Protein 5A04 (pdb70)

InterPro domains:
  IPR000683 Gfo/Idh/MocA-like oxidoreductase, N-terminal [PF01408] (35-158)
  IPR004104 Gfo/Idh/MocA-like oxidoreductase, C-terminal [PF02894] (171-366)
  IPR008354 Glucose-fructose oxidoreductase, bacterial [PR01775] (32-45)
  IPR008354 Glucose-fructose oxidoreductase, bacterial [PR01775] (86-102)
  IPR008354 Glucose-fructose oxidoreductase, bacterial [PR01775] (148-162)
  IPR008354 Glucose-fructose oxidoreductase, bacterial [PR01775] (238-254)
  IPR008354 Glucose-fructose oxidoreductase, bacterial [PR01775] (280-295)
  IPR008354 Glucose-fructose oxidoreductase, bacterial [PR01775] (333-349)
  IPR036291 NAD(P)-binding domain superfamily [SSF51735] (26-185)
  IPR050463 Gfo/Idh/MocA family oxidoreductases and glycosidases [PTHR43818] (4-363)

Radius of gyration: 38.53 Å; Cα contacts (8 Å, |Δi|>4): 4876; chains: 6; bounding box: 106×93×112 Å

Secondary structure (DSSP, 8-state):
--EEEEEE--SHIIIIIIGGGGGG-SSEEEEEEE-S-HHHHHHHHHHHT--GGGEE-TTTGGGGGG-TT--EEEE-S-GGGHHHHHHHHHHTT-EEEEPSS--SSHHHHHHHHHHHHHHT--EEE--GGGGSHHHHHHHHHHHTTTT-S--EEEEEEE-----TTSGGG-HHHHSSSHIIIIIHHHHHHHHHHHTS--SEEEEEEE--TTSTT-SSS-SEEEEEEE-TTS-EEEEEEESSS-EEEEEEEETTEEEEESS-SSSS---EEEESSS-EEE-PPPPPSS-HHHHHHHHHHHHHHHT---TTBHHHHHHHHHHHHHHHHHHHHTBPEE-/--EEEEEES-SHIIIIIIGGGGGG-SSEEEEEEE-S-HHHHHHHHHHHT--GGGEE-TTTGGGGGG-TT--EEEE-S-GGGHHHHHHHHHHTT-EEEEPSS--SSHHHHHHHHHHHHHHT--EEE--GGGGSHHHHHHHHHHHTTTTSS--EEEEEEE-----TTSGGG-HHHHSSSHIIIIIHHHHHHHHHHHT---SEEEEEEE--TTSTT-SSS-SEEEEEEE-TTS-EEEEEEESSS-EEEEEEEETTEEEEESS-SSSS---EEEEESSS-EE-PPPP-SS-HHHHHHHHHHHHHHHT---TTBHH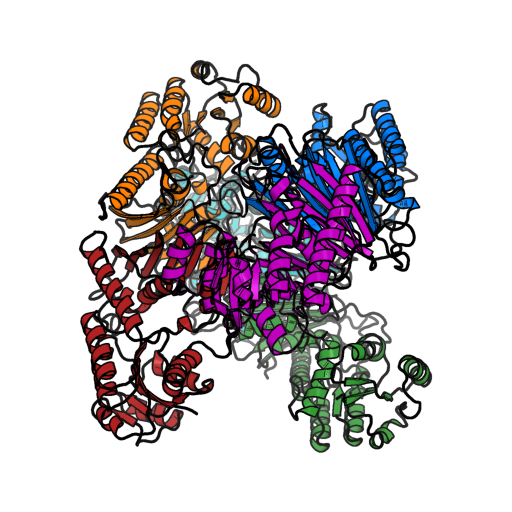HHHHHHHHHHHHHHHHHHTBPEE-/--EEEEEES-SHIIIIIIGGGGGG-SSEEEEEEE-S-HHHHHHHHHHHT--GGGEE-TTTGGGGGG-TT--EEEE-S-GGGHHHHHHHHHHTT-EEEEPSS--SSHHHHHHHHHHHHHHT--EEE--GGGGSHHHHHHHHHHHTTTTSS--EEEEEEE-----TTSGGG-HHHHSSSHIIIIIHHHHHHHHHHHT---SEEEEEEE--TTSTT-SSS-SEEEEEEE-TTS-EEEEEEESSS-EEEEEEEETTEEEEESS-SSSS---EEEESSSS-EEEPPPP-SS-HHHHHHHHHHHHHHHT---TTBHHHHHHHHHHHHHHHHHHHHTBPEE-/--EEEEEE--SHIIIIIIGGGGGG-SSEEEEEEE-S-HHHHHHHHHHTT--GGGEE-TTTGGGGGG-TT--EEEE-S-GGGHHHHHHHHHHTT-EEEEPSS--SSHHHHHHHHHHHHHHT--EEE--GGGGSHHHHHHHHHHHTTSS-S--EEEEEEE-----TTSGGG-HHHHSSSHIIIIIHHHHHHHHHHHTS--SEEEEEEE--TTSTT-SSS-SEEEEEEE-TTS-EEEEEEESSS-EEEEEEEETTEEEEESS-SSSS---EEEESSSS-EEEPPPP-SS-HHHHHHHHHHHHHHHT---TTBHHHHHHHHHHHHHHHHHHHHTBPEE-/--EEEEEE--SHIIIIIIGGGGGG-SSEEEEEEE-S-HHHHHHHHHHHT--GGGEE-TTTGGGGGG-TT--EEEE-S-GGGHHHHHHHHHHTT-EEEEPSS--SSHHHHHHHHHHHHHHT--EEE--GGGGSHHHHHHHHHHHTTTTSS--EEEEEEE-----TTSGGG-HHHHSSSHIIIIIHHHHHHHHHHHTS--SEEEEEEE--TTSGGGSSS-SEEEEEEE-TTS-EEEEEEESSS-EEEEEEEETTEEEEESS-SSSS---EEEEESSS-EEEPPPP-SS-HHHHHHHHHHHHHHHT---TTBHHHHHHHHHHHHHHHHHHHHTBPEE-/--EEEEEE--SHIIIIIIGGGGGG-SSEEEEEEE-S-HHHHHHHHHHHT--GGGEE-TTTGGGGGG-TT--EEEE-S-GGGHHHHHHHHHHTT-EEEEPSS--SSHHHHHHHHHHHHHHT--EEE--GGGGSHHHHHHHHHHHTTTTSS--EEEEEEE-----TTSGGG-HHHHSSSHIIIIIHHHHHHHHHHHT---SEEEEEEE--TTSTT-SSS-SEEEEEEE-TTS-EEEEEEESSS-EEEEEEEETTEEEEESS-SSSS---EEEEESSS-EE-PPPP-SS-HHHHHHHHHHHHHHHT---TTBHHHHHHHHHHHHHHHHHHHHTBPEE-

Nearest PDB structures (foldseek):
  5a02-assembly1_B  TM=1.002E+00  e=2.321E-78  Caulobacter vibrioides CB15
  6o15-assembly1_B  TM=8.318E-01  e=1.100E-29  Escherichia coli K-12
  5yaq-assembly1_D  TM=8.703E-01  e=5.534E-28  Paracoccus laeviglucosivorans
  6z3c-assembly1_BBB  TM=8.349E-01  e=1.166E-26  Mediterraneibacter gnavus
  6z3b-assembly1_B  TM=8.229E-01  e=1.095E-26  Mediterraneibacter gnavus

Foldseek 3Di:
DAAEEEEAECDCCNPVPQQVLLVQADHYDHAAYEEQDVVVCVVVCVVRVHDPVRYYYPVRVLVCLVPRSHAEYEYDFQQQCLQVVLLSCLVSLHAYEYEFLNHLFLVSLVNSVVSNVVSVHFFFYPPLLCQAQVLVQLLVCLVVCLQPQWAEKEWEWEEQDDDLPDQQLPCNRHSAHQCRPIQLVQVLSVCSSNVFAFFKKAKAFDADCVPSNHVPHTAWIWMKTATPVNHIYTYIGGNRHHFAKMKIHHPQWIKMWGNRRDQDDIWIWIDRNHHIGTDDGDDDSDGSSSVSSNQSSVCVVVVHHRPRGSVVSSSSNVVVVQSVVNNVVVHMDGD/DAAEEEEAECDCCNPVPQQVQLVQADHYDHAAYEEQDVVVCVVVCVVRVHDPVRYYYPVCVLVCLVPRSHAEYEYDFQQQCLQVVLLSCLVSLHAYEYEFLNHLFLVSLVNSVVSNVVSVHFFFYPQLLCQAQVLVQLLVCLVVCLFPQWAEKEWEWEEQDDDQPDCQLPCNRHSAHQCRPIQLNLVLSVCSSNVFAFFKKAKAFDADCVPSNHVPHTAWIWMKTATPVNHIYTYIGGNRDHFAKMKIHHNQWIKMWGNRRDQDDIWMWIDGPHPIDTDDGDDDSGGSSSVSSNQSSVCVVVVHHRPRGSVVSSSSSVVVVQSVVNNVVVHMGGD/DAAEEEEAECDCCNPVPQQVQLVLADHYDHAAYEEQDVVVLVVVCVVRVHDPVRYYYPVCVLVCLVPRSHAEYEYDFQQQCLQVVLLSCLVSLHAYEYEFLNHLFLVSLVNSVVSNVVSVHFFFYPQLLCQAQVLVQLLVCLVVCLFPQWAEKEWEWEEQDDDLPDCQLPCNRRSAHQCRPIQLVQVLSVCSNNVFAFFKKAKAFDADCVPSNHVPHTAKIWMKTATPVNHIYTYIGGNRDHFAKMKIHHPQWIKMWGNRRDQDDIWMWIQGPHHIDTDDGDDDSGRSSSSSSNQSSVCVVVVHHRPRGSVSSSSSNVVVVQSVVNNVVVDMGGD/DAAEEEEAECDCCNPVPQQVQLVLADHYDHAAYEEQDVVVQVVVCVVRVHDPVRYYYPVCVLVCLVPRSHAEYEYDFQQQCLQVVLLSCLVSLHAYEYEFLNHLFLVSLVNSVVSNVVSVHFFFYQPLLCQAQVLVQLLVCQVVCLQPQWAEKEWEWEEQDDDLPDQQLPCNRHSAHQCRPIQLNQVLSVCSNNVFAFFKKAKAFDADCVPSNHVDHTAWIWMKTATPVNHIYTYIGGNRHHFAKMKIHHPQWIKMWGNRRDQDDIWIWIDGPHDIDTDDGDDDSGHSSSSSSNQSSVCVVVVHHRPRGSVNSSSSNVVVVQSVVNNVVVDMGGD/DAAEEEEAECDDCNPVPQQVQLVLADHYDHAAYEEQDPVVLVVVCVVRVHDPVRYYYPVCVLVCLPPPSHAEYEYDFQQQCLQVVLLSCLVSLHAYEYEFLNHLFLVSLVNSVVSNVVSVHFFFYPPLLCQAQVLVQLLVCQVVCLFPQWAEKEWEWEEQDDDLPDQQLPCNRHSAHQCRPIQLVQVLSVCSNNVFAFFKKAKAFDADCVPSNHVPHTAWIWMKTATPVNHIYTYIGGNRHHFAKMKIHHPQWIKMWGNRRDQDDIWIWIDGPHDIDTDDGDDDSGRSSSCSSNQSSVCVVVVHHRPGGSVSSSSSSVVVVQSVVNNVVVDMGGD/DAAEEEEAEPDCCNPVPFQVALVLADHYDHAAYEEQDPVCQVVVCVVRVHDPVRYYYPVRVLVCLVPPSHAEYEYDFQQQCLQVVLLSCLVSLHAYEYEFLNHLFLVSLVSSVVSNVVSVHFFFYPPLLCQAFVLVQLLVCQVVCLFPQWAEKEWEWEEQDDDLPDQQLPCNRHSAHQCRPIQLNQVLSVCSNNVFAFFKKAKAFDADCVPSNHVPHTAWIWMKTATPVNHIYTYIGGNRDHFAKMKIHHPQWIKMWGNRRDQDDIWMWIDGPHDIDTDDGDDDSGRSSSCSSNQSSVCVVVVHHRPRGSVVSSSSNVVVVQSVVNNVVVHMDGD

Sequence (2010 aa):
RKLGYAILGLGYYATRIIMPRFAECEHSRLAALVSGTPEKLKTYGEQYGIPETHRYSYEETFDRIIDNPDVDIVYVITPNSLHRPFTERAARAGKHVMCEKPMANTVADCEAMIAACKKAGRKLMIGYRSRFQAHNIEAIKLVRDGALGPVRTVVTDHGFTIGDPKQWRLNRALAGGGSLMDIGIYSLNAARYLTGEEPVAVNAVESTDRSDPRFGEVEDIINFQLLFPSGATANCVSAYSVNCNRYRVSGPKGWVEIDPATSYQGQAMRAQLGGPPAPREPAPQPKNQFSAQLDHLSECILTGREPIVGGDDGLKDLRVIEAIYRAAREGRTVKLRKLGYAILGLGYYATRIIMPRFAECEHSRLAALVSGTPEKLKTYGEQYGIPETHRYSYETFDRIIDNPDVDIVYVITPNSLHRPFTERAARAGKHVMCEKPMANTVADCEAMIAACKKAGRKLMIGYRSRFQAHNIEAIKLVRDGALGPVRTVVTDHGFTIGDPKQWRLNRALAGGGSLMDIGIYSLNAARYLTGEEPVAVNAVESTDRSDPRFGEVEDIINFQLLFPSGATANCVSAYSVNCNRYRVSGPKGWVEIDPATSYQGQAMRAQLGGPPAPREPAPQPKNQFSAQLDHLSECILTGREPIVGGDDGLKDLRVIEAIYRAAREGRTVKLRKLGYAILGLGYYATRIIMPRFAECEHSRLAALVSGTPEKLKTYGEQYGIPETHRYSYETFDRIIDNPDVDIVYVITPNSLHRPFTERAARAGKHVMCEKPMANTVADCEAMIAACKKAGRKLMIGYRSRFQAHNIEAIKLVRDGALGPVRTVVTDHGFTIGDPKQWRLNRALAGGGSLMDIGIYSLNAARYLTGEEPVAVNAVESTDRSDPRFGEVEDIINFQLLFPSGATANCVSAYSVNCNRYRVSGPKGWVEIDPATSYQGQAMRAQLGGPPAPREPAPQPKNQFSAQLDHLSECILTGREPIVGGDDGLKDLRVIEAIYRAAREGRTVKLRKLGYAILGLGYYATRIIMPRFAECEHSRLAALVSGTPEKLKTYGEQYGIPETHRYSYETFDRIIDNPDVDIVYVITPNSLHRPFTERAARAGKHVMCEKPMANTVADCEAMIAACKKAGRKLMIGYRSRFQAHNIEAIKLVRRDGALGPVRTVVTDHGFTIGDPKQWRLNRALAGGGSLMDIGIYSLNAARYLTGEEPVAVNAVESTDRSDPRFGEVEDIINFQLLFPSGATANCVSAYSVNCNRYRVSGPKGWVEIDPATSYQGQAMRAQLGGPPAPREPAPQPKNQFSAQLDHLSECILTGREPIVGGDDGLKDLRVIEAIYRAAREGRTVKLRKLGYAILGLGYYATRIIMPRFAECEHSRLAALVSGTPEKLKTYGEQYGIPETHRYSYETFDRIIDNPDVDIVYVITPNSLHRPFTERAARAGKHVMCEKPMANTVADCEAMIAACKKAGRKLMIGYRSRFQAHNIEAIKLVRDGALGPVRTVVTDHGFTIGDPKQWRLNRALAGGGSLMDIGIYSLNAARYLTGEEPVAVNAVESTDRSDPRFGEVEDIINFQLLFPSGATANCVSAYSVNCNRYRVSGPKGWVEIDPATSYQGQAMRAQLGGPPAPREEPAPQPKNQFSAQLDHLSECILTGREPIVGGDDGLKDLRVIEAIYRAAREGRTVKLRKLGYAILGLGYYATRIIMPRFAECEHSRLAALVSGTPEKLKTYGEQYGIPETHRYSYETFDRIIDNPDVDIVYVITPNSLHRPFTERAARAGKHVMCEKPMANTVADCEAMIAACKKAGRKLMIGYRSRFQAHNIEAIKLVRDGALGPVRTVVTDHGFTIGDPKQWRLNRALAGGGSLMDIGIYSLNAARYLTGEEPVAVNAVESTDRSDPRFGEVEDIINFQLLFPSGATANCVSAYSVNCNRYRVSGPKGWVEIDPATSYQGQAMRAQLGGPPAPREPAPQPKNQFSAQLDHLSECILTGREPIVGGDDGLKDLRVIEAIYRAAREGRTVKL

B-factor: mean 24.21, std 8.13, range [11.48, 66.31]

Organism: Caulobacter vibrioides (strain ATCC 19089 / CIP 103742 / CB 15) (NCBI:txid190650)

Solvent-accessible surface area: 73569 Å² total; per-residue (Å²): 201,110,20,2,0,0,0,0,6,6,31,131,35,0,9,131,23,0,2,26,48,23,76,68,13,101,54,2,115,16,3,0,0,0,3,46,54,107,102,71,20,108,63,33,1,114,78,65,62,6,70,142,105,29,51,18,34,66,165,37,0,69,164,0,96,121,11,118,71,3,43,0,0,0,0,20,12,32,5,27,60,1,85,54,13,0,27,50,0,2,167,5,29,12,24,0,0,0,13,24,0,0,1,40,51,28,63,32,0,86,24,0,53,58,21,4,169,190,32,54,92,35,15,0,0,2,7,12,5,58,20,17,20,24,0,44,1,0,26,66,14,15,120,89,27,28,0,13,98,17,24,6,0,5,0,4,0,6,69,51,6,46,84,61,189,50,64,76,8,53,118,78,69,2,15,1,0,0,0,2,12,18,0,1,29,0,0,6,0,0,15,14,0,16,49,35,69,8,55,12,0,2,2,9,67,9,26,78,124,97,32,110,45,1,61,90,0,7,2,0,1,1,0,1,1,42,3,95,80,15,0,1,1,1,0,1,0,0,1,4,0,59,14,32,14,2,7,0,3,2,52,110,4,14,0,22,0,32,43,0,3,27,88,148,56,20,35,8,49,7,32,34,38,16,23,44,13,50,69,127,4,2,25,63,89,33,51,9,13,0,20,0,0,1,32,0,0,65,7,36,48,73,57,146,130,15,87,0,6,6,79,14,0,16,67,0,0,112,5,2,75,6,0,46,104,1,29,158,78,24,98,28,11,179,106,203,112,21,2,0,0,0,0,6,6,31,90,37,0,11,31,3,0,2,34,20,18,87,70,8,103,52,1,113,16,3,0,0,0,3,45,50,97,119,72,22,124,76,36,0,94,114,66,60,5,70,142,104,29,51,16,31,58,148,62,0,74,168,0,100,112,11,118,68,3,45,0,0,0,0,19,12,31,4,31,62,1,81,60,17,0,42,70,0,3,178,5,28,12,25,0,0,0,14,26,1,0,1,34,53,25,65,31,0,84,28,0,51,56,24,3,168,194,36,54,94,38,15,0,0,2,8,14,5,56,22,17,21,27,0,23,0,0,22,79,16,16,124,108,28,28,0,13,98,16,27,6,0,6,0,3,0,6,68,17,2,12,56,56,192,47,66,79,9,54,112,76,62,2,15,1,0,0,0,1,13,20,0,1,32,0,0,6,0,0,16,13,0,16,49,36,70,7,54,9,1,5,4,17,65,10,32,84,115,98,30,113,32,2,48,87,0,5,5,0,1,0,0,2,0,42,3,94,77,16,0,0,0,1,0,1,0,0,0,5,0,38,13,32,15,2,7,0,3,2,54,101,6,11,0,20,0,33,44,0,2,28,74,85,57,18,39,7,51,10,28,38,38,17,50,42,12,38,68,126,6,2,23,68,90,32,54,9,6,0,19,0,0,1,33,0,0,60,7,37,50,78,61,126,130,11,87,0,5,7,73,15,0,15,64,0,0,109,4,1,59,0,0,47,67,1,26,165,87,20,96,17,3,140,99,205,103,19,2,0,0,0,0,6,7,31,136,34,0,9,147,25,0,2,44,69,21,86,70,10,100,58,1,111,16,2,0,0,0,2,46,48,95,117,72,22,122,76,33,0,105,116,64,61,6,71,141,106,29,52,15,35,77,164,36,0,54,163,0,96,122,11,118,69,4,42,0,0,0,0,18,12,33,4,37,67,1,80,52,15,0,58,49,0,5,158,5,27,12,25,0,0,0,15,27,1,0,1,30,65,23,64,29,0,84,26,0,52,56,25,3,168,192,32,54,92,35,13,0,0,2,6,13,5,56,18,18,21,28,0,53,12,0,28,108,13,17,127,84,24,31,0,12,101,15,24,5,0,6,0,4,0,6,69,50,6,47,81,61,189,51,66,77,9,50,154,77,62,2,21,6,0,0,0,1,12,20,0,1,25,0,0,6,0,0,14,13,0,17,48,37,67,7,56,10,1,5,3,12,71,9,34,85,127,98,30,112,55,2,50,85,4,10,5,0,1,2,0,2,0,39,3,92,78,15,0,0,0,1,0,1,0,0,1,4,0,60,13,32,14,3,6,0,3,2,22,69,6,13,0,22,0,35,42,0,3,28,87,150,56,20,57,9,77,8,10,45,49,25,80,61,48,118,46,102,16,53,125,69,126,32,54,9,14,0,19,0,0,1,32,0,0,60,6,36,46,71,60,164,128,11,89,0,6,7,76,15,0,14,65,0,3,106,4,2,100,4,0,50,97,1,26,170,87,23,80,22,3,157,108,197,109,22,1,0,0,0,0,6,7,31,134,34,0,8,142,25,0,2,46,72,21,85,72,11,93,52,1,110,16,2,0,0,0,3,47,50,96,116,72,22,120,76,32,0,102,121,65,59,6,69,137,104,28,48,17,36,65,163,36,0,70,162,0,96,122,11,119,68,3,45,0,0,0,0,19,12,30,5,28,60,1,85,55,12,0,28,50,0,2,165,6,28,12,26,0,0,0,14,26,1,0,2,41,50,27,63,31,0,86,23,0,51,57,20,3,172,189,32,55,90,39,15,0,0,2,7,12,5,55,20,18,20,27,0,53,8,0,30,84,6,16,135,73,23,29,0,11,95,16,26,5,0,6,0,3,0,6,67,52,7,46,81,61,190,50,62,76,8,51,117,79,67,1,16,1,0,0,0,1,12,19,0,1,30,0,0,6,0,0,14,15,0,15,45,35,69,8,55,7,0,5,4,18,66,10,27,82,123,95,31,110,48,2,60,89,0,7,2,0,2,0,0,2,0,40,2,93,82,14,0,0,0,1,0,1,0,0,1,5,0,59,12,32,15,1,6,0,3,1,23,76,4,11,0,22,0,37,41,0,3,28,93,146,26,19,55,10,76,7,9,62,20,28,90,60,46,107,29,119,19,55,124,68,125,35,54,8,13,0,18,0,0,1,32,0,0,59,7,36,47,69,59,162,132,11,88,0,5,7,77,16,0,15,64,0,0,110,4,2,73,6,0,48,113,1,27,161,88,19,95,17,11,142,106,196,108,21,2,0,0,0,0,6,6,33,137,35,0,8,142,25,0,1,44,70,19,85,72,9,100,53,1,114,16,3,0,0,0,4,48,52,108,110,72,22,107,60,33,0,106,118,65,59,6,70,141,106,27,51,18,36,64,163,41,0,71,166,0,97,122,10,121,68,4,44,0,0,0,0,20,12,32,4,29,52,1,86,59,12,0,27,50,0,2,166,5,30,12,24,0,0,0,15,25,0,0,1,43,50,27,63,31,0,85,24,0,50,58,22,4,168,191,33,54,92,36,16,0,0,2,8,12,4,58,19,17,21,27,0,54,11,0,34,84,13,26,159,86,31,35,0,10,100,17,24,5,0,5,0,3,0,6,71,52,6,46,72,58,176,52,66,76,8,53,119,80,66,2,14,1,0,0,0,2,12,19,0,1,28,0,0,6,0,0,15,22,2,19,67,38,69,6,54,10,0,2,3,12,66,10,28,83,125,98,32,111,48,2,60,88,0,6,3,0,1,2,0,0,0,43,3,94,76,15,0,0,0,1,0,1,0,0,1,4,0,61,13,32,14,2,6,0,3,2,53,138,5,12,0,22,0,37,40,0,3,28,88,150,18,18,57,10,78,8,30,63,79,14,83,59,48,91,90,82,19,54,123,68,127,34,55,10,15,0,19,0,0,1,33,0,0,60,6,37,49,73,62,158,134,14,86,0,7,6,77,16,0,13,65,0,0,108,4,2,75,5,0,49,100,1,27,161,78,23,94,25,11,176,106,205,107,19,2,0,0,0,0,6,7,34,82,37,0,16,21,2,0,2,41,15,18,88,63,7,96,28,1,112,17,2,0,0,0,2,45,50,92,120,71,21,123,78,48,1,90,101,67,59,6,67,139,105,28,45,17,34,60,155,38,0,67,164,0,98,120,12,119,70,3,44,0,0,0,0,20,10,32,4,27,56,1,84,55,12,0,29,48,0,2,166,5,28,12,24,0,0,0,13,25,1,0,1,40,49,27,62,31,0,86,25,0,51,58,20,3,171,191,32,55,91,35,15,0,0,2,9,12,6,59,20,18,20,29,0,53,12,0,32,85,12,25,159,87,30,34,0,11,96,16,25,5,0,6,0,4,0,5,69,26,3,10,50,57,188,51,64,75,8,53,119,79,65,2,15,1,0,0,0,2,11,19,0,1,33,0,0,6,0,0,14,19,2,20,66,37,68,7,56,12,0,3,3,18,68,9,28,79,123,96,31,112,28,2,60,90,0,6,3,0,2,0,0,1,1,40,2,94,80,15,0,1,1,2,0,1,0,0,1,4,0,41,12,33,15,2,7,0,3,2,53,138,4,11,0,22,0,36,44,0,3,28,76,84,58,18,56,10,78,8,33,59,84,26,112,63,38,120,47,78,20,53,124,68,124,32,55,10,6,0,18,0,0,1,34,0,0,57,7,35,82,68,59,157,133,12,89,0,6,6,81,16,0,15,68,0,0,114,3,2,74,5,0,46,103,0,28,159,77,22,96,26,10,173,104

CATH classification: 3.40.50.720 (+1 more: 3.30.360.10)

Structure (mmCIF, N/CA/C/O backbone):
data_5A04
#
_entry.id   5A04
#
_cell.length_a   101.154
_cell.length_b   153.516
_cell.length_c   108.145
_cell.angle_alpha   90.00
_cell.angle_beta   109.35
_cell.angle_gamma   90.00
#
_symmetry.space_group_name_H-M   'P 1 21 1'
#
loop_
_entity.id
_entity.type
_entity.pdbx_description
1 polymer 'ALDOSE-ALDOSE OXIDOREDUCTASE'
2 non-polymer 'NADPH DIHYDRO-NICOTINAMIDE-ADENINE-DINUCLEOTIDE PHOSPHATE'
3 non-polymer beta-D-glucopyranose
4 non-polymer '1,4-DIETHYLENE DIOXIDE'
5 non-polymer 'SULFATE ION'
6 water water
#
loop_
_atom_site.group_PDB
_atom_site.id
_atom_site.type_symbol
_atom_site.label_atom_id
_atom_site.label_alt_id
_atom_site.label_comp_id
_atom_site.label_asym_id
_atom_site.label_entity_id
_atom_site.label_seq_id
_atom_site.pdbx_PDB_ins_code
_atom_site.Cartn_x
_atom_site.Cartn_y
_atom_site.Cartn_z
_atom_site.occupancy
_atom_site.B_iso_or_equiv
_atom_site.auth_seq_id
_atom_site.auth_comp_id
_atom_site.auth_asym_id
_atom_site.auth_atom_id
_atom_site.pdbx_PDB_model_num
ATOM 1 N N . ARG A 1 5 ? 55.512 17.935 62.708 1.00 40.73 5 ARG A N 1
ATOM 2 C CA . ARG A 1 5 ? 54.952 19.261 62.945 1.00 37.98 5 ARG A CA 1
ATOM 3 C C . ARG A 1 5 ? 53.892 19.600 61.906 1.00 32.57 5 ARG A C 1
ATOM 4 O O . ARG A 1 5 ? 54.158 19.546 60.699 1.00 32.61 5 ARG A O 1
ATOM 12 N N . LYS A 1 6 ? 52.696 19.951 62.373 1.00 30.53 6 LYS A N 1
ATOM 13 C CA . LYS A 1 6 ? 51.640 20.420 61.474 1.00 22.47 6 LYS A CA 1
ATOM 14 C C . LYS A 1 6 ? 51.234 21.846 61.814 1.00 25.47 6 LYS A C 1
ATOM 15 O O . LYS A 1 6 ? 50.952 22.161 62.967 1.00 27.25 6 LYS A O 1
ATOM 21 N N . LEU A 1 7 ? 51.196 22.710 60.807 1.00 19.73 7 LEU A N 1
ATOM 22 C CA . LEU A 1 7 ? 50.732 24.072 61.023 1.00 19.06 7 LEU A CA 1
ATOM 23 C C . LEU A 1 7 ? 49.220 24.113 60.892 1.00 20.13 7 LEU A C 1
ATOM 24 O O . LEU A 1 7 ? 48.650 23.363 60.106 1.00 19.78 7 LEU A O 1
ATOM 29 N N . GLY A 1 8 ? 48.573 24.991 61.654 1.00 18.21 8 GLY A N 1
ATOM 30 C CA . GLY A 1 8 ? 47.120 25.032 61.687 1.00 18.66 8 GLY A CA 1
ATOM 31 C C . GLY A 1 8 ? 46.511 26.023 60.704 1.00 17.19 8 GLY A C 1
ATOM 32 O O . GLY A 1 8 ? 46.875 27.191 60.685 1.00 18.38 8 GLY A O 1
ATOM 33 N N . TYR A 1 9 ? 45.579 25.542 59.886 1.00 16.95 9 TYR A N 1
ATOM 34 C CA . TYR A 1 9 ? 44.844 26.390 58.944 1.00 16.31 9 TYR A CA 1
ATOM 35 C C . TYR A 1 9 ? 43.497 26.857 59.490 1.00 17.38 9 TYR A C 1
ATOM 36 O O . TYR A 1 9 ? 42.726 26.054 60.025 1.00 17.86 9 TYR A O 1
ATOM 45 N N . ALA A 1 10 ? 43.206 28.148 59.335 1.00 15.14 10 ALA A N 1
ATOM 46 C CA . ALA A 1 10 ? 41.845 28.639 59.412 1.00 15.19 10 ALA A CA 1
ATOM 47 C C . ALA A 1 10 ? 41.319 28.774 57.985 1.00 15.76 10 ALA A C 1
ATOM 48 O O . ALA A 1 10 ? 41.932 29.448 57.167 1.00 17.43 10 ALA A O 1
ATOM 50 N N . ILE A 1 11 ? 40.213 28.106 57.676 1.00 13.72 11 ILE A N 1
ATOM 51 C CA . ILE A 1 11 ? 39.594 28.237 56.359 1.00 14.78 11 ILE A CA 1
ATOM 52 C C . ILE A 1 11 ? 38.538 29.338 56.426 1.00 16.14 11 ILE A C 1
ATOM 53 O O . ILE A 1 11 ? 37.632 29.304 57.269 1.00 16.88 11 ILE A O 1
ATOM 58 N N . LEU A 1 12 ? 38.676 30.339 55.557 1.00 14.58 12 LEU A N 1
ATOM 59 C CA . LEU A 1 12 ? 37.818 31.512 55.611 1.00 15.66 12 LEU A CA 1
ATOM 60 C C . LEU A 1 12 ? 36.996 31.603 54.328 1.00 16.01 12 LEU A C 1
ATOM 61 O O . LEU A 1 12 ? 37.552 31.740 53.239 1.00 16.72 12 LEU A O 1
ATOM 66 N N . GLY A 1 13 ? 35.674 31.530 54.475 1.00 13.77 13 GLY A N 1
ATOM 67 C CA . GLY A 1 13 ? 34.748 31.532 53.345 1.00 14.73 13 GLY A CA 1
ATOM 68 C C . GLY A 1 13 ? 34.348 30.110 52.995 1.00 18.64 13 GLY A C 1
ATOM 69 O O . GLY A 1 13 ? 34.988 29.470 52.162 1.00 18.44 13 GLY A O 1
ATOM 70 N N . LEU A 1 14 ? 33.298 29.606 53.639 1.00 18.16 14 LEU A N 1
ATOM 71 C CA . LEU A 1 14 ? 32.951 28.184 53.531 1.00 16.21 14 LEU A CA 1
ATOM 72 C C . LEU A 1 14 ? 31.987 27.931 52.359 1.00 19.81 14 LEU A C 1
ATOM 73 O O . LEU A 1 14 ? 30.831 27.492 52.528 1.00 19.12 14 LEU A O 1
ATOM 78 N N . GLY A 1 15 ? 32.483 28.208 51.158 1.00 17.98 15 GLY A N 1
ATOM 79 C CA . GLY A 1 15 ? 31.732 27.975 49.940 1.00 18.82 15 GLY A CA 1
ATOM 80 C C . GLY A 1 15 ? 32.124 26.673 49.275 1.00 16.69 15 GLY A C 1
ATOM 81 O O . GLY A 1 15 ? 32.661 25.782 49.926 1.00 18.73 15 GLY A O 1
ATOM 82 N N . TYR A 1 16 ? 31.834 26.554 47.979 1.00 16.31 16 TYR A N 1
ATOM 83 C CA . TYR A 1 16 ? 32.074 25.309 47.250 1.00 17.50 16 TYR A CA 1
ATOM 84 C C . TYR A 1 16 ? 33.522 24.847 47.308 1.00 16.79 16 TYR A C 1
ATOM 85 O O . TYR A 1 16 ? 33.805 23.717 47.685 1.00 18.44 16 TYR A O 1
ATOM 94 N N . TYR A 1 17 ? 34.455 25.709 46.926 1.00 16.40 17 TYR A N 1
ATOM 95 C CA . TYR A 1 17 ? 35.839 25.249 46.846 1.00 15.30 17 TYR A CA 1
ATOM 96 C C . TYR A 1 17 ? 36.372 24.885 48.226 1.00 16.29 17 TYR A C 1
ATOM 97 O O . TYR A 1 17 ? 37.034 23.850 48.405 1.00 15.78 17 TYR A O 1
ATOM 106 N N . ALA A 1 18 ? 36.058 25.724 49.208 1.00 14.11 18 ALA A N 1
ATOM 107 C CA . ALA A 1 18 ? 36.498 25.472 50.581 1.00 14.77 18 ALA A CA 1
ATOM 108 C C . ALA A 1 18 ? 35.981 24.131 51.093 1.00 16.97 18 ALA A C 1
ATOM 109 O O . ALA A 1 18 ? 36.758 23.325 51.591 1.00 17.30 18 ALA A O 1
ATOM 111 N N . THR A 1 19 ? 34.676 23.893 50.959 1.00 16.98 19 THR A N 1
ATOM 112 C CA . THR A 1 19 ? 34.060 22.747 51.642 1.00 16.95 19 THR A CA 1
ATOM 113 C C . THR A 1 19 ? 34.102 21.447 50.844 1.00 20.25 19 THR A C 1
ATOM 114 O O . THR A 1 19 ? 34.277 20.370 51.421 1.00 18.91 19 THR A O 1
ATOM 118 N N . ARG A 1 20 ? 33.934 21.533 49.530 1.00 16.86 20 ARG A N 1
ATOM 119 C CA . ARG A 1 20 ? 33.920 20.341 48.683 1.00 20.31 20 ARG A CA 1
ATOM 120 C C . ARG A 1 20 ? 35.311 19.896 48.269 1.00 20.88 20 ARG A C 1
ATOM 121 O O . ARG A 1 20 ? 35.564 18.700 48.128 1.00 18.95 20 ARG A O 1
ATOM 129 N N . ILE A 1 21 ? 36.219 20.851 48.070 1.00 15.70 21 ILE A N 1
ATOM 130 C CA . ILE A 1 21 ? 37.509 20.514 47.489 1.00 15.01 21 ILE A CA 1
ATOM 131 C C . ILE A 1 21 ? 38.659 20.587 48.501 1.00 17.33 21 ILE A C 1
ATOM 132 O O . ILE A 1 21 ? 39.387 19.615 48.692 1.00 18.59 21 ILE A O 1
ATOM 137 N N . ILE A 1 22 ? 38.841 21.731 49.154 1.00 16.20 22 ILE A N 1
ATOM 138 C CA . ILE A 1 22 ? 40.001 21.892 50.031 1.00 14.80 22 ILE A CA 1
ATOM 139 C C . ILE A 1 22 ? 39.888 21.133 51.370 1.00 16.59 22 ILE A C 1
ATOM 140 O O . ILE A 1 22 ? 40.788 20.372 51.743 1.00 16.15 22 ILE A O 1
ATOM 145 N N . MET A 1 23 ? 38.806 21.337 52.109 1.00 14.53 23 MET A N 1
ATOM 146 C CA . MET A 1 23 ? 38.783 20.825 53.479 1.00 15.16 23 MET A CA 1
ATOM 147 C C . MET A 1 23 ? 38.932 19.287 53.577 1.00 14.18 23 MET A C 1
ATOM 148 O O . MET A 1 23 ? 39.617 18.809 54.483 1.00 14.87 23 MET A O 1
ATOM 153 N N . PRO A 1 24 ? 38.336 18.518 52.646 1.00 16.40 24 PRO A N 1
ATOM 154 C CA . PRO A 1 24 ? 38.581 17.069 52.742 1.00 16.19 24 PRO A CA 1
ATOM 155 C C . PRO A 1 24 ? 40.035 16.673 52.512 1.00 17.67 24 PRO A C 1
ATOM 156 O O . PRO A 1 24 ? 40.440 15.592 52.932 1.00 17.54 24 PRO A O 1
ATOM 160 N N . ARG A 1 25 ? 40.813 17.527 51.845 1.00 15.84 25 ARG A N 1
ATOM 161 C CA . ARG A 1 25 ? 42.170 17.150 51.473 1.00 16.40 25 ARG A CA 1
ATOM 162 C C . ARG A 1 25 ? 43.222 17.403 52.551 1.00 14.73 25 ARG A C 1
ATOM 163 O O . ARG A 1 25 ? 44.407 17.129 52.340 1.00 17.50 25 ARG A O 1
ATOM 171 N N . PHE A 1 26 ? 42.815 17.884 53.725 1.00 15.92 26 PHE A N 1
ATOM 172 C CA . PHE A 1 26 ? 43.750 17.843 54.844 1.00 15.70 26 PHE A CA 1
ATOM 173 C C . PHE A 1 26 ? 44.086 16.390 55.212 1.00 16.49 26 PHE A C 1
ATOM 174 O O . PHE A 1 26 ? 45.106 16.120 55.849 1.00 17.35 26 PHE A O 1
ATOM 182 N N . ALA A 1 27 ? 43.239 15.460 54.784 1.00 19.79 27 ALA A N 1
ATOM 183 C CA . ALA A 1 27 ? 43.451 14.037 55.075 1.00 20.37 27 ALA A CA 1
ATOM 184 C C . ALA A 1 27 ? 44.831 13.539 54.641 1.00 21.79 27 ALA A C 1
ATOM 185 O O . ALA A 1 27 ? 45.459 12.741 55.346 1.00 22.15 27 ALA A O 1
ATOM 187 N N . GLU A 1 28 ? 45.301 14.006 53.488 1.00 17.96 28 GLU A N 1
ATOM 188 C CA . GLU A 1 28 ? 46.578 13.552 52.954 1.00 18.36 28 GLU A CA 1
ATOM 189 C C . GLU A 1 28 ? 47.762 14.476 53.259 1.00 19.00 28 GLU A C 1
ATOM 190 O O . GLU A 1 28 ? 48.869 14.218 52.807 1.00 20.42 28 GLU A O 1
ATOM 196 N N . CYS A 1 29 ? 47.540 15.544 54.022 1.00 18.42 29 CYS A N 1
ATOM 197 C CA . CYS A 1 29 ? 48.636 16.445 54.386 1.00 18.04 29 CYS A CA 1
ATOM 198 C C . CYS A 1 29 ? 49.561 15.851 55.428 1.00 21.42 29 CYS A C 1
ATOM 199 O O . CYS A 1 29 ? 49.126 15.106 56.306 1.00 22.92 29 CYS A O 1
ATOM 202 N N . GLU A 1 30 ? 50.832 16.227 55.347 1.00 19.19 30 GLU A N 1
ATOM 203 C CA . GLU A 1 30 ? 51.823 15.793 56.325 1.00 20.10 30 GLU A CA 1
ATOM 204 C C . GLU A 1 30 ? 52.271 16.905 57.253 1.00 22.35 30 GLU A C 1
ATOM 205 O O . GLU A 1 30 ? 52.849 16.634 58.304 1.00 21.84 30 GLU A O 1
ATOM 211 N N . HIS A 1 31 ? 52.024 18.155 56.862 1.00 21.15 31 HIS A N 1
ATOM 212 C CA . HIS A 1 31 ? 52.527 19.291 57.635 1.00 18.72 31 HIS A CA 1
ATOM 213 C C . HIS A 1 31 ? 51.474 20.353 57.875 1.00 17.51 31 HIS A C 1
ATOM 214 O O . HIS A 1 31 ? 51.801 21.475 58.270 1.00 19.94 31 HIS A O 1
ATOM 221 N N . SER A 1 32 ? 50.216 19.986 57.649 1.00 18.09 32 SER A N 1
ATOM 222 C CA . SER A 1 32 ? 49.095 20.910 57.776 1.00 17.57 32 SER A CA 1
ATOM 223 C C . SER A 1 32 ? 47.925 20.243 58.462 1.00 18.55 32 SER A C 1
ATOM 224 O O . SER A 1 32 ? 47.683 19.060 58.258 1.00 19.42 32 SER A O 1
ATOM 227 N N . ARG A 1 33 ? 47.189 21.006 59.259 1.00 18.21 33 ARG A N 1
ATOM 228 C CA . ARG A 1 33 ? 45.955 20.504 59.850 1.00 17.56 33 ARG A CA 1
ATOM 229 C C . ARG A 1 33 ? 44.897 21.591 59.854 1.00 18.47 33 ARG A C 1
ATOM 230 O O . ARG A 1 33 ? 45.205 22.784 59.892 1.00 17.45 33 ARG A O 1
ATOM 238 N N . LEU A 1 34 ? 43.644 21.170 59.801 1.00 17.92 34 LEU A N 1
ATOM 239 C CA . LEU A 1 34 ? 42.531 22.092 59.893 1.00 18.44 34 LEU A CA 1
ATOM 240 C C . LEU A 1 34 ? 42.331 22.492 61.360 1.00 19.02 34 LEU A C 1
ATOM 241 O O . LEU A 1 34 ? 42.089 21.635 62.209 1.00 20.79 34 LEU A O 1
ATOM 246 N N . ALA A 1 35 ? 42.437 23.785 61.657 1.00 16.89 35 ALA A N 1
ATOM 247 C CA . ALA A 1 35 ? 42.426 24.248 63.046 1.00 19.62 35 ALA A CA 1
ATOM 248 C C . ALA A 1 35 ? 41.247 25.160 63.374 1.00 21.44 35 ALA A C 1
ATOM 249 O O . ALA A 1 35 ? 40.819 25.241 64.529 1.00 21.99 35 ALA A O 1
ATOM 251 N N . ALA A 1 36 ? 40.722 25.857 62.372 1.00 17.52 36 ALA A N 1
ATOM 252 C CA . ALA A 1 36 ? 39.663 26.832 62.634 1.00 16.56 36 ALA A CA 1
ATOM 253 C C . ALA A 1 36 ? 38.815 27.097 61.396 1.00 18.59 36 ALA A C 1
ATOM 254 O O . ALA A 1 36 ? 39.232 26.819 60.267 1.00 17.48 36 ALA A O 1
ATOM 256 N N . LEU A 1 37 ? 37.617 27.635 61.627 1.00 14.83 37 LEU A N 1
ATOM 257 C CA . LEU A 1 37 ? 36.686 27.980 60.567 1.00 15.03 37 LEU A CA 1
ATOM 258 C C . LEU A 1 37 ? 36.251 29.435 60.708 1.00 17.52 37 LEU A C 1
ATOM 259 O O . LEU A 1 37 ? 35.992 29.910 61.822 1.00 19.17 37 LEU A O 1
ATOM 264 N N . VAL A 1 38 ? 36.179 30.135 59.580 1.00 17.27 38 VAL A N 1
ATOM 265 C CA . VAL A 1 38 ? 35.700 31.516 59.560 1.00 16.89 38 VAL A CA 1
ATOM 266 C C . VAL A 1 38 ? 34.617 31.646 58.503 1.00 17.63 38 VAL A C 1
ATOM 267 O O . VAL A 1 38 ? 34.852 31.341 57.336 1.00 17.91 38 VAL A O 1
ATOM 271 N N . SER A 1 39 ? 33.425 32.080 58.914 1.00 16.40 39 SER A N 1
ATOM 272 C CA . SER A 1 39 ? 32.259 32.069 58.038 1.00 17.62 39 SER A CA 1
ATOM 273 C C . SER A 1 39 ? 31.278 33.180 58.367 1.00 20.09 39 SER A C 1
ATOM 274 O O . SER A 1 39 ? 31.110 33.531 59.531 1.00 19.70 39 SER A O 1
ATOM 277 N N . GLY A 1 40 ? 30.608 33.695 57.339 1.00 18.13 40 GLY A N 1
ATOM 278 C CA . GLY A 1 40 ? 29.514 34.641 57.532 1.00 19.76 40 GLY A CA 1
ATOM 279 C C . GLY A 1 40 ? 28.163 33.954 57.697 1.00 23.29 40 GLY A C 1
ATOM 280 O O . GLY A 1 40 ? 27.121 34.604 57.788 1.00 24.41 40 GLY A O 1
ATOM 281 N N . THR A 1 41 ? 28.178 32.626 57.730 1.00 19.51 41 THR A N 1
ATOM 282 C CA . THR A 1 41 ? 26.948 31.843 57.869 1.00 23.00 41 THR A CA 1
ATOM 283 C C . THR A 1 41 ? 27.018 30.963 59.109 1.00 24.21 41 THR A C 1
ATOM 284 O O . THR A 1 41 ? 27.708 29.938 59.104 1.00 23.24 41 THR A O 1
ATOM 288 N N . PRO A 1 42 ? 26.319 31.361 60.188 1.00 25.38 42 PRO A N 1
ATOM 289 C CA . PRO A 1 42 ? 26.441 30.635 61.459 1.00 26.61 42 PRO A CA 1
ATOM 290 C C . PRO A 1 42 ? 26.154 29.139 61.325 1.00 23.90 42 PRO A C 1
ATOM 291 O O . PRO A 1 42 ? 26.830 28.335 61.975 1.00 26.24 42 PRO A O 1
ATOM 295 N N . GLU A 1 43 ? 25.201 28.771 60.476 1.00 24.81 43 GLU A N 1
ATOM 296 C CA . GLU A 1 43 ? 24.839 27.365 60.324 1.00 24.68 43 GLU A CA 1
ATOM 297 C C . GLU A 1 43 ? 25.997 26.555 59.747 1.00 26.71 43 GLU A C 1
ATOM 298 O O . GLU A 1 43 ? 26.155 25.382 60.070 1.00 25.36 43 GLU A O 1
ATOM 304 N N . LYS A 1 44 ? 26.819 27.182 58.909 1.00 24.43 44 LYS A N 1
ATOM 305 C CA . LYS A 1 44 ? 27.986 26.495 58.346 1.00 23.83 44 LYS A CA 1
ATOM 306 C C . LYS A 1 44 ? 29.047 26.218 59.411 1.00 24.02 44 LYS A C 1
ATOM 307 O O . LYS A 1 44 ? 29.714 25.185 59.388 1.00 20.89 44 LYS A O 1
ATOM 313 N N . LEU A 1 45 ? 29.215 27.149 60.342 1.00 20.63 45 LEU A N 1
ATOM 314 C CA . LEU A 1 45 ? 30.162 26.942 61.425 1.00 20.16 45 LEU A CA 1
ATOM 315 C C . LEU A 1 45 ? 29.738 25.736 62.266 1.00 23.92 45 LEU A C 1
ATOM 316 O O . LEU A 1 45 ? 30.572 24.946 62.709 1.00 21.05 45 LEU A O 1
ATOM 321 N N . LYS A 1 46 ? 28.437 25.593 62.469 1.00 25.20 46 LYS A N 1
ATOM 322 C CA . LYS A 1 46 ? 27.920 24.459 63.228 1.00 25.52 46 LYS A CA 1
ATOM 323 C C . LYS A 1 46 ? 28.137 23.171 62.446 1.00 23.18 46 LYS A C 1
ATOM 324 O O . LYS A 1 46 ? 28.731 22.212 62.948 1.00 27.19 46 LYS A O 1
ATOM 330 N N . THR A 1 47 ? 27.667 23.173 61.205 1.00 22.53 47 THR A N 1
ATOM 331 C CA . THR A 1 47 ? 27.719 21.998 60.342 1.00 24.95 47 THR A CA 1
ATOM 332 C C . THR A 1 47 ? 29.142 21.476 60.154 1.00 26.12 47 THR A C 1
ATOM 333 O O . THR A 1 47 ? 29.426 20.297 60.395 1.00 23.35 47 THR A O 1
ATOM 337 N N . TYR A 1 48 ? 30.048 22.352 59.728 1.00 22.28 48 TYR A N 1
ATOM 338 C CA . TYR A 1 48 ? 31.405 21.906 59.443 1.00 20.51 48 TYR A CA 1
ATOM 339 C C . TYR A 1 48 ? 32.249 21.808 60.696 1.00 19.76 48 TYR A C 1
ATOM 340 O O . TYR A 1 48 ? 33.203 21.031 60.748 1.00 20.31 48 TYR A O 1
ATOM 349 N N . GLY A 1 49 ? 31.911 22.605 61.705 1.00 19.64 49 GLY A N 1
ATOM 350 C CA . GLY A 1 49 ? 32.591 22.520 62.985 1.00 18.37 49 GLY A CA 1
ATOM 351 C C . GLY A 1 49 ? 32.364 21.147 63.590 1.00 21.07 49 GLY A C 1
ATOM 352 O O . GLY A 1 49 ? 33.281 20.521 64.124 1.00 23.14 49 GLY A O 1
ATOM 353 N N . GLU A 1 50 ? 31.129 20.678 63.496 1.00 23.39 50 GLU A N 1
ATOM 354 C CA . GLU A 1 50 ? 30.791 19.360 64.025 1.00 24.79 50 GLU A CA 1
ATOM 355 C C . GLU A 1 50 ? 31.418 18.244 63.194 1.00 24.58 50 GLU A C 1
ATOM 356 O O . GLU A 1 50 ? 31.992 17.307 63.744 1.00 25.81 50 GLU A O 1
ATOM 362 N N . GLN A 1 51 ? 31.326 18.344 61.873 1.00 22.73 51 GLN A N 1
ATOM 363 C CA . GLN A 1 51 ? 31.926 17.331 61.008 1.00 23.38 51 GLN A CA 1
ATOM 364 C C . GLN A 1 51 ? 33.435 17.187 61.223 1.00 26.04 51 GLN A C 1
ATOM 365 O O . GLN A 1 51 ? 33.958 16.067 61.286 1.00 23.17 51 GLN A O 1
ATOM 371 N N . TYR A 1 52 ? 34.143 18.309 61.350 1.00 19.92 52 TYR A N 1
ATOM 372 C CA . TYR A 1 52 ? 35.599 18.267 61.386 1.00 20.56 52 TYR A CA 1
ATOM 373 C C . TYR A 1 52 ? 36.198 18.357 62.787 1.00 19.97 52 TYR A C 1
ATOM 374 O O . TYR A 1 52 ? 37.417 18.371 62.941 1.00 24.16 52 TYR A O 1
ATOM 383 N N . GLY A 1 53 ? 35.351 18.388 63.810 1.00 21.71 53 GLY A N 1
ATOM 384 C CA . GLY A 1 53 ? 35.843 18.387 65.181 1.00 23.56 53 GLY A CA 1
ATOM 385 C C . GLY A 1 53 ? 36.527 19.689 65.559 1.00 25.80 53 GLY A C 1
ATOM 386 O O . GLY A 1 53 ? 37.537 19.696 66.270 1.00 22.75 53 GLY A O 1
ATOM 387 N N . ILE A 1 54 ? 35.981 20.791 65.057 1.00 23.03 54 ILE A N 1
ATOM 388 C CA . ILE A 1 54 ? 36.488 22.126 65.362 1.00 22.39 54 ILE A CA 1
ATOM 389 C C . ILE A 1 54 ? 35.680 22.722 66.502 1.00 20.22 54 ILE A C 1
ATOM 390 O O . ILE A 1 54 ? 34.488 22.989 66.331 1.00 22.77 54 ILE A O 1
ATOM 395 N N . PRO A 1 55 ? 36.312 22.918 67.673 1.00 21.87 55 PRO A N 1
ATOM 396 C CA . PRO A 1 55 ? 35.550 23.418 68.827 1.00 27.82 55 PRO A CA 1
ATOM 397 C C . PRO A 1 55 ? 35.023 24.834 68.592 1.00 27.18 55 PRO A C 1
ATOM 398 O O . PRO A 1 55 ? 35.573 25.557 67.755 1.00 22.81 55 PRO A O 1
ATOM 402 N N . GLU A 1 56 ? 33.972 25.210 69.317 1.00 26.80 56 GLU A N 1
ATOM 403 C CA . GLU A 1 56 ? 33.357 26.530 69.185 1.00 24.67 56 GLU A CA 1
ATOM 404 C C . GLU A 1 56 ? 34.338 27.683 69.407 1.00 24.77 56 GLU A C 1
ATOM 405 O O . GLU A 1 56 ? 34.175 28.761 68.835 1.00 25.17 56 GLU A O 1
ATOM 411 N N . THR A 1 57 ? 35.354 27.447 70.227 1.00 25.09 57 THR A N 1
ATOM 412 C CA . THR A 1 57 ? 36.406 28.431 70.465 1.00 24.92 57 THR A CA 1
ATOM 413 C C . THR A 1 57 ? 37.214 28.731 69.200 1.00 24.17 57 THR A C 1
ATOM 414 O O . THR A 1 57 ? 37.917 29.738 69.130 1.00 24.26 57 THR A O 1
ATOM 418 N N . HIS A 1 58 ? 37.129 27.833 68.220 1.00 22.68 58 HIS A N 1
ATOM 419 C CA . HIS A 1 58 ? 37.907 27.963 66.985 1.00 20.57 58 HIS A CA 1
ATOM 420 C C . HIS A 1 58 ? 37.005 28.240 65.788 1.00 19.98 58 HIS A C 1
ATOM 421 O O . HIS A 1 58 ? 37.393 28.014 64.634 1.00 20.62 58 HIS A O 1
ATOM 428 N N . ARG A 1 59 ? 35.800 28.721 66.068 1.00 19.60 59 ARG A N 1
ATOM 429 C CA . ARG A 1 59 ? 34.845 29.105 65.029 1.00 19.15 59 ARG A CA 1
ATOM 430 C C . ARG A 1 59 ? 34.638 30.614 65.091 1.00 24.00 59 ARG A C 1
ATOM 431 O O . ARG A 1 59 ? 34.339 31.153 66.155 1.00 24.39 59 ARG A O 1
ATOM 439 N N . TYR A 1 60 ? 34.790 31.287 63.953 1.00 18.76 60 TYR A N 1
ATOM 440 C CA . TYR A 1 60 ? 34.708 32.747 63.905 1.00 18.36 60 TYR A CA 1
ATOM 441 C C . TYR A 1 60 ? 33.703 33.208 62.859 1.00 19.25 60 TYR A C 1
ATOM 442 O O . TYR A 1 60 ? 33.572 32.591 61.809 1.00 19.95 60 TYR A O 1
ATOM 451 N N . SER A 1 61 ? 32.990 34.292 63.156 1.00 18.88 61 SER A N 1
ATOM 452 C CA . SER A 1 61 ? 32.234 35.002 62.133 1.00 18.24 61 SER A CA 1
ATOM 453 C C . SER A 1 61 ? 33.164 36.018 61.467 1.00 19.82 61 SER A C 1
ATOM 454 O O . SER A 1 61 ? 34.288 36.208 61.911 1.00 19.93 61 SER A O 1
ATOM 457 N N . TYR A 1 62 ? 32.705 36.683 60.414 1.00 19.80 62 TYR A N 1
ATOM 458 C CA . TYR A 1 62 ? 33.517 37.765 59.857 1.00 19.07 62 TYR A CA 1
ATOM 459 C C . TYR A 1 62 ? 33.599 38.933 60.849 1.00 22.15 62 TYR A C 1
ATOM 460 O O . TYR A 1 62 ? 34.552 39.711 60.820 1.00 24.78 62 TYR A O 1
ATOM 469 N N . GLU A 1 63 ? 32.615 39.048 61.738 1.00 22.77 63 GLU A N 1
ATOM 470 C CA A GLU A 1 63 ? 32.628 40.108 62.744 0.51 25.53 63 GLU A CA 1
ATOM 471 C CA B GLU A 1 63 ? 32.627 40.108 62.749 0.49 25.52 63 GLU A CA 1
ATOM 472 C C . GLU A 1 63 ? 33.651 39.841 63.846 1.00 22.68 63 GLU A C 1
ATOM 473 O O . GLU A 1 63 ? 34.223 40.775 64.408 1.00 26.03 63 GLU A O 1
ATOM 484 N N . THR A 1 64 ? 33.891 38.566 64.160 1.00 20.28 64 THR A N 1
ATOM 485 C CA . THR A 1 64 ? 34.818 38.248 65.245 1.00 20.92 64 THR A CA 1
ATOM 486 C C . THR A 1 64 ? 36.185 37.778 64.744 1.00 20.89 64 THR A C 1
ATOM 487 O O . THR A 1 64 ? 37.049 37.457 65.551 1.00 19.11 64 THR A O 1
ATOM 491 N N . PHE A 1 65 ? 36.376 37.750 63.424 1.00 20.46 65 PHE A N 1
ATOM 492 C CA . PHE A 1 65 ? 37.593 37.185 62.824 1.00 18.33 65 PHE A CA 1
ATOM 493 C C . PHE A 1 65 ? 38.892 37.781 63.377 1.00 17.68 65 PHE A C 1
ATOM 494 O O . PHE A 1 65 ? 39.861 37.068 63.567 1.00 18.86 65 PHE A O 1
ATOM 502 N N . ASP A 1 66 ? 38.921 39.076 63.681 1.00 19.47 66 ASP A N 1
ATOM 503 C CA . ASP A 1 66 ? 40.187 39.675 64.103 1.00 18.09 66 ASP A CA 1
ATOM 504 C C . ASP A 1 66 ? 40.677 39.122 65.448 1.00 17.82 66 ASP A C 1
ATOM 505 O O . ASP A 1 66 ? 41.868 39.200 65.765 1.00 19.11 66 ASP A O 1
ATOM 510 N N . ARG A 1 67 ? 39.772 38.519 66.211 1.00 19.80 67 ARG A N 1
ATOM 511 C CA . ARG A 1 67 ? 40.139 37.894 67.484 1.00 21.01 67 ARG A CA 1
ATOM 512 C C . ARG A 1 67 ? 41.048 36.682 67.306 1.00 23.24 67 ARG A C 1
ATOM 513 O O . ARG A 1 67 ? 41.621 36.184 68.273 1.00 20.52 67 ARG A O 1
ATOM 521 N N . ILE A 1 68 ? 41.175 36.209 66.069 1.00 20.16 68 ILE A N 1
ATOM 522 C CA . ILE A 1 68 ? 41.996 35.041 65.777 1.00 18.65 68 ILE A CA 1
ATOM 523 C C . ILE A 1 68 ? 43.478 35.303 66.081 1.00 19.87 68 ILE A C 1
ATOM 524 O O . ILE A 1 68 ? 44.270 34.369 66.191 1.00 19.98 68 ILE A O 1
ATOM 529 N N . ILE A 1 69 ? 43.849 36.571 66.236 1.00 19.11 69 ILE A N 1
ATOM 530 C CA . ILE A 1 69 ? 45.201 36.932 66.659 1.00 18.40 69 ILE A CA 1
ATOM 531 C C . ILE A 1 69 ? 45.588 36.238 67.976 1.00 19.73 69 ILE A C 1
ATOM 532 O O . ILE A 1 69 ? 46.762 35.962 68.227 1.00 22.03 69 ILE A O 1
ATOM 537 N N . ASP A 1 70 ? 44.586 35.928 68.790 1.00 20.37 70 ASP A N 1
ATOM 538 C CA . ASP A 1 70 ? 44.816 35.348 70.110 1.00 26.00 70 ASP A CA 1
ATOM 539 C C . ASP A 1 70 ? 44.702 33.833 70.102 1.00 26.43 70 ASP A C 1
ATOM 540 O O . ASP A 1 70 ? 44.692 33.203 71.159 1.00 28.19 70 ASP A O 1
ATOM 545 N N . ASN A 1 71 ? 44.620 33.249 68.912 1.00 21.62 71 ASN A N 1
ATOM 546 C CA . ASN A 1 71 ? 44.499 31.797 68.795 1.00 22.41 71 ASN A CA 1
ATOM 547 C C . ASN A 1 71 ? 45.807 31.209 68.271 1.00 24.71 71 ASN A C 1
ATOM 548 O O . ASN A 1 71 ? 46.118 31.305 67.077 1.00 23.17 71 ASN A O 1
ATOM 553 N N . PRO A 1 72 ? 46.591 30.600 69.166 1.00 25.38 72 PRO A N 1
ATOM 554 C CA . PRO A 1 72 ? 47.905 30.085 68.778 1.00 26.68 72 PRO A CA 1
ATOM 555 C C . PRO A 1 72 ? 47.831 28.803 67.945 1.00 24.05 72 PRO A C 1
ATOM 556 O O . PRO A 1 72 ? 48.850 28.398 67.393 1.00 25.73 72 PRO A O 1
ATOM 560 N N . ASP A 1 73 ? 46.657 28.183 67.855 1.00 21.98 73 ASP A N 1
ATOM 561 C CA . ASP A 1 73 ? 46.494 26.987 67.028 1.00 21.38 73 ASP A CA 1
ATOM 562 C C . ASP A 1 73 ? 46.382 27.345 65.553 1.00 20.28 73 ASP A C 1
ATOM 563 O O . ASP A 1 73 ? 46.439 26.460 64.697 1.00 19.17 73 ASP A O 1
ATOM 568 N N . VAL A 1 74 ? 46.200 28.632 65.260 1.00 18.68 74 VAL A N 1
ATOM 569 C CA . VAL A 1 74 ? 46.077 29.072 63.871 1.00 18.51 74 VAL A CA 1
ATOM 570 C C . VAL A 1 74 ? 47.367 29.738 63.413 1.00 19.84 74 VAL A C 1
ATOM 571 O O . VAL A 1 74 ? 47.777 30.769 63.958 1.00 19.90 74 VAL A O 1
ATOM 575 N N . ASP A 1 75 ? 48.017 29.124 62.428 1.00 18.23 75 ASP A N 1
ATOM 576 C CA . ASP A 1 75 ? 49.219 29.689 61.825 1.00 17.47 75 ASP A CA 1
ATOM 577 C C . ASP A 1 75 ? 48.929 30.387 60.499 1.00 18.08 75 ASP A C 1
ATOM 578 O O . ASP A 1 75 ? 49.582 31.366 60.147 1.00 19.52 75 ASP A O 1
ATOM 583 N N . ILE A 1 76 ? 47.951 29.860 59.772 1.00 16.51 76 ILE A N 1
ATOM 584 C CA . ILE A 1 76 ? 47.665 30.274 58.396 1.00 16.42 76 ILE A CA 1
ATOM 585 C C . ILE A 1 76 ? 46.182 30.520 58.228 1.00 16.41 76 ILE A C 1
ATOM 586 O O . ILE A 1 76 ? 45.370 29.748 58.728 1.00 18.14 76 ILE A O 1
ATOM 591 N N . VAL A 1 77 ? 45.824 31.591 57.525 1.00 13.87 77 VAL A N 1
ATOM 592 C CA . VAL A 1 77 ? 44.448 31.799 57.095 1.00 14.02 77 VAL A CA 1
ATOM 593 C C . VAL A 1 77 ? 44.371 31.582 55.581 1.00 16.76 77 VAL A C 1
ATOM 594 O O . VAL A 1 77 ? 45.162 32.161 54.823 1.00 15.78 77 VAL A O 1
ATOM 598 N N . TYR A 1 78 ? 43.428 30.752 55.152 1.00 15.96 78 TYR A N 1
ATOM 599 C CA . TYR A 1 78 ? 43.233 30.472 53.735 1.00 14.83 78 TYR A CA 1
ATOM 600 C C . TYR A 1 78 ? 41.956 31.190 53.319 1.00 15.18 78 TYR A C 1
ATOM 601 O O . TYR A 1 78 ? 40.859 30.821 53.729 1.00 15.87 78 TYR A O 1
ATOM 610 N N . VAL A 1 79 ? 42.122 32.251 52.535 1.00 14.68 79 VAL A N 1
ATOM 611 C CA . VAL A 1 79 ? 41.010 33.071 52.081 1.00 14.57 79 VAL A CA 1
ATOM 612 C C . VAL A 1 79 ? 40.399 32.529 50.788 1.00 14.87 79 VAL A C 1
ATOM 613 O O . VAL A 1 79 ? 41.060 32.506 49.744 1.00 14.72 79 VAL A O 1
ATOM 617 N N . ILE A 1 80 ? 39.138 32.094 50.872 1.00 13.95 80 ILE A N 1
ATOM 618 C CA . ILE A 1 80 ? 38.459 31.426 49.764 1.00 14.31 80 ILE A CA 1
ATOM 619 C C . ILE A 1 80 ? 37.092 32.091 49.547 1.00 16.40 80 ILE A C 1
ATOM 620 O O . ILE A 1 80 ? 36.034 31.447 49.513 1.00 18.01 80 ILE A O 1
ATOM 625 N N . THR A 1 81 ? 37.143 33.405 49.362 1.00 16.80 81 THR A N 1
ATOM 626 C CA . THR A 1 81 ? 35.956 34.240 49.184 1.00 17.05 81 THR A CA 1
ATOM 627 C C . THR A 1 81 ? 35.846 34.738 47.744 1.00 17.39 81 THR A C 1
ATOM 628 O O . THR A 1 81 ? 36.763 34.535 46.966 1.00 17.21 81 THR A O 1
ATOM 632 N N . PRO A 1 82 ? 34.732 35.422 47.391 1.00 14.00 82 PRO A N 1
ATOM 633 C CA . PRO A 1 82 ? 34.740 36.145 46.109 1.00 15.16 82 PRO A CA 1
ATOM 634 C C . PRO A 1 82 ? 35.960 37.055 45.978 1.00 16.45 82 PRO A C 1
ATOM 635 O O . PRO A 1 82 ? 36.531 37.498 46.986 1.00 16.34 82 PRO A O 1
ATOM 639 N N . ASN A 1 83 ? 36.349 37.318 44.736 1.00 15.60 83 ASN A N 1
ATOM 640 C CA . ASN A 1 83 ? 37.622 37.947 44.422 1.00 15.00 83 ASN A CA 1
ATOM 641 C C . ASN A 1 83 ? 37.801 39.306 45.078 1.00 15.58 83 ASN A C 1
ATOM 642 O O . ASN A 1 83 ? 38.870 39.612 45.578 1.00 15.47 83 ASN A O 1
ATOM 647 N N . SER A 1 84 ? 36.750 40.116 45.083 1.00 15.74 84 SER A N 1
ATOM 648 C CA . SER A 1 84 ? 36.867 41.459 45.660 1.00 16.44 84 SER A CA 1
ATOM 649 C C . SER A 1 84 ? 37.103 41.467 47.176 1.00 21.14 84 SER A C 1
ATOM 650 O O . SER A 1 84 ? 37.479 42.498 47.736 1.00 20.70 84 SER A O 1
ATOM 653 N N . LEU A 1 85 ? 36.871 40.338 47.841 1.00 14.97 85 LEU A N 1
ATOM 654 C CA . LEU A 1 85 ? 37.094 40.241 49.285 1.00 15.56 85 LEU A CA 1
ATOM 655 C C . LEU A 1 85 ? 38.484 39.703 49.652 1.00 15.32 85 LEU A C 1
ATOM 656 O O . LEU A 1 85 ? 38.858 39.683 50.835 1.00 16.53 85 LEU A O 1
ATOM 661 N N . HIS A 1 86 ? 39.257 39.269 48.652 1.00 15.26 86 HIS A N 1
ATOM 662 C CA . HIS A 1 86 ? 40.588 38.730 48.927 1.00 15.65 86 HIS A CA 1
ATOM 663 C C . HIS A 1 86 ? 41.466 39.745 49.648 1.00 14.92 86 HIS A C 1
ATOM 664 O O . HIS A 1 86 ? 42.137 39.416 50.626 1.00 15.67 86 HIS A O 1
ATOM 671 N N . ARG A 1 87 ? 41.458 40.987 49.177 1.00 14.63 87 ARG A N 1
ATOM 672 C CA . ARG A 1 87 ? 42.339 41.974 49.774 1.00 15.20 87 ARG A CA 1
ATOM 673 C C . ARG A 1 87 ? 41.993 42.269 51.247 1.00 14.61 87 ARG A C 1
ATOM 674 O O . ARG A 1 87 ? 42.873 42.170 52.091 1.00 13.90 87 ARG A O 1
ATOM 682 N N . PRO A 1 88 ? 40.727 42.611 51.567 1.00 16.24 88 PRO A N 1
ATOM 683 C CA . PRO A 1 88 ? 40.518 42.964 52.977 1.00 16.82 88 PRO A CA 1
ATOM 684 C C . PRO A 1 88 ? 40.714 41.791 53.941 1.00 14.72 88 PRO A C 1
ATOM 685 O O . PRO A 1 88 ? 41.243 41.998 55.023 1.00 16.87 88 PRO A O 1
ATOM 689 N N . PHE A 1 89 ? 40.346 40.574 53.561 1.00 14.44 89 PHE A N 1
ATOM 690 C CA . PHE A 1 89 ? 40.559 39.476 54.497 1.00 14.63 89 PHE A CA 1
ATOM 691 C C . PHE A 1 89 ? 42.033 39.095 54.610 1.00 16.13 89 PHE A C 1
ATOM 692 O O . PHE A 1 89 ? 42.485 38.685 55.674 1.00 16.97 89 PHE A O 1
ATOM 700 N N . THR A 1 90 ? 42.794 39.247 53.527 1.00 13.80 90 THR A N 1
ATOM 701 C CA . THR A 1 90 ? 44.231 39.010 53.586 1.00 13.87 90 THR A CA 1
ATOM 702 C C . THR A 1 90 ? 44.895 40.014 54.526 1.00 13.94 90 THR A C 1
ATOM 703 O O . THR A 1 90 ? 45.710 39.636 55.363 1.00 15.45 90 THR A O 1
ATOM 707 N N . GLU A 1 91 ? 44.529 41.287 54.399 1.00 14.97 91 GLU A N 1
ATOM 708 C CA . GLU A 1 91 ? 45.105 42.318 55.262 1.00 17.15 91 GLU A CA 1
ATOM 709 C C . GLU A 1 91 ? 44.765 42.083 56.734 1.00 17.32 91 GLU A C 1
ATOM 710 O O . GLU A 1 91 ? 45.629 42.203 57.604 1.00 16.40 91 GLU A O 1
ATOM 716 N N . ARG A 1 92 ? 43.512 41.739 57.003 1.00 14.36 92 ARG A N 1
ATOM 717 C CA . ARG A 1 92 ? 43.084 41.453 58.369 1.00 16.47 92 ARG A CA 1
ATOM 718 C C . ARG A 1 92 ? 43.798 40.224 58.935 1.00 16.60 92 ARG A C 1
ATOM 719 O O . ARG A 1 92 ? 44.206 40.218 60.096 1.00 17.86 92 ARG A O 1
ATOM 727 N N . ALA A 1 93 ? 43.965 39.197 58.111 1.00 16.46 93 ALA A N 1
ATOM 728 C CA . ALA A 1 93 ? 44.721 38.016 58.536 1.00 16.86 93 ALA A CA 1
ATOM 729 C C . ALA A 1 93 ? 46.163 38.386 58.891 1.00 16.78 93 ALA A C 1
ATOM 730 O O . ALA A 1 93 ? 46.691 37.963 59.921 1.00 17.75 93 ALA A O 1
ATOM 732 N N . ALA A 1 94 ? 46.798 39.184 58.035 1.00 16.94 94 ALA A N 1
ATOM 733 C CA . ALA A 1 94 ? 48.168 39.618 58.296 1.00 18.93 94 ALA A CA 1
ATOM 734 C C . ALA A 1 94 ? 48.269 40.453 59.585 1.00 16.88 94 ALA A C 1
ATOM 735 O O . ALA A 1 94 ? 49.202 40.271 60.372 1.00 18.73 94 ALA A O 1
ATOM 737 N N . ARG A 1 95 ? 47.326 41.367 59.802 1.00 17.58 95 ARG A N 1
ATOM 738 C CA . ARG A 1 95 ? 47.321 42.157 61.042 1.00 17.93 95 ARG A CA 1
ATOM 739 C C . ARG A 1 95 ? 47.039 41.292 62.276 1.00 21.69 95 ARG A C 1
ATOM 740 O O . ARG A 1 95 ? 47.409 41.658 63.400 1.00 21.96 95 ARG A O 1
ATOM 748 N N . ALA A 1 96 ? 46.382 40.153 62.070 1.00 16.95 96 ALA A N 1
ATOM 749 C CA . ALA A 1 96 ? 46.187 39.170 63.142 1.00 18.73 96 ALA A CA 1
ATOM 750 C C . ALA A 1 96 ? 47.405 38.254 63.330 1.00 19.68 96 ALA A C 1
ATOM 751 O O . ALA A 1 96 ? 47.348 37.284 64.094 1.00 20.11 96 ALA A O 1
ATOM 753 N N . GLY A 1 97 ? 48.490 38.556 62.622 1.00 19.49 97 GLY A N 1
ATOM 754 C CA . GLY A 1 97 ? 49.743 37.837 62.768 1.00 19.21 97 GLY A CA 1
ATOM 755 C C . GLY A 1 97 ? 49.772 36.473 62.098 1.00 20.10 97 GLY A C 1
ATOM 756 O O . GLY A 1 97 ? 50.567 35.599 62.480 1.00 19.43 97 GLY A O 1
ATOM 757 N N . LYS A 1 98 ? 48.913 36.287 61.098 1.00 16.51 98 LYS A N 1
ATOM 758 C CA . LYS A 1 98 ? 48.840 34.993 60.403 1.00 15.55 98 LYS A CA 1
ATOM 759 C C . LYS A 1 98 ? 49.464 35.034 59.006 1.00 18.75 98 LYS A C 1
ATOM 760 O O . LYS A 1 98 ? 49.390 36.050 58.302 1.00 17.84 98 LYS A O 1
ATOM 766 N N . HIS A 1 99 ? 50.082 33.919 58.616 1.00 17.18 99 HIS A N 1
ATOM 767 C CA . HIS A 1 99 ? 50.481 33.703 57.234 1.00 16.47 99 HIS A CA 1
ATOM 768 C C . HIS A 1 99 ? 49.217 33.536 56.415 1.00 14.71 99 HIS A C 1
ATOM 769 O O . HIS A 1 99 ? 48.173 33.214 56.961 1.00 15.55 99 HIS A O 1
ATOM 776 N N . VAL A 1 100 ? 49.295 33.753 55.104 1.00 16.10 100 VAL A N 1
ATOM 777 C CA . VAL A 1 100 ? 48.079 33.746 54.293 1.00 13.94 100 VAL A CA 1
ATOM 778 C C . VAL A 1 100 ? 48.236 32.912 53.028 1.00 14.49 100 VAL A C 1
ATOM 779 O O . VAL A 1 100 ? 49.203 33.070 52.300 1.00 15.61 100 VAL A O 1
ATOM 783 N N . MET A 1 101 ? 47.281 32.015 52.809 1.00 13.41 101 MET A N 1
ATOM 784 C CA . MET A 1 101 ? 47.038 31.404 51.512 1.00 14.13 101 MET A CA 1
ATOM 785 C C . MET A 1 101 ? 45.827 32.120 50.930 1.00 14.26 101 MET A C 1
ATOM 786 O O . MET A 1 101 ? 44.781 32.197 51.568 1.00 14.20 101 MET A O 1
ATOM 791 N N . CYS A 1 102 ? 45.969 32.669 49.732 1.00 13.68 102 CYS A N 1
ATOM 792 C CA . CYS A 1 102 ? 44.864 33.393 49.108 1.00 13.09 102 CYS A CA 1
ATOM 793 C C . CYS A 1 102 ? 44.517 32.760 47.762 1.00 15.59 102 CYS A C 1
ATOM 794 O O . CYS A 1 102 ? 45.403 32.485 46.959 1.00 15.29 102 CYS A O 1
ATOM 797 N N . GLU A 1 103 ? 43.236 32.529 47.509 1.00 15.48 103 GLU A N 1
ATOM 798 C CA . GLU A 1 103 ? 42.849 31.942 46.232 1.00 14.94 103 GLU A CA 1
ATOM 799 C C . GLU A 1 103 ? 43.113 32.891 45.065 1.00 16.80 103 GLU A C 1
ATOM 800 O O . GLU A 1 103 ? 43.236 34.093 45.249 1.00 16.68 103 GLU A O 1
ATOM 806 N N . LYS A 1 104 ? 43.215 32.327 43.865 1.00 15.28 104 LYS A N 1
ATOM 807 C CA . LYS A 1 104 ? 43.255 33.121 42.645 1.00 17.61 104 LYS A CA 1
ATOM 808 C C . LYS A 1 104 ? 41.853 33.572 42.266 1.00 17.58 104 LYS A C 1
ATOM 809 O O . LYS A 1 104 ? 40.870 33.001 42.732 1.00 18.84 104 LYS A O 1
ATOM 815 N N . PRO A 1 105 ? 41.744 34.632 41.450 1.00 15.93 105 PRO A N 1
ATOM 816 C CA . PRO A 1 105 ? 42.809 35.585 41.134 1.00 16.41 105 PRO A CA 1
ATOM 817 C C . PRO A 1 105 ? 43.155 36.335 42.422 1.00 14.83 105 PRO A C 1
ATOM 818 O O . PRO A 1 105 ? 42.285 36.460 43.279 1.00 15.34 105 PRO A O 1
ATOM 822 N N . MET A 1 106 ? 44.393 36.772 42.573 1.00 15.71 106 MET A N 1
ATOM 823 C CA . MET A 1 106 ? 44.833 37.371 43.833 1.00 16.58 106 MET A CA 1
ATOM 824 C C . MET A 1 106 ? 43.938 38.513 44.319 1.00 17.00 106 MET A C 1
ATOM 825 O O . MET A 1 106 ? 43.499 38.508 45.472 1.00 16.25 106 MET A O 1
ATOM 830 N N . ALA A 1 107 ? 43.647 39.471 43.438 1.00 16.21 107 ALA A N 1
ATOM 831 C CA . ALA A 1 107 ? 42.739 40.569 43.776 1.00 14.88 107 ALA A CA 1
ATOM 832 C C . ALA A 1 107 ? 42.217 41.191 42.484 1.00 20.60 107 ALA A C 1
ATOM 833 O O . ALA A 1 107 ? 42.562 40.726 41.398 1.00 18.88 107 ALA A O 1
ATOM 835 N N . ASN A 1 108 ? 41.410 42.243 42.583 1.00 19.69 108 ASN A N 1
ATOM 836 C CA . ASN A 1 108 ? 40.826 42.839 41.372 1.00 20.06 108 ASN A CA 1
ATOM 837 C C . ASN A 1 108 ? 41.822 43.612 40.516 1.00 20.99 108 ASN A C 1
ATOM 838 O O . ASN A 1 108 ? 41.617 43.771 39.309 1.00 21.89 108 ASN A O 1
ATOM 843 N N . THR A 1 109 ? 42.871 44.143 41.139 1.00 18.93 109 THR A N 1
ATOM 844 C CA . THR A 1 109 ? 43.775 45.068 40.456 1.00 17.49 109 THR A CA 1
ATOM 845 C C . THR A 1 109 ? 45.218 44.897 40.891 1.00 17.91 109 THR A C 1
ATOM 846 O O . THR A 1 109 ? 45.497 44.310 41.936 1.00 16.58 109 THR A O 1
ATOM 850 N N . VAL A 1 110 ? 46.124 45.469 40.108 1.00 17.55 110 VAL A N 1
ATOM 851 C CA . VAL A 1 110 ? 47.530 45.515 40.470 1.00 17.69 110 VAL A CA 1
ATOM 852 C C . VAL A 1 110 ? 47.715 46.194 41.827 1.00 18.14 110 VAL A C 1
ATOM 853 O O . VAL A 1 110 ? 48.401 45.666 42.703 1.00 16.47 110 VAL A O 1
ATOM 857 N N . ALA A 1 111 ? 47.086 47.357 41.998 1.00 16.79 111 ALA A N 1
ATOM 858 C CA . ALA A 1 111 ? 47.214 48.112 43.248 1.00 18.25 111 ALA A CA 1
ATOM 859 C C . ALA A 1 111 ? 46.786 47.295 44.463 1.00 16.94 111 ALA A C 1
ATOM 860 O O . ALA A 1 111 ? 47.412 47.357 45.517 1.00 16.44 111 ALA A O 1
ATOM 862 N N . ASP A 1 112 ? 45.710 46.538 44.320 1.00 15.40 112 ASP A N 1
ATOM 863 C CA . ASP A 1 112 ? 45.222 45.740 45.440 1.00 16.03 112 ASP A CA 1
ATOM 864 C C . ASP A 1 112 ? 46.211 44.628 45.785 1.00 14.42 112 ASP A C 1
ATOM 865 O O . ASP A 1 112 ? 46.442 44.334 46.960 1.00 14.59 112 ASP A O 1
ATOM 870 N N . CYS A 1 113 ? 46.775 43.995 44.760 1.00 17.13 113 CYS A N 1
ATOM 871 C CA . CYS A 1 113 ? 47.825 42.997 44.985 1.00 15.09 113 CYS A CA 1
ATOM 872 C C . CYS A 1 113 ? 48.999 43.618 45.724 1.00 15.74 113 CYS A C 1
ATOM 873 O O . CYS A 1 113 ? 49.530 43.036 46.663 1.00 14.97 113 CYS A O 1
ATOM 876 N N . GLU A 1 114 ? 49.416 44.804 45.291 1.00 15.05 114 GLU A N 1
ATOM 877 C CA . GLU A 1 114 ? 50.543 45.467 45.941 1.00 15.24 114 GLU A CA 1
ATOM 878 C C . GLU A 1 114 ? 50.253 45.734 47.413 1.00 14.31 114 GLU A C 1
ATOM 879 O O . GLU A 1 114 ? 51.131 45.578 48.261 1.00 16.70 114 GLU A O 1
ATOM 885 N N . ALA A 1 115 ? 49.016 46.118 47.714 1.00 14.89 115 ALA A N 1
ATOM 886 C CA . ALA A 1 115 ? 48.619 46.392 49.094 1.00 15.69 115 ALA A CA 1
ATOM 887 C C . ALA A 1 115 ? 48.690 45.131 49.939 1.00 17.62 115 ALA A C 1
ATOM 888 O O . ALA A 1 115 ? 49.127 45.160 51.089 1.00 16.29 115 ALA A O 1
ATOM 890 N N . MET A 1 116 ? 48.266 44.017 49.353 1.00 15.16 116 MET A N 1
ATOM 891 C CA . MET A 1 116 ? 48.278 42.744 50.057 1.00 14.46 116 MET A CA 1
ATOM 892 C C . MET A 1 116 ? 49.708 42.313 50.367 1.00 15.85 116 MET A C 1
ATOM 893 O O . MET A 1 116 ? 50.008 41.867 51.471 1.00 16.28 116 MET A O 1
ATOM 898 N N . ILE A 1 117 ? 50.587 42.474 49.386 1.00 14.73 117 ILE A N 1
ATOM 899 C CA . ILE A 1 117 ? 51.981 42.114 49.552 1.00 15.63 117 ILE A CA 1
ATOM 900 C C . ILE A 1 117 ? 52.613 42.973 50.649 1.00 17.13 117 ILE A C 1
ATOM 901 O O . ILE A 1 117 ? 53.339 42.459 51.505 1.00 18.59 117 ILE A O 1
ATOM 906 N N . ALA A 1 118 ? 52.306 44.266 50.634 1.00 17.49 118 ALA A N 1
ATOM 907 C CA . ALA A 1 118 ? 52.835 45.191 51.636 1.00 16.55 118 ALA A CA 1
ATOM 908 C C . ALA A 1 118 ? 52.353 44.838 53.043 1.00 18.61 118 ALA A C 1
ATOM 909 O O . ALA A 1 118 ? 53.107 44.967 54.010 1.00 19.29 118 ALA A O 1
ATOM 911 N N . ALA A 1 119 ? 51.097 44.406 53.159 1.00 16.87 119 ALA A N 1
ATOM 912 C CA . ALA A 1 119 ? 50.529 44.098 54.469 1.00 18.15 119 ALA A CA 1
ATOM 913 C C . ALA A 1 119 ? 51.215 42.864 55.053 1.00 18.42 119 ALA A C 1
ATOM 914 O O . ALA A 1 119 ? 51.559 42.827 56.246 1.00 18.61 119 ALA A O 1
ATOM 916 N N . CYS A 1 120 ? 51.425 41.855 54.215 1.00 16.65 120 CYS A N 1
ATOM 917 C CA . CYS A 1 120 ? 52.044 40.626 54.698 1.00 18.36 120 CYS A CA 1
ATOM 918 C C . CYS A 1 120 ? 53.510 40.858 55.043 1.00 19.00 120 CYS A C 1
ATOM 919 O O . CYS A 1 120 ? 54.017 40.321 56.038 1.00 18.81 120 CYS A O 1
ATOM 922 N N . LYS A 1 121 ? 54.174 41.691 54.243 1.00 19.18 121 LYS A N 1
ATOM 923 C CA . LYS A 1 121 ? 55.562 42.063 54.503 1.00 19.85 121 LYS A CA 1
ATOM 924 C C . LYS A 1 121 ? 55.690 42.815 55.824 1.00 19.00 121 LYS A C 1
ATOM 925 O O . LYS A 1 121 ? 56.585 42.531 56.625 1.00 21.36 121 LYS A O 1
ATOM 931 N N . LYS A 1 122 ? 54.798 43.770 56.052 1.00 19.52 122 LYS A N 1
ATOM 932 C CA . LYS A 1 122 ? 54.811 44.530 57.295 1.00 20.62 122 LYS A CA 1
ATOM 933 C C . LYS A 1 122 ? 54.630 43.613 58.515 1.00 21.83 122 LYS A C 1
ATOM 934 O O . LYS A 1 122 ? 55.255 43.813 59.558 1.00 20.57 122 LYS A O 1
ATOM 940 N N . ALA A 1 123 ? 53.789 42.590 58.360 1.00 18.70 123 ALA A N 1
ATOM 941 C CA . ALA A 1 123 ? 53.507 41.633 59.428 1.00 17.82 123 ALA A CA 1
ATOM 942 C C . ALA A 1 123 ? 54.605 40.594 59.601 1.00 21.91 123 ALA A C 1
ATOM 943 O O . ALA A 1 123 ? 54.602 39.846 60.587 1.00 21.35 123 ALA A O 1
ATOM 945 N N . GLY A 1 124 ? 55.530 40.530 58.645 1.00 18.37 124 GLY A N 1
ATOM 946 C CA . GLY A 1 124 ? 56.568 39.515 58.675 1.00 20.25 124 GLY A CA 1
ATOM 947 C C . GLY A 1 124 ? 55.957 38.130 58.512 1.00 20.92 124 GLY A C 1
ATOM 948 O O . GLY A 1 124 ? 56.363 37.173 59.180 1.00 21.88 124 GLY A O 1
ATOM 949 N N . ARG A 1 125 ? 54.962 38.031 57.639 1.00 18.73 125 ARG A N 1
ATOM 950 C CA . ARG A 1 125 ? 54.276 36.761 57.403 1.00 20.73 125 ARG A CA 1
ATOM 951 C C . ARG A 1 125 ? 54.302 36.414 55.919 1.00 20.71 125 ARG A C 1
ATOM 952 O O . ARG A 1 125 ? 54.423 37.290 55.062 1.00 20.50 125 ARG A O 1
ATOM 960 N N . LYS A 1 126 ? 54.194 35.129 55.613 1.00 17.36 126 LYS A N 1
ATOM 961 C CA . LYS A 1 126 ? 54.275 34.687 54.230 1.00 17.18 126 LYS A CA 1
ATOM 962 C C . LYS A 1 126 ? 52.922 34.754 53.536 1.00 16.03 126 LYS A C 1
ATOM 963 O O . LYS A 1 126 ? 51.867 34.666 54.178 1.00 19.47 126 LYS A O 1
ATOM 969 N N . LEU A 1 127 ? 52.972 34.919 52.220 1.00 17.28 127 LEU A N 1
ATOM 970 C CA . LEU A 1 127 ? 51.780 35.025 51.383 1.00 16.55 127 LEU A CA 1
ATOM 971 C C . LEU A 1 127 ? 51.937 34.108 50.183 1.00 17.70 127 LEU A C 1
ATOM 972 O O . LEU A 1 127 ? 52.938 34.181 49.467 1.00 19.97 127 LEU A O 1
ATOM 977 N N . MET A 1 128 ? 50.963 33.231 49.976 1.00 14.62 128 MET A N 1
ATOM 978 C CA . MET A 1 128 ? 50.997 32.308 48.856 1.00 15.11 128 MET A CA 1
ATOM 979 C C . MET A 1 128 ? 49.654 32.342 48.144 1.00 16.08 128 MET A C 1
ATOM 980 O O . MET A 1 128 ? 48.613 32.453 48.792 1.00 15.66 128 MET A O 1
ATOM 985 N N . ILE A 1 129 ? 49.681 32.278 46.814 1.00 15.72 129 ILE A N 1
ATOM 986 C CA . ILE A 1 129 ? 48.462 32.246 46.015 1.00 14.21 129 ILE A CA 1
ATOM 987 C C . ILE A 1 129 ? 48.165 30.801 45.591 1.00 14.90 129 ILE A C 1
ATOM 988 O O . ILE A 1 129 ? 49.080 30.027 45.306 1.00 17.32 129 ILE A O 1
ATOM 993 N N . GLY A 1 130 ? 46.888 30.458 45.530 1.00 16.00 130 GLY A N 1
ATOM 994 C CA . GLY A 1 130 ? 46.477 29.078 45.323 1.00 16.57 130 GLY A CA 1
ATOM 995 C C . GLY A 1 130 ? 46.575 28.582 43.892 1.00 16.00 130 GLY A C 1
ATOM 996 O O . GLY A 1 130 ? 45.576 28.149 43.313 1.00 17.47 130 GLY A O 1
ATOM 997 N N . TYR A 1 131 ? 47.775 28.620 43.322 1.00 14.48 131 TYR A N 1
ATOM 998 C CA . TYR A 1 131 ? 47.988 28.053 41.990 1.00 14.27 131 TYR A CA 1
ATOM 999 C C . TYR A 1 131 ? 48.331 26.563 42.095 1.00 14.48 131 TYR A C 1
ATOM 1000 O O . TYR A 1 131 ? 49.479 26.151 41.909 1.00 14.23 131 TYR A O 1
ATOM 1009 N N . ARG A 1 132 ? 47.307 25.768 42.378 1.00 13.92 132 ARG A N 1
ATOM 1010 C CA . ARG A 1 132 ? 47.477 24.339 42.662 1.00 15.80 132 ARG A CA 1
ATOM 1011 C C . ARG A 1 132 ? 48.119 23.566 41.513 1.00 15.30 132 ARG A C 1
ATOM 1012 O O . ARG A 1 132 ? 48.733 22.520 41.736 1.00 15.02 132 ARG A O 1
ATOM 1020 N N . SER A 1 133 ? 47.977 24.064 40.284 1.00 15.54 133 SER A N 1
ATOM 1021 C CA . SER A 1 133 ? 48.511 23.332 39.130 1.00 13.25 133 SER A CA 1
ATOM 1022 C C . SER A 1 133 ? 50.026 23.161 39.203 1.00 13.30 133 SER A C 1
ATOM 1023 O O . SER A 1 133 ? 50.570 22.249 38.596 1.00 15.82 133 SER A O 1
ATOM 1026 N N . ARG A 1 134 ? 50.708 24.031 39.945 1.00 13.27 134 ARG A N 1
ATOM 1027 C CA . ARG A 1 134 ? 52.157 23.923 40.090 1.00 13.73 134 ARG A CA 1
ATOM 1028 C C . ARG A 1 134 ? 52.550 22.716 40.940 1.00 16.22 134 ARG A C 1
ATOM 1029 O O . ARG A 1 134 ? 53.727 22.403 41.053 1.00 17.00 134 ARG A O 1
ATOM 1037 N N . PHE A 1 135 ? 51.558 22.050 41.530 1.00 16.82 135 PHE A N 1
ATOM 1038 C CA . PHE A 1 135 ? 51.783 20.878 42.374 1.00 14.25 135 PHE A CA 1
ATOM 1039 C C . PHE A 1 135 ? 51.169 19.621 41.779 1.00 16.43 135 PHE A C 1
ATOM 1040 O O . PHE A 1 135 ? 51.131 18.573 42.424 1.00 18.17 135 PHE A O 1
ATOM 1048 N N . GLN A 1 136 ? 50.696 19.739 40.544 1.00 16.12 136 GLN A N 1
ATOM 1049 C CA . GLN A 1 136 ? 49.941 18.672 39.887 1.00 16.23 136 GLN A CA 1
ATOM 1050 C C . GLN A 1 136 ? 50.890 17.900 38.970 1.00 16.67 136 GLN A C 1
ATOM 1051 O O . GLN A 1 136 ? 51.703 18.498 38.267 1.00 15.38 136 GLN A O 1
ATOM 1057 N N . ALA A 1 137 ? 50.809 16.566 39.011 1.00 16.17 137 ALA A N 1
ATOM 1058 C CA . ALA A 1 137 ? 51.852 15.704 38.438 1.00 18.27 137 ALA A CA 1
ATOM 1059 C C . ALA A 1 137 ? 52.129 15.952 36.956 1.00 15.77 137 ALA A C 1
ATOM 1060 O O . ALA A 1 137 ? 53.291 16.035 36.535 1.00 17.38 137 ALA A O 1
ATOM 1062 N N . HIS A 1 138 ? 51.069 16.069 36.168 1.00 15.36 138 HIS A N 1
ATOM 1063 C CA . HIS A 1 138 ? 51.243 16.253 34.723 1.00 16.29 138 HIS A CA 1
ATOM 1064 C C . HIS A 1 138 ? 51.822 17.624 34.407 1.00 15.43 138 HIS A C 1
ATOM 1065 O O . HIS A 1 138 ? 52.676 17.755 33.530 1.00 16.75 138 HIS A O 1
ATOM 1072 N N . ASN A 1 139 ? 51.360 18.648 35.113 1.00 16.18 139 ASN A N 1
ATOM 1073 C CA . ASN A 1 139 ? 51.906 19.994 34.911 1.00 16.28 139 ASN A CA 1
ATOM 1074 C C . ASN A 1 139 ? 53.390 20.050 35.252 1.00 17.46 139 ASN A C 1
ATOM 1075 O O . ASN A 1 139 ? 54.192 20.625 34.515 1.00 16.98 139 ASN A O 1
ATOM 1080 N N . ILE A 1 140 ? 53.763 19.439 36.369 1.00 16.19 140 ILE A N 1
ATOM 1081 C CA . ILE A 1 140 ? 55.162 19.381 36.763 1.00 16.88 140 ILE A CA 1
ATOM 1082 C C . ILE A 1 140 ? 56.001 18.685 35.684 1.00 18.17 140 ILE A C 1
ATOM 1083 O O . ILE A 1 140 ? 57.076 19.163 35.324 1.00 17.22 140 ILE A O 1
ATOM 1088 N N . GLU A 1 141 ? 55.476 17.591 35.137 1.00 16.29 141 GLU A N 1
ATOM 1089 C CA . GLU A 1 141 ? 56.151 16.864 34.057 1.00 18.46 141 GLU A CA 1
ATOM 1090 C C . GLU A 1 141 ? 56.347 17.730 32.798 1.00 19.29 141 GLU A C 1
ATOM 1091 O O . GLU A 1 141 ? 57.424 17.720 32.202 1.00 19.03 141 GLU A O 1
ATOM 1097 N N . ALA A 1 142 ? 55.316 18.479 32.412 1.00 17.42 142 ALA A N 1
ATOM 1098 C CA . ALA A 1 142 ? 55.412 19.378 31.251 1.00 18.40 142 ALA A CA 1
ATOM 1099 C C . ALA A 1 142 ? 56.477 20.451 31.463 1.00 20.56 142 ALA A C 1
ATOM 1100 O O . ALA A 1 142 ? 57.314 20.702 30.594 1.00 17.71 142 ALA A O 1
ATOM 1102 N N . ILE A 1 143 ? 56.425 21.104 32.616 1.00 16.16 143 ILE A N 1
ATOM 1103 C CA . ILE A 1 143 ? 57.412 22.122 32.941 1.00 18.28 143 ILE A CA 1
ATOM 1104 C C . ILE A 1 143 ? 58.822 21.538 32.859 1.00 20.45 143 ILE A C 1
ATOM 1105 O O . ILE A 1 143 ? 59.711 22.146 32.257 1.00 18.86 143 ILE A O 1
ATOM 1110 N N . LYS A 1 144 ? 59.019 20.349 33.430 1.00 19.47 144 LYS A N 1
ATOM 1111 C CA . LYS A 1 144 ? 60.346 19.723 33.423 1.00 19.62 144 LYS A CA 1
ATOM 1112 C C . LYS A 1 144 ? 60.827 19.389 32.010 1.00 20.74 144 LYS A C 1
ATOM 1113 O O . LYS A 1 144 ? 62.002 19.588 31.689 1.00 22.11 144 LYS A O 1
ATOM 1119 N N . LEU A 1 145 ? 59.925 18.881 31.175 1.00 18.91 145 LEU A N 1
ATOM 1120 C CA . LEU A 1 145 ? 60.261 18.599 29.780 1.00 21.16 145 LEU A CA 1
ATOM 1121 C C . LEU A 1 145 ? 60.776 19.852 29.083 1.00 20.18 145 LEU A C 1
ATOM 1122 O O . LEU A 1 145 ? 61.782 19.809 28.375 1.00 21.57 145 LEU A O 1
ATOM 1127 N N . VAL A 1 146 ? 60.093 20.972 29.299 1.00 17.94 146 VAL A N 1
ATOM 1128 C CA . VAL A 1 146 ? 60.503 22.224 28.682 1.00 19.18 146 VAL A CA 1
ATOM 1129 C C . VAL A 1 146 ? 61.883 22.623 29.167 1.00 21.53 146 VAL A C 1
ATOM 1130 O O . VAL A 1 146 ? 62.758 22.961 28.366 1.00 21.74 146 VAL A O 1
ATOM 1134 N N . ARG A 1 147 ? 62.076 22.571 30.478 1.00 20.28 147 ARG A N 1
ATOM 1135 C CA . ARG A 1 147 ? 63.324 23.036 31.087 1.00 23.92 147 ARG A CA 1
ATOM 1136 C C . ARG A 1 147 ? 64.507 22.163 30.717 1.00 22.88 147 ARG A C 1
ATOM 1137 O O . ARG A 1 147 ? 65.637 22.651 30.644 1.00 26.66 147 ARG A O 1
ATOM 1145 N N . ASP A 1 148 ? 64.244 20.877 30.510 1.00 21.26 148 ASP A N 1
ATOM 1146 C CA . ASP A 1 148 ? 65.266 19.918 30.104 1.00 25.29 148 ASP A CA 1
ATOM 1147 C C . ASP A 1 148 ? 65.671 20.091 28.643 1.00 28.74 148 ASP A C 1
ATOM 1148 O O . ASP A 1 148 ? 66.635 19.476 28.192 1.00 29.18 148 ASP A O 1
ATOM 1153 N N . GLY A 1 149 ? 64.930 20.909 27.904 1.00 24.07 149 GLY A N 1
ATOM 1154 C CA . GLY A 1 149 ? 65.222 21.126 26.498 1.00 25.44 149 GLY A CA 1
ATOM 1155 C C . GLY A 1 149 ? 64.666 20.078 25.546 1.00 23.26 149 GLY A C 1
ATOM 1156 O O . GLY A 1 149 ? 65.073 20.020 24.390 1.00 22.88 149 GLY A O 1
ATOM 1157 N N . ALA A 1 150 ? 63.735 19.255 26.019 1.00 20.20 150 ALA A N 1
ATOM 1158 C CA . ALA A 1 150 ? 63.169 18.188 25.196 1.00 22.63 150 ALA A CA 1
ATOM 1159 C C . ALA A 1 150 ? 62.425 18.715 23.966 1.00 20.72 150 ALA A C 1
ATOM 1160 O O . ALA A 1 150 ? 62.265 17.986 22.988 1.00 18.87 150 ALA A O 1
ATOM 1162 N N . LEU A 1 151 ? 61.955 19.963 24.028 1.00 17.89 151 LEU A N 1
ATOM 1163 C CA . LEU A 1 151 ? 61.199 20.544 22.920 1.00 17.12 151 LEU A CA 1
ATOM 1164 C C . LEU A 1 151 ? 62.065 21.467 22.088 1.00 18.57 151 LEU A C 1
ATOM 1165 O O . LEU A 1 151 ? 61.655 21.914 21.015 1.00 18.68 151 LEU A O 1
ATOM 1170 N N . GLY A 1 152 ? 63.252 21.759 22.599 1.00 19.00 152 GLY A N 1
ATOM 1171 C CA . GLY A 1 152 ? 64.036 22.871 22.102 1.00 18.87 152 GLY A CA 1
ATOM 1172 C C . GLY A 1 152 ? 63.431 24.147 22.665 1.00 19.21 152 GLY A C 1
ATOM 1173 O O . GLY A 1 152 ? 62.619 24.086 23.582 1.00 17.41 152 GLY A O 1
ATOM 1174 N N . PRO A 1 153 ? 63.831 25.307 22.128 1.00 16.41 153 PRO A N 1
ATOM 1175 C CA . PRO A 1 153 ? 63.272 26.579 22.613 1.00 19.01 153 PRO A CA 1
ATOM 1176 C C . PRO A 1 153 ? 61.757 26.594 22.464 1.00 18.31 153 PRO A C 1
ATOM 1177 O O . PRO A 1 153 ? 61.263 26.153 21.427 1.00 17.95 153 PRO A O 1
ATOM 1181 N N . VAL A 1 154 ? 61.028 27.079 23.466 1.00 16.56 154 VAL A N 1
ATOM 1182 C CA . VAL A 1 154 ? 59.581 27.178 23.308 1.00 15.95 154 VAL A CA 1
ATOM 1183 C C . VAL A 1 154 ? 59.236 28.161 22.190 1.00 18.14 154 VAL A C 1
ATOM 1184 O O . VAL A 1 154 ? 59.692 29.298 22.208 1.00 17.63 154 VAL A O 1
ATOM 1188 N N . ARG A 1 155 ? 58.428 27.722 21.231 1.00 14.80 155 ARG A N 1
ATOM 1189 C CA . ARG A 1 155 ? 57.984 28.608 20.161 1.00 15.76 155 ARG A CA 1
ATOM 1190 C C . ARG A 1 155 ? 56.512 28.988 20.337 1.00 15.64 155 ARG A C 1
ATOM 1191 O O . ARG A 1 155 ? 56.144 30.153 20.181 1.00 15.25 155 ARG A O 1
ATOM 1199 N N . THR A 1 156 ? 55.662 28.013 20.658 1.00 16.09 156 THR A N 1
ATOM 1200 C CA . THR A 1 156 ? 54.241 28.309 20.850 1.00 16.30 156 THR A CA 1
ATOM 1201 C C . THR A 1 156 ? 53.659 27.651 22.098 1.00 16.88 156 THR A C 1
ATOM 1202 O O . THR A 1 156 ? 54.036 26.538 22.472 1.00 15.31 156 THR A O 1
ATOM 1206 N N . VAL A 1 157 ? 52.750 28.367 22.744 1.00 14.43 157 VAL A N 1
ATOM 1207 C CA . VAL A 1 157 ? 51.889 27.807 23.771 1.00 14.27 157 VAL A CA 1
ATOM 1208 C C . VAL A 1 157 ? 50.470 28.091 23.331 1.00 16.02 157 VAL A C 1
ATOM 1209 O O . VAL A 1 157 ? 50.109 29.256 23.121 1.00 14.50 157 VAL A O 1
ATOM 1213 N N . VAL A 1 158 ? 49.666 27.049 23.161 1.00 12.86 158 VAL A N 1
ATOM 1214 C CA . VAL A 1 158 ? 48.268 27.250 22.808 1.00 13.26 158 VAL A CA 1
ATOM 1215 C C . VAL A 1 158 ? 47.430 26.672 23.937 1.00 14.94 158 VAL A C 1
ATOM 1216 O O . VAL A 1 158 ? 47.469 25.462 24.186 1.00 15.10 158 VAL A O 1
ATOM 1220 N N . THR A 1 159 ? 46.697 27.534 24.635 1.00 13.54 159 THR A N 1
ATOM 1221 C CA . THR A 1 159 ? 46.008 27.100 25.844 1.00 14.20 159 THR A CA 1
ATOM 1222 C C . THR A 1 159 ? 44.620 27.725 25.938 1.00 17.17 159 THR A C 1
ATOM 1223 O O . THR A 1 159 ? 44.432 28.932 25.710 1.00 16.19 159 THR A O 1
ATOM 1227 N N . ASP A 1 160 ? 43.641 26.873 26.237 1.00 14.41 160 ASP A N 1
ATOM 1228 C CA . ASP A 1 160 ? 42.235 27.250 26.272 1.00 13.23 160 ASP A CA 1
ATOM 1229 C C . ASP A 1 160 ? 41.647 26.890 27.628 1.00 17.03 160 ASP A C 1
ATOM 1230 O O . ASP A 1 160 ? 41.763 25.743 28.059 1.00 15.15 160 ASP A O 1
ATOM 1235 N N . HIS A 1 161 ? 41.026 27.857 28.293 1.00 12.58 161 HIS A N 1
ATOM 1236 C CA . HIS A 1 161 ? 40.317 27.590 29.539 1.00 13.69 161 HIS A CA 1
ATOM 1237 C C . HIS A 1 161 ? 38.965 28.278 29.540 1.00 14.19 161 HIS A C 1
ATOM 1238 O O . HIS A 1 161 ? 38.862 29.484 29.291 1.00 16.28 161 HIS A O 1
ATOM 1245 N N . GLY A 1 162 ? 37.924 27.515 29.853 1.00 14.11 162 GLY A N 1
ATOM 1246 C CA . GLY A 1 162 ? 36.590 28.069 29.897 1.00 15.12 162 GLY A CA 1
ATOM 1247 C C . GLY A 1 162 ? 35.612 27.046 30.422 1.00 15.31 162 GLY A C 1
ATOM 1248 O O . GLY A 1 162 ? 35.896 25.839 30.418 1.00 15.46 162 GLY A O 1
ATOM 1249 N N . PHE A 1 163 ? 34.476 27.515 30.908 1.00 14.61 163 PHE A N 1
ATOM 1250 C CA . PHE A 1 163 ? 33.369 26.612 31.200 1.00 14.89 163 PHE A CA 1
ATOM 1251 C C . PHE A 1 163 ? 32.071 27.354 30.942 1.00 18.98 163 PHE A C 1
ATOM 1252 O O . PHE A 1 163 ? 32.044 28.578 30.876 1.00 15.76 163 PHE A O 1
ATOM 1260 N N . THR A 1 164 ? 30.998 26.603 30.755 1.00 16.09 164 THR A N 1
ATOM 1261 C CA . THR A 1 164 ? 29.710 27.207 30.479 1.00 16.48 164 THR A CA 1
ATOM 1262 C C . THR A 1 164 ? 29.066 27.601 31.787 1.00 19.46 164 THR A C 1
ATOM 1263 O O . THR A 1 164 ? 28.441 26.778 32.448 1.00 18.14 164 THR A O 1
ATOM 1267 N N . ILE A 1 165 ? 29.234 28.861 32.177 1.00 17.33 165 ILE A N 1
ATOM 1268 C CA . ILE A 1 165 ? 28.753 29.304 33.477 1.00 16.92 165 ILE A CA 1
ATOM 1269 C C . ILE A 1 165 ? 27.217 29.367 33.477 1.00 16.92 165 ILE A C 1
ATOM 1270 O O . ILE A 1 165 ? 26.598 29.562 32.433 1.00 17.16 165 ILE A O 1
ATOM 1275 N N . GLY A 1 166 ? 26.607 29.169 34.644 1.00 21.02 166 GLY A N 1
ATOM 1276 C CA . GLY A 1 166 ? 25.159 29.028 34.713 1.00 24.03 166 GLY A CA 1
ATOM 1277 C C . GLY A 1 166 ? 24.380 30.201 35.286 1.00 22.26 166 GLY A C 1
ATOM 1278 O O . GLY A 1 166 ? 24.033 31.145 34.570 1.00 23.05 166 GLY A O 1
ATOM 1279 N N . ASP A 1 167 ? 24.103 30.132 36.587 1.00 22.83 167 ASP A N 1
ATOM 1280 C CA . ASP A 1 167 ? 23.215 31.082 37.266 1.00 22.66 167 ASP A CA 1
ATOM 1281 C C . ASP A 1 167 ? 23.676 32.535 37.130 1.00 23.10 167 ASP A C 1
ATOM 1282 O O . ASP A 1 167 ? 24.713 32.899 37.667 1.00 21.76 167 ASP A O 1
ATOM 1287 N N . PRO A 1 168 ? 22.878 33.383 36.456 1.00 21.66 168 PRO A N 1
ATOM 1288 C CA . PRO A 1 168 ? 23.257 34.783 36.249 1.00 22.06 168 PRO A CA 1
ATOM 1289 C C . PRO A 1 168 ? 23.414 35.586 37.549 1.00 21.98 168 PRO A C 1
ATOM 1290 O O . PRO A 1 168 ? 24.055 36.635 37.534 1.00 21.44 168 PRO A O 1
ATOM 1294 N N . LYS A 1 169 ? 22.856 35.091 38.652 1.00 23.48 169 LYS A N 1
ATOM 1295 C CA . LYS A 1 169 ? 22.862 35.826 39.918 1.00 23.50 169 LYS A CA 1
ATOM 1296 C C . LYS A 1 169 ? 24.110 35.605 40.769 1.00 23.08 169 LYS A C 1
ATOM 1297 O O . LYS A 1 169 ? 24.287 36.250 41.804 1.00 25.61 169 LYS A O 1
ATOM 1303 N N . GLN A 1 170 ? 24.975 34.692 40.345 1.00 20.47 170 GLN A N 1
ATOM 1304 C CA . GLN A 1 170 ? 26.116 34.315 41.172 1.00 18.48 170 GLN A CA 1
ATOM 1305 C C . GLN A 1 170 ? 27.195 35.400 41.179 1.00 17.44 170 GLN A C 1
ATOM 1306 O O . GLN A 1 170 ? 27.261 36.222 40.263 1.00 18.41 170 GLN A O 1
ATOM 1312 N N . TRP A 1 171 ? 28.047 35.386 42.199 1.00 17.15 171 TRP A N 1
ATOM 1313 C CA . TRP A 1 171 ? 29.002 36.492 42.374 1.00 17.01 171 TRP A CA 1
ATOM 1314 C C . TRP A 1 171 ? 29.996 36.596 41.219 1.00 15.85 171 TRP A C 1
ATOM 1315 O O . TRP A 1 171 ? 30.457 37.691 40.910 1.00 15.46 171 TRP A O 1
ATOM 1326 N N . ARG A 1 172 ? 30.310 35.485 40.547 1.00 15.07 172 ARG A N 1
ATOM 1327 C CA . ARG A 1 172 ? 31.245 35.561 39.415 1.00 14.26 172 ARG A CA 1
ATOM 1328 C C . ARG A 1 172 ? 30.758 36.467 38.283 1.00 14.53 172 ARG A C 1
ATOM 1329 O O . ARG A 1 172 ? 31.564 36.944 37.485 1.00 15.52 172 ARG A O 1
ATOM 1337 N N . LEU A 1 173 ? 29.449 36.704 38.208 1.00 15.22 173 LEU A N 1
ATOM 1338 C CA . LEU A 1 173 ? 28.880 37.499 37.117 1.00 15.53 173 LEU A CA 1
ATOM 1339 C C . LEU A 1 173 ? 28.504 38.898 37.595 1.00 16.99 173 LEU A C 1
ATOM 1340 O O . LEU A 1 173 ? 27.845 39.656 36.891 1.00 18.06 173 LEU A O 1
ATOM 1345 N N . ASN A 1 174 ? 28.939 39.213 38.806 1.00 15.10 174 ASN A N 1
ATOM 1346 C CA . ASN A 1 174 ? 28.718 40.515 39.422 1.00 16.94 174 ASN A CA 1
ATOM 1347 C C . ASN A 1 174 ? 30.046 41.273 39.499 1.00 17.39 174 ASN A C 1
ATOM 1348 O O . ASN A 1 174 ? 30.976 40.813 40.155 1.00 16.49 174 ASN A O 1
ATOM 1353 N N . ARG A 1 175 ? 30.160 42.403 38.805 1.00 17.18 175 ARG A N 1
ATOM 1354 C CA . ARG A 1 175 ? 31.464 43.050 38.691 1.00 16.99 175 ARG A CA 1
ATOM 1355 C C . ARG A 1 175 ? 31.996 43.481 40.053 1.00 19.24 175 ARG A C 1
ATOM 1356 O O . ARG A 1 175 ? 33.196 43.370 40.312 1.00 17.35 175 ARG A O 1
ATOM 1364 N N . ALA A 1 176 ? 31.114 43.962 40.926 1.00 17.33 176 ALA A N 1
ATOM 1365 C CA . ALA A 1 176 ? 31.585 44.433 42.236 1.00 16.90 176 ALA A CA 1
ATOM 1366 C C . ALA A 1 176 ? 32.266 43.333 43.069 1.00 19.34 176 ALA A C 1
ATOM 1367 O O . ALA A 1 176 ? 33.158 43.627 43.853 1.00 20.91 176 ALA A O 1
ATOM 1369 N N . LEU A 1 177 ? 31.849 42.078 42.904 1.00 15.40 177 LEU A N 1
ATOM 1370 C CA . LEU A 1 177 ? 32.387 40.988 43.712 1.00 15.00 177 LEU A CA 1
ATOM 1371 C C . LEU A 1 177 ? 33.457 40.192 42.966 1.00 17.00 177 LEU A C 1
ATOM 1372 O O . LEU A 1 177 ? 34.343 39.601 43.585 1.00 16.76 177 LEU A O 1
ATOM 1377 N N . ALA A 1 178 ? 33.370 40.169 41.640 1.00 15.85 178 ALA A N 1
ATOM 1378 C CA . ALA A 1 178 ? 34.269 39.341 40.832 1.00 15.93 178 ALA A CA 1
ATOM 1379 C C . ALA A 1 178 ? 35.466 40.100 40.276 1.00 15.07 178 ALA A C 1
ATOM 1380 O O . ALA A 1 178 ? 36.510 39.504 40.025 1.00 17.67 178 ALA A O 1
ATOM 1382 N N . GLY A 1 179 ? 35.309 41.401 40.044 1.00 15.42 179 GLY A N 1
ATOM 1383 C CA . GLY A 1 179 ? 36.384 42.209 39.487 1.00 16.08 179 GLY A CA 1
ATOM 1384 C C . GLY A 1 179 ? 36.534 42.111 37.974 1.00 20.87 179 GLY A C 1
ATOM 1385 O O . GLY A 1 179 ? 37.300 42.852 37.358 1.00 21.90 179 GLY A O 1
ATOM 1386 N N . GLY A 1 180 ? 35.793 41.194 37.366 1.00 15.81 180 GLY A N 1
ATOM 1387 C CA . GLY A 1 180 ? 35.889 40.957 35.935 1.00 15.44 180 GLY A CA 1
ATOM 1388 C C . GLY A 1 180 ? 35.243 39.616 35.636 1.00 15.80 180 GLY A C 1
ATOM 1389 O O . GLY A 1 180 ? 34.773 38.938 36.551 1.00 16.21 180 GLY A O 1
ATOM 1390 N N . GLY A 1 181 ? 35.227 39.245 34.360 1.00 15.20 181 GLY A N 1
ATOM 1391 C CA . GLY A 1 181 ? 34.532 38.053 33.903 1.00 13.89 181 GLY A CA 1
ATOM 1392 C C . GLY A 1 181 ? 35.423 36.830 33.786 1.00 14.54 181 GLY A C 1
ATOM 1393 O O . GLY A 1 181 ? 36.212 36.538 34.692 1.00 14.79 181 GLY A O 1
ATOM 1394 N N . SER A 1 182 ? 35.306 36.114 32.667 1.00 14.31 182 SER A N 1
ATOM 1395 C CA . SER A 1 182 ? 36.024 34.843 32.496 1.00 14.75 182 SER A CA 1
ATOM 1396 C C . SER A 1 182 ? 37.534 34.939 32.732 1.00 14.05 182 SER A C 1
ATOM 1397 O O . SER A 1 182 ? 38.135 34.013 33.263 1.00 14.51 182 SER A O 1
ATOM 1400 N N . LEU A 1 183 ? 38.153 36.056 32.359 1.00 14.49 183 LEU A N 1
ATOM 1401 C CA . LEU A 1 183 ? 39.596 36.174 32.519 1.00 13.53 183 LEU A CA 1
ATOM 1402 C C . LEU A 1 183 ? 40.000 36.110 33.984 1.00 15.17 183 LEU A C 1
ATOM 1403 O O . LEU A 1 183 ? 41.037 35.552 34.321 1.00 15.78 183 LEU A O 1
ATOM 1408 N N . MET A 1 184 ? 39.188 36.708 34.851 1.00 12.84 184 MET A N 1
ATOM 1409 C CA . MET A 1 184 ? 39.511 36.728 36.270 1.00 14.28 184 MET A CA 1
ATOM 1410 C C . MET A 1 184 ? 39.378 35.322 36.855 1.00 17.44 184 MET A C 1
ATOM 1411 O O . MET A 1 184 ? 40.175 34.925 37.706 1.00 18.99 184 MET A O 1
ATOM 1416 N N . ASP A 1 185 ? 38.436 34.540 36.338 1.00 14.54 185 ASP A N 1
ATOM 1417 C CA . ASP A 1 185 ? 38.096 33.270 36.972 1.00 16.04 185 ASP A CA 1
ATOM 1418 C C . ASP A 1 185 ? 38.792 32.050 36.401 1.00 18.02 185 ASP A C 1
ATOM 1419 O O . ASP A 1 185 ? 39.266 31.188 37.146 1.00 20.14 185 ASP A O 1
ATOM 1424 N N . ILE A 1 186 ? 38.793 31.945 35.081 1.00 18.15 186 ILE A N 1
ATOM 1425 C CA . ILE A 1 186 ? 39.206 30.708 34.444 1.00 14.40 186 ILE A CA 1
ATOM 1426 C C . ILE A 1 186 ? 40.286 30.991 33.396 1.00 16.70 186 ILE A C 1
ATOM 1427 O O . ILE A 1 186 ? 41.232 30.210 33.224 1.00 16.41 186 ILE A O 1
ATOM 1432 N N . GLY A 1 187 ? 40.180 32.128 32.720 1.00 16.08 187 GLY A N 1
ATOM 1433 C CA . GLY A 1 187 ? 41.196 32.515 31.753 1.00 14.83 187 GLY A CA 1
ATOM 1434 C C . GLY A 1 187 ? 42.560 32.715 32.387 1.00 14.28 187 GLY A C 1
ATOM 1435 O O . GLY A 1 187 ? 43.597 32.529 31.743 1.00 14.91 187 GLY A O 1
ATOM 1436 N N . ILE A 1 188 ? 42.564 33.075 33.666 1.00 14.29 188 ILE A N 1
ATOM 1437 C CA . ILE A 1 188 ? 43.813 33.214 34.399 1.00 13.97 188 ILE A CA 1
ATOM 1438 C C . ILE A 1 188 ? 44.641 31.912 34.364 1.00 12.96 188 ILE A C 1
ATOM 1439 O O . ILE A 1 188 ? 45.874 31.959 34.428 1.00 13.91 188 ILE A O 1
ATOM 1444 N N . TYR A 1 189 ? 43.992 30.751 34.230 1.00 12.79 189 TYR A N 1
ATOM 1445 C CA . TYR A 1 189 ? 44.781 29.514 34.095 1.00 14.67 189 TYR A CA 1
ATOM 1446 C C . TYR A 1 189 ? 45.572 29.470 32.787 1.00 14.41 189 TYR A C 1
ATOM 1447 O O . TYR A 1 189 ? 46.680 28.921 32.743 1.00 14.82 189 TYR A O 1
ATOM 1456 N N . SER A 1 190 ? 45.008 30.019 31.716 1.00 14.04 190 SER A N 1
ATOM 1457 C CA . SER A 1 190 ? 45.729 30.084 30.441 1.00 12.39 190 SER A CA 1
ATOM 1458 C C . SER A 1 190 ? 46.957 30.982 30.568 1.00 14.62 190 SER A C 1
ATOM 1459 O O . SER A 1 190 ? 48.039 30.657 30.085 1.00 14.00 190 SER A O 1
ATOM 1462 N N . LEU A 1 191 ? 46.760 32.140 31.194 1.00 13.63 191 LEU A N 1
ATOM 1463 C CA . LEU A 1 191 ? 47.842 33.089 31.411 1.00 12.82 191 LEU A CA 1
ATOM 1464 C C . LEU A 1 191 ? 48.928 32.513 32.313 1.00 13.33 191 LEU A C 1
ATOM 1465 O O . LEU A 1 191 ? 50.122 32.583 31.997 1.00 13.53 191 LEU A O 1
ATOM 1470 N N . ASN A 1 192 ? 48.510 31.937 33.435 1.00 13.92 192 ASN A N 1
ATOM 1471 C CA . ASN A 1 192 ? 49.453 31.423 34.418 1.00 13.38 192 ASN A CA 1
ATOM 1472 C C . ASN A 1 192 ? 50.267 30.289 33.784 1.00 15.89 192 ASN A C 1
ATOM 1473 O O . ASN A 1 192 ? 51.483 30.216 33.966 1.00 15.63 192 ASN A O 1
ATOM 1478 N N . ALA A 1 193 ? 49.607 29.429 33.011 1.00 15.17 193 ALA A N 1
ATOM 1479 C CA . ALA A 1 193 ? 50.321 28.345 32.318 1.00 13.90 193 ALA A CA 1
ATOM 1480 C C . ALA A 1 193 ? 51.300 28.866 31.264 1.00 15.82 193 ALA A C 1
ATOM 1481 O O . ALA A 1 193 ? 52.416 28.359 31.143 1.00 15.24 193 ALA A O 1
ATOM 1483 N N . ALA A 1 194 ? 50.895 29.865 30.490 1.00 12.84 194 ALA A N 1
ATOM 1484 C CA . ALA A 1 194 ? 51.815 30.404 29.485 1.00 13.94 194 ALA A CA 1
ATOM 1485 C C . ALA A 1 194 ? 53.089 30.893 30.171 1.00 15.79 194 ALA A C 1
ATOM 1486 O O . ALA A 1 194 ? 54.197 30.677 29.674 1.00 15.06 194 ALA A O 1
ATOM 1488 N N . ARG A 1 195 ? 52.917 31.512 31.337 1.00 13.05 195 ARG A N 1
ATOM 1489 C CA . ARG A 1 195 ? 54.047 32.000 32.117 1.00 13.31 195 ARG A CA 1
ATOM 1490 C C . ARG A 1 195 ? 54.896 30.865 32.695 1.00 16.45 195 ARG A C 1
ATOM 1491 O O . ARG A 1 195 ? 56.122 30.922 32.591 1.00 16.79 195 ARG A O 1
ATOM 1499 N N . TYR A 1 196 ? 54.284 29.837 33.294 1.00 16.02 196 TYR A N 1
ATOM 1500 C CA . TYR A 1 196 ? 55.143 28.817 33.905 1.00 16.18 196 TYR A CA 1
ATOM 1501 C C . TYR A 1 196 ? 55.691 27.816 32.894 1.00 17.59 196 TYR A C 1
ATOM 1502 O O . TYR A 1 196 ? 56.724 27.198 33.147 1.00 18.49 196 TYR A O 1
ATOM 1511 N N . LEU A 1 197 ? 55.062 27.691 31.735 1.00 15.85 197 LEU A N 1
ATOM 1512 C CA . LEU A 1 197 ? 55.621 26.814 30.700 1.00 15.51 197 LEU A CA 1
ATOM 1513 C C . LEU A 1 197 ? 56.818 27.489 30.017 1.00 19.12 197 LEU A C 1
ATOM 1514 O O . LEU A 1 197 ? 57.842 26.846 29.760 1.00 18.57 197 LEU A O 1
ATOM 1519 N N . THR A 1 198 ? 56.711 28.786 29.729 1.00 17.68 198 THR A N 1
ATOM 1520 C CA . THR A 1 198 ? 57.844 29.492 29.125 1.00 17.70 198 THR A CA 1
ATOM 1521 C C . THR A 1 198 ? 58.895 29.811 30.173 1.00 18.54 198 THR A C 1
ATOM 1522 O O . THR A 1 198 ? 60.087 29.918 29.860 1.00 20.05 198 THR A O 1
ATOM 1526 N N . GLY A 1 199 ? 58.444 29.988 31.414 1.00 16.81 199 GLY A N 1
ATOM 1527 C CA . GLY A 1 199 ? 59.294 30.510 32.472 1.00 18.83 199 GLY A CA 1
ATOM 1528 C C . GLY A 1 199 ? 59.640 31.969 32.230 1.00 20.35 199 GLY A C 1
ATOM 1529 O O . GLY A 1 199 ? 60.630 32.482 32.756 1.00 22.09 199 GLY A O 1
ATOM 1530 N N . GLU A 1 200 ? 58.813 32.641 31.437 1.00 17.31 200 GLU A N 1
ATOM 1531 C CA . GLU A 1 200 ? 59.054 34.038 31.076 1.00 18.36 200 GLU A CA 1
ATOM 1532 C C . GLU A 1 200 ? 57.885 34.947 31.414 1.00 16.78 200 GLU A C 1
ATOM 1533 O O . GLU A 1 200 ? 56.802 34.474 31.744 1.00 17.19 200 GLU A O 1
ATOM 1539 N N . GLU A 1 201 ? 58.107 36.259 31.308 1.00 16.34 201 GLU A N 1
ATOM 1540 C CA . GLU A 1 201 ? 57.032 37.240 31.447 1.00 17.36 201 GLU A CA 1
ATOM 1541 C C . GLU A 1 201 ? 56.812 37.943 30.116 1.00 16.18 201 GLU A C 1
ATOM 1542 O O . GLU A 1 201 ? 57.776 38.288 29.437 1.00 17.77 201 GLU A O 1
ATOM 1548 N N . PRO A 1 202 ? 55.543 38.173 29.744 1.00 17.07 202 PRO A N 1
ATOM 1549 C CA . PRO A 1 202 ? 55.275 38.696 28.397 1.00 16.39 202 PRO A CA 1
ATOM 1550 C C . PRO A 1 202 ? 55.714 40.145 28.224 1.00 17.87 202 PRO A C 1
ATOM 1551 O O . PRO A 1 202 ? 55.748 40.903 29.199 1.00 18.72 202 PRO A O 1
ATOM 1555 N N . VAL A 1 203 ? 56.067 40.509 26.997 1.00 16.16 203 VAL A N 1
ATOM 1556 C CA . VAL A 1 203 ? 56.443 41.895 26.716 1.00 17.85 203 VAL A CA 1
ATOM 1557 C C . VAL A 1 203 ? 55.438 42.569 25.795 1.00 19.27 203 VAL A C 1
ATOM 1558 O O . VAL A 1 203 ? 55.519 43.775 25.560 1.00 19.85 203 VAL A O 1
ATOM 1562 N N . ALA A 1 204 ? 54.489 41.803 25.266 1.00 15.79 204 ALA A N 1
ATOM 1563 C CA . ALA A 1 204 ? 53.461 42.396 24.419 1.00 18.12 204 ALA A CA 1
ATOM 1564 C C . ALA A 1 204 ? 52.209 41.547 24.468 1.00 16.66 204 ALA A C 1
ATOM 1565 O O . ALA A 1 204 ? 52.292 40.322 24.602 1.00 16.35 204 ALA A O 1
ATOM 1567 N N . VAL A 1 205 ? 51.062 42.208 24.365 1.00 14.81 205 VAL A N 1
ATOM 1568 C CA . VAL A 1 205 ? 49.766 41.574 24.550 1.00 14.34 205 VAL A CA 1
ATOM 1569 C C . VAL A 1 205 ? 48.762 42.083 23.520 1.00 16.03 205 VAL A C 1
ATOM 1570 O O . VAL A 1 205 ? 48.624 43.298 23.348 1.00 15.09 205 VAL A O 1
ATOM 1574 N N . ASN A 1 206 ? 48.079 41.160 22.843 1.00 14.97 206 ASN A N 1
ATOM 1575 C CA . ASN A 1 206 ? 46.876 41.454 22.045 1.00 14.16 206 ASN A CA 1
ATOM 1576 C C . ASN A 1 206 ? 45.679 40.803 22.695 1.00 15.23 206 ASN A C 1
ATOM 1577 O O . ASN A 1 206 ? 45.829 39.785 23.369 1.00 15.06 206 ASN A O 1
ATOM 1582 N N . ALA A 1 207 ? 44.488 41.328 22.439 1.00 13.07 207 ALA A N 1
ATOM 1583 C CA . ALA A 1 207 ? 43.277 40.659 22.902 1.00 13.39 207 ALA A CA 1
ATOM 1584 C C . ALA A 1 207 ? 42.060 41.047 22.079 1.00 13.59 207 ALA A C 1
ATOM 1585 O O . ALA A 1 207 ? 41.981 42.151 21.541 1.00 15.97 207 ALA A O 1
ATOM 1587 N N . VAL A 1 208 ? 41.114 40.115 22.003 1.00 13.94 208 VAL A N 1
ATOM 1588 C CA . VAL A 1 208 ? 39.805 40.346 21.403 1.00 15.93 208 VAL A CA 1
ATOM 1589 C C . VAL A 1 208 ? 38.740 39.892 22.400 1.00 16.77 208 VAL A C 1
ATOM 1590 O O . VAL A 1 208 ? 38.840 38.791 22.957 1.00 17.55 208 VAL A O 1
ATOM 1594 N N . GLU A 1 209 ? 37.739 40.735 22.644 1.00 15.75 209 GLU A N 1
ATOM 1595 C CA . GLU A 1 209 ? 36.625 40.366 23.508 1.00 14.82 209 GLU A CA 1
ATOM 1596 C C . GLU A 1 209 ? 35.374 40.093 22.693 1.00 18.60 209 GLU A C 1
ATOM 1597 O O . GLU A 1 209 ? 35.125 40.746 21.679 1.00 18.94 209 GLU A O 1
ATOM 1603 N N . SER A 1 210 ? 34.594 39.107 23.122 1.00 15.80 210 SER A N 1
ATOM 1604 C CA . SER A 1 210 ? 33.309 38.855 22.488 1.00 16.56 210 SER A CA 1
ATOM 1605 C C . SER A 1 210 ? 32.286 38.469 23.538 1.00 17.19 210 SER A C 1
ATOM 1606 O O . SER A 1 210 ? 32.354 37.386 24.128 1.00 15.43 210 SER A O 1
ATOM 1609 N N . THR A 1 211 ? 31.336 39.366 23.768 1.00 16.45 211 THR A N 1
ATOM 1610 C CA . THR A 1 211 ? 30.322 39.140 24.781 1.00 16.86 211 THR A CA 1
ATOM 1611 C C . THR A 1 211 ? 28.961 39.565 24.254 1.00 18.52 211 THR A C 1
ATOM 1612 O O . THR A 1 211 ? 28.797 40.697 23.780 1.00 19.47 211 THR A O 1
ATOM 1616 N N . ASP A 1 212 ? 27.989 38.666 24.343 1.00 18.48 212 ASP A N 1
ATOM 1617 C CA . ASP A 1 212 ? 26.617 38.992 23.960 1.00 20.00 212 ASP A CA 1
ATOM 1618 C C . ASP A 1 212 ? 25.901 39.614 25.159 1.00 17.38 212 ASP A C 1
ATOM 1619 O O . ASP A 1 212 ? 25.548 38.930 26.122 1.00 17.86 212 ASP A O 1
ATOM 1624 N N . ARG A 1 213 ? 25.707 40.925 25.101 1.00 19.29 213 ARG A N 1
ATOM 1625 C CA . ARG A 1 213 ? 25.160 41.660 26.230 1.00 20.62 213 ARG A CA 1
ATOM 1626 C C . ARG A 1 213 ? 23.656 41.450 26.382 1.00 23.48 213 ARG A C 1
ATOM 1627 O O . ARG A 1 213 ? 23.061 41.925 27.348 1.00 24.29 213 ARG A O 1
ATOM 1635 N N . SER A 1 214 ? 23.047 40.729 25.443 1.00 22.18 214 SER A N 1
ATOM 1636 C CA . SER A 1 214 ? 21.637 40.358 25.578 1.00 23.85 214 SER A CA 1
ATOM 1637 C C . SER A 1 214 ? 21.493 39.076 26.388 1.00 26.06 214 SER A C 1
ATOM 1638 O O . SER A 1 214 ? 20.390 38.704 26.795 1.00 25.44 214 SER A O 1
ATOM 1641 N N . ASP A 1 215 ? 22.614 38.404 26.631 1.00 21.58 215 ASP A N 1
ATOM 1642 C CA . ASP A 1 215 ? 22.629 37.227 27.489 1.00 20.42 215 ASP A CA 1
ATOM 1643 C C . ASP A 1 215 ? 22.474 37.678 28.939 1.00 21.89 215 ASP A C 1
ATOM 1644 O O . ASP A 1 215 ? 23.201 38.560 29.400 1.00 21.04 215 ASP A O 1
ATOM 1649 N N . PRO A 1 216 ? 21.507 37.098 29.665 1.00 23.36 216 PRO A N 1
ATOM 1650 C CA . PRO A 1 216 ? 21.270 37.503 31.054 1.00 22.96 216 PRO A CA 1
ATOM 1651 C C . PRO A 1 216 ? 22.481 37.287 31.967 1.00 20.89 216 PRO A C 1
ATOM 1652 O O . PRO A 1 216 ? 22.541 37.861 33.048 1.00 23.60 216 PRO A O 1
ATOM 1656 N N . ARG A 1 217 ? 23.432 36.465 31.537 1.00 19.28 217 ARG A N 1
ATOM 1657 C CA . ARG A 1 217 ? 24.626 36.220 32.344 1.00 17.71 217 ARG A CA 1
ATOM 1658 C C . ARG A 1 217 ? 25.630 37.372 32.270 1.00 17.08 217 ARG A C 1
ATOM 1659 O O . ARG A 1 217 ? 26.461 37.536 33.164 1.00 17.13 217 ARG A O 1
ATOM 1667 N N . PHE A 1 218 ? 25.575 38.144 31.188 1.00 16.87 218 PHE A N 1
ATOM 1668 C CA . PHE A 1 218 ? 26.721 38.981 30.837 1.00 16.13 218 PHE A CA 1
ATOM 1669 C C . PHE A 1 218 ? 26.387 40.474 30.739 1.00 17.26 218 PHE A C 1
ATOM 1670 O O . PHE A 1 218 ? 26.853 41.161 29.837 1.00 19.71 218 PHE A O 1
ATOM 1678 N N . GLY A 1 219 ? 25.591 40.969 31.680 1.00 16.56 219 GLY A N 1
ATOM 1679 C CA . GLY A 1 219 ? 25.294 42.387 31.737 1.00 18.61 219 GLY A CA 1
ATOM 1680 C C . GLY A 1 219 ? 26.462 43.183 32.295 1.00 20.10 219 GLY A C 1
ATOM 1681 O O . GLY A 1 219 ? 26.591 44.381 32.023 1.00 21.28 219 GLY A O 1
ATOM 1682 N N . GLU A 1 220 ? 27.320 42.533 33.081 1.00 17.13 220 GLU A N 1
ATOM 1683 C CA . GLU A 1 220 ? 28.355 43.276 33.804 1.00 14.82 220 GLU A CA 1
ATOM 1684 C C . GLU A 1 220 ? 29.792 42.874 33.483 1.00 20.15 220 GLU A C 1
ATOM 1685 O O . GLU A 1 220 ? 30.685 43.717 33.512 1.00 20.19 220 GLU A O 1
ATOM 1691 N N . VAL A 1 221 ? 30.022 41.596 33.195 1.00 17.49 221 VAL A N 1
ATOM 1692 C CA . VAL A 1 221 ? 31.387 41.129 32.972 1.00 15.72 221 VAL A CA 1
ATOM 1693 C C . VAL A 1 221 ? 31.507 40.413 31.629 1.00 18.68 221 VAL A C 1
ATOM 1694 O O . VAL A 1 221 ? 30.490 40.121 30.993 1.00 16.09 221 VAL A O 1
ATOM 1698 N N . GLU A 1 222 ? 32.737 40.121 31.202 1.00 15.32 222 GLU A N 1
ATOM 1699 C CA . GLU A 1 222 ? 32.946 39.595 29.852 1.00 15.98 222 GLU A CA 1
ATOM 1700 C C . GLU A 1 222 ? 32.803 38.081 29.787 1.00 16.01 222 GLU A C 1
ATOM 1701 O O . GLU A 1 222 ? 33.070 37.363 30.757 1.00 15.49 222 GLU A O 1
ATOM 1707 N N . ASP A 1 223 ? 32.386 37.615 28.614 1.00 14.60 223 ASP A N 1
ATOM 1708 C CA . ASP A 1 223 ? 32.264 36.191 28.335 1.00 15.82 223 ASP A CA 1
ATOM 1709 C C . ASP A 1 223 ? 33.580 35.687 27.753 1.00 15.52 223 ASP A C 1
ATOM 1710 O O . ASP A 1 223 ? 34.360 35.050 28.458 1.00 16.11 223 ASP A O 1
ATOM 1715 N N . ILE A 1 224 ? 33.821 35.966 26.476 1.00 13.95 224 ILE A N 1
ATOM 1716 C CA . ILE A 1 224 ? 35.072 35.559 25.835 1.00 15.11 224 ILE A CA 1
ATOM 1717 C C . ILE A 1 224 ? 36.071 36.709 25.793 1.00 15.43 224 ILE A C 1
ATOM 1718 O O . ILE A 1 224 ? 35.733 37.821 25.390 1.00 16.38 224 ILE A O 1
ATOM 1723 N N . ILE A 1 225 ? 37.295 36.451 26.230 1.00 14.08 225 ILE A N 1
ATOM 1724 C CA . ILE A 1 225 ? 38.380 37.382 25.926 1.00 15.58 225 ILE A CA 1
ATOM 1725 C C . ILE A 1 225 ? 39.642 36.562 25.655 1.00 16.49 225 ILE A C 1
ATOM 1726 O O . ILE A 1 225 ? 40.261 35.981 26.550 1.00 16.54 225 ILE A O 1
ATOM 1731 N N . ASN A 1 226 ? 39.978 36.473 24.372 1.00 14.53 226 ASN A N 1
ATOM 1732 C CA . ASN A 1 226 ? 41.119 35.686 23.928 1.00 13.86 226 ASN A CA 1
ATOM 1733 C C . ASN A 1 226 ? 42.304 36.604 23.789 1.00 14.36 226 ASN A C 1
ATOM 1734 O O . ASN A 1 226 ? 42.143 37.774 23.424 1.00 15.30 226 ASN A O 1
ATOM 1739 N N . PHE A 1 227 ? 43.493 36.104 24.081 1.00 13.48 227 PHE A N 1
ATOM 1740 C CA . PHE A 1 227 ? 44.647 36.987 24.065 1.00 13.39 227 PHE A CA 1
ATOM 1741 C C . PHE A 1 227 ? 45.885 36.307 23.523 1.00 15.44 227 PHE A C 1
ATOM 1742 O O . PHE A 1 227 ? 45.993 35.071 23.494 1.00 14.71 227 PHE A O 1
ATOM 1750 N N . GLN A 1 228 ? 46.794 37.139 23.021 1.00 13.21 228 GLN A N 1
ATOM 1751 C CA . GLN A 1 228 ? 48.075 36.684 22.506 1.00 13.17 228 GLN A CA 1
ATOM 1752 C C . GLN A 1 228 ? 49.164 37.281 23.370 1.00 15.58 228 GLN A C 1
ATOM 1753 O O . GLN A 1 228 ? 49.058 38.443 23.758 1.00 15.55 228 GLN A O 1
ATOM 1759 N N . LEU A 1 229 ? 50.200 36.496 23.650 1.00 13.54 229 LEU A N 1
ATOM 1760 C CA . LEU A 1 229 ? 51.364 36.974 24.389 1.00 13.89 229 LEU A CA 1
ATOM 1761 C C . LEU A 1 229 ? 52.628 36.762 23.580 1.00 15.14 229 LEU A C 1
ATOM 1762 O O . LEU A 1 229 ? 52.802 35.718 22.946 1.00 14.57 229 LEU A O 1
ATOM 1767 N N . LEU A 1 230 ? 53.521 37.747 23.623 1.00 13.83 230 LEU A N 1
ATOM 1768 C CA . LEU A 1 230 ? 54.871 37.576 23.089 1.00 15.99 230 LEU A CA 1
ATOM 1769 C C . LEU A 1 230 ? 55.861 37.673 24.241 1.00 15.95 230 LEU A C 1
ATOM 1770 O O . LEU A 1 230 ? 55.695 38.522 25.118 1.00 17.73 230 LEU A O 1
ATOM 1775 N N . PHE A 1 231 ? 56.872 36.805 24.243 1.00 15.77 231 PHE A N 1
ATOM 1776 C CA . PHE A 1 231 ? 57.868 36.768 25.315 1.00 17.21 231 PHE A CA 1
ATOM 1777 C C . PHE A 1 231 ? 59.254 37.187 24.788 1.00 16.01 231 PHE A C 1
ATOM 1778 O O . PHE A 1 231 ? 59.494 37.121 23.582 1.00 18.76 231 PHE A O 1
ATOM 1786 N N . PRO A 1 232 ? 60.173 37.596 25.685 1.00 18.59 232 PRO A N 1
ATOM 1787 C CA . PRO A 1 232 ? 61.487 38.080 25.217 1.00 19.01 232 PRO A CA 1
ATOM 1788 C C . PRO A 1 232 ? 62.261 37.084 24.356 1.00 21.05 232 PRO A C 1
ATOM 1789 O O . PRO A 1 232 ? 62.968 37.494 23.435 1.00 20.25 232 PRO A O 1
ATOM 1793 N N . SER A 1 233 ? 62.120 35.792 24.636 1.00 19.15 233 SER A N 1
ATOM 1794 C CA . SER A 1 233 ? 62.839 34.771 23.886 1.00 17.60 233 SER A CA 1
ATOM 1795 C C . SER A 1 233 ? 62.320 34.616 22.464 1.00 17.72 233 SER A C 1
ATOM 1796 O O . SER A 1 233 ? 62.944 33.945 21.631 1.00 21.47 233 SER A O 1
ATOM 1799 N N . GLY A 1 234 ? 61.155 35.199 22.204 1.00 18.11 234 GLY A N 1
ATOM 1800 C CA . GLY A 1 234 ? 60.476 35.011 20.938 1.00 18.07 234 GLY A CA 1
ATOM 1801 C C . GLY A 1 234 ? 59.340 34.005 21.033 1.00 18.89 234 GLY A C 1
ATOM 1802 O O . GLY A 1 234 ? 58.571 33.853 20.089 1.00 17.04 234 GLY A O 1
ATOM 1803 N N . ALA A 1 235 ? 59.230 33.313 22.168 1.00 16.04 235 ALA A N 1
ATOM 1804 C CA . ALA A 1 235 ? 58.081 32.432 22.405 1.00 16.62 235 ALA A CA 1
ATOM 1805 C C . ALA A 1 235 ? 56.762 33.209 22.289 1.00 15.63 235 ALA A C 1
ATOM 1806 O O . ALA A 1 235 ? 56.684 34.384 22.647 1.00 15.72 235 ALA A O 1
ATOM 1808 N N . THR A 1 236 ? 55.728 32.532 21.800 1.00 15.11 236 THR A N 1
ATOM 1809 C CA . THR A 1 236 ? 54.407 33.132 21.631 1.00 14.11 236 THR A CA 1
ATOM 1810 C C . THR A 1 236 ? 53.349 32.300 22.347 1.00 16.73 236 THR A C 1
ATOM 1811 O O . THR A 1 236 ? 53.528 31.097 22.545 1.00 15.71 236 THR A O 1
ATOM 1815 N N . ALA A 1 237 ? 52.242 32.926 22.733 1.00 15.12 237 ALA A N 1
ATOM 1816 C CA . ALA A 1 237 ? 51.109 32.158 23.246 1.00 15.66 237 ALA A CA 1
ATOM 1817 C C . ALA A 1 237 ? 49.799 32.684 22.675 1.00 16.06 237 ALA A C 1
ATOM 1818 O O . ALA A 1 237 ? 49.602 33.896 22.538 1.00 13.95 237 ALA A O 1
ATOM 1820 N N . ASN A 1 238 ? 48.929 31.749 22.303 1.00 12.57 238 ASN A N 1
ATOM 1821 C CA . ASN A 1 238 ? 47.538 32.023 21.928 1.00 14.07 238 ASN A CA 1
ATOM 1822 C C . ASN A 1 238 ? 46.660 31.451 23.018 1.00 15.79 238 ASN A C 1
ATOM 1823 O O . ASN A 1 238 ? 46.711 30.235 23.253 1.00 15.70 238 ASN A O 1
ATOM 1828 N N . CYS A 1 239 ? 45.841 32.294 23.640 1.00 12.90 239 CYS A N 1
ATOM 1829 C CA . CYS A 1 239 ? 45.074 31.905 24.819 1.00 12.31 239 CYS A CA 1
ATOM 1830 C C . CYS A 1 239 ? 43.586 32.169 24.667 1.00 14.84 239 CYS A C 1
ATOM 1831 O O . CYS A 1 239 ? 43.175 33.250 24.222 1.00 14.39 239 CYS A O 1
ATOM 1834 N N . VAL A 1 240 ? 42.772 31.196 25.069 1.00 13.29 240 VAL A N 1
ATOM 1835 C CA . VAL A 1 240 ? 41.329 31.396 25.158 1.00 13.54 240 VAL A CA 1
ATOM 1836 C C . VAL A 1 240 ? 40.882 31.512 26.616 1.00 15.11 240 VAL A C 1
ATOM 1837 O O . VAL A 1 240 ? 41.339 30.748 27.465 1.00 15.79 240 VAL A O 1
ATOM 1841 N N . SER A 1 241 ? 39.995 32.473 26.883 1.00 12.30 241 SER A N 1
ATOM 1842 C CA . SER A 1 241 ? 39.283 32.602 28.159 1.00 13.64 241 SER A CA 1
ATOM 1843 C C . SER A 1 241 ? 37.799 32.728 27.846 1.00 15.08 241 SER A C 1
ATOM 1844 O O . SER A 1 241 ? 37.417 33.621 27.082 1.00 16.02 241 SER A O 1
ATOM 1847 N N . ALA A 1 242 ? 36.954 31.856 28.409 1.00 13.89 242 ALA A N 1
ATOM 1848 C CA . ALA A 1 242 ? 35.549 31.861 28.004 1.00 15.56 242 ALA A CA 1
ATOM 1849 C C . ALA A 1 242 ? 34.595 31.427 29.119 1.00 16.27 242 ALA A C 1
ATOM 1850 O O . ALA A 1 242 ? 34.939 30.610 29.970 1.00 15.36 242 ALA A O 1
ATOM 1852 N N . TYR A 1 243 ? 33.388 31.977 29.080 1.00 14.86 243 TYR A N 1
ATOM 1853 C CA . TYR A 1 243 ? 32.317 31.585 29.984 1.00 14.36 243 TYR A CA 1
ATOM 1854 C C . TYR A 1 243 ? 31.165 30.917 29.216 1.00 16.16 243 TYR A C 1
ATOM 1855 O O . TYR A 1 243 ? 30.101 30.669 29.785 1.00 17.08 243 TYR A O 1
ATOM 1864 N N . SER A 1 244 ? 31.355 30.666 27.924 1.00 16.70 244 SER A N 1
ATOM 1865 C CA . SER A 1 244 ? 30.283 30.092 27.100 1.00 18.08 244 SER A CA 1
ATOM 1866 C C . SER A 1 244 ? 30.699 28.816 26.359 1.00 19.24 244 SER A C 1
ATOM 1867 O O . SER A 1 244 ? 29.922 28.280 25.571 1.00 19.41 244 SER A O 1
ATOM 1870 N N . VAL A 1 245 ? 31.911 28.329 26.604 1.00 16.92 245 VAL A N 1
ATOM 1871 C CA . VAL A 1 245 ? 32.324 27.010 26.102 1.00 17.27 245 VAL A CA 1
ATOM 1872 C C . VAL A 1 245 ? 33.113 26.279 27.171 1.00 17.47 245 VAL A C 1
ATOM 1873 O O . VAL A 1 245 ? 33.629 26.897 28.096 1.00 17.25 245 VAL A O 1
ATOM 1877 N N . ASN A 1 246 ? 33.222 24.961 27.037 1.00 16.35 246 ASN A N 1
ATOM 1878 C CA . ASN A 1 246 ? 34.066 24.186 27.941 1.00 16.16 246 ASN A CA 1
ATOM 1879 C C . ASN A 1 246 ? 35.393 23.797 27.296 1.00 18.00 246 ASN A C 1
ATOM 1880 O O . ASN A 1 246 ? 35.428 23.176 26.233 1.00 19.46 246 ASN A O 1
ATOM 1885 N N . CYS A 1 247 ? 36.487 24.167 27.949 1.00 16.94 247 CYS A N 1
ATOM 1886 C CA . CYS A 1 247 ? 37.807 23.792 27.491 1.00 15.88 247 CYS A CA 1
ATOM 1887 C C . CYS A 1 247 ? 38.780 23.880 28.639 1.00 16.23 247 CYS A C 1
ATOM 1888 O O . CYS A 1 247 ? 38.625 24.701 29.539 1.00 16.37 247 CYS A O 1
ATOM 1891 N N . ASN A 1 248 ? 39.799 23.045 28.590 1.00 13.57 248 ASN A N 1
ATOM 1892 C CA . ASN A 1 248 ? 40.793 23.048 29.644 1.00 15.30 248 ASN A CA 1
ATOM 1893 C C . ASN A 1 248 ? 41.996 22.306 29.149 1.00 16.71 248 ASN A C 1
ATOM 1894 O O . ASN A 1 248 ? 42.064 21.084 29.257 1.00 15.29 248 ASN A O 1
ATOM 1899 N N . ARG A 1 249 ? 42.959 23.032 28.601 1.00 13.45 249 ARG A N 1
ATOM 1900 C CA . ARG A 1 249 ? 44.050 22.344 27.930 1.00 13.61 249 ARG A CA 1
ATOM 1901 C C . ARG A 1 249 ? 45.200 23.266 27.628 1.00 15.14 249 ARG A C 1
ATOM 1902 O O . ARG A 1 249 ? 45.039 24.486 27.570 1.00 15.81 249 ARG A O 1
ATOM 1910 N N . TYR A 1 250 ? 46.370 22.677 27.431 1.00 14.20 250 TYR A N 1
ATOM 1911 C CA . TYR A 1 250 ? 47.425 23.406 26.750 1.00 14.50 250 TYR A CA 1
ATOM 1912 C C . TYR A 1 250 ? 48.335 22.489 25.971 1.00 14.82 250 TYR A C 1
ATOM 1913 O O . TYR A 1 250 ? 48.455 21.301 26.288 1.00 16.23 250 TYR A O 1
ATOM 1922 N N . ARG A 1 251 ? 48.935 23.045 24.913 1.00 13.58 251 ARG A N 1
ATOM 1923 C CA . ARG A 1 251 ? 50.025 22.391 24.203 1.00 12.05 251 ARG A CA 1
ATOM 1924 C C . ARG A 1 251 ? 51.183 23.373 24.108 1.00 15.70 251 ARG A C 1
ATOM 1925 O O . ARG A 1 251 ? 50.984 24.528 23.714 1.00 16.49 251 ARG A O 1
ATOM 1933 N N . VAL A 1 252 ? 52.376 22.933 24.493 1.00 15.04 252 VAL A N 1
ATOM 1934 C CA . VAL A 1 252 ? 53.575 23.741 24.320 1.00 14.92 252 VAL A CA 1
ATOM 1935 C C . VAL A 1 252 ? 54.446 23.041 23.271 1.00 15.72 252 VAL A C 1
ATOM 1936 O O . VAL A 1 252 ? 54.628 21.821 23.317 1.00 16.56 252 VAL A O 1
ATOM 1940 N N . SER A 1 253 ? 54.927 23.812 22.294 1.00 15.86 253 SER A N 1
ATOM 1941 C CA . SER A 1 253 ? 55.666 23.252 21.158 1.00 15.65 253 SER A CA 1
ATOM 1942 C C . SER A 1 253 ? 56.968 23.997 20.889 1.00 18.21 253 SER A C 1
ATOM 1943 O O . SER A 1 253 ? 57.041 25.224 21.027 1.00 16.24 253 SER A O 1
ATOM 1946 N N . GLY A 1 254 ? 57.979 23.241 20.469 1.00 17.13 254 GLY A N 1
ATOM 1947 C CA . GLY A 1 254 ? 59.245 23.793 20.015 1.00 15.91 254 GLY A CA 1
ATOM 1948 C C . GLY A 1 254 ? 59.695 22.995 18.794 1.00 15.89 254 GLY A C 1
ATOM 1949 O O . GLY A 1 254 ? 58.974 22.113 18.327 1.00 16.90 254 GLY A O 1
ATOM 1950 N N . PRO A 1 255 ? 60.891 23.296 18.272 1.00 17.51 255 PRO A N 1
ATOM 1951 C CA . PRO A 1 255 ? 61.369 22.670 17.030 1.00 20.15 255 PRO A CA 1
ATOM 1952 C C . PRO A 1 255 ? 61.562 21.163 17.158 1.00 21.87 255 PRO A C 1
ATOM 1953 O O . PRO A 1 255 ? 61.496 20.461 16.151 1.00 20.50 255 PRO A O 1
ATOM 1957 N N . LYS A 1 256 ? 61.798 20.673 18.371 1.00 18.70 256 LYS A N 1
ATOM 1958 C CA . LYS A 1 256 ? 62.032 19.237 18.560 1.00 18.69 256 LYS A CA 1
ATOM 1959 C C . LYS A 1 256 ? 60.771 18.430 18.870 1.00 21.93 256 LYS A C 1
ATOM 1960 O O . LYS A 1 256 ? 60.799 17.196 18.866 1.00 19.92 256 LYS A O 1
ATOM 1966 N N . GLY A 1 257 ? 59.667 19.111 19.160 1.00 17.91 257 GLY A N 1
ATOM 1967 C CA . GLY A 1 257 ? 58.431 18.415 19.457 1.00 18.95 257 GLY A CA 1
ATOM 1968 C C . GLY A 1 257 ? 57.508 19.188 20.378 1.00 18.11 257 GLY A C 1
ATOM 1969 O O . GLY A 1 257 ? 57.676 20.391 20.574 1.00 17.81 257 GLY A O 1
ATOM 1970 N N . TRP A 1 258 ? 56.522 18.501 20.940 1.00 17.21 258 TRP A N 1
ATOM 1971 C CA . TRP A 1 258 ? 55.525 19.199 21.736 1.00 17.64 258 TRP A CA 1
ATOM 1972 C C . TRP A 1 258 ? 54.939 18.299 22.819 1.00 19.34 258 TRP A C 1
ATOM 1973 O O . TRP A 1 258 ? 55.063 17.068 22.768 1.00 16.67 258 TRP A O 1
ATOM 1984 N N . VAL A 1 259 ? 54.335 18.921 23.824 1.00 17.53 259 VAL A N 1
ATOM 1985 C CA . VAL A 1 259 ? 53.634 18.166 24.853 1.00 16.53 259 VAL A CA 1
ATOM 1986 C C . VAL A 1 259 ? 52.336 18.892 25.186 1.00 16.42 259 VAL A C 1
ATOM 1987 O O . VAL A 1 259 ? 52.281 20.126 25.209 1.00 17.45 259 VAL A O 1
ATOM 1991 N N . GLU A 1 260 ? 51.279 18.125 25.407 1.00 14.88 260 GLU A N 1
ATOM 1992 C CA . GLU A 1 260 ? 49.997 18.728 25.741 1.00 14.80 260 GLU A CA 1
ATOM 1993 C C . GLU A 1 260 ? 49.336 17.978 26.881 1.00 17.27 260 GLU A C 1
ATOM 1994 O O . GLU A 1 260 ? 49.624 16.798 27.107 1.00 16.84 260 GLU A O 1
ATOM 2000 N N . ILE A 1 261 ? 48.456 18.673 27.592 1.00 15.40 261 ILE A N 1
ATOM 2001 C CA . ILE A 1 261 ? 47.632 18.070 28.636 1.00 14.16 261 ILE A CA 1
ATOM 2002 C C . ILE A 1 261 ? 46.203 18.505 28.391 1.00 17.68 261 ILE A C 1
ATOM 2003 O O . ILE A 1 261 ? 45.939 19.694 28.165 1.00 16.22 261 ILE A O 1
ATOM 2008 N N . ASP A 1 262 ? 45.282 17.546 28.416 1.00 15.45 262 ASP A N 1
ATOM 2009 C CA . ASP A 1 262 ? 43.863 17.825 28.199 1.00 16.07 262 ASP A CA 1
ATOM 2010 C C . ASP A 1 262 ? 43.029 16.716 28.848 1.00 18.24 262 ASP A C 1
ATOM 2011 O O . ASP A 1 262 ? 43.010 15.594 28.348 1.00 16.43 262 ASP A O 1
ATOM 2016 N N . PRO A 1 263 ? 42.351 17.017 29.968 1.00 16.23 263 PRO A N 1
ATOM 2017 C CA . PRO A 1 263 ? 42.304 18.311 30.667 1.00 14.05 263 PRO A CA 1
ATOM 2018 C C . PRO A 1 263 ? 43.630 18.637 31.358 1.00 15.57 263 PRO A C 1
ATOM 2019 O O . PRO A 1 263 ? 44.343 17.731 31.767 1.00 16.27 263 PRO A O 1
ATOM 2023 N N . ALA A 1 264 ? 43.952 19.916 31.486 1.00 13.38 264 ALA A N 1
ATOM 2024 C CA . ALA A 1 264 ? 45.251 20.321 32.018 1.00 13.74 264 ALA A CA 1
ATOM 2025 C C . ALA A 1 264 ? 45.213 20.735 33.496 1.00 14.04 264 ALA A C 1
ATOM 2026 O O . ALA A 1 264 ? 46.105 20.383 34.269 1.00 16.38 264 ALA A O 1
ATOM 2028 N N . THR A 1 265 ? 44.194 21.494 33.892 1.00 15.33 265 THR A N 1
ATOM 2029 C CA . THR A 1 265 ? 44.219 22.132 35.221 1.00 15.11 265 THR A CA 1
ATOM 2030 C C . THR A 1 265 ? 42.939 21.826 35.995 1.00 17.33 265 THR A C 1
ATOM 2031 O O . THR A 1 265 ? 42.509 22.573 36.877 1.00 17.21 265 THR A O 1
ATOM 2035 N N . SER A 1 266 ? 42.334 20.703 35.648 1.00 15.91 266 SER A N 1
ATOM 2036 C CA . SER A 1 266 ? 41.135 20.229 36.327 1.00 17.98 266 SER A CA 1
ATOM 2037 C C . SER A 1 266 ? 41.478 19.651 37.702 1.00 17.09 266 SER A C 1
ATOM 2038 O O . SER A 1 266 ? 42.648 19.486 38.033 1.00 16.23 266 SER A O 1
ATOM 2041 N N . TYR A 1 267 ? 40.462 19.352 38.505 1.00 19.35 267 TYR A N 1
ATOM 2042 C CA . TYR A 1 267 ? 40.696 18.790 39.842 1.00 20.05 267 TYR A CA 1
ATOM 2043 C C . TYR A 1 267 ? 41.311 17.390 39.747 1.00 18.82 267 TYR A C 1
ATOM 2044 O O . TYR A 1 267 ? 42.128 16.989 40.579 1.00 21.05 267 TYR A O 1
ATOM 2053 N N . GLN A 1 268 ? 40.893 16.643 38.728 1.00 20.11 268 GLN A N 1
ATOM 2054 C CA . GLN A 1 268 ? 41.461 15.339 38.433 1.00 19.56 268 GLN A CA 1
ATOM 2055 C C . GLN A 1 268 ? 41.281 15.029 36.949 1.00 18.09 268 GLN A C 1
ATOM 2056 O O . GLN A 1 268 ? 40.661 15.799 36.212 1.00 20.26 268 GLN A O 1
ATOM 2062 N N . GLY A 1 269 ? 41.819 13.901 36.516 1.00 20.49 269 GLY A N 1
ATOM 2063 C CA . GLY A 1 269 ? 41.547 13.415 35.170 1.00 23.21 269 GLY A CA 1
ATOM 2064 C C . GLY A 1 269 ? 42.523 13.855 34.094 1.00 20.02 269 GLY A C 1
ATOM 2065 O O . GLY A 1 269 ? 42.318 13.548 32.912 1.00 19.99 269 GLY A O 1
ATOM 2066 N N . GLN A 1 270 ? 43.586 14.551 34.497 1.00 17.74 270 GLN A N 1
ATOM 2067 C CA . GLN A 1 270 ? 44.654 14.959 33.570 1.00 16.43 270 GLN A CA 1
ATOM 2068 C C . GLN A 1 270 ? 45.128 13.819 32.664 1.00 20.78 270 GLN A C 1
ATOM 2069 O O . GLN A 1 270 ? 45.320 12.686 33.116 1.00 19.12 270 GLN A O 1
ATOM 2075 N N . ALA A 1 271 ? 45.306 14.128 31.383 1.00 16.36 271 ALA A N 1
ATOM 2076 C CA . ALA A 1 271 ? 45.879 13.185 30.423 1.00 19.71 271 ALA A CA 1
ATOM 2077 C C . ALA A 1 271 ? 46.898 13.924 29.572 1.00 18.20 271 ALA A C 1
ATOM 2078 O O . ALA A 1 271 ? 46.580 14.959 28.999 1.00 18.78 271 ALA A O 1
ATOM 2080 N N . MET A 1 272 ? 48.112 13.390 29.490 1.00 18.89 272 MET A N 1
ATOM 2081 C CA . MET A 1 272 ? 49.186 14.030 28.727 1.00 19.29 272 MET A CA 1
ATOM 2082 C C . MET A 1 272 ? 49.563 13.220 27.485 1.00 21.69 272 MET A C 1
ATOM 2083 O O . MET A 1 272 ? 49.619 11.993 27.523 1.00 19.58 272 MET A O 1
ATOM 2088 N N . ARG A 1 273 ? 49.792 13.915 26.375 1.00 16.60 273 ARG A N 1
ATOM 2089 C CA . ARG A 1 273 ? 50.276 13.284 25.149 1.00 17.58 273 ARG A CA 1
ATOM 2090 C C . ARG A 1 273 ? 51.503 14.063 24.691 1.00 21.59 273 ARG A C 1
ATOM 2091 O O . ARG A 1 273 ? 51.548 15.287 24.837 1.00 20.49 273 ARG A O 1
ATOM 2099 N N . ALA A 1 274 ? 52.514 13.384 24.164 1.00 18.42 274 ALA A N 1
ATOM 2100 C CA . ALA A 1 274 ? 53.699 14.113 23.717 1.00 20.13 274 ALA A CA 1
ATOM 2101 C C . ALA A 1 274 ? 54.222 13.562 22.405 1.00 21.11 274 ALA A C 1
ATOM 2102 O O . ALA A 1 274 ? 54.033 12.388 22.083 1.00 21.33 274 ALA A O 1
ATOM 2104 N N . GLN A 1 275 ? 54.889 14.425 21.656 1.00 18.57 275 GLN A N 1
ATOM 2105 C CA . GLN A 1 275 ? 55.496 14.044 20.390 1.00 23.21 275 GLN A CA 1
ATOM 2106 C C . GLN A 1 275 ? 56.944 14.523 20.460 1.00 25.91 275 GLN A C 1
ATOM 2107 O O . GLN A 1 275 ? 57.200 15.726 20.377 1.00 22.95 275 GLN A O 1
ATOM 2113 N N . LEU A 1 276 ? 57.889 13.599 20.656 1.00 21.97 276 LEU A N 1
ATOM 2114 C CA . LEU A 1 276 ? 59.261 13.988 20.998 1.00 24.45 276 LEU A CA 1
ATOM 2115 C C . LEU A 1 276 ? 60.351 13.275 20.195 1.00 30.33 276 LEU A C 1
ATOM 2116 O O . LEU A 1 276 ? 61.327 12.782 20.767 1.00 34.39 276 LEU A O 1
ATOM 2121 N N . GLY A 1 277 ? 60.196 13.228 18.880 1.00 26.28 277 GLY A N 1
ATOM 2122 C CA . GLY A 1 277 ? 61.205 12.622 18.031 1.00 31.33 277 GLY A CA 1
ATOM 2123 C C . GLY A 1 277 ? 60.698 11.313 17.475 1.00 32.17 277 GLY A C 1
ATOM 2124 O O . GLY A 1 277 ? 61.295 10.723 16.572 1.00 38.47 277 GLY A O 1
ATOM 2125 N N . GLY A 1 278 ? 59.584 10.855 18.029 1.00 32.94 278 GLY A N 1
ATOM 2126 C CA . GLY A 1 278 ? 58.916 9.661 17.555 1.00 30.80 278 GLY A CA 1
ATOM 2127 C C . GLY A 1 278 ? 57.484 10.047 17.265 1.00 27.86 278 GLY A C 1
ATOM 2128 O O . GLY A 1 278 ? 57.220 11.210 16.969 1.00 32.31 278 GLY A O 1
ATOM 2129 N N . PRO A 1 279 ? 56.547 9.087 17.376 1.00 29.78 279 PRO A N 1
ATOM 2130 C CA . PRO A 1 279 ? 55.123 9.373 17.166 1.00 27.22 279 PRO A CA 1
ATOM 2131 C C . PRO A 1 279 ? 54.522 10.071 18.383 1.00 23.45 279 PRO A C 1
ATOM 2132 O O . PRO A 1 279 ? 55.175 10.101 19.432 1.00 27.33 279 PRO A O 1
ATOM 2136 N N . PRO A 1 280 ? 53.326 10.658 18.239 1.00 24.89 280 PRO A N 1
ATOM 2137 C CA . PRO A 1 280 ? 52.625 11.206 19.409 1.00 22.89 280 PRO A CA 1
ATOM 2138 C C . PRO A 1 280 ? 52.148 10.045 20.259 1.00 23.86 280 PRO A C 1
ATOM 2139 O O . PRO A 1 280 ? 51.567 9.106 19.720 1.00 26.16 280 PRO A O 1
ATOM 2143 N N . ALA A 1 281 ? 52.390 10.100 21.558 1.00 21.52 281 ALA A N 1
ATOM 2144 C CA . ALA A 1 281 ? 52.052 8.980 22.417 1.00 22.77 281 ALA A CA 1
ATOM 2145 C C . ALA A 1 281 ? 51.602 9.495 23.770 1.00 21.29 281 ALA A C 1
ATOM 2146 O O . ALA A 1 281 ? 52.049 10.559 24.195 1.00 20.83 281 ALA A O 1
ATOM 2148 N N . PRO A 1 282 ? 50.716 8.744 24.447 1.00 21.82 282 PRO A N 1
ATOM 2149 C CA . PRO A 1 282 ? 50.397 9.054 25.845 1.00 20.98 282 PRO A CA 1
ATOM 2150 C C . PRO A 1 282 ? 51.663 9.031 26.670 1.00 25.05 282 PRO A C 1
ATOM 2151 O O . PRO A 1 282 ? 52.554 8.223 26.403 1.00 24.55 282 PRO A O 1
ATOM 2155 N N . ARG A 1 283 ? 51.754 9.907 27.660 1.00 21.53 283 ARG A N 1
ATOM 2156 C CA . ARG A 1 283 ? 52.906 9.921 28.543 1.00 20.20 283 ARG A CA 1
ATOM 2157 C C . ARG A 1 283 ? 52.432 9.977 29.991 1.00 25.27 283 ARG A C 1
ATOM 2158 O O . ARG A 1 283 ? 51.624 10.834 30.350 1.00 21.27 283 ARG A O 1
ATOM 2166 N N . GLU A 1 284 ? 52.921 9.055 30.814 1.00 23.81 284 GLU A N 1
ATOM 2167 C CA . GLU A 1 284 ? 52.619 9.073 32.242 1.00 24.21 284 GLU A CA 1
ATOM 2168 C C . GLU A 1 284 ? 53.634 9.901 33.009 1.00 20.65 284 GLU A C 1
ATOM 2169 O O . GLU A 1 284 ? 54.828 9.672 32.902 1.00 24.09 284 GLU A O 1
ATOM 2175 N N . PRO A 1 285 ? 53.161 10.872 33.801 1.00 20.57 285 PRO A N 1
ATOM 2176 C CA . PRO A 1 285 ? 54.114 11.707 34.535 1.00 22.97 285 PRO A CA 1
ATOM 2177 C C . PRO A 1 285 ? 54.751 10.950 35.695 1.00 21.00 285 PRO A C 1
ATOM 2178 O O . PRO A 1 285 ? 54.166 9.986 36.181 1.00 21.60 285 PRO A O 1
ATOM 2182 N N . ALA A 1 286 ? 55.921 11.390 36.136 1.00 21.78 286 ALA A N 1
ATOM 2183 C CA . ALA A 1 286 ? 56.504 10.852 37.356 1.00 24.97 286 ALA A CA 1
ATOM 2184 C C . ALA A 1 286 ? 55.506 11.036 38.496 1.00 26.95 286 ALA A C 1
ATOM 2185 O O . ALA A 1 286 ? 54.906 12.106 38.629 1.00 24.31 286 ALA A O 1
ATOM 2187 N N . PRO A 1 287 ? 55.308 9.988 39.301 1.00 25.57 287 PRO A N 1
ATOM 2188 C CA . PRO A 1 287 ? 54.388 10.037 40.449 1.00 26.19 287 PRO A CA 1
ATOM 2189 C C . PRO A 1 287 ? 54.727 11.144 41.435 1.00 25.36 287 PRO A C 1
ATOM 2190 O O . PRO A 1 287 ? 55.903 11.374 41.701 1.00 22.98 287 PRO A O 1
ATOM 2194 N N . GLN A 1 288 ? 53.710 11.822 41.970 1.00 26.02 288 GLN A N 1
ATOM 2195 C CA . GLN A 1 288 ? 53.923 12.804 43.037 1.00 24.34 288 GLN A CA 1
ATOM 2196 C C . GLN A 1 288 ? 53.547 12.182 44.379 1.00 26.38 288 GLN A C 1
ATOM 2197 O O . GLN A 1 288 ? 52.740 11.253 44.421 1.00 25.43 288 GLN A O 1
ATOM 2203 N N . PRO A 1 289 ? 54.128 12.694 45.481 1.00 28.23 289 PRO A N 1
ATOM 2204 C CA . PRO A 1 289 ? 53.854 12.102 46.799 1.00 31.32 289 PRO A CA 1
ATOM 2205 C C . PRO A 1 289 ? 52.399 12.239 47.244 1.00 31.09 289 PRO A C 1
ATOM 2206 O O . PRO A 1 289 ? 51.912 11.407 48.009 1.00 29.71 289 PRO A O 1
ATOM 2210 N N . LYS A 1 290 ? 51.707 13.270 46.776 1.00 23.80 290 LYS A N 1
ATOM 2211 C CA . LYS A 1 290 ? 50.319 13.452 47.170 1.00 21.07 290 LYS A CA 1
ATOM 2212 C C . LYS A 1 290 ? 49.625 14.353 46.167 1.00 19.22 290 LYS A C 1
ATOM 2213 O O . LYS A 1 290 ? 50.277 14.957 45.307 1.00 17.80 290 LYS A O 1
ATOM 2219 N N . ASN A 1 291 ? 48.304 14.415 46.278 1.00 16.55 291 ASN A N 1
ATOM 2220 C CA . ASN A 1 291 ? 47.475 15.141 45.323 1.00 16.63 291 ASN A CA 1
ATOM 2221 C C . ASN A 1 291 ? 47.777 16.638 45.349 1.00 17.33 291 ASN A C 1
ATOM 2222 O O . ASN A 1 291 ? 48.335 17.153 46.325 1.00 16.56 291 ASN A O 1
ATOM 2227 N N . GLN A 1 292 ? 47.389 17.333 44.283 1.00 14.98 292 GLN A N 1
ATOM 2228 C CA . GLN A 1 292 ? 47.740 18.751 44.139 1.00 14.64 292 GLN A CA 1
ATOM 2229 C C . GLN A 1 292 ? 47.219 19.640 45.281 1.00 15.39 292 GLN A C 1
ATOM 2230 O O . GLN A 1 292 ? 47.841 20.655 45.603 1.00 14.84 292 GLN A O 1
ATOM 2236 N N . PHE A 1 293 ? 46.084 19.284 45.878 1.00 14.57 293 PHE A N 1
ATOM 2237 C CA . PHE A 1 293 ? 45.483 20.130 46.911 1.00 14.81 293 PHE A CA 1
ATOM 2238 C C . PHE A 1 293 ? 46.263 20.012 48.214 1.00 14.72 293 PHE A C 1
ATOM 2239 O O . PHE A 1 293 ? 46.679 21.013 48.796 1.00 15.17 293 PHE A O 1
ATOM 2247 N N . SER A 1 294 ? 46.464 18.779 48.669 1.00 13.98 294 SER A N 1
ATOM 2248 C CA . SER A 1 294 ? 47.260 18.541 49.868 1.00 14.47 294 SER A CA 1
ATOM 2249 C C . SER A 1 294 ? 48.686 19.038 49.692 1.00 15.02 294 SER A C 1
ATOM 2250 O O . SER A 1 294 ? 49.294 19.557 50.632 1.00 16.51 294 SER A O 1
ATOM 2253 N N . ALA A 1 295 ? 49.229 18.855 48.493 1.00 13.41 295 ALA A N 1
ATOM 2254 C CA . ALA A 1 295 ? 50.567 19.366 48.193 1.00 13.96 295 ALA A CA 1
ATOM 2255 C C . ALA A 1 295 ? 50.632 20.897 48.286 1.00 14.35 295 ALA A C 1
ATOM 2256 O O . ALA A 1 295 ? 51.622 21.463 48.756 1.00 16.03 295 ALA A O 1
ATOM 2258 N N . GLN A 1 296 ? 49.590 21.561 47.812 1.00 14.55 296 GLN A N 1
ATOM 2259 C CA . GLN A 1 296 ? 49.553 23.026 47.862 1.00 13.06 296 GLN A CA 1
ATOM 2260 C C . GLN A 1 296 ? 49.535 23.486 49.322 1.00 14.79 296 GLN A C 1
ATOM 2261 O O . GLN A 1 296 ? 50.302 24.368 49.719 1.00 15.03 296 GLN A O 1
ATOM 2267 N N . LEU A 1 297 ? 48.686 22.846 50.125 1.00 13.83 297 LEU A N 1
ATOM 2268 C CA . LEU A 1 297 ? 48.564 23.182 51.545 1.00 15.61 297 LEU A CA 1
ATOM 2269 C C . LEU A 1 297 ? 49.890 22.960 52.262 1.00 17.47 297 LEU A C 1
ATOM 2270 O O . LEU A 1 297 ? 50.351 23.825 53.017 1.00 15.88 297 LEU A O 1
ATOM 2275 N N . ASP A 1 298 ? 50.510 21.807 52.022 1.00 16.00 298 ASP A N 1
ATOM 2276 C CA . ASP A 1 298 ? 51.766 21.492 52.686 1.00 15.93 298 ASP A CA 1
ATOM 2277 C C . ASP A 1 298 ? 52.908 22.390 52.228 1.00 20.46 298 ASP A C 1
ATOM 2278 O O . ASP A 1 298 ? 53.831 22.638 52.996 1.00 18.76 298 ASP A O 1
ATOM 2283 N N . HIS A 1 299 ? 52.851 22.888 50.994 1.00 18.44 299 HIS A N 1
ATOM 2284 C CA . HIS A 1 299 ? 53.934 23.743 50.515 1.00 17.43 299 HIS A CA 1
ATOM 2285 C C . HIS A 1 299 ? 54.077 24.987 51.388 1.00 16.43 299 HIS A C 1
ATOM 2286 O O . HIS A 1 299 ? 55.184 25.341 51.780 1.00 17.58 299 HIS A O 1
ATOM 2293 N N . LEU A 1 300 ? 52.962 25.648 51.689 1.00 16.58 300 LEU A N 1
ATOM 2294 C CA . LEU A 1 300 ? 53.034 26.867 52.489 1.00 16.74 300 LEU A CA 1
ATOM 2295 C C . LEU A 1 300 ? 53.556 26.531 53.881 1.00 17.47 300 LEU A C 1
ATOM 2296 O O . LEU A 1 300 ? 54.449 27.199 54.398 1.00 18.33 300 LEU A O 1
ATOM 2301 N N . SER A 1 301 ? 53.012 25.471 54.467 1.00 16.91 301 SER A N 1
ATOM 2302 C CA . SER A 1 301 ? 53.449 25.024 55.789 1.00 18.99 301 SER A CA 1
ATOM 2303 C C . SER A 1 301 ? 54.949 24.737 55.826 1.00 18.63 301 SER A C 1
ATOM 2304 O O . SER A 1 301 ? 55.659 25.168 56.748 1.00 20.89 301 SER A O 1
ATOM 2307 N N . GLU A 1 302 ? 55.433 24.019 54.820 1.00 19.41 302 GLU A N 1
ATOM 2308 C CA . GLU A 1 302 ? 56.856 23.687 54.757 1.00 21.05 302 GLU A CA 1
ATOM 2309 C C . GLU A 1 302 ? 57.706 24.943 54.567 1.00 23.66 302 GLU A C 1
ATOM 2310 O O . GLU A 1 302 ? 58.783 25.047 55.151 1.00 23.39 302 GLU A O 1
ATOM 2316 N N . CYS A 1 303 ? 57.225 25.899 53.770 1.00 20.25 303 CYS A N 1
ATOM 2317 C CA . CYS A 1 303 ? 57.942 27.168 53.622 1.00 21.34 303 CYS A CA 1
ATOM 2318 C C . CYS A 1 303 ? 58.083 27.881 54.964 1.00 24.14 303 CYS A C 1
ATOM 2319 O O . CYS A 1 303 ? 5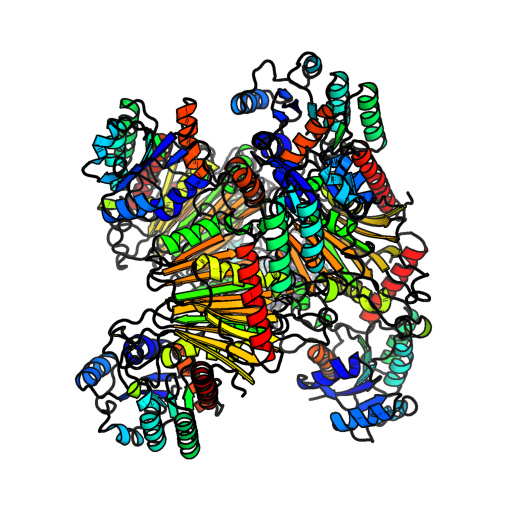9.155 28.411 55.285 1.00 24.78 303 CYS A O 1
ATOM 2322 N N . ILE A 1 304 ? 57.005 27.902 55.740 1.00 19.76 304 ILE A N 1
ATOM 2323 C CA . ILE A 1 304 ? 57.038 28.525 57.062 1.00 20.40 304 ILE A CA 1
ATOM 2324 C C . ILE A 1 304 ? 58.003 27.776 57.989 1.00 24.25 304 ILE A C 1
ATOM 2325 O O . ILE A 1 304 ? 58.824 28.398 58.667 1.00 25.56 304 ILE A O 1
ATOM 2330 N N . LEU A 1 305 ? 57.925 26.449 57.994 1.00 22.93 305 LEU A N 1
ATOM 2331 C CA . LEU A 1 305 ? 58.773 25.638 58.864 1.00 26.12 305 LEU A CA 1
ATOM 2332 C C . LEU A 1 305 ? 60.258 25.766 58.530 1.00 28.93 305 LEU A C 1
ATOM 2333 O O . LEU A 1 305 ? 61.100 25.598 59.410 1.00 30.27 305 LEU A O 1
ATOM 2338 N N . THR A 1 306 ? 60.582 26.056 57.271 1.00 25.26 306 THR A N 1
ATOM 2339 C CA . THR A 1 306 ? 61.983 26.083 56.834 1.00 30.57 306 THR A CA 1
ATOM 2340 C C . THR A 1 306 ? 62.490 27.490 56.535 1.00 29.36 306 THR A C 1
ATOM 2341 O O . THR A 1 306 ? 63.663 27.669 56.215 1.00 33.77 306 THR A O 1
ATOM 2345 N N . GLY A 1 307 ? 61.610 28.482 56.626 1.00 25.63 307 GLY A N 1
ATOM 2346 C CA . GLY A 1 307 ? 61.982 29.853 56.310 1.00 29.73 307 GLY A CA 1
ATOM 2347 C C . GLY A 1 307 ? 62.323 30.072 54.840 1.00 36.29 307 GLY A C 1
ATOM 2348 O O . GLY A 1 307 ? 63.304 30.746 54.510 1.00 37.09 307 GLY A O 1
ATOM 2349 N N . ARG A 1 308 ? 61.517 29.501 53.950 1.00 27.06 308 ARG A N 1
ATOM 2350 C CA . ARG A 1 308 ? 61.727 29.669 52.509 1.00 27.97 308 ARG A CA 1
ATOM 2351 C C . ARG A 1 308 ? 60.537 30.388 51.875 1.00 27.28 308 ARG A C 1
ATOM 2352 O O . ARG A 1 308 ? 59.487 30.522 52.499 1.00 26.61 308 ARG A O 1
ATOM 2360 N N . GLU A 1 309 ? 60.701 30.857 50.642 1.00 27.59 309 GLU A N 1
ATOM 2361 C CA . GLU A 1 309 ? 59.627 31.582 49.964 1.00 27.42 309 GLU A CA 1
ATOM 2362 C C . GLU A 1 309 ? 58.802 30.645 49.093 1.00 24.78 309 GLU A C 1
ATOM 2363 O O . GLU A 1 309 ? 59.355 29.812 48.377 1.00 24.45 309 GLU A O 1
ATOM 2369 N N . PRO A 1 310 ? 57.467 30.782 49.149 1.00 22.81 310 PRO A N 1
ATOM 2370 C CA . PRO A 1 310 ? 56.613 29.931 48.309 1.00 21.50 310 PRO A CA 1
ATOM 2371 C C . PRO A 1 310 ? 56.949 30.067 46.830 1.00 20.79 310 PRO A C 1
ATOM 2372 O O . PRO A 1 310 ? 57.314 31.156 46.382 1.00 21.78 310 PRO A O 1
ATOM 2376 N N . ILE A 1 311 ? 56.812 28.987 46.071 1.00 18.81 311 ILE A N 1
ATOM 2377 C CA . ILE A 1 311 ? 57.114 29.061 44.657 1.00 20.03 311 ILE A CA 1
ATOM 2378 C C . ILE A 1 311 ? 56.046 29.859 43.908 1.00 21.55 311 ILE A C 1
ATOM 2379 O O . ILE A 1 311 ? 56.295 30.338 42.811 1.00 21.99 311 ILE A O 1
ATOM 2384 N N . VAL A 1 312 ? 54.864 29.995 44.505 1.00 17.55 312 VAL A N 1
ATOM 2385 C CA . VAL A 1 312 ? 53.825 30.855 43.950 1.00 18.14 312 VAL A CA 1
ATOM 2386 C C . VAL A 1 312 ? 53.414 31.880 45.013 1.00 19.87 312 VAL A C 1
ATOM 2387 O O . VAL A 1 312 ? 52.355 31.784 45.641 1.00 18.08 312 VAL A O 1
ATOM 2391 N N . GLY A 1 313 ? 54.279 32.865 45.216 1.00 18.28 313 GLY A N 1
ATOM 2392 C CA . GLY A 1 313 ? 54.043 33.878 46.231 1.00 18.11 313 GLY A CA 1
ATOM 2393 C C . GLY A 1 313 ? 53.155 35.001 45.730 1.00 18.04 313 GLY A C 1
ATOM 2394 O O . GLY A 1 313 ? 52.667 34.965 44.600 1.00 17.94 313 GLY A O 1
ATOM 2395 N N . GLY A 1 314 ? 52.929 36.004 46.572 1.00 17.57 314 GLY A N 1
ATOM 2396 C CA . GLY A 1 314 ? 52.143 37.158 46.156 1.00 18.76 314 GLY A CA 1
ATOM 2397 C C . GLY A 1 314 ? 52.654 37.783 44.867 1.00 18.80 314 GLY A C 1
ATOM 2398 O O . GLY A 1 314 ? 51.874 38.317 44.074 1.00 19.86 314 GLY A O 1
ATOM 2399 N N . ASP A 1 315 ? 53.961 37.719 44.639 1.00 19.32 315 ASP A N 1
ATOM 2400 C CA . ASP A 1 315 ? 54.528 38.282 43.411 1.00 21.64 315 ASP A CA 1
ATOM 2401 C C . ASP A 1 315 ? 54.032 37.562 42.151 1.00 21.72 315 ASP A C 1
ATOM 2402 O O . ASP A 1 315 ? 53.861 38.192 41.105 1.00 20.74 315 ASP A O 1
ATOM 2407 N N . ASP A 1 316 ? 53.798 36.252 42.240 1.00 19.64 316 ASP A N 1
ATOM 2408 C CA . ASP A 1 316 ? 53.256 35.512 41.094 1.00 18.93 316 ASP A CA 1
ATOM 2409 C C . ASP A 1 316 ? 51.837 35.995 40.793 1.00 17.60 316 ASP A C 1
ATOM 2410 O O . ASP A 1 316 ? 51.463 36.189 39.628 1.00 19.12 316 ASP A O 1
ATOM 2415 N N . GLY A 1 317 ? 51.045 36.196 41.847 1.00 15.46 317 GLY A N 1
ATOM 2416 C CA . GLY A 1 317 ? 49.679 36.660 41.686 1.00 15.06 317 GLY A CA 1
ATOM 2417 C C . GLY A 1 317 ? 49.672 38.055 41.087 1.00 18.03 317 GLY A C 1
ATOM 2418 O O . GLY A 1 317 ? 48.846 38.380 40.227 1.00 16.10 317 GLY A O 1
ATOM 2419 N N . LEU A 1 318 ? 50.612 38.878 41.545 1.00 15.50 318 LEU A N 1
ATOM 2420 C CA . LEU A 1 318 ? 50.737 40.251 41.054 1.00 16.09 318 LEU A CA 1
ATOM 2421 C C . LEU A 1 318 ? 51.121 40.273 39.575 1.00 16.86 318 LEU A C 1
ATOM 2422 O O . LEU A 1 318 ? 50.592 41.066 38.793 1.00 18.07 318 LEU A O 1
ATOM 2427 N N . LYS A 1 319 ? 52.041 39.400 39.192 1.00 14.05 319 LYS A N 1
ATOM 2428 C CA . LYS A 1 319 ? 52.475 39.332 37.801 1.00 17.65 319 LYS A CA 1
ATOM 2429 C C . LYS A 1 319 ? 51.307 38.953 36.893 1.00 17.57 319 LYS A C 1
ATOM 2430 O O . LYS A 1 319 ? 51.162 39.500 35.790 1.00 16.22 319 LYS A O 1
ATOM 2436 N N . ASP A 1 320 ? 50.442 38.059 37.361 1.00 15.52 320 ASP A N 1
ATOM 2437 C CA . ASP A 1 320 ? 49.248 37.746 36.579 1.00 13.46 320 ASP A CA 1
ATOM 2438 C C . ASP A 1 320 ? 48.338 38.967 36.447 1.00 15.78 320 ASP A C 1
ATOM 2439 O O . ASP A 1 320 ? 47.862 39.264 35.346 1.00 15.07 320 ASP A O 1
ATOM 2444 N N . LEU A 1 321 ? 48.101 39.686 37.548 1.00 14.08 321 LEU A N 1
ATOM 2445 C CA . LEU A 1 321 ? 47.187 40.832 37.487 1.00 14.21 321 LEU A CA 1
ATOM 2446 C C . LEU A 1 321 ? 47.740 41.907 36.563 1.00 12.69 321 LEU A C 1
ATOM 2447 O O . LEU A 1 321 ? 46.967 42.599 35.908 1.00 15.86 321 LEU A O 1
ATOM 2452 N N . ARG A 1 322 ? 49.063 42.054 36.535 1.00 14.26 322 ARG A N 1
ATOM 2453 C CA . ARG A 1 322 ? 49.697 43.016 35.625 1.00 17.08 322 ARG A CA 1
ATOM 2454 C C . ARG A 1 322 ? 49.341 42.705 34.169 1.00 16.94 322 ARG A C 1
ATOM 2455 O O . ARG A 1 322 ? 49.004 43.607 33.391 1.00 17.03 322 ARG A O 1
ATOM 2463 N N . VAL A 1 323 ? 49.417 41.429 33.802 1.00 15.52 323 VAL A N 1
ATOM 2464 C CA . VAL A 1 323 ? 49.106 41.035 32.435 1.00 14.63 323 VAL A CA 1
ATOM 2465 C C . VAL A 1 323 ? 47.606 41.118 32.189 1.00 14.83 323 VAL A C 1
ATOM 2466 O O . VAL A 1 323 ? 47.174 41.529 31.114 1.00 13.82 323 VAL A O 1
ATOM 2470 N N . ILE A 1 324 ? 46.808 40.747 33.190 1.00 13.08 324 ILE A N 1
ATOM 2471 C CA . ILE A 1 324 ? 45.355 40.828 33.063 1.00 14.28 324 ILE A CA 1
ATOM 2472 C C . ILE A 1 324 ? 44.908 42.264 32.767 1.00 15.01 324 ILE A C 1
ATOM 2473 O O . ILE A 1 324 ? 44.076 42.490 31.879 1.00 14.03 324 ILE A O 1
ATOM 2478 N N . GLU A 1 325 ? 45.481 43.231 33.482 1.00 13.51 325 GLU A N 1
ATOM 2479 C CA . GLU A 1 325 ? 45.182 44.638 33.184 1.00 15.00 325 GLU A CA 1
ATOM 2480 C C . GLU A 1 325 ? 45.536 44.967 31.735 1.00 14.25 325 GLU A C 1
ATOM 2481 O O . GLU A 1 325 ? 44.767 45.655 31.046 1.00 15.11 325 GLU A O 1
ATOM 2487 N N . ALA A 1 326 ? 46.669 44.455 31.257 1.00 13.91 326 ALA A N 1
ATOM 2488 C CA . ALA A 1 326 ? 47.088 44.729 29.875 1.00 14.49 326 ALA A CA 1
ATOM 2489 C C . ALA A 1 326 ? 46.178 44.051 28.852 1.00 14.42 326 ALA A C 1
ATOM 2490 O O . ALA A 1 326 ? 45.930 44.609 27.779 1.00 14.66 326 ALA A O 1
ATOM 2492 N N . ILE A 1 327 ? 45.712 42.840 29.162 1.00 12.59 327 ILE A N 1
ATOM 2493 C CA . ILE A 1 327 ? 44.770 42.131 28.286 1.00 13.07 327 ILE A CA 1
ATOM 2494 C C . ILE A 1 327 ? 43.468 42.932 28.155 1.00 15.02 327 ILE A C 1
ATOM 2495 O O . ILE A 1 327 ? 42.968 43.146 27.050 1.00 15.15 327 ILE A O 1
ATOM 2500 N N . TYR A 1 328 ? 42.924 43.388 29.277 1.00 13.67 328 TYR A N 1
ATOM 2501 C CA . TYR A 1 328 ? 41.698 44.161 29.225 1.00 13.34 328 TYR A CA 1
ATOM 2502 C C . TYR A 1 328 ? 41.923 45.453 28.421 1.00 13.89 328 TYR A C 1
ATOM 2503 O O . TYR A 1 328 ? 41.070 45.856 27.625 1.00 14.73 328 TYR A O 1
ATOM 2512 N N . ARG A 1 329 ? 43.085 46.069 28.599 1.00 14.23 329 ARG A N 1
ATOM 2513 C CA . ARG A 1 329 ? 43.380 47.315 27.892 1.00 15.27 329 ARG A CA 1
ATOM 2514 C C . ARG A 1 329 ? 43.550 47.067 26.395 1.00 14.75 329 ARG A C 1
ATOM 2515 O O . ARG A 1 329 ? 43.064 47.848 25.573 1.00 14.47 329 ARG A O 1
ATOM 2523 N N . ALA A 1 330 ? 44.210 45.964 26.045 1.00 13.10 330 ALA A N 1
ATOM 2524 C CA . ALA A 1 330 ? 44.440 45.641 24.638 1.00 14.35 330 ALA A CA 1
ATOM 2525 C C . ALA A 1 330 ? 43.134 45.422 23.900 1.00 13.80 330 ALA A C 1
ATOM 2526 O O . ALA A 1 330 ? 43.004 45.829 22.748 1.00 14.90 330 ALA A O 1
ATOM 2528 N N . ALA A 1 331 ? 42.171 44.782 24.560 1.00 14.89 331 ALA A N 1
ATOM 2529 C CA . ALA A 1 331 ? 40.859 44.551 23.946 1.00 15.38 331 ALA A CA 1
ATOM 2530 C C . ALA A 1 331 ? 40.054 45.846 23.863 1.00 16.87 331 ALA A C 1
ATOM 2531 O O . ALA A 1 331 ? 39.346 46.093 22.885 1.00 17.94 331 ALA A O 1
ATOM 2533 N N . ARG A 1 332 ? 40.159 46.659 24.904 1.00 15.30 332 ARG A N 1
ATOM 2534 C CA . ARG A 1 332 ? 39.423 47.917 24.955 1.00 16.13 332 ARG A CA 1
ATOM 2535 C C . ARG A 1 332 ? 39.933 48.898 23.899 1.00 17.67 332 ARG A C 1
ATOM 2536 O O . ARG A 1 332 ? 39.142 49.602 23.233 1.00 18.56 332 ARG A O 1
ATOM 2544 N N . GLU A 1 333 ? 41.253 48.946 23.742 1.00 14.39 333 GLU A N 1
ATOM 2545 C CA . GLU A 1 333 ? 41.884 49.921 22.844 1.00 15.46 333 GLU A CA 1
ATOM 2546 C C . GLU A 1 333 ? 42.152 49.399 21.431 1.00 19.65 333 GLU A C 1
ATOM 2547 O O . GLU A 1 333 ? 42.488 50.173 20.530 1.00 18.50 333 GLU A O 1
ATOM 2553 N N . GLY A 1 334 ? 42.004 48.095 21.233 1.00 17.04 334 GLY A N 1
ATOM 2554 C CA . GLY A 1 334 ? 42.292 47.483 19.944 1.00 14.25 334 GLY A CA 1
ATOM 2555 C C . GLY A 1 334 ? 43.713 47.716 19.458 1.00 17.23 334 GLY A C 1
ATOM 2556 O O . GLY A 1 334 ? 43.945 48.075 18.292 1.00 17.42 334 GLY A O 1
ATOM 2557 N N . ARG A 1 335 ? 44.675 47.520 20.348 1.00 16.49 335 ARG A N 1
ATOM 2558 C CA . ARG A 1 335 ? 46.074 47.686 19.983 1.00 19.22 335 ARG A CA 1
ATOM 2559 C C . ARG A 1 335 ? 46.950 46.780 20.828 1.00 18.90 335 ARG A C 1
ATOM 2560 O O . ARG A 1 335 ? 46.519 46.267 21.862 1.00 21.76 335 ARG A O 1
ATOM 2568 N N . THR A 1 336 ? 48.172 46.556 20.366 1.00 17.24 336 THR A N 1
ATOM 2569 C CA . THR A 1 336 ? 49.121 45.741 21.111 1.00 14.96 336 THR A CA 1
ATOM 2570 C C . THR A 1 336 ? 49.597 46.561 22.304 1.00 19.83 336 THR A C 1
ATOM 2571 O O . THR A 1 336 ? 50.032 47.706 22.144 1.00 20.91 336 THR A O 1
ATOM 2575 N N . VAL A 1 337 ? 49.485 45.996 23.501 1.00 15.02 337 VAL A N 1
ATOM 2576 C CA . VAL A 1 337 ? 49.962 46.670 24.697 1.00 16.37 337 VAL A CA 1
ATOM 2577 C C . VAL A 1 337 ? 51.331 46.141 25.079 1.00 18.92 337 VAL A C 1
ATOM 2578 O O . VAL A 1 337 ? 51.534 44.925 25.192 1.00 17.16 337 VAL A O 1
ATOM 2582 N N . LYS A 1 338 ? 52.279 47.060 25.264 1.00 16.91 338 LYS A N 1
ATOM 2583 C CA . LYS A 1 338 ? 53.643 46.677 25.618 1.00 19.60 338 LYS A CA 1
ATOM 2584 C C . LYS A 1 338 ? 53.832 46.625 27.128 1.00 23.72 338 LYS A C 1
ATOM 2585 O O . LYS A 1 338 ? 53.316 47.471 27.855 1.00 23.36 338 LYS A O 1
ATOM 2591 N N . LEU A 1 339 ? 54.578 45.623 27.585 1.00 22.78 339 LEU A N 1
ATOM 2592 C CA . LEU A 1 339 ? 54.873 45.437 29.002 1.00 25.28 339 LEU A CA 1
ATOM 2593 C C . LEU A 1 339 ? 56.371 45.343 29.240 1.00 29.70 339 LEU A C 1
ATOM 2594 O O . LEU A 1 339 ? 57.136 45.053 28.320 1.00 30.50 339 LEU A O 1
ATOM 2600 N N . ARG B 1 5 ? 66.849 0.818 62.423 1.00 45.86 5 ARG B N 1
ATOM 2601 C CA . ARG B 1 5 ? 68.148 0.939 61.770 1.00 47.65 5 ARG B CA 1
ATOM 2602 C C . ARG B 1 5 ? 67.977 1.217 60.280 1.00 42.65 5 ARG B C 1
ATOM 2603 O O . ARG B 1 5 ? 67.245 0.503 59.589 1.00 44.97 5 ARG B O 1
ATOM 2611 N N . LYS B 1 6 ? 68.640 2.259 59.788 1.00 37.73 6 LYS B N 1
ATOM 2612 C CA . LYS B 1 6 ? 68.570 2.592 58.369 1.00 32.91 6 LYS B CA 1
ATOM 2613 C C . LYS B 1 6 ? 69.954 2.618 57.738 1.00 33.70 6 LYS B C 1
ATOM 2614 O O . LYS B 1 6 ? 70.869 3.270 58.242 1.00 34.80 6 LYS B O 1
ATOM 2620 N N . LEU B 1 7 ? 70.103 1.900 56.632 1.00 28.70 7 LEU B N 1
ATOM 2621 C CA . LEU B 1 7 ? 71.359 1.903 55.898 1.00 26.08 7 LEU B CA 1
ATOM 2622 C C . LEU B 1 7 ? 71.388 3.064 54.908 1.00 28.04 7 LEU B C 1
ATOM 2623 O O . LEU B 1 7 ? 70.353 3.468 54.360 1.00 24.63 7 LEU B O 1
ATOM 2628 N N . GLY B 1 8 ? 72.579 3.613 54.691 1.00 25.55 8 GLY B N 1
ATOM 2629 C CA . GLY B 1 8 ? 72.732 4.787 53.855 1.00 22.25 8 GLY B CA 1
ATOM 2630 C C . GLY B 1 8 ? 72.989 4.477 52.392 1.00 22.05 8 GLY B C 1
ATOM 2631 O O . GLY B 1 8 ? 73.880 3.690 52.062 1.00 22.91 8 GLY B O 1
ATOM 2632 N N . TYR B 1 9 ? 72.211 5.111 51.516 1.00 21.82 9 TYR B N 1
ATOM 2633 C CA . TYR B 1 9 ? 72.391 4.977 50.071 1.00 21.87 9 TYR B CA 1
ATOM 2634 C C . TYR B 1 9 ? 73.155 6.139 49.463 1.00 20.75 9 TYR B C 1
ATOM 2635 O O . TYR B 1 9 ? 72.851 7.292 49.740 1.00 21.39 9 TYR B O 1
ATOM 2644 N N . ALA B 1 10 ? 74.117 5.840 48.599 1.00 21.54 10 ALA B N 1
ATOM 2645 C CA . ALA B 1 10 ? 74.649 6.850 47.702 1.00 19.16 10 ALA B CA 1
ATOM 2646 C C . ALA B 1 10 ? 74.064 6.616 46.312 1.00 21.97 10 ALA B C 1
ATOM 2647 O O . ALA B 1 10 ? 74.186 5.522 45.763 1.00 20.17 10 ALA B O 1
ATOM 2649 N N . ILE B 1 11 ? 73.423 7.633 45.751 1.00 19.29 11 ILE B N 1
ATOM 2650 C CA . ILE B 1 11 ? 72.850 7.496 44.418 1.00 18.04 11 ILE B CA 1
ATOM 2651 C C . ILE B 1 11 ? 73.857 7.994 43.403 1.00 20.44 11 ILE B C 1
ATOM 2652 O O . ILE B 1 11 ? 74.364 9.107 43.521 1.00 20.70 11 ILE B O 1
ATOM 2657 N N . LEU B 1 12 ? 74.164 7.147 42.425 1.00 19.05 12 LEU B N 1
ATOM 2658 C CA . LEU B 1 12 ? 75.200 7.446 41.451 1.00 18.59 12 LEU B CA 1
ATOM 2659 C C . LEU B 1 12 ? 74.587 7.542 40.054 1.00 19.83 12 LEU B C 1
ATOM 2660 O O . LEU B 1 12 ? 74.062 6.559 39.528 1.00 20.68 12 LEU B O 1
ATOM 2665 N N . GLY B 1 13 ? 74.658 8.733 39.461 1.00 19.76 13 GLY B N 1
ATOM 2666 C CA . GLY B 1 13 ? 74.068 8.987 38.159 1.00 20.69 13 GLY B CA 1
ATOM 2667 C C . GLY B 1 13 ? 72.729 9.666 38.364 1.00 20.81 13 GLY B C 1
ATOM 2668 O O . GLY B 1 13 ? 71.703 9.011 38.484 1.00 21.01 13 GLY B O 1
ATOM 2669 N N . LEU B 1 14 ? 72.739 10.992 38.427 1.00 20.65 14 LEU B N 1
ATOM 2670 C CA . LEU B 1 14 ? 71.535 11.710 38.812 1.00 21.85 14 LEU B CA 1
ATOM 2671 C C . LEU B 1 14 ? 70.697 12.073 37.584 1.00 21.98 14 LEU B C 1
ATOM 2672 O O . LEU B 1 14 ? 70.499 13.243 37.271 1.00 22.36 14 LEU B O 1
ATOM 2677 N N . GLY B 1 15 ? 70.199 11.049 36.896 1.00 19.96 15 GLY B N 1
ATOM 2678 C CA . GLY B 1 15 ? 69.348 11.246 35.729 1.00 20.31 15 GLY B CA 1
ATOM 2679 C C . GLY B 1 15 ? 67.867 11.100 36.035 1.00 20.69 15 GLY B C 1
ATOM 2680 O O . GLY B 1 15 ? 67.441 11.299 37.174 1.00 20.77 15 GLY B O 1
ATOM 2681 N N . TYR B 1 16 ? 67.082 10.737 35.019 1.00 20.73 16 TYR B N 1
ATOM 2682 C CA . TYR B 1 16 ? 65.626 10.675 35.174 1.00 21.33 16 TYR B CA 1
ATOM 2683 C C . TYR B 1 16 ? 65.195 9.686 36.243 1.00 23.33 16 TYR B C 1
ATOM 2684 O O . TYR B 1 16 ? 64.439 10.034 37.147 1.00 20.62 16 TYR B O 1
ATOM 2693 N N . TYR B 1 17 ? 65.639 8.437 36.136 1.00 19.45 17 TYR B N 1
ATOM 2694 C CA . TYR B 1 17 ? 65.166 7.429 37.068 1.00 18.87 17 TYR B CA 1
ATOM 2695 C C . TYR B 1 17 ? 65.627 7.754 38.490 1.00 19.03 17 TYR B C 1
ATOM 2696 O O . TYR B 1 17 ? 64.852 7.650 39.442 1.00 19.67 17 TYR B O 1
ATOM 2705 N N . ALA B 1 18 ? 66.881 8.175 38.630 1.00 19.10 18 ALA B N 1
ATOM 2706 C CA . ALA B 1 18 ? 67.410 8.481 39.959 1.00 19.83 18 ALA B CA 1
ATOM 2707 C C . ALA B 1 18 ? 66.635 9.614 40.628 1.00 19.82 18 ALA B C 1
ATOM 2708 O O . ALA B 1 18 ? 66.188 9.471 41.763 1.00 22.16 18 ALA B O 1
ATOM 2710 N N . THR B 1 19 ? 66.468 10.724 39.919 1.00 20.34 19 THR B N 1
ATOM 2711 C CA . THR B 1 19 ? 65.941 11.940 40.547 1.00 22.30 19 THR B CA 1
ATOM 2712 C C . THR B 1 19 ? 64.417 12.051 40.524 1.00 22.29 19 THR B C 1
ATOM 2713 O O . THR B 1 19 ? 63.825 12.599 41.461 1.00 22.53 19 THR B O 1
ATOM 2717 N N . ARG B 1 20 ? 63.775 11.523 39.485 1.00 20.73 20 ARG B N 1
ATOM 2718 C CA . ARG B 1 20 ? 62.316 11.642 39.405 1.00 21.84 20 ARG B CA 1
ATOM 2719 C C . ARG B 1 20 ? 61.590 10.476 40.047 1.00 23.64 20 ARG B C 1
ATOM 2720 O O . ARG B 1 20 ? 60.467 10.636 40.522 1.00 21.51 20 ARG B O 1
ATOM 2728 N N . ILE B 1 21 ? 62.208 9.293 40.055 1.00 19.75 21 ILE B N 1
ATOM 2729 C CA . ILE B 1 21 ? 61.505 8.100 40.509 1.00 20.91 21 ILE B CA 1
ATOM 2730 C C . ILE B 1 21 ? 62.046 7.510 41.817 1.00 20.80 21 ILE B C 1
ATOM 2731 O O . ILE B 1 21 ? 61.280 7.214 42.724 1.00 21.47 21 ILE B O 1
ATOM 2736 N N . ILE B 1 22 ? 63.362 7.326 41.919 1.00 20.17 22 ILE B N 1
ATOM 2737 C CA . ILE B 1 22 ? 63.927 6.660 43.087 1.00 18.30 22 ILE B CA 1
ATOM 2738 C C . ILE B 1 22 ? 64.101 7.577 44.305 1.00 20.07 22 ILE B C 1
ATOM 2739 O O . ILE B 1 22 ? 63.601 7.275 45.379 1.00 18.68 22 ILE B O 1
ATOM 2744 N N . MET B 1 23 ? 64.800 8.692 44.126 1.00 21.73 23 MET B N 1
ATOM 2745 C CA . MET B 1 23 ? 65.149 9.553 45.260 1.00 21.65 23 MET B CA 1
ATOM 2746 C C . MET B 1 23 ? 63.934 10.011 46.094 1.00 21.98 23 MET B C 1
ATOM 2747 O O . MET B 1 23 ? 64.002 9.997 47.326 1.00 21.46 23 MET B O 1
ATOM 2752 N N . PRO B 1 24 ? 62.807 10.372 45.440 1.00 19.78 24 PRO B N 1
ATOM 2753 C CA . PRO B 1 24 ? 61.643 10.730 46.265 1.00 23.21 24 PRO B CA 1
ATOM 2754 C C . PRO B 1 24 ? 61.065 9.590 47.113 1.00 24.49 24 PRO B C 1
ATOM 2755 O O . PRO B 1 24 ? 60.280 9.862 48.026 1.00 24.95 24 PRO B O 1
ATOM 2759 N N . ARG B 1 25 ? 61.423 8.338 46.829 1.00 21.73 25 ARG B N 1
ATOM 2760 C CA . ARG B 1 25 ? 60.809 7.224 47.545 1.00 22.40 25 ARG B CA 1
ATOM 2761 C C . ARG B 1 25 ? 61.556 6.796 48.820 1.00 22.07 25 ARG B C 1
ATOM 2762 O O . ARG B 1 25 ? 61.117 5.900 49.522 1.00 23.49 25 ARG B O 1
ATOM 2770 N N . PHE B 1 26 ? 62.676 7.437 49.142 1.00 24.02 26 PHE B N 1
ATOM 2771 C CA . PHE B 1 26 ? 63.307 7.130 50.423 1.00 25.60 26 PHE B CA 1
ATOM 2772 C C . PHE B 1 26 ? 62.388 7.569 51.566 1.00 24.04 26 PHE B C 1
ATOM 2773 O O . PHE B 1 26 ? 62.466 7.039 52.674 1.00 27.85 26 PHE B O 1
ATOM 2781 N N . ALA B 1 27 ? 61.497 8.510 51.264 1.00 25.54 27 ALA B N 1
ATOM 2782 C CA . ALA B 1 27 ? 60.508 9.007 52.227 1.00 30.22 27 ALA B CA 1
ATOM 2783 C C . ALA B 1 27 ? 59.670 7.880 52.834 1.00 30.90 27 ALA B C 1
ATOM 2784 O O . ALA B 1 27 ? 59.285 7.943 54.002 1.00 29.91 27 ALA B O 1
ATOM 2786 N N . GLU B 1 28 ? 59.397 6.838 52.053 1.00 28.04 28 GLU B N 1
ATOM 2787 C CA . GLU B 1 28 ? 58.559 5.746 52.538 1.00 26.18 28 GLU B CA 1
ATOM 2788 C C . GLU B 1 28 ? 59.356 4.517 52.979 1.00 28.02 28 GLU B C 1
ATOM 2789 O O . GLU B 1 28 ? 58.777 3.497 53.347 1.00 30.48 28 GLU B O 1
ATOM 2795 N N . CYS B 1 29 ? 60.683 4.609 52.950 1.00 26.83 29 CYS B N 1
ATOM 2796 C CA . CYS B 1 29 ? 61.520 3.504 53.410 1.00 25.70 29 CYS B CA 1
ATOM 2797 C C . CYS B 1 29 ? 61.551 3.392 54.933 1.00 27.73 29 CYS B C 1
ATOM 2798 O O . CYS B 1 29 ? 61.425 4.393 55.641 1.00 32.12 29 CYS B O 1
ATOM 2801 N N . GLU B 1 30 ? 61.747 2.174 55.420 1.00 25.60 30 GLU B N 1
ATOM 2802 C CA . GLU B 1 30 ? 61.858 1.914 56.849 1.00 30.22 30 GLU B CA 1
ATOM 2803 C C . GLU B 1 30 ? 63.272 1.534 57.271 1.00 31.33 30 GLU B C 1
ATOM 2804 O O . GLU B 1 30 ? 63.600 1.581 58.455 1.00 30.65 30 GLU B O 1
ATOM 2810 N N . HIS B 1 31 ? 64.102 1.136 56.313 1.00 30.24 31 HIS B N 1
ATOM 2811 C CA . HIS B 1 31 ? 65.443 0.651 56.633 1.00 29.78 31 HIS B CA 1
ATOM 2812 C C . HIS B 1 31 ? 66.499 1.228 55.696 1.00 25.30 31 HIS B C 1
ATOM 2813 O O . HIS B 1 31 ? 67.606 0.707 55.598 1.00 27.51 31 HIS B O 1
ATOM 2820 N N . SER B 1 32 ? 66.145 2.311 55.022 1.00 23.67 32 SER B N 1
ATOM 2821 C CA . SER B 1 32 ? 67.029 2.941 54.050 1.00 26.61 32 SER B CA 1
ATOM 2822 C C . SER B 1 32 ? 66.892 4.449 54.120 1.00 27.11 32 SER B C 1
ATOM 2823 O O . SER B 1 32 ? 65.795 4.963 54.331 1.00 28.41 32 SER B O 1
ATOM 2826 N N . ARG B 1 33 ? 67.998 5.160 53.927 1.00 25.12 33 ARG B N 1
ATOM 2827 C CA . ARG B 1 33 ? 67.959 6.610 53.827 1.00 24.18 33 ARG B CA 1
ATOM 2828 C C . ARG B 1 33 ? 68.910 7.087 52.750 1.00 23.47 33 ARG B C 1
ATOM 2829 O O . ARG B 1 33 ? 69.888 6.408 52.437 1.00 22.70 33 ARG B O 1
ATOM 2837 N N . LEU B 1 34 ? 68.618 8.250 52.186 1.00 21.71 34 LEU B N 1
ATOM 2838 C CA . LEU B 1 34 ? 69.510 8.873 51.220 1.00 22.58 34 LEU B CA 1
ATOM 2839 C C . LEU B 1 34 ? 70.678 9.526 51.963 1.00 27.44 34 LEU B C 1
ATOM 2840 O O . LEU B 1 34 ? 70.470 10.453 52.743 1.00 28.04 34 LEU B O 1
ATOM 2845 N N . ALA B 1 35 ? 71.896 9.039 51.730 1.00 24.00 35 ALA B N 1
ATOM 2846 C CA . ALA B 1 35 ? 73.056 9.514 52.488 1.00 23.82 35 ALA B CA 1
ATOM 2847 C C . ALA B 1 35 ? 74.046 10.324 51.657 1.00 28.08 35 ALA B C 1
ATOM 2848 O O . ALA B 1 35 ? 74.729 11.206 52.193 1.00 25.92 35 ALA B O 1
ATOM 2850 N N . ALA B 1 36 ? 74.137 10.035 50.359 1.00 23.09 36 ALA B N 1
ATOM 2851 C CA . ALA B 1 36 ? 75.128 10.696 49.512 1.00 22.89 36 ALA B CA 1
ATOM 2852 C C . ALA B 1 36 ? 74.723 10.753 48.039 1.00 22.83 36 ALA B C 1
ATOM 2853 O O . ALA B 1 36 ? 73.841 10.016 47.590 1.00 21.92 36 ALA B O 1
ATOM 2855 N N . LEU B 1 37 ? 75.388 11.631 47.298 1.00 20.98 37 LEU B N 1
ATOM 2856 C CA . LEU B 1 37 ? 75.141 11.810 45.873 1.00 19.96 37 LEU B CA 1
ATOM 2857 C C . LEU B 1 37 ? 76.444 11.724 45.095 1.00 24.37 37 LEU B C 1
ATOM 2858 O O . LEU B 1 37 ? 77.454 12.299 45.503 1.00 23.28 37 LEU B O 1
ATOM 2863 N N . VAL B 1 38 ? 76.415 11.023 43.968 1.00 20.87 38 VAL B N 1
ATOM 2864 C CA . VAL B 1 38 ? 77.580 10.937 43.099 1.00 21.03 38 VAL B CA 1
ATOM 2865 C C . VAL B 1 38 ? 77.142 11.334 41.701 1.00 19.72 38 VAL B C 1
ATOM 2866 O O . VAL B 1 38 ? 76.263 10.700 41.124 1.00 21.92 38 VAL B O 1
ATOM 2870 N N . SER B 1 39 ? 77.753 12.381 41.154 1.00 20.85 39 SER B N 1
ATOM 2871 C CA . SER B 1 39 ? 77.311 12.928 39.881 1.00 19.95 39 SER B CA 1
ATOM 2872 C C . SER B 1 39 ? 78.449 13.538 39.083 1.00 23.87 39 SER B C 1
ATOM 2873 O O . SER B 1 39 ? 79.388 14.097 39.652 1.00 23.71 39 SER B O 1
ATOM 2876 N N . GLY B 1 40 ? 78.348 13.445 37.763 1.00 22.22 40 GLY B N 1
ATOM 2877 C CA . GLY B 1 40 ? 79.310 14.066 36.874 1.00 23.03 40 GLY B CA 1
ATOM 2878 C C . GLY B 1 40 ? 78.914 15.480 36.493 1.00 28.35 40 GLY B C 1
ATOM 2879 O O . GLY B 1 40 ? 79.573 16.119 35.676 1.00 27.12 40 GLY B O 1
ATOM 2880 N N . THR B 1 41 ? 77.829 15.967 37.089 1.00 25.33 41 THR B N 1
ATOM 2881 C CA . THR B 1 41 ? 77.320 17.304 36.790 1.00 26.05 41 THR B CA 1
ATOM 2882 C C . THR B 1 41 ? 77.287 18.147 38.066 1.00 25.66 41 THR B C 1
ATOM 2883 O O . THR B 1 41 ? 76.434 17.939 38.931 1.00 25.40 41 THR B O 1
ATOM 2887 N N . PRO B 1 42 ? 78.235 19.093 38.205 1.00 28.52 42 PRO B N 1
ATOM 2888 C CA . PRO B 1 42 ? 78.353 19.845 39.461 1.00 29.16 42 PRO B CA 1
ATOM 2889 C C . PRO B 1 42 ? 77.050 20.522 39.883 1.00 29.45 42 PRO B C 1
ATOM 2890 O O . PRO B 1 42 ? 76.706 20.480 41.069 1.00 28.73 42 PRO B O 1
ATOM 2894 N N . GLU B 1 43 ? 76.332 21.101 38.924 1.00 28.09 43 GLU B N 1
ATOM 2895 C CA . GLU B 1 43 ? 75.057 21.758 39.197 1.00 31.27 43 GLU B CA 1
ATOM 2896 C C . GLU B 1 43 ? 74.057 20.815 39.876 1.00 28.93 43 GLU B C 1
ATOM 2897 O O . GLU B 1 43 ? 73.296 21.231 40.760 1.00 28.35 43 GLU B O 1
ATOM 2903 N N . LYS B 1 44 ? 74.057 19.544 39.468 1.00 27.59 44 LYS B N 1
ATOM 2904 C CA . LYS B 1 44 ? 73.152 18.567 40.064 1.00 25.70 44 LYS B CA 1
ATOM 2905 C C . LYS B 1 44 ? 73.492 18.287 41.520 1.00 24.82 44 LYS B C 1
ATOM 2906 O O . LYS B 1 44 ? 72.602 18.079 42.340 1.00 25.24 44 LYS B O 1
ATOM 2912 N N . LEU B 1 45 ? 74.783 18.248 41.846 1.00 25.63 45 LEU B N 1
ATOM 2913 C CA . LEU B 1 45 ? 75.179 18.025 43.234 1.00 26.07 45 LEU B CA 1
ATOM 2914 C C . LEU B 1 45 ? 74.674 19.159 44.119 1.00 25.23 45 LEU B C 1
ATOM 2915 O O . LEU B 1 45 ? 74.212 18.933 45.239 1.00 25.37 45 LEU B O 1
ATOM 2920 N N . LYS B 1 46 ? 74.758 20.376 43.597 1.00 30.68 46 LYS B N 1
ATOM 2921 C CA . LYS B 1 46 ? 74.280 21.547 44.314 1.00 29.75 46 LYS B CA 1
ATOM 2922 C C . LYS B 1 46 ? 72.762 21.490 44.477 1.00 29.29 46 LYS B C 1
ATOM 2923 O O . LYS B 1 46 ? 72.244 21.527 45.592 1.00 34.05 46 LYS B O 1
ATOM 2929 N N . THR B 1 47 ? 72.058 21.361 43.357 1.00 29.32 47 THR B N 1
ATOM 2930 C CA . THR B 1 47 ? 70.599 21.335 43.359 1.00 30.58 47 THR B CA 1
ATOM 2931 C C . THR B 1 47 ? 70.007 20.248 44.251 1.00 30.12 47 THR B C 1
ATOM 2932 O O . THR B 1 47 ? 69.199 20.538 45.131 1.00 27.93 47 THR B O 1
ATOM 2936 N N . TYR B 1 48 ? 70.400 18.994 44.038 1.00 27.64 48 TYR B N 1
ATOM 2937 C CA . TYR B 1 48 ? 69.781 17.910 44.790 1.00 24.90 48 TYR B CA 1
ATOM 2938 C C . TYR B 1 48 ? 70.374 17.790 46.191 1.00 25.49 48 TYR B C 1
ATOM 2939 O O . TYR B 1 48 ? 69.709 17.319 47.115 1.00 28.74 48 TYR B O 1
ATOM 2948 N N . GLY B 1 49 ? 71.618 18.230 46.361 1.00 25.82 49 GLY B N 1
ATOM 2949 C CA . GLY B 1 49 ? 72.213 18.253 47.686 1.00 27.14 49 GLY B CA 1
ATOM 2950 C C . GLY B 1 49 ? 71.437 19.183 48.605 1.00 28.49 49 GLY B C 1
ATOM 2951 O O . GLY B 1 49 ? 71.093 18.823 49.728 1.00 31.09 49 GLY B O 1
ATOM 2952 N N . GLU B 1 50 ? 71.151 20.380 48.115 1.00 30.33 50 GLU B N 1
ATOM 2953 C CA . GLU B 1 50 ? 70.401 21.350 48.899 1.00 30.94 50 GLU B CA 1
ATOM 2954 C C . GLU B 1 50 ? 68.963 20.876 49.082 1.00 31.60 50 GLU B C 1
ATOM 2955 O O . GLU B 1 50 ? 68.416 20.944 50.183 1.00 31.92 50 GLU B O 1
ATOM 2961 N N . GLN B 1 51 ? 68.366 20.351 48.018 1.00 30.21 51 GLN B N 1
ATOM 2962 C CA . GLN B 1 51 ? 66.995 19.865 48.106 1.00 31.42 51 GLN B CA 1
ATOM 2963 C C . GLN B 1 51 ? 66.827 18.751 49.136 1.00 32.44 51 GLN B C 1
ATOM 2964 O O . GLN B 1 51 ? 65.858 18.742 49.896 1.00 32.23 51 GLN B O 1
ATOM 2970 N N . TYR B 1 52 ? 67.765 17.808 49.170 1.00 28.17 52 TYR B N 1
ATOM 2971 C CA . TYR B 1 52 ? 67.620 16.655 50.045 1.00 27.49 52 TYR B CA 1
ATOM 2972 C C . TYR B 1 52 ? 68.442 16.780 51.333 1.00 29.31 52 TYR B C 1
ATOM 2973 O O . TYR B 1 52 ? 68.456 15.867 52.162 1.00 29.38 52 TYR B O 1
ATOM 2982 N N . GLY B 1 53 ? 69.115 17.913 51.504 1.00 29.81 53 GLY B N 1
ATOM 2983 C CA . GLY B 1 53 ? 69.873 18.152 52.720 1.00 31.31 53 GLY B CA 1
ATOM 2984 C C . GLY B 1 53 ? 71.080 17.240 52.837 1.00 30.44 53 GLY B C 1
ATOM 2985 O O . GLY B 1 53 ? 71.388 16.722 53.912 1.00 31.56 53 GLY B O 1
ATOM 2986 N N . ILE B 1 54 ? 71.749 17.029 51.709 1.00 29.18 54 ILE B N 1
ATOM 2987 C CA . ILE B 1 54 ? 72.982 16.252 51.659 1.00 29.25 54 ILE B CA 1
ATOM 2988 C C . ILE B 1 54 ? 74.161 17.207 51.764 1.00 25.59 54 ILE B C 1
ATOM 2989 O O . ILE B 1 54 ? 74.390 18.001 50.859 1.00 28.73 54 ILE B O 1
ATOM 2994 N N . PRO B 1 55 ? 74.913 17.137 52.873 1.00 29.86 55 PRO B N 1
ATOM 2995 C CA . PRO B 1 55 ? 76.061 18.039 53.060 1.00 31.56 55 PRO B CA 1
ATOM 2996 C C . PRO B 1 55 ? 77.129 17.872 51.979 1.00 31.75 55 PRO B C 1
ATOM 2997 O O . PRO B 1 55 ? 77.206 16.822 51.332 1.00 29.87 55 PRO B O 1
ATOM 3001 N N . GLU B 1 56 ? 77.948 18.903 51.788 1.00 30.54 56 GLU B N 1
ATOM 3002 C CA . GLU B 1 56 ? 78.973 18.877 50.748 1.00 30.30 56 GLU B CA 1
ATOM 3003 C C . GLU B 1 56 ? 79.976 17.745 50.949 1.00 28.83 56 GLU B C 1
ATOM 3004 O O . GLU B 1 56 ? 80.578 17.268 49.988 1.00 29.88 56 GLU B O 1
ATOM 3010 N N . THR B 1 57 ? 80.139 17.304 52.192 1.00 28.03 57 THR B N 1
ATOM 3011 C CA . THR B 1 57 ? 81.038 16.193 52.502 1.00 27.58 57 THR B CA 1
ATOM 3012 C C . THR B 1 57 ? 80.526 14.881 51.927 1.00 26.37 57 THR B C 1
ATOM 3013 O O . THR B 1 57 ? 81.268 13.905 51.831 1.00 28.78 57 THR B O 1
ATOM 3017 N N . HIS B 1 58 ? 79.248 14.863 51.562 1.00 28.02 58 HIS B N 1
ATOM 3018 C CA . HIS B 1 58 ? 78.611 13.645 51.075 1.00 24.51 58 HIS B CA 1
ATOM 3019 C C . HIS B 1 58 ? 78.240 13.769 49.601 1.00 24.04 58 HIS B C 1
ATOM 3020 O O . HIS B 1 58 ? 77.404 13.013 49.094 1.00 26.49 58 HIS B O 1
ATOM 3027 N N . ARG B 1 59 ? 78.849 14.733 48.920 1.00 23.67 59 ARG B N 1
ATOM 3028 C CA . ARG B 1 59 ? 78.656 14.917 47.485 1.00 24.46 59 ARG B CA 1
ATOM 3029 C C . ARG B 1 59 ? 79.951 14.572 46.773 1.00 27.74 59 ARG B C 1
ATOM 3030 O O . ARG B 1 59 ? 81.015 15.067 47.148 1.00 28.62 59 ARG B O 1
ATOM 3038 N N . TYR B 1 60 ? 79.857 13.724 45.753 1.00 23.73 60 TYR B N 1
ATOM 3039 C CA . TYR B 1 60 ? 81.033 13.241 45.038 1.00 24.22 60 TYR B CA 1
ATOM 3040 C C . TYR B 1 60 ? 80.872 13.420 43.543 1.00 24.17 60 TYR B C 1
ATOM 3041 O O . TYR B 1 60 ? 79.769 13.259 43.012 1.00 22.21 60 TYR B O 1
ATOM 3050 N N . SER B 1 61 ? 81.969 13.754 42.864 1.00 22.66 61 SER B N 1
ATOM 3051 C CA . SER B 1 61 ? 82.021 13.673 41.408 1.00 21.85 61 SER B CA 1
ATOM 3052 C C . SER B 1 61 ? 82.476 12.266 41.041 1.00 21.19 61 SER B C 1
ATOM 3053 O O . SER B 1 61 ? 82.804 11.473 41.925 1.00 21.34 61 SER B O 1
ATOM 3056 N N . TYR B 1 62 ? 82.536 11.960 39.752 1.00 21.25 62 TYR B N 1
ATOM 3057 C CA . TYR B 1 62 ? 83.078 10.664 39.352 1.00 21.49 62 TYR B CA 1
ATOM 3058 C C . TYR B 1 62 ? 84.583 10.616 39.606 1.00 23.27 62 TYR B C 1
ATOM 3059 O O . TYR B 1 62 ? 85.168 9.533 39.664 1.00 23.86 62 TYR B O 1
ATOM 3068 N N . GLU B 1 63 ? 85.204 11.783 39.774 1.00 20.98 63 GLU B N 1
ATOM 3069 C CA . GLU B 1 63 ? 86.648 11.834 40.008 1.00 22.08 63 GLU B CA 1
ATOM 3070 C C . GLU B 1 63 ? 87.004 11.739 41.485 1.00 24.72 63 GLU B C 1
ATOM 3071 O O . GLU B 1 63 ? 88.151 11.445 41.818 1.00 23.21 63 GLU B O 1
ATOM 3077 N N . THR B 1 64 ? 86.040 12.003 42.367 1.00 21.62 64 THR B N 1
ATOM 3078 C CA . THR B 1 64 ? 86.282 11.854 43.801 1.00 22.69 64 THR B CA 1
ATOM 3079 C C . THR B 1 64 ? 85.532 10.670 44.412 1.00 22.53 64 THR B C 1
ATOM 3080 O O . THR B 1 64 ? 85.657 10.410 45.606 1.00 25.86 64 THR B O 1
ATOM 3084 N N . PHE B 1 65 ? 84.768 9.952 43.591 1.00 22.43 65 PHE B N 1
ATOM 3085 C CA . PHE B 1 65 ? 83.937 8.842 44.058 1.00 18.55 65 PHE B CA 1
ATOM 3086 C C . PHE B 1 65 ? 84.686 7.805 44.919 1.00 23.31 65 PHE B C 1
ATOM 3087 O O . PHE B 1 65 ? 84.136 7.279 45.881 1.00 20.38 65 PHE B O 1
ATOM 3095 N N . ASP B 1 66 ? 85.943 7.524 44.591 1.00 22.34 66 ASP B N 1
ATOM 3096 C CA . ASP B 1 66 ? 86.656 6.454 45.299 1.00 24.71 66 ASP B CA 1
ATOM 3097 C C . ASP B 1 66 ? 86.885 6.803 46.772 1.00 25.41 66 ASP B C 1
ATOM 3098 O O . ASP B 1 66 ? 87.100 5.919 47.604 1.00 25.85 66 ASP B O 1
ATOM 3103 N N . ARG B 1 67 ? 86.808 8.091 47.091 1.00 24.66 67 ARG B N 1
ATOM 3104 C CA . ARG B 1 67 ? 86.935 8.567 48.467 1.00 24.51 67 ARG B CA 1
ATOM 3105 C C . ARG B 1 67 ? 85.777 8.136 49.356 1.00 27.37 67 ARG B C 1
ATOM 3106 O O . ARG B 1 67 ? 85.841 8.274 50.574 1.00 28.64 67 ARG B O 1
ATOM 3114 N N . ILE B 1 68 ? 84.707 7.634 48.745 1.00 22.30 68 ILE B N 1
ATOM 3115 C CA . ILE B 1 68 ? 83.508 7.268 49.493 1.00 23.54 68 ILE B CA 1
ATOM 3116 C C . ILE B 1 68 ? 83.773 6.107 50.465 1.00 21.97 68 ILE B C 1
ATOM 3117 O O . ILE B 1 68 ? 82.998 5.873 51.392 1.00 22.78 68 ILE B O 1
ATOM 3122 N N . ILE B 1 69 ? 84.883 5.397 50.273 1.00 22.19 69 ILE B N 1
ATOM 3123 C CA . ILE B 1 69 ? 85.291 4.345 51.205 1.00 23.00 69 ILE B CA 1
ATOM 3124 C C . ILE B 1 69 ? 85.408 4.886 52.641 1.00 25.07 69 ILE B C 1
ATOM 3125 O O . ILE B 1 69 ? 85.213 4.145 53.609 1.00 25.70 69 ILE B O 1
ATOM 3130 N N . ASP B 1 70 ? 85.689 6.186 52.768 1.00 28.84 70 ASP B N 1
ATOM 3131 C CA . ASP B 1 70 ? 85.899 6.823 54.076 1.00 28.13 70 ASP B CA 1
ATOM 3132 C C . ASP B 1 70 ? 84.621 7.310 54.734 1.00 33.53 70 ASP B C 1
ATOM 3133 O O . ASP B 1 70 ? 84.648 7.836 55.847 1.00 30.25 70 ASP B O 1
ATOM 3138 N N . ASN B 1 71 ? 83.504 7.160 54.033 1.00 27.83 71 ASN B N 1
ATOM 3139 C CA . ASN B 1 71 ? 82.234 7.677 54.506 1.00 26.39 71 ASN B CA 1
ATOM 3140 C C . ASN B 1 71 ? 81.402 6.568 55.138 1.00 28.68 71 ASN B C 1
ATOM 3141 O O . ASN B 1 71 ? 80.837 5.739 54.426 1.00 25.44 71 ASN B O 1
ATOM 3146 N N . PRO B 1 72 ? 81.322 6.537 56.479 1.00 26.92 72 PRO B N 1
ATOM 3147 C CA . PRO B 1 72 ? 80.592 5.436 57.116 1.00 27.85 72 PRO B CA 1
ATOM 3148 C C . PRO B 1 72 ? 79.072 5.608 57.064 1.00 27.08 72 PRO B C 1
ATOM 3149 O O . PRO B 1 72 ? 78.349 4.692 57.453 1.00 28.50 72 PRO B O 1
ATOM 3153 N N . ASP B 1 73 ? 78.596 6.752 56.592 1.00 26.11 73 ASP B N 1
ATOM 3154 C CA . ASP B 1 73 ? 77.157 6.931 56.416 1.00 25.81 73 ASP B CA 1
ATOM 3155 C C . ASP B 1 73 ? 76.656 6.233 55.150 1.00 27.88 73 ASP B C 1
ATOM 3156 O O . ASP B 1 73 ? 75.449 6.103 54.952 1.00 28.21 73 ASP B O 1
ATOM 3161 N N . VAL B 1 74 ? 77.586 5.806 54.297 1.00 24.79 74 VAL B N 1
ATOM 3162 C CA . VAL B 1 74 ? 77.240 5.133 53.042 1.00 22.83 74 VAL B CA 1
ATOM 3163 C C . VAL B 1 74 ? 77.468 3.630 53.144 1.00 23.40 74 VAL B C 1
ATOM 3164 O O . VAL B 1 74 ? 78.599 3.177 53.324 1.00 24.05 74 VAL B O 1
ATOM 3168 N N . ASP B 1 75 ? 76.391 2.856 53.040 1.00 20.85 75 ASP B N 1
ATOM 3169 C CA . ASP B 1 75 ? 76.481 1.402 53.061 1.00 20.98 75 ASP B CA 1
ATOM 3170 C C . ASP B 1 75 ? 76.317 0.811 51.660 1.00 21.69 75 ASP B C 1
ATOM 3171 O O . ASP B 1 75 ? 76.877 -0.242 51.345 1.00 21.59 75 ASP B O 1
ATOM 3176 N N . ILE B 1 76 ? 75.539 1.506 50.834 1.00 20.98 76 ILE B N 1
ATOM 3177 C CA . ILE B 1 76 ? 75.118 1.000 49.532 1.00 19.65 76 ILE B CA 1
ATOM 3178 C C . ILE B 1 76 ? 75.304 2.071 48.459 1.00 19.84 76 ILE B C 1
ATOM 3179 O O . ILE B 1 76 ? 74.982 3.241 48.680 1.00 21.00 76 ILE B O 1
ATOM 3184 N N . VAL B 1 77 ? 75.840 1.680 47.307 1.00 18.95 77 VAL B N 1
ATOM 3185 C CA . VAL B 1 77 ? 75.840 2.550 46.141 1.00 19.97 77 VAL B CA 1
ATOM 3186 C C . VAL B 1 77 ? 74.821 2.011 45.147 1.00 18.74 77 VAL B C 1
ATOM 3187 O O . VAL B 1 77 ? 74.828 0.825 44.835 1.00 19.18 77 VAL B O 1
ATOM 3191 N N . TYR B 1 78 ? 73.932 2.886 44.688 1.00 19.18 78 TYR B N 1
ATOM 3192 C CA . TYR B 1 78 ? 72.909 2.535 43.702 1.00 19.74 78 TYR B CA 1
ATOM 3193 C C . TYR B 1 78 ? 73.345 3.164 42.387 1.00 17.94 78 TYR B C 1
ATOM 3194 O O . TYR B 1 78 ? 73.349 4.389 42.239 1.00 17.96 78 TYR B O 1
ATOM 3203 N N . VAL B 1 79 ? 73.734 2.311 41.440 1.00 19.56 79 VAL B N 1
ATOM 3204 C CA . VAL B 1 79 ? 74.228 2.738 40.137 1.00 17.16 79 VAL B CA 1
ATOM 3205 C C . VAL B 1 79 ? 73.082 2.883 39.126 1.00 16.84 79 VAL B C 1
ATOM 3206 O O . VAL B 1 79 ? 72.444 1.892 38.769 1.00 18.25 79 VAL B O 1
ATOM 3210 N N . ILE B 1 80 ? 72.822 4.115 38.689 1.00 18.21 80 ILE B N 1
ATOM 3211 C CA . ILE B 1 80 ? 71.678 4.406 37.818 1.00 17.59 80 ILE B CA 1
ATOM 3212 C C . ILE B 1 80 ? 72.150 5.198 36.588 1.00 19.46 80 ILE B C 1
ATOM 3213 O O . ILE B 1 80 ? 71.622 6.263 36.250 1.00 19.62 80 ILE B O 1
ATOM 3218 N N . THR B 1 81 ? 73.149 4.637 35.913 1.00 19.06 81 THR B N 1
ATOM 3219 C CA . THR B 1 81 ? 73.779 5.215 34.730 1.00 16.88 81 THR B CA 1
ATOM 3220 C C . THR B 1 81 ? 73.387 4.486 33.435 1.00 15.64 81 THR B C 1
ATOM 3221 O O . THR B 1 81 ? 72.685 3.475 33.476 1.00 19.49 81 THR B O 1
ATOM 3225 N N . PRO B 1 82 ? 73.864 4.980 32.280 1.00 19.22 82 PRO B N 1
ATOM 3226 C CA . PRO B 1 82 ? 73.721 4.145 31.082 1.00 19.76 82 PRO B CA 1
ATOM 3227 C C . PRO B 1 82 ? 74.321 2.754 31.283 1.00 20.19 82 PRO B C 1
ATOM 3228 O O . PRO B 1 82 ? 75.230 2.562 32.104 1.00 19.30 82 PRO B O 1
ATOM 3232 N N . ASN B 1 83 ? 73.803 1.798 30.525 1.00 18.23 83 ASN B N 1
ATOM 3233 C CA . ASN B 1 83 ? 74.070 0.380 30.737 1.00 16.09 83 ASN B CA 1
ATOM 3234 C C . ASN B 1 83 ? 75.553 -0.011 30.741 1.00 19.47 83 ASN B C 1
ATOM 3235 O O . ASN B 1 83 ? 75.983 -0.823 31.564 1.00 20.82 83 ASN B O 1
ATOM 3240 N N . SER B 1 84 ? 76.323 0.558 29.821 1.00 21.03 84 SER B N 1
ATOM 3241 C CA . SER B 1 84 ? 77.725 0.172 29.665 1.00 19.87 84 SER B CA 1
ATOM 3242 C C . SER B 1 84 ? 78.580 0.648 30.837 1.00 22.39 84 SER B C 1
ATOM 3243 O O . SER B 1 84 ? 79.721 0.212 30.994 1.00 22.00 84 SER B O 1
ATOM 3246 N N . LEU B 1 85 ? 78.040 1.545 31.657 1.00 19.63 85 LEU B N 1
ATOM 3247 C CA . LEU B 1 85 ? 78.791 2.039 32.807 1.00 19.50 85 LEU B CA 1
ATOM 3248 C C . LEU B 1 85 ? 78.418 1.330 34.101 1.00 19.72 85 LEU B C 1
ATOM 3249 O O . LEU B 1 85 ? 79.034 1.586 35.141 1.00 20.49 85 LEU B O 1
ATOM 3254 N N . HIS B 1 86 ? 77.417 0.445 34.057 1.00 19.04 86 HIS B N 1
ATOM 3255 C CA . HIS B 1 86 ? 77.032 -0.308 35.252 1.00 17.87 86 HIS B CA 1
ATOM 3256 C C . HIS B 1 86 ? 78.219 -1.096 35.796 1.00 19.36 86 HIS B C 1
ATOM 3257 O O . HIS B 1 86 ? 78.488 -1.086 36.993 1.00 21.48 86 HIS B O 1
ATOM 3264 N N . ARG B 1 87 ? 78.924 -1.784 34.909 1.00 20.46 87 ARG B N 1
ATOM 3265 C CA . ARG B 1 87 ? 80.013 -2.640 35.364 1.00 19.18 87 ARG B CA 1
ATOM 3266 C C . ARG B 1 87 ? 81.160 -1.838 36.027 1.00 18.63 87 ARG B C 1
ATOM 3267 O O . ARG B 1 87 ? 81.498 -2.118 37.180 1.00 19.47 87 ARG B O 1
ATOM 3275 N N . PRO B 1 88 ? 81.747 -0.844 35.328 1.00 18.96 88 PRO B N 1
ATOM 3276 C CA . PRO B 1 88 ? 82.877 -0.171 35.987 1.00 20.27 88 PRO B CA 1
ATOM 3277 C C . PRO B 1 88 ? 82.496 0.567 37.271 1.00 22.85 88 PRO B C 1
ATOM 3278 O O . PRO B 1 88 ? 83.288 0.557 38.211 1.00 20.24 88 PRO B O 1
ATOM 3282 N N . PHE B 1 89 ? 81.305 1.168 37.340 1.00 18.60 89 PHE B N 1
ATOM 3283 C CA . PHE B 1 89 ? 80.910 1.834 38.583 1.00 18.42 89 PHE B CA 1
ATOM 3284 C C . PHE B 1 89 ? 80.626 0.830 39.705 1.00 19.78 89 PHE B C 1
ATOM 3285 O O . PHE B 1 89 ? 80.935 1.094 40.873 1.00 20.04 89 PHE B O 1
ATOM 3293 N N . THR B 1 90 ? 80.052 -0.323 39.358 1.00 18.71 90 THR B N 1
ATOM 3294 C CA . THR B 1 90 ? 79.812 -1.374 40.338 1.00 18.50 90 THR B CA 1
ATOM 3295 C C . THR B 1 90 ? 81.141 -1.856 40.905 1.00 18.21 90 THR B C 1
ATOM 3296 O O . THR B 1 90 ? 81.279 -2.017 42.110 1.00 19.63 90 THR B O 1
ATOM 3300 N N . GLU B 1 91 ? 82.123 -2.049 40.029 1.00 18.91 91 GLU B N 1
ATOM 3301 C CA . GLU B 1 91 ? 83.442 -2.480 40.495 1.00 19.76 91 GLU B CA 1
ATOM 3302 C C . GLU B 1 91 ? 84.059 -1.471 41.458 1.00 19.43 91 GLU B C 1
ATOM 3303 O O . GLU B 1 91 ? 84.658 -1.864 42.464 1.00 19.98 91 GLU B O 1
ATOM 3309 N N . ARG B 1 92 ? 83.907 -0.180 41.172 1.00 19.65 92 ARG B N 1
ATOM 3310 C CA . ARG B 1 92 ? 84.506 0.837 42.037 1.00 20.30 92 ARG B CA 1
ATOM 3311 C C . ARG B 1 92 ? 83.731 0.970 43.344 1.00 20.62 92 ARG B C 1
ATOM 3312 O O . ARG B 1 92 ? 84.317 1.246 44.390 1.00 21.24 92 ARG B O 1
ATOM 3320 N N . ALA B 1 93 ? 82.416 0.757 43.299 1.00 20.38 93 ALA B N 1
ATOM 3321 C CA . ALA B 1 93 ? 81.628 0.755 44.525 1.00 20.98 93 ALA B CA 1
ATOM 3322 C C . ALA B 1 93 ? 82.084 -0.379 45.445 1.00 19.97 93 ALA B C 1
ATOM 3323 O O . ALA B 1 93 ? 82.282 -0.177 46.641 1.00 21.59 93 ALA B O 1
ATOM 3325 N N . ALA B 1 94 ? 82.257 -1.565 44.875 1.00 17.84 94 ALA B N 1
ATOM 3326 C CA . ALA B 1 94 ? 82.740 -2.721 45.626 1.00 22.33 94 ALA B CA 1
ATOM 3327 C C . ALA B 1 94 ? 84.157 -2.471 46.172 1.00 22.39 94 ALA B C 1
ATOM 3328 O O . ALA B 1 94 ? 84.464 -2.821 47.318 1.00 22.84 94 ALA B O 1
ATOM 3330 N N . ARG B 1 95 ? 85.009 -1.866 45.346 1.00 22.52 95 ARG B N 1
ATOM 3331 C CA . ARG B 1 95 ? 86.368 -1.501 45.755 1.00 22.34 95 ARG B CA 1
ATOM 3332 C C . ARG B 1 95 ? 86.341 -0.554 46.960 1.00 23.71 95 ARG B C 1
ATOM 3333 O O . ARG B 1 95 ? 87.243 -0.578 47.807 1.00 24.68 95 ARG B O 1
ATOM 3341 N N . ALA B 1 96 ? 85.302 0.278 47.034 1.00 19.81 96 ALA B N 1
ATOM 3342 C CA . ALA B 1 96 ? 85.117 1.195 48.154 1.00 21.93 96 ALA B CA 1
ATOM 3343 C C . ALA B 1 96 ? 84.420 0.532 49.348 1.00 22.87 96 ALA B C 1
ATOM 3344 O O . ALA B 1 96 ? 84.020 1.210 50.294 1.00 23.92 96 ALA B O 1
ATOM 3346 N N . GLY B 1 97 ? 84.278 -0.789 49.304 1.00 21.10 97 GLY B N 1
ATOM 3347 C CA . GLY B 1 97 ? 83.679 -1.522 50.411 1.00 21.68 97 GLY B CA 1
ATOM 3348 C C . GLY B 1 97 ? 82.176 -1.331 50.574 1.00 23.89 97 GLY B C 1
ATOM 3349 O O . GLY B 1 97 ? 81.627 -1.564 51.653 1.00 23.32 97 GLY B O 1
ATOM 3350 N N . LYS B 1 98 ? 81.508 -0.943 49.492 1.00 21.23 98 LYS B N 1
ATOM 3351 C CA . LYS B 1 98 ? 80.063 -0.730 49.534 1.00 21.56 98 LYS B CA 1
ATOM 3352 C C . LYS B 1 98 ? 79.305 -1.879 48.872 1.00 20.28 98 LYS B C 1
ATOM 3353 O O . LYS B 1 98 ? 79.759 -2.455 47.880 1.00 20.92 98 LYS B O 1
ATOM 3359 N N . HIS B 1 99 ? 78.155 -2.218 49.446 1.00 19.28 99 HIS B N 1
ATOM 3360 C CA . HIS B 1 99 ? 77.181 -3.071 48.783 1.00 20.80 99 HIS B CA 1
ATOM 3361 C C . HIS B 1 99 ? 76.645 -2.330 47.564 1.00 18.75 99 HIS B C 1
ATOM 3362 O O . HIS B 1 99 ? 76.734 -1.112 47.505 1.00 19.34 99 HIS B O 1
ATOM 3369 N N . VAL B 1 100 ? 76.084 -3.057 46.600 1.00 20.76 100 VAL B N 1
ATOM 3370 C CA . VAL B 1 100 ? 75.659 -2.423 45.356 1.00 19.21 100 VAL B CA 1
ATOM 3371 C C . VAL B 1 100 ? 74.236 -2.778 44.936 1.00 19.26 100 VAL B C 1
ATOM 3372 O O . VAL B 1 100 ? 73.863 -3.953 44.897 1.00 17.81 100 VAL B O 1
ATOM 3376 N N . MET B 1 101 ? 73.451 -1.741 44.646 1.00 19.61 101 MET B N 1
ATOM 3377 C CA . MET B 1 101 ? 72.211 -1.890 43.887 1.00 18.26 101 MET B CA 1
ATOM 3378 C C . MET B 1 101 ? 72.498 -1.417 42.473 1.00 18.49 101 MET B C 1
ATOM 3379 O O . MET B 1 101 ? 73.009 -0.323 42.291 1.00 18.53 101 MET B O 1
ATOM 3384 N N . CYS B 1 102 ? 72.204 -2.248 41.474 1.00 18.62 102 CYS B N 1
ATOM 3385 C CA . CYS B 1 102 ? 72.496 -1.878 40.102 1.00 17.76 102 CYS B CA 1
ATOM 3386 C C . CYS B 1 102 ? 71.228 -1.939 39.275 1.00 18.53 102 CYS B C 1
ATOM 3387 O O . CYS B 1 102 ? 70.491 -2.916 39.350 1.00 18.85 102 CYS B O 1
ATOM 3390 N N . GLU B 1 103 ? 70.964 -0.901 38.489 1.00 19.37 103 GLU B N 1
ATOM 3391 C CA . GLU B 1 103 ? 69.796 -0.950 37.619 1.00 19.40 103 GLU B CA 1
ATOM 3392 C C . GLU B 1 103 ? 69.917 -2.011 36.527 1.00 21.48 103 GLU B C 1
ATOM 3393 O O . GLU B 1 103 ? 71.015 -2.464 36.191 1.00 19.79 103 GLU B O 1
ATOM 3399 N N . LYS B 1 104 ? 68.767 -2.417 35.992 1.00 18.98 104 LYS B N 1
ATOM 3400 C CA . LYS B 1 104 ? 68.740 -3.278 34.815 1.00 21.42 104 LYS B CA 1
ATOM 3401 C C . LYS B 1 104 ? 68.961 -2.446 33.538 1.00 19.63 104 LYS B C 1
ATOM 3402 O O . LYS B 1 104 ? 68.836 -1.216 33.564 1.00 20.60 104 LYS B O 1
ATOM 3408 N N . PRO B 1 105 ? 69.359 -3.093 32.429 1.00 16.96 105 PRO B N 1
ATOM 3409 C CA . PRO B 1 105 ? 69.906 -4.452 32.409 1.00 17.48 105 PRO B CA 1
ATOM 3410 C C . PRO B 1 105 ? 71.220 -4.423 33.174 1.00 17.33 105 PRO B C 1
ATOM 3411 O O . PRO B 1 105 ? 71.841 -3.368 33.233 1.00 19.13 105 PRO B O 1
ATOM 3415 N N . MET B 1 106 ? 71.607 -5.539 33.769 1.00 18.61 106 MET B N 1
ATOM 3416 C CA . MET B 1 106 ? 72.758 -5.551 34.670 1.00 20.01 106 MET B CA 1
ATOM 3417 C C . MET B 1 106 ? 74.031 -5.011 34.002 1.00 20.93 106 MET B C 1
ATOM 3418 O O . MET B 1 106 ? 74.715 -4.135 34.546 1.00 18.54 106 MET B O 1
ATOM 3423 N N . ALA B 1 107 ? 74.330 -5.530 32.816 1.00 18.03 107 ALA B N 1
ATOM 3424 C CA . ALA B 1 107 ? 75.468 -5.064 32.035 1.00 20.59 107 ALA B CA 1
ATOM 3425 C C . ALA B 1 107 ? 75.257 -5.475 30.588 1.00 23.64 107 ALA B C 1
ATOM 3426 O O . ALA B 1 107 ? 74.242 -6.109 30.266 1.00 22.50 107 ALA B O 1
ATOM 3428 N N . ASN B 1 108 ? 76.210 -5.130 29.727 1.00 21.11 108 ASN B N 1
ATOM 3429 C CA . ASN B 1 108 ? 76.052 -5.311 28.282 1.00 23.85 108 ASN B CA 1
ATOM 3430 C C . ASN B 1 108 ? 76.186 -6.764 27.821 1.00 24.09 108 ASN B C 1
ATOM 3431 O O . ASN B 1 108 ? 75.620 -7.153 26.798 1.00 25.00 108 ASN B O 1
ATOM 3436 N N . THR B 1 109 ? 76.964 -7.553 28.559 1.00 21.73 109 THR B N 1
ATOM 3437 C CA . THR B 1 109 ? 77.252 -8.935 28.185 1.00 23.46 109 THR B CA 1
ATOM 3438 C C . THR B 1 109 ? 77.237 -9.858 29.392 1.00 21.14 109 THR B C 1
ATOM 3439 O O . THR B 1 109 ? 77.345 -9.410 30.534 1.00 22.14 109 THR B O 1
ATOM 3443 N N . VAL B 1 110 ? 77.109 -11.156 29.128 1.00 20.84 110 VAL B N 1
ATOM 3444 C CA . VAL B 1 110 ? 77.217 -12.168 30.164 1.00 21.54 110 VAL B CA 1
ATOM 3445 C C . VAL B 1 110 ? 78.548 -12.037 30.909 1.00 21.74 110 VAL B C 1
ATOM 3446 O O . VAL B 1 110 ? 78.577 -12.031 32.139 1.00 21.52 110 VAL B O 1
ATOM 3450 N N . ALA B 1 111 ? 79.638 -11.902 30.158 1.00 25.09 111 ALA B N 1
ATOM 3451 C CA . ALA B 1 111 ? 80.973 -11.814 30.752 1.00 24.30 111 ALA B CA 1
ATOM 3452 C C . ALA B 1 111 ? 81.088 -10.627 31.709 1.00 22.24 111 ALA B C 1
ATOM 3453 O O . ALA B 1 111 ? 81.704 -10.738 32.777 1.00 24.22 111 ALA B O 1
ATOM 3455 N N . ASP B 1 112 ? 80.479 -9.505 31.334 1.00 22.34 112 ASP B N 1
ATOM 3456 C CA . ASP B 1 112 ? 80.469 -8.315 32.187 1.00 22.45 112 ASP B CA 1
ATOM 3457 C C . ASP B 1 112 ? 79.720 -8.586 33.481 1.00 21.04 112 ASP B C 1
ATOM 3458 O O . ASP B 1 112 ? 80.164 -8.187 34.562 1.00 21.51 112 ASP B O 1
ATOM 3463 N N . CYS B 1 113 ? 78.573 -9.255 33.375 1.00 21.24 113 CYS B N 1
ATOM 3464 C CA . CYS B 1 113 ? 77.811 -9.627 34.566 1.00 21.38 113 CYS B CA 1
ATOM 3465 C C . CYS B 1 113 ? 78.644 -10.506 35.492 1.00 22.32 113 CYS B C 1
ATOM 3466 O O . CYS B 1 113 ? 78.648 -10.319 36.706 1.00 20.68 113 CYS B O 1
ATOM 3469 N N . GLU B 1 114 ? 79.328 -11.482 34.904 1.00 20.35 114 GLU B N 1
ATOM 3470 C CA . GLU B 1 114 ? 80.150 -12.390 35.689 1.00 23.69 114 GLU B CA 1
ATOM 3471 C C . GLU B 1 114 ? 81.258 -11.626 36.413 1.00 21.64 114 GLU B C 1
ATOM 3472 O O . GLU B 1 114 ? 81.559 -11.916 37.568 1.00 24.18 114 GLU B O 1
ATOM 3478 N N . ALA B 1 115 ? 81.843 -10.639 35.747 1.00 24.93 115 ALA B N 1
ATOM 3479 C CA . ALA B 1 115 ? 82.910 -9.835 36.355 1.00 20.49 115 ALA B CA 1
ATOM 3480 C C . ALA B 1 115 ? 82.400 -9.003 37.530 1.00 25.89 115 ALA B C 1
ATOM 3481 O O . ALA B 1 115 ? 83.103 -8.837 38.530 1.00 23.92 115 ALA B O 1
ATOM 3483 N N . MET B 1 116 ? 81.177 -8.490 37.420 1.00 20.11 116 MET B N 1
ATOM 3484 C CA . MET B 1 116 ? 80.561 -7.737 38.516 1.00 19.92 116 MET B CA 1
ATOM 3485 C C . MET B 1 116 ? 80.279 -8.621 39.727 1.00 22.55 116 MET B C 1
ATOM 3486 O O . MET B 1 116 ? 80.527 -8.233 40.876 1.00 21.76 116 MET B O 1
ATOM 3491 N N . ILE B 1 117 ? 79.753 -9.813 39.469 1.00 22.31 117 ILE B N 1
ATOM 3492 C CA . ILE B 1 117 ? 79.468 -10.760 40.529 1.00 20.18 117 ILE B CA 1
ATOM 3493 C C . ILE B 1 117 ? 80.764 -11.115 41.263 1.00 23.24 117 ILE B C 1
ATOM 3494 O O . ILE B 1 117 ? 80.806 -11.131 42.493 1.00 24.03 117 ILE B O 1
ATOM 3499 N N . ALA B 1 118 ? 81.815 -11.365 40.491 1.00 24.74 118 ALA B N 1
ATOM 3500 C CA . ALA B 1 118 ? 83.111 -11.742 41.051 1.00 27.56 118 ALA B CA 1
ATOM 3501 C C . ALA B 1 118 ? 83.725 -10.600 41.859 1.00 26.33 118 ALA B C 1
ATOM 3502 O O . ALA B 1 118 ? 84.307 -10.829 42.920 1.00 27.40 118 ALA B O 1
ATOM 3504 N N . ALA B 1 119 ? 83.604 -9.378 41.350 1.00 25.79 119 ALA B N 1
ATOM 3505 C CA . ALA B 1 119 ? 84.140 -8.210 42.042 1.00 24.31 119 ALA B CA 1
ATOM 3506 C C . ALA B 1 119 ? 83.458 -8.015 43.392 1.00 25.88 119 ALA B C 1
ATOM 3507 O O . ALA B 1 119 ? 84.110 -7.725 44.394 1.00 25.79 119 ALA B O 1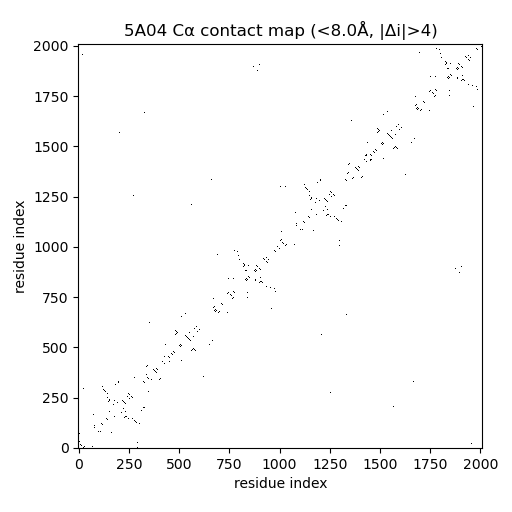
ATOM 3509 N N . CYS B 1 120 ? 82.139 -8.175 43.424 1.00 24.54 120 CYS B N 1
ATOM 3510 C CA . CYS B 1 120 ? 81.413 -8.017 44.670 1.00 22.96 120 CYS B CA 1
ATOM 3511 C C . CYS B 1 120 ? 81.715 -9.175 45.625 1.00 22.95 120 CYS B C 1
ATOM 3512 O O . CYS B 1 120 ? 81.823 -8.976 46.839 1.00 24.76 120 CYS B O 1
ATOM 3515 N N . LYS B 1 121 ? 81.863 -10.378 45.075 1.00 24.79 121 LYS B N 1
ATOM 3516 C CA . LYS B 1 121 ? 82.214 -11.553 45.879 1.00 30.01 121 LYS B CA 1
ATOM 3517 C C . LYS B 1 121 ? 83.577 -11.359 46.537 1.00 26.20 121 LYS B C 1
ATOM 3518 O O . LYS B 1 121 ? 83.740 -11.625 47.726 1.00 28.88 121 LYS B O 1
ATOM 3524 N N . LYS B 1 122 ? 84.542 -10.881 45.755 1.00 29.67 122 LYS B N 1
ATOM 3525 C CA . LYS B 1 122 ? 85.896 -10.617 46.247 1.00 28.65 122 LYS B CA 1
ATOM 3526 C C . LYS B 1 122 ? 85.870 -9.587 47.379 1.00 32.71 122 LYS B C 1
ATOM 3527 O O . LYS B 1 122 ? 86.614 -9.700 48.360 1.00 29.79 122 LYS B O 1
ATOM 3533 N N . ALA B 1 123 ? 84.989 -8.598 47.246 1.00 28.88 123 ALA B N 1
ATOM 3534 C CA . ALA B 1 123 ? 84.862 -7.530 48.231 1.00 25.41 123 ALA B CA 1
ATOM 3535 C C . ALA B 1 123 ? 84.025 -7.928 49.444 1.00 25.96 123 ALA B C 1
ATOM 3536 O O . ALA B 1 123 ? 83.949 -7.184 50.420 1.00 28.96 123 ALA B O 1
ATOM 3538 N N . GLY B 1 124 ? 83.390 -9.092 49.383 1.00 23.77 124 GLY B N 1
ATOM 3539 C CA . GLY B 1 124 ? 82.514 -9.525 50.454 1.00 25.53 124 GLY B CA 1
ATOM 3540 C C . GLY B 1 124 ? 81.302 -8.625 50.627 1.00 30.32 124 GLY B C 1
ATOM 3541 O O . GLY B 1 124 ? 80.843 -8.379 51.744 1.00 26.70 124 GLY B O 1
ATOM 3542 N N . ARG B 1 125 ? 80.785 -8.119 49.514 1.00 24.43 125 ARG B N 1
ATOM 3543 C CA . ARG B 1 125 ? 79.646 -7.210 49.567 1.00 23.61 125 ARG B CA 1
ATOM 3544 C C . ARG B 1 125 ? 78.511 -7.772 48.721 1.00 25.83 125 ARG B C 1
ATOM 3545 O O . ARG B 1 125 ? 78.742 -8.556 47.804 1.00 26.73 125 ARG B O 1
ATOM 3553 N N . LYS B 1 126 ? 77.285 -7.383 49.039 1.00 23.93 126 LYS B N 1
ATOM 3554 C CA . LYS B 1 126 ? 76.124 -7.902 48.325 1.00 25.26 126 LYS B CA 1
ATOM 3555 C C . LYS B 1 126 ? 75.838 -7.104 47.058 1.00 24.73 126 LYS B C 1
ATOM 3556 O O . LYS B 1 126 ? 76.181 -5.929 46.955 1.00 22.42 126 LYS B O 1
ATOM 3562 N N . LEU B 1 127 ? 75.212 -7.771 46.093 1.00 22.72 127 LEU B N 1
ATOM 3563 C CA . LEU B 1 127 ? 74.868 -7.164 44.815 1.00 22.54 127 LEU B CA 1
ATOM 3564 C C . LEU B 1 127 ? 73.415 -7.484 44.499 1.00 22.49 127 LEU B C 1
ATOM 3565 O O . LEU B 1 127 ? 73.005 -8.645 44.538 1.00 22.24 127 LEU B O 1
ATOM 3570 N N . MET B 1 128 ? 72.634 -6.449 44.220 1.00 19.74 128 MET B N 1
ATOM 3571 C CA . MET B 1 128 ? 71.223 -6.621 43.880 1.00 20.28 128 MET B CA 1
ATOM 3572 C C . MET B 1 128 ? 70.913 -5.870 42.589 1.00 18.96 128 MET B C 1
ATOM 3573 O O . MET B 1 128 ? 71.472 -4.804 42.344 1.00 19.82 128 MET B O 1
ATOM 3578 N N . ILE B 1 129 ? 70.044 -6.442 41.756 1.00 18.91 129 ILE B N 1
ATOM 3579 C CA . ILE B 1 129 ? 69.629 -5.795 40.511 1.00 17.56 129 ILE B CA 1
ATOM 3580 C C . ILE B 1 129 ? 68.225 -5.219 40.681 1.00 19.29 129 ILE B C 1
ATOM 3581 O O . ILE B 1 129 ? 67.391 -5.816 41.357 1.00 19.51 129 ILE B O 1
ATOM 3586 N N . GLY B 1 130 ? 67.982 -4.062 40.070 1.00 19.19 130 GLY B N 1
ATOM 3587 C CA . GLY B 1 130 ? 66.762 -3.303 40.306 1.00 19.82 130 GLY B CA 1
ATOM 3588 C C . GLY B 1 130 ? 65.511 -3.831 39.620 1.00 20.76 130 GLY B C 1
ATOM 3589 O O . GLY B 1 130 ? 64.861 -3.102 38.870 1.00 20.44 130 GLY B O 1
ATOM 3590 N N . TYR B 1 131 ? 65.170 -5.090 39.879 1.00 18.95 131 TYR B N 1
ATOM 3591 C CA . TYR B 1 131 ? 63.944 -5.672 39.323 1.00 19.19 131 TYR B CA 1
ATOM 3592 C C . TYR B 1 131 ? 62.764 -5.381 40.257 1.00 18.96 131 TYR B C 1
ATOM 3593 O O . TYR B 1 131 ? 62.268 -6.269 40.946 1.00 18.43 131 TYR B O 1
ATOM 3602 N N . ARG B 1 132 ? 62.320 -4.128 40.246 1.00 20.27 132 ARG B N 1
ATOM 3603 C CA . ARG B 1 132 ? 61.302 -3.647 41.183 1.00 20.85 132 ARG B CA 1
ATOM 3604 C C . ARG B 1 132 ? 59.972 -4.382 41.081 1.00 22.16 132 ARG B C 1
ATOM 3605 O O . ARG B 1 132 ? 59.205 -4.403 42.048 1.00 20.03 132 ARG B O 1
ATOM 3613 N N . SER B 1 133 ? 59.695 -4.989 39.923 1.00 17.74 133 SER B N 1
ATOM 3614 C CA . SER B 1 133 ? 58.401 -5.647 39.743 1.00 18.83 133 SER B CA 1
ATOM 3615 C C . SER B 1 133 ? 58.241 -6.815 40.700 1.00 19.86 133 SER B C 1
ATOM 3616 O O . SER B 1 133 ? 57.125 -7.216 41.008 1.00 19.59 133 SER B O 1
ATOM 3619 N N . ARG B 1 134 ? 59.352 -7.348 41.199 1.00 17.14 134 ARG B N 1
ATOM 3620 C CA . ARG B 1 134 ? 59.286 -8.422 42.179 1.00 19.12 134 ARG B CA 1
ATOM 3621 C C . ARG B 1 134 ? 58.779 -7.916 43.535 1.00 20.42 134 ARG B C 1
ATOM 3622 O O . ARG B 1 134 ? 58.528 -8.708 44.441 1.00 22.62 134 ARG B O 1
ATOM 3630 N N . PHE B 1 135 ? 58.628 -6.602 43.662 1.00 20.15 135 PHE B N 1
ATOM 3631 C CA . PHE B 1 135 ? 58.145 -5.996 44.907 1.00 22.49 135 PHE B CA 1
ATOM 3632 C C . PHE B 1 135 ? 56.838 -5.259 44.683 1.00 23.74 135 PHE B C 1
ATOM 3633 O O . PHE B 1 135 ? 56.397 -4.480 45.528 1.00 22.62 135 PHE B O 1
ATOM 3641 N N . GLN B 1 136 ? 56.221 -5.510 43.531 1.00 20.14 136 GLN B N 1
ATOM 3642 C CA . GLN B 1 136 ? 55.003 -4.805 43.148 1.00 18.14 136 GLN B CA 1
ATOM 3643 C C . GLN B 1 136 ? 53.798 -5.708 43.421 1.00 17.70 136 GLN B C 1
ATOM 3644 O O . GLN B 1 136 ? 53.834 -6.891 43.120 1.00 19.99 136 GLN B O 1
ATOM 3650 N N . ALA B 1 137 ? 52.736 -5.146 44.004 1.00 19.16 137 ALA B N 1
ATOM 3651 C CA . ALA B 1 137 ? 51.642 -5.952 44.565 1.00 21.35 137 ALA B CA 1
ATOM 3652 C C . ALA B 1 137 ? 50.978 -6.930 43.583 1.00 17.98 137 ALA B C 1
ATOM 3653 O O . ALA B 1 137 ? 50.711 -8.084 43.925 1.00 20.44 137 ALA B O 1
ATOM 3655 N N . HIS B 1 138 ? 50.688 -6.450 42.382 1.00 19.83 138 HIS B N 1
ATOM 3656 C CA . HIS B 1 138 ? 49.982 -7.267 41.392 1.00 18.17 138 HIS B CA 1
ATOM 3657 C C . HIS B 1 138 ? 50.880 -8.386 40.878 1.00 18.59 138 HIS B C 1
ATOM 3658 O O . HIS B 1 138 ? 50.443 -9.525 40.700 1.00 18.50 138 HIS B O 1
ATOM 3665 N N . ASN B 1 139 ? 52.143 -8.051 40.639 1.00 20.23 139 ASN B N 1
ATOM 3666 C CA . ASN B 1 139 ? 53.121 -9.058 40.235 1.00 18.77 139 ASN B CA 1
ATOM 3667 C C . ASN B 1 139 ? 53.293 -10.140 41.288 1.00 20.65 139 ASN B C 1
ATOM 3668 O O . ASN B 1 139 ? 53.373 -11.323 40.970 1.00 18.56 139 ASN B O 1
ATOM 3673 N N . ILE B 1 140 ? 53.355 -9.737 42.554 1.00 20.09 140 ILE B N 1
ATOM 3674 C CA . ILE B 1 140 ? 53.487 -10.706 43.623 1.00 20.91 140 ILE B CA 1
ATOM 3675 C C . ILE B 1 140 ? 52.260 -11.611 43.652 1.00 21.41 140 ILE B C 1
ATOM 3676 O O . ILE B 1 140 ? 52.381 -12.828 43.773 1.00 22.31 140 ILE B O 1
ATOM 3681 N N . GLU B 1 141 ? 51.081 -11.019 43.467 1.00 20.14 141 GLU B N 1
ATOM 3682 C CA . GLU B 1 141 ? 49.838 -11.792 43.446 1.00 20.61 141 GLU B CA 1
ATOM 3683 C C . GLU B 1 141 ? 49.822 -12.829 42.317 1.00 20.36 141 GLU B C 1
ATOM 3684 O O . GLU B 1 141 ? 49.448 -13.981 42.532 1.00 20.29 141 GLU B O 1
ATOM 3690 N N . ALA B 1 142 ? 50.222 -12.414 41.116 1.00 19.91 142 ALA B N 1
ATOM 3691 C CA . ALA B 1 142 ? 50.280 -13.335 39.977 1.00 18.81 142 ALA B CA 1
ATOM 3692 C C . ALA B 1 142 ? 51.274 -14.466 40.230 1.00 21.22 142 ALA B C 1
ATOM 3693 O O . ALA B 1 142 ? 50.968 -15.631 39.999 1.00 21.23 142 ALA B O 1
ATOM 3695 N N . ILE B 1 143 ? 52.466 -14.128 40.718 1.00 20.84 143 ILE B N 1
ATOM 3696 C CA . ILE B 1 143 ? 53.443 -15.163 41.046 1.00 19.54 143 ILE B CA 1
ATOM 3697 C C . ILE B 1 143 ? 52.893 -16.187 42.047 1.00 20.75 143 ILE B C 1
ATOM 3698 O O . ILE B 1 143 ? 53.028 -17.393 41.859 1.00 21.54 143 ILE B O 1
ATOM 3703 N N . LYS B 1 144 ? 52.248 -15.704 43.103 1.00 22.77 144 LYS B N 1
ATOM 3704 C CA . LYS B 1 144 ? 51.751 -16.609 44.136 1.00 22.44 144 LYS B CA 1
ATOM 3705 C C . LYS B 1 144 ? 50.532 -17.406 43.663 1.00 22.76 144 LYS B C 1
ATOM 3706 O O . LYS B 1 144 ? 50.370 -18.554 44.046 1.00 27.60 144 LYS B O 1
ATOM 3712 N N . LEU B 1 145 ? 49.699 -16.827 42.801 1.00 23.33 145 LEU B N 1
ATOM 3713 C CA . LEU B 1 145 ? 48.635 -17.618 42.175 1.00 24.11 145 LEU B CA 1
ATOM 3714 C C . LEU B 1 145 ? 49.204 -18.817 41.413 1.00 24.61 145 LEU B C 1
ATOM 3715 O O . LEU B 1 145 ? 48.686 -19.928 41.498 1.00 24.61 145 LEU B O 1
ATOM 3720 N N . VAL B 1 146 ? 50.282 -18.590 40.672 1.00 22.60 146 VAL B N 1
ATOM 3721 C CA . VAL B 1 146 ? 50.909 -19.669 39.925 1.00 20.79 146 VAL B CA 1
ATOM 3722 C C . VAL B 1 146 ? 51.475 -20.742 40.863 1.00 23.85 146 VAL B C 1
ATOM 3723 O O . VAL B 1 146 ? 51.219 -21.938 40.691 1.00 22.40 146 VAL B O 1
ATOM 3727 N N . ARG B 1 147 ? 52.241 -20.302 41.857 1.00 26.13 147 ARG B N 1
ATOM 3728 C CA . ARG B 1 147 ? 52.876 -21.215 42.803 1.00 26.36 147 ARG B CA 1
ATOM 3729 C C . ARG B 1 147 ? 51.858 -22.021 43.596 1.00 26.89 147 ARG B C 1
ATOM 3730 O O . ARG B 1 147 ? 52.104 -23.178 43.943 1.00 29.35 147 ARG B O 1
ATOM 3738 N N . ASP B 1 148 ? 50.711 -21.415 43.874 1.00 26.91 148 ASP B N 1
ATOM 3739 C CA . ASP B 1 148 ? 49.677 -22.081 44.663 1.00 26.53 148 ASP B CA 1
ATOM 3740 C C . ASP B 1 148 ? 48.831 -23.030 43.827 1.00 31.85 148 ASP B C 1
ATOM 3741 O O . ASP B 1 148 ? 47.948 -23.705 44.358 1.00 32.68 148 ASP B O 1
ATOM 3746 N N . GLY B 1 149 ? 49.102 -23.083 42.524 1.00 29.05 149 GLY B N 1
ATOM 3747 C CA . GLY B 1 149 ? 48.446 -24.044 41.653 1.00 26.57 149 GLY B CA 1
ATOM 3748 C C . GLY B 1 149 ? 47.106 -23.604 41.100 1.00 23.55 149 GLY B C 1
ATOM 3749 O O . GLY B 1 149 ? 46.357 -24.418 40.555 1.00 26.23 149 GLY B O 1
ATOM 3750 N N . ALA B 1 150 ? 46.817 -22.314 41.207 1.00 24.13 150 ALA B N 1
ATOM 3751 C CA . ALA B 1 150 ? 45.533 -21.783 40.771 1.00 26.44 150 ALA B CA 1
ATOM 3752 C C . ALA B 1 150 ? 45.303 -22.013 39.273 1.00 23.85 150 ALA B C 1
ATOM 3753 O O . ALA B 1 150 ? 44.161 -22.143 38.836 1.00 23.78 150 ALA B O 1
ATOM 3755 N N . LEU B 1 151 ? 46.383 -22.065 38.494 1.00 22.79 151 LEU B N 1
ATOM 3756 C CA . LEU B 1 151 ? 46.256 -22.197 37.038 1.00 21.11 151 LEU B CA 1
ATOM 3757 C C . LEU B 1 151 ? 46.496 -23.616 36.564 1.00 22.39 151 LEU B C 1
ATOM 3758 O O . LEU B 1 151 ? 46.260 -23.940 35.393 1.00 20.72 151 LEU B O 1
ATOM 3763 N N . GLY B 1 152 ? 46.963 -24.467 37.467 1.00 20.30 152 GLY B N 1
ATOM 3764 C CA . GLY B 1 152 ? 47.509 -25.745 37.060 1.00 22.92 152 GLY B CA 1
ATOM 3765 C C . GLY B 1 152 ? 48.920 -25.454 36.579 1.00 21.44 152 GLY B C 1
ATOM 3766 O O . GLY B 1 152 ? 49.434 -24.359 36.811 1.00 22.83 152 GLY B O 1
ATOM 3767 N N . PRO B 1 153 ? 49.556 -26.423 35.912 1.00 21.18 153 PRO B N 1
ATOM 3768 C CA . PRO B 1 153 ? 50.895 -26.198 35.359 1.00 22.00 153 PRO B CA 1
ATOM 3769 C C . PRO B 1 153 ? 50.885 -25.050 34.352 1.00 19.20 153 PRO B C 1
ATOM 3770 O O . PRO B 1 153 ? 49.956 -24.955 33.551 1.00 20.91 153 PRO B O 1
ATOM 3774 N N . VAL B 1 154 ? 51.887 -24.180 34.401 1.00 17.56 154 VAL B N 1
ATOM 3775 C CA . VAL B 1 154 ? 51.962 -23.082 33.442 1.00 18.76 154 VAL B CA 1
ATOM 3776 C C . VAL B 1 154 ? 52.144 -23.642 32.036 1.00 18.95 154 VAL B C 1
ATOM 3777 O O . VAL B 1 154 ? 53.028 -24.460 31.797 1.00 19.05 154 VAL B O 1
ATOM 3781 N N . ARG B 1 155 ? 51.295 -23.221 31.108 1.00 17.61 155 ARG B N 1
ATOM 3782 C CA . ARG B 1 155 ? 51.421 -23.679 29.726 1.00 17.79 155 ARG B CA 1
ATOM 3783 C C . ARG B 1 155 ? 51.906 -22.546 28.830 1.00 18.86 155 ARG B C 1
ATOM 3784 O O . ARG B 1 155 ? 52.776 -22.741 27.974 1.00 17.64 155 ARG B O 1
ATOM 3792 N N . THR B 1 156 ? 51.340 -21.353 29.008 1.00 15.60 156 THR B N 1
ATOM 3793 C CA . THR B 1 156 ? 51.758 -20.226 28.174 1.00 15.76 156 THR B CA 1
ATOM 3794 C C . THR B 1 156 ? 51.954 -18.956 28.999 1.00 16.83 156 THR B C 1
ATOM 3795 O O . THR B 1 156 ? 51.222 -18.697 29.968 1.00 17.07 156 THR B O 1
ATOM 3799 N N . VAL B 1 157 ? 52.975 -18.189 28.626 1.00 15.51 157 VAL B N 1
ATOM 3800 C CA . VAL B 1 157 ? 53.138 -16.818 29.075 1.00 14.95 157 VAL B CA 1
ATOM 3801 C C . VAL B 1 157 ? 53.199 -15.955 27.836 1.00 16.20 157 VAL B C 1
ATOM 3802 O O . VAL B 1 157 ? 54.040 -16.174 26.959 1.00 15.82 157 VAL B O 1
ATOM 3806 N N . VAL B 1 158 ? 52.296 -14.991 27.729 1.00 14.48 158 VAL B N 1
ATOM 3807 C CA . VAL B 1 158 ? 52.335 -14.062 26.601 1.00 14.93 158 VAL B CA 1
ATOM 3808 C C . VAL B 1 158 ? 52.553 -12.666 27.159 1.00 16.99 158 VAL B C 1
ATOM 3809 O O . VAL B 1 158 ? 51.723 -12.169 27.919 1.00 17.03 158 VAL B O 1
ATOM 3813 N N . THR B 1 159 ? 53.677 -12.043 26.818 1.00 15.11 159 THR B N 1
ATOM 3814 C CA . THR B 1 159 ? 54.046 -10.785 27.453 1.00 14.96 159 THR B CA 1
ATOM 3815 C C . THR B 1 159 ? 54.667 -9.825 26.449 1.00 17.95 159 THR B C 1
ATOM 3816 O O . THR B 1 159 ? 55.530 -10.206 25.650 1.00 16.55 159 THR B O 1
ATOM 3820 N N . ASP B 1 160 ? 54.195 -8.581 26.466 1.00 14.99 160 ASP B N 1
ATOM 3821 C CA . ASP B 1 160 ? 54.651 -7.571 25.522 1.00 15.55 160 ASP B CA 1
ATOM 3822 C C . ASP B 1 160 ? 55.147 -6.345 26.276 1.00 16.55 160 ASP B C 1
ATOM 3823 O O . ASP B 1 160 ? 54.426 -5.788 27.117 1.00 16.79 160 ASP B O 1
ATOM 3828 N N . HIS B 1 161 ? 56.360 -5.916 25.963 1.00 16.16 161 HIS B N 1
ATOM 3829 C CA . HIS B 1 161 ? 56.867 -4.669 26.508 1.00 16.25 161 HIS B CA 1
ATOM 3830 C C . HIS B 1 161 ? 57.481 -3.808 25.423 1.00 18.95 161 HIS B C 1
ATOM 3831 O O . HIS B 1 161 ? 58.318 -4.253 24.637 1.00 18.67 161 HIS B O 1
ATOM 3838 N N . GLY B 1 162 ? 57.076 -2.551 25.394 1.00 17.68 162 GLY B N 1
ATOM 3839 C CA . GLY B 1 162 ? 57.605 -1.661 24.390 1.00 17.38 162 GLY B CA 1
ATOM 3840 C C . GLY B 1 162 ? 57.184 -0.236 24.643 1.00 17.92 162 GLY B C 1
ATOM 3841 O O . GLY B 1 162 ? 56.185 0.014 25.314 1.00 18.26 162 GLY B O 1
ATOM 3842 N N . PHE B 1 163 ? 57.961 0.702 24.127 1.00 15.99 163 PHE B N 1
ATOM 3843 C CA . PHE B 1 163 ? 57.475 2.075 24.077 1.00 20.47 163 PHE B CA 1
ATOM 3844 C C . PHE B 1 163 ? 58.015 2.753 22.828 1.00 21.66 163 PHE B C 1
ATOM 3845 O O . PHE B 1 163 ? 59.029 2.339 22.260 1.00 18.75 163 PHE B O 1
ATOM 3853 N N . THR B 1 164 ? 57.300 3.769 22.366 1.00 18.49 164 THR B N 1
ATOM 3854 C CA . THR B 1 164 ? 57.699 4.469 21.159 1.00 18.11 164 THR B CA 1
ATOM 3855 C C . THR B 1 164 ? 58.772 5.501 21.480 1.00 22.88 164 THR B C 1
ATOM 3856 O O . THR B 1 164 ? 58.476 6.637 21.862 1.00 24.49 164 THR B O 1
ATOM 3860 N N . ILE B 1 165 ? 60.024 5.088 21.325 1.00 20.10 165 ILE B N 1
ATOM 3861 C CA . ILE B 1 165 ? 61.156 5.909 21.716 1.00 20.55 165 ILE B CA 1
ATOM 3862 C C . ILE B 1 165 ? 61.276 7.103 20.775 1.00 25.26 165 ILE B C 1
ATOM 3863 O O . ILE B 1 165 ? 60.894 7.024 19.608 1.00 24.58 165 ILE B O 1
ATOM 3868 N N . GLY B 1 166 ? 61.804 8.211 21.286 1.00 25.22 166 GLY B N 1
ATOM 3869 C CA . GLY B 1 166 ? 61.837 9.444 20.517 1.00 28.24 166 GLY B CA 1
ATOM 3870 C C . GLY B 1 166 ? 63.205 9.950 20.087 1.00 28.88 166 GLY B C 1
ATOM 3871 O O . GLY B 1 166 ? 63.706 9.579 19.030 1.00 33.87 166 GLY B O 1
ATOM 3872 N N . ASP B 1 167 ? 63.789 10.809 20.916 1.00 27.59 167 ASP B N 1
ATOM 3873 C CA . ASP B 1 167 ? 65.040 11.513 20.623 1.00 28.23 167 ASP B CA 1
ATOM 3874 C C . ASP B 1 167 ? 66.176 10.595 20.156 1.00 26.83 167 ASP B C 1
ATOM 3875 O O . ASP B 1 167 ? 66.686 9.798 20.933 1.00 24.18 167 ASP B O 1
ATOM 3880 N N . PRO B 1 168 ? 66.581 10.720 18.883 1.00 26.60 168 PRO B N 1
ATOM 3881 C CA . PRO B 1 168 ? 67.580 9.832 18.276 1.00 25.67 168 PRO B CA 1
ATOM 3882 C C . PRO B 1 168 ? 68.975 9.964 18.891 1.00 27.11 168 PRO B C 1
ATOM 3883 O O . PRO B 1 168 ? 69.777 9.047 18.756 1.00 27.63 168 PRO B O 1
ATOM 3887 N N . LYS B 1 169 ? 69.254 11.082 19.555 1.00 27.81 169 LYS B N 1
ATOM 3888 C CA . LYS B 1 169 ? 70.583 11.322 20.115 1.00 30.69 169 LYS B CA 1
ATOM 3889 C C . LYS B 1 169 ? 70.775 10.749 21.521 1.00 28.34 169 LYS B C 1
ATOM 3890 O O . LYS B 1 169 ? 71.877 10.827 22.086 1.00 29.59 169 LYS B O 1
ATOM 3896 N N . GLN B 1 170 ? 69.723 10.171 22.095 1.00 27.37 170 GLN B N 1
ATOM 3897 C CA . GLN B 1 170 ? 69.803 9.695 23.481 1.00 23.52 170 GLN B CA 1
ATOM 3898 C C . GLN B 1 170 ? 70.648 8.414 23.600 1.00 20.70 170 GLN B C 1
ATOM 3899 O O . GLN B 1 170 ? 70.851 7.703 22.622 1.00 24.56 170 GLN B O 1
ATOM 3905 N N . TRP B 1 171 ? 71.158 8.145 24.799 1.00 22.31 171 TRP B N 1
ATOM 3906 C CA . TRP B 1 171 ? 72.136 7.066 24.955 1.00 20.42 171 TRP B CA 1
ATOM 3907 C C . TRP B 1 171 ? 71.518 5.687 24.712 1.00 21.64 171 TRP B C 1
ATOM 3908 O O . TRP B 1 171 ? 72.229 4.760 24.327 1.00 20.36 171 TRP B O 1
ATOM 3919 N N . ARG B 1 172 ? 70.205 5.546 24.901 1.00 20.60 172 ARG B N 1
ATOM 3920 C CA . ARG B 1 172 ? 69.569 4.246 24.642 1.00 18.22 172 ARG B CA 1
ATOM 3921 C C . ARG B 1 172 ? 69.669 3.831 23.177 1.00 20.25 172 ARG B C 1
ATOM 3922 O O . ARG B 1 172 ? 69.554 2.648 22.862 1.00 21.32 172 ARG B O 1
ATOM 3930 N N . LEU B 1 173 ? 69.883 4.792 22.280 1.00 21.12 173 LEU B N 1
ATOM 3931 C CA . LEU B 1 173 ? 69.979 4.466 20.863 1.00 21.41 173 LEU B CA 1
ATOM 3932 C C . LEU B 1 173 ? 71.435 4.486 20.413 1.00 20.51 173 LEU B C 1
ATOM 3933 O O . LEU B 1 173 ? 71.730 4.423 19.227 1.00 23.84 173 LEU B O 1
ATOM 3938 N N . ASN B 1 174 ? 72.336 4.568 21.388 1.00 21.75 174 ASN B N 1
ATOM 3939 C CA . ASN B 1 174 ? 73.775 4.483 21.148 1.00 23.78 174 ASN B CA 1
ATOM 3940 C C . ASN B 1 174 ? 74.293 3.111 21.575 1.00 22.64 174 ASN B C 1
ATOM 3941 O O . ASN B 1 174 ? 74.241 2.774 22.757 1.00 22.73 174 ASN B O 1
ATOM 3946 N N . ARG B 1 175 ? 74.788 2.325 20.622 1.00 23.51 175 ARG B N 1
ATOM 3947 C CA . ARG B 1 175 ? 75.146 0.931 20.909 1.00 24.18 175 ARG B CA 1
ATOM 3948 C C . ARG B 1 175 ? 76.216 0.809 21.988 1.00 26.61 175 ARG B C 1
ATOM 3949 O O . ARG B 1 175 ? 76.134 -0.068 22.857 1.00 26.15 175 ARG B O 1
ATOM 3957 N N . ALA B 1 176 ? 77.206 1.695 21.940 1.00 23.51 176 ALA B N 1
ATOM 3958 C CA . ALA B 1 176 ? 78.309 1.653 22.902 1.00 28.28 176 ALA B CA 1
ATOM 3959 C C . ALA B 1 176 ? 77.808 1.805 24.338 1.00 28.35 176 ALA B C 1
ATOM 3960 O O . ALA B 1 176 ? 78.241 1.076 25.227 1.00 28.36 176 ALA B O 1
ATOM 3962 N N . LEU B 1 177 ? 76.886 2.741 24.559 1.00 22.70 177 LEU B N 1
ATOM 3963 C CA . LEU B 1 177 ? 76.394 3.014 25.903 1.00 20.53 177 LEU B CA 1
ATOM 3964 C C . LEU B 1 177 ? 75.228 2.113 26.326 1.00 21.16 177 LEU B C 1
ATOM 3965 O O . LEU B 1 177 ? 75.064 1.835 27.509 1.00 22.20 177 LEU B O 1
ATOM 3970 N N . ALA B 1 178 ? 74.412 1.670 25.372 1.00 21.21 178 ALA B N 1
ATOM 3971 C CA . ALA B 1 178 ? 73.216 0.898 25.718 1.00 20.84 178 ALA B CA 1
ATOM 3972 C C . ALA B 1 178 ? 73.438 -0.613 25.684 1.00 23.17 178 ALA B C 1
ATOM 3973 O O . ALA B 1 178 ? 72.734 -1.367 26.368 1.00 19.43 178 ALA B O 1
ATOM 3975 N N . GLY B 1 179 ? 74.380 -1.050 24.849 1.00 20.80 179 GLY B N 1
ATOM 3976 C CA . GLY B 1 179 ? 74.664 -2.470 24.681 1.00 22.71 179 GLY B CA 1
ATOM 3977 C C . GLY B 1 179 ? 73.704 -3.184 23.745 1.00 25.05 179 GLY B C 1
ATOM 3978 O O . GLY B 1 179 ? 73.915 -4.343 23.387 1.00 28.41 179 GLY B O 1
ATOM 3979 N N . GLY B 1 180 ? 72.639 -2.493 23.352 1.00 20.52 180 GLY B N 1
ATOM 3980 C CA . GLY B 1 180 ? 71.659 -3.038 22.428 1.00 20.23 180 GLY B CA 1
ATOM 3981 C C . GLY B 1 180 ? 70.406 -2.183 22.452 1.00 18.18 180 GLY B C 1
ATOM 3982 O O . GLY B 1 180 ? 70.369 -1.175 23.155 1.00 20.34 180 GLY B O 1
ATOM 3983 N N . GLY B 1 181 ? 69.380 -2.600 21.717 1.00 17.41 181 GLY B N 1
ATOM 3984 C CA . GLY B 1 181 ? 68.167 -1.801 21.551 1.00 19.41 181 GLY B CA 1
ATOM 3985 C C . GLY B 1 181 ? 67.043 -2.150 22.507 1.00 19.16 181 GLY B C 1
ATOM 3986 O O . GLY B 1 181 ? 67.270 -2.272 23.706 1.00 17.87 181 GLY B O 1
ATOM 3987 N N . SER B 1 182 ? 65.832 -2.317 21.982 1.00 17.23 182 SER B N 1
ATOM 3988 C CA . SER B 1 182 ? 64.667 -2.497 22.847 1.00 15.92 182 SER B CA 1
ATOM 3989 C C . SER B 1 182 ? 64.834 -3.646 23.846 1.00 17.34 182 SER B C 1
ATOM 3990 O O . SER B 1 182 ? 64.382 -3.551 24.983 1.00 17.39 182 SER B O 1
ATOM 3993 N N . LEU B 1 183 ? 65.499 -4.719 23.429 1.00 16.30 183 LEU B N 1
ATOM 3994 C CA . LEU B 1 183 ? 65.633 -5.883 24.297 1.00 13.92 183 LEU B CA 1
ATOM 3995 C C . LEU B 1 183 ? 66.390 -5.533 25.579 1.00 18.84 183 LEU B C 1
ATOM 3996 O O . LEU B 1 183 ? 66.034 -5.993 26.661 1.00 16.86 183 LEU B O 1
ATOM 4001 N N . MET B 1 184 ? 67.423 -4.709 25.461 1.00 18.68 184 MET B N 1
ATOM 4002 C CA . MET B 1 184 ? 68.235 -4.392 26.627 1.00 18.67 184 MET B CA 1
ATOM 4003 C C . MET B 1 184 ? 67.446 -3.513 27.591 1.00 19.80 184 MET B C 1
ATOM 4004 O O . MET B 1 184 ? 67.545 -3.661 28.811 1.00 22.96 184 MET B O 1
ATOM 4009 N N . ASP B 1 185 ? 66.628 -2.635 27.030 1.00 18.68 185 ASP B N 1
ATOM 4010 C CA . ASP B 1 185 ? 65.953 -1.619 27.830 1.00 20.61 185 ASP B CA 1
ATOM 4011 C C . ASP B 1 185 ? 64.575 -2.010 28.365 1.00 22.15 185 ASP B C 1
ATOM 4012 O O . ASP B 1 185 ? 64.272 -1.770 29.543 1.00 21.10 185 ASP B O 1
ATOM 4017 N N . ILE B 1 186 ? 63.729 -2.569 27.505 1.00 19.12 186 ILE B N 1
ATOM 4018 C CA . ILE B 1 186 ? 62.333 -2.774 27.886 1.00 20.22 186 ILE B CA 1
ATOM 4019 C C . ILE B 1 186 ? 61.885 -4.218 27.638 1.00 17.62 186 ILE B C 1
ATOM 4020 O O . ILE B 1 186 ? 61.093 -4.769 28.412 1.00 18.79 186 ILE B O 1
ATOM 4025 N N . GLY B 1 187 ? 62.421 -4.854 26.599 1.00 17.61 187 GLY B N 1
ATOM 4026 C CA . GLY B 1 187 ? 62.131 -6.256 26.355 1.00 15.96 187 GLY B CA 1
ATOM 4027 C C . GLY B 1 187 ? 62.564 -7.137 27.507 1.00 15.65 187 GLY B C 1
ATOM 4028 O O . GLY B 1 187 ? 61.996 -8.201 27.753 1.00 17.20 187 GLY B O 1
ATOM 4029 N N . ILE B 1 188 ? 63.572 -6.679 28.240 1.00 17.51 188 ILE B N 1
ATOM 4030 C CA . ILE B 1 188 ? 64.055 -7.446 29.383 1.00 16.68 188 ILE B CA 1
ATOM 4031 C C . ILE B 1 188 ? 62.946 -7.673 30.424 1.00 16.10 188 ILE B C 1
ATOM 4032 O O . ILE B 1 188 ? 62.971 -8.673 31.149 1.00 15.75 188 ILE B O 1
ATOM 4037 N N . TYR B 1 189 ? 61.957 -6.780 30.487 1.00 17.80 189 TYR B N 1
ATOM 4038 C CA . TYR B 1 189 ? 60.812 -7.013 31.372 1.00 16.91 189 TYR B CA 1
ATOM 4039 C C . TYR B 1 189 ? 59.966 -8.212 30.962 1.00 16.12 189 TYR B C 1
ATOM 4040 O O . TYR B 1 189 ? 59.412 -8.913 31.820 1.00 16.48 189 TYR B O 1
ATOM 4049 N N . SER B 1 190 ? 59.818 -8.422 29.656 1.00 16.83 190 SER B N 1
ATOM 4050 C CA . SER B 1 190 ? 59.107 -9.599 29.159 1.00 16.26 190 SER B CA 1
ATOM 4051 C C . SER B 1 190 ? 59.846 -10.857 29.558 1.00 14.90 190 SER B C 1
ATOM 4052 O O . SER B 1 190 ? 59.248 -11.823 30.028 1.00 16.88 190 SER B O 1
ATOM 4055 N N . LEU B 1 191 ? 61.164 -10.825 29.358 1.00 16.08 191 LEU B N 1
ATOM 4056 C CA . LEU B 1 191 ? 62.027 -11.953 29.703 1.00 16.75 191 LEU B CA 1
ATOM 4057 C C . LEU B 1 191 ? 62.004 -12.236 31.201 1.00 15.69 191 LEU B C 1
ATOM 4058 O O . LEU B 1 191 ? 61.813 -13.370 31.628 1.00 15.42 191 LEU B O 1
ATOM 4063 N N . ASN B 1 192 ? 62.212 -11.192 31.997 1.00 16.00 192 ASN B N 1
ATOM 4064 C CA . ASN B 1 192 ? 62.280 -11.354 33.445 1.00 16.39 192 ASN B CA 1
ATOM 4065 C C . ASN B 1 192 ? 60.953 -11.909 33.976 1.00 17.61 192 ASN B C 1
ATOM 4066 O O . ASN B 1 192 ? 60.938 -12.795 34.832 1.00 15.18 192 ASN B O 1
ATOM 4071 N N . ALA B 1 193 ? 59.842 -11.405 33.442 1.00 17.98 193 ALA B N 1
ATOM 4072 C CA . ALA B 1 193 ? 58.522 -11.881 33.853 1.00 17.09 193 ALA B CA 1
ATOM 4073 C C . ALA B 1 193 ? 58.291 -13.344 33.456 1.00 16.31 193 ALA B C 1
ATOM 4074 O O . ALA B 1 193 ? 57.759 -14.125 34.238 1.00 16.61 193 ALA B O 1
ATOM 4076 N N . ALA B 1 194 ? 58.698 -13.729 32.248 1.00 16.50 194 ALA B N 1
ATOM 4077 C CA . ALA B 1 194 ? 58.522 -15.121 31.850 1.00 15.26 194 ALA B CA 1
ATOM 4078 C C . ALA B 1 194 ? 59.265 -16.022 32.828 1.00 18.68 194 ALA B C 1
ATOM 4079 O O . ALA B 1 194 ? 58.777 -17.078 33.208 1.00 17.82 194 ALA B O 1
ATOM 4081 N N . ARG B 1 195 ? 60.439 -15.579 33.256 1.00 18.17 195 ARG B N 1
ATOM 4082 C CA . ARG B 1 195 ? 61.226 -16.367 34.200 1.00 16.75 195 ARG B CA 1
ATOM 4083 C C . ARG B 1 195 ? 60.587 -16.388 35.595 1.00 18.92 195 ARG B C 1
ATOM 4084 O O . ARG B 1 195 ? 60.513 -17.451 36.211 1.00 18.62 195 ARG B O 1
ATOM 4092 N N . TYR B 1 196 ? 60.103 -15.255 36.110 1.00 18.33 196 TYR B N 1
ATOM 4093 C CA . TYR B 1 196 ? 59.557 -15.332 37.470 1.00 19.67 196 TYR B CA 1
ATOM 4094 C C . TYR B 1 196 ? 58.126 -15.868 37.538 1.00 19.90 196 TYR B C 1
ATOM 4095 O O . TYR B 1 196 ? 57.709 -16.343 38.592 1.00 20.87 196 TYR B O 1
ATOM 4104 N N . LEU B 1 197 ? 57.385 -15.837 36.434 1.00 17.77 197 LEU B N 1
ATOM 4105 C CA . LEU B 1 197 ? 56.056 -16.437 36.435 1.00 16.95 197 LEU B CA 1
ATOM 4106 C C . LEU B 1 197 ? 56.150 -17.952 36.336 1.00 19.17 197 LEU B C 1
ATOM 4107 O O . LEU B 1 197 ? 55.405 -18.664 37.010 1.00 22.71 197 LEU B O 1
ATOM 4112 N N . THR B 1 198 ? 57.087 -18.454 35.532 1.00 18.40 198 THR B N 1
ATOM 4113 C CA . THR B 1 198 ? 57.275 -19.908 35.451 1.00 19.62 198 THR B CA 1
ATOM 4114 C C . THR B 1 198 ? 58.084 -20.430 36.627 1.00 20.37 198 THR B C 1
ATOM 4115 O O . THR B 1 198 ? 57.914 -21.575 37.051 1.00 21.56 198 THR B O 1
ATOM 4119 N N . GLY B 1 199 ? 58.981 -19.595 37.141 1.00 21.90 199 GLY B N 1
ATOM 4120 C CA . GLY B 1 199 ? 59.940 -20.046 38.136 1.00 21.85 199 GLY B CA 1
ATOM 4121 C C . GLY B 1 199 ? 61.021 -20.906 37.501 1.00 23.41 199 GLY B C 1
ATOM 4122 O O . GLY B 1 199 ? 61.749 -21.614 38.201 1.00 23.71 199 GLY B O 1
ATOM 4123 N N . GLU B 1 200 ? 61.131 -20.830 36.176 1.00 19.59 200 GLU B N 1
ATOM 4124 C CA . GLU B 1 200 ? 62.044 -21.682 35.418 1.00 21.29 200 GLU B CA 1
ATOM 4125 C C . GLU B 1 200 ? 63.017 -20.888 34.558 1.00 20.22 200 GLU B C 1
ATOM 4126 O O . GLU B 1 200 ? 62.850 -19.685 34.352 1.00 20.68 200 GLU B O 1
ATOM 4132 N N . GLU B 1 201 ? 64.038 -21.579 34.050 1.00 19.49 201 GLU B N 1
ATOM 4133 C CA . GLU B 1 201 ? 64.977 -20.997 33.098 1.00 20.22 201 GLU B CA 1
ATOM 4134 C C . GLU B 1 201 ? 64.798 -21.677 31.746 1.00 19.15 201 GLU B C 1
ATOM 4135 O O . GLU B 1 201 ? 64.632 -22.890 31.688 1.00 20.96 201 GLU B O 1
ATOM 4141 N N . PRO B 1 202 ? 64.832 -20.895 30.658 1.00 20.60 202 PRO B N 1
ATOM 4142 C CA . PRO B 1 202 ? 64.501 -21.457 29.347 1.00 17.91 202 PRO B CA 1
ATOM 4143 C C . PRO B 1 202 ? 65.593 -22.393 28.823 1.00 21.01 202 PRO B C 1
ATOM 4144 O O . PRO B 1 202 ? 66.773 -22.230 29.159 1.00 23.12 202 PRO B O 1
ATOM 4148 N N . VAL B 1 203 ? 65.186 -23.378 28.032 1.00 18.85 203 VAL B N 1
ATOM 4149 C CA . VAL B 1 203 ? 66.138 -24.325 27.446 1.00 20.24 203 VAL B CA 1
ATOM 4150 C C . VAL B 1 203 ? 66.223 -24.175 25.933 1.00 23.64 203 VAL B C 1
ATOM 4151 O O . VAL B 1 203 ? 67.108 -24.747 25.291 1.00 21.99 203 VAL B O 1
ATOM 4155 N N . ALA B 1 204 ? 65.306 -23.405 25.356 1.00 20.09 204 ALA B N 1
ATOM 4156 C CA . ALA B 1 204 ? 65.356 -23.126 23.925 1.00 19.99 204 ALA B CA 1
ATOM 4157 C C . ALA B 1 204 ? 64.774 -21.749 23.634 1.00 20.70 204 ALA B C 1
ATOM 4158 O O . ALA B 1 204 ? 63.852 -21.299 24.311 1.00 17.57 204 ALA B O 1
ATOM 4160 N N . VAL B 1 205 ? 65.316 -21.103 22.607 1.00 17.15 205 VAL B N 1
ATOM 4161 C CA . VAL B 1 205 ? 64.970 -19.726 22.268 1.00 17.50 205 VAL B CA 1
ATOM 4162 C C . VAL B 1 205 ? 64.839 -19.552 20.758 1.00 18.66 205 VAL B C 1
ATOM 4163 O O . VAL B 1 205 ? 65.725 -19.970 20.010 1.00 18.09 205 VAL B O 1
ATOM 4167 N N . ASN B 1 206 ? 63.730 -18.950 20.320 1.00 16.09 206 ASN B N 1
ATOM 4168 C CA . ASN B 1 206 ? 63.560 -18.450 18.952 1.00 14.64 206 ASN B CA 1
ATOM 4169 C C . ASN B 1 206 ? 63.478 -16.926 18.975 1.00 15.63 206 ASN B C 1
ATOM 4170 O O . ASN B 1 206 ? 63.043 -16.347 19.968 1.00 16.56 206 ASN B O 1
ATOM 4175 N N . ALA B 1 207 ? 63.850 -16.270 17.883 1.00 15.61 207 ALA B N 1
ATOM 4176 C CA . ALA B 1 207 ? 63.653 -14.828 17.816 1.00 14.49 207 ALA B CA 1
ATOM 4177 C C . ALA B 1 207 ? 63.583 -14.311 16.391 1.00 19.54 207 ALA B C 1
ATOM 4178 O O . ALA B 1 207 ? 64.118 -14.919 15.455 1.00 19.00 207 ALA B O 1
ATOM 4180 N N . VAL B 1 208 ? 62.895 -13.190 16.231 1.00 18.19 208 VAL B N 1
ATOM 4181 C CA . VAL B 1 208 ? 62.87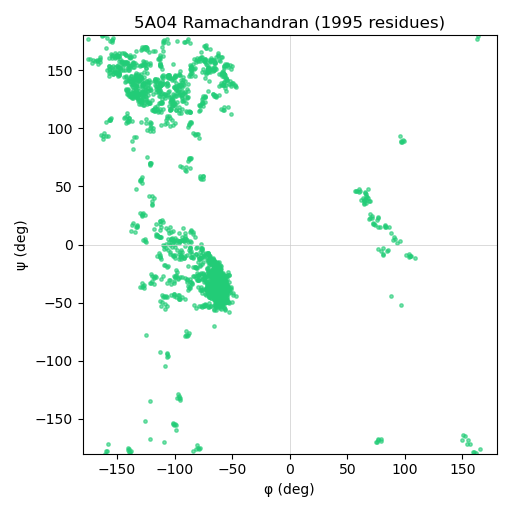0 -12.496 14.952 1.00 20.92 208 VAL B CA 1
ATOM 4182 C C . VAL B 1 208 ? 63.050 -11.005 15.205 1.00 20.30 208 VAL B C 1
ATOM 4183 O O . VAL B 1 208 ? 62.420 -10.431 16.104 1.00 18.69 208 VAL B O 1
ATOM 4187 N N . GLU B 1 209 ? 63.940 -10.384 14.433 1.00 18.23 209 GLU B N 1
ATOM 4188 C CA . GLU B 1 209 ? 64.178 -8.960 14.564 1.00 21.09 209 GLU B CA 1
ATOM 4189 C C . GLU B 1 209 ? 63.551 -8.215 13.399 1.00 21.24 209 GLU B C 1
ATOM 4190 O O . GLU B 1 209 ? 63.516 -8.720 12.270 1.00 21.64 209 GLU B O 1
ATOM 4196 N N . SER B 1 210 ? 63.039 -7.023 13.679 1.00 21.02 210 SER B N 1
ATOM 4197 C CA . SER B 1 210 ? 62.499 -6.163 12.637 1.00 20.32 210 SER B CA 1
ATOM 4198 C C . SER B 1 210 ? 62.887 -4.721 12.924 1.00 22.17 210 SER B C 1
ATOM 4199 O O . SER B 1 210 ? 62.335 -4.086 13.821 1.00 20.66 210 SER B O 1
ATOM 4202 N N . THR B 1 211 ? 63.849 -4.219 12.156 1.00 20.67 211 THR B N 1
ATOM 4203 C CA . THR B 1 211 ? 64.376 -2.875 12.354 1.00 22.08 211 THR B CA 1
ATOM 4204 C C . THR B 1 211 ? 64.633 -2.199 11.015 1.00 22.14 211 THR B C 1
ATOM 4205 O O . THR B 1 211 ? 65.271 -2.781 10.141 1.00 24.22 211 THR B O 1
ATOM 4209 N N . ASP B 1 212 ? 64.122 -0.984 10.864 1.00 24.43 212 ASP B N 1
ATOM 4210 C CA . ASP B 1 212 ? 64.435 -0.140 9.714 1.00 28.12 212 ASP B CA 1
ATOM 4211 C C . ASP B 1 212 ? 65.682 0.668 10.043 1.00 25.46 212 ASP B C 1
ATOM 4212 O O . ASP B 1 212 ? 65.603 1.669 10.752 1.00 26.71 212 ASP B O 1
ATOM 4217 N N . ARG B 1 213 ? 66.831 0.237 9.532 1.00 27.28 213 ARG B N 1
ATOM 4218 C CA . ARG B 1 213 ? 68.089 0.900 9.869 1.00 33.71 213 ARG B CA 1
ATOM 4219 C C . ARG B 1 213 ? 68.214 2.282 9.220 1.00 35.25 213 ARG B C 1
ATOM 4220 O O . ARG B 1 213 ? 69.098 3.060 9.585 1.00 36.90 213 ARG B O 1
ATOM 4228 N N . SER B 1 214 ? 67.325 2.596 8.279 1.00 32.15 214 SER B N 1
ATOM 4229 C CA . SER B 1 214 ? 67.306 3.931 7.678 1.00 34.84 214 SER B CA 1
ATOM 4230 C C . SER B 1 214 ? 66.607 4.940 8.590 1.00 37.49 214 SER B C 1
ATOM 4231 O O . SER B 1 214 ? 66.719 6.152 8.394 1.00 33.41 214 SER B O 1
ATOM 4234 N N . ASP B 1 215 ? 65.879 4.437 9.583 1.00 31.17 215 ASP B N 1
ATOM 4235 C CA . ASP B 1 215 ? 65.283 5.293 10.602 1.00 29.89 215 ASP B CA 1
ATOM 4236 C C . ASP B 1 215 ? 66.417 5.922 11.416 1.00 30.41 215 ASP B C 1
ATOM 4237 O O . ASP B 1 215 ? 67.329 5.211 11.858 1.00 29.21 215 ASP B O 1
ATOM 4242 N N . PRO B 1 216 ? 66.384 7.256 11.593 1.00 31.21 216 PRO B N 1
ATOM 4243 C CA . PRO B 1 216 ? 67.412 7.977 12.354 1.00 33.23 216 PRO B CA 1
ATOM 4244 C C . PRO B 1 216 ? 67.617 7.424 13.764 1.00 30.86 216 PRO B C 1
ATOM 4245 O O . PRO B 1 216 ? 68.707 7.561 14.316 1.00 31.23 216 PRO B O 1
ATOM 4249 N N . ARG B 1 217 ? 66.587 6.797 14.326 1.00 27.97 217 ARG B N 1
ATOM 4250 C CA . ARG B 1 217 ? 66.672 6.240 15.675 1.00 28.05 217 ARG B CA 1
ATOM 4251 C C . ARG B 1 217 ? 67.411 4.905 15.741 1.00 26.04 217 ARG B C 1
ATOM 4252 O O . ARG B 1 217 ? 67.979 4.554 16.778 1.00 25.58 217 ARG B O 1
ATOM 4260 N N . PHE B 1 218 ? 67.405 4.159 14.642 1.00 23.27 218 PHE B N 1
ATOM 4261 C CA . PHE B 1 218 ? 67.792 2.754 14.697 1.00 22.37 218 PHE B CA 1
ATOM 4262 C C . PHE B 1 218 ? 68.992 2.405 13.819 1.00 24.08 218 PHE B C 1
ATOM 4263 O O . PHE B 1 218 ? 69.083 1.307 13.276 1.00 26.73 218 PHE B O 1
ATOM 4271 N N . GLY B 1 219 ? 69.927 3.337 13.699 1.00 27.05 219 GLY B N 1
ATOM 4272 C CA . GLY B 1 219 ? 71.149 3.050 12.975 1.00 27.19 219 GLY B CA 1
ATOM 4273 C C . GLY B 1 219 ? 72.061 2.064 13.681 1.00 28.46 219 GLY B C 1
ATOM 4274 O O . GLY B 1 219 ? 72.851 1.384 13.029 1.00 28.14 219 GLY B O 1
ATOM 4275 N N . GLU B 1 220 ? 71.968 1.978 15.008 1.00 25.33 220 GLU B N 1
ATOM 4276 C CA . GLU B 1 220 ? 72.930 1.180 15.771 1.00 23.85 220 GLU B CA 1
ATOM 4277 C C . GLU B 1 220 ? 72.317 0.046 16.598 1.00 25.25 220 GLU B C 1
ATOM 4278 O O . GLU B 1 220 ? 72.998 -0.930 16.907 1.00 24.33 220 GLU B O 1
ATOM 4284 N N . VAL B 1 221 ? 71.048 0.181 16.975 1.00 24.98 221 VAL B N 1
ATOM 4285 C CA . VAL B 1 221 ? 70.417 -0.807 17.853 1.00 22.00 221 VAL B CA 1
ATOM 4286 C C . VAL B 1 221 ? 69.048 -1.192 17.313 1.00 22.31 221 VAL B C 1
ATOM 4287 O O . VAL B 1 221 ? 68.508 -0.509 16.444 1.00 21.35 221 VAL B O 1
ATOM 4291 N N . GLU B 1 222 ? 68.474 -2.272 17.835 1.00 20.96 222 GLU B N 1
ATOM 4292 C CA . GLU B 1 222 ? 67.259 -2.821 17.236 1.00 21.03 222 GLU B CA 1
ATOM 4293 C C . GLU B 1 222 ? 65.979 -2.152 17.740 1.00 20.35 222 GLU B C 1
ATOM 4294 O O . GLU B 1 222 ? 65.915 -1.628 18.853 1.00 18.49 222 GLU B O 1
ATOM 4300 N N . ASP B 1 223 ? 64.966 -2.183 16.881 1.00 18.93 223 ASP B N 1
ATOM 4301 C CA . ASP B 1 223 ? 63.636 -1.669 17.178 1.00 21.22 223 ASP B CA 1
ATOM 4302 C C . ASP B 1 223 ? 62.819 -2.808 17.788 1.00 19.25 223 ASP B C 1
ATOM 4303 O O . ASP B 1 223 ? 62.591 -2.840 19.001 1.00 17.15 223 ASP B O 1
ATOM 4308 N N . ILE B 1 224 ? 62.395 -3.748 16.949 1.00 17.05 224 ILE B N 1
ATOM 4309 C CA . ILE B 1 224 ? 61.648 -4.908 17.437 1.00 17.58 224 ILE B CA 1
ATOM 4310 C C . ILE B 1 224 ? 62.523 -6.152 17.456 1.00 17.94 224 ILE B C 1
ATOM 4311 O O . ILE B 1 224 ? 63.218 -6.446 16.489 1.00 16.98 224 ILE B O 1
ATOM 4316 N N . ILE B 1 225 ? 62.509 -6.877 18.567 1.00 15.39 225 ILE B N 1
ATOM 4317 C CA . ILE B 1 225 ? 63.007 -8.245 18.525 1.00 15.68 225 ILE B CA 1
ATOM 4318 C C . ILE B 1 225 ? 62.099 -9.091 19.422 1.00 16.74 225 ILE B C 1
ATOM 4319 O O . ILE B 1 225 ? 62.102 -8.973 20.646 1.00 18.32 225 ILE B O 1
ATOM 4324 N N . ASN B 1 226 ? 61.259 -9.896 18.783 1.00 15.87 226 ASN B N 1
ATOM 4325 C CA . ASN B 1 226 ? 60.319 -10.745 19.511 1.00 16.69 226 ASN B CA 1
ATOM 4326 C C . ASN B 1 226 ? 60.910 -12.124 19.684 1.00 17.77 226 ASN B C 1
ATOM 4327 O O . ASN B 1 226 ? 61.684 -12.572 18.839 1.00 16.86 226 ASN B O 1
ATOM 4332 N N . PHE B 1 227 ? 60.566 -12.804 20.771 1.00 15.65 227 PHE B N 1
ATOM 4333 C CA . PHE B 1 227 ? 61.205 -14.091 21.027 1.00 15.64 227 PHE B CA 1
ATOM 4334 C C . PHE B 1 227 ? 60.259 -15.096 21.660 1.00 18.59 227 PHE B C 1
ATOM 4335 O O . PHE B 1 227 ? 59.256 -14.730 22.282 1.00 16.83 227 PHE B O 1
ATOM 4343 N N . GLN B 1 228 ? 60.589 -16.366 21.456 1.00 14.38 228 GLN B N 1
ATOM 4344 C CA . GLN B 1 228 ? 59.885 -17.483 22.051 1.00 13.42 228 GLN B CA 1
ATOM 4345 C C . GLN B 1 228 ? 60.813 -18.206 22.998 1.00 17.23 228 GLN B C 1
ATOM 4346 O O . GLN B 1 228 ? 62.002 -18.343 22.714 1.00 17.47 228 GLN B O 1
ATOM 4352 N N . LEU B 1 229 ? 60.265 -18.670 24.112 1.00 14.76 229 LEU B N 1
ATOM 4353 C CA . LEU B 1 229 ? 61.018 -19.465 25.076 1.00 16.68 229 LEU B CA 1
ATOM 4354 C C . LEU B 1 229 ? 60.308 -20.789 25.342 1.00 18.12 229 LEU B C 1
ATOM 4355 O O . LEU B 1 229 ? 59.073 -20.852 25.418 1.00 17.16 229 LEU B O 1
ATOM 4360 N N . LEU B 1 230 ? 61.097 -21.850 25.469 1.00 18.16 230 LEU B N 1
ATOM 4361 C CA . LEU B 1 230 ? 60.601 -23.141 25.931 1.00 17.49 230 LEU B CA 1
ATOM 4362 C C . LEU B 1 230 ? 61.277 -23.452 27.270 1.00 18.23 230 LEU B C 1
ATOM 4363 O O . LEU B 1 230 ? 62.474 -23.241 27.418 1.00 19.46 230 LEU B O 1
ATOM 4368 N N . PHE B 1 231 ? 60.504 -23.914 28.247 1.00 17.99 231 PHE B N 1
ATOM 4369 C CA . PHE B 1 231 ? 61.042 -24.235 29.575 1.00 17.63 231 PHE B CA 1
ATOM 4370 C C . PHE B 1 231 ? 61.028 -25.746 29.809 1.00 19.42 231 PHE B C 1
ATOM 4371 O O . PHE B 1 231 ? 60.316 -26.463 29.117 1.00 19.83 231 PHE B O 1
ATOM 4379 N N . PRO B 1 232 ? 61.811 -26.235 30.795 1.00 19.65 232 PRO B N 1
ATOM 4380 C CA . PRO B 1 232 ? 61.888 -27.685 31.049 1.00 19.76 232 PRO B CA 1
ATOM 4381 C C . PRO B 1 232 ? 60.546 -28.368 31.325 1.00 20.49 232 PRO B C 1
ATOM 4382 O O . PRO B 1 232 ? 60.362 -29.519 30.928 1.00 21.82 232 PRO B O 1
ATOM 4386 N N . SER B 1 233 ? 59.619 -27.671 31.978 1.00 19.99 233 SER B N 1
ATOM 4387 C CA . SER B 1 233 ? 58.315 -28.239 32.309 1.00 20.85 233 SER B CA 1
ATOM 4388 C C . SER B 1 233 ? 57.406 -28.414 31.098 1.00 21.04 233 SER B C 1
ATOM 4389 O O . SER B 1 233 ? 56.364 -29.067 31.191 1.00 22.24 233 SER B O 1
ATOM 4392 N N . GLY B 1 234 ? 57.777 -27.798 29.981 1.00 19.95 234 GLY B N 1
ATOM 4393 C CA . GLY B 1 234 ? 56.907 -27.741 28.822 1.00 18.54 234 GLY B CA 1
ATOM 4394 C C . GLY B 1 234 ? 56.246 -26.376 28.669 1.00 19.75 234 GLY B C 1
ATOM 4395 O O . GLY B 1 234 ? 55.636 -26.098 27.642 1.00 19.18 234 GLY B O 1
ATOM 4396 N N . ALA B 1 235 ? 56.364 -25.525 29.689 1.00 17.59 235 ALA B N 1
ATOM 4397 C CA . ALA B 1 235 ? 55.854 -24.159 29.595 1.00 18.07 235 ALA B CA 1
ATOM 4398 C C . ALA B 1 235 ? 56.491 -23.423 28.422 1.00 17.72 235 ALA B C 1
ATOM 4399 O O . ALA B 1 235 ? 57.649 -23.663 28.073 1.00 16.17 235 ALA B O 1
ATOM 4401 N N . THR B 1 236 ? 55.717 -22.527 27.815 1.00 17.13 236 THR B N 1
ATOM 4402 C CA . THR B 1 236 ? 56.171 -21.746 26.673 1.00 16.59 236 THR B CA 1
ATOM 4403 C C . THR B 1 236 ? 55.924 -20.266 26.929 1.00 17.43 236 THR B C 1
ATOM 4404 O O . THR B 1 236 ? 55.034 -19.915 27.694 1.00 17.35 236 THR B O 1
ATOM 4408 N N . ALA B 1 237 ? 56.705 -19.405 26.284 1.00 16.29 237 ALA B N 1
ATOM 4409 C CA . ALA B 1 237 ? 56.453 -17.965 26.345 1.00 15.05 237 ALA B CA 1
ATOM 4410 C C . ALA B 1 237 ? 56.587 -17.367 24.961 1.00 17.57 237 ALA B C 1
ATOM 4411 O O . ALA B 1 237 ? 57.482 -17.757 24.206 1.00 16.51 237 ALA B O 1
ATOM 4413 N N . ASN B 1 238 ? 55.670 -16.455 24.623 1.00 14.71 238 ASN B N 1
ATOM 4414 C CA . ASN B 1 238 ? 55.762 -15.595 23.438 1.00 15.19 238 ASN B CA 1
ATOM 4415 C C . ASN B 1 238 ? 55.966 -14.191 23.943 1.00 16.18 238 ASN B C 1
ATOM 4416 O O . ASN B 1 238 ? 55.107 -13.690 24.678 1.00 16.04 238 ASN B O 1
ATOM 4421 N N . CYS B 1 239 ? 57.055 -13.545 23.538 1.00 15.18 239 CYS B N 1
ATOM 4422 C CA . CYS B 1 239 ? 57.423 -12.236 24.088 1.00 14.75 239 CYS B CA 1
ATOM 4423 C C . CYS B 1 239 ? 57.652 -11.180 23.026 1.00 15.82 239 CYS B C 1
ATOM 4424 O O . CYS B 1 239 ? 58.338 -11.437 22.034 1.00 15.37 239 CYS B O 1
ATOM 4427 N N . VAL B 1 240 ? 57.134 -9.976 23.264 1.00 15.07 240 VAL B N 1
ATOM 4428 C CA . VAL B 1 240 ? 57.435 -8.844 22.396 1.00 15.48 240 VAL B CA 1
ATOM 4429 C C . VAL B 1 240 ? 58.391 -7.881 23.100 1.00 14.04 240 VAL B C 1
ATOM 4430 O O . VAL B 1 240 ? 58.285 -7.659 24.306 1.00 14.75 240 VAL B O 1
ATOM 4434 N N . SER B 1 241 ? 59.356 -7.372 22.336 1.00 13.97 241 SER B N 1
ATOM 4435 C CA . SER B 1 241 ? 60.237 -6.281 22.735 1.00 15.76 241 SER B CA 1
ATOM 4436 C C . SER B 1 241 ? 60.244 -5.255 21.602 1.00 19.83 241 SER B C 1
ATOM 4437 O O . SER B 1 241 ? 60.612 -5.596 20.475 1.00 17.24 241 SER B O 1
ATOM 4440 N N . ALA B 1 242 ? 59.849 -4.011 21.875 1.00 16.99 242 ALA B N 1
ATOM 4441 C CA . ALA B 1 242 ? 59.739 -3.037 20.789 1.00 16.53 242 ALA B CA 1
ATOM 4442 C C . ALA B 1 242 ? 60.064 -1.599 21.182 1.00 16.88 242 ALA B C 1
ATOM 4443 O O . ALA B 1 242 ? 59.853 -1.182 22.316 1.00 17.60 242 ALA B O 1
ATOM 4445 N N . TYR B 1 243 ? 60.564 -0.849 20.207 1.00 16.55 243 TYR B N 1
ATOM 4446 C CA . TYR B 1 243 ? 60.778 0.581 20.361 1.00 18.33 243 TYR B CA 1
ATOM 4447 C C . TYR B 1 243 ? 59.815 1.364 19.459 1.00 17.83 243 TYR B C 1
ATOM 4448 O O . TYR B 1 243 ? 59.997 2.564 19.230 1.00 20.42 243 TYR B O 1
ATOM 4457 N N . SER B 1 244 ? 58.788 0.693 18.951 1.00 19.49 244 SER B N 1
ATOM 4458 C CA . SER B 1 244 ? 57.882 1.332 17.997 1.00 20.79 244 SER B CA 1
ATOM 4459 C C . SER B 1 244 ? 56.411 1.006 18.254 1.00 20.49 244 SER B C 1
ATOM 4460 O O . SER B 1 244 ? 55.558 1.265 17.408 1.00 22.83 244 SER B O 1
ATOM 4463 N N . VAL B 1 245 ? 56.119 0.411 19.406 1.00 19.21 245 VAL B N 1
ATOM 4464 C CA . VAL B 1 245 ? 54.733 0.277 19.869 1.00 18.98 245 VAL B CA 1
ATOM 4465 C C . VAL B 1 245 ? 54.737 0.510 21.363 1.00 19.82 245 VAL B C 1
ATOM 4466 O O . VAL B 1 245 ? 55.765 0.341 22.019 1.00 21.75 245 VAL B O 1
ATOM 4470 N N . ASN B 1 246 ? 53.596 0.908 21.909 1.00 17.94 246 ASN B N 1
ATOM 4471 C CA . ASN B 1 246 ? 53.481 1.023 23.352 1.00 18.43 246 ASN B CA 1
ATOM 4472 C C . ASN B 1 246 ? 52.711 -0.163 23.921 1.00 21.65 246 ASN B C 1
ATOM 4473 O O . ASN B 1 246 ? 51.542 -0.371 23.592 1.00 23.44 246 ASN B O 1
ATOM 4478 N N . CYS B 1 247 ? 53.386 -0.963 24.742 1.00 18.57 247 CYS B N 1
ATOM 4479 C CA . CYS B 1 247 ? 52.746 -2.089 25.411 1.00 17.13 247 CYS B CA 1
ATOM 4480 C C . CYS B 1 247 ? 53.444 -2.404 26.722 1.00 17.05 247 CYS B C 1
ATOM 4481 O O . CYS B 1 247 ? 54.648 -2.181 26.869 1.00 17.92 247 CYS B O 1
ATOM 4484 N N . ASN B 1 248 ? 52.677 -2.927 27.670 1.00 19.14 248 ASN B N 1
ATOM 4485 C CA . ASN B 1 248 ? 53.234 -3.338 28.947 1.00 17.69 248 ASN B CA 1
ATOM 4486 C C . ASN B 1 248 ? 52.253 -4.276 29.606 1.00 19.45 248 ASN B C 1
ATOM 4487 O O . ASN B 1 248 ? 51.301 -3.839 30.235 1.00 17.46 248 ASN B O 1
ATOM 4492 N N . ARG B 1 249 ? 52.458 -5.579 29.438 1.00 15.24 249 ARG B N 1
ATOM 4493 C CA . ARG B 1 249 ? 51.470 -6.525 29.898 1.00 15.85 249 ARG B CA 1
ATOM 4494 C C . ARG B 1 249 ? 52.003 -7.934 29.906 1.00 16.15 249 ARG B C 1
ATOM 4495 O O . ARG B 1 249 ? 52.951 -8.252 29.189 1.00 15.24 249 ARG B O 1
ATOM 4503 N N . TYR B 1 250 ? 51.365 -8.771 30.707 1.00 14.68 250 TYR B N 1
ATOM 4504 C CA . TYR B 1 250 ? 51.503 -10.204 30.528 1.00 15.13 250 TYR B CA 1
ATOM 4505 C C . TYR B 1 250 ? 50.257 -10.974 30.925 1.00 17.38 250 TYR B C 1
ATOM 4506 O O . TYR B 1 250 ? 49.465 -10.515 31.742 1.00 16.87 250 TYR B O 1
ATOM 4515 N N . ARG B 1 251 ? 50.081 -12.135 30.304 1.00 14.75 251 ARG B N 1
ATOM 4516 C CA . ARG B 1 251 ? 49.099 -13.108 30.733 1.00 15.06 251 ARG B CA 1
ATOM 4517 C C . ARG B 1 251 ? 49.781 -14.442 30.908 1.00 17.83 251 ARG B C 1
ATOM 4518 O O . ARG B 1 251 ? 50.516 -14.884 30.020 1.00 17.15 251 ARG B O 1
ATOM 4526 N N . VAL B 1 252 ? 49.554 -15.089 32.046 1.00 16.47 252 VAL B N 1
ATOM 4527 C CA . VAL B 1 252 ? 50.059 -16.447 32.230 1.00 16.09 252 VAL B CA 1
ATOM 4528 C C . VAL B 1 252 ? 48.859 -17.378 32.322 1.00 16.84 252 VAL B C 1
ATOM 4529 O O . VAL B 1 252 ? 47.878 -17.065 32.999 1.00 17.03 252 VAL B O 1
ATOM 4533 N N . SER B 1 253 ? 48.915 -18.502 31.607 1.00 15.49 253 SER B N 1
ATOM 4534 C CA . SER B 1 253 ? 47.765 -19.394 31.479 1.00 15.61 253 SER B CA 1
ATOM 4535 C C . SER B 1 253 ? 48.147 -20.836 31.737 1.00 19.81 253 SER B C 1
ATOM 4536 O O . SER B 1 253 ? 49.233 -21.276 31.348 1.00 19.23 253 SER B O 1
ATOM 4539 N N . GLY B 1 254 ? 47.232 -21.567 32.368 1.00 18.69 254 GLY B N 1
ATOM 4540 C CA . GLY B 1 254 ? 47.351 -22.998 32.560 1.00 18.89 254 GLY B CA 1
ATOM 4541 C C . GLY B 1 254 ? 45.995 -23.637 32.313 1.00 16.75 254 GLY B C 1
ATOM 4542 O O . GLY B 1 254 ? 45.033 -22.938 31.982 1.00 18.16 254 GLY B O 1
ATOM 4543 N N . PRO B 1 255 ? 45.903 -24.963 32.477 1.00 18.06 255 PRO B N 1
ATOM 4544 C CA . PRO B 1 255 ? 44.650 -25.660 32.160 1.00 19.13 255 PRO B CA 1
ATOM 4545 C C . PRO B 1 255 ? 43.477 -25.244 33.048 1.00 22.93 255 PRO B C 1
ATOM 4546 O O . PRO B 1 255 ? 42.336 -25.420 32.635 1.00 21.31 255 PRO B O 1
ATOM 4550 N N . LYS B 1 256 ? 43.741 -24.672 34.220 1.00 21.01 256 LYS B N 1
ATOM 4551 C CA . LYS B 1 256 ? 42.640 -24.285 35.113 1.00 20.27 256 LYS B CA 1
ATOM 4552 C C . LYS B 1 256 ? 42.233 -22.817 34.981 1.00 22.07 256 LYS B C 1
ATOM 4553 O O . LYS B 1 256 ? 41.240 -22.396 35.567 1.00 24.78 256 LYS B O 1
ATOM 4559 N N . GLY B 1 257 ? 42.999 -22.037 34.223 1.00 19.58 257 GLY B N 1
ATOM 4560 C CA . GLY B 1 257 ? 42.652 -20.652 33.967 1.00 20.65 257 GLY B CA 1
ATOM 4561 C C . GLY B 1 257 ? 43.851 -19.754 33.737 1.00 19.25 257 GLY B C 1
ATOM 4562 O O . GLY B 1 257 ? 44.967 -20.229 33.491 1.00 19.28 257 GLY B O 1
ATOM 4563 N N . TRP B 1 258 ? 43.632 -18.451 33.831 1.00 17.81 258 TRP B N 1
ATOM 4564 C CA . TRP B 1 258 ? 44.710 -17.516 33.580 1.00 19.87 258 TRP B CA 1
ATOM 4565 C C . TRP B 1 258 ? 44.609 -16.245 34.403 1.00 19.90 258 TRP B C 1
ATOM 4566 O O . TRP B 1 258 ? 43.558 -15.930 34.970 1.00 19.96 258 TRP B O 1
ATOM 4577 N N . VAL B 1 259 ? 45.728 -15.539 34.492 1.00 17.78 259 VAL B N 1
ATOM 4578 C CA . VAL B 1 259 ? 45.749 -14.227 35.122 1.00 18.73 259 VAL B CA 1
ATOM 4579 C C . VAL B 1 259 ? 46.579 -13.285 34.264 1.00 18.83 259 VAL B C 1
ATOM 4580 O O . VAL B 1 259 ? 47.595 -13.689 33.693 1.00 17.56 259 VAL B O 1
ATOM 4584 N N . GLU B 1 260 ? 46.147 -12.033 34.149 1.00 16.50 260 GLU B N 1
ATOM 4585 C CA . GLU B 1 260 ? 46.903 -11.073 33.372 1.00 17.02 260 GLU B CA 1
ATOM 4586 C C . GLU B 1 260 ? 46.994 -9.743 34.091 1.00 19.05 260 GLU B C 1
ATOM 4587 O O . GLU B 1 260 ? 46.138 -9.411 34.910 1.00 20.18 260 GLU B O 1
ATOM 4593 N N . ILE B 1 261 ? 48.055 -9.000 33.802 1.00 16.26 261 ILE B N 1
ATOM 4594 C CA . ILE B 1 261 ? 48.203 -7.637 34.319 1.00 16.54 261 ILE B CA 1
ATOM 4595 C C . ILE B 1 261 ? 48.501 -6.703 33.153 1.00 20.75 261 ILE B C 1
ATOM 4596 O O . ILE B 1 261 ? 49.358 -6.998 32.312 1.00 16.53 261 ILE B O 1
ATOM 4601 N N . ASP B 1 262 ? 47.784 -5.584 33.089 1.00 17.70 262 ASP B N 1
ATOM 4602 C CA . ASP B 1 262 ? 47.939 -4.633 31.989 1.00 17.79 262 ASP B CA 1
ATOM 4603 C C . ASP B 1 262 ? 47.458 -3.276 32.469 1.00 19.54 262 ASP B C 1
ATOM 4604 O O . ASP B 1 262 ? 46.260 -3.090 32.627 1.00 18.34 262 ASP B O 1
ATOM 4609 N N . PRO B 1 263 ? 48.376 -2.333 32.709 1.00 18.42 263 PRO B N 1
ATOM 4610 C CA . PRO B 1 263 ? 49.835 -2.413 32.577 1.00 18.45 263 PRO B CA 1
ATOM 4611 C C . PRO B 1 263 ? 50.436 -3.288 33.663 1.00 20.73 263 PRO B C 1
ATOM 4612 O O . PRO B 1 263 ? 49.880 -3.353 34.761 1.00 19.63 263 PRO B O 1
ATOM 4616 N N . ALA B 1 264 ? 51.542 -3.963 33.360 1.00 16.48 264 ALA B N 1
ATOM 4617 C CA . ALA B 1 264 ? 52.083 -4.980 34.262 1.00 17.04 264 ALA B CA 1
ATOM 4618 C C . ALA B 1 264 ? 53.253 -4.485 35.106 1.00 20.13 264 ALA B C 1
ATOM 4619 O O . ALA B 1 264 ? 53.328 -4.775 36.295 1.00 20.42 264 ALA B O 1
ATOM 4621 N N . THR B 1 265 ? 54.181 -3.766 34.494 1.00 22.21 265 THR B N 1
ATOM 4622 C CA . THR B 1 265 ? 55.425 -3.456 35.196 1.00 22.99 265 THR B CA 1
ATOM 4623 C C . THR B 1 265 ? 55.690 -1.954 35.201 1.00 22.19 265 THR B C 1
ATOM 4624 O O . THR B 1 265 ? 56.836 -1.507 35.291 1.00 25.88 265 THR B O 1
ATOM 4628 N N . SER B 1 266 ? 54.619 -1.175 35.081 1.00 20.09 266 SER B N 1
ATOM 4629 C CA . SER B 1 266 ? 54.692 0.281 35.114 1.00 22.62 266 SER B CA 1
ATOM 4630 C C . SER B 1 266 ? 54.981 0.796 36.528 1.00 21.61 266 SER B C 1
ATOM 4631 O O . SER B 1 266 ? 54.923 0.031 37.486 1.00 21.46 266 SER B O 1
ATOM 4634 N N . TYR B 1 267 ? 55.288 2.086 36.648 1.00 24.31 267 TYR B N 1
ATOM 4635 C CA . TYR B 1 267 ? 55.538 2.709 37.959 1.00 25.86 267 TYR B CA 1
ATOM 4636 C C . TYR B 1 267 ? 54.297 2.656 38.843 1.00 26.59 267 TYR B C 1
ATOM 4637 O O . TYR B 1 267 ? 54.390 2.492 40.057 1.00 25.37 267 TYR B O 1
ATOM 4646 N N . GLN B 1 268 ? 53.139 2.811 38.217 1.00 24.25 268 GLN B N 1
ATOM 4647 C CA . GLN B 1 268 ? 51.859 2.724 38.904 1.00 25.08 268 GLN B CA 1
ATOM 4648 C C . GLN B 1 268 ? 50.780 2.320 37.904 1.00 27.11 268 GLN B C 1
ATOM 4649 O O . GLN B 1 268 ? 51.054 2.180 36.705 1.00 23.47 268 GLN B O 1
ATOM 4655 N N . GLY B 1 269 ? 49.559 2.125 38.394 1.00 26.13 269 GLY B N 1
ATOM 4656 C CA . GLY B 1 269 ? 48.424 1.934 37.509 1.00 24.88 269 GLY B CA 1
ATOM 4657 C C . GLY B 1 269 ? 48.125 0.506 37.105 1.00 24.16 269 GLY B C 1
ATOM 4658 O O . GLY B 1 269 ? 47.223 0.282 36.288 1.00 23.38 269 GLY B O 1
ATOM 4659 N N . GLN B 1 270 ? 48.873 -0.450 37.656 1.00 21.03 270 GLN B N 1
ATOM 4660 C CA . GLN B 1 270 ? 48.626 -1.876 37.423 1.00 21.19 270 GLN B CA 1
ATOM 4661 C C . GLN B 1 270 ? 47.155 -2.259 37.593 1.00 24.36 270 GLN B C 1
ATOM 4662 O O . GLN B 1 270 ? 46.486 -1.815 38.538 1.00 23.32 270 GLN B O 1
ATOM 4668 N N . ALA B 1 271 ? 46.663 -3.082 36.673 1.00 21.68 271 ALA B N 1
ATOM 4669 C CA . ALA B 1 271 ? 45.315 -3.622 36.756 1.00 22.18 271 ALA B CA 1
ATOM 4670 C C . ALA B 1 271 ? 45.349 -5.096 36.394 1.00 21.29 271 ALA B C 1
ATOM 4671 O O . ALA B 1 271 ? 45.866 -5.455 35.339 1.00 22.94 271 ALA B O 1
ATOM 4673 N N . MET B 1 272 ? 44.813 -5.938 37.266 1.00 20.40 272 MET B N 1
ATOM 4674 C CA . MET B 1 272 ? 44.851 -7.378 37.068 1.00 20.53 272 MET B CA 1
ATOM 4675 C C . MET B 1 272 ? 43.465 -7.934 36.764 1.00 26.11 272 MET B C 1
ATOM 4676 O O . MET B 1 272 ? 42.453 -7.468 37.300 1.00 23.15 272 MET B O 1
ATOM 4681 N N . ARG B 1 273 ? 43.428 -8.929 35.887 1.00 20.20 273 ARG B N 1
ATOM 4682 C CA . ARG B 1 273 ? 42.206 -9.625 35.556 1.00 20.53 273 ARG B CA 1
ATOM 4683 C C . ARG B 1 273 ? 42.493 -11.107 35.644 1.00 24.57 273 ARG B C 1
ATOM 4684 O O . ARG B 1 273 ? 43.591 -11.551 35.288 1.00 23.31 273 ARG B O 1
ATOM 4692 N N . ALA B 1 274 ? 41.538 -11.879 36.142 1.00 22.33 274 ALA B N 1
ATOM 4693 C CA . ALA B 1 274 ? 41.751 -13.314 36.238 1.00 22.82 274 ALA B CA 1
ATOM 4694 C C . ALA B 1 274 ? 40.549 -14.092 35.729 1.00 24.70 274 ALA B C 1
ATOM 4695 O O . ALA B 1 274 ? 39.402 -13.671 35.873 1.00 24.70 274 ALA B O 1
ATOM 4697 N N . GLN B 1 275 ? 40.836 -15.231 35.119 1.00 20.63 275 GLN B N 1
ATOM 4698 C CA . GLN B 1 275 ? 39.812 -16.106 34.597 1.00 22.68 275 GLN B CA 1
ATOM 4699 C C . GLN B 1 275 ? 40.061 -17.436 35.263 1.00 25.11 275 GLN B C 1
ATOM 4700 O O . GLN B 1 275 ? 40.950 -18.201 34.885 1.00 22.51 275 GLN B O 1
ATOM 4706 N N . LEU B 1 276 ? 39.295 -17.680 36.315 1.00 25.22 276 LEU B N 1
ATOM 4707 C CA . LEU B 1 276 ? 39.473 -18.861 37.131 1.00 27.17 276 LEU B CA 1
ATOM 4708 C C . LEU B 1 276 ? 38.102 -19.436 37.404 1.00 34.80 276 LEU B C 1
ATOM 4709 O O . LEU B 1 276 ? 37.420 -19.000 38.331 1.00 34.83 276 LEU B O 1
ATOM 4714 N N . GLY B 1 277 ? 37.677 -20.370 36.562 1.00 29.65 277 GLY B N 1
ATOM 4715 C CA . GLY B 1 277 ? 36.414 -21.054 36.767 1.00 30.52 277 GLY B CA 1
ATOM 4716 C C . GLY B 1 277 ? 35.175 -20.278 36.368 1.00 33.74 277 GLY B C 1
ATOM 4717 O O . GLY B 1 277 ? 34.063 -20.648 36.739 1.00 38.88 277 GLY B O 1
ATOM 4718 N N . GLY B 1 278 ? 35.361 -19.206 35.607 1.00 35.93 278 GLY B N 1
ATOM 4719 C CA . GLY B 1 278 ? 34.252 -18.393 35.149 1.00 33.25 278 GLY B CA 1
ATOM 4720 C C . GLY B 1 278 ? 34.788 -17.325 34.221 1.00 33.60 278 GLY B C 1
ATOM 4721 O O . GLY B 1 278 ? 36.001 -17.247 34.022 1.00 31.27 278 GLY B O 1
ATOM 4722 N N . PRO B 1 279 ? 33.897 -16.504 33.640 1.00 34.00 279 PRO B N 1
ATOM 4723 C CA . PRO B 1 279 ? 34.337 -15.375 32.813 1.00 29.02 279 PRO B CA 1
ATOM 4724 C C . PRO B 1 279 ? 35.369 -14.534 33.543 1.00 26.74 279 PRO B C 1
ATOM 4725 O O . PRO B 1 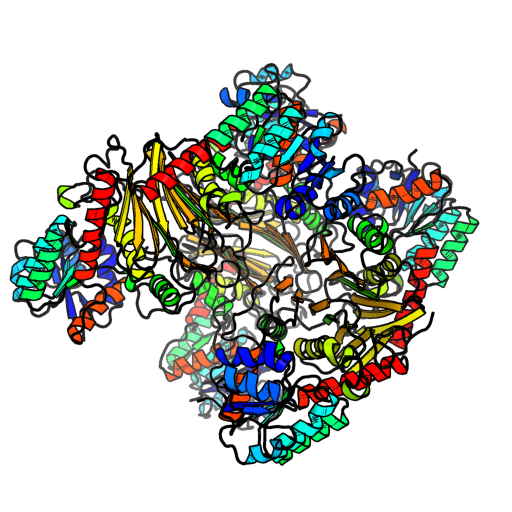279 ? 35.349 -14.489 34.773 1.00 30.52 279 PRO B O 1
ATOM 4729 N N . PRO B 1 280 ? 36.266 -13.876 32.794 1.00 26.98 280 PRO B N 1
ATOM 4730 C CA . PRO B 1 280 ? 37.269 -12.983 33.374 1.00 25.04 280 PRO B CA 1
ATOM 4731 C C . PRO B 1 280 ? 36.643 -11.945 34.299 1.00 33.10 280 PRO B C 1
ATOM 4732 O O . PRO B 1 280 ? 35.564 -11.429 33.989 1.00 29.30 280 PRO B O 1
ATOM 4736 N N . ALA B 1 281 ? 37.316 -11.653 35.409 1.00 26.50 281 ALA B N 1
ATOM 4737 C CA . ALA B 1 281 ? 36.894 -10.590 36.322 1.00 25.55 281 ALA B CA 1
ATOM 4738 C C . ALA B 1 281 ? 38.110 -9.868 36.887 1.00 26.61 281 ALA B C 1
ATOM 4739 O O . ALA B 1 281 ? 39.179 -10.472 37.031 1.00 22.44 281 ALA B O 1
ATOM 4741 N N . PRO B 1 282 ? 37.958 -8.575 37.205 1.00 25.68 282 PRO B N 1
ATOM 4742 C CA . PRO B 1 282 ? 39.047 -7.848 37.864 1.00 25.71 282 PRO B CA 1
ATOM 4743 C C . PRO B 1 282 ? 39.391 -8.519 39.177 1.00 24.84 282 PRO B C 1
ATOM 4744 O O . PRO B 1 282 ? 38.514 -9.099 39.823 1.00 26.43 282 PRO B O 1
ATOM 4748 N N . ARG B 1 283 ? 40.661 -8.466 39.558 1.00 23.65 283 ARG B N 1
ATOM 4749 C CA . ARG B 1 283 ? 41.086 -9.038 40.826 1.00 24.40 283 ARG B CA 1
ATOM 4750 C C . ARG B 1 283 ? 42.024 -8.071 41.521 1.00 28.94 283 ARG B C 1
ATOM 4751 O O . ARG B 1 283 ? 42.983 -7.608 40.913 1.00 26.36 283 ARG B O 1
ATOM 4759 N N . GLU B 1 284 ? 41.743 -7.758 42.784 1.00 25.11 284 GLU B N 1
ATOM 4760 C CA . GLU B 1 284 ? 42.618 -6.869 43.543 1.00 22.99 284 GLU B CA 1
ATOM 4761 C C . GLU B 1 284 ? 43.682 -7.687 44.245 1.00 23.92 284 GLU B C 1
ATOM 4762 O O . GLU B 1 284 ? 43.375 -8.705 44.853 1.00 25.07 284 GLU B O 1
ATOM 4768 N N . PRO B 1 285 ? 44.944 -7.244 44.171 1.00 20.57 285 PRO B N 1
ATOM 4769 C CA . PRO B 1 285 ? 45.959 -8.051 44.853 1.00 21.91 285 PRO B CA 1
ATOM 4770 C C . PRO B 1 285 ? 45.951 -7.814 46.360 1.00 23.26 285 PRO B C 1
ATOM 4771 O O . PRO B 1 285 ? 45.419 -6.794 46.809 1.00 24.98 285 PRO B O 1
ATOM 4775 N N . ALA B 1 286 ? 46.526 -8.741 47.118 1.00 23.91 286 ALA B N 1
ATOM 4776 C CA . ALA B 1 286 ? 46.668 -8.544 48.557 1.00 23.25 286 ALA B CA 1
ATOM 4777 C C . ALA B 1 286 ? 47.403 -7.233 48.813 1.00 27.94 286 ALA B C 1
ATOM 4778 O O . ALA B 1 286 ? 48.300 -6.857 48.049 1.00 27.87 286 ALA B O 1
ATOM 4780 N N . PRO B 1 287 ? 47.004 -6.515 49.870 1.00 25.64 287 PRO B N 1
ATOM 4781 C CA . PRO B 1 287 ? 47.650 -5.241 50.213 1.00 26.70 287 PRO B CA 1
ATOM 4782 C C . PRO B 1 287 ? 49.153 -5.396 50.433 1.00 28.48 287 PRO B C 1
ATOM 4783 O O . PRO B 1 287 ? 49.595 -6.425 50.938 1.00 24.95 287 PRO B O 1
ATOM 4787 N N . GLN B 1 288 ? 49.925 -4.390 50.028 1.00 30.01 288 GLN B N 1
ATOM 4788 C CA . GLN B 1 288 ? 51.348 -4.340 50.350 1.00 31.73 288 GLN B CA 1
ATOM 4789 C C . GLN B 1 288 ? 51.606 -3.050 51.122 1.00 31.39 288 GLN B C 1
ATOM 4790 O O . GLN B 1 288 ? 51.051 -2.002 50.783 1.00 32.06 288 GLN B O 1
ATOM 4796 N N . PRO B 1 289 ? 52.460 -3.121 52.154 1.00 42.25 289 PRO B N 1
ATOM 4797 C CA . PRO B 1 289 ? 52.752 -1.956 53.001 1.00 42.24 289 PRO B CA 1
ATOM 4798 C C . PRO B 1 289 ? 53.323 -0.780 52.215 1.00 42.16 289 PRO B C 1
ATOM 4799 O O . PRO B 1 289 ? 52.817 0.340 52.308 1.00 47.75 289 PRO B O 1
ATOM 4803 N N . LYS B 1 290 ? 54.364 -1.027 51.434 1.00 34.02 290 LYS B N 1
ATOM 4804 C CA . LYS B 1 290 ? 55.022 0.069 50.757 1.00 30.62 290 LYS B CA 1
ATOM 4805 C C . LYS B 1 290 ? 55.093 -0.161 49.256 1.00 27.49 290 LYS B C 1
ATOM 4806 O O . LYS B 1 290 ? 55.009 -1.296 48.782 1.00 29.49 290 LYS B O 1
ATOM 4812 N N . ASN B 1 291 ? 55.221 0.940 48.529 1.00 26.96 291 ASN B N 1
ATOM 4813 C CA . ASN B 1 291 ? 55.341 0.928 47.077 1.00 26.17 291 ASN B CA 1
ATOM 4814 C C . ASN B 1 291 ? 56.551 0.106 46.635 1.00 26.99 291 ASN B C 1
ATOM 4815 O O . ASN B 1 291 ? 57.462 -0.152 47.429 1.00 21.10 291 ASN B O 1
ATOM 4820 N N . GLN B 1 292 ? 56.556 -0.303 45.370 1.00 21.41 292 GLN B N 1
ATOM 4821 C CA . GLN B 1 292 ? 57.588 -1.208 44.861 1.00 22.26 292 GLN B CA 1
ATOM 4822 C C . GLN B 1 292 ? 59.004 -0.625 44.954 1.00 19.73 292 GLN B C 1
ATOM 4823 O O . GLN B 1 292 ? 59.967 -1.372 45.091 1.00 22.76 292 GLN B O 1
ATOM 4829 N N . PHE B 1 293 ? 59.132 0.691 44.850 1.00 19.92 293 PHE B N 1
ATOM 4830 C CA . PHE B 1 293 ? 60.456 1.314 44.859 1.00 19.89 293 PHE B CA 1
ATOM 4831 C C . PHE B 1 293 ? 61.049 1.285 46.265 1.00 23.03 293 PHE B C 1
ATOM 4832 O O . PHE B 1 293 ? 62.174 0.836 46.472 1.00 20.39 293 PHE B O 1
ATOM 4840 N N . SER B 1 294 ? 60.281 1.775 47.229 1.00 23.50 294 SER B N 1
ATOM 4841 C CA . SER B 1 294 ? 60.713 1.752 48.618 1.00 23.61 294 SER B CA 1
ATOM 4842 C C . SER B 1 294 ? 60.961 0.323 49.096 1.00 23.73 294 SER B C 1
ATOM 4843 O O . SER B 1 294 ? 61.915 0.063 49.834 1.00 23.79 294 SER B O 1
ATOM 4846 N N . ALA B 1 295 ? 60.111 -0.612 48.668 1.00 22.51 295 ALA B N 1
ATOM 4847 C CA . ALA B 1 295 ? 60.293 -2.017 49.017 1.00 20.63 295 ALA B CA 1
ATOM 4848 C C . ALA B 1 295 ? 61.585 -2.578 48.430 1.00 22.81 295 ALA B C 1
ATOM 4849 O O . ALA B 1 295 ? 62.276 -3.372 49.071 1.00 22.54 295 ALA B O 1
ATOM 4851 N N . GLN B 1 296 ? 61.893 -2.186 47.197 1.00 22.74 296 GLN B N 1
ATOM 4852 C CA . GLN B 1 296 ? 63.134 -2.631 46.559 1.00 21.99 296 GLN B CA 1
ATOM 4853 C C . GLN B 1 296 ? 64.348 -2.152 47.350 1.00 20.85 296 GLN B C 1
ATOM 4854 O O . GLN B 1 296 ? 65.245 -2.937 47.666 1.00 21.86 296 GLN B O 1
ATOM 4860 N N . LEU B 1 297 ? 64.360 -0.860 47.664 1.00 21.95 297 LEU B N 1
ATOM 4861 C CA . LEU B 1 297 ? 65.441 -0.253 48.435 1.00 20.06 297 LEU B CA 1
ATOM 4862 C C . LEU B 1 297 ? 65.597 -0.929 49.796 1.00 25.51 297 LEU B C 1
ATOM 4863 O O . LEU B 1 297 ? 66.713 -1.273 50.212 1.00 23.55 297 LEU B O 1
ATOM 4868 N N . ASP B 1 298 ? 64.477 -1.128 50.487 1.00 23.17 298 ASP B N 1
ATOM 4869 C CA . ASP B 1 298 ? 64.524 -1.741 51.811 1.00 24.91 298 ASP B CA 1
ATOM 4870 C C . ASP B 1 298 ? 64.939 -3.199 51.748 1.00 26.86 298 ASP B C 1
ATOM 4871 O O . ASP B 1 298 ? 65.519 -3.717 52.697 1.00 25.97 298 ASP B O 1
ATOM 4876 N N . HIS B 1 299 ? 64.638 -3.876 50.642 1.00 23.84 299 HIS B N 1
ATOM 4877 C CA . HIS B 1 299 ? 64.996 -5.286 50.544 1.00 24.21 299 HIS B CA 1
ATOM 4878 C C . HIS B 1 299 ? 66.505 -5.495 50.643 1.00 22.03 299 HIS B C 1
ATOM 4879 O O . HIS B 1 299 ? 66.969 -6.393 51.347 1.00 25.21 299 HIS B O 1
ATOM 4886 N N . LEU B 1 300 ? 67.273 -4.678 49.930 1.00 20.97 300 LEU B N 1
ATOM 4887 C CA . LEU B 1 300 ? 68.725 -4.795 50.006 1.00 22.33 300 LEU B CA 1
ATOM 4888 C C . LEU B 1 300 ? 69.201 -4.471 51.419 1.00 22.88 300 LEU B C 1
ATOM 4889 O O . LEU B 1 300 ? 70.040 -5.181 51.977 1.00 25.09 300 LEU B O 1
ATOM 4894 N N . SER B 1 301 ? 68.668 -3.399 51.994 1.00 23.93 301 SER B N 1
ATOM 4895 C CA . SER B 1 301 ? 69.084 -2.999 53.336 1.00 25.11 301 SER B CA 1
ATOM 4896 C C . SER B 1 301 ? 68.781 -4.099 54.355 1.00 26.63 301 SER B C 1
ATOM 4897 O O . SER B 1 301 ? 69.626 -4.437 55.184 1.00 27.73 301 SER B O 1
ATOM 4900 N N . GLU B 1 302 ? 67.587 -4.678 54.271 1.00 26.98 302 GLU B N 1
ATOM 4901 C CA . GLU B 1 302 ? 67.206 -5.773 55.162 1.00 26.48 302 GLU B CA 1
ATOM 4902 C C . GLU B 1 302 ? 68.079 -7.009 54.974 1.00 29.56 302 GLU B C 1
ATOM 4903 O O . GLU B 1 302 ? 68.436 -7.671 55.950 1.00 33.06 302 GLU B O 1
ATOM 4909 N N . CYS B 1 303 ? 68.429 -7.318 53.727 1.00 24.99 303 CYS B N 1
ATOM 4910 C CA . CYS B 1 303 ? 69.328 -8.434 53.447 1.00 30.14 303 CYS B CA 1
ATOM 4911 C C . CYS B 1 303 ? 70.683 -8.241 54.120 1.00 29.98 303 CYS B C 1
ATOM 4912 O O . CYS B 1 303 ? 71.238 -9.178 54.687 1.00 32.32 303 CYS B O 1
ATOM 4915 N N . ILE B 1 304 ? 71.215 -7.025 54.046 1.00 27.32 304 ILE B N 1
ATOM 4916 C CA . ILE B 1 304 ? 72.485 -6.719 54.692 1.00 26.66 304 ILE B CA 1
ATOM 4917 C C . ILE B 1 304 ? 72.353 -6.842 56.218 1.00 30.48 304 ILE B C 1
ATOM 4918 O O . ILE B 1 304 ? 73.210 -7.429 56.878 1.00 31.31 304 ILE B O 1
ATOM 4923 N N . LEU B 1 305 ? 71.265 -6.316 56.765 1.00 30.27 305 LEU B N 1
ATOM 4924 C CA . LEU B 1 305 ? 71.056 -6.341 58.213 1.00 33.28 305 LEU B CA 1
ATOM 4925 C C . LEU B 1 305 ? 70.889 -7.754 58.759 1.00 37.13 305 LEU B C 1
ATOM 4926 O O . LEU B 1 305 ? 71.282 -8.031 59.891 1.00 34.91 305 LEU B O 1
ATOM 4931 N N . THR B 1 306 ? 70.311 -8.648 57.962 1.00 32.55 306 THR B N 1
ATOM 4932 C CA . THR B 1 306 ? 70.003 -9.995 58.447 1.00 36.59 306 THR B CA 1
ATOM 4933 C C . THR B 1 306 ? 70.933 -11.053 57.865 1.00 34.37 306 THR B C 1
ATOM 4934 O O . THR B 1 306 ? 70.802 -12.239 58.168 1.00 38.15 306 THR B O 1
ATOM 4938 N N . GLY B 1 307 ? 71.872 -10.622 57.032 1.00 34.33 307 GLY B N 1
ATOM 4939 C CA . GLY B 1 307 ? 72.820 -11.529 56.410 1.00 34.58 307 GLY B CA 1
ATOM 4940 C C . GLY B 1 307 ? 72.164 -12.546 55.490 1.00 43.07 307 GLY B C 1
ATOM 4941 O O . GLY B 1 307 ? 72.548 -13.717 55.473 1.00 44.99 307 GLY B O 1
ATOM 4942 N N . ARG B 1 308 ? 71.168 -12.104 54.729 1.00 38.46 308 ARG B N 1
ATOM 4943 C CA . ARG B 1 308 ? 70.503 -12.971 53.762 1.00 38.82 308 ARG B CA 1
ATOM 4944 C C . ARG B 1 308 ? 70.835 -12.538 52.337 1.00 38.51 308 ARG B C 1
ATOM 4945 O O . ARG B 1 308 ? 71.420 -11.478 52.129 1.00 34.31 308 ARG B O 1
ATOM 4953 N N . GLU B 1 309 ? 70.464 -13.361 51.361 1.00 35.03 309 GLU B N 1
ATOM 4954 C CA . GLU B 1 309 ? 70.717 -13.046 49.958 1.00 36.42 309 GLU B CA 1
ATOM 4955 C C . GLU B 1 309 ? 69.493 -12.409 49.308 1.00 31.52 309 GLU B C 1
ATOM 4956 O O . GLU B 1 309 ? 68.372 -12.856 49.529 1.00 32.08 309 GLU B O 1
ATOM 4962 N N . PRO B 1 310 ? 69.706 -11.354 48.508 1.00 29.28 310 PRO B N 1
ATOM 4963 C CA . PRO B 1 310 ? 68.560 -10.728 47.834 1.00 27.78 310 PRO B CA 1
ATOM 4964 C C . PRO B 1 310 ? 67.852 -11.699 46.887 1.00 26.36 310 PRO B C 1
ATOM 4965 O O . PRO B 1 310 ? 68.489 -12.563 46.291 1.00 25.81 310 PRO B O 1
ATOM 4969 N N . ILE B 1 311 ? 66.537 -11.559 46.764 1.00 25.11 311 ILE B N 1
ATOM 4970 C CA . ILE B 1 311 ? 65.776 -12.430 45.874 1.00 26.24 311 ILE B CA 1
ATOM 4971 C C . ILE B 1 311 ? 66.093 -12.132 44.404 1.00 26.28 311 ILE B C 1
ATOM 4972 O O . ILE B 1 311 ? 65.906 -12.993 43.541 1.00 26.80 311 ILE B O 1
ATOM 4977 N N . VAL B 1 312 ? 66.564 -10.917 44.124 1.00 21.97 312 VAL B N 1
ATOM 4978 C CA . VAL B 1 312 ? 67.021 -10.572 42.785 1.00 21.39 312 VAL B CA 1
ATOM 4979 C C . VAL B 1 312 ? 68.491 -10.133 42.824 1.00 22.49 312 VAL B C 1
ATOM 4980 O O . VAL B 1 312 ? 68.823 -8.967 42.613 1.00 21.67 312 VAL B O 1
ATOM 4984 N N . GLY B 1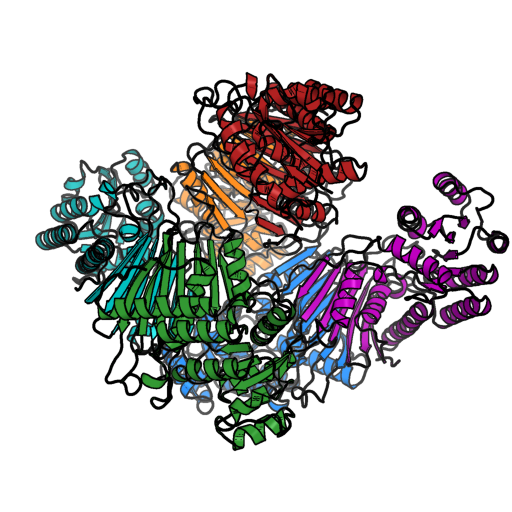 313 ? 69.369 -11.096 43.082 1.00 25.11 313 GLY B N 1
ATOM 4985 C CA . GLY B 1 313 ? 70.792 -10.831 43.147 1.00 25.31 313 GLY B CA 1
ATOM 4986 C C . GLY B 1 313 ? 71.435 -10.749 41.777 1.00 23.88 313 GLY B C 1
ATOM 4987 O O . GLY B 1 313 ? 70.761 -10.829 40.743 1.00 22.22 313 GLY B O 1
ATOM 4988 N N . GLY B 1 314 ? 72.757 -10.609 41.768 1.00 23.54 314 GLY B N 1
ATOM 4989 C CA . GLY B 1 314 ? 73.502 -10.515 40.531 1.00 21.31 314 GLY B CA 1
ATOM 4990 C C . GLY B 1 314 ? 73.241 -11.699 39.624 1.00 21.45 314 GLY B C 1
ATOM 4991 O O . GLY B 1 314 ? 73.250 -11.567 38.405 1.00 21.33 314 GLY B O 1
ATOM 4992 N N . ASP B 1 315 ? 72.984 -12.857 40.216 1.00 21.16 315 ASP B N 1
ATOM 4993 C CA . ASP B 1 315 ? 72.766 -14.058 39.421 1.00 24.35 315 ASP B CA 1
ATOM 4994 C C . ASP B 1 315 ? 71.471 -13.963 38.610 1.00 24.15 315 ASP B C 1
ATOM 4995 O O . ASP B 1 315 ? 71.374 -14.536 37.520 1.00 21.58 315 ASP B O 1
ATOM 5000 N N . ASP B 1 316 ? 70.483 -13.240 39.132 1.00 22.50 316 ASP B N 1
ATOM 5001 C CA . ASP B 1 316 ? 69.242 -13.019 38.381 1.00 24.82 316 ASP B CA 1
ATOM 5002 C C . ASP B 1 316 ? 69.509 -12.172 37.136 1.00 22.64 316 ASP B C 1
ATOM 5003 O O . ASP B 1 316 ? 69.009 -12.475 36.048 1.00 21.18 316 ASP B O 1
ATOM 5008 N N . GLY B 1 317 ? 70.290 -11.108 37.293 1.00 19.24 317 GLY B N 1
ATOM 5009 C CA . GLY B 1 317 ? 70.642 -10.268 36.162 1.00 20.59 317 GLY B CA 1
ATOM 5010 C C . GLY B 1 317 ? 71.486 -11.022 35.146 1.00 18.54 317 GLY B C 1
ATOM 5011 O O . GLY B 1 317 ? 71.362 -10.821 33.938 1.00 17.24 317 GLY B O 1
ATOM 5012 N N . LEU B 1 318 ? 72.360 -11.884 35.653 1.00 18.10 318 LEU B N 1
ATOM 5013 C CA . LEU B 1 318 ? 73.187 -12.734 34.809 1.00 20.30 318 LEU B CA 1
ATOM 5014 C C . LEU B 1 318 ? 72.321 -13.699 34.005 1.00 19.71 318 LEU B C 1
ATOM 5015 O O . LEU B 1 318 ? 72.544 -13.910 32.815 1.00 20.80 318 LEU B O 1
ATOM 5020 N N . LYS B 1 319 ? 71.322 -14.274 34.657 1.00 18.99 319 LYS B N 1
ATOM 5021 C CA . LYS B 1 319 ? 70.449 -15.221 33.979 1.00 18.63 319 LYS B CA 1
ATOM 5022 C C . LYS B 1 319 ? 69.684 -14.547 32.850 1.00 21.05 319 LYS B C 1
ATOM 5023 O O . LYS B 1 319 ? 69.492 -15.147 31.797 1.00 18.68 319 LYS B O 1
ATOM 5029 N N . ASP B 1 320 ? 69.276 -13.293 33.048 1.00 17.76 320 ASP B N 1
ATOM 5030 C CA . ASP B 1 320 ? 68.654 -12.555 31.952 1.00 16.96 320 ASP B CA 1
ATOM 5031 C C . ASP B 1 320 ? 69.649 -12.324 30.808 1.00 17.91 320 ASP B C 1
ATOM 5032 O O . ASP B 1 320 ? 69.304 -12.500 29.648 1.00 16.09 320 ASP B O 1
ATOM 5037 N N . LEU B 1 321 ? 70.882 -11.932 31.118 1.00 15.94 321 LEU B N 1
ATOM 5038 C CA . LEU B 1 321 ? 71.825 -11.634 30.039 1.00 17.38 321 LEU B CA 1
ATOM 5039 C C . LEU B 1 321 ? 72.161 -12.899 29.245 1.00 17.28 321 LEU B C 1
ATOM 5040 O O . LEU B 1 321 ? 72.399 -12.825 28.047 1.00 19.11 321 LEU B O 1
ATOM 5045 N N . ARG B 1 322 ? 72.160 -14.050 29.911 1.00 19.18 322 ARG B N 1
ATOM 5046 C CA . ARG B 1 322 ? 72.372 -15.330 29.223 1.00 19.74 322 ARG B CA 1
ATOM 5047 C C . ARG B 1 322 ? 71.314 -15.558 28.142 1.00 20.71 322 ARG B C 1
ATOM 5048 O O . ARG B 1 322 ? 71.623 -15.943 27.017 1.00 18.52 322 ARG B O 1
ATOM 5056 N N . VAL B 1 323 ? 70.060 -15.301 28.491 1.00 17.67 323 VAL B N 1
ATOM 5057 C CA . VAL B 1 323 ? 68.974 -15.514 27.536 1.00 17.17 323 VAL B CA 1
ATOM 5058 C C . VAL B 1 323 ? 68.988 -14.430 26.464 1.00 15.81 323 VAL B C 1
ATOM 5059 O O . VAL B 1 323 ? 68.744 -14.709 25.302 1.00 17.14 323 VAL B O 1
ATOM 5063 N N . ILE B 1 324 ? 69.285 -13.193 26.858 1.00 15.94 324 ILE B N 1
ATOM 5064 C CA . ILE B 1 324 ? 69.391 -12.096 25.896 1.00 16.84 324 ILE B CA 1
ATOM 5065 C C . ILE B 1 324 ? 70.441 -12.406 24.811 1.00 19.84 324 ILE B C 1
ATOM 5066 O O . ILE B 1 324 ? 70.201 -12.190 23.621 1.00 17.47 324 ILE B O 1
ATOM 5071 N N . GLU B 1 325 ? 71.590 -12.945 25.206 1.00 19.02 325 GLU B N 1
ATOM 5072 C CA . GLU B 1 325 ? 72.597 -13.311 24.209 1.00 19.86 325 GLU B CA 1
ATOM 5073 C C . GLU B 1 325 ? 72.058 -14.374 23.246 1.00 18.66 325 GLU B C 1
ATOM 5074 O O . GLU B 1 325 ? 72.308 -14.311 22.035 1.00 21.21 325 GLU B O 1
ATOM 5080 N N . ALA B 1 326 ? 71.305 -15.327 23.787 1.00 18.90 326 ALA B N 1
ATOM 5081 C CA . ALA B 1 326 ? 70.694 -16.379 22.985 1.00 18.64 326 ALA B CA 1
ATOM 5082 C C . ALA B 1 326 ? 69.612 -15.828 22.054 1.00 18.33 326 ALA B C 1
ATOM 5083 O O . ALA B 1 326 ? 69.446 -16.306 20.927 1.00 18.14 326 ALA B O 1
ATOM 5085 N N . ILE B 1 327 ? 68.869 -14.832 22.528 1.00 17.57 327 ILE B N 1
ATOM 5086 C CA . ILE B 1 327 ? 67.827 -14.196 21.717 1.00 17.27 327 ILE B CA 1
ATOM 5087 C C . ILE B 1 327 ? 68.435 -13.465 20.516 1.00 17.67 327 ILE B C 1
ATOM 5088 O O . ILE B 1 327 ? 67.982 -13.634 19.385 1.00 17.60 327 ILE B O 1
ATOM 5093 N N . TYR B 1 328 ? 69.465 -12.659 20.756 1.00 17.00 328 TYR B N 1
ATOM 5094 C CA . TYR B 1 328 ? 70.157 -11.992 19.662 1.00 19.14 328 TYR B CA 1
ATOM 5095 C C . TYR B 1 328 ? 70.754 -13.023 18.691 1.00 18.39 328 TYR B C 1
ATOM 5096 O O . TYR B 1 328 ? 70.725 -12.828 17.476 1.00 19.11 328 TYR B O 1
ATOM 5105 N N . ARG B 1 329 ? 71.283 -14.111 19.238 1.00 18.55 329 ARG B N 1
ATOM 5106 C CA . ARG B 1 329 ? 71.872 -15.171 18.403 1.00 21.76 329 ARG B CA 1
ATOM 5107 C C . ARG B 1 329 ? 70.803 -15.870 17.552 1.00 21.59 329 ARG B C 1
ATOM 5108 O O . ARG B 1 329 ? 71.004 -16.114 16.366 1.00 21.51 329 ARG B O 1
ATOM 5116 N N . ALA B 1 330 ? 69.667 -16.189 18.164 1.00 17.65 330 ALA B N 1
ATOM 5117 C CA . ALA B 1 330 ? 68.579 -16.846 17.448 1.00 17.34 330 ALA B CA 1
ATOM 5118 C C . ALA B 1 330 ? 68.055 -15.981 16.301 1.00 17.72 330 ALA B C 1
ATOM 5119 O O . ALA B 1 330 ? 67.703 -16.491 15.241 1.00 19.49 330 ALA B O 1
ATOM 5121 N N . ALA B 1 331 ? 67.980 -14.672 16.513 1.00 16.94 331 ALA B N 1
ATOM 5122 C CA . ALA B 1 331 ? 67.480 -13.786 15.473 1.00 19.45 331 ALA B CA 1
ATOM 5123 C C . ALA B 1 331 ? 68.510 -13.650 14.344 1.00 23.07 331 ALA B C 1
ATOM 5124 O O . ALA B 1 331 ? 68.155 -13.614 13.165 1.00 25.43 331 ALA B O 1
ATOM 5126 N N . ARG B 1 332 ? 69.782 -13.592 14.721 1.00 20.83 332 ARG B N 1
ATOM 5127 C CA . ARG B 1 332 ? 70.888 -13.446 13.773 1.00 21.70 332 ARG B CA 1
ATOM 5128 C C . ARG B 1 332 ? 71.033 -14.685 12.883 1.00 22.97 332 ARG B C 1
ATOM 5129 O O . ARG B 1 332 ? 71.196 -14.578 11.663 1.00 23.27 332 ARG B O 1
ATOM 5137 N N . GLU B 1 333 ? 70.953 -15.856 13.498 1.00 20.48 333 GLU B N 1
ATOM 5138 C CA . GLU B 1 333 ? 71.207 -17.111 12.798 1.00 22.97 333 GLU B CA 1
ATOM 5139 C C . GLU B 1 333 ? 69.952 -17.800 12.267 1.00 24.35 333 GLU B C 1
ATOM 5140 O O . GLU B 1 333 ? 70.050 -18.796 11.548 1.00 25.04 333 GLU B O 1
ATOM 5146 N N . GLY B 1 334 ? 68.776 -17.279 12.605 1.00 21.92 334 GLY B N 1
ATOM 5147 C CA . GLY B 1 334 ? 67.540 -17.897 12.153 1.00 21.64 334 GLY B CA 1
ATOM 5148 C C . GLY B 1 334 ? 67.421 -19.347 12.570 1.00 21.16 334 GLY B C 1
ATOM 5149 O O . GLY B 1 334 ? 67.079 -20.225 11.773 1.00 19.75 334 GLY B O 1
ATOM 5150 N N . ARG B 1 335 ? 67.719 -19.619 13.832 1.00 20.83 335 ARG B N 1
ATOM 5151 C CA . ARG B 1 335 ? 67.606 -20.978 14.332 1.00 20.75 335 ARG B CA 1
ATOM 5152 C C . ARG B 1 335 ? 67.221 -20.960 15.795 1.00 22.07 335 ARG B C 1
ATOM 5153 O O . ARG B 1 335 ? 67.349 -19.932 16.467 1.00 22.88 335 ARG B O 1
ATOM 5161 N N . THR B 1 336 ? 66.733 -22.095 16.272 1.00 18.97 336 THR B N 1
ATOM 5162 C CA . THR B 1 336 ? 66.430 -22.264 17.684 1.00 19.51 336 THR B CA 1
ATOM 5163 C C . THR B 1 336 ? 67.731 -22.473 18.443 1.00 24.24 336 THR B C 1
ATOM 5164 O O . THR B 1 336 ? 68.493 -23.390 18.129 1.00 24.30 336 THR B O 1
ATOM 5168 N N . VAL B 1 337 ? 67.994 -21.603 19.413 1.00 18.64 337 VAL B N 1
ATOM 5169 C CA . VAL B 1 337 ? 69.208 -21.684 20.213 1.00 19.61 337 VAL B CA 1
ATOM 5170 C C . VAL B 1 337 ? 68.938 -22.441 21.505 1.00 24.80 337 VAL B C 1
ATOM 5171 O O . VAL B 1 337 ? 67.983 -22.136 22.216 1.00 21.73 337 VAL B O 1
ATOM 5175 N N . LYS B 1 338 ? 69.773 -23.435 21.807 1.00 22.48 338 LYS B N 1
ATOM 5176 C CA . LYS B 1 338 ? 69.573 -24.256 22.992 1.00 23.35 338 LYS B CA 1
ATOM 5177 C C . LYS B 1 338 ? 70.385 -23.719 24.160 1.00 26.23 338 LYS B C 1
ATOM 5178 O O . LYS B 1 338 ? 71.515 -23.259 23.980 1.00 28.63 338 LYS B O 1
ATOM 5184 N N . LEU B 1 339 ? 69.795 -23.783 25.350 1.00 25.64 339 LEU B N 1
ATOM 5185 C CA . LEU B 1 339 ? 70.418 -23.321 26.588 1.00 29.58 339 LEU B CA 1
ATOM 5186 C C . LEU B 1 339 ? 70.357 -24.407 27.653 1.00 32.41 339 LEU B C 1
ATOM 5187 O O . LEU B 1 339 ? 69.560 -25.348 27.560 1.00 30.92 339 LEU B O 1
ATOM 5193 N N . ARG C 1 5 ? 3.302 14.778 9.501 1.00 47.17 5 ARG C N 1
ATOM 5194 C CA . ARG C 1 5 ? 2.070 14.059 9.818 1.00 49.23 5 ARG C CA 1
ATOM 5195 C C . ARG C 1 5 ? 1.972 13.795 11.322 1.00 45.46 5 ARG C C 1
ATOM 5196 O O . ARG C 1 5 ? 2.612 12.878 11.844 1.00 45.96 5 ARG C O 1
ATOM 5204 N N . LYS C 1 6 ? 1.172 14.609 12.011 1.00 39.23 6 LYS C N 1
ATOM 5205 C CA . LYS C 1 6 ? 1.076 14.558 13.470 1.00 37.77 6 LYS C CA 1
ATOM 5206 C C . LYS C 1 6 ? -0.308 14.149 13.970 1.00 37.55 6 LYS C C 1
ATOM 5207 O O . LYS C 1 6 ? -1.325 14.686 13.529 1.00 37.56 6 LYS C O 1
ATOM 5213 N N . LEU C 1 7 ? -0.344 13.195 14.895 1.00 33.02 7 LEU C N 1
ATOM 5214 C CA . LEU C 1 7 ? -1.595 12.834 15.550 1.00 31.06 7 LEU C CA 1
ATOM 5215 C C . LEU C 1 7 ? -1.850 13.768 16.728 1.00 29.39 7 LEU C C 1
ATOM 5216 O O . LEU C 1 7 ? -0.913 14.244 17.377 1.00 31.96 7 LEU C O 1
ATOM 5221 N N . GLY C 1 8 ? -3.125 14.038 16.995 1.00 30.79 8 GLY C N 1
ATOM 5222 C CA . GLY C 1 8 ? -3.509 14.996 18.015 1.00 28.29 8 GLY C CA 1
ATOM 5223 C C . GLY C 1 8 ? -3.801 14.366 19.363 1.00 26.19 8 GLY C C 1
ATOM 5224 O O . GLY C 1 8 ? -4.539 13.389 19.455 1.00 28.75 8 GLY C O 1
ATOM 5225 N N . TYR C 1 9 ? -3.209 14.936 20.408 1.00 26.03 9 TYR C N 1
ATOM 5226 C CA . TYR C 1 9 ? -3.421 14.488 21.777 1.00 25.97 9 TYR C CA 1
ATOM 5227 C C . TYR C 1 9 ? -4.409 15.368 22.517 1.00 23.67 9 TYR C C 1
ATOM 5228 O O . TYR C 1 9 ? -4.322 16.592 22.460 1.00 26.71 9 TYR C O 1
ATOM 5237 N N . ALA C 1 10 ? -5.326 14.738 23.235 1.00 23.31 10 ALA C N 1
ATOM 5238 C CA . ALA C 1 10 ? -6.100 15.419 24.259 1.00 23.83 10 ALA C CA 1
ATOM 5239 C C . ALA C 1 10 ? -5.508 15.067 25.619 1.00 23.81 10 ALA C C 1
ATOM 5240 O O . ALA C 1 10 ? -5.448 13.890 25.981 1.00 24.83 10 ALA C O 1
ATOM 5242 N N . ILE C 1 11 ? -5.051 16.067 26.360 1.00 24.42 11 ILE C N 1
ATOM 5243 C CA . ILE C 1 11 ? -4.512 15.818 27.692 1.00 22.84 11 ILE C CA 1
ATOM 5244 C C . ILE C 1 11 ? -5.632 15.915 28.725 1.00 24.60 11 ILE C C 1
ATOM 5245 O O . ILE C 1 11 ? -6.299 16.951 28.852 1.00 25.58 11 ILE C O 1
ATOM 5250 N N . LEU C 1 12 ? -5.835 14.828 29.464 1.00 23.24 12 LEU C N 1
ATOM 5251 C CA . LEU C 1 12 ? -6.938 14.743 30.418 1.00 21.81 12 LEU C CA 1
ATOM 5252 C C . LEU C 1 12 ? -6.445 14.702 31.864 1.00 25.14 12 LEU C C 1
ATOM 5253 O O . LEU C 1 12 ? -5.772 13.752 32.277 1.00 23.22 12 LEU C O 1
ATOM 5258 N N . GLY C 1 13 ? -6.812 15.721 32.638 1.00 23.26 13 GLY C N 1
ATOM 5259 C CA . GLY C 1 13 ? -6.379 15.836 34.019 1.00 25.44 13 GLY C CA 1
ATOM 5260 C C . GLY C 1 13 ? -5.165 16.737 34.102 1.00 24.31 13 GLY C C 1
ATOM 5261 O O . GLY C 1 13 ? -4.017 16.280 34.031 1.00 23.43 13 GLY C O 1
ATOM 5262 N N . LEU C 1 14 ? -5.415 18.035 34.246 1.00 21.18 14 LEU C N 1
ATOM 5263 C CA . LEU C 1 14 ? -4.347 19.012 34.145 1.00 24.03 14 LEU C CA 1
ATOM 5264 C C . LEU C 1 14 ? -3.640 19.217 35.481 1.00 24.70 14 LEU C C 1
ATOM 5265 O O . LEU C 1 14 ? -3.698 20.293 36.071 1.00 23.63 14 LEU C O 1
ATOM 5270 N N . GLY C 1 15 ? -2.966 18.169 35.957 1.00 22.21 15 GLY C N 1
ATOM 5271 C CA . GLY C 1 15 ? -2.249 18.256 37.215 1.00 23.45 15 GLY C CA 1
ATOM 5272 C C . GLY C 1 15 ? -0.761 18.501 37.025 1.00 22.92 15 GLY C C 1
ATOM 5273 O O . GLY C 1 15 ? -0.333 19.030 35.991 1.00 24.53 15 GLY C O 1
ATOM 5274 N N . TYR C 1 16 ? 0.032 18.108 38.018 1.00 21.08 16 TYR C N 1
ATOM 5275 C CA . TYR C 1 16 ? 1.465 18.382 37.979 1.00 24.11 16 TYR C CA 1
ATOM 5276 C C . TYR C 1 16 ? 2.134 17.726 36.778 1.00 22.84 16 TYR C C 1
ATOM 5277 O O . TYR C 1 16 ? 2.840 18.392 36.022 1.00 21.92 16 TYR C O 1
ATOM 5286 N N . TYR C 1 17 ? 1.928 16.421 36.593 1.00 21.51 17 TYR C N 1
ATOM 5287 C CA . TYR C 1 17 ? 2.648 15.728 35.529 1.00 20.25 17 TYR C CA 1
ATOM 5288 C C . TYR C 1 17 ? 2.210 16.244 34.158 1.00 24.18 17 TYR C C 1
ATOM 5289 O O . TYR C 1 17 ? 3.036 16.494 33.279 1.00 22.23 17 TYR C O 1
ATOM 5298 N N . ALA C 1 18 ? 0.907 16.420 33.980 1.00 20.78 18 ALA C N 1
ATOM 5299 C CA . ALA C 1 18 ? 0.387 16.922 32.713 1.00 21.16 18 ALA C CA 1
ATOM 5300 C C . ALA C 1 18 ? 0.975 18.294 32.347 1.00 21.65 18 ALA C C 1
ATOM 5301 O O . ALA C 1 18 ? 1.487 18.486 31.239 1.00 22.75 18 ALA C O 1
ATOM 5303 N N . THR C 1 19 ? 0.917 19.233 33.281 1.00 23.40 19 THR C N 1
ATOM 5304 C CA . THR C 1 19 ? 1.224 20.626 32.956 1.00 25.08 19 THR C CA 1
ATOM 5305 C C . THR C 1 19 ? 2.708 20.991 33.082 1.00 25.22 19 THR C C 1
ATOM 5306 O O . THR C 1 19 ? 3.227 21.775 32.282 1.00 26.56 19 THR C O 1
ATOM 5310 N N . ARG C 1 20 ? 3.399 20.417 34.061 1.00 25.08 20 ARG C N 1
ATOM 5311 C CA . ARG C 1 20 ? 4.808 20.741 34.273 1.00 25.25 20 ARG C CA 1
ATOM 5312 C C . ARG C 1 20 ? 5.745 19.903 33.417 1.00 25.99 20 ARG C C 1
ATOM 5313 O O . ARG C 1 20 ? 6.806 20.370 33.010 1.00 25.06 20 ARG C O 1
ATOM 5321 N N . ILE C 1 21 ? 5.366 18.659 33.145 1.00 23.51 21 ILE C N 1
ATOM 5322 C CA . ILE C 1 21 ? 6.304 17.745 32.500 1.00 21.39 21 ILE C CA 1
ATOM 5323 C C . ILE C 1 21 ? 5.909 17.383 31.076 1.00 20.90 21 ILE C C 1
ATOM 5324 O O . ILE C 1 21 ? 6.711 17.512 30.156 1.00 23.74 21 ILE C O 1
ATOM 5329 N N . ILE C 1 22 ? 4.678 16.921 30.886 1.00 20.87 22 ILE C N 1
ATOM 5330 C CA . ILE C 1 22 ? 4.278 16.397 29.591 1.00 19.10 22 ILE C CA 1
ATOM 5331 C C . ILE C 1 22 ? 4.008 17.476 28.528 1.00 24.09 22 ILE C C 1
ATOM 5332 O O . ILE C 1 22 ? 4.560 17.429 27.427 1.00 23.11 22 ILE C O 1
ATOM 5337 N N . MET C 1 23 ? 3.145 18.430 28.843 1.00 23.74 23 MET C N 1
ATOM 5338 C CA . MET C 1 23 ? 2.723 19.385 27.820 1.00 23.75 23 MET C CA 1
ATOM 5339 C C . MET C 1 23 ? 3.888 20.200 27.211 1.00 22.60 23 MET C C 1
ATOM 5340 O O . MET C 1 23 ? 3.890 20.426 26.006 1.00 25.14 23 MET C O 1
ATOM 5345 N N . PRO C 1 24 ? 4.895 20.606 28.016 1.00 23.02 24 PRO C N 1
ATOM 5346 C CA . PRO C 1 24 ? 6.033 21.272 27.351 1.00 22.71 24 PRO C CA 1
ATOM 5347 C C . PRO C 1 24 ? 6.816 20.412 26.361 1.00 28.18 24 PRO C C 1
ATOM 5348 O O . PRO C 1 24 ? 7.596 20.962 25.574 1.00 27.02 24 PRO C O 1
ATOM 5352 N N . ARG C 1 25 ? 6.633 19.092 26.389 1.00 25.78 25 ARG C N 1
ATOM 5353 C CA . ARG C 1 25 ? 7.480 18.227 25.578 1.00 24.07 25 ARG C CA 1
ATOM 5354 C C . ARG C 1 25 ? 6.874 17.866 24.226 1.00 25.20 25 ARG C C 1
ATOM 5355 O O . ARG C 1 25 ? 7.463 17.106 23.456 1.00 27.29 25 ARG C O 1
ATOM 5363 N N . PHE C 1 26 ? 5.705 18.416 23.911 1.00 26.42 26 PHE C N 1
ATOM 5364 C CA . PHE C 1 26 ? 5.208 18.288 22.547 1.00 26.01 26 PHE C CA 1
ATOM 5365 C C . PHE C 1 26 ? 6.116 19.059 21.589 1.00 26.50 26 PHE C C 1
ATOM 5366 O O . PHE C 1 26 ? 6.148 18.767 20.396 1.00 27.44 26 PHE C O 1
ATOM 5374 N N . ALA C 1 27 ? 6.869 20.016 22.128 1.00 29.59 27 ALA C N 1
ATOM 5375 C CA . ALA C 1 27 ? 7.790 20.836 21.331 1.00 29.12 27 ALA C CA 1
ATOM 5376 C C . ALA C 1 27 ? 8.770 20.001 20.516 1.00 32.50 27 ALA C C 1
ATOM 5377 O O . ALA C 1 27 ? 9.080 20.334 19.366 1.00 31.03 27 ALA C O 1
ATOM 5379 N N . GLU C 1 28 ? 9.263 18.911 21.099 1.00 28.99 28 GLU C N 1
ATOM 5380 C CA . GLU C 1 28 ? 10.252 18.093 20.406 1.00 28.67 28 GLU C CA 1
ATOM 5381 C C . GLU C 1 28 ? 9.650 16.898 19.668 1.00 29.89 28 GLU C C 1
ATOM 5382 O O . GLU C 1 28 ? 10.380 16.111 19.063 1.00 33.14 28 GLU C O 1
ATOM 5388 N N . CYS C 1 29 ? 8.327 16.759 19.707 1.00 25.52 29 CYS C N 1
ATOM 5389 C CA . CYS C 1 29 ? 7.662 15.669 18.994 1.00 28.86 29 CYS C CA 1
ATOM 5390 C C . CYS C 1 29 ? 7.685 15.828 17.475 1.00 32.42 29 CYS C C 1
ATOM 5391 O O . CYS C 1 29 ? 7.518 16.934 16.959 1.00 34.56 29 CYS C O 1
ATOM 5394 N N . GLU C 1 30 ? 7.879 14.716 16.772 1.00 30.95 30 GLU C N 1
ATOM 5395 C CA . GLU C 1 30 ? 7.850 14.715 15.313 1.00 33.34 30 GLU C CA 1
ATOM 5396 C C . GLU C 1 30 ? 6.516 14.240 14.753 1.00 36.30 30 GLU C C 1
ATOM 5397 O O . GLU C 1 30 ? 6.180 14.540 13.607 1.00 37.36 30 GLU C O 1
ATOM 5403 N N . HIS C 1 31 ? 5.756 13.495 15.552 1.00 32.10 31 HIS C N 1
ATOM 5404 C CA . HIS C 1 31 ? 4.530 12.877 15.050 1.00 32.44 31 HIS C CA 1
ATOM 5405 C C . HIS C 1 31 ? 3.334 13.090 15.969 1.00 27.28 31 HIS C C 1
ATOM 5406 O O . HIS C 1 31 ? 2.323 12.402 15.844 1.00 30.74 31 HIS C O 1
ATOM 5413 N N . SER C 1 32 ? 3.456 14.044 16.882 1.00 27.46 32 SER C N 1
ATOM 5414 C CA . SER C 1 32 ? 2.433 14.292 17.888 1.00 28.24 32 SER C CA 1
ATOM 5415 C C . SER C 1 32 ? 2.245 15.785 18.116 1.00 31.74 32 SER C C 1
ATOM 5416 O O . SER C 1 32 ? 3.213 16.547 18.122 1.00 31.47 32 SER C O 1
ATOM 5419 N N . ARG C 1 33 ? 1.001 16.204 18.311 1.00 28.48 33 ARG C N 1
ATOM 5420 C CA . ARG C 1 33 ? 0.730 17.590 18.674 1.00 29.46 33 ARG C CA 1
ATOM 5421 C C . ARG C 1 33 ? -0.345 17.676 19.749 1.00 28.12 33 ARG C C 1
ATOM 5422 O O . ARG C 1 33 ? -1.204 16.797 19.856 1.00 27.98 33 ARG C O 1
ATOM 5430 N N . LEU C 1 34 ? -0.272 18.730 20.554 1.00 25.98 34 LEU C N 1
ATOM 5431 C CA . LEU C 1 34 ? -1.290 19.015 21.552 1.00 27.52 34 LEU C CA 1
ATOM 5432 C C . LEU C 1 34 ? -2.520 19.570 20.838 1.00 32.24 34 LEU C C 1
ATOM 5433 O O . LEU C 1 34 ? -2.444 20.609 20.175 1.00 33.32 34 LEU C O 1
ATOM 5438 N N . ALA C 1 35 ? -3.645 18.873 20.956 1.00 29.93 35 ALA C N 1
ATOM 5439 C CA . ALA C 1 35 ? -4.822 19.226 20.164 1.00 31.37 35 ALA C CA 1
ATOM 5440 C C . ALA C 1 35 ? -6.002 19.631 21.032 1.00 32.06 35 ALA C C 1
ATOM 5441 O O . ALA C 1 35 ? -6.841 20.428 20.612 1.00 34.65 35 ALA C O 1
ATOM 5443 N N . ALA C 1 36 ? -6.062 19.106 22.249 1.00 28.33 36 ALA C N 1
ATOM 5444 C CA . ALA C 1 36 ? -7.206 19.375 23.108 1.00 27.20 36 ALA C CA 1
ATOM 5445 C C . ALA C 1 36 ? -6.864 19.256 24.585 1.00 29.18 36 ALA C C 1
ATOM 5446 O O . ALA C 1 36 ? -5.856 18.638 24.950 1.00 26.88 36 ALA C O 1
ATOM 5448 N N . LEU C 1 37 ? -7.697 19.866 25.425 1.00 27.55 37 LEU C N 1
ATOM 5449 C CA . LEU C 1 37 ? -7.525 19.821 26.876 1.00 27.13 37 LEU C CA 1
ATOM 5450 C C . LEU C 1 37 ? -8.811 19.351 27.544 1.00 31.77 37 LEU C C 1
ATOM 5451 O O . LEU C 1 37 ? -9.907 19.761 27.155 1.00 28.89 37 LEU C O 1
ATOM 5456 N N . VAL C 1 38 ? -8.676 18.485 28.546 1.00 24.35 38 VAL C N 1
ATOM 5457 C CA . VAL C 1 38 ? -9.823 17.992 29.306 1.00 25.29 38 VAL C CA 1
ATOM 5458 C C . VAL C 1 38 ? -9.533 18.178 30.787 1.00 27.54 38 VAL C C 1
ATOM 5459 O O . VAL C 1 38 ? -8.541 17.652 31.307 1.00 24.82 38 VAL C O 1
ATOM 5463 N N . SER C 1 39 ? -10.384 18.942 31.465 1.00 24.37 39 SER C N 1
ATOM 5464 C CA . SER C 1 39 ? -10.122 19.335 32.845 1.00 25.10 39 SER C CA 1
ATOM 5465 C C . SER C 1 39 ? -11.401 19.581 33.640 1.00 29.43 39 SER C C 1
ATOM 5466 O O . SER C 1 39 ? -12.409 20.038 33.092 1.00 29.10 39 SER C O 1
ATOM 5469 N N . GLY C 1 40 ? -11.341 19.300 34.937 1.00 27.01 40 GLY C N 1
ATOM 5470 C CA . GLY C 1 40 ? -12.440 19.577 35.842 1.00 28.05 40 GLY C CA 1
ATOM 5471 C C . GLY C 1 40 ? -12.353 20.974 36.419 1.00 29.86 40 GLY C C 1
ATOM 5472 O O . GLY C 1 40 ? -13.185 21.379 37.224 1.00 32.50 40 GLY C O 1
ATOM 5473 N N . THR C 1 41 ? -11.339 21.719 35.993 1.00 28.18 41 THR C N 1
ATOM 5474 C CA . THR C 1 41 ? -11.074 23.044 36.538 1.00 31.48 41 THR C CA 1
ATOM 5475 C C . THR C 1 41 ? -11.131 24.091 35.428 1.00 29.75 41 THR C C 1
ATOM 5476 O O . THR C 1 41 ? -10.180 24.235 34.663 1.00 30.81 41 THR C O 1
ATOM 5480 N N . PRO C 1 42 ? -12.255 24.825 35.331 1.00 33.94 42 PRO C N 1
ATOM 5481 C CA . PRO C 1 42 ? -12.439 25.814 34.260 1.00 32.14 42 PRO C CA 1
ATOM 5482 C C . PRO C 1 42 ? -11.247 26.761 34.120 1.00 30.35 42 PRO C C 1
ATOM 5483 O O . PRO C 1 42 ? -10.819 27.045 33.002 1.00 35.12 42 PRO C O 1
ATOM 5487 N N . GLU C 1 43 ? -10.707 27.217 35.248 1.00 34.18 43 GLU C N 1
ATOM 5488 C CA . GLU C 1 43 ? -9.544 28.101 35.255 1.00 34.09 43 GLU C CA 1
ATOM 5489 C C . GLU C 1 43 ? -8.359 27.519 34.483 1.00 35.91 43 GLU C C 1
ATOM 5490 O O . GLU C 1 43 ? -7.653 28.241 33.776 1.00 30.99 43 GLU C O 1
ATOM 5496 N N . LYS C 1 44 ? -8.141 26.211 34.615 1.00 32.96 44 LYS C N 1
ATOM 5497 C CA . LYS C 1 44 ? -7.027 25.570 33.926 1.00 30.74 44 LYS C CA 1
ATOM 5498 C C . LYS C 1 44 ? -7.260 25.526 32.421 1.00 26.84 44 LYS C C 1
ATOM 5499 O O . LYS C 1 44 ? -6.323 25.679 31.635 1.00 31.16 44 LYS C O 1
ATOM 5505 N N . LEU C 1 45 ? -8.505 25.305 32.012 1.00 27.47 45 LEU C N 1
ATOM 5506 C CA . LEU C 1 45 ? -8.820 25.304 30.590 1.00 30.66 45 LEU C CA 1
ATOM 5507 C C . LEU C 1 45 ? -8.492 26.666 29.969 1.00 29.44 45 LEU C C 1
ATOM 5508 O O . LEU C 1 45 ? -7.952 26.743 28.864 1.00 31.28 45 LEU C O 1
ATOM 5513 N N . LYS C 1 46 ? -8.801 27.731 30.699 1.00 33.52 46 LYS C N 1
ATOM 5514 C CA . LYS C 1 46 ? -8.493 29.079 30.238 1.00 35.30 46 LYS C CA 1
ATOM 5515 C C . LYS C 1 46 ? -6.987 29.298 30.163 1.00 32.76 46 LYS C C 1
ATOM 5516 O O . LYS C 1 46 ? -6.456 29.634 29.108 1.00 37.66 46 LYS C O 1
ATOM 5522 N N . THR C 1 47 ? -6.304 29.088 31.283 1.00 33.13 47 THR C N 1
ATOM 5523 C CA . THR C 1 47 ? -4.865 29.321 31.361 1.00 33.97 47 THR C CA 1
ATOM 5524 C C . THR C 1 47 ? -4.064 28.534 30.322 1.00 34.26 47 THR C C 1
ATOM 5525 O O . THR C 1 47 ? -3.320 29.121 29.535 1.00 32.38 47 THR C O 1
ATOM 5529 N N . TYR C 1 48 ? -4.211 27.209 30.309 1.00 31.50 48 TYR C N 1
ATOM 5530 C CA . TYR C 1 48 ? -3.417 26.391 29.399 1.00 29.81 48 TYR C CA 1
ATOM 5531 C C . TYR C 1 48 ? -3.960 26.431 27.975 1.00 30.19 48 TYR C C 1
ATOM 5532 O O . TYR C 1 48 ? -3.214 26.245 27.013 1.00 32.01 48 TYR C O 1
ATOM 5541 N N . GLY C 1 49 ? -5.253 26.699 27.829 1.00 32.94 49 GLY C N 1
ATOM 5542 C CA . GLY C 1 49 ? -5.823 26.916 26.512 1.00 31.95 49 GLY C CA 1
ATOM 5543 C C . GLY C 1 49 ? -5.192 28.127 25.843 1.00 32.45 49 GLY C C 1
ATOM 5544 O O . GLY C 1 49 ? -4.779 28.069 24.685 1.00 33.56 49 GLY C O 1
ATOM 5545 N N . GLU C 1 50 ? -5.100 29.222 26.590 1.00 35.40 50 GLU C N 1
ATOM 5546 C CA . GLU C 1 50 ? -4.471 30.444 26.092 1.00 37.19 50 GLU C CA 1
ATOM 5547 C C . GLU C 1 50 ? -2.964 30.264 25.916 1.00 36.79 50 GLU C C 1
ATOM 5548 O O . GLU C 1 50 ? -2.403 30.657 24.896 1.00 35.43 50 GLU C O 1
ATOM 5554 N N . GLN C 1 51 ? -2.311 29.661 26.905 1.00 35.69 51 GLN C N 1
ATOM 5555 C CA . GLN C 1 51 ? -0.872 29.429 26.822 1.00 32.21 51 GLN C CA 1
ATOM 5556 C C . GLN C 1 51 ? -0.484 28.583 25.611 1.00 34.30 51 GLN C C 1
ATOM 5557 O O . GLN C 1 51 ? 0.509 28.872 24.941 1.00 32.68 51 GLN C O 1
ATOM 5563 N N . TYR C 1 52 ? -1.263 27.543 25.320 1.00 34.39 52 TYR C N 1
ATOM 5564 C CA . TYR C 1 52 ? -0.912 26.623 24.240 1.00 32.52 52 TYR C CA 1
ATOM 5565 C C . TYR C 1 52 ? -1.717 26.836 22.969 1.00 32.54 52 TYR C C 1
ATOM 5566 O O . TYR C 1 52 ? -1.582 26.072 22.015 1.00 30.62 52 TYR C O 1
ATOM 5575 N N . GLY C 1 53 ? -2.554 27.869 22.954 1.00 32.92 53 GLY C N 1
ATOM 5576 C CA . GLY C 1 53 ? -3.288 28.212 21.751 1.00 34.42 53 GLY C CA 1
ATOM 5577 C C . GLY C 1 53 ? -4.300 27.156 21.367 1.00 32.53 53 GLY C C 1
ATOM 5578 O O . GLY C 1 53 ? -4.454 26.816 20.196 1.00 34.21 53 GLY C O 1
ATOM 5579 N N . ILE C 1 54 ? -4.994 26.633 22.371 1.00 34.05 54 ILE C N 1
ATOM 5580 C CA . ILE C 1 54 ? -6.033 25.642 22.144 1.00 33.09 54 ILE C CA 1
ATOM 5581 C C . ILE C 1 54 ? -7.388 26.339 22.087 1.00 29.35 54 ILE C C 1
ATOM 5582 O O . ILE C 1 54 ? -7.812 26.951 23.070 1.00 34.19 54 ILE C O 1
ATOM 5587 N N . PRO C 1 55 ? -8.068 26.247 20.934 1.00 32.85 55 PRO C N 1
ATOM 5588 C CA . PRO C 1 55 ? -9.380 26.876 20.732 1.00 38.21 55 PRO C CA 1
ATOM 5589 C C . PRO C 1 55 ? -10.398 26.408 21.764 1.00 39.56 55 PRO C C 1
ATOM 5590 O O . PRO C 1 55 ? -10.270 25.299 22.283 1.00 35.71 55 PRO C O 1
ATOM 5594 N N . GLU C 1 56 ? -11.402 27.230 22.049 1.00 36.97 56 GLU C N 1
ATOM 5595 C CA . GLU C 1 56 ? -12.395 26.874 23.056 1.00 38.41 56 GLU C CA 1
ATOM 5596 C C . GLU C 1 56 ? -13.222 25.675 22.608 1.00 35.38 56 GLU C C 1
ATOM 5597 O O . GLU C 1 56 ? -13.794 24.968 23.437 1.00 37.47 56 GLU C O 1
ATOM 5603 N N . THR C 1 57 ? -13.261 25.433 21.300 1.00 32.99 57 THR C N 1
ATOM 5604 C CA . THR C 1 57 ? -13.943 24.265 20.755 1.00 34.66 57 THR C CA 1
ATOM 5605 C C . THR C 1 57 ? -13.216 22.974 21.128 1.00 36.37 57 THR C C 1
ATOM 5606 O O . THR C 1 57 ? -13.777 21.884 21.031 1.00 35.52 57 THR C O 1
ATOM 5610 N N . HIS C 1 58 ? -11.961 23.110 21.543 1.00 34.06 58 HIS C N 1
ATOM 5611 C CA . HIS C 1 58 ? -11.129 21.954 21.859 1.00 31.35 58 HIS C CA 1
ATOM 5612 C C . HIS C 1 58 ? -10.808 21.896 23.346 1.00 32.95 58 HIS C C 1
ATOM 5613 O O . HIS C 1 58 ? -9.838 21.253 23.759 1.00 31.01 58 HIS C O 1
ATOM 5620 N N . ARG C 1 59 ? -11.615 22.582 24.147 1.00 28.94 59 ARG C N 1
ATOM 5621 C CA . ARG C 1 59 ? -11.486 22.534 25.595 1.00 30.20 59 ARG C CA 1
ATOM 5622 C C . ARG C 1 59 ? -12.705 21.829 26.168 1.00 33.82 59 ARG C C 1
ATOM 5623 O O . ARG C 1 59 ? -13.838 22.195 25.856 1.00 34.67 59 ARG C O 1
ATOM 5631 N N . TYR C 1 60 ? -12.472 20.813 26.994 1.00 28.95 60 TYR C N 1
ATOM 5632 C CA . TYR C 1 60 ? -13.554 19.985 27.525 1.00 26.85 60 TYR C CA 1
ATOM 5633 C C . TYR C 1 60 ? -13.510 19.904 29.041 1.00 28.86 60 TYR C C 1
ATOM 5634 O O . TYR C 1 60 ? -12.441 19.962 29.646 1.00 26.41 60 TYR C O 1
ATOM 5643 N N . SER C 1 61 ? -14.683 19.774 29.652 1.00 28.20 61 SER C N 1
ATOM 5644 C CA . SER C 1 61 ? -14.766 19.424 31.059 1.00 28.95 61 SER C CA 1
ATOM 5645 C C . SER C 1 61 ? -15.017 17.925 31.138 1.00 26.08 61 SER C C 1
ATOM 5646 O O . SER C 1 61 ? -15.198 17.272 30.111 1.00 24.91 61 SER C O 1
ATOM 5649 N N . TYR C 1 62 ? -15.037 17.373 32.345 1.00 27.50 62 TYR C N 1
ATOM 5650 C CA . TYR C 1 62 ? -15.377 15.960 32.488 1.00 28.51 62 TYR C CA 1
ATOM 5651 C C . TYR C 1 62 ? -16.850 15.759 32.139 1.00 31.03 62 TYR C C 1
ATOM 5652 O O . TYR C 1 62 ? -17.276 14.666 31.779 1.00 29.23 62 TYR C O 1
ATOM 5661 N N . GLU C 1 63 ? -17.618 16.839 32.234 1.00 30.45 63 GLU C N 1
ATOM 5662 C CA . GLU C 1 63 ? -19.029 16.821 31.868 1.00 34.47 63 GLU C CA 1
ATOM 5663 C C . GLU C 1 63 ? -19.231 16.710 30.350 1.00 30.17 63 GLU C C 1
ATOM 5664 O O . GLU C 1 63 ? -20.088 15.960 29.885 1.00 31.77 63 GLU C O 1
ATOM 5670 N N . THR C 1 64 ? -18.430 17.441 29.578 1.00 28.58 64 THR C N 1
ATOM 5671 C CA . THR C 1 64 ? -18.586 17.459 28.128 1.00 28.87 64 THR C CA 1
ATOM 5672 C C . THR C 1 64 ? -17.608 16.558 27.378 1.00 28.44 64 THR C C 1
ATOM 5673 O O . THR C 1 64 ? -17.652 16.496 26.153 1.00 27.31 64 THR C O 1
ATOM 5677 N N . PHE C 1 65 ? -16.736 15.855 28.101 1.00 31.38 65 PHE C N 1
ATOM 5678 C CA . PHE C 1 65 ? -15.681 15.052 27.467 1.00 28.72 65 PHE C CA 1
ATOM 5679 C C . PHE C 1 65 ? -16.172 14.083 26.385 1.00 25.62 65 PHE C C 1
ATOM 5680 O O . PHE C 1 65 ? -15.499 13.880 25.381 1.00 27.24 65 PHE C O 1
ATOM 5688 N N . ASP C 1 66 ? -17.338 13.478 26.584 1.00 28.58 66 ASP C N 1
ATOM 5689 C CA . ASP C 1 66 ? -17.834 12.490 25.631 1.00 27.85 66 ASP C CA 1
ATOM 5690 C C . ASP C 1 66 ? -18.078 13.085 24.245 1.00 28.73 66 ASP C C 1
ATOM 5691 O O . ASP C 1 66 ? -18.094 12.365 23.249 1.00 31.04 66 ASP C O 1
ATOM 5696 N N . ARG C 1 67 ? -18.241 14.404 24.181 1.00 31.20 67 ARG C N 1
ATOM 5697 C CA . ARG C 1 67 ? -18.440 15.088 22.901 1.00 33.11 67 ARG C CA 1
ATOM 5698 C C . ARG C 1 67 ? -17.203 15.004 22.012 1.00 31.97 67 ARG C C 1
ATOM 5699 O O . ARG C 1 67 ? -17.265 15.289 20.815 1.00 31.27 67 ARG C O 1
ATOM 5707 N N . ILE C 1 68 ? -16.076 14.602 22.598 1.00 31.49 68 ILE C N 1
ATOM 5708 C CA . ILE C 1 68 ? -14.807 14.572 21.880 1.00 26.92 68 ILE C CA 1
ATOM 5709 C C . ILE C 1 68 ? -14.832 13.565 20.731 1.00 25.47 68 ILE C C 1
ATOM 5710 O O . ILE C 1 68 ? -13.985 13.605 19.842 1.00 28.25 68 ILE C O 1
ATOM 5715 N N . ILE C 1 69 ? -15.821 12.677 20.743 1.00 28.09 69 ILE C N 1
ATOM 5716 C CA . ILE C 1 69 ? -16.024 11.716 19.666 1.00 28.23 69 ILE C CA 1
ATOM 5717 C C . ILE C 1 69 ? -16.202 12.419 18.312 1.00 31.12 69 ILE C C 1
ATOM 5718 O O . ILE C 1 69 ? -15.831 11.879 17.269 1.00 33.84 69 ILE C O 1
ATOM 5723 N N . ASP C 1 70 ? -16.745 13.632 18.339 1.00 32.64 70 ASP C N 1
ATOM 5724 C CA . ASP C 1 70 ? -17.012 14.385 17.111 1.00 35.93 70 ASP C CA 1
ATOM 5725 C C . ASP C 1 70 ? -15.852 15.299 16.715 1.00 38.80 70 ASP C C 1
ATOM 5726 O O . ASP C 1 70 ? -15.947 16.042 15.735 1.00 37.54 70 ASP C O 1
ATOM 5731 N N . ASN C 1 71 ? -14.758 15.241 17.472 1.00 35.11 71 ASN C N 1
ATOM 5732 C CA . ASN C 1 71 ? -13.585 16.071 17.205 1.00 30.99 71 ASN C CA 1
ATOM 5733 C C . ASN C 1 71 ? -12.493 15.265 16.500 1.00 38.41 71 ASN C C 1
ATOM 5734 O O . ASN C 1 71 ? -11.782 14.480 17.139 1.00 32.20 71 ASN C O 1
ATOM 5739 N N . PRO C 1 72 ? -12.350 15.458 15.177 1.00 38.13 72 PRO C N 1
ATOM 5740 C CA . PRO C 1 72 ? -11.408 14.668 14.377 1.00 34.55 72 PRO C CA 1
ATOM 5741 C C . PRO C 1 72 ? -9.954 15.115 14.543 1.00 32.44 72 PRO C C 1
ATOM 5742 O O . PRO C 1 72 ? -9.057 14.435 14.046 1.00 36.98 72 PRO C O 1
ATOM 5746 N N . ASP C 1 73 ? -9.732 16.240 15.215 1.00 32.31 73 ASP C N 1
ATOM 5747 C CA . ASP C 1 73 ? -8.378 16.695 15.522 1.00 32.76 73 ASP C CA 1
ATOM 5748 C C . ASP C 1 73 ? -7.765 15.869 16.651 1.00 33.20 73 ASP C C 1
ATOM 5749 O O . ASP C 1 73 ? -6.556 15.927 16.882 1.00 32.51 73 ASP C O 1
ATOM 5754 N N . VAL C 1 74 ? -8.612 15.129 17.365 1.00 32.08 74 VAL C N 1
ATOM 5755 C CA . VAL C 1 74 ? -8.165 14.319 18.499 1.00 31.96 74 VAL C CA 1
ATOM 5756 C C . VAL C 1 74 ? -8.090 12.851 18.114 1.00 29.51 74 VAL C C 1
ATOM 5757 O O . VAL C 1 74 ? -9.101 12.229 17.779 1.00 30.67 74 VAL C O 1
ATOM 5761 N N . ASP C 1 75 ? -6.880 12.304 18.160 1.00 26.87 75 ASP C N 1
ATOM 5762 C CA . ASP C 1 75 ? -6.651 10.896 17.865 1.00 26.28 75 ASP C CA 1
ATOM 5763 C C . ASP C 1 75 ? -6.445 10.091 19.147 1.00 26.29 75 ASP C C 1
ATOM 5764 O O . ASP C 1 75 ? -6.848 8.930 19.230 1.00 24.75 75 ASP C O 1
ATOM 5769 N N . ILE C 1 76 ? -5.827 10.734 20.134 1.00 26.62 76 ILE C N 1
ATOM 5770 C CA . ILE C 1 76 ? -5.370 10.070 21.359 1.00 25.22 76 ILE C CA 1
ATOM 5771 C C . ILE C 1 76 ? -5.788 10.847 22.596 1.00 23.44 76 ILE C C 1
ATOM 5772 O O . ILE C 1 76 ? -5.681 12.078 22.631 1.00 25.83 76 ILE C O 1
ATOM 5777 N N . VAL C 1 77 ? -6.274 10.141 23.616 1.00 23.90 77 VAL C N 1
ATOM 5778 C CA . VAL C 1 77 ? -6.517 10.770 24.909 1.00 21.90 77 VAL C CA 1
ATOM 5779 C C . VAL C 1 77 ? -5.474 10.251 25.896 1.00 21.01 77 VAL C C 1
ATOM 5780 O O . VAL C 1 77 ? -5.294 9.041 26.022 1.00 22.47 77 VAL C O 1
ATOM 5784 N N . TYR C 1 78 ? -4.786 11.175 26.558 1.00 21.71 78 TYR C N 1
ATOM 5785 C CA . TYR C 1 78 ? -3.748 10.846 27.533 1.00 20.57 78 TYR C CA 1
ATOM 5786 C C . TYR C 1 78 ? -4.319 11.091 28.926 1.00 19.44 78 TYR C C 1
ATOM 5787 O O . TYR C 1 78 ? -4.560 12.229 29.322 1.00 21.79 78 TYR C O 1
ATOM 5796 N N . VAL C 1 79 ? -4.547 10.008 29.664 1.00 20.73 79 VAL C N 1
ATOM 5797 C CA . VAL C 1 79 ? -5.193 10.081 30.969 1.00 19.24 79 VAL C CA 1
ATOM 5798 C C . VAL C 1 79 ? -4.149 10.265 32.068 1.00 21.48 79 VAL C C 1
ATOM 5799 O O . VAL C 1 79 ? -3.318 9.386 32.265 1.00 21.23 79 VAL C O 1
ATOM 5803 N N . ILE C 1 80 ? -4.167 11.414 32.755 1.00 17.81 80 ILE C N 1
ATOM 5804 C CA . ILE C 1 80 ? -3.156 11.731 33.771 1.00 19.52 80 ILE C CA 1
ATOM 5805 C C . ILE C 1 80 ? -3.827 12.178 35.072 1.00 22.72 80 ILE C C 1
ATOM 5806 O O . ILE C 1 80 ? -3.562 13.259 35.600 1.00 22.56 80 ILE C O 1
ATOM 5811 N N . THR C 1 81 ? -4.700 11.310 35.573 1.00 20.35 81 THR C N 1
ATOM 5812 C CA . THR C 1 81 ? -5.509 11.530 36.762 1.00 17.38 81 THR C CA 1
ATOM 5813 C C . THR C 1 81 ? -5.035 10.651 37.921 1.00 19.22 81 THR C C 1
ATOM 5814 O O . THR C 1 81 ? -4.146 9.820 37.733 1.00 20.75 81 THR C O 1
ATOM 5818 N N . PRO C 1 82 ? -5.638 10.809 39.113 1.00 21.36 82 PRO C N 1
ATOM 5819 C CA . PRO C 1 82 ? -5.392 9.798 40.142 1.00 17.84 82 PRO C CA 1
ATOM 5820 C C . PRO C 1 82 ? -5.721 8.393 39.644 1.00 20.33 82 PRO C C 1
ATOM 5821 O O . PRO C 1 82 ? -6.515 8.207 38.724 1.00 19.00 82 PRO C O 1
ATOM 5825 N N . ASN C 1 83 ? -5.089 7.404 40.259 1.00 17.03 83 ASN C N 1
ATOM 5826 C CA . ASN C 1 83 ? -5.091 6.047 39.735 1.00 17.76 83 ASN C CA 1
ATOM 5827 C C . ASN C 1 83 ? -6.467 5.409 39.601 1.00 19.08 83 ASN C C 1
ATOM 5828 O O . ASN C 1 83 ? -6.723 4.729 38.618 1.00 18.88 83 ASN C O 1
ATOM 5833 N N . SER C 1 84 ? -7.353 5.641 40.568 1.00 17.68 84 SER C N 1
ATOM 5834 C CA . SER C 1 84 ? -8.675 5.007 40.515 1.00 17.62 84 SER C CA 1
ATOM 5835 C C . SER C 1 84 ? -9.519 5.503 39.344 1.00 17.93 84 SER C C 1
ATOM 5836 O O . SER C 1 84 ? -10.544 4.896 39.023 1.00 19.84 84 SER C O 1
ATOM 5839 N N . LEU C 1 85 ? -9.116 6.605 38.718 1.00 19.64 85 LEU C N 1
ATOM 5840 C CA . LEU C 1 85 ? -9.899 7.155 37.614 1.00 20.37 85 LEU C CA 1
ATOM 5841 C C . LEU C 1 85 ? -9.322 6.775 36.250 1.00 20.60 85 LEU C C 1
ATOM 5842 O O . LEU C 1 85 ? -9.893 7.098 35.205 1.00 21.44 85 LEU C O 1
ATOM 5847 N N . HIS C 1 86 ? -8.199 6.059 36.248 1.00 17.57 86 HIS C N 1
ATOM 5848 C CA . HIS C 1 86 ? -7.619 5.614 34.989 1.00 18.27 86 HIS C CA 1
ATOM 5849 C C . HIS C 1 86 ? -8.595 4.752 34.188 1.00 20.99 86 HIS C C 1
ATOM 5850 O O . HIS C 1 86 ? -8.771 4.955 32.986 1.00 19.34 86 HIS C O 1
ATOM 5857 N N . ARG C 1 87 ? -9.228 3.790 34.850 1.00 19.03 87 ARG C N 1
ATOM 5858 C CA . ARG C 1 87 ? -10.142 2.912 34.134 1.00 20.08 87 ARG C CA 1
ATOM 5859 C C . ARG C 1 87 ? -11.377 3.669 33.600 1.00 20.01 87 ARG C C 1
ATOM 5860 O O . ARG C 1 87 ? -11.663 3.564 32.416 1.00 19.63 87 ARG C O 1
ATOM 5868 N N . PRO C 1 88 ? -12.100 4.426 34.451 1.00 21.96 88 PRO C N 1
ATOM 5869 C CA . PRO C 1 88 ? -13.293 5.058 33.857 1.00 23.03 88 PRO C CA 1
ATOM 5870 C C . PRO C 1 88 ? -13.001 6.040 32.720 1.00 24.24 88 PRO C C 1
ATOM 5871 O O . PRO C 1 88 ? -13.757 6.061 31.749 1.00 24.20 88 PRO C O 1
ATOM 5875 N N . PHE C 1 89 ? -11.932 6.825 32.805 1.00 21.26 89 PHE C N 1
ATOM 5876 C CA . PHE C 1 89 ? -11.621 7.710 31.687 1.00 20.94 89 PHE C CA 1
ATOM 5877 C C . PHE C 1 89 ? -11.114 6.966 30.458 1.00 23.07 89 PHE C C 1
ATOM 5878 O O . PHE C 1 89 ? -11.378 7.371 29.326 1.00 22.53 89 PHE C O 1
ATOM 5886 N N . THR C 1 90 ? -10.388 5.872 30.661 1.00 21.18 90 THR C N 1
ATOM 5887 C CA . THR C 1 90 ? -9.955 5.059 29.534 1.00 22.20 90 THR C CA 1
ATOM 5888 C C . THR C 1 90 ? -11.158 4.450 28.806 1.00 22.00 90 THR C C 1
ATOM 5889 O O . THR C 1 90 ? -11.220 4.473 27.577 1.00 24.80 90 THR C O 1
ATOM 5893 N N . GLU C 1 91 ? -12.108 3.915 29.568 1.00 22.00 91 GLU C N 1
ATOM 5894 C CA . GLU C 1 91 ? -13.330 3.359 28.987 1.00 21.17 91 GLU C CA 1
ATOM 5895 C C . GLU C 1 91 ? -14.072 4.428 28.174 1.00 23.82 91 GLU C C 1
ATOM 5896 O O . GLU C 1 91 ? -14.532 4.163 27.069 1.00 22.99 91 GLU C O 1
ATOM 5902 N N . ARG C 1 92 ? -14.168 5.630 28.728 1.00 21.94 92 ARG C N 1
ATOM 5903 C CA . ARG C 1 92 ? -14.864 6.727 28.042 1.00 24.60 92 ARG C CA 1
ATOM 5904 C C . ARG C 1 92 ? -14.140 7.169 26.784 1.00 27.39 92 ARG C C 1
ATOM 5905 O O . ARG C 1 92 ? -14.773 7.486 25.776 1.00 26.28 92 ARG C O 1
ATOM 5913 N N . ALA C 1 93 ? -12.813 7.197 26.835 1.00 23.76 93 ALA C N 1
ATOM 5914 C CA . ALA C 1 93 ? -12.044 7.594 25.667 1.00 24.02 93 ALA C CA 1
ATOM 5915 C C . ALA C 1 93 ? -12.230 6.572 24.563 1.00 27.97 93 ALA C C 1
ATOM 5916 O O . ALA C 1 93 ? -12.394 6.924 23.399 1.00 25.80 93 ALA C O 1
ATOM 5918 N N . ALA C 1 94 ? -12.226 5.298 24.936 1.00 23.64 94 ALA C N 1
ATOM 5919 C CA . ALA C 1 94 ? -12.440 4.238 23.971 1.00 23.73 94 ALA C CA 1
ATOM 5920 C C . ALA C 1 94 ? -13.836 4.348 23.362 1.00 27.06 94 ALA C C 1
ATOM 5921 O O . ALA C 1 94 ? -14.017 4.123 22.166 1.00 27.33 94 ALA C O 1
ATOM 5923 N N . ARG C 1 95 ? -14.818 4.689 24.192 1.00 24.16 95 ARG C N 1
ATOM 5924 C CA . ARG C 1 95 ? -16.191 4.818 23.720 1.00 26.60 95 ARG C CA 1
ATOM 5925 C C . ARG C 1 95 ? -16.269 5.968 22.716 1.00 28.96 95 ARG C C 1
ATOM 5926 O O . ARG C 1 95 ? -17.064 5.930 21.776 1.00 28.17 95 ARG C O 1
ATOM 5934 N N . ALA C 1 96 ? -15.427 6.979 22.912 1.00 27.23 96 ALA C N 1
ATOM 5935 C CA . ALA C 1 96 ? -15.388 8.127 22.009 1.00 28.53 96 ALA C CA 1
ATOM 5936 C C . ALA C 1 96 ? -14.477 7.871 20.809 1.00 29.62 96 ALA C C 1
ATOM 5937 O O . ALA C 1 96 ? -14.147 8.793 20.063 1.00 29.19 96 ALA C O 1
ATOM 5939 N N . GLY C 1 97 ? -14.074 6.617 20.628 1.00 26.07 97 GLY C N 1
ATOM 5940 C CA . GLY C 1 97 ? -13.288 6.215 19.477 1.00 26.10 97 GLY C CA 1
ATOM 5941 C C . GLY C 1 97 ? -11.865 6.742 19.451 1.00 26.91 97 GLY C C 1
ATOM 5942 O O . GLY C 1 97 ? -11.274 6.890 18.382 1.00 27.40 97 GLY C O 1
ATOM 5943 N N . LYS C 1 98 ? -11.304 7.022 20.624 1.00 25.78 98 LYS C N 1
ATOM 5944 C CA . LYS C 1 98 ? -9.933 7.528 20.705 1.00 24.51 98 LYS C CA 1
ATOM 5945 C C . LYS C 1 98 ? -8.969 6.441 21.174 1.00 26.87 98 LYS C C 1
ATOM 5946 O O . LYS C 1 98 ? -9.343 5.578 21.965 1.00 25.83 98 LYS C O 1
ATOM 5952 N N . HIS C 1 99 ? -7.741 6.474 20.663 1.00 26.49 99 HIS C N 1
ATOM 5953 C CA . HIS C 1 99 ? -6.659 5.694 21.249 1.00 25.42 99 HIS C CA 1
ATOM 5954 C C . HIS C 1 99 ? -6.299 6.290 22.604 1.00 23.79 99 HIS C C 1
ATOM 5955 O O . HIS C 1 99 ? -6.538 7.472 22.865 1.00 22.62 99 HIS C O 1
ATOM 5962 N N . VAL C 1 100 ? -5.696 5.477 23.462 1.00 23.29 100 VAL C N 1
ATOM 5963 C CA . VAL C 1 100 ? -5.439 5.903 24.827 1.00 21.27 100 VAL C CA 1
ATOM 5964 C C . VAL C 1 100 ? -3.988 5.718 25.261 1.00 21.17 100 VAL C C 1
ATOM 5965 O O . VAL C 1 100 ? -3.417 4.639 25.105 1.00 22.29 100 VAL C O 1
ATOM 5969 N N . MET C 1 101 ? -3.404 6.797 25.770 1.00 21.86 101 MET C N 1
ATOM 5970 C CA . MET C 1 101 ? -2.194 6.736 26.582 1.00 20.97 101 MET C CA 1
ATOM 5971 C C . MET C 1 101 ? -2.648 6.900 28.022 1.00 17.96 101 MET C C 1
ATOM 5972 O O . MET C 1 101 ? -3.352 7.850 28.341 1.00 20.96 101 MET C O 1
ATOM 5977 N N . CYS C 1 102 ? -2.268 5.966 28.893 1.00 19.40 102 CYS C N 1
ATOM 5978 C CA . CYS C 1 102 ? -2.686 6.018 30.285 1.00 17.89 102 CYS C CA 1
ATOM 5979 C C . CYS C 1 102 ? -1.460 6.014 31.181 1.00 19.45 102 CYS C C 1
ATOM 5980 O O . CYS C 1 102 ? -0.540 5.237 30.958 1.00 19.56 102 CYS C O 1
ATOM 5983 N N . GLU C 1 103 ? -1.427 6.883 32.179 1.00 20.05 103 GLU C N 1
ATOM 5984 C CA . GLU C 1 103 ? -0.274 6.902 33.069 1.00 21.05 103 GLU C CA 1
ATOM 5985 C C . GLU C 1 103 ? -0.188 5.649 33.942 1.00 19.63 103 GLU C C 1
ATOM 5986 O O . GLU C 1 103 ? -1.171 4.933 34.127 1.00 19.05 103 GLU C O 1
ATOM 5992 N N . LYS C 1 104 ? 1.002 5.387 34.472 1.00 18.26 104 LYS C N 1
ATOM 5993 C CA . LYS C 1 104 ? 1.165 4.323 35.453 1.00 19.80 104 LYS C CA 1
ATOM 5994 C C . LYS C 1 104 ? 0.755 4.832 36.839 1.00 18.00 104 LYS C C 1
ATOM 5995 O O . LYS C 1 104 ? 0.678 6.042 37.049 1.00 18.71 104 LYS C O 1
ATOM 6001 N N . PRO C 1 105 ? 0.421 3.918 37.772 1.00 15.59 105 PRO C N 1
ATOM 6002 C CA . PRO C 1 105 ? 0.143 2.505 37.526 1.00 17.39 105 PRO C CA 1
ATOM 6003 C C . PRO C 1 105 ? -1.119 2.429 36.691 1.00 17.53 105 PRO C C 1
ATOM 6004 O O . PRO C 1 105 ? -1.939 3.346 36.795 1.00 18.67 105 PRO C O 1
ATOM 6008 N N . MET C 1 106 ? -1.240 1.409 35.858 1.00 17.73 106 MET C N 1
ATOM 6009 C CA . MET C 1 106 ? -2.339 1.322 34.906 1.00 19.47 106 MET C CA 1
ATOM 6010 C C . MET C 1 106 ? -3.707 1.541 35.557 1.00 20.22 106 MET C C 1
ATOM 6011 O O . MET C 1 106 ? -4.511 2.360 35.096 1.00 19.64 106 MET C O 1
ATOM 6016 N N . ALA C 1 107 ? -3.949 0.830 36.650 1.00 19.69 107 ALA C N 1
ATOM 6017 C CA . ALA C 1 107 ? -5.184 0.975 37.411 1.00 17.83 107 ALA C CA 1
ATOM 6018 C C . ALA C 1 107 ? -4.982 0.371 38.797 1.00 18.47 107 ALA C C 1
ATOM 6019 O O . ALA C 1 107 ? -3.896 -0.139 39.095 1.00 18.32 107 ALA C O 1
ATOM 6021 N N . ASN C 1 108 ? -6.005 0.409 39.649 1.00 16.71 108 ASN C N 1
ATOM 6022 C CA . ASN C 1 108 ? -5.815 -0.014 41.037 1.00 18.92 108 ASN C CA 1
ATOM 6023 C C . ASN C 1 108 ? -5.680 -1.523 41.214 1.00 20.08 108 ASN C C 1
ATOM 6024 O O . ASN C 1 108 ? -5.038 -1.994 42.159 1.00 19.56 108 ASN C O 1
ATOM 6029 N N . THR C 1 109 ? -6.322 -2.283 40.333 1.00 17.89 109 THR C N 1
ATOM 6030 C CA . THR C 1 109 ? -6.353 -3.737 40.461 1.00 18.51 109 THR C CA 1
ATOM 6031 C C . THR C 1 109 ? -6.187 -4.434 39.120 1.00 18.03 109 THR C C 1
ATOM 6032 O O . THR C 1 109 ? -6.385 -3.831 38.064 1.00 18.98 109 THR C O 1
ATOM 6036 N N . VAL C 1 110 ? -5.850 -5.723 39.178 1.00 18.47 110 VAL C N 1
ATOM 6037 C CA . VAL C 1 110 ? -5.770 -6.570 37.994 1.00 16.39 110 VAL C CA 1
ATOM 6038 C C . VAL C 1 110 ? -7.081 -6.532 37.188 1.00 19.89 110 VAL C C 1
ATOM 6039 O O . VAL C 1 110 ? -7.061 -6.388 35.969 1.00 18.85 110 VAL C O 1
ATOM 6043 N N . ALA C 1 111 ? -8.206 -6.647 37.884 1.00 20.42 111 ALA C N 1
ATOM 6044 C CA . ALA C 1 111 ? -9.508 -6.676 37.223 1.00 21.50 111 ALA C CA 1
ATOM 6045 C C . ALA C 1 111 ? -9.720 -5.396 36.422 1.00 19.23 111 ALA C C 1
ATOM 6046 O O . ALA C 1 111 ? -10.254 -5.421 35.304 1.00 20.02 111 ALA C O 1
ATOM 6048 N N . ASP C 1 112 ? -9.291 -4.273 36.985 1.00 18.88 112 ASP C N 1
ATOM 6049 C CA . ASP C 1 112 ? -9.451 -3.001 36.289 1.00 19.06 112 ASP C CA 1
ATOM 6050 C C . ASP C 1 112 ? -8.617 -2.964 35.008 1.00 19.45 112 ASP C C 1
ATOM 6051 O O . ASP C 1 112 ? -9.079 -2.480 33.968 1.00 20.90 112 ASP C O 1
ATOM 6056 N N . CYS C 1 113 ? -7.383 -3.473 35.078 1.00 16.96 113 CYS C N 1
ATOM 6057 C CA . CYS C 1 113 ? -6.523 -3.489 33.897 1.00 17.43 113 CYS C CA 1
ATOM 6058 C C . CYS C 1 113 ? -7.134 -4.327 32.784 1.00 18.61 113 CYS C C 1
ATOM 6059 O O . CYS C 1 113 ? -7.101 -3.950 31.609 1.00 19.24 113 CYS C O 1
ATOM 6062 N N . GLU C 1 114 ? -7.668 -5.482 33.165 1.00 18.40 114 GLU C N 1
ATOM 6063 C CA . GLU C 1 114 ? -8.284 -6.376 32.200 1.00 18.88 114 GLU C CA 1
ATOM 6064 C C . GLU C 1 114 ? -9.459 -5.686 31.507 1.00 21.99 114 GLU C C 1
ATOM 6065 O O . GLU C 1 114 ? -9.637 -5.820 30.304 1.00 21.07 114 GLU C O 1
ATOM 6071 N N . ALA C 1 115 ? -10.245 -4.938 32.270 1.00 21.62 115 ALA C N 1
ATOM 6072 C CA . ALA C 1 115 ? -11.407 -4.250 31.695 1.00 22.46 115 ALA C CA 1
ATOM 6073 C C . ALA C 1 115 ? -10.976 -3.151 30.722 1.00 24.32 115 ALA C C 1
ATOM 6074 O O . ALA C 1 115 ? -11.598 -2.956 29.666 1.00 22.78 115 ALA C O 1
ATOM 6076 N N . MET C 1 116 ? -9.903 -2.439 31.062 1.00 19.44 116 MET C N 1
ATOM 6077 C CA . MET C 1 116 ? -9.369 -1.409 30.176 1.00 18.74 116 MET C CA 1
ATOM 6078 C C . MET C 1 116 ? -8.880 -1.994 28.853 1.00 23.21 116 MET C C 1
ATOM 6079 O O . MET C 1 116 ? -9.165 -1.462 27.777 1.00 22.64 116 MET C O 1
ATOM 6084 N N . ILE C 1 117 ? -8.139 -3.098 28.935 1.00 19.86 117 ILE C N 1
ATOM 6085 C CA . ILE C 1 117 ? -7.669 -3.795 27.747 1.00 18.53 117 ILE C CA 1
ATOM 6086 C C . ILE C 1 117 ? -8.849 -4.245 26.881 1.00 22.69 117 ILE C C 1
ATOM 6087 O O . ILE C 1 117 ? -8.830 -4.081 25.662 1.00 22.70 117 ILE C O 1
ATOM 6092 N N . ALA C 1 118 ? -9.879 -4.793 27.520 1.00 21.89 118 ALA C N 1
ATOM 6093 C CA . ALA C 1 118 ? -11.041 -5.298 26.792 1.00 24.97 118 ALA C CA 1
ATOM 6094 C C . ALA C 1 118 ? -11.796 -4.157 26.114 1.00 26.68 118 ALA C C 1
ATOM 6095 O O . ALA C 1 118 ? -12.256 -4.290 24.979 1.00 26.68 118 ALA C O 1
ATOM 6097 N N . ALA C 1 119 ? -11.899 -3.031 26.810 1.00 25.80 119 ALA C N 1
ATOM 6098 C CA . ALA C 1 119 ? -12.636 -1.886 26.291 1.00 27.49 119 ALA C CA 1
ATOM 6099 C C . ALA C 1 119 ? -11.952 -1.314 25.055 1.00 29.86 119 ALA C C 1
ATOM 6100 O O . ALA C 1 119 ? -12.607 -1.005 24.054 1.00 28.23 119 ALA C O 1
ATOM 6102 N N . CYS C 1 120 ? -10.632 -1.179 25.106 1.00 24.20 120 CYS C N 1
ATOM 6103 C CA . CYS C 1 120 ? -9.924 -0.639 23.958 1.00 25.57 120 CYS C CA 1
ATOM 6104 C C . CYS C 1 120 ? -9.937 -1.650 22.812 1.00 29.42 120 CYS C C 1
ATOM 6105 O O . CYS C 1 120 ? -10.075 -1.269 21.654 1.00 28.45 120 CYS C O 1
ATOM 6108 N N . LYS C 1 121 ? -9.830 -2.936 23.136 1.00 24.76 121 LYS C N 1
ATOM 6109 C CA . LYS C 1 121 ? -9.892 -3.975 22.111 1.00 30.71 121 LYS C CA 1
ATOM 6110 C C . LYS C 1 121 ? -11.228 -3.938 21.371 1.00 30.02 121 LYS C C 1
ATOM 6111 O O . LYS C 1 121 ? -11.263 -4.019 20.146 1.00 31.32 121 LYS C O 1
ATOM 6117 N N . LYS C 1 122 ? -12.314 -3.796 22.124 1.00 28.75 122 LYS C N 1
ATOM 6118 C CA . LYS C 1 122 ? -13.660 -3.706 21.556 1.00 29.92 122 LYS C CA 1
ATOM 6119 C C . LYS C 1 122 ? -13.804 -2.479 20.656 1.00 31.21 122 LYS C C 1
ATOM 6120 O O . LYS C 1 122 ? -14.466 -2.526 19.623 1.00 31.72 122 LYS C O 1
ATOM 6126 N N . ALA C 1 123 ? -13.169 -1.384 21.058 1.00 30.01 123 ALA C N 1
ATOM 6127 C CA . ALA C 1 123 ? -13.218 -0.132 20.312 1.00 29.24 123 ALA C CA 1
ATOM 6128 C C . ALA C 1 123 ? -12.312 -0.160 19.089 1.00 31.42 123 ALA C C 1
ATOM 6129 O O . ALA C 1 123 ? -12.383 0.728 18.240 1.00 33.87 123 ALA C O 1
ATOM 6131 N N . GLY C 1 124 ? -11.455 -1.172 18.995 1.00 25.05 124 GLY C N 1
ATOM 6132 C CA . GLY C 1 124 ? -10.477 -1.223 17.927 1.00 27.72 124 GLY C CA 1
ATOM 6133 C C . GLY C 1 124 ? -9.480 -0.079 18.014 1.00 31.33 124 GLY C C 1
ATOM 6134 O O . GLY C 1 124 ? -9.022 0.443 16.998 1.00 30.77 124 GLY C O 1
ATOM 6135 N N . ARG C 1 125 ? -9.143 0.312 19.238 1.00 29.11 125 ARG C N 1
ATOM 6136 C CA . ARG C 1 125 ? -8.184 1.382 19.460 1.00 26.34 125 ARG C CA 1
ATOM 6137 C C . ARG C 1 125 ? -7.000 0.880 20.288 1.00 28.17 125 ARG C C 1
ATOM 6138 O O . ARG C 1 125 ? -7.128 -0.077 21.053 1.00 29.65 125 ARG C O 1
ATOM 6146 N N . LYS C 1 126 ? -5.851 1.524 20.133 1.00 27.43 126 LYS C N 1
ATOM 6147 C CA . LYS C 1 126 ? -4.646 1.092 20.835 1.00 26.47 126 LYS C CA 1
ATOM 6148 C C . LYS C 1 126 ? -4.581 1.666 22.241 1.00 26.80 126 LYS C C 1
ATOM 6149 O O . LYS C 1 126 ? -5.170 2.705 22.538 1.00 25.22 126 LYS C O 1
ATOM 6155 N N . LEU C 1 127 ? -3.858 0.966 23.109 1.00 21.75 127 LEU C N 1
ATOM 6156 C CA . LEU C 1 127 ? -3.730 1.356 24.502 1.00 22.20 127 LEU C CA 1
ATOM 6157 C C . LEU C 1 127 ? -2.259 1.248 24.868 1.00 24.11 127 LEU C C 1
ATOM 6158 O O . LEU C 1 127 ? -1.630 0.226 24.599 1.00 24.30 127 LEU C O 1
ATOM 6163 N N . MET C 1 128 ? -1.717 2.311 25.449 1.00 21.36 128 MET C N 1
ATOM 6164 C CA . MET C 1 128 ? -0.314 2.342 25.855 1.00 21.42 128 MET C CA 1
ATOM 6165 C C . MET C 1 128 ? -0.200 2.918 27.260 1.00 23.01 128 MET C C 1
ATOM 6166 O O . MET C 1 128 ? -0.914 3.857 27.606 1.00 20.89 128 MET C O 1
ATOM 6171 N N . ILE C 1 129 ? 0.698 2.351 28.067 1.00 18.21 129 ILE C N 1
ATOM 6172 C CA . ILE C 1 129 ? 0.939 2.819 29.424 1.00 19.38 129 ILE C CA 1
ATOM 6173 C C . ILE C 1 129 ? 2.202 3.682 29.452 1.00 19.85 129 ILE C C 1
ATOM 6174 O O . ILE C 1 129 ? 3.162 3.405 28.725 1.00 19.70 129 ILE C O 1
ATOM 6179 N N . GLY C 1 130 ? 2.195 4.725 30.277 1.00 19.74 130 GLY C N 1
ATOM 6180 C CA . GLY C 1 130 ? 3.263 5.715 30.269 1.00 20.81 130 GLY C CA 1
ATOM 6181 C C . GLY C 1 130 ? 4.549 5.306 30.974 1.00 19.04 130 GLY C C 1
ATOM 6182 O O . GLY C 1 130 ? 5.000 5.994 31.895 1.00 20.06 130 GLY C O 1
ATOM 6183 N N . TYR C 1 131 ? 5.138 4.189 30.548 1.00 18.31 131 TYR C N 1
ATOM 6184 C CA . TYR C 1 131 ? 6.440 3.784 31.071 1.00 17.72 131 TYR C CA 1
ATOM 6185 C C . TYR C 1 131 ? 7.552 4.469 30.270 1.00 19.24 131 TYR C C 1
ATOM 6186 O O . TYR C 1 131 ? 8.228 3.842 29.452 1.00 19.32 131 TYR C O 1
ATOM 6195 N N . ARG C 1 132 ? 7.726 5.760 30.519 1.00 19.14 132 ARG C N 1
ATOM 6196 C CA . ARG C 1 132 ? 8.678 6.581 29.772 1.00 19.68 132 ARG C CA 1
ATOM 6197 C C . ARG C 1 132 ? 10.119 6.067 29.823 1.00 21.08 132 ARG C C 1
ATOM 6198 O O . ARG C 1 132 ? 10.897 6.332 28.911 1.00 18.86 132 ARG C O 1
ATOM 6206 N N . SER C 1 133 ? 10.482 5.340 30.885 1.00 18.33 133 SER C N 1
ATOM 6207 C CA . SER C 1 133 ? 11.859 4.848 31.017 1.00 18.09 133 SER C CA 1
ATOM 6208 C C . SER C 1 133 ? 12.274 3.952 29.848 1.00 17.89 133 SER C C 1
ATOM 6209 O O . SER C 1 133 ? 13.463 3.824 29.552 1.00 16.77 133 SER C O 1
ATOM 6212 N N . ARG C 1 134 ? 11.307 3.329 29.176 1.00 17.85 134 ARG C N 1
ATOM 6213 C CA . ARG C 1 134 ? 11.626 2.466 28.039 1.00 19.56 134 ARG C CA 1
ATOM 6214 C C . ARG C 1 134 ? 12.098 3.267 26.819 1.00 20.83 134 ARG C C 1
ATOM 6215 O O . ARG C 1 134 ? 12.538 2.680 25.828 1.00 20.79 134 ARG C O 1
ATOM 6223 N N . PHE C 1 135 ? 11.995 4.591 26.903 1.00 19.91 135 PHE C N 1
ATOM 6224 C CA . PHE C 1 135 ? 12.435 5.503 25.838 1.00 20.80 135 PHE C CA 1
ATOM 6225 C C . PHE C 1 135 ? 13.583 6.403 26.283 1.00 23.07 135 PHE C C 1
ATOM 6226 O O . PHE C 1 135 ? 13.960 7.350 25.583 1.00 22.88 135 PHE C O 1
ATOM 6234 N N . GLN C 1 136 ? 14.128 6.103 27.460 1.00 18.97 136 GLN C N 1
ATOM 6235 C CA . GLN C 1 136 ? 15.188 6.892 28.077 1.00 18.68 136 GLN C CA 1
ATOM 6236 C C . GLN C 1 136 ? 16.553 6.264 27.741 1.00 18.93 136 GLN C C 1
ATOM 6237 O O . GLN C 1 136 ? 16.705 5.036 27.775 1.00 20.21 136 GLN C O 1
ATOM 6243 N N . ALA C 1 137 ? 17.532 7.108 27.407 1.00 18.26 137 ALA C N 1
ATOM 6244 C CA . ALA C 1 137 ? 18.784 6.644 26.789 1.00 20.31 137 ALA C CA 1
ATOM 6245 C C . ALA C 1 137 ? 19.545 5.603 27.606 1.00 18.33 137 ALA C C 1
ATOM 6246 O O . ALA C 1 137 ? 20.016 4.597 27.064 1.00 20.32 137 ALA C O 1
ATOM 6248 N N . HIS C 1 138 ? 19.695 5.881 28.894 1.00 19.13 138 HIS C N 1
ATOM 6249 C CA . HIS C 1 138 ? 20.491 5.023 29.767 1.00 18.80 138 HIS C CA 1
ATOM 6250 C C . HIS C 1 138 ? 19.775 3.702 29.999 1.00 17.99 138 HIS C C 1
ATOM 6251 O O . HIS C 1 138 ? 20.405 2.647 30.045 1.00 17.57 138 HIS C O 1
ATOM 6258 N N . ASN C 1 139 ? 18.457 3.762 30.153 1.00 16.81 139 ASN C N 1
ATOM 6259 C CA . ASN C 1 139 ? 17.677 2.533 30.295 1.00 17.15 139 ASN C CA 1
ATOM 6260 C C . ASN C 1 139 ? 17.756 1.660 29.048 1.00 19.21 139 ASN C C 1
ATOM 6261 O O . ASN C 1 139 ? 17.934 0.455 29.133 1.00 18.35 139 ASN C O 1
ATOM 6266 N N . ILE C 1 140 ? 17.638 2.281 27.877 1.00 19.17 140 ILE C N 1
ATOM 6267 C CA . ILE C 1 140 ? 17.734 1.555 26.623 1.00 18.50 140 ILE C CA 1
ATOM 6268 C C . ILE C 1 140 ? 19.110 0.888 26.502 1.00 18.65 140 ILE C C 1
ATOM 6269 O O . ILE C 1 140 ? 19.235 -0.257 26.040 1.00 19.83 140 ILE C O 1
ATOM 6274 N N . GLU C 1 141 ? 20.136 1.598 26.949 1.00 18.74 141 GLU C N 1
ATOM 6275 C CA . GLU C 1 141 ? 21.493 1.078 26.885 1.00 19.49 141 GLU C CA 1
ATOM 6276 C C . GLU C 1 141 ? 21.657 -0.123 27.828 1.00 20.06 141 GLU C C 1
ATOM 6277 O O . GLU C 1 141 ? 22.296 -1.111 27.467 1.00 17.65 141 GLU C O 1
ATOM 6283 N N . ALA C 1 142 ? 21.081 -0.047 29.029 1.00 17.98 142 ALA C N 1
ATOM 6284 C CA . ALA C 1 142 ? 21.159 -1.187 29.963 1.00 16.85 142 ALA C CA 1
ATOM 6285 C C . ALA C 1 142 ? 20.488 -2.436 29.391 1.00 18.45 142 ALA C C 1
ATOM 6286 O O . ALA C 1 142 ? 21.028 -3.538 29.491 1.00 18.20 142 ALA C O 1
ATOM 6288 N N . ILE C 1 143 ? 19.305 -2.267 28.801 1.00 17.70 143 ILE C N 1
ATOM 6289 C CA . ILE C 1 143 ? 18.607 -3.378 28.156 1.00 18.26 143 ILE C CA 1
ATOM 6290 C C . ILE C 1 143 ? 19.452 -3.959 27.017 1.00 18.66 143 ILE C C 1
ATOM 6291 O O . ILE C 1 143 ? 19.561 -5.186 26.858 1.00 19.82 143 ILE C O 1
ATOM 6296 N N . LYS C 1 144 ? 20.072 -3.073 26.241 1.00 20.03 144 LYS C N 1
ATOM 6297 C CA . LYS C 1 144 ? 20.922 -3.509 25.134 1.00 20.79 144 LYS C CA 1
ATOM 6298 C C . LYS C 1 144 ? 22.125 -4.322 25.624 1.00 19.94 144 LYS C C 1
ATOM 6299 O O . LYS C 1 144 ? 22.436 -5.374 25.054 1.00 20.93 144 LYS C O 1
ATOM 6305 N N . LEU C 1 145 ? 22.797 -3.841 26.668 1.00 20.11 145 LEU C N 1
ATOM 6306 C CA . LEU C 1 145 ? 23.932 -4.566 27.232 1.00 19.44 145 LEU C CA 1
ATOM 6307 C C . LEU C 1 145 ? 23.510 -5.969 27.687 1.00 18.61 145 LEU C C 1
ATOM 6308 O O . LEU C 1 145 ? 24.201 -6.953 27.423 1.00 17.84 145 LEU C O 1
ATOM 6313 N N . VAL C 1 146 ? 22.359 -6.075 28.342 1.00 16.46 146 VAL C N 1
ATOM 6314 C CA . VAL C 1 146 ? 21.872 -7.387 28.735 1.00 17.39 146 VAL C CA 1
ATOM 6315 C C . VAL C 1 146 ? 21.587 -8.269 27.522 1.00 19.32 146 VAL C C 1
ATOM 6316 O O . VAL C 1 146 ? 22.048 -9.410 27.452 1.00 19.17 146 VAL C O 1
ATOM 6320 N N . ARG C 1 147 ? 20.821 -7.740 26.574 1.00 21.23 147 ARG C N 1
ATOM 6321 C CA . ARG C 1 147 ? 20.415 -8.536 25.414 1.00 22.86 147 ARG C CA 1
ATOM 6322 C C . ARG C 1 147 ? 21.602 -8.977 24.565 1.00 23.21 147 ARG C C 1
ATOM 6323 O O . ARG C 1 147 ? 21.599 -10.088 24.026 1.00 22.14 147 ARG C O 1
ATOM 6331 N N . ASP C 1 148 ? 22.611 -8.119 24.453 1.00 22.22 148 ASP C N 1
ATOM 6332 C CA . ASP C 1 148 ? 23.803 -8.435 23.661 1.00 22.55 148 ASP C CA 1
ATOM 6333 C C . ASP C 1 148 ? 24.729 -9.412 24.383 1.00 26.37 148 ASP C C 1
ATOM 6334 O O . ASP C 1 148 ? 25.761 -9.816 23.841 1.00 26.81 148 ASP C O 1
ATOM 6339 N N . GLY C 1 149 ? 24.380 -9.771 25.613 1.00 22.36 149 GLY C N 1
ATOM 6340 C CA . GLY C 1 149 ? 25.173 -10.736 26.353 1.00 20.39 149 GLY C CA 1
ATOM 6341 C C . GLY C 1 149 ? 26.384 -10.155 27.061 1.00 21.51 149 GLY C C 1
ATOM 6342 O O . GLY C 1 149 ? 27.278 -10.902 27.474 1.00 21.50 149 GLY C O 1
ATOM 6343 N N . ALA C 1 150 ? 26.428 -8.837 27.228 1.00 19.37 150 ALA C N 1
ATOM 6344 C CA . ALA C 1 150 ? 27.597 -8.210 27.847 1.00 20.93 150 ALA C CA 1
ATOM 6345 C C . ALA C 1 150 ? 27.783 -8.645 29.307 1.00 20.05 150 ALA C C 1
ATOM 6346 O O . ALA C 1 150 ? 28.902 -8.630 29.825 1.00 19.42 150 ALA C O 1
ATOM 6348 N N . LEU C 1 151 ? 26.690 -9.024 29.968 1.00 18.45 151 LEU C N 1
ATOM 6349 C CA . LEU C 1 151 ? 26.761 -9.415 31.378 1.00 17.79 151 LEU C CA 1
ATOM 6350 C C . LEU C 1 151 ? 26.775 -10.914 31.575 1.00 18.12 151 LEU C C 1
ATOM 6351 O O . LEU C 1 151 ? 26.977 -11.375 32.696 1.00 17.43 151 LEU C O 1
ATOM 6356 N N . GLY C 1 152 ? 26.543 -11.668 30.502 1.00 19.00 152 GLY C N 1
ATOM 6357 C CA . GLY C 1 152 ? 26.202 -13.074 30.633 1.00 19.46 152 GLY C CA 1
ATOM 6358 C C . GLY C 1 152 ? 24.758 -13.151 31.106 1.00 18.60 152 GLY C C 1
ATOM 6359 O O . GLY C 1 152 ? 24.064 -12.132 31.131 1.00 18.66 152 GLY C O 1
ATOM 6360 N N . PRO C 1 153 ? 24.291 -14.347 31.485 1.00 19.12 153 PRO C N 1
ATOM 6361 C CA . PRO C 1 153 ? 22.910 -14.497 31.971 1.00 18.53 153 PRO C CA 1
ATOM 6362 C C . PRO C 1 153 ? 22.649 -13.578 33.160 1.00 16.83 153 PRO C C 1
ATOM 6363 O O . PRO C 1 153 ? 23.531 -13.462 34.005 1.00 16.26 153 PRO C O 1
ATOM 6367 N N . VAL C 1 154 ? 21.500 -12.907 33.211 1.00 17.47 154 VAL C N 1
ATOM 6368 C CA . VAL C 1 154 ? 21.214 -12.052 34.368 1.00 15.78 154 VAL C CA 1
ATOM 6369 C C . VAL C 1 154 ? 21.080 -12.910 35.628 1.00 16.43 154 VAL C C 1
ATOM 6370 O O . VAL C 1 154 ? 20.331 -13.883 35.639 1.00 17.62 154 VAL C O 1
ATOM 6374 N N . ARG C 1 155 ? 21.816 -12.554 36.681 1.00 16.63 155 ARG C N 1
ATOM 6375 C CA . ARG C 1 155 ? 21.731 -13.287 37.945 1.00 14.09 155 ARG C CA 1
ATOM 6376 C C . ARG C 1 155 ? 21.011 -12.458 39.004 1.00 14.35 155 ARG C C 1
ATOM 6377 O O . ARG C 1 155 ? 20.150 -12.973 39.701 1.00 14.58 155 ARG C O 1
ATOM 6385 N N . THR C 1 156 ? 21.359 -11.174 39.122 1.00 14.12 156 THR C N 1
ATOM 6386 C CA . THR C 1 156 ? 20.696 -10.306 40.108 1.00 14.00 156 THR C CA 1
ATOM 6387 C C . THR C 1 156 ? 20.302 -8.950 39.521 1.00 14.90 156 THR C C 1
ATOM 6388 O O . THR C 1 156 ? 20.996 -8.399 38.668 1.00 14.93 156 THR C O 1
ATOM 6392 N N . VAL C 1 157 ? 19.174 -8.429 39.996 1.00 12.40 157 VAL C N 1
ATOM 6393 C CA . VAL C 1 157 ? 18.770 -7.051 39.753 1.00 14.54 157 VAL C CA 1
ATOM 6394 C C . VAL C 1 157 ? 18.495 -6.476 41.126 1.00 14.81 157 VAL C C 1
ATOM 6395 O O . VAL C 1 157 ? 17.676 -7.016 41.874 1.00 15.65 157 VAL C O 1
ATOM 6399 N N . VAL C 1 158 ? 19.218 -5.431 41.488 1.00 12.82 158 VAL C N 1
ATOM 6400 C CA . VAL C 1 158 ? 18.978 -4.779 42.765 1.00 12.54 158 VAL C CA 1
ATOM 6401 C C . VAL C 1 158 ? 18.535 -3.359 42.470 1.00 15.09 158 VAL C C 1
ATOM 6402 O O . VAL C 1 158 ? 19.290 -2.571 41.894 1.00 14.45 158 VAL C O 1
ATOM 6406 N N . THR C 1 159 ? 17.291 -3.044 42.827 1.00 14.13 159 THR C N 1
ATOM 6407 C CA . THR C 1 159 ? 16.711 -1.769 42.417 1.00 14.13 159 THR C CA 1
ATOM 6408 C C . THR C 1 159 ? 15.875 -1.145 43.524 1.00 14.77 159 THR C C 1
ATOM 6409 O O . THR C 1 159 ? 15.064 -1.825 44.174 1.00 14.45 159 THR C O 1
ATOM 6413 N N . ASP C 1 160 ? 16.075 0.151 43.746 1.00 12.18 160 ASP C N 1
ATOM 6414 C CA . ASP C 1 160 ? 15.431 0.840 44.858 1.00 12.71 160 ASP C CA 1
ATOM 6415 C C . ASP C 1 160 ? 14.738 2.079 44.316 1.00 15.18 160 ASP C C 1
ATOM 6416 O O . ASP C 1 160 ? 15.367 2.858 43.603 1.00 15.93 160 ASP C O 1
ATOM 6421 N N . HIS C 1 161 ? 13.465 2.268 44.647 1.00 13.90 161 HIS C N 1
ATOM 6422 C CA . HIS C 1 161 ? 12.767 3.488 44.264 1.00 14.22 161 HIS C CA 1
ATOM 6423 C C . HIS C 1 161 ? 11.946 4.009 45.424 1.00 15.39 161 HIS C C 1
ATOM 6424 O O . HIS C 1 161 ? 11.162 3.275 46.038 1.00 14.72 161 HIS C O 1
ATOM 6431 N N . GLY C 1 162 ? 12.100 5.294 45.704 1.00 16.69 162 GLY C N 1
ATOM 6432 C CA . GLY C 1 162 ? 11.335 5.886 46.772 1.00 16.16 162 GLY C CA 1
ATOM 6433 C C . GLY C 1 162 ? 11.567 7.372 46.847 1.00 16.86 162 GLY C C 1
ATOM 6434 O O . GLY C 1 162 ? 12.568 7.885 46.340 1.00 15.42 162 GLY C O 1
ATOM 6435 N N . PHE C 1 163 ? 10.635 8.069 47.483 1.00 16.61 163 PHE C N 1
ATOM 6436 C CA . PHE C 1 163 ? 10.875 9.465 47.829 1.00 18.01 163 PHE C CA 1
ATOM 6437 C C . PHE C 1 163 ? 10.173 9.769 49.138 1.00 18.74 163 PHE C C 1
ATOM 6438 O O . PHE C 1 163 ? 9.249 9.062 49.539 1.00 16.79 163 PHE C O 1
ATOM 6446 N N . THR C 1 164 ? 10.651 10.793 49.833 1.00 16.39 164 THR C N 1
ATOM 6447 C CA . THR C 1 164 ? 10.071 11.183 51.115 1.00 17.69 164 THR C CA 1
ATOM 6448 C C . THR C 1 164 ? 8.821 12.017 50.865 1.00 21.53 164 THR C C 1
ATOM 6449 O O . THR C 1 164 ? 8.892 13.225 50.629 1.00 21.31 164 THR C O 1
ATOM 6453 N N . ILE C 1 165 ? 7.673 11.355 50.884 1.00 18.93 165 ILE C N 1
ATOM 6454 C CA . ILE C 1 165 ? 6.424 12.010 50.525 1.00 20.13 165 ILE C CA 1
ATOM 6455 C C . ILE C 1 165 ? 6.016 12.982 51.639 1.00 22.58 165 ILE C C 1
ATOM 6456 O O . ILE C 1 165 ? 6.326 12.755 52.805 1.00 21.34 165 ILE C O 1
ATOM 6461 N N . GLY C 1 166 ? 5.346 14.074 51.273 1.00 22.92 166 GLY C N 1
ATOM 6462 C CA . GLY C 1 166 ? 5.058 15.138 52.223 1.00 29.08 166 GLY C CA 1
ATOM 6463 C C . GLY C 1 166 ? 3.621 15.249 52.704 1.00 26.17 166 GLY C C 1
ATOM 6464 O O . GLY C 1 166 ? 3.231 14.594 53.672 1.00 26.45 166 GLY C O 1
ATOM 6465 N N . ASP C 1 167 ? 2.839 16.090 52.033 1.00 25.88 167 ASP C N 1
ATOM 6466 C CA . ASP C 1 167 ? 1.494 16.449 52.497 1.00 26.34 167 ASP C CA 1
ATOM 6467 C C . ASP C 1 167 ? 0.596 15.225 52.680 1.00 25.22 167 ASP C C 1
ATOM 6468 O O . ASP C 1 167 ? 0.328 14.507 51.724 1.00 25.45 167 ASP C O 1
ATOM 6473 N N . PRO C 1 168 ? 0.127 14.991 53.916 1.00 25.15 168 PRO C N 1
ATOM 6474 C CA . PRO C 1 168 ? -0.707 13.821 54.218 1.00 25.61 168 PRO C CA 1
ATOM 6475 C C . PRO C 1 168 ? -2.059 13.817 53.508 1.00 28.73 168 PRO C C 1
ATOM 6476 O O . PRO C 1 168 ? -2.678 12.757 53.386 1.00 28.28 168 PRO C O 1
ATOM 6480 N N . LYS C 1 169 ? -2.511 14.980 53.043 1.00 27.04 169 LYS C N 1
ATOM 6481 C CA . LYS C 1 169 ? -3.851 15.089 52.468 1.00 29.35 169 LYS C CA 1
ATOM 6482 C C . LYS C 1 169 ? -3.937 14.773 50.971 1.00 28.32 169 LYS C C 1
ATOM 6483 O O . LYS C 1 169 ? -5.026 14.737 50.402 1.00 28.68 169 LYS C O 1
ATOM 6489 N N . GLN C 1 170 ? -2.802 14.526 50.332 1.00 22.84 170 GLN C N 1
ATOM 6490 C CA . GLN C 1 170 ? -2.784 14.337 48.886 1.00 21.75 170 GLN C CA 1
ATOM 6491 C C . GLN C 1 170 ? -3.338 12.975 48.476 1.00 19.28 170 GLN C C 1
ATOM 6492 O O . GLN C 1 170 ? -3.353 12.044 49.283 1.00 21.25 170 GLN C O 1
ATOM 6498 N N . TRP C 1 171 ? -3.788 12.857 47.229 1.00 19.28 171 TRP C N 1
ATOM 6499 C CA . TRP C 1 171 ? -4.501 11.647 46.822 1.00 20.62 171 TRP C CA 1
ATOM 6500 C C . TRP C 1 171 ? -3.603 10.407 46.861 1.00 20.25 171 TRP C C 1
ATOM 6501 O O . TRP C 1 171 ? -4.094 9.297 47.036 1.00 18.68 171 TRP C O 1
ATOM 6512 N N . ARG C 1 172 ? -2.294 10.589 46.728 1.00 19.48 172 ARG C N 1
ATOM 6513 C CA . ARG C 1 172 ? -1.397 9.426 46.748 1.00 18.33 172 ARG C CA 1
ATOM 6514 C C . ARG C 1 172 ? -1.449 8.675 48.079 1.00 19.99 172 ARG C C 1
ATOM 6515 O O . ARG C 1 172 ? -1.118 7.483 48.145 1.00 19.00 172 ARG C O 1
ATOM 6523 N N . LEU C 1 173 ? -1.852 9.373 49.139 1.00 17.75 173 LEU C N 1
ATOM 6524 C CA . LEU C 1 173 ? -1.919 8.768 50.457 1.00 17.45 173 LEU C CA 1
ATOM 6525 C C . LEU C 1 173 ? -3.362 8.382 50.817 1.00 19.79 173 LEU C C 1
ATOM 6526 O O . LEU C 1 173 ? -3.657 8.022 51.953 1.00 20.76 173 LEU C O 1
ATOM 6531 N N . ASN C 1 174 ? -4.240 8.429 49.817 1.00 18.67 174 ASN C N 1
ATOM 6532 C CA . ASN C 1 174 ? -5.626 7.988 49.972 1.00 20.52 174 ASN C CA 1
ATOM 6533 C C . ASN C 1 174 ? -5.788 6.636 49.290 1.00 20.26 174 ASN C C 1
ATOM 6534 O O . ASN C 1 174 ? -5.559 6.528 48.092 1.00 18.18 174 ASN C O 1
ATOM 6539 N N . ARG C 1 175 ? -6.163 5.606 50.047 1.00 19.53 175 ARG C N 1
ATOM 6540 C CA . ARG C 1 175 ? -6.161 4.249 49.502 1.00 19.36 175 ARG C CA 1
ATOM 6541 C C . ARG C 1 175 ? -7.158 4.105 48.363 1.00 21.18 175 ARG C C 1
ATOM 6542 O O . ARG C 1 175 ? -6.898 3.397 47.389 1.00 19.90 175 ARG C O 1
ATOM 6550 N N . ALA C 1 176 ? -8.297 4.782 48.481 1.00 21.12 176 ALA C N 1
ATOM 6551 C CA . ALA C 1 176 ? -9.335 4.674 47.458 1.00 22.51 176 ALA C CA 1
ATOM 6552 C C . ALA C 1 176 ? -8.873 5.224 46.111 1.00 21.00 176 ALA C C 1
ATOM 6553 O O . ALA C 1 176 ? -9.095 4.600 45.076 1.00 20.89 176 ALA C O 1
ATOM 6555 N N . LEU C 1 177 ? -8.242 6.398 46.122 1.00 20.19 177 LEU C N 1
ATOM 6556 C CA . LEU C 1 177 ? -7.805 7.039 44.884 1.00 19.02 177 LEU C CA 1
ATOM 6557 C C . LEU C 1 177 ? -6.504 6.459 44.337 1.00 17.74 177 LEU C C 1
ATOM 6558 O O . LEU C 1 177 ? -6.329 6.364 43.125 1.00 18.10 177 LEU C O 1
ATOM 6563 N N . ALA C 1 178 ? -5.588 6.098 45.234 1.00 18.11 178 ALA C N 1
ATOM 6564 C CA . ALA C 1 178 ? -4.248 5.656 44.821 1.00 17.36 178 ALA C CA 1
ATOM 6565 C C . ALA C 1 178 ? -4.160 4.154 44.559 1.00 17.40 178 ALA C C 1
ATOM 6566 O O . ALA C 1 178 ? -3.342 3.707 43.751 1.00 18.00 178 ALA C O 1
ATOM 6568 N N . GLY C 1 179 ? -4.985 3.386 45.269 1.00 17.34 179 GLY C N 1
ATOM 6569 C CA . GLY C 1 179 ? -4.986 1.933 45.157 1.00 18.13 179 GLY C CA 1
ATOM 6570 C C . GLY C 1 179 ? -3.950 1.264 46.042 1.00 21.18 179 GLY C C 1
ATOM 6571 O O . GLY C 1 179 ? -3.883 0.036 46.118 1.00 21.18 179 GLY C O 1
ATOM 6572 N N . GLY C 1 180 ? -3.131 2.072 46.707 1.00 17.68 180 GLY C N 1
ATOM 6573 C CA . GLY C 1 180 ? -2.058 1.555 47.545 1.00 17.32 180 GLY C CA 1
ATOM 6574 C C . GLY C 1 180 ? -1.029 2.653 47.736 1.00 19.07 180 GLY C C 1
ATOM 6575 O O . GLY C 1 180 ? -1.212 3.752 47.226 1.00 18.20 180 GLY C O 1
ATOM 6576 N N . GLY C 1 181 ? 0.052 2.354 48.457 1.00 16.78 181 GLY C N 1
ATOM 6577 C CA . GLY C 1 181 ? 1.036 3.362 48.809 1.00 15.97 181 GLY C CA 1
ATOM 6578 C C . GLY C 1 181 ? 2.232 3.384 47.882 1.00 16.81 181 GLY C C 1
ATOM 6579 O O . GLY C 1 181 ? 2.077 3.448 46.660 1.00 17.06 181 GLY C O 1
ATOM 6580 N N . SER C 1 182 ? 3.429 3.330 48.461 1.00 14.52 182 SER C N 1
ATOM 6581 C CA . SER C 1 182 ? 4.630 3.539 47.663 1.00 16.03 182 SER C CA 1
ATOM 6582 C C . SER C 1 182 ? 4.724 2.586 46.465 1.00 14.96 182 SER C C 1
ATOM 6583 O O . SER C 1 182 ? 5.202 2.981 45.402 1.00 16.96 182 SER C O 1
ATOM 6586 N N . LEU C 1 183 ? 4.249 1.350 46.624 1.00 15.45 183 LEU C N 1
ATOM 6587 C CA . LEU C 1 183 ? 4.368 0.362 45.555 1.00 13.70 183 LEU C CA 1
ATOM 6588 C C . LEU C 1 183 ? 3.606 0.808 44.308 1.00 16.74 183 LEU C C 1
ATOM 6589 O O . LEU C 1 183 ? 4.089 0.648 43.194 1.00 16.68 183 LEU C O 1
ATOM 6594 N N . MET C 1 184 ? 2.420 1.387 44.498 1.00 17.11 184 MET C N 1
ATOM 6595 C CA . MET C 1 184 ? 1.608 1.794 43.355 1.00 17.96 184 MET C CA 1
ATOM 6596 C C . MET C 1 184 ? 2.232 2.973 42.612 1.00 18.28 184 MET C C 1
ATOM 6597 O O . MET C 1 184 ? 2.163 3.052 41.382 1.00 20.00 184 MET C O 1
ATOM 6602 N N . ASP C 1 185 ? 2.878 3.864 43.355 1.00 16.41 185 ASP C N 1
ATOM 6603 C CA . ASP C 1 185 ? 3.347 5.119 42.781 1.00 17.32 185 ASP C CA 1
ATOM 6604 C C . ASP C 1 185 ? 4.788 5.096 42.287 1.00 20.12 185 ASP C C 1
ATOM 6605 O O . ASP C 1 185 ? 5.095 5.606 41.203 1.00 18.49 185 ASP C O 1
ATOM 6610 N N . ILE C 1 186 ? 5.676 4.541 43.100 1.00 18.08 186 ILE C N 1
ATOM 6611 C CA . ILE C 1 186 ? 7.106 4.649 42.817 1.00 15.61 186 ILE C CA 1
ATOM 6612 C C . ILE C 1 186 ? 7.804 3.285 42.844 1.00 16.25 186 ILE C C 1
ATOM 6613 O O . ILE C 1 186 ? 8.686 3.025 42.017 1.00 16.80 186 ILE C O 1
ATOM 6618 N N . GLY C 1 187 ? 7.391 2.391 43.742 1.00 15.55 187 GLY C N 1
ATOM 6619 C CA . GLY C 1 187 ? 7.958 1.048 43.758 1.00 14.23 187 GLY C CA 1
ATOM 6620 C C . GLY C 1 187 ? 7.742 0.307 42.451 1.00 17.08 187 GLY C C 1
ATOM 6621 O O . GLY C 1 187 ? 8.496 -0.603 42.083 1.00 16.01 187 GLY C O 1
ATOM 6622 N N . ILE C 1 188 ? 6.710 0.710 41.718 1.00 16.79 188 ILE C N 1
ATOM 6623 C CA . ILE C 1 188 ? 6.407 0.093 40.442 1.00 14.68 188 ILE C CA 1
ATOM 6624 C C . ILE C 1 188 ? 7.566 0.248 39.435 1.00 14.56 188 ILE C C 1
ATOM 6625 O O . ILE C 1 188 ? 7.740 -0.590 38.548 1.00 15.81 188 ILE C O 1
ATOM 6630 N N . TYR C 1 189 ? 8.366 1.302 39.574 1.00 15.34 189 TYR C N 1
ATOM 6631 C CA . TYR C 1 189 ? 9.561 1.437 38.736 1.00 15.71 189 TYR C CA 1
ATOM 6632 C C . TYR C 1 189 ? 10.578 0.320 39.002 1.00 14.20 189 TYR C C 1
ATOM 6633 O O . TYR C 1 189 ? 11.254 -0.141 38.070 1.00 15.70 189 TYR C O 1
ATOM 6642 N N . SER C 1 190 ? 10.699 -0.091 40.264 1.00 15.96 190 SER C N 1
ATOM 6643 C CA . SER C 1 190 ? 11.592 -1.206 40.621 1.00 16.00 190 SER C CA 1
ATOM 6644 C C . SER C 1 190 ? 11.119 -2.494 39.963 1.00 14.78 190 SER C C 1
ATOM 6645 O O . SER C 1 190 ? 11.897 -3.239 39.359 1.00 14.37 190 SER C O 1
ATOM 6648 N N . LEU C 1 191 ? 9.819 -2.741 40.086 1.00 14.32 191 LEU C N 1
ATOM 6649 C CA . LEU C 1 191 ? 9.204 -3.904 39.478 1.00 14.52 191 LEU C CA 1
ATOM 6650 C C . LEU C 1 191 ? 9.312 -3.881 37.953 1.00 16.10 191 LEU C C 1
ATOM 6651 O O . LEU C 1 191 ? 9.728 -4.864 37.339 1.00 14.96 191 LEU C O 1
ATOM 6656 N N . ASN C 1 192 ? 8.929 -2.760 37.342 1.00 13.74 192 ASN C N 1
ATOM 6657 C CA . ASN C 1 192 ? 8.945 -2.654 35.890 1.00 14.72 192 ASN C CA 1
ATOM 6658 C C . ASN C 1 192 ? 10.360 -2.853 35.323 1.00 14.63 192 ASN C C 1
ATOM 6659 O O . ASN C 1 192 ? 10.533 -3.539 34.308 1.00 16.30 192 ASN C O 1
ATOM 6664 N N . ALA C 1 193 ? 11.358 -2.275 35.990 1.00 15.09 193 ALA C N 1
ATOM 6665 C CA . ALA C 1 193 ? 12.762 -2.440 35.583 1.00 14.86 193 ALA C CA 1
ATOM 6666 C C . ALA C 1 193 ? 13.238 -3.880 35.722 1.00 15.76 193 ALA C C 1
ATOM 6667 O O . ALA C 1 193 ? 13.935 -4.383 34.841 1.00 15.36 193 ALA C O 1
ATOM 6669 N N . ALA C 1 194 ? 12.897 -4.531 36.834 1.00 14.67 194 ALA C N 1
ATOM 6670 C CA . ALA C 1 194 ? 13.262 -5.945 37.010 1.00 15.01 194 ALA C CA 1
ATOM 6671 C C . ALA C 1 194 ? 12.744 -6.738 35.821 1.00 16.81 194 ALA C C 1
ATOM 6672 O O . ALA C 1 194 ? 13.435 -7.606 35.290 1.00 16.20 194 ALA C O 1
ATOM 6674 N N . ARG C 1 195 ? 11.536 -6.406 35.374 1.00 15.03 195 ARG C N 1
ATOM 6675 C CA . ARG C 1 195 ? 10.948 -7.121 34.264 1.00 16.15 195 ARG C CA 1
ATOM 6676 C C . ARG C 1 195 ? 11.627 -6.761 32.937 1.00 16.54 195 ARG C C 1
ATOM 6677 O O . ARG C 1 195 ? 11.907 -7.663 32.151 1.00 17.12 195 ARG C O 1
ATOM 6685 N N . TYR C 1 196 ? 11.917 -5.480 32.672 1.00 16.48 196 TYR C N 1
ATOM 6686 C CA . TYR C 1 196 ? 12.503 -5.200 31.361 1.00 18.36 196 TYR C CA 1
ATOM 6687 C C . TYR C 1 196 ? 14.005 -5.463 31.297 1.00 17.75 196 TYR C C 1
ATOM 6688 O O . TYR C 1 196 ? 14.530 -5.683 30.200 1.00 18.73 196 TYR C O 1
ATOM 6697 N N . LEU C 1 197 ? 14.688 -5.504 32.441 1.00 15.50 197 LEU C N 1
ATOM 6698 C CA . LEU C 1 197 ? 16.104 -5.860 32.427 1.00 17.21 197 LEU C CA 1
ATOM 6699 C C . LEU C 1 197 ? 16.296 -7.363 32.231 1.00 18.51 197 LEU C C 1
ATOM 6700 O O . LEU C 1 197 ? 17.203 -7.788 31.512 1.00 19.24 197 LEU C O 1
ATOM 6705 N N . THR C 1 198 ? 15.449 -8.176 32.856 1.00 16.39 198 THR C N 1
ATOM 6706 C CA . THR C 1 198 ? 15.542 -9.625 32.649 1.00 16.51 198 THR C CA 1
ATOM 6707 C C . THR C 1 198 ? 14.874 -10.037 31.349 1.00 20.61 198 THR C C 1
ATOM 6708 O O . THR C 1 198 ? 15.254 -11.034 30.728 1.00 20.46 198 THR C O 1
ATOM 6712 N N . GLY C 1 199 ? 13.852 -9.285 30.958 1.00 18.76 199 GLY C N 1
ATOM 6713 C CA . GLY C 1 199 ? 13.020 -9.681 29.843 1.00 19.94 199 GLY C CA 1
ATOM 6714 C C . GLY C 1 199 ? 12.113 -10.832 30.223 1.00 23.15 199 GLY C C 1
ATOM 6715 O O . GLY C 1 199 ? 11.567 -11.508 29.354 1.00 21.57 199 GLY C O 1
ATOM 6716 N N . GLU C 1 200 ? 11.937 -11.049 31.524 1.00 19.19 200 GLU C N 1
ATOM 6717 C CA . GLU C 1 200 ? 11.158 -12.190 32.015 1.00 16.97 200 GLU C CA 1
ATOM 6718 C C . GLU C 1 200 ? 10.024 -11.750 32.935 1.00 18.39 200 GLU C C 1
ATOM 6719 O O . GLU C 1 200 ? 9.970 -10.594 33.351 1.00 19.12 200 GLU C O 1
ATOM 6725 N N . GLU C 1 201 ? 9.133 -12.691 33.254 1.00 18.86 201 GLU C N 1
ATOM 6726 C CA . GLU C 1 201 ? 8.061 -12.481 34.218 1.00 17.61 201 GLU C CA 1
ATOM 6727 C C . GLU C 1 201 ? 8.311 -13.353 35.447 1.00 16.13 201 GLU C C 1
ATOM 6728 O O . GLU C 1 201 ? 8.696 -14.510 35.308 1.00 18.58 201 GLU C O 1
ATOM 6734 N N . PRO C 1 202 ? 8.092 -12.801 36.648 1.00 17.21 202 PRO C N 1
ATOM 6735 C CA . PRO C 1 202 ? 8.448 -13.549 37.863 1.00 16.90 202 PRO C CA 1
ATOM 6736 C C . PRO C 1 202 ? 7.552 -14.755 38.115 1.00 19.74 202 PRO C C 1
ATOM 6737 O O . PRO C 1 202 ? 6.369 -14.739 37.741 1.00 20.14 202 PRO C O 1
ATOM 6741 N N . VAL C 1 203 ? 8.121 -15.787 38.741 1.00 17.42 203 VAL C N 1
ATOM 6742 C CA . VAL C 1 203 ? 7.351 -16.964 39.129 1.00 18.70 203 VAL C CA 1
ATOM 6743 C C . VAL C 1 203 ? 7.220 -17.126 40.643 1.00 20.80 203 VAL C C 1
ATOM 6744 O O . VAL C 1 203 ? 6.461 -17.982 41.096 1.00 20.36 203 VAL C O 1
ATOM 6748 N N . ALA C 1 204 ? 7.951 -16.322 41.423 1.00 17.59 204 ALA C N 1
ATOM 6749 C CA . ALA C 1 204 ? 7.817 -16.350 42.889 1.00 15.58 204 ALA C CA 1
ATOM 6750 C C . ALA C 1 204 ? 8.090 -14.964 43.449 1.00 14.48 204 ALA C C 1
ATOM 6751 O O . ALA C 1 204 ? 8.915 -14.231 42.914 1.00 16.03 204 ALA C O 1
ATOM 6753 N N . VAL C 1 205 ? 7.387 -14.630 44.525 1.00 14.79 205 VAL C N 1
ATOM 6754 C CA . VAL C 1 205 ? 7.442 -13.303 45.119 1.00 13.71 205 VAL C CA 1
ATOM 6755 C C . VAL C 1 205 ? 7.490 -13.393 46.639 1.00 16.14 205 VAL C C 1
ATOM 6756 O O . VAL C 1 205 ? 6.657 -14.077 47.231 1.00 15.47 205 VAL C O 1
ATOM 6760 N N . ASN C 1 206 ? 8.466 -12.721 47.262 1.00 14.40 206 ASN C N 1
ATOM 6761 C CA . ASN C 1 206 ? 8.473 -12.459 48.712 1.00 14.76 206 ASN C CA 1
ATOM 6762 C C . ASN C 1 206 ? 8.281 -10.973 48.953 1.00 14.94 206 ASN C C 1
ATOM 6763 O O . ASN C 1 206 ? 8.695 -10.169 48.127 1.00 14.89 206 ASN C O 1
ATOM 6768 N N . ALA C 1 207 ? 7.736 -10.599 50.105 1.00 12.63 207 ALA C N 1
ATOM 6769 C CA . ALA C 1 207 ? 7.679 -9.176 50.457 1.00 12.30 207 ALA C CA 1
ATOM 6770 C C . ALA C 1 207 ? 7.615 -8.955 51.963 1.00 14.68 207 ALA C C 1
ATOM 6771 O O . ALA C 1 207 ? 7.152 -9.818 52.730 1.00 15.03 207 ALA C O 1
ATOM 6773 N N . VAL C 1 208 ? 8.122 -7.802 52.379 1.00 15.64 208 VAL C N 1
ATOM 6774 C CA . VAL C 1 208 ? 8.030 -7.340 53.763 1.00 16.50 208 VAL C CA 1
ATOM 6775 C C . VAL C 1 208 ? 7.543 -5.894 53.774 1.00 16.15 208 VAL C C 1
ATOM 6776 O O . VAL C 1 208 ? 8.097 -5.066 53.060 1.00 14.95 208 VAL C O 1
ATOM 6780 N N . GLU C 1 209 ? 6.507 -5.599 54.564 1.00 16.11 209 GLU C N 1
ATOM 6781 C CA . GLU C 1 209 ? 6.021 -4.225 54.718 1.00 16.79 209 GLU C CA 1
ATOM 6782 C C . GLU C 1 209 ? 6.504 -3.619 56.031 1.00 18.95 209 GLU C C 1
ATOM 6783 O O . GLU C 1 209 ? 6.591 -4.308 57.045 1.00 18.46 209 GLU C O 1
ATOM 6789 N N . SER C 1 210 ? 6.827 -2.329 56.003 1.00 17.37 210 SER C N 1
ATOM 6790 C CA . SER C 1 210 ? 7.143 -1.589 57.209 1.00 18.59 210 SER C CA 1
ATOM 6791 C C . SER C 1 210 ? 6.473 -0.224 57.149 1.00 18.43 210 SER C C 1
ATOM 6792 O O . SER C 1 210 ? 6.896 0.663 56.399 1.00 17.16 210 SER C O 1
ATOM 6795 N N . THR C 1 211 ? 5.412 -0.072 57.934 1.00 16.98 211 THR C N 1
ATOM 6796 C CA . THR C 1 211 ? 4.638 1.160 57.955 1.00 17.06 211 THR C CA 1
ATOM 6797 C C . THR C 1 211 ? 4.241 1.520 59.393 1.00 18.63 211 THR C C 1
ATOM 6798 O O . THR C 1 211 ? 3.720 0.683 60.131 1.00 20.22 211 THR C O 1
ATOM 6802 N N . ASP C 1 212 ? 4.508 2.758 59.778 1.00 21.91 212 ASP C N 1
ATOM 6803 C CA . ASP C 1 212 ? 4.007 3.296 61.041 1.00 25.25 212 ASP C CA 1
ATOM 6804 C C . ASP C 1 212 ? 2.612 3.882 60.812 1.00 23.02 212 ASP C C 1
ATOM 6805 O O . ASP C 1 212 ? 2.486 4.973 60.265 1.00 22.58 212 ASP C O 1
ATOM 6810 N N . ARG C 1 213 ? 1.580 3.151 61.230 1.00 24.54 213 ARG C N 1
ATOM 6811 C CA . ARG C 1 213 ? 0.187 3.582 61.049 1.00 26.26 213 ARG C CA 1
ATOM 6812 C C . ARG C 1 213 ? -0.144 4.875 61.795 1.00 29.85 213 ARG C C 1
ATOM 6813 O O . ARG C 1 213 ? -1.124 5.552 61.475 1.00 29.84 213 ARG C O 1
ATOM 6821 N N . SER C 1 214 ? 0.666 5.212 62.789 1.00 27.57 214 SER C N 1
ATOM 6822 C CA . SER C 1 214 ? 0.416 6.415 63.581 1.00 28.57 214 SER C CA 1
ATOM 6823 C C . SER C 1 214 ? 0.997 7.655 62.902 1.00 31.55 214 SER C C 1
ATOM 6824 O O . SER C 1 214 ? 0.709 8.786 63.300 1.00 30.05 214 SER C O 1
ATOM 6827 N N . ASP C 1 215 ? 1.821 7.442 61.878 1.00 25.93 215 ASP C N 1
ATOM 6828 C CA . ASP C 1 215 ? 2.323 8.544 61.060 1.00 25.84 215 ASP C CA 1
ATOM 6829 C C . ASP C 1 215 ? 1.145 9.148 60.295 1.00 24.60 215 ASP C C 1
ATOM 6830 O O . ASP C 1 215 ? 0.374 8.418 59.671 1.00 24.24 215 ASP C O 1
ATOM 6835 N N . PRO C 1 216 ? 0.988 10.483 60.352 1.00 28.00 216 PRO C N 1
ATOM 6836 C CA . PRO C 1 216 ? -0.119 11.156 59.657 1.00 25.60 216 PRO C CA 1
ATOM 6837 C C . PRO C 1 216 ? -0.235 10.812 58.170 1.00 27.53 216 PRO C C 1
ATOM 6838 O O . PRO C 1 216 ? -1.334 10.889 57.615 1.00 27.49 216 PRO C O 1
ATOM 6842 N N . ARG C 1 217 ? 0.873 10.431 57.536 1.00 22.25 217 ARG C N 1
ATOM 6843 C CA . ARG C 1 217 ? 0.861 10.126 56.111 1.00 21.95 217 ARG C CA 1
ATOM 6844 C C . ARG C 1 217 ? 0.311 8.734 55.798 1.00 21.46 217 ARG C C 1
ATOM 6845 O O . ARG C 1 217 ? -0.210 8.499 54.711 1.00 21.28 217 ARG C O 1
ATOM 6853 N N . PHE C 1 218 ? 0.429 7.819 56.748 1.00 19.41 218 PHE C N 1
ATOM 6854 C CA . PHE C 1 218 ? 0.316 6.397 56.436 1.00 18.56 218 PHE C CA 1
ATOM 6855 C C . PHE C 1 218 ? -0.816 5.693 57.161 1.00 21.20 218 PHE C C 1
ATOM 6856 O O . PHE C 1 218 ? -0.695 4.530 57.522 1.00 21.58 218 PHE C O 1
ATOM 6864 N N . GLY C 1 219 ? -1.927 6.392 57.369 1.00 23.42 219 GLY C N 1
ATOM 6865 C CA . GLY C 1 219 ? -3.067 5.756 58.002 1.00 21.34 219 GLY C CA 1
ATOM 6866 C C . GLY C 1 219 ? -3.753 4.737 57.112 1.00 24.32 219 GLY C C 1
ATOM 6867 O O . GLY C 1 219 ? -4.372 3.799 57.618 1.00 23.59 219 GLY C O 1
ATOM 6868 N N . GLU C 1 220 ? -3.635 4.913 55.794 1.00 20.74 220 GLU C N 1
ATOM 6869 C CA . GLU C 1 220 ? -4.367 4.092 54.824 1.00 22.18 220 GLU C CA 1
ATOM 6870 C C . GLU C 1 220 ? -3.494 3.287 53.854 1.00 20.06 220 GLU C C 1
ATOM 6871 O O . GLU C 1 220 ? -3.934 2.257 53.342 1.00 21.06 220 GLU C O 1
ATOM 6877 N N . VAL C 1 221 ? -2.285 3.767 53.565 1.00 19.16 221 VAL C N 1
ATOM 6878 C CA . VAL C 1 221 ? -1.445 3.104 52.559 1.00 17.73 221 VAL C CA 1
ATOM 6879 C C . VAL C 1 221 ? -0.059 2.837 53.106 1.00 19.41 221 VAL C C 1
ATOM 6880 O O . VAL C 1 221 ? 0.303 3.363 54.155 1.00 18.16 221 VAL C O 1
ATOM 6884 N N . GLU C 1 222 ? 0.727 2.021 52.400 1.00 17.69 222 GLU C N 1
ATOM 6885 C CA . GLU C 1 222 ? 2.016 1.618 52.961 1.00 16.05 222 GLU C CA 1
ATOM 6886 C C . GLU C 1 222 ? 3.126 2.624 52.679 1.00 16.83 222 GLU C C 1
ATOM 6887 O O . GLU C 1 222 ? 3.117 3.353 51.674 1.00 16.61 222 GLU C O 1
ATOM 6893 N N . ASP C 1 223 ? 4.085 2.621 53.599 1.00 15.39 223 ASP C N 1
ATOM 6894 C CA . ASP C 1 223 ? 5.314 3.392 53.502 1.00 16.25 223 ASP C CA 1
ATOM 6895 C C . ASP C 1 223 ? 6.336 2.557 52.739 1.00 15.48 223 ASP C C 1
ATOM 6896 O O . ASP C 1 223 ? 6.596 2.794 51.562 1.00 15.64 223 ASP C O 1
ATOM 6901 N N . ILE C 1 224 ? 6.899 1.570 53.418 1.00 13.71 224 ILE C N 1
ATOM 6902 C CA . ILE C 1 224 ? 7.869 0.695 52.772 1.00 15.04 224 ILE C CA 1
ATOM 6903 C C . ILE C 1 224 ? 7.267 -0.670 52.476 1.00 15.42 224 ILE C C 1
ATOM 6904 O O . ILE C 1 224 ? 6.630 -1.283 53.337 1.00 16.05 224 ILE C O 1
ATOM 6909 N N . ILE C 1 225 ? 7.441 -1.147 51.248 1.00 12.73 225 ILE C N 1
ATOM 6910 C CA . ILE C 1 225 ? 7.192 -2.561 51.009 1.00 13.11 225 ILE C CA 1
ATOM 6911 C C . ILE C 1 225 ? 8.270 -3.067 50.051 1.00 16.52 225 ILE C C 1
ATOM 6912 O O . ILE C 1 225 ? 8.327 -2.699 48.867 1.00 16.21 225 ILE C O 1
ATOM 6917 N N . ASN C 1 226 ? 9.184 -3.849 50.609 1.00 13.73 226 ASN C N 1
ATOM 6918 C CA . ASN C 1 226 ? 10.306 -4.365 49.836 1.00 13.99 226 ASN C CA 1
ATOM 6919 C C . ASN C 1 226 ? 9.978 -5.761 49.336 1.00 14.69 226 ASN C C 1
ATOM 6920 O O . ASN C 1 226 ? 9.281 -6.510 50.017 1.00 15.43 226 ASN C O 1
ATOM 6925 N N . PHE C 1 227 ? 10.459 -6.116 48.150 1.00 13.54 227 PHE C N 1
ATOM 6926 C CA . PHE C 1 227 ? 10.081 -7.419 47.612 1.00 13.46 227 PHE C CA 1
ATOM 6927 C C . PHE C 1 227 ? 11.210 -8.118 46.871 1.00 13.05 227 PHE C C 1
ATOM 6928 O O . PHE C 1 227 ? 12.176 -7.491 46.423 1.00 14.36 227 PHE C O 1
ATOM 6936 N N . GLN C 1 228 ? 11.095 -9.439 46.800 1.00 12.20 228 GLN C N 1
ATOM 6937 C CA . GLN C 1 228 ? 12.035 -10.263 46.068 1.00 11.97 228 GLN C CA 1
ATOM 6938 C C . GLN C 1 228 ? 11.297 -10.943 44.942 1.00 12.63 228 GLN C C 1
ATOM 6939 O O . GLN C 1 228 ? 10.157 -11.385 45.124 1.00 14.81 228 GLN C O 1
ATOM 6945 N N . LEU C 1 229 ? 11.963 -11.069 43.804 1.00 11.96 229 LEU C N 1
ATOM 6946 C CA . LEU C 1 229 ? 11.409 -11.790 42.662 1.00 14.35 229 LEU C CA 1
ATOM 6947 C C . LEU C 1 229 ? 12.342 -12.896 42.209 1.00 15.59 229 LEU C C 1
ATOM 6948 O O . LEU C 1 229 ? 13.565 -12.717 42.198 1.00 15.04 229 LEU C O 1
ATOM 6953 N N . LEU C 1 230 ? 11.760 -14.035 41.827 1.00 14.16 230 LEU C N 1
ATOM 6954 C CA . LEU C 1 230 ? 12.497 -15.099 41.152 1.00 13.42 230 LEU C CA 1
ATOM 6955 C C . LEU C 1 230 ? 11.922 -15.274 39.748 1.00 14.69 230 LEU C C 1
ATOM 6956 O O . LEU C 1 230 ? 10.706 -15.269 39.572 1.00 16.57 230 LEU C O 1
ATOM 6961 N N . PHE C 1 231 ? 12.798 -15.425 38.762 1.00 14.63 231 PHE C N 1
ATOM 6962 C CA . PHE C 1 231 ? 12.391 -15.562 37.354 1.00 16.38 231 PHE C CA 1
ATOM 6963 C C . PHE C 1 231 ? 12.718 -16.968 36.857 1.00 16.42 231 PHE C C 1
ATOM 6964 O O . PHE C 1 231 ? 13.559 -17.645 37.440 1.00 16.05 231 PHE C O 1
ATOM 6972 N N . PRO C 1 232 ? 12.065 -17.406 35.768 1.00 18.28 232 PRO C N 1
ATOM 6973 C CA . PRO C 1 232 ? 12.280 -18.778 35.280 1.00 21.46 232 PRO C CA 1
ATOM 6974 C C . PRO C 1 232 ? 13.738 -19.133 34.961 1.00 20.07 232 PRO C C 1
ATOM 6975 O O . PRO C 1 232 ? 14.124 -20.286 35.129 1.00 19.49 232 PRO C O 1
ATOM 6979 N N . SER C 1 233 ? 14.530 -18.172 34.505 1.00 18.21 233 SER C N 1
ATOM 6980 C CA . SER C 1 233 ? 15.928 -18.427 34.158 1.00 18.94 233 SER C CA 1
ATOM 6981 C C . SER C 1 233 ? 16.800 -18.666 35.379 1.00 19.06 233 SER C C 1
ATOM 6982 O O . SER C 1 233 ? 17.943 -19.120 35.262 1.00 20.60 233 SER C O 1
ATOM 6985 N N . GLY C 1 234 ? 16.276 -18.313 36.545 1.00 18.59 234 GLY C N 1
ATOM 6986 C CA . GLY C 1 234 ? 17.076 -18.320 37.750 1.00 17.89 234 GLY C CA 1
ATOM 6987 C C . GLY C 1 234 ? 17.478 -16.915 38.170 1.00 18.17 234 GLY C C 1
ATOM 6988 O O . GLY C 1 234 ? 18.013 -16.736 39.261 1.00 16.57 234 GLY C O 1
ATOM 6989 N N . ALA C 1 235 ? 17.232 -15.922 37.315 1.00 16.77 235 ALA C N 1
ATOM 6990 C CA . ALA C 1 235 ? 17.501 -14.529 37.700 1.00 13.90 235 ALA C CA 1
ATOM 6991 C C . ALA C 1 235 ? 16.716 -14.148 38.951 1.00 14.43 235 ALA C C 1
ATOM 6992 O O . ALA C 1 235 ? 15.606 -14.624 39.164 1.00 14.29 235 ALA C O 1
ATOM 6994 N N . THR C 1 236 ? 17.294 -13.267 39.762 1.00 13.47 236 THR C N 1
ATOM 6995 C CA . THR C 1 236 ? 16.655 -12.818 40.997 1.00 14.10 236 THR C CA 1
ATOM 6996 C C . THR C 1 236 ? 16.605 -11.305 41.040 1.00 13.89 236 THR C C 1
ATOM 6997 O O . THR C 1 236 ? 17.434 -10.648 40.423 1.00 13.48 236 THR C O 1
ATOM 7001 N N . ALA C 1 237 ? 15.646 -10.758 41.781 1.00 14.17 237 ALA C N 1
ATOM 7002 C CA . ALA C 1 237 ? 15.633 -9.321 42.033 1.00 13.66 237 ALA C CA 1
ATOM 7003 C C . ALA C 1 237 ? 15.328 -9.021 43.486 1.00 13.69 237 ALA C C 1
ATOM 7004 O O . ALA C 1 237 ? 14.496 -9.688 44.099 1.00 13.72 237 ALA C O 1
ATOM 7006 N N . ASN C 1 238 ? 16.043 -8.044 44.040 1.00 12.04 238 ASN C N 1
ATOM 7007 C CA . ASN C 1 238 ? 15.774 -7.485 45.367 1.00 13.64 238 ASN C CA 1
ATOM 7008 C C . ASN C 1 238 ? 15.334 -6.063 45.132 1.00 14.88 238 ASN C C 1
ATOM 7009 O O . ASN C 1 238 ? 16.090 -5.276 44.534 1.00 13.81 238 ASN C O 1
ATOM 7014 N N . CYS C 1 239 ? 14.137 -5.709 45.587 1.00 13.53 239 CYS C N 1
ATOM 7015 C CA . CYS C 1 239 ? 13.577 -4.405 45.249 1.00 12.66 239 CYS C CA 1
ATOM 7016 C C . CYS C 1 239 ? 13.124 -3.652 46.487 1.00 14.17 239 CYS C C 1
ATOM 7017 O O . CYS C 1 239 ? 12.507 -4.230 47.374 1.00 14.58 239 CYS C O 1
ATOM 7020 N N . VAL C 1 240 ? 13.414 -2.354 46.518 1.00 13.91 240 VAL C N 1
ATOM 7021 C CA . VAL C 1 240 ? 12.875 -1.456 47.539 1.00 12.69 240 VAL C CA 1
ATOM 7022 C C . VAL C 1 240 ? 11.793 -0.553 46.942 1.00 14.19 240 VAL C C 1
ATOM 7023 O O . VAL C 1 240 ? 11.926 -0.049 45.823 1.00 14.21 240 VAL C O 1
ATOM 7027 N N . SER C 1 241 ? 10.725 -0.369 47.713 1.00 13.73 241 SER C N 1
ATOM 7028 C CA . SER C 1 241 ? 9.676 0.615 47.447 1.00 14.20 241 SER C CA 1
ATOM 7029 C C . SER C 1 241 ? 9.446 1.408 48.721 1.00 14.72 241 SER C C 1
ATOM 7030 O O . SER C 1 241 ? 9.162 0.815 49.746 1.00 15.06 241 SER C O 1
ATOM 7033 N N . ALA C 1 242 ? 9.569 2.733 48.678 1.00 15.34 242 ALA C N 1
ATOM 7034 C CA . ALA C 1 242 ? 9.473 3.492 49.925 1.00 16.19 242 ALA C CA 1
ATOM 7035 C C . ALA C 1 242 ? 8.894 4.891 49.768 1.00 15.14 242 ALA C C 1
ATOM 7036 O O . ALA C 1 242 ? 9.075 5.546 48.740 1.00 15.86 242 ALA C O 1
ATOM 7038 N N . TYR C 1 243 ? 8.209 5.339 50.816 1.00 15.10 243 TYR C N 1
ATOM 7039 C CA . TYR C 1 243 ? 7.707 6.706 50.891 1.00 16.86 243 TYR C CA 1
ATOM 7040 C C . TYR C 1 243 ? 8.443 7.480 51.984 1.00 17.85 243 TYR C C 1
ATOM 7041 O O . TYR C 1 243 ? 8.033 8.595 52.354 1.00 17.66 243 TYR C O 1
ATOM 7050 N N . SER C 1 244 ? 9.545 6.918 52.485 1.00 17.45 244 SER C N 1
ATOM 7051 C CA . SER C 1 244 ? 10.285 7.549 53.586 1.00 18.49 244 SER C CA 1
ATOM 7052 C C . SER C 1 244 ? 11.805 7.578 53.384 1.00 17.20 244 SER C C 1
ATOM 7053 O O . SER C 1 244 ? 12.561 7.895 54.318 1.00 18.55 244 SER C O 1
ATOM 7056 N N . VAL C 1 245 ? 12.256 7.247 52.178 1.00 16.78 245 VAL C N 1
ATOM 7057 C CA . VAL C 1 245 ? 13.656 7.446 51.805 1.00 17.25 245 VAL C CA 1
ATOM 7058 C C . VAL C 1 245 ? 13.695 7.899 50.365 1.00 16.53 245 VAL C C 1
ATOM 7059 O O . VAL C 1 245 ? 12.766 7.643 49.600 1.00 18.28 245 VAL C O 1
ATOM 7063 N N . ASN C 1 246 ? 14.771 8.572 49.986 1.00 16.79 246 ASN C N 1
ATOM 7064 C CA . ASN C 1 246 ? 14.935 8.961 48.598 1.00 17.48 246 ASN C CA 1
ATOM 7065 C C . ASN C 1 246 ? 15.921 8.035 47.920 1.00 19.13 246 ASN C C 1
ATOM 7066 O O . ASN C 1 246 ? 17.079 7.939 48.334 1.00 21.08 246 ASN C O 1
ATOM 7071 N N . CYS C 1 247 ? 15.454 7.341 46.890 1.00 16.02 247 CYS C N 1
ATOM 7072 C CA . CYS C 1 247 ? 16.316 6.444 46.137 1.00 17.26 247 CYS C CA 1
ATOM 7073 C C . CYS C 1 247 ? 15.758 6.262 44.748 1.00 17.30 247 CYS C C 1
ATOM 7074 O O . CYS C 1 247 ? 14.549 6.290 44.540 1.00 16.62 247 CYS C O 1
ATOM 7077 N N . ASN C 1 248 ? 16.645 6.064 43.782 1.00 14.92 248 ASN C N 1
ATOM 7078 C CA . ASN C 1 248 ? 16.194 5.839 42.430 1.00 13.93 248 ASN C CA 1
ATOM 7079 C C . ASN C 1 248 ? 17.338 5.227 41.653 1.00 16.64 248 ASN C C 1
ATOM 7080 O O . ASN C 1 248 ? 18.199 5.934 41.144 1.00 15.46 248 ASN C O 1
ATOM 7085 N N . ARG C 1 249 ? 17.374 3.904 41.586 1.00 13.20 249 ARG C N 1
ATOM 7086 C CA . ARG C 1 249 ? 18.544 3.280 41.006 1.00 14.58 249 ARG C CA 1
ATOM 7087 C C . ARG C 1 249 ? 18.291 1.833 40.674 1.00 15.54 249 ARG C C 1
ATOM 7088 O O . ARG C 1 249 ? 17.379 1.213 41.222 1.00 14.15 249 ARG C O 1
ATOM 7096 N N . TYR C 1 250 ? 19.133 1.284 39.810 1.00 15.04 250 TYR C N 1
ATOM 7097 C CA . TYR C 1 250 ? 19.222 -0.167 39.727 1.00 13.58 250 TYR C CA 1
ATOM 7098 C C . TYR C 1 250 ? 20.597 -0.605 39.281 1.00 14.09 250 TYR C C 1
ATOM 7099 O O . TYR C 1 250 ? 21.303 0.144 38.603 1.00 15.19 250 TYR C O 1
ATOM 7108 N N . ARG C 1 251 ? 20.973 -1.811 39.686 1.00 12.50 251 ARG C N 1
ATOM 7109 C CA . ARG C 1 251 ? 22.153 -2.483 39.139 1.00 13.81 251 ARG C CA 1
ATOM 7110 C C . ARG C 1 251 ? 21.716 -3.858 38.676 1.00 15.20 251 ARG C C 1
ATOM 7111 O O . ARG C 1 251 ? 21.012 -4.563 39.409 1.00 15.50 251 ARG C O 1
ATOM 7119 N N . VAL C 1 252 ? 22.100 -4.234 37.460 1.00 13.16 252 VAL C N 1
ATOM 7120 C CA . VAL C 1 252 ? 21.815 -5.578 36.967 1.00 13.60 252 VAL C CA 1
ATOM 7121 C C . VAL C 1 252 ? 23.162 -6.263 36.752 1.00 16.22 252 VAL C C 1
ATOM 7122 O O . VAL C 1 252 ? 24.093 -5.660 36.213 1.00 13.84 252 VAL C O 1
ATOM 7126 N N . SER C 1 253 ? 23.279 -7.503 37.220 1.00 14.30 253 SER C N 1
ATOM 7127 C CA . SER C 1 253 ? 24.578 -8.174 37.254 1.00 15.61 253 SER C CA 1
ATOM 7128 C C . SER C 1 253 ? 24.501 -9.591 36.726 1.00 16.01 253 SER C C 1
ATOM 7129 O O . SER C 1 253 ? 23.521 -10.297 36.950 1.00 15.36 253 SER C O 1
ATOM 7132 N N . GLY C 1 254 ? 25.569 -10.005 36.051 1.00 14.75 254 GLY C N 1
ATOM 7133 C CA . GLY C 1 254 ? 25.718 -11.382 35.617 1.00 14.77 254 GLY C CA 1
ATOM 7134 C C . GLY C 1 254 ? 27.166 -11.786 35.804 1.00 13.83 254 GLY C C 1
ATOM 7135 O O . GLY C 1 254 ? 27.971 -11.021 36.344 1.00 15.35 254 GLY C O 1
ATOM 7136 N N . PRO C 1 255 ? 27.513 -12.998 35.364 1.00 16.27 255 PRO C N 1
ATOM 7137 C CA . PRO C 1 255 ? 28.858 -13.530 35.616 1.00 18.11 255 PRO C CA 1
ATOM 7138 C C . PRO C 1 255 ? 29.958 -12.728 34.935 1.00 17.27 255 PRO C C 1
ATOM 7139 O O . PRO C 1 255 ? 31.104 -12.769 35.392 1.00 18.84 255 PRO C O 1
ATOM 7143 N N . LYS C 1 256 ? 29.626 -12.028 33.849 1.00 17.92 256 LYS C N 1
ATOM 7144 C CA . LYS C 1 256 ? 30.631 -11.286 33.087 1.00 16.87 256 LYS C CA 1
ATOM 7145 C C . LYS C 1 256 ? 30.796 -9.839 33.549 1.00 18.53 256 LYS C C 1
ATOM 7146 O O . LYS C 1 256 ? 31.726 -9.155 33.126 1.00 19.73 256 LYS C O 1
ATOM 7152 N N . GLY C 1 257 ? 29.900 -9.361 34.409 1.00 17.52 257 GLY C N 1
ATOM 7153 C CA . GLY C 1 257 ? 29.995 -7.990 34.884 1.00 16.66 257 GLY C CA 1
ATOM 7154 C C . GLY C 1 257 ? 28.633 -7.401 35.205 1.00 16.90 257 GLY C C 1
ATOM 7155 O O . GLY C 1 257 ? 27.628 -8.117 35.232 1.00 15.02 257 GLY C O 1
ATOM 7156 N N . TRP C 1 258 ? 28.589 -6.093 35.409 1.00 15.50 258 TRP C N 1
ATOM 7157 C CA . TRP C 1 258 ? 27.338 -5.461 35.788 1.00 14.92 258 TRP C CA 1
ATOM 7158 C C . TRP C 1 258 ? 27.225 -4.046 35.257 1.00 17.27 258 TRP C C 1
ATOM 7159 O O . TRP C 1 258 ? 28.211 -3.442 34.831 1.00 17.17 258 TRP C O 1
ATOM 7170 N N . VAL C 1 259 ? 26.011 -3.515 35.285 1.00 14.88 259 VAL C N 1
ATOM 7171 C CA . VAL C 1 259 ? 25.800 -2.128 34.892 1.00 15.18 259 VAL C CA 1
ATOM 7172 C C . VAL C 1 259 ? 24.723 -1.546 35.804 1.00 16.22 259 VAL C C 1
ATOM 7173 O O . VAL C 1 259 ? 23.748 -2.223 36.156 1.00 14.90 259 VAL C O 1
ATOM 7177 N N . GLU C 1 260 ? 24.925 -0.302 36.214 1.00 15.93 260 GLU C N 1
ATOM 7178 C CA . GLU C 1 260 ? 23.971 0.360 37.096 1.00 14.40 260 GLU C CA 1
ATOM 7179 C C . GLU C 1 260 ? 23.678 1.766 36.603 1.00 16.84 260 GLU C C 1
ATOM 7180 O O . GLU C 1 260 ? 24.475 2.354 35.866 1.00 16.91 260 GLU C O 1
ATOM 7186 N N . ILE C 1 261 ? 22.519 2.285 36.991 1.00 14.20 261 ILE C N 1
ATOM 7187 C CA . ILE C 1 261 ? 22.140 3.662 36.678 1.00 16.18 261 ILE C CA 1
ATOM 7188 C C . ILE C 1 261 ? 21.605 4.290 37.954 1.00 15.36 261 ILE C C 1
ATOM 7189 O O . ILE C 1 261 ? 20.779 3.686 38.651 1.00 15.09 261 ILE C O 1
ATOM 7194 N N . ASP C 1 262 ? 22.101 5.475 38.287 1.00 14.49 262 ASP C N 1
ATOM 7195 C CA . ASP C 1 262 ? 21.721 6.146 39.525 1.00 15.99 262 ASP C CA 1
ATOM 7196 C C . ASP C 1 262 ? 21.958 7.646 39.332 1.00 17.28 262 ASP C C 1
ATOM 7197 O O . ASP C 1 262 ? 23.112 8.091 39.301 1.00 17.33 262 ASP C O 1
ATOM 7202 N N . PRO C 1 263 ? 20.875 8.430 39.189 1.00 16.98 263 PRO C N 1
ATOM 7203 C CA . PRO C 1 263 ? 19.464 8.018 39.197 1.00 16.35 263 PRO C CA 1
ATOM 7204 C C . PRO C 1 263 ? 19.088 7.252 37.938 1.00 17.87 263 PRO C C 1
ATOM 7205 O O . PRO C 1 263 ? 19.695 7.459 36.883 1.00 17.34 263 PRO C O 1
ATOM 7209 N N . ALA C 1 264 ? 18.105 6.361 38.049 1.00 15.42 264 ALA C N 1
ATOM 7210 C CA . ALA C 1 264 ? 17.772 5.466 36.951 1.00 15.79 264 ALA C CA 1
ATOM 7211 C C . ALA C 1 264 ? 16.583 5.928 36.124 1.00 17.70 264 ALA C C 1
ATOM 7212 O O . ALA C 1 264 ? 16.632 5.885 34.896 1.00 17.60 264 ALA C O 1
ATOM 7214 N N . THR C 1 265 ? 15.516 6.352 36.796 1.00 17.21 265 THR C N 1
ATOM 7215 C CA . THR C 1 265 ? 14.235 6.573 36.127 1.00 18.30 265 THR C CA 1
ATOM 7216 C C . THR C 1 265 ? 13.685 7.966 36.443 1.00 20.37 265 THR C C 1
ATOM 7217 O O . THR C 1 265 ? 12.473 8.193 36.400 1.00 20.80 265 THR C O 1
ATOM 7221 N N . SER C 1 266 ? 14.584 8.886 36.774 1.00 17.99 266 SER C N 1
ATOM 7222 C CA . SER C 1 266 ? 14.210 10.279 37.021 1.00 19.86 266 SER C CA 1
ATOM 7223 C C . SER C 1 266 ? 13.850 10.989 35.714 1.00 18.82 266 SER C C 1
ATOM 7224 O O . SER C 1 266 ? 14.024 10.441 34.629 1.00 18.20 266 SER C O 1
ATOM 7227 N N . TYR C 1 267 ? 13.327 12.209 35.822 1.00 21.99 267 TYR C N 1
ATOM 7228 C CA . TYR C 1 267 ? 13.008 13.000 34.636 1.00 22.24 267 TYR C CA 1
ATOM 7229 C C . TYR C 1 267 ? 14.266 13.365 33.860 1.00 20.04 267 TYR C C 1
ATOM 7230 O O . TYR C 1 267 ? 14.260 13.439 32.634 1.00 22.31 267 TYR C O 1
ATOM 7239 N N . GLN C 1 268 ? 15.349 13.605 34.591 1.00 21.44 268 GLN C N 1
ATOM 7240 C CA . GLN C 1 268 ? 16.640 13.860 33.974 1.00 21.62 268 GLN C CA 1
ATOM 7241 C C . GLN C 1 268 ? 17.757 13.482 34.943 1.00 19.69 268 GLN C C 1
ATOM 7242 O O . GLN C 1 268 ? 17.496 13.144 36.098 1.00 22.10 268 GLN C O 1
ATOM 7248 N N . GLY C 1 269 ? 19.000 13.542 34.476 1.00 21.75 269 GLY C N 1
ATOM 7249 C CA . GLY C 1 269 ? 20.139 13.428 35.368 1.00 22.69 269 GLY C CA 1
ATOM 7250 C C . GLY C 1 269 ? 20.744 12.039 35.496 1.00 18.92 269 GLY C C 1
ATOM 7251 O O . GLY C 1 269 ? 21.681 11.843 36.276 1.00 18.84 269 GLY C O 1
ATOM 7252 N N . GLN C 1 270 ? 20.211 11.097 34.726 1.00 18.76 270 GLN C N 1
ATOM 7253 C CA . GLN C 1 270 ? 20.704 9.722 34.707 1.00 18.98 270 GLN C CA 1
ATOM 7254 C C . GLN C 1 270 ? 22.213 9.663 34.536 1.00 21.32 270 GLN C C 1
ATOM 7255 O O . GLN C 1 270 ? 22.787 10.425 33.747 1.00 19.98 270 GLN C O 1
ATOM 7261 N N . ALA C 1 271 ? 22.840 8.762 35.283 1.00 19.53 271 ALA C N 1
ATOM 7262 C CA . ALA C 1 271 ? 24.277 8.519 35.205 1.00 19.25 271 ALA C CA 1
ATOM 7263 C C . ALA C 1 271 ? 24.501 7.022 35.301 1.00 18.87 271 ALA C C 1
ATOM 7264 O O . ALA C 1 271 ? 23.988 6.384 36.219 1.00 19.08 271 ALA C O 1
ATOM 7266 N N . MET C 1 272 ? 25.249 6.468 34.347 1.00 17.63 272 MET C N 1
ATOM 7267 C CA . MET C 1 272 ? 25.485 5.024 34.292 1.00 18.02 272 MET C CA 1
ATOM 7268 C C . MET C 1 272 ? 26.937 4.685 34.610 1.00 20.79 272 MET C C 1
ATOM 7269 O O . MET C 1 272 ? 27.858 5.397 34.202 1.00 21.07 272 MET C O 1
ATOM 7274 N N . ARG C 1 273 ? 27.139 3.601 35.352 1.00 17.65 273 ARG C N 1
ATOM 7275 C CA . ARG C 1 273 ? 28.478 3.108 35.635 1.00 18.29 273 ARG C CA 1
ATOM 7276 C C . ARG C 1 273 ? 28.448 1.620 35.312 1.00 19.14 273 ARG C C 1
ATOM 7277 O O . ARG C 1 273 ? 27.412 0.967 35.485 1.00 18.90 273 ARG C O 1
ATOM 7285 N N . ALA C 1 274 ? 29.547 1.074 34.807 1.00 17.58 274 ALA C N 1
ATOM 7286 C CA . ALA C 1 274 ? 29.525 -0.329 34.394 1.00 18.30 274 ALA C CA 1
ATOM 7287 C C . ALA C 1 274 ? 30.850 -1.005 34.691 1.00 21.67 274 ALA C C 1
ATOM 7288 O O . ALA C 1 274 ? 31.916 -0.391 34.593 1.00 20.43 274 ALA C O 1
ATOM 7290 N N . GLN C 1 275 ? 30.767 -2.277 35.062 1.00 17.68 275 GLN C N 1
ATOM 7291 C CA . GLN C 1 275 ? 31.938 -3.066 35.374 1.00 19.49 275 GLN C CA 1
ATOM 7292 C C . GLN C 1 275 ? 31.910 -4.191 34.361 1.00 20.39 275 GLN C C 1
ATOM 7293 O O . GLN C 1 275 ? 31.172 -5.168 34.518 1.00 18.75 275 GLN C O 1
ATOM 7299 N N . LEU C 1 276 ? 32.673 -4.019 33.287 1.00 21.79 276 LEU C N 1
ATOM 7300 C CA . LEU C 1 276 ? 32.577 -4.914 32.146 1.00 24.26 276 LEU C CA 1
ATOM 7301 C C . LEU C 1 276 ? 33.939 -5.509 31.817 1.00 31.18 276 LEU C C 1
ATOM 7302 O O . LEU C 1 276 ? 34.217 -6.657 32.160 1.00 31.80 276 LEU C O 1
ATOM 7307 N N . GLY C 1 277 ? 34.792 -4.732 31.162 1.00 32.05 277 GLY C N 1
ATOM 7308 C CA . GLY C 1 277 ? 36.144 -5.194 30.912 1.00 35.92 277 GLY C CA 1
ATOM 7309 C C . GLY C 1 277 ? 36.886 -5.331 32.227 1.00 39.89 277 GLY C C 1
ATOM 7310 O O . GLY C 1 277 ? 37.174 -6.440 32.697 1.00 44.30 277 GLY C O 1
ATOM 7311 N N . GLY C 1 278 ? 37.176 -4.188 32.835 1.00 33.40 278 GLY C N 1
ATOM 7312 C CA . GLY C 1 278 ? 37.901 -4.148 34.081 1.00 32.65 278 GLY C CA 1
ATOM 7313 C C . GLY C 1 278 ? 37.089 -3.464 35.156 1.00 30.84 278 GLY C C 1
ATOM 7314 O O . GLY C 1 278 ? 35.893 -3.733 35.307 1.00 27.67 278 GLY C O 1
ATOM 7315 N N . PRO C 1 279 ? 37.736 -2.571 35.908 1.00 29.65 279 PRO C N 1
ATOM 7316 C CA . PRO C 1 279 ? 37.136 -1.910 37.066 1.00 28.65 279 PRO C CA 1
ATOM 7317 C C . PRO C 1 279 ? 35.918 -1.088 36.660 1.00 26.45 279 PRO C C 1
ATOM 7318 O O . PRO C 1 279 ? 35.793 -0.733 35.489 1.00 25.85 279 PRO C O 1
ATOM 7322 N N . PRO C 1 280 ? 35.027 -0.796 37.618 1.00 26.73 280 PRO C N 1
ATOM 7323 C CA . PRO C 1 280 ? 33.856 0.027 37.301 1.00 21.72 280 PRO C CA 1
ATOM 7324 C C . PRO C 1 280 ? 34.273 1.369 36.719 1.00 24.63 280 PRO C C 1
ATOM 7325 O O . PRO C 1 280 ? 35.243 1.969 37.176 1.00 23.54 280 PRO C O 1
ATOM 7329 N N . ALA C 1 281 ? 33.539 1.826 35.715 1.00 20.13 281 ALA C N 1
ATOM 7330 C CA . ALA C 1 281 ? 33.840 3.101 35.089 1.00 21.74 281 ALA C CA 1
ATOM 7331 C C . ALA C 1 281 ? 32.552 3.718 34.550 1.00 19.97 281 ALA C C 1
ATOM 7332 O O . ALA C 1 281 ? 31.589 3.008 34.253 1.00 19.85 281 ALA C O 1
ATOM 7334 N N . PRO C 1 282 ? 32.515 5.053 34.436 1.00 19.86 282 PRO C N 1
ATOM 7335 C CA . PRO C 1 282 ? 31.345 5.654 33.785 1.00 19.64 282 PRO C CA 1
ATOM 7336 C C . PRO C 1 282 ? 31.145 5.099 32.379 1.00 23.11 282 PRO C C 1
ATOM 7337 O O . PRO C 1 282 ? 32.113 4.681 31.731 1.00 22.48 282 PRO C O 1
ATOM 7341 N N . ARG C 1 283 ? 29.899 5.079 31.921 1.00 18.84 283 ARG C N 1
ATOM 7342 C CA . ARG C 1 283 ? 29.587 4.715 30.550 1.00 21.82 283 ARG C CA 1
ATOM 7343 C C . ARG C 1 283 ? 28.535 5.669 30.012 1.00 25.37 283 ARG C C 1
ATOM 7344 O O . ARG C 1 283 ? 27.523 5.919 30.668 1.00 24.07 283 ARG C O 1
ATOM 7352 N N . GLU C 1 284 ? 28.781 6.208 28.822 1.00 23.02 284 GLU C N 1
ATOM 7353 C CA . GLU C 1 284 ? 27.786 7.022 28.131 1.00 24.15 284 GLU C CA 1
ATOM 7354 C C . GLU C 1 284 ? 26.941 6.156 27.220 1.00 22.16 284 GLU C C 1
ATOM 7355 O O . GLU C 1 284 ? 27.476 5.372 26.426 1.00 23.49 284 GLU C O 1
ATOM 7361 N N . PRO C 1 285 ? 25.612 6.284 27.321 1.00 20.03 285 PRO C N 1
ATOM 7362 C CA . PRO C 1 285 ? 24.760 5.466 26.457 1.00 21.84 285 PRO C CA 1
ATOM 7363 C C . PRO C 1 285 ? 24.725 5.984 25.023 1.00 22.83 285 PRO C C 1
ATOM 7364 O O . PRO C 1 285 ? 25.074 7.139 24.784 1.00 25.57 285 PRO C O 1
ATOM 7368 N N . ALA C 1 286 ? 24.304 5.135 24.094 1.00 23.64 286 ALA C N 1
ATOM 7369 C CA . ALA C 1 286 ? 24.032 5.576 22.731 1.00 26.23 286 ALA C CA 1
ATOM 7370 C C . ALA C 1 286 ? 23.032 6.727 22.774 1.00 28.54 286 ALA C C 1
ATOM 7371 O O . ALA C 1 286 ? 22.014 6.647 23.462 1.00 24.80 286 ALA C O 1
ATOM 7373 N N . PRO C 1 287 ? 23.323 7.815 22.051 1.00 27.02 287 PRO C N 1
ATOM 7374 C CA . PRO C 1 287 ? 22.406 8.954 22.093 1.00 28.89 287 PRO C CA 1
ATOM 7375 C C . PRO C 1 287 ? 21.059 8.626 21.464 1.00 25.52 287 PRO C C 1
ATOM 7376 O O . PRO C 1 287 ? 20.977 7.791 20.565 1.00 29.35 287 PRO C O 1
ATOM 7380 N N . GLN C 1 288 ? 20.011 9.265 21.971 1.00 25.50 288 GLN C N 1
ATOM 7381 C CA . GLN C 1 288 ? 18.667 9.120 21.439 1.00 26.57 288 GLN C CA 1
ATOM 7382 C C . GLN C 1 288 ? 18.283 10.434 20.780 1.00 26.24 288 GLN C C 1
ATOM 7383 O O . GLN C 1 288 ? 18.666 11.497 21.260 1.00 26.75 288 GLN C O 1
ATOM 7389 N N . PRO C 1 289 ? 17.519 10.366 19.684 1.00 30.78 289 PRO C N 1
ATOM 7390 C CA . PRO C 1 289 ? 17.160 11.602 18.979 1.00 35.37 289 PRO C CA 1
ATOM 7391 C C . PRO C 1 289 ? 16.256 12.524 19.801 1.00 35.19 289 PRO C C 1
ATOM 7392 O O . PRO C 1 289 ? 16.359 13.744 19.676 1.00 35.59 289 PRO C O 1
ATOM 7396 N N . LYS C 1 290 ? 15.394 11.948 20.637 1.00 27.52 290 LYS C N 1
ATOM 7397 C CA . LYS C 1 290 ? 14.445 12.727 21.423 1.00 27.58 290 LYS C CA 1
ATOM 7398 C C . LYS C 1 290 ? 14.472 12.333 22.894 1.00 29.05 290 LYS C C 1
ATOM 7399 O O . LYS C 1 290 ? 14.807 11.193 23.224 1.00 25.81 290 LYS C O 1
ATOM 7405 N N . ASN C 1 291 ? 14.108 13.272 23.760 1.00 23.77 291 ASN C N 1
ATOM 7406 C CA . ASN C 1 291 ? 13.968 13.001 25.194 1.00 24.86 291 ASN C CA 1
ATOM 7407 C C . ASN C 1 291 ? 12.881 11.958 25.451 1.00 24.73 291 ASN C C 1
ATOM 7408 O O . ASN C 1 291 ? 12.051 11.687 24.581 1.00 20.96 291 ASN C O 1
ATOM 7413 N N . GLN C 1 292 ? 12.872 11.392 26.655 1.00 22.33 292 GLN C N 1
ATOM 7414 C CA . GLN C 1 292 ? 12.033 10.227 26.934 1.00 21.78 292 GLN C CA 1
ATOM 7415 C C . GLN C 1 292 ? 10.544 10.554 26.836 1.00 22.22 292 GLN C C 1
ATOM 7416 O O . GLN C 1 292 ? 9.746 9.704 26.460 1.00 22.47 292 GLN C O 1
ATOM 7422 N N . PHE C 1 293 ? 10.181 11.788 27.168 1.00 22.76 293 PHE C N 1
ATOM 7423 C CA . PHE C 1 293 ? 8.784 12.200 27.149 1.00 21.02 293 PHE C CA 1
ATOM 7424 C C . PHE C 1 293 ? 8.272 12.317 25.712 1.00 22.81 293 PHE C C 1
ATOM 7425 O O . PHE C 1 293 ? 7.272 11.708 25.355 1.00 20.27 293 PHE C O 1
ATOM 7433 N N . SER C 1 294 ? 8.975 13.094 24.888 1.00 24.10 294 SER C N 1
ATOM 7434 C CA . SER C 1 294 ? 8.602 13.248 23.483 1.00 25.19 294 SER C CA 1
ATOM 7435 C C . SER C 1 294 ? 8.651 11.916 22.749 1.00 24.12 294 SER C C 1
ATOM 7436 O O . SER C 1 294 ? 7.800 11.622 21.913 1.00 22.56 294 SER C O 1
ATOM 7439 N N . ALA C 1 295 ? 9.647 11.095 23.079 1.00 23.76 295 ALA C N 1
ATOM 7440 C CA . ALA C 1 295 ? 9.776 9.785 22.460 1.00 22.25 295 ALA C CA 1
ATOM 7441 C C . ALA C 1 295 ? 8.591 8.886 22.814 1.00 21.71 295 ALA C C 1
ATOM 7442 O O . ALA C 1 295 ? 8.122 8.105 21.983 1.00 22.13 295 ALA C O 1
ATOM 7444 N N . GLN C 1 296 ? 8.122 8.997 24.053 1.00 22.57 296 GLN C N 1
ATOM 7445 C CA . GLN C 1 296 ? 6.963 8.224 24.500 1.00 22.11 296 GLN C CA 1
ATOM 7446 C C . GLN C 1 296 ? 5.709 8.611 23.721 1.00 22.25 296 GLN C C 1
ATOM 7447 O O . GLN C 1 296 ? 5.003 7.755 23.184 1.00 23.04 296 GLN C O 1
ATOM 7453 N N . LEU C 1 297 ? 5.454 9.912 23.674 1.00 22.19 297 LEU C N 1
ATOM 7454 C CA . LEU C 1 297 ? 4.324 10.469 22.932 1.00 23.94 297 LEU C CA 1
ATOM 7455 C C . LEU C 1 297 ? 4.355 10.029 21.472 1.00 25.68 297 LEU C C 1
ATOM 7456 O O . LEU C 1 297 ? 3.354 9.555 20.925 1.00 24.63 297 LEU C O 1
ATOM 7461 N N . ASP C 1 298 ? 5.516 10.164 20.843 1.00 25.10 298 ASP C N 1
ATOM 7462 C CA . ASP C 1 298 ? 5.634 9.817 19.428 1.00 26.52 298 ASP C CA 1
ATOM 7463 C C . ASP C 1 298 ? 5.496 8.325 19.184 1.00 27.89 298 ASP C C 1
ATOM 7464 O O . ASP C 1 298 ? 5.070 7.908 18.116 1.00 26.20 298 ASP C O 1
ATOM 7469 N N . HIS C 1 299 ? 5.858 7.510 20.172 1.00 26.29 299 HIS C N 1
ATOM 7470 C CA . HIS C 1 299 ? 5.787 6.071 19.984 1.00 24.50 299 HIS C CA 1
ATOM 7471 C C . HIS C 1 299 ? 4.359 5.614 19.715 1.00 25.69 299 HIS C C 1
ATOM 7472 O O . HIS C 1 299 ? 4.115 4.832 18.793 1.00 26.79 299 HIS C O 1
ATOM 7479 N N . LEU C 1 300 ? 3.412 6.110 20.506 1.00 24.92 300 LEU C N 1
ATOM 7480 C CA . LEU C 1 300 ? 2.015 5.727 20.319 1.00 25.51 300 LEU C CA 1
ATOM 7481 C C . LEU C 1 300 ? 1.527 6.199 18.949 1.00 24.46 300 LEU C C 1
ATOM 7482 O O . LEU C 1 300 ? 0.902 5.440 18.214 1.00 25.54 300 LEU C O 1
ATOM 7487 N N . SER C 1 301 ? 1.842 7.444 18.614 1.00 24.78 301 SER C N 1
ATOM 7488 C CA . SER C 1 301 ? 1.452 8.016 17.324 1.00 27.32 301 SER C CA 1
ATOM 7489 C C . SER C 1 301 ? 1.996 7.202 16.152 1.00 31.44 301 SER C C 1
ATOM 7490 O O . SER C 1 301 ? 1.283 6.927 15.185 1.00 29.76 301 SER C O 1
ATOM 7493 N N . GLU C 1 302 ? 3.261 6.814 16.244 1.00 28.57 302 GLU C N 1
ATOM 7494 C CA . GLU C 1 302 ? 3.884 6.041 15.179 1.00 27.92 302 GLU C CA 1
ATOM 7495 C C . GLU C 1 302 ? 3.286 4.641 15.089 1.00 32.70 302 GLU C C 1
ATOM 7496 O O . GLU C 1 302 ? 3.153 4.095 13.999 1.00 31.79 302 GLU C O 1
ATOM 7502 N N . CYS C 1 303 ? 2.922 4.062 16.233 1.00 30.24 303 CYS C N 1
ATOM 7503 C CA . CYS C 1 303 ? 2.229 2.779 16.245 1.00 29.83 303 CYS C CA 1
ATOM 7504 C C . CYS C 1 303 ? 0.881 2.869 15.537 1.00 32.62 303 CYS C C 1
ATOM 7505 O O . CYS C 1 303 ? 0.505 1.977 14.777 1.00 33.09 303 CYS C O 1
ATOM 7508 N N . ILE C 1 304 ? 0.150 3.944 15.797 1.00 29.84 304 ILE C N 1
ATOM 7509 C CA . ILE C 1 304 ? -1.130 4.142 15.133 1.00 32.75 304 ILE C CA 1
ATOM 7510 C C . ILE C 1 304 ? -0.930 4.312 13.625 1.00 35.21 304 ILE C C 1
ATOM 7511 O O . ILE C 1 304 ? -1.628 3.686 12.830 1.00 34.63 304 ILE C O 1
ATOM 7516 N N . LEU C 1 305 ? 0.044 5.134 13.241 1.00 33.78 305 LEU C N 1
ATOM 7517 C CA . LEU C 1 305 ? 0.307 5.410 11.830 1.00 34.13 305 LEU C CA 1
ATOM 7518 C C . LEU C 1 305 ? 0.758 4.174 11.055 1.00 40.02 305 LEU C C 1
ATOM 7519 O O . LEU C 1 305 ? 0.489 4.055 9.862 1.00 39.13 305 LEU C O 1
ATOM 7524 N N . THR C 1 306 ? 1.439 3.251 11.727 1.00 34.82 306 THR C N 1
ATOM 7525 C CA . THR C 1 306 ? 2.006 2.098 11.035 1.00 35.43 306 THR C CA 1
ATOM 7526 C C . THR C 1 306 ? 1.277 0.800 11.356 1.00 35.95 306 THR C C 1
ATOM 7527 O O . THR C 1 306 ? 1.626 -0.260 10.832 1.00 37.64 306 THR C O 1
ATOM 7531 N N . GLY C 1 307 ? 0.267 0.885 12.217 1.00 35.90 307 GLY C N 1
ATOM 7532 C CA . GLY C 1 307 ? -0.511 -0.280 12.599 1.00 36.05 307 GLY C CA 1
ATOM 7533 C C . GLY C 1 307 ? 0.272 -1.312 13.396 1.00 39.86 307 GLY C C 1
ATOM 7534 O O . GLY C 1 307 ? 0.061 -2.514 13.241 1.00 44.66 307 GLY C O 1
ATOM 7535 N N . ARG C 1 308 ? 1.178 -0.848 14.250 1.00 36.42 308 ARG C N 1
ATOM 7536 C CA . ARG C 1 308 ? 1.974 -1.750 15.082 1.00 35.47 308 ARG C CA 1
ATOM 7537 C C . ARG C 1 308 ? 1.554 -1.640 16.541 1.00 35.70 308 ARG C C 1
ATOM 7538 O O . ARG C 1 308 ? 0.843 -0.712 16.912 1.00 33.73 308 ARG C O 1
ATOM 7546 N N . GLU C 1 309 ? 1.993 -2.588 17.366 1.00 36.45 309 GLU C N 1
ATOM 7547 C CA . GLU C 1 309 ? 1.634 -2.580 18.782 1.00 33.83 309 GLU C CA 1
ATOM 7548 C C . GLU C 1 309 ? 2.689 -1.866 19.621 1.00 30.94 309 GLU C C 1
ATOM 7549 O O . GLU C 1 309 ? 3.881 -2.067 19.422 1.00 30.85 309 GLU C O 1
ATOM 7555 N N . PRO C 1 310 ? 2.244 -1.013 20.555 1.00 30.01 310 PRO C N 1
ATOM 7556 C CA . PRO C 1 310 ? 3.160 -0.310 21.463 1.00 25.54 310 PRO C CA 1
ATOM 7557 C C . PRO C 1 310 ? 4.046 -1.292 22.223 1.00 25.81 310 PRO C C 1
ATOM 7558 O O . PRO C 1 310 ? 3.590 -2.382 22.571 1.00 27.37 310 PRO C O 1
ATOM 7562 N N . ILE C 1 311 ? 5.299 -0.925 22.465 1.00 29.07 311 ILE C N 1
ATOM 7563 C CA . ILE C 1 311 ? 6.194 -1.820 23.191 1.00 25.03 311 ILE C CA 1
ATOM 7564 C C . ILE C 1 311 ? 5.778 -1.914 24.663 1.00 27.61 311 ILE C C 1
ATOM 7565 O O . ILE C 1 311 ? 6.102 -2.890 25.348 1.00 25.59 311 ILE C O 1
ATOM 7570 N N . VAL C 1 312 ? 5.059 -0.900 25.142 1.00 23.91 312 VAL C N 1
ATOM 7571 C CA . VAL C 1 312 ? 4.507 -0.921 26.491 1.00 23.92 312 VAL C CA 1
ATOM 7572 C C . VAL C 1 312 ? 2.987 -0.765 26.431 1.00 22.47 312 VAL C C 1
ATOM 7573 O O . VAL C 1 312 ? 2.420 0.259 26.813 1.00 24.56 312 VAL C O 1
ATOM 7577 N N . GLY C 1 313 ? 2.340 -1.813 25.938 1.00 22.52 313 GLY C N 1
ATOM 7578 C CA . GLY C 1 313 ? 0.898 -1.833 25.794 1.00 25.01 313 GLY C CA 1
ATOM 7579 C C . GLY C 1 313 ? 0.199 -2.113 27.108 1.00 24.85 313 GLY C C 1
ATOM 7580 O O . GLY C 1 313 ? 0.844 -2.224 28.160 1.00 22.52 313 GLY C O 1
ATOM 7581 N N . GLY C 1 314 ? -1.124 -2.226 27.056 1.00 21.68 314 GLY C N 1
ATOM 7582 C CA . GLY C 1 314 ? -1.905 -2.471 28.251 1.00 21.87 314 GLY C CA 1
ATOM 7583 C C . GLY C 1 314 ? -1.474 -3.754 28.941 1.00 22.00 314 GLY C C 1
ATOM 7584 O O . GLY C 1 314 ? -1.573 -3.869 30.160 1.00 21.49 314 GLY C O 1
ATOM 7585 N N . ASP C 1 315 ? -0.991 -4.717 28.165 1.00 20.99 315 ASP C N 1
ATOM 7586 C CA . ASP C 1 315 ? -0.553 -5.979 28.751 1.00 21.07 315 ASP C CA 1
ATOM 7587 C C . ASP C 1 315 ? 0.670 -5.788 29.659 1.00 21.76 315 ASP C C 1
ATOM 7588 O O . ASP C 1 315 ? 0.827 -6.514 30.638 1.00 21.45 315 ASP C O 1
ATOM 7593 N N . ASP C 1 316 ? 1.526 -4.817 29.349 1.00 22.06 316 ASP C N 1
ATOM 7594 C CA . ASP C 1 316 ? 2.664 -4.520 30.230 1.00 21.64 316 ASP C CA 1
ATOM 7595 C C . ASP C 1 316 ? 2.169 -3.993 31.576 1.00 21.23 316 ASP C C 1
ATOM 7596 O O . ASP C 1 316 ? 2.655 -4.393 32.637 1.00 21.07 316 ASP C O 1
ATOM 7601 N N . GLY C 1 317 ? 1.194 -3.089 31.528 1.00 18.53 317 GLY C N 1
ATOM 7602 C CA . GLY C 1 317 ? 0.612 -2.533 32.736 1.00 17.04 317 GLY C CA 1
ATOM 7603 C C . GLY C 1 317 ? -0.078 -3.600 33.566 1.00 16.58 317 GLY C C 1
ATOM 7604 O O . GLY C 1 317 ? -0.030 -3.576 34.795 1.00 16.48 317 GLY C O 1
ATOM 7605 N N . LEU C 1 318 ? -0.739 -4.524 32.883 1.00 18.58 318 LEU C N 1
ATOM 7606 C CA . LEU C 1 318 ? -1.446 -5.609 33.542 1.00 17.92 318 LEU C CA 1
ATOM 7607 C C . LEU C 1 318 ? -0.452 -6.540 34.218 1.00 17.54 318 LEU C C 1
ATOM 7608 O O . LEU C 1 318 ? -0.664 -6.990 35.347 1.00 17.12 318 LEU C O 1
ATOM 7613 N N . LYS C 1 319 ? 0.636 -6.831 33.518 1.00 16.81 319 LYS C N 1
ATOM 7614 C CA . LYS C 1 319 ? 1.650 -7.715 34.083 1.00 16.78 319 LYS C CA 1
ATOM 7615 C C . LYS C 1 319 ? 2.217 -7.120 35.373 1.00 18.02 319 LYS C C 1
ATOM 7616 O O . LYS C 1 319 ? 2.456 -7.854 36.337 1.00 16.81 319 LYS C O 1
ATOM 7622 N N . ASP C 1 320 ? 2.412 -5.802 35.412 1.00 16.41 320 ASP C N 1
ATOM 7623 C CA . ASP C 1 320 ? 2.851 -5.166 36.656 1.00 17.84 320 ASP C CA 1
ATOM 7624 C C . ASP C 1 320 ? 1.801 -5.309 37.765 1.00 18.93 320 ASP C C 1
ATOM 7625 O O . ASP C 1 320 ? 2.147 -5.632 38.896 1.00 16.54 320 ASP C O 1
ATOM 7630 N N . LEU C 1 321 ? 0.525 -5.057 37.457 1.00 17.12 321 LEU C N 1
ATOM 7631 C CA . LEU C 1 321 ? -0.506 -5.172 38.493 1.00 16.27 321 LEU C CA 1
ATOM 7632 C C . LEU C 1 321 ? -0.638 -6.598 39.036 1.00 14.97 321 LEU C C 1
ATOM 7633 O O . LEU C 1 321 ? -0.936 -6.780 40.212 1.00 17.07 321 LEU C O 1
ATOM 7638 N N . ARG C 1 322 ? -0.423 -7.593 38.180 1.00 16.75 322 ARG C N 1
ATOM 7639 C CA . ARG C 1 322 ? -0.422 -8.989 38.610 1.00 16.27 322 ARG C CA 1
ATOM 7640 C C . ARG C 1 322 ? 0.645 -9.231 39.667 1.00 16.59 322 ARG C C 1
ATOM 7641 O O . ARG C 1 322 ? 0.393 -9.866 40.686 1.00 16.21 322 ARG C O 1
ATOM 7649 N N . VAL C 1 323 ? 1.840 -8.715 39.425 1.00 15.47 323 VAL C N 1
ATOM 7650 C CA . VAL C 1 323 ? 2.911 -8.917 40.393 1.00 14.73 323 VAL C CA 1
ATOM 7651 C C . VAL C 1 323 ? 2.673 -8.059 41.641 1.00 15.30 323 VAL C C 1
ATOM 7652 O O . VAL C 1 323 ? 2.913 -8.501 42.760 1.00 15.43 323 VAL C O 1
ATOM 7656 N N . ILE C 1 324 ? 2.155 -6.847 41.465 1.00 14.58 324 ILE C N 1
ATOM 7657 C CA . ILE C 1 324 ? 1.846 -5.998 42.615 1.00 15.62 324 ILE C CA 1
ATOM 7658 C C . ILE C 1 324 ? 0.827 -6.671 43.554 1.00 17.60 324 ILE C C 1
ATOM 7659 O O . ILE C 1 324 ? 0.995 -6.684 44.770 1.00 15.49 324 ILE C O 1
ATOM 7664 N N . GLU C 1 325 ? -0.214 -7.264 42.986 1.00 16.37 325 GLU C N 1
ATOM 7665 C CA . GLU C 1 325 ? -1.149 -8.045 43.787 1.00 17.90 325 GLU C CA 1
ATOM 7666 C C . GLU C 1 325 ? -0.450 -9.164 44.584 1.00 16.85 325 GLU C C 1
ATOM 7667 O O . GLU C 1 325 ? -0.746 -9.373 45.756 1.00 17.23 325 GLU C O 1
ATOM 7673 N N . ALA C 1 326 ? 0.487 -9.859 43.941 1.00 16.68 326 ALA C N 1
ATOM 7674 C CA . ALA C 1 326 ? 1.263 -10.916 44.594 1.00 17.78 326 ALA C CA 1
ATOM 7675 C C . ALA C 1 326 ? 2.191 -10.365 45.681 1.00 14.84 326 ALA C C 1
ATOM 7676 O O . ALA C 1 326 ? 2.358 -10.983 46.734 1.00 16.03 326 ALA C O 1
ATOM 7678 N N . ILE C 1 327 ? 2.771 -9.189 45.441 1.00 13.49 327 ILE C N 1
ATOM 7679 C CA . ILE C 1 327 ? 3.629 -8.548 46.444 1.00 14.30 327 ILE C CA 1
ATOM 7680 C C . ILE C 1 327 ? 2.828 -8.196 47.705 1.00 16.79 327 ILE C C 1
ATOM 7681 O O . ILE C 1 327 ? 3.237 -8.500 48.823 1.00 13.77 327 ILE C O 1
ATOM 7686 N N . TYR C 1 328 ? 1.675 -7.564 47.528 1.00 15.24 328 TYR C N 1
ATOM 7687 C CA . TYR C 1 328 ? 0.842 -7.231 48.678 1.00 16.76 328 TYR C CA 1
ATOM 7688 C C . TYR C 1 328 ? 0.405 -8.499 49.423 1.00 17.36 328 TYR C C 1
ATOM 7689 O O . TYR C 1 328 ? 0.375 -8.530 50.652 1.00 17.35 328 TYR C O 1
ATOM 7698 N N . ARG C 1 329 ? 0.083 -9.543 48.667 1.00 15.61 329 ARG C N 1
ATOM 7699 C CA . ARG C 1 329 ? -0.329 -10.811 49.269 1.00 16.79 329 ARG C CA 1
ATOM 7700 C C . ARG C 1 329 ? 0.815 -11.432 50.055 1.00 16.72 329 ARG C C 1
ATOM 7701 O O . ARG C 1 329 ? 0.628 -11.898 51.178 1.00 18.01 329 ARG C O 1
ATOM 7709 N N . ALA C 1 330 ? 2.004 -11.432 49.462 1.00 15.32 330 ALA C N 1
ATOM 7710 C CA . ALA C 1 330 ? 3.173 -12.019 50.122 1.00 16.12 330 ALA C CA 1
ATOM 7711 C C . ALA C 1 330 ? 3.495 -11.335 51.454 1.00 16.67 330 ALA C C 1
ATOM 7712 O O . ALA C 1 330 ? 3.876 -11.997 52.432 1.00 17.40 330 ALA C O 1
ATOM 7714 N N . ALA C 1 331 ? 3.378 -10.011 51.484 1.00 14.20 331 ALA C N 1
ATOM 7715 C CA . ALA C 1 331 ? 3.640 -9.248 52.695 1.00 16.47 331 ALA C CA 1
ATOM 7716 C C . ALA C 1 331 ? 2.560 -9.511 53.746 1.00 21.16 331 ALA C C 1
ATOM 7717 O O . ALA C 1 331 ? 2.836 -9.597 54.945 1.00 20.63 331 ALA C O 1
ATOM 7719 N N . ARG C 1 332 ? 1.325 -9.646 53.279 1.00 17.99 332 ARG C N 1
ATOM 7720 C CA . ARG C 1 332 ? 0.181 -9.861 54.159 1.00 20.70 332 ARG C CA 1
ATOM 7721 C C . ARG C 1 332 ? 0.222 -11.249 54.800 1.00 20.21 332 ARG C C 1
ATOM 7722 O O . ARG C 1 332 ? -0.022 -11.399 56.007 1.00 20.56 332 ARG C O 1
ATOM 7730 N N . GLU C 1 333 ? 0.550 -12.253 53.993 1.00 19.67 333 GLU C N 1
ATOM 7731 C CA . GLU C 1 333 ? 0.482 -13.652 54.422 1.00 17.36 333 GLU C CA 1
ATOM 7732 C C . GLU C 1 333 ? 1.819 -14.180 54.934 1.00 20.15 333 GLU C C 1
ATOM 7733 O O . GLU C 1 333 ? 1.883 -15.260 55.517 1.00 19.99 333 GLU C O 1
ATOM 7739 N N . GLY C 1 334 ? 2.890 -13.422 54.722 1.00 18.20 334 GLY C N 1
ATOM 7740 C CA . GLY C 1 334 ? 4.198 -13.865 55.182 1.00 16.70 334 GLY C CA 1
ATOM 7741 C C . GLY C 1 334 ? 4.629 -15.172 54.542 1.00 17.40 334 GLY C C 1
ATOM 7742 O O . GLY C 1 334 ? 5.113 -16.093 55.222 1.00 18.23 334 GLY C O 1
ATOM 7743 N N . ARG C 1 335 ? 4.454 -15.266 53.226 1.00 17.58 335 ARG C N 1
ATOM 7744 C CA . ARG C 1 335 ? 4.860 -16.457 52.494 1.00 17.96 335 ARG C CA 1
ATOM 7745 C C . ARG C 1 335 ? 5.232 -16.111 51.060 1.00 18.55 335 ARG C C 1
ATOM 7746 O O . ARG C 1 335 ? 4.898 -15.039 50.547 1.00 20.78 335 ARG C O 1
ATOM 7754 N N . THR C 1 336 ? 5.940 -17.026 50.421 1.00 16.05 336 THR C N 1
ATOM 7755 C CA . THR C 1 336 ? 6.309 -16.866 49.021 1.00 15.26 336 THR C CA 1
ATOM 7756 C C . THR C 1 336 ? 5.094 -17.137 48.153 1.00 19.34 336 THR C C 1
ATOM 7757 O O . THR C 1 336 ? 4.505 -18.219 48.214 1.00 22.62 336 THR C O 1
ATOM 7761 N N . VAL C 1 337 ? 4.707 -16.153 47.356 1.00 16.21 337 VAL C N 1
ATOM 7762 C CA . VAL C 1 337 ? 3.557 -16.310 46.477 1.00 17.02 337 VAL C CA 1
ATOM 7763 C C . VAL C 1 337 ? 4.048 -16.759 45.109 1.00 20.15 337 VAL C C 1
ATOM 7764 O O . VAL C 1 337 ? 4.977 -16.167 44.541 1.00 19.17 337 VAL C O 1
ATOM 7768 N N . LYS C 1 338 ? 3.455 -17.836 44.590 1.00 17.20 338 LYS C N 1
ATOM 7769 C CA . LYS C 1 338 ? 3.850 -18.338 43.281 1.00 20.11 338 LYS C CA 1
ATOM 7770 C C . LYS C 1 338 ? 2.978 -17.764 42.173 1.00 22.61 338 LYS C C 1
ATOM 7771 O O . LYS C 1 338 ? 1.762 -17.613 42.333 1.00 25.45 338 LYS C O 1
ATOM 7777 N N . LEU C 1 339 ? 3.621 -17.442 41.054 1.00 22.32 339 LEU C N 1
ATOM 7778 C CA . LEU C 1 339 ? 2.943 -16.918 39.872 1.00 26.20 339 LEU C CA 1
ATOM 7779 C C . LEU C 1 339 ? 3.177 -17.807 38.655 1.00 31.64 339 LEU C C 1
ATOM 7780 O O . LEU C 1 339 ? 4.194 -18.496 38.556 1.00 28.36 339 LEU C O 1
ATOM 7786 N N . ARG D 1 5 ? 15.977 -12.690 -4.304 1.00 47.78 5 ARG D N 1
ATOM 7787 C CA . ARG D 1 5 ? 16.617 -13.854 -4.914 1.00 51.03 5 ARG D CA 1
ATOM 7788 C C . ARG D 1 5 ? 17.427 -14.629 -3.878 1.00 44.92 5 ARG D C 1
ATOM 7789 O O . ARG D 1 5 ? 18.356 -14.087 -3.279 1.00 45.98 5 ARG D O 1
ATOM 7797 N N . LYS D 1 6 ? 17.073 -15.893 -3.666 1.00 41.99 6 LYS D N 1
ATOM 7798 C CA . LYS D 1 6 ? 17.770 -16.722 -2.687 1.00 36.71 6 LYS D CA 1
ATOM 7799 C C . LYS D 1 6 ? 18.369 -17.973 -3.321 1.00 39.46 6 LYS D C 1
ATOM 7800 O O . LYS D 1 6 ? 17.651 -18.785 -3.905 1.00 38.41 6 LYS D O 1
ATOM 7806 N N . LEU D 1 7 ? 19.683 -18.130 -3.199 1.00 33.36 7 LEU D N 1
ATOM 7807 C CA . LEU D 1 7 ? 20.337 -19.352 -3.661 1.00 31.91 7 LEU D CA 1
ATOM 7808 C C . LEU D 1 7 ? 20.208 -20.439 -2.604 1.00 29.57 7 LEU D C 1
ATOM 7809 O O . LEU D 1 7 ? 20.229 -20.154 -1.407 1.00 32.95 7 LEU D O 1
ATOM 7814 N N . GLY D 1 8 ? 20.063 -21.687 -3.043 1.00 26.74 8 GLY D N 1
ATOM 7815 C CA . GLY D 1 8 ? 19.828 -22.791 -2.133 1.00 27.69 8 GLY D CA 1
ATOM 7816 C C . GLY D 1 8 ? 21.095 -23.473 -1.642 1.00 32.39 8 GLY D C 1
ATOM 7817 O O . GLY D 1 8 ? 21.966 -23.830 -2.440 1.00 28.94 8 GLY D O 1
ATOM 7818 N N . TYR D 1 9 ? 21.181 -23.659 -0.326 1.00 27.66 9 TYR D N 1
ATOM 7819 C CA . TYR D 1 9 ? 22.296 -24.359 0.313 1.00 26.95 9 TYR D CA 1
ATOM 7820 C C . TYR D 1 9 ? 21.971 -25.818 0.630 1.00 29.37 9 TYR D C 1
ATOM 7821 O O . TYR D 1 9 ? 20.904 -26.135 1.168 1.00 28.64 9 TYR D O 1
ATOM 7830 N N . ALA D 1 10 ? 22.897 -26.711 0.300 1.00 26.80 10 ALA D N 1
ATOM 7831 C CA . ALA D 1 10 ? 22.858 -28.061 0.828 1.00 23.93 10 ALA D CA 1
ATOM 7832 C C . ALA D 1 10 ? 23.876 -28.130 1.956 1.00 27.16 10 ALA D C 1
ATOM 7833 O O . ALA D 1 10 ? 25.053 -27.870 1.727 1.00 24.75 10 ALA D O 1
ATOM 7835 N N . ILE D 1 11 ? 23.434 -28.442 3.168 1.00 25.68 11 ILE D N 1
ATOM 7836 C CA . ILE D 1 11 ? 24.371 -28.587 4.289 1.00 26.29 11 ILE D CA 1
ATOM 7837 C C . ILE D 1 11 ? 24.850 -30.028 4.367 1.00 25.54 11 ILE D C 1
ATOM 7838 O O . ILE D 1 11 ? 24.044 -30.954 4.426 1.00 25.48 11 ILE D O 1
ATOM 7843 N N . LEU D 1 12 ? 26.168 -30.216 4.372 1.00 24.41 12 LEU D N 1
ATOM 7844 C CA . LEU D 1 12 ? 26.749 -31.555 4.305 1.00 23.29 12 LEU D CA 1
ATOM 7845 C C . LEU D 1 12 ? 27.567 -31.835 5.557 1.00 25.50 12 LEU D C 1
ATOM 7846 O O . LEU D 1 12 ? 28.576 -31.175 5.806 1.00 26.10 12 LEU D O 1
ATOM 7851 N N . GLY D 1 13 ? 27.137 -32.819 6.336 1.00 23.49 13 GLY D N 1
ATOM 7852 C CA . GLY D 1 13 ? 27.770 -33.123 7.606 1.00 25.93 13 GLY D CA 1
ATOM 7853 C C . GLY D 1 13 ? 27.022 -32.459 8.747 1.00 28.69 13 GLY D C 1
ATOM 7854 O O . GLY D 1 13 ? 27.324 -31.329 9.128 1.00 28.89 13 GLY D O 1
ATOM 7855 N N . LEU D 1 14 ? 26.034 -33.161 9.289 1.00 26.35 14 LEU D N 1
ATOM 7856 C CA . LEU D 1 14 ? 25.139 -32.568 10.273 1.00 30.18 14 LEU D CA 1
ATOM 7857 C C . LEU D 1 14 ? 25.668 -32.760 11.689 1.00 27.47 14 LEU D C 1
ATOM 7858 O O . LEU D 1 14 ? 25.077 -33.477 12.497 1.00 28.36 14 LEU D O 1
ATOM 7863 N N . GLY D 1 15 ? 26.794 -32.120 11.981 1.00 26.98 15 GLY D N 1
ATOM 7864 C CA . GLY D 1 15 ? 27.372 -32.195 13.309 1.00 28.30 15 GLY D CA 1
ATOM 7865 C C . GLY D 1 15 ? 27.052 -30.955 14.124 1.00 26.58 15 GLY D C 1
ATOM 7866 O O . GLY D 1 15 ? 26.064 -30.267 13.857 1.00 27.52 15 GLY D O 1
ATOM 7867 N N . TYR D 1 16 ? 27.891 -30.663 15.113 1.00 28.14 16 TYR D N 1
ATOM 7868 C CA . TYR D 1 16 ? 27.642 -29.527 15.999 1.00 27.02 16 TYR D CA 1
ATOM 7869 C C . TYR D 1 16 ? 27.570 -28.189 15.260 1.00 28.99 16 TYR D C 1
ATOM 7870 O O . TYR D 1 16 ? 26.581 -27.467 15.385 1.00 25.86 16 TYR D O 1
ATOM 7879 N N . TYR D 1 17 ? 28.612 -27.841 14.506 1.00 25.50 17 TYR D N 1
ATOM 7880 C CA . TYR D 1 17 ? 28.642 -26.532 13.854 1.00 26.79 17 TYR D CA 1
ATOM 7881 C C . TYR D 1 17 ? 27.494 -26.392 12.863 1.00 24.87 17 TYR D C 1
ATOM 7882 O O . TYR D 1 17 ? 26.836 -25.360 12.816 1.00 26.61 17 TYR D O 1
ATOM 7891 N N . ALA D 1 18 ? 27.251 -27.438 12.080 1.00 24.17 18 ALA D N 1
ATOM 7892 C CA . ALA D 1 18 ? 26.167 -27.407 11.103 1.00 24.08 18 ALA D CA 1
ATOM 7893 C C . ALA D 1 18 ? 24.812 -27.159 11.770 1.00 23.22 18 ALA D C 1
ATOM 7894 O O . ALA D 1 18 ? 24.092 -26.246 11.397 1.00 25.57 18 ALA D O 1
ATOM 7896 N N . THR D 1 19 ? 24.486 -27.963 12.770 1.00 24.67 19 THR D N 1
ATOM 7897 C CA . THR D 1 19 ? 23.127 -27.967 13.300 1.00 27.62 19 THR D CA 1
ATOM 7898 C C . THR D 1 19 ? 22.873 -26.927 14.392 1.00 30.03 19 THR D C 1
ATOM 7899 O O . THR D 1 19 ? 21.796 -26.338 14.437 1.00 29.21 19 THR D O 1
ATOM 7903 N N . ARG D 1 20 ? 23.847 -26.694 15.267 1.00 29.25 20 ARG D N 1
ATOM 7904 C CA . ARG D 1 20 ? 23.650 -25.739 16.365 1.00 28.22 20 ARG D CA 1
ATOM 7905 C C . ARG D 1 20 ? 23.932 -24.302 15.956 1.00 29.79 20 ARG D C 1
ATOM 7906 O O . ARG D 1 20 ? 23.302 -23.369 16.462 1.00 29.39 20 ARG D O 1
ATOM 7914 N N . ILE D 1 21 ? 24.884 -24.109 15.050 1.00 23.09 21 ILE D N 1
ATOM 7915 C CA . ILE D 1 21 ? 25.363 -22.764 14.779 1.00 24.20 21 ILE D CA 1
ATOM 7916 C C . ILE D 1 21 ? 24.919 -22.240 13.419 1.00 24.46 21 ILE D C 1
ATOM 7917 O O . ILE D 1 21 ? 24.354 -21.156 13.328 1.00 25.69 21 ILE D O 1
ATOM 7922 N N . ILE D 1 22 ? 25.151 -23.012 12.361 1.00 23.63 22 ILE D N 1
ATOM 7923 C CA . ILE D 1 22 ? 24.905 -22.520 11.009 1.00 22.67 22 ILE D CA 1
ATOM 7924 C C . ILE D 1 22 ? 23.425 -22.546 10.587 1.00 24.18 22 ILE D C 1
ATOM 7925 O O . ILE D 1 22 ? 22.886 -21.538 10.134 1.00 26.41 22 ILE D O 1
ATOM 7930 N N . MET D 1 23 ? 22.781 -23.694 10.721 1.00 24.83 23 MET D N 1
ATOM 7931 C CA . MET D 1 23 ? 21.436 -23.857 10.170 1.00 28.19 23 MET D CA 1
ATOM 7932 C C . MET D 1 23 ? 20.411 -22.884 10.780 1.00 28.34 23 MET D C 1
ATOM 7933 O O . MET D 1 23 ? 19.563 -22.370 10.056 1.00 28.91 23 MET D O 1
ATOM 7938 N N . PRO D 1 24 ? 20.509 -22.594 12.093 1.00 27.88 24 PRO D N 1
ATOM 7939 C CA . PRO D 1 24 ? 19.609 -21.551 12.609 1.00 30.41 24 PRO D CA 1
ATOM 7940 C C . PRO D 1 24 ? 19.811 -20.147 12.027 1.00 30.60 24 PRO D C 1
ATOM 7941 O O . PRO D 1 24 ? 18.917 -19.318 12.188 1.00 31.08 24 PRO D O 1
ATOM 7945 N N . ARG D 1 25 ? 20.934 -19.869 11.364 1.00 26.31 25 ARG D N 1
ATOM 7946 C CA . ARG D 1 25 ? 21.205 -18.504 10.925 1.00 27.99 25 ARG D CA 1
ATOM 7947 C C . ARG D 1 25 ? 20.787 -18.220 9.479 1.00 24.29 25 ARG D C 1
ATOM 7948 O O . ARG D 1 25 ? 21.014 -17.124 8.968 1.00 29.54 25 ARG D O 1
ATOM 7956 N N . PHE D 1 26 ? 20.174 -19.199 8.818 1.00 28.80 26 PHE D N 1
ATOM 7957 C CA . PHE D 1 26 ? 19.548 -18.921 7.526 1.00 26.93 26 PHE D CA 1
ATOM 7958 C C . PHE D 1 26 ? 18.394 -17.933 7.729 1.00 30.41 26 PHE D C 1
ATOM 7959 O O . PHE D 1 26 ? 18.030 -17.188 6.816 1.00 29.62 26 PHE D O 1
ATOM 7967 N N . ALA D 1 27 ? 17.853 -17.924 8.945 1.00 31.08 27 ALA D N 1
ATOM 7968 C CA . ALA D 1 27 ? 16.761 -17.022 9.327 1.00 30.67 27 ALA D CA 1
ATOM 7969 C C . ALA D 1 27 ? 17.027 -15.561 8.957 1.00 35.33 27 ALA D C 1
ATOM 7970 O O . ALA D 1 27 ? 16.141 -14.881 8.440 1.00 32.85 27 ALA D O 1
ATOM 7972 N N . GLU D 1 28 ? 18.244 -15.076 9.199 1.00 27.50 28 GLU D N 1
ATOM 7973 C CA . GLU D 1 28 ? 18.561 -13.684 8.903 1.00 28.79 28 GLU D CA 1
ATOM 7974 C C . GLU D 1 28 ? 19.169 -13.470 7.514 1.00 28.26 28 GLU D C 1
ATOM 7975 O O . GLU D 1 28 ? 19.542 -12.353 7.161 1.00 29.77 28 GLU D O 1
ATOM 7981 N N . CYS D 1 29 ? 19.267 -14.524 6.712 1.00 30.85 29 CYS D N 1
ATOM 7982 C CA . CYS D 1 29 ? 19.816 -14.352 5.367 1.00 29.71 29 CYS D CA 1
ATOM 7983 C C . CYS D 1 29 ? 18.851 -13.643 4.426 1.00 30.62 29 CYS D C 1
ATOM 7984 O O . CYS D 1 29 ? 17.644 -13.861 4.486 1.00 33.27 29 CYS D O 1
ATOM 7987 N N . GLU D 1 30 ? 19.401 -12.803 3.556 1.00 27.22 30 GLU D N 1
ATOM 7988 C CA . GLU D 1 30 ? 18.619 -12.127 2.522 1.00 33.03 30 GLU D CA 1
ATOM 7989 C C . GLU D 1 30 ? 18.711 -12.821 1.171 1.00 37.56 30 GLU D C 1
ATOM 7990 O O . GLU D 1 30 ? 17.830 -12.663 0.326 1.00 35.95 30 GLU D O 1
ATOM 7996 N N . HIS D 1 31 ? 19.787 -13.572 0.955 1.00 33.38 31 HIS D N 1
ATOM 7997 C CA . HIS D 1 31 ? 20.049 -14.117 -0.375 1.00 30.72 31 HIS D CA 1
ATOM 7998 C C . HIS D 1 31 ? 20.401 -15.597 -0.346 1.00 31.68 31 HIS D C 1
ATOM 7999 O O . HIS D 1 31 ? 20.912 -16.143 -1.324 1.00 33.59 31 HIS D O 1
ATOM 8006 N N . SER D 1 32 ? 20.099 -16.245 0.770 1.00 30.72 32 SER D N 1
ATOM 8007 C CA . SER D 1 32 ? 20.415 -17.652 0.953 1.00 28.85 32 SER D CA 1
ATOM 8008 C C . SER D 1 32 ? 19.262 -18.367 1.624 1.00 30.11 32 SER D C 1
ATOM 8009 O O . SER D 1 32 ? 18.586 -17.801 2.480 1.00 34.12 32 SER D O 1
ATOM 8012 N N . ARG D 1 33 ? 19.040 -19.617 1.241 1.00 28.63 33 ARG D N 1
ATOM 8013 C CA . ARG D 1 33 ? 18.043 -20.440 1.906 1.00 29.52 33 ARG D CA 1
ATOM 8014 C C . ARG D 1 33 ? 18.546 -21.861 2.060 1.00 31.62 33 ARG D C 1
ATOM 8015 O O . ARG D 1 33 ? 19.380 -22.324 1.282 1.00 33.12 33 ARG D O 1
ATOM 8023 N N . LEU D 1 34 ? 18.042 -22.548 3.074 1.00 28.05 34 LEU D N 1
ATOM 8024 C CA . LEU D 1 34 ? 18.356 -23.951 3.271 1.00 29.39 34 LEU D CA 1
ATOM 8025 C C . LEU D 1 34 ? 17.512 -24.804 2.326 1.00 34.40 34 LEU D C 1
ATOM 8026 O O . LEU D 1 34 ? 16.283 -24.764 2.384 1.00 33.27 34 LEU D O 1
ATOM 8031 N N . ALA D 1 35 ? 18.164 -25.568 1.454 1.00 29.21 35 ALA D N 1
ATOM 8032 C CA . ALA D 1 35 ? 17.446 -26.304 0.411 1.00 31.11 35 ALA D CA 1
ATOM 8033 C C . ALA D 1 35 ? 17.597 -27.821 0.518 1.00 32.32 35 ALA D C 1
ATOM 8034 O O . ALA D 1 35 ? 16.703 -28.567 0.113 1.00 31.36 35 ALA D O 1
ATOM 8036 N N . ALA D 1 36 ? 18.718 -28.291 1.059 1.00 30.78 36 ALA D N 1
ATOM 8037 C CA . ALA D 1 36 ? 18.937 -29.731 1.150 1.00 28.61 36 ALA D CA 1
ATOM 8038 C C . ALA D 1 36 ? 19.838 -30.129 2.314 1.00 29.03 36 ALA D C 1
ATOM 8039 O O . ALA D 1 36 ? 20.580 -29.301 2.859 1.00 28.45 36 ALA D O 1
ATOM 8041 N N . LEU D 1 37 ? 19.757 -31.404 2.683 1.00 28.70 37 LEU D N 1
ATOM 8042 C CA . LEU D 1 37 ? 20.565 -31.981 3.750 1.00 29.08 37 LEU D CA 1
ATOM 8043 C C . LEU D 1 37 ? 21.334 -33.207 3.258 1.00 29.86 37 LEU D C 1
ATOM 8044 O O . LEU D 1 37 ? 20.769 -34.087 2.602 1.00 31.19 37 LEU D O 1
ATOM 8049 N N . VAL D 1 38 ? 22.622 -33.263 3.578 1.00 28.30 38 VAL D N 1
ATOM 8050 C CA . VAL D 1 38 ? 23.453 -34.414 3.227 1.00 27.45 38 VAL D CA 1
ATOM 8051 C C . VAL D 1 38 ? 24.109 -34.965 4.492 1.00 29.80 38 VAL D C 1
ATOM 8052 O O . VAL D 1 38 ? 24.800 -34.235 5.206 1.00 27.59 38 VAL D O 1
ATOM 8056 N N . SER D 1 39 ? 23.893 -36.246 4.772 1.00 26.55 39 SER D N 1
ATOM 8057 C CA . SER D 1 39 ? 24.303 -36.816 6.046 1.00 28.46 39 SER D CA 1
ATOM 8058 C C . SER D 1 39 ? 24.591 -38.311 5.975 1.00 30.09 39 SER D C 1
ATOM 8059 O O . SER D 1 39 ? 23.970 -39.042 5.204 1.00 32.28 39 SER D O 1
ATOM 8062 N N . GLY D 1 40 ? 25.522 -38.763 6.806 1.00 29.84 40 GLY D N 1
ATOM 8063 C CA . GLY D 1 40 ? 25.815 -40.178 6.920 1.00 30.87 40 GLY D CA 1
ATOM 8064 C C . GLY D 1 40 ? 24.978 -40.844 7.998 1.00 33.12 40 GLY D C 1
ATOM 8065 O O . GLY D 1 40 ? 25.163 -42.021 8.300 1.00 34.37 40 GLY D O 1
ATOM 8066 N N . THR D 1 41 ? 24.047 -40.090 8.573 1.00 32.97 41 THR D N 1
ATOM 8067 C CA . THR D 1 41 ? 23.196 -40.598 9.646 1.00 34.59 41 THR D CA 1
ATOM 8068 C C . THR D 1 41 ? 21.721 -40.418 9.291 1.00 34.83 41 THR D C 1
ATOM 8069 O O . THR D 1 41 ? 21.203 -39.307 9.341 1.00 36.58 41 THR D O 1
ATOM 8073 N N . PRO D 1 42 ? 21.043 -41.513 8.912 1.00 37.57 42 PRO D N 1
ATOM 8074 C CA . PRO D 1 42 ? 19.645 -41.446 8.460 1.00 38.19 42 PRO D CA 1
ATOM 8075 C C . PRO D 1 42 ? 18.730 -40.721 9.451 1.00 36.76 42 PRO D C 1
ATOM 8076 O O . PRO D 1 42 ? 17.889 -39.919 9.042 1.00 37.88 42 PRO D O 1
ATOM 8080 N N . GLU D 1 43 ? 18.918 -40.986 10.739 1.00 38.52 43 GLU D N 1
ATOM 8081 C CA . GLU D 1 43 ? 18.115 -40.359 11.787 1.00 36.95 43 GLU D CA 1
ATOM 8082 C C . GLU D 1 43 ? 18.205 -38.831 11.747 1.00 38.09 43 GLU D C 1
ATOM 8083 O O . GLU D 1 43 ? 17.210 -38.137 11.960 1.00 35.89 43 GLU D O 1
ATOM 8089 N N . LYS D 1 44 ? 19.396 -38.305 11.469 1.00 36.09 44 LYS D N 1
ATOM 8090 C CA . LYS D 1 44 ? 19.573 -36.858 11.387 1.00 33.21 44 LYS D CA 1
ATOM 8091 C C . LYS D 1 44 ? 18.837 -36.269 10.194 1.00 32.83 44 LYS D C 1
ATOM 8092 O O . LYS D 1 44 ? 18.327 -35.149 10.255 1.00 34.11 44 LYS D O 1
ATOM 8098 N N . LEU D 1 45 ? 18.796 -37.017 9.099 1.00 31.69 45 LEU D N 1
ATOM 8099 C CA . LEU D 1 45 ? 18.069 -36.576 7.919 1.00 33.95 45 LEU D CA 1
ATOM 8100 C C . LEU D 1 45 ? 16.584 -36.442 8.237 1.00 34.64 45 LEU D C 1
ATOM 8101 O O . LEU D 1 45 ? 15.922 -35.510 7.784 1.00 37.44 45 LEU D O 1
ATOM 8106 N N . LYS D 1 46 ? 16.070 -37.379 9.023 1.00 36.14 46 LYS D N 1
ATOM 8107 C CA . LYS D 1 46 ? 14.667 -37.344 9.412 1.00 40.20 46 LYS D CA 1
ATOM 8108 C C . LYS D 1 46 ? 14.419 -36.189 10.380 1.00 39.31 46 LYS D C 1
ATOM 8109 O O . LYS D 1 46 ? 13.549 -35.350 10.149 1.00 40.64 46 LYS D O 1
ATOM 8115 N N . THR D 1 47 ? 15.205 -36.153 11.453 1.00 38.33 47 THR D N 1
ATOM 8116 C CA . THR D 1 47 ? 15.099 -35.120 12.481 1.00 36.84 47 THR D CA 1
ATOM 8117 C C . THR D 1 47 ? 15.150 -33.706 11.906 1.00 39.16 47 THR D C 1
ATOM 8118 O O . THR D 1 47 ? 14.220 -32.915 12.087 1.00 37.44 47 THR D O 1
ATOM 8122 N N . TYR D 1 48 ? 16.228 -33.390 11.195 1.00 39.52 48 TYR D N 1
ATOM 8123 C CA . TYR D 1 48 ? 16.424 -32.029 10.711 1.00 35.69 48 TYR D CA 1
ATOM 8124 C C . TYR D 1 48 ? 15.618 -31.761 9.451 1.00 33.87 48 TYR D C 1
ATOM 8125 O O . TYR D 1 48 ? 15.276 -30.615 9.155 1.00 36.39 48 TYR D O 1
ATOM 8134 N N . GLY D 1 49 ? 15.292 -32.819 8.719 1.00 37.20 49 GLY D N 1
ATOM 8135 C CA . GLY D 1 49 ? 14.454 -32.675 7.541 1.00 36.99 49 GLY D CA 1
ATOM 8136 C C . GLY D 1 49 ? 13.053 -32.240 7.933 1.00 35.91 49 GLY D C 1
ATOM 8137 O O . GLY D 1 49 ? 12.448 -31.380 7.295 1.00 37.18 49 GLY D O 1
ATOM 8138 N N . GLU D 1 50 ? 12.543 -32.840 8.999 1.00 39.31 50 GLU D N 1
ATOM 8139 C CA . GLU D 1 50 ? 11.225 -32.493 9.503 1.00 40.41 50 GLU D CA 1
ATOM 8140 C C . GLU D 1 50 ? 11.258 -31.135 10.195 1.00 39.36 50 GLU D C 1
ATOM 8141 O O . GLU D 1 50 ? 10.371 -30.308 9.992 1.00 40.90 50 GLU D O 1
ATOM 8147 N N . GLN D 1 51 ? 12.298 -30.895 10.988 1.00 40.47 51 GLN D N 1
ATOM 8148 C CA . GLN D 1 51 ? 12.436 -29.619 11.681 1.00 35.91 51 GLN D CA 1
ATOM 8149 C C . GLN D 1 51 ? 12.486 -28.429 10.720 1.00 36.06 51 GLN D C 1
ATOM 8150 O O . GLN D 1 51 ? 11.844 -27.404 10.961 1.00 37.78 51 GLN D O 1
ATOM 8156 N N . TYR D 1 52 ? 13.234 -28.558 9.628 1.00 34.62 52 TYR D N 1
ATOM 8157 C CA . TYR D 1 52 ? 13.401 -27.440 8.705 1.00 33.73 52 TYR D CA 1
ATOM 8158 C C . TYR D 1 52 ? 12.534 -27.574 7.459 1.00 35.60 52 TYR D C 1
ATOM 8159 O O . TYR D 1 52 ? 12.627 -26.759 6.542 1.00 38.34 52 TYR D O 1
ATOM 8168 N N . GLY D 1 53 ? 11.685 -28.596 7.433 1.00 38.67 53 GLY D N 1
ATOM 8169 C CA . GLY D 1 53 ? 10.779 -28.788 6.317 1.00 38.98 53 GLY D CA 1
ATOM 8170 C C . GLY D 1 53 ? 11.515 -29.098 5.031 1.00 38.89 53 GLY D C 1
ATOM 8171 O O . GLY D 1 53 ? 11.210 -28.544 3.971 1.00 37.89 53 GLY D O 1
ATOM 8172 N N . ILE D 1 54 ? 12.507 -29.975 5.127 1.00 38.01 54 ILE D N 1
ATOM 8173 C CA . ILE D 1 54 ? 13.246 -30.406 3.950 1.00 36.19 54 ILE D CA 1
ATOM 8174 C C . ILE D 1 54 ? 12.655 -31.719 3.451 1.00 33.24 54 ILE D C 1
ATOM 8175 O O . ILE D 1 54 ? 12.696 -32.728 4.158 1.00 36.91 54 ILE D O 1
ATOM 8180 N N . PRO D 1 55 ? 12.090 -31.704 2.234 1.00 33.48 55 PRO D N 1
ATOM 8181 C CA . PRO D 1 55 ? 11.433 -32.897 1.694 1.00 39.03 55 PRO D CA 1
ATOM 8182 C C . PRO D 1 55 ? 12.427 -34.024 1.463 1.00 41.31 55 PRO D C 1
ATOM 8183 O O . PRO D 1 55 ? 13.621 -33.766 1.293 1.00 36.64 55 PRO D O 1
ATOM 8187 N N . GLU D 1 56 ? 11.935 -35.259 1.460 1.00 40.18 56 GLU D N 1
ATOM 8188 C CA . GLU D 1 56 ? 12.800 -36.424 1.344 1.00 42.75 56 GLU D CA 1
ATOM 8189 C C . GLU D 1 56 ? 13.542 -36.463 0.014 1.00 39.66 56 GLU D C 1
ATOM 8190 O O . GLU D 1 56 ? 14.594 -37.085 -0.091 1.00 43.37 56 GLU D O 1
ATOM 8196 N N . THR D 1 57 ? 13.004 -35.784 -0.994 1.00 37.53 57 THR D N 1
ATOM 8197 C CA . THR D 1 57 ? 13.682 -35.661 -2.281 1.00 38.56 57 THR D CA 1
ATOM 8198 C C . THR D 1 57 ? 14.933 -34.783 -2.186 1.00 39.39 57 THR D C 1
ATOM 8199 O O . THR D 1 57 ? 15.740 -34.738 -3.116 1.00 36.57 57 THR D O 1
ATOM 8203 N N . HIS D 1 58 ? 15.065 -34.066 -1.073 1.00 37.01 58 HIS D N 1
ATOM 8204 C CA . HIS D 1 58 ? 16.177 -33.144 -0.870 1.00 33.27 58 HIS D CA 1
ATOM 8205 C C . HIS D 1 58 ? 17.049 -33.600 0.292 1.00 33.53 58 HIS D C 1
ATOM 8206 O O . HIS D 1 58 ? 17.823 -32.822 0.848 1.00 34.78 58 HIS D O 1
ATOM 8213 N N . ARG D 1 59 ? 16.905 -34.868 0.658 1.00 30.91 59 ARG D N 1
ATOM 8214 C CA . ARG D 1 59 ? 17.735 -35.482 1.680 1.00 33.24 59 ARG D CA 1
ATOM 8215 C C . ARG D 1 59 ? 18.658 -36.508 1.043 1.00 37.24 59 ARG D C 1
ATOM 8216 O O . ARG D 1 59 ? 18.193 -37.417 0.357 1.00 36.94 59 ARG D O 1
ATOM 8224 N N . TYR D 1 60 ? 19.962 -36.366 1.269 1.00 32.31 60 TYR D N 1
ATOM 8225 C CA . TYR D 1 60 ? 20.936 -37.274 0.670 1.00 30.52 60 TYR D CA 1
ATOM 8226 C C . TYR D 1 60 ? 21.819 -37.944 1.702 1.00 33.70 60 TYR D C 1
ATOM 8227 O O . TYR D 1 60 ? 22.148 -37.358 2.734 1.00 33.97 60 TYR D O 1
ATOM 8236 N N . SER D 1 61 ? 22.215 -39.177 1.413 1.00 28.77 61 SER D N 1
ATOM 8237 C CA . SER D 1 61 ? 23.272 -39.815 2.179 1.00 32.25 61 SER D CA 1
ATOM 8238 C C . SER D 1 61 ? 24.588 -39.490 1.482 1.00 28.06 61 SER D C 1
ATOM 8239 O O . SER D 1 61 ? 24.586 -38.897 0.408 1.00 28.82 61 SER D O 1
ATOM 8242 N N . TYR D 1 62 ? 25.708 -39.871 2.084 1.00 28.76 62 TYR D N 1
ATOM 8243 C CA . TYR D 1 62 ? 26.992 -39.716 1.407 1.00 28.36 62 TYR D CA 1
ATOM 8244 C C . TYR D 1 62 ? 27.048 -40.639 0.191 1.00 31.81 62 TYR D C 1
ATOM 8245 O O . TYR D 1 62 ? 27.745 -40.362 -0.780 1.00 30.83 62 TYR D O 1
ATOM 8254 N N . GLU D 1 63 ? 26.291 -41.729 0.241 1.00 31.76 63 GLU D N 1
ATOM 8255 C CA . GLU D 1 63 ? 26.262 -42.673 -0.871 1.00 36.45 63 GLU D CA 1
ATOM 8256 C C . GLU D 1 63 ? 25.453 -42.154 -2.065 1.00 33.34 63 GLU D C 1
ATOM 8257 O O . GLU D 1 63 ? 25.754 -42.488 -3.206 1.00 36.54 63 GLU D O 1
ATOM 8263 N N . THR D 1 64 ? 24.438 -41.332 -1.811 1.00 32.15 64 THR D N 1
ATOM 8264 C CA . THR D 1 64 ? 23.604 -40.819 -2.900 1.00 29.35 64 THR D CA 1
ATOM 8265 C C . THR D 1 64 ? 23.891 -39.359 -3.247 1.00 29.92 64 THR D C 1
ATOM 8266 O O . THR D 1 64 ? 23.246 -38.787 -4.130 1.00 30.81 64 THR D O 1
ATOM 8270 N N . PHE D 1 65 ? 24.870 -38.770 -2.563 1.00 29.99 65 PHE D N 1
ATOM 8271 C CA . PHE D 1 65 ? 25.194 -37.350 -2.698 1.00 28.58 65 PHE D CA 1
ATOM 8272 C C . PHE D 1 65 ? 25.399 -36.888 -4.137 1.00 24.86 65 PHE D C 1
ATOM 8273 O O . PHE D 1 65 ? 24.965 -35.805 -4.509 1.00 26.54 65 PHE D O 1
ATOM 8281 N N . ASP D 1 66 ? 26.063 -37.699 -4.955 1.00 27.57 66 ASP D N 1
ATOM 8282 C CA . ASP D 1 66 ? 26.387 -37.261 -6.313 1.00 25.76 66 ASP D CA 1
ATOM 8283 C C . ASP D 1 66 ? 25.136 -37.006 -7.162 1.00 25.79 66 ASP D C 1
ATOM 8284 O O . ASP D 1 66 ? 25.185 -36.257 -8.138 1.00 26.96 66 ASP D O 1
ATOM 8289 N N . ARG D 1 67 ? 24.013 -37.590 -6.754 1.00 31.95 67 ARG D N 1
ATOM 8290 C CA . ARG D 1 67 ? 22.736 -37.371 -7.433 1.00 29.62 67 ARG D CA 1
ATOM 8291 C C . ARG D 1 67 ? 22.236 -35.935 -7.287 1.00 32.61 67 ARG D C 1
ATOM 8292 O O . ARG D 1 67 ? 21.320 -35.516 -7.994 1.00 29.43 67 ARG D O 1
ATOM 8300 N N . ILE D 1 68 ? 22.843 -35.174 -6.378 1.00 30.82 68 ILE D N 1
ATOM 8301 C CA . ILE D 1 68 ? 22.445 -33.781 -6.163 1.00 29.80 68 ILE D CA 1
ATOM 8302 C C . ILE D 1 68 ? 22.640 -32.941 -7.426 1.00 30.20 68 ILE D C 1
ATOM 8303 O O . ILE D 1 68 ? 22.099 -31.847 -7.541 1.00 31.74 68 ILE D O 1
ATOM 8308 N N . ILE D 1 69 ? 23.397 -33.470 -8.384 1.00 27.96 69 ILE D N 1
ATOM 8309 C CA . ILE D 1 69 ? 23.595 -32.807 -9.668 1.00 31.55 69 ILE D CA 1
ATOM 8310 C C . ILE D 1 69 ? 22.257 -32.563 -10.391 1.00 31.18 69 ILE D C 1
ATOM 8311 O O . ILE D 1 69 ? 22.121 -31.614 -11.163 1.00 31.11 69 ILE D O 1
ATOM 8316 N N . ASP D 1 70 ? 21.267 -33.401 -10.107 1.00 31.24 70 ASP D N 1
ATOM 8317 C CA . ASP D 1 70 ? 19.966 -33.290 -10.768 1.00 34.07 70 ASP D CA 1
ATOM 8318 C C . ASP D 1 70 ? 18.972 -32.446 -9.969 1.00 37.29 70 ASP D C 1
ATOM 8319 O O . ASP D 1 70 ? 17.801 -32.352 -10.331 1.00 37.25 70 ASP D O 1
ATOM 8324 N N . ASN D 1 71 ? 19.443 -31.834 -8.886 1.00 35.60 71 ASN D N 1
ATOM 8325 C CA . ASN D 1 71 ? 18.592 -31.007 -8.027 1.00 35.09 71 ASN D CA 1
ATOM 8326 C C . ASN D 1 71 ? 18.865 -29.521 -8.265 1.00 36.57 71 ASN D C 1
ATOM 8327 O O . ASN D 1 71 ? 19.858 -28.985 -7.777 1.00 34.75 71 ASN D O 1
ATOM 8332 N N . PRO D 1 72 ? 17.987 -28.846 -9.026 1.00 34.41 72 PRO D N 1
ATOM 8333 C CA . PRO D 1 72 ? 18.204 -27.439 -9.384 1.00 33.28 72 PRO D CA 1
ATOM 8334 C C . PRO D 1 72 ? 17.942 -26.470 -8.230 1.00 31.70 72 PRO D C 1
ATOM 8335 O O . PRO D 1 72 ? 18.242 -25.281 -8.358 1.00 33.17 72 PRO D O 1
ATOM 8339 N N . ASP D 1 73 ? 17.384 -26.970 -7.131 1.00 31.81 73 ASP D N 1
ATOM 8340 C CA . ASP D 1 73 ? 17.140 -26.133 -5.961 1.00 31.93 73 ASP D CA 1
ATOM 8341 C C . ASP D 1 73 ? 18.431 -25.913 -5.173 1.00 35.53 73 ASP D C 1
ATOM 8342 O O . ASP D 1 73 ? 18.514 -25.002 -4.352 1.00 30.89 73 ASP D O 1
ATOM 8347 N N . VAL D 1 74 ? 19.432 -26.751 -5.429 1.00 34.54 74 VAL D N 1
ATOM 8348 C CA . VAL D 1 74 ? 20.724 -26.633 -4.749 1.00 31.59 74 VAL D CA 1
ATOM 8349 C C . VAL D 1 74 ? 21.745 -25.915 -5.626 1.00 31.00 74 VAL D C 1
ATOM 8350 O O . VAL D 1 74 ? 22.073 -26.368 -6.726 1.00 32.94 74 VAL D O 1
ATOM 8354 N N . ASP D 1 75 ? 22.244 -24.787 -5.131 1.00 27.34 75 ASP D N 1
ATOM 8355 C CA . ASP D 1 75 ? 23.229 -23.992 -5.848 1.00 27.34 75 ASP D CA 1
ATOM 8356 C C . ASP D 1 75 ? 24.604 -24.172 -5.219 1.00 25.99 75 ASP D C 1
ATOM 8357 O O . ASP D 1 75 ? 25.626 -24.077 -5.888 1.00 26.00 75 ASP D O 1
ATOM 8362 N N . ILE D 1 76 ? 24.592 -24.422 -3.915 1.00 25.30 76 ILE D N 1
ATOM 8363 C CA . ILE D 1 76 ? 25.787 -24.400 -3.081 1.00 26.85 76 ILE D CA 1
ATOM 8364 C C . ILE D 1 76 ? 25.792 -25.588 -2.133 1.00 23.94 76 ILE D C 1
ATOM 8365 O O . ILE D 1 76 ? 24.775 -25.905 -1.520 1.00 26.07 76 ILE D O 1
ATOM 8370 N N . VAL D 1 77 ? 26.940 -26.246 -2.001 1.00 24.47 77 VAL D N 1
ATOM 8371 C CA . VAL D 1 77 ? 27.114 -27.264 -0.978 1.00 21.99 77 VAL D CA 1
ATOM 8372 C C . VAL D 1 77 ? 28.067 -26.708 0.066 1.00 21.62 77 VAL D C 1
ATOM 8373 O O . VAL D 1 77 ? 29.122 -26.178 -0.281 1.00 20.40 77 VAL D O 1
ATOM 8377 N N . TYR D 1 78 ? 27.667 -26.799 1.328 1.00 23.41 78 TYR D N 1
ATOM 8378 C CA . TYR D 1 78 ? 28.461 -26.300 2.444 1.00 24.64 78 TYR D CA 1
ATOM 8379 C C . TYR D 1 78 ? 29.023 -27.515 3.169 1.00 21.80 78 TYR D C 1
ATOM 8380 O O . TYR D 1 78 ? 28.296 -28.245 3.840 1.00 21.65 78 TYR D O 1
ATOM 8389 N N . VAL D 1 79 ? 30.323 -27.746 3.014 1.00 21.70 79 VAL D N 1
ATOM 8390 C CA . VAL D 1 79 ? 30.961 -28.916 3.607 1.00 19.88 79 VAL D CA 1
ATOM 8391 C C . VAL D 1 79 ? 31.409 -28.653 5.041 1.00 22.32 79 VAL D C 1
ATOM 8392 O O . VAL D 1 79 ? 32.298 -27.836 5.275 1.00 22.43 79 VAL D O 1
ATOM 8396 N N . ILE D 1 80 ? 30.792 -29.352 5.987 1.00 22.80 80 ILE D N 1
ATOM 8397 C CA . ILE D 1 80 ? 31.055 -29.138 7.408 1.00 23.44 80 ILE D CA 1
ATOM 8398 C C . ILE D 1 80 ? 31.385 -30.473 8.074 1.00 22.82 80 ILE D C 1
ATOM 8399 O O . ILE D 1 80 ? 30.741 -30.895 9.029 1.00 26.56 80 ILE D O 1
ATOM 8404 N N . THR D 1 81 ? 32.427 -31.121 7.555 1.00 23.14 81 THR D N 1
ATOM 8405 C CA . THR D 1 81 ? 32.868 -32.439 7.997 1.00 22.23 81 THR D CA 1
ATOM 8406 C C . THR D 1 81 ? 34.203 -32.362 8.735 1.00 20.83 81 THR D C 1
ATOM 8407 O O . THR D 1 81 ? 34.820 -31.298 8.770 1.00 21.83 81 THR D O 1
ATOM 8411 N N . PRO D 1 82 ? 34.683 -33.497 9.279 1.00 21.25 82 PRO D N 1
ATOM 8412 C CA . PRO D 1 82 ? 36.077 -33.464 9.736 1.00 22.27 82 PRO D CA 1
ATOM 8413 C C . PRO D 1 82 ? 37.032 -33.066 8.600 1.00 23.02 82 PRO D C 1
ATOM 8414 O O . PRO D 1 82 ? 36.723 -33.247 7.414 1.00 22.54 82 PRO D O 1
ATOM 8418 N N . ASN D 1 83 ? 38.184 -32.524 8.969 1.00 18.35 83 ASN D N 1
ATOM 8419 C CA . ASN D 1 83 ? 39.058 -31.856 8.018 1.00 20.44 83 ASN D CA 1
ATOM 8420 C C . ASN D 1 83 ? 39.506 -32.723 6.848 1.00 21.07 83 ASN D C 1
ATOM 8421 O O . ASN D 1 83 ? 39.579 -32.252 5.717 1.00 19.99 83 ASN D O 1
ATOM 8426 N N . SER D 1 84 ? 39.789 -33.989 7.119 1.00 20.32 84 SER D N 1
ATOM 8427 C CA . SER D 1 84 ? 40.326 -34.864 6.076 1.00 23.35 84 SER D CA 1
ATOM 8428 C C . SER D 1 84 ? 39.291 -35.205 5.006 1.00 23.60 84 SER D C 1
ATOM 8429 O O . SER D 1 84 ? 39.629 -35.772 3.972 1.00 22.52 84 SER D O 1
ATOM 8432 N N . LEU D 1 85 ? 38.034 -34.856 5.257 1.00 20.69 85 LEU D N 1
ATOM 8433 C CA . LEU D 1 85 ? 36.966 -35.140 4.307 1.00 22.34 85 LEU D CA 1
ATOM 8434 C C . LEU D 1 85 ? 36.574 -33.901 3.515 1.00 21.87 85 LEU D C 1
ATOM 8435 O O . LEU D 1 85 ? 35.725 -33.975 2.634 1.00 21.61 85 LEU D O 1
ATOM 8440 N N . HIS D 1 86 ? 37.194 -32.762 3.815 1.00 19.87 86 HIS D N 1
ATOM 8441 C CA . HIS D 1 86 ? 36.895 -31.548 3.064 1.00 18.44 86 HIS D CA 1
ATOM 8442 C C . HIS D 1 86 ? 37.212 -31.721 1.577 1.00 20.95 86 HIS D C 1
ATOM 8443 O O . HIS D 1 86 ? 36.418 -31.337 0.731 1.00 21.23 86 HIS D O 1
ATOM 8450 N N . ARG D 1 87 ? 38.369 -32.298 1.254 1.00 18.59 87 ARG D N 1
ATOM 8451 C CA . ARG D 1 87 ? 38.746 -32.385 -0.158 1.00 18.92 87 ARG D CA 1
ATOM 8452 C C . ARG D 1 87 ? 37.786 -33.258 -0.992 1.00 21.34 87 ARG D C 1
ATOM 8453 O O . ARG D 1 87 ? 37.265 -32.764 -1.993 1.00 21.20 87 ARG D O 1
ATOM 8461 N N . PRO D 1 88 ? 37.532 -34.531 -0.588 1.00 20.31 88 PRO D N 1
ATOM 8462 C CA . PRO D 1 88 ? 36.662 -35.353 -1.447 1.00 23.01 88 PRO D CA 1
ATOM 8463 C C . PRO D 1 88 ? 35.236 -34.807 -1.588 1.00 24.52 88 PRO D C 1
ATOM 8464 O O . PRO D 1 88 ? 34.688 -34.845 -2.685 1.00 21.57 88 PRO D O 1
ATOM 8468 N N . PHE D 1 89 ? 34.646 -34.295 -0.513 1.00 21.93 89 PHE D N 1
ATOM 8469 C CA . PHE D 1 89 ? 33.285 -33.774 -0.633 1.00 22.98 89 PHE D CA 1
ATOM 8470 C C . PHE D 1 89 ? 33.240 -32.485 -1.458 1.00 22.32 89 PHE D C 1
ATOM 8471 O O . PHE D 1 89 ? 32.286 -32.271 -2.202 1.00 23.76 89 PHE D O 1
ATOM 8479 N N . THR D 1 90 ? 34.264 -31.638 -1.355 1.00 19.92 90 THR D N 1
ATOM 8480 C CA . THR D 1 90 ? 34.344 -30.453 -2.204 1.00 20.87 90 THR D CA 1
ATOM 8481 C C . THR D 1 90 ? 34.444 -30.834 -3.684 1.00 21.56 90 THR D C 1
ATOM 8482 O O . THR D 1 90 ? 33.775 -30.248 -4.540 1.00 23.89 90 THR D O 1
ATOM 8486 N N . GLU D 1 91 ? 35.274 -31.827 -3.983 1.00 21.79 91 GLU D N 1
ATOM 8487 C CA . GLU D 1 91 ? 35.455 -32.235 -5.373 1.00 22.39 91 GLU D CA 1
ATOM 8488 C C . GLU D 1 91 ? 34.171 -32.855 -5.922 1.00 22.16 91 GLU D C 1
ATOM 8489 O O . GLU D 1 91 ? 33.780 -32.576 -7.051 1.00 23.98 91 GLU D O 1
ATOM 8495 N N . ARG D 1 92 ? 33.514 -33.681 -5.120 1.00 20.69 92 ARG D N 1
ATOM 8496 C CA . ARG D 1 92 ? 32.261 -34.297 -5.548 1.00 24.19 92 ARG D CA 1
ATOM 8497 C C . ARG D 1 92 ? 31.185 -33.235 -5.766 1.00 26.16 92 ARG D C 1
ATOM 8498 O O . ARG D 1 92 ? 30.405 -33.306 -6.721 1.00 25.30 92 ARG D O 1
ATOM 8506 N N . ALA D 1 93 ? 31.158 -32.239 -4.888 1.00 24.59 93 ALA D N 1
ATOM 8507 C CA . ALA D 1 93 ? 30.222 -31.133 -5.031 1.00 26.39 93 ALA D CA 1
ATOM 8508 C C . ALA D 1 93 ? 30.464 -30.362 -6.333 1.00 24.73 93 ALA D C 1
ATOM 8509 O O . ALA D 1 93 ? 29.519 -30.047 -7.060 1.00 25.69 93 ALA D O 1
ATOM 8511 N N . ALA D 1 94 ? 31.729 -30.074 -6.633 1.00 21.48 94 ALA D N 1
ATOM 8512 C CA . ALA D 1 94 ? 32.083 -29.353 -7.848 1.00 22.47 94 ALA D CA 1
ATOM 8513 C C . ALA D 1 94 ? 31.704 -30.159 -9.095 1.00 27.09 94 ALA D C 1
ATOM 8514 O O . ALA D 1 94 ? 31.205 -29.604 -10.078 1.00 25.19 94 ALA D O 1
ATOM 8516 N N . ARG D 1 95 ? 31.952 -31.463 -9.054 1.00 25.68 95 ARG D N 1
ATOM 8517 C CA . ARG D 1 95 ? 31.611 -32.322 -10.190 1.00 25.96 95 ARG D CA 1
ATOM 8518 C C . ARG D 1 95 ? 30.095 -32.437 -10.342 1.00 30.60 95 ARG D C 1
ATOM 8519 O O . ARG D 1 95 ? 29.598 -32.706 -11.432 1.00 31.23 95 ARG D O 1
ATOM 8527 N N . ALA D 1 96 ? 29.361 -32.213 -9.253 1.00 27.33 96 ALA D N 1
ATOM 8528 C CA . ALA D 1 96 ? 27.901 -32.166 -9.320 1.00 26.72 96 ALA D CA 1
ATOM 8529 C C . ALA D 1 96 ? 27.398 -30.783 -9.743 1.00 25.60 96 ALA D C 1
ATOM 8530 O O . ALA D 1 96 ? 26.201 -30.509 -9.686 1.00 29.60 96 ALA D O 1
ATOM 8532 N N . GLY D 1 97 ? 28.314 -29.915 -10.162 1.00 24.26 97 GLY D N 1
ATOM 8533 C CA . GLY D 1 97 ? 27.948 -28.613 -10.689 1.00 27.30 97 GLY D CA 1
ATOM 8534 C C . GLY D 1 97 ? 27.549 -27.602 -9.631 1.00 29.12 97 GLY D C 1
ATOM 8535 O O . GLY D 1 97 ? 26.848 -26.633 -9.928 1.00 27.96 97 GLY D O 1
ATOM 8536 N N . LYS D 1 98 ? 28.005 -27.811 -8.397 1.00 25.78 98 LYS D N 1
ATOM 8537 C CA . LYS D 1 98 ? 27.648 -26.902 -7.305 1.00 24.69 98 LYS D CA 1
ATOM 8538 C C . LYS D 1 98 ? 28.802 -25.987 -6.896 1.00 27.88 98 LYS D C 1
ATOM 8539 O O . LYS D 1 98 ? 29.976 -26.369 -6.946 1.00 23.50 98 LYS D O 1
ATOM 8545 N N . HIS D 1 99 ? 28.459 -24.766 -6.505 1.00 23.37 99 HIS D N 1
ATOM 8546 C CA . HIS D 1 99 ? 29.411 -23.905 -5.832 1.00 22.89 99 HIS D CA 1
ATOM 8547 C C . HIS D 1 99 ? 29.652 -24.497 -4.447 1.00 21.70 99 HIS D C 1
ATOM 8548 O O . HIS D 1 99 ? 28.832 -25.264 -3.949 1.00 22.58 99 HIS D O 1
ATOM 8555 N N . VAL D 1 100 ? 30.773 -24.151 -3.823 1.00 22.86 100 VAL D N 1
ATOM 8556 C CA . VAL D 1 100 ? 31.133 -24.770 -2.558 1.00 21.50 100 VAL D CA 1
ATOM 8557 C C . VAL D 1 100 ? 31.535 -23.740 -1.502 1.00 19.69 100 VAL D C 1
ATOM 8558 O O . VAL D 1 100 ? 32.333 -22.843 -1.777 1.00 20.52 100 VAL D O 1
ATOM 8562 N N . MET D 1 101 ? 30.933 -23.870 -0.317 1.00 22.06 101 MET D N 1
ATOM 8563 C CA . MET D 1 101 ? 31.448 -23.272 0.918 1.00 20.30 101 MET D CA 1
ATOM 8564 C C . MET D 1 101 ? 32.103 -24.399 1.720 1.00 18.57 101 MET D C 1
ATOM 8565 O O . MET D 1 101 ? 31.481 -25.414 1.989 1.00 22.28 101 MET D O 1
ATOM 8570 N N . CYS D 1 102 ? 33.370 -24.232 2.082 1.00 20.43 102 CYS D N 1
ATOM 8571 C CA . CYS D 1 102 ? 34.084 -25.272 2.800 1.00 20.11 102 CYS D CA 1
ATOM 8572 C C . CYS D 1 102 ? 34.574 -24.719 4.127 1.00 17.60 102 CYS D C 1
ATOM 8573 O O . CYS D 1 102 ? 35.119 -23.624 4.167 1.00 18.89 102 CYS D O 1
ATOM 8576 N N . GLU D 1 103 ? 34.392 -25.474 5.199 1.00 21.55 103 GLU D N 1
ATOM 8577 C CA . GLU D 1 103 ? 34.861 -25.009 6.492 1.00 20.64 103 GLU D CA 1
ATOM 8578 C C . GLU D 1 103 ? 36.380 -24.974 6.553 1.00 21.80 103 GLU D C 1
ATOM 8579 O O . GLU D 1 103 ? 37.068 -25.617 5.750 1.00 19.21 103 GLU D O 1
ATOM 8585 N N . LYS D 1 104 ? 36.892 -24.178 7.487 1.00 20.73 104 LYS D N 1
ATOM 8586 C CA . LYS D 1 104 ? 38.313 -24.175 7.808 1.00 20.33 104 LYS D CA 1
ATOM 8587 C C . LYS D 1 104 ? 38.615 -25.340 8.746 1.00 19.90 104 LYS D C 1
ATOM 8588 O O . LYS D 1 104 ? 37.699 -25.902 9.362 1.00 21.96 104 LYS D O 1
ATOM 8594 N N . PRO D 1 105 ? 39.878 -25.789 8.788 1.00 17.48 105 PRO D N 1
ATOM 8595 C CA . PRO D 1 105 ? 40.934 -25.522 7.809 1.00 18.35 105 PRO D CA 1
ATOM 8596 C C . PRO D 1 105 ? 40.529 -26.134 6.468 1.00 16.32 105 PRO D C 1
ATOM 8597 O O . PRO D 1 105 ? 39.803 -27.120 6.456 1.00 19.53 105 PRO D O 1
ATOM 8601 N N . MET D 1 106 ? 40.992 -25.550 5.379 1.00 18.72 106 MET D N 1
ATOM 8602 C CA . MET D 1 106 ? 40.535 -25.924 4.050 1.00 18.03 106 MET D CA 1
ATOM 8603 C C . MET D 1 106 ? 40.738 -27.412 3.803 1.00 20.46 106 MET D C 1
ATOM 8604 O O . MET D 1 106 ? 39.820 -28.103 3.375 1.00 20.06 106 MET D O 1
ATOM 8609 N N . ALA D 1 107 ? 41.940 -27.894 4.104 1.00 19.26 107 ALA D N 1
ATOM 8610 C CA . ALA D 1 107 ? 42.282 -29.298 3.927 1.00 22.01 107 ALA D CA 1
ATOM 8611 C C . ALA D 1 107 ? 43.535 -29.610 4.738 1.00 23.21 107 ALA D C 1
ATOM 8612 O O . ALA D 1 107 ? 44.089 -28.720 5.380 1.00 21.40 107 ALA D O 1
ATOM 8614 N N . ASN D 1 108 ? 43.987 -30.861 4.698 1.00 20.68 108 ASN D N 1
ATOM 8615 C CA . ASN D 1 108 ? 45.156 -31.269 5.480 1.00 22.28 108 ASN D CA 1
ATOM 8616 C C . ASN D 1 108 ? 46.463 -30.671 4.975 1.00 22.81 108 ASN D C 1
ATOM 8617 O O . ASN D 1 108 ? 47.395 -30.447 5.753 1.00 23.15 108 ASN D O 1
ATOM 8622 N N . THR D 1 109 ? 46.550 -30.438 3.669 1.00 18.07 109 THR D N 1
ATOM 8623 C CA . THR D 1 109 ? 47.813 -30.055 3.059 1.00 21.17 109 THR D CA 1
ATOM 8624 C C . THR D 1 109 ? 47.647 -29.026 1.964 1.00 21.01 109 THR D C 1
ATOM 8625 O O . THR D 1 109 ? 46.553 -28.835 1.426 1.00 19.46 109 THR D O 1
ATOM 8629 N N . VAL D 1 110 ? 48.758 -28.387 1.625 1.00 19.32 110 VAL D N 1
ATOM 8630 C CA . VAL D 1 110 ? 48.820 -27.496 0.482 1.00 19.95 110 VAL D CA 1
ATOM 8631 C C . VAL D 1 110 ? 48.335 -28.213 -0.791 1.00 20.30 110 VAL D C 1
ATOM 8632 O O . VAL D 1 110 ? 47.504 -27.688 -1.523 1.00 21.59 110 VAL D O 1
ATOM 8636 N N . ALA D 1 111 ? 48.855 -29.415 -1.040 1.00 19.57 111 ALA D N 1
ATOM 8637 C CA . ALA D 1 111 ? 48.476 -30.167 -2.240 1.00 22.01 111 ALA D CA 1
ATOM 8638 C C . ALA D 1 111 ? 46.968 -30.408 -2.310 1.00 19.53 111 ALA D C 1
ATOM 8639 O O . ALA D 1 111 ? 46.361 -30.303 -3.383 1.00 19.87 111 ALA D O 1
ATOM 8641 N N . ASP D 1 112 ? 46.362 -30.732 -1.172 1.00 17.90 112 ASP D N 1
ATOM 8642 C CA . ASP D 1 112 ? 44.922 -30.968 -1.145 1.00 19.19 112 ASP D CA 1
ATOM 8643 C C . ASP D 1 112 ? 44.141 -29.692 -1.470 1.00 19.43 112 ASP D C 1
ATOM 8644 O O . ASP D 1 112 ? 43.153 -29.741 -2.219 1.00 18.40 112 ASP D O 1
ATOM 8649 N N . CYS D 1 113 ? 44.572 -28.559 -0.916 1.00 19.07 113 CYS D N 1
ATOM 8650 C CA . CYS D 1 113 ? 43.958 -27.269 -1.265 1.00 16.64 113 CYS D CA 1
ATOM 8651 C C . CYS D 1 113 ? 44.054 -26.988 -2.761 1.00 21.03 113 CYS D C 1
ATOM 8652 O O . CYS D 1 113 ? 43.086 -26.564 -3.388 1.00 19.63 113 CYS D O 1
ATOM 8655 N N . GLU D 1 114 ? 45.240 -27.193 -3.322 1.00 18.92 114 GLU D N 1
ATOM 8656 C CA . GLU D 1 114 ? 45.438 -26.994 -4.755 1.00 20.70 114 GLU D CA 1
ATOM 8657 C C . GLU D 1 114 ? 44.488 -27.866 -5.580 1.00 19.54 114 GLU D C 1
ATOM 8658 O O . GLU D 1 114 ? 43.953 -27.408 -6.586 1.00 21.70 114 GLU D O 1
ATOM 8664 N N . ALA D 1 115 ? 44.280 -29.110 -5.156 1.00 20.39 115 ALA D N 1
ATOM 8665 C CA . ALA D 1 115 ? 43.378 -30.010 -5.869 1.00 20.36 115 ALA D CA 1
ATOM 8666 C C . ALA D 1 115 ? 41.936 -29.499 -5.831 1.00 23.04 115 ALA D C 1
ATOM 8667 O O . ALA D 1 115 ? 41.210 -29.554 -6.831 1.00 20.56 115 ALA D O 1
ATOM 8669 N N . MET D 1 116 ? 41.523 -28.994 -4.672 1.00 19.53 116 MET D N 1
ATOM 8670 C CA . MET D 1 116 ? 40.163 -28.486 -4.510 1.00 17.37 116 MET D CA 1
ATOM 8671 C C . MET D 1 116 ? 39.940 -27.255 -5.374 1.00 19.55 116 MET D C 1
ATOM 8672 O O . MET D 1 116 ? 38.893 -27.110 -6.008 1.00 21.73 116 MET D O 1
ATOM 8677 N N . ILE D 1 117 ? 40.922 -26.362 -5.383 1.00 19.51 117 ILE D N 1
ATOM 8678 C CA . ILE D 1 117 ? 40.861 -25.163 -6.201 1.00 19.84 117 ILE D CA 1
ATOM 8679 C C . ILE D 1 117 ? 40.726 -25.553 -7.676 1.00 23.88 117 ILE D C 1
ATOM 8680 O O . ILE D 1 117 ? 39.870 -25.028 -8.395 1.00 23.09 117 ILE D O 1
ATOM 8685 N N . ALA D 1 118 ? 41.555 -26.503 -8.102 1.00 20.31 118 ALA D N 1
ATOM 8686 C CA . ALA D 1 118 ? 41.554 -26.964 -9.490 1.00 21.56 118 ALA D CA 1
ATOM 8687 C C . ALA D 1 118 ? 40.205 -27.557 -9.884 1.00 23.88 118 ALA D C 1
ATOM 8688 O O . ALA D 1 118 ? 39.713 -27.305 -10.980 1.00 24.97 118 ALA D O 1
ATOM 8690 N N . ALA D 1 119 ? 39.611 -28.346 -8.992 1.00 21.26 119 ALA D N 1
ATOM 8691 C CA . ALA D 1 119 ? 38.330 -28.983 -9.282 1.00 23.51 119 ALA D CA 1
ATOM 8692 C C . ALA D 1 119 ? 37.219 -27.953 -9.448 1.00 24.78 119 ALA D C 1
ATOM 8693 O O . ALA D 1 119 ? 36.374 -28.073 -10.336 1.00 23.08 119 ALA D O 1
ATOM 8695 N N . CYS D 1 120 ? 37.209 -26.935 -8.596 1.00 25.47 120 CYS D N 1
ATOM 8696 C CA . CYS D 1 120 ? 36.165 -25.924 -8.708 1.00 24.62 120 CYS D CA 1
ATOM 8697 C C . CYS D 1 120 ? 36.397 -25.049 -9.943 1.00 27.03 120 CYS D C 1
ATOM 8698 O O . CYS D 1 120 ? 35.444 -24.643 -10.611 1.00 26.88 120 CYS D O 1
ATOM 8701 N N . LYS D 1 121 ? 37.656 -24.784 -10.270 1.00 25.34 121 LYS D N 1
ATOM 8702 C CA . LYS D 1 121 ? 37.959 -24.042 -11.487 1.00 26.45 121 LYS D CA 1
ATOM 8703 C C . LYS D 1 121 ? 37.479 -24.793 -12.734 1.00 27.34 121 LYS D C 1
ATOM 8704 O O . LYS D 1 121 ? 36.896 -24.197 -13.646 1.00 29.45 121 LYS D O 1
ATOM 8710 N N . LYS D 1 122 ? 37.744 -26.093 -12.772 1.00 26.21 122 LYS D N 1
ATOM 8711 C CA . LYS D 1 122 ? 37.342 -26.933 -13.903 1.00 27.54 122 LYS D CA 1
ATOM 8712 C C . LYS D 1 122 ? 35.830 -26.936 -14.071 1.00 29.65 122 LYS D C 1
ATOM 8713 O O . LYS D 1 122 ? 35.311 -26.945 -15.192 1.00 30.72 122 LYS D O 1
ATOM 8719 N N . ALA D 1 123 ? 35.126 -26.921 -12.946 1.00 27.93 123 ALA D N 1
ATOM 8720 C CA . ALA D 1 123 ? 33.668 -26.950 -12.948 1.00 26.21 123 ALA D CA 1
ATOM 8721 C C . ALA D 1 123 ? 33.044 -25.584 -13.229 1.00 27.64 123 ALA D C 1
ATOM 8722 O O . ALA D 1 123 ? 31.833 -25.484 -13.436 1.00 31.21 123 ALA D O 1
ATOM 8724 N N . GLY D 1 124 ? 33.857 -24.534 -13.223 1.00 27.55 124 GLY D N 1
ATOM 8725 C CA . GLY D 1 124 ? 33.336 -23.184 -13.380 1.00 28.57 124 GLY D CA 1
ATOM 8726 C C . GLY D 1 124 ? 32.434 -22.782 -12.221 1.00 33.30 124 GLY D C 1
ATOM 8727 O O . GLY D 1 124 ? 31.421 -22.105 -12.408 1.00 28.85 124 GLY D O 1
ATOM 8728 N N . ARG D 1 125 ? 32.808 -23.205 -11.017 1.00 28.83 125 ARG D N 1
ATOM 8729 C CA . ARG D 1 125 ? 32.020 -22.925 -9.818 1.00 27.63 125 ARG D CA 1
ATOM 8730 C C . ARG D 1 125 ? 32.882 -22.240 -8.761 1.00 26.18 125 ARG D C 1
ATOM 8731 O O . ARG D 1 125 ? 34.100 -22.431 -8.717 1.00 28.15 125 ARG D O 1
ATOM 8739 N N . LYS D 1 126 ? 32.249 -21.436 -7.914 1.00 27.15 126 LYS D N 1
ATOM 8740 C CA . LYS D 1 126 ? 32.986 -20.662 -6.923 1.00 25.18 126 LYS D CA 1
ATOM 8741 C C . LYS D 1 126 ? 33.302 -21.472 -5.673 1.00 24.20 126 LYS D C 1
ATOM 8742 O O . LYS D 1 126 ? 32.575 -22.389 -5.310 1.00 23.28 126 LYS D O 1
ATOM 8748 N N . LEU D 1 127 ? 34.409 -21.117 -5.029 1.00 23.11 127 LEU D N 1
ATOM 8749 C CA . LEU D 1 127 ? 34.857 -21.789 -3.820 1.00 23.18 127 LEU D CA 1
ATOM 8750 C C . LEU D 1 127 ? 35.148 -20.747 -2.744 1.00 21.38 127 LEU D C 1
ATOM 8751 O O . LEU D 1 127 ? 35.908 -19.810 -2.973 1.00 23.04 127 LEU D O 1
ATOM 8756 N N . MET D 1 128 ? 34.525 -20.909 -1.584 1.00 22.29 128 MET D N 1
ATOM 8757 C CA . MET D 1 128 ? 34.732 -19.995 -0.463 1.00 21.47 128 MET D CA 1
ATOM 8758 C C . MET D 1 128 ? 35.016 -20.778 0.815 1.00 18.86 128 MET D C 1
ATOM 8759 O O . MET D 1 128 ? 34.420 -21.821 1.051 1.00 19.53 128 MET D O 1
ATOM 8764 N N . ILE D 1 129 ? 35.935 -20.269 1.636 1.00 19.78 129 ILE D N 1
ATOM 8765 C CA . ILE D 1 129 ? 36.290 -20.912 2.894 1.00 18.27 129 ILE D CA 1
ATOM 8766 C C . ILE D 1 129 ? 35.598 -20.159 4.024 1.00 18.79 129 ILE D C 1
ATOM 8767 O O . ILE D 1 129 ? 35.498 -18.927 3.979 1.00 22.21 129 ILE D O 1
ATOM 8772 N N . GLY D 1 130 ? 35.121 -20.897 5.014 1.00 20.45 130 GLY D N 1
ATOM 8773 C CA . GLY D 1 130 ? 34.301 -20.332 6.079 1.00 20.95 130 GLY D CA 1
ATOM 8774 C C . GLY D 1 130 ? 35.026 -19.512 7.130 1.00 19.55 130 GLY D C 1
ATOM 8775 O O . GLY D 1 130 ? 34.977 -19.846 8.322 1.00 22.01 130 GLY D O 1
ATOM 8776 N N . TYR D 1 131 ? 35.696 -18.448 6.694 1.00 20.01 131 TYR D N 1
ATOM 8777 C CA . TYR D 1 131 ? 36.371 -17.534 7.610 1.00 19.31 131 TYR D CA 1
ATOM 8778 C C . TYR D 1 131 ? 35.382 -16.439 8.049 1.00 16.76 131 TYR D C 1
ATOM 8779 O O . TYR D 1 131 ? 35.490 -15.283 7.647 1.00 18.23 131 TYR D O 1
ATOM 8788 N N . ARG D 1 132 ? 34.431 -16.840 8.880 1.00 20.03 132 ARG D N 1
ATOM 8789 C CA . ARG D 1 132 ? 33.333 -15.968 9.313 1.00 18.51 132 ARG D CA 1
ATOM 8790 C C . ARG D 1 132 ? 33.789 -14.679 9.997 1.00 21.73 132 ARG D C 1
ATOM 8791 O O . ARG D 1 132 ? 33.052 -13.683 10.008 1.00 19.00 132 ARG D O 1
ATOM 8799 N N . SER D 1 133 ? 34.987 -14.680 10.576 1.00 18.53 133 SER D N 1
ATOM 8800 C CA . SER D 1 133 ? 35.439 -13.486 11.289 1.00 18.01 133 SER D CA 1
ATOM 8801 C C . SER D 1 133 ? 35.571 -12.277 10.367 1.00 20.07 133 SER D C 1
ATOM 8802 O O . SER D 1 133 ? 35.511 -11.131 10.819 1.00 19.61 133 SER D O 1
ATOM 8805 N N . ARG D 1 134 ? 35.736 -12.518 9.070 1.00 18.96 134 ARG D N 1
ATOM 8806 C CA . ARG D 1 134 ? 35.866 -11.422 8.125 1.00 19.45 134 ARG D CA 1
ATOM 8807 C C . ARG D 1 134 ? 34.528 -10.697 7.957 1.00 19.67 134 ARG D C 1
ATOM 8808 O O . ARG D 1 134 ? 34.467 -9.670 7.312 1.00 20.17 134 ARG D O 1
ATOM 8816 N N . PHE D 1 135 ? 33.472 -11.245 8.555 1.00 20.28 135 PHE D N 1
ATOM 8817 C CA . PHE D 1 135 ? 32.132 -10.661 8.449 1.00 21.79 135 PHE D CA 1
ATOM 8818 C C . PHE D 1 135 ? 31.605 -10.194 9.806 1.00 23.70 135 PHE D C 1
ATOM 8819 O O . PHE D 1 135 ? 30.443 -9.794 9.938 1.00 22.66 135 PHE D O 1
ATOM 8827 N N . GLN D 1 136 ? 32.475 -10.249 10.810 1.00 20.11 136 GLN D N 1
ATOM 8828 C CA . GLN D 1 136 ? 32.104 -9.967 12.191 1.00 18.98 136 GLN D CA 1
ATOM 8829 C C . GLN D 1 136 ? 32.448 -8.505 12.503 1.00 19.61 136 GLN D C 1
ATOM 8830 O O . GLN D 1 136 ? 33.505 -8.013 12.117 1.00 19.18 136 GLN D O 1
ATOM 8836 N N . ALA D 1 137 ? 31.542 -7.796 13.181 1.00 16.85 137 ALA D N 1
ATOM 8837 C CA . ALA D 1 137 ? 31.636 -6.338 13.272 1.00 19.73 137 ALA D CA 1
ATOM 8838 C C . ALA D 1 137 ? 32.953 -5.823 13.857 1.00 17.55 137 ALA D C 1
ATOM 8839 O O . ALA D 1 137 ? 33.551 -4.883 13.327 1.00 20.70 137 ALA D O 1
ATOM 8841 N N . HIS D 1 138 ? 33.390 -6.430 14.955 1.00 19.73 138 HIS D N 1
ATOM 8842 C CA . HIS D 1 138 ? 34.593 -5.968 15.637 1.00 19.64 138 HIS D CA 1
ATOM 8843 C C . HIS D 1 138 ? 35.833 -6.220 14.790 1.00 18.06 138 HIS D C 1
ATOM 8844 O O . HIS D 1 138 ? 36.738 -5.399 14.742 1.00 17.80 138 HIS D O 1
ATOM 8851 N N . ASN D 1 139 ? 35.863 -7.359 14.111 1.00 19.42 139 ASN D N 1
ATOM 8852 C CA . ASN D 1 139 ? 36.992 -7.670 13.243 1.00 17.73 139 ASN D CA 1
ATOM 8853 C C . ASN D 1 139 ? 37.063 -6.707 12.063 1.00 19.56 139 ASN D C 1
ATOM 8854 O O . ASN D 1 139 ? 38.129 -6.220 11.722 1.00 18.32 139 ASN D O 1
ATOM 8859 N N . ILE D 1 140 ? 35.919 -6.419 11.448 1.00 19.08 140 ILE D N 1
ATOM 8860 C CA . ILE D 1 140 ? 35.868 -5.434 10.371 1.00 19.59 140 ILE D CA 1
ATOM 8861 C C . ILE D 1 140 ? 36.373 -4.066 10.840 1.00 19.92 140 ILE D C 1
ATOM 8862 O O . ILE D 1 140 ? 37.089 -3.373 10.117 1.00 20.73 140 ILE D O 1
ATOM 8867 N N . GLU D 1 141 ? 36.022 -3.694 12.065 1.00 19.95 141 GLU D N 1
ATOM 8868 C CA . GLU D 1 141 ? 36.453 -2.419 12.631 1.00 20.84 141 GLU D CA 1
ATOM 8869 C C . GLU D 1 141 ? 37.979 -2.366 12.833 1.00 20.64 141 GLU D C 1
ATOM 8870 O O . GLU D 1 141 ? 38.616 -1.354 12.543 1.00 19.55 141 GLU D O 1
ATOM 8876 N N . ALA D 1 142 ? 38.569 -3.457 13.324 1.00 18.64 142 ALA D N 1
ATOM 8877 C CA . ALA D 1 142 ? 40.019 -3.515 13.504 1.00 20.68 142 ALA D CA 1
ATOM 8878 C C . ALA D 1 142 ? 40.751 -3.365 12.168 1.00 20.23 142 ALA D C 1
ATOM 8879 O O . ALA D 1 142 ? 41.729 -2.623 12.066 1.00 19.82 142 ALA D O 1
ATOM 8881 N N . ILE D 1 143 ? 40.264 -4.060 11.143 1.00 18.80 143 ILE D N 1
ATOM 8882 C CA . ILE D 1 143 ? 40.822 -3.939 9.803 1.00 20.71 143 ILE D CA 1
ATOM 8883 C C . ILE D 1 143 ? 40.715 -2.498 9.283 1.00 19.32 143 ILE D C 1
ATOM 8884 O O . ILE D 1 143 ? 41.662 -1.955 8.714 1.00 21.60 143 ILE D O 1
ATOM 8889 N N . LYS D 1 144 ? 39.566 -1.872 9.516 1.00 21.65 144 LYS D N 1
ATOM 8890 C CA . LYS D 1 144 ? 39.366 -0.482 9.111 1.00 23.39 144 LYS D CA 1
ATOM 8891 C C . LYS D 1 144 ? 40.339 0.470 9.803 1.00 23.36 144 LYS D C 1
ATOM 8892 O O . LYS D 1 144 ? 40.915 1.353 9.161 1.00 26.00 144 LYS D O 1
ATOM 8898 N N . LEU D 1 145 ? 40.521 0.300 11.113 1.00 20.67 145 LEU D N 1
ATOM 8899 C CA . LEU D 1 145 ? 41.469 1.134 11.841 1.00 22.99 145 LEU D CA 1
ATOM 8900 C C . LEU D 1 145 ? 42.873 0.996 11.247 1.00 21.80 145 LEU D C 1
ATOM 8901 O O . LEU D 1 145 ? 43.569 1.994 11.065 1.00 23.94 145 LEU D O 1
ATOM 8906 N N . VAL D 1 146 ? 43.283 -0.230 10.928 1.00 23.09 146 VAL D N 1
ATOM 8907 C CA . VAL D 1 146 ? 44.588 -0.442 10.303 1.00 20.71 146 VAL D CA 1
ATOM 8908 C C . VAL D 1 146 ? 44.662 0.244 8.935 1.00 23.73 146 VAL D C 1
ATOM 8909 O O . VAL D 1 146 ? 45.585 1.009 8.653 1.00 23.15 146 VAL D O 1
ATOM 8913 N N . ARG D 1 147 ? 43.665 -0.020 8.101 1.00 25.98 147 ARG D N 1
ATOM 8914 C CA A ARG D 1 147 ? 43.652 0.528 6.749 0.44 27.29 147 ARG D CA 1
ATOM 8915 C CA B ARG D 1 147 ? 43.599 0.531 6.747 0.56 27.30 147 ARG D CA 1
ATOM 8916 C C . ARG D 1 147 ? 43.603 2.059 6.718 1.00 27.43 147 ARG D C 1
ATOM 8917 O O . ARG D 1 147 ? 44.233 2.679 5.862 1.00 29.71 147 ARG D O 1
ATOM 8932 N N . ASP D 1 148 ? 42.879 2.667 7.651 1.00 25.64 148 ASP D N 1
ATOM 8933 C CA . ASP D 1 148 ? 42.774 4.121 7.721 1.00 27.31 148 ASP D CA 1
ATOM 8934 C C . ASP D 1 148 ? 44.008 4.796 8.313 1.00 30.20 148 ASP D C 1
ATOM 8935 O O . ASP D 1 148 ? 44.038 6.015 8.459 1.00 33.53 148 ASP D O 1
ATOM 8940 N N . GLY D 1 149 ? 45.012 4.007 8.683 1.00 29.60 149 GLY D N 1
ATOM 8941 C CA . GLY D 1 149 ? 46.232 4.562 9.244 1.00 28.02 149 GLY D CA 1
ATOM 8942 C C . GLY D 1 149 ? 46.116 5.012 10.689 1.00 25.12 149 GLY D C 1
ATOM 8943 O O . GLY D 1 149 ? 46.969 5.745 11.180 1.00 29.22 149 GLY D O 1
ATOM 8944 N N . ALA D 1 150 ? 45.062 4.581 11.376 1.00 23.85 150 ALA D N 1
ATOM 8945 C CA . ALA D 1 150 ? 44.851 4.959 12.774 1.00 24.16 150 ALA D CA 1
ATOM 8946 C C . ALA D 1 150 ? 46.000 4.512 13.688 1.00 25.62 150 ALA D C 1
ATOM 8947 O O . ALA D 1 150 ? 46.273 5.144 14.711 1.00 23.36 150 ALA D O 1
ATOM 8949 N N . LEU D 1 151 ? 46.652 3.413 13.320 1.00 22.41 151 LEU D N 1
ATOM 8950 C CA . LEU D 1 151 ? 47.711 2.830 14.144 1.00 20.82 151 LEU D CA 1
ATOM 8951 C C . LEU D 1 151 ? 49.099 3.184 13.634 1.00 22.61 151 LEU D C 1
ATOM 8952 O O . LEU D 1 151 ? 50.111 2.935 14.307 1.00 20.47 151 LEU D O 1
ATOM 8957 N N . GLY D 1 152 ? 49.148 3.769 12.444 1.00 24.43 152 GLY D N 1
ATOM 8958 C CA . GLY D 1 152 ? 50.397 3.874 11.708 1.00 22.60 152 GLY D CA 1
ATOM 8959 C C . GLY D 1 152 ? 50.679 2.510 11.105 1.00 24.86 152 GLY D C 1
ATOM 8960 O O . GLY D 1 152 ? 49.799 1.641 11.103 1.00 21.66 152 GLY D O 1
ATOM 8961 N N . PRO D 1 153 ? 51.898 2.313 10.583 1.00 21.51 153 PRO D N 1
ATOM 8962 C CA . PRO D 1 153 ? 52.230 1.007 10.003 1.00 24.10 153 PRO D CA 1
ATOM 8963 C C . PRO D 1 153 ? 52.130 -0.086 11.063 1.00 19.59 153 PRO D C 1
ATOM 8964 O O . PRO D 1 153 ? 52.573 0.122 12.192 1.00 19.63 153 PRO D O 1
ATOM 8968 N N . VAL D 1 154 ? 51.541 -1.224 10.715 1.00 20.30 154 VAL D N 1
ATOM 8969 C CA . VAL D 1 154 ? 51.446 -2.314 11.667 1.00 19.11 154 VAL D CA 1
ATOM 8970 C C . VAL D 1 154 ? 52.839 -2.776 12.061 1.00 19.09 154 VAL D C 1
ATOM 8971 O O . VAL D 1 154 ? 53.675 -3.052 11.203 1.00 19.69 154 VAL D O 1
ATOM 8975 N N . ARG D 1 155 ? 53.090 -2.866 13.360 1.00 17.40 155 ARG D N 1
ATOM 8976 C CA . ARG D 1 155 ? 54.393 -3.316 13.824 1.00 17.01 155 ARG D CA 1
ATOM 8977 C C . ARG D 1 155 ? 54.293 -4.684 14.482 1.00 17.48 155 ARG D C 1
ATOM 8978 O O . ARG D 1 155 ? 55.128 -5.552 14.240 1.00 18.01 155 ARG D O 1
ATOM 8986 N N . THR D 1 156 ? 53.275 -4.869 15.314 1.00 16.63 156 THR D N 1
ATOM 8987 C CA . THR D 1 156 ? 53.058 -6.155 15.970 1.00 14.57 156 THR D CA 1
ATOM 8988 C C . THR D 1 156 ? 51.608 -6.610 15.907 1.00 18.21 156 THR D C 1
ATOM 8989 O O . THR D 1 156 ? 50.674 -5.808 16.001 1.00 18.58 156 THR D O 1
ATOM 8993 N N . VAL D 1 157 ? 51.433 -7.915 15.750 1.00 16.28 157 VAL D N 1
ATOM 8994 C CA . VAL D 1 157 ? 50.161 -8.558 16.018 1.00 14.89 157 VAL D CA 1
ATOM 8995 C C . VAL D 1 157 ? 50.406 -9.636 17.058 1.00 17.54 157 VAL D C 1
ATOM 8996 O O . VAL D 1 157 ? 51.241 -10.514 16.853 1.00 17.76 157 VAL D O 1
ATOM 9000 N N . VAL D 1 158 ? 49.697 -9.571 18.178 1.00 15.15 158 VAL D N 1
ATOM 9001 C CA . VAL D 1 158 ? 49.866 -10.585 19.214 1.00 16.41 158 VAL D CA 1
ATOM 9002 C C . VAL D 1 158 ? 48.518 -11.250 19.380 1.00 16.85 158 VAL D C 1
ATOM 9003 O O . VAL D 1 158 ? 47.544 -10.594 19.742 1.00 16.66 158 VAL D O 1
ATOM 9007 N N . THR D 1 159 ? 48.444 -12.536 19.060 1.00 15.72 159 THR D N 1
ATOM 9008 C CA . THR D 1 159 ? 47.156 -13.207 18.993 1.00 16.14 159 THR D CA 1
ATOM 9009 C C . THR D 1 159 ? 47.252 -14.627 19.531 1.00 18.37 159 THR D C 1
ATOM 9010 O O . THR D 1 159 ? 48.179 -15.385 19.204 1.00 16.98 159 THR D O 1
ATOM 9014 N N . ASP D 1 160 ? 46.292 -14.965 20.381 1.00 16.85 160 ASP D N 1
ATOM 9015 C CA . ASP D 1 160 ? 46.269 -16.241 21.076 1.00 15.44 160 ASP D CA 1
ATOM 9016 C C . ASP D 1 160 ? 44.929 -16.913 20.863 1.00 18.67 160 ASP D C 1
ATOM 9017 O O . ASP D 1 160 ? 43.887 -16.311 21.125 1.00 17.39 160 ASP D O 1
ATOM 9022 N N . HIS D 1 161 ? 44.954 -18.164 20.410 1.00 15.98 161 HIS D N 1
ATOM 9023 C CA . HIS D 1 161 ? 43.735 -18.924 20.225 1.00 16.42 161 HIS D CA 1
ATOM 9024 C C . HIS D 1 161 ? 43.928 -20.330 20.759 1.00 17.58 161 HIS D C 1
ATOM 9025 O O . HIS D 1 161 ? 44.870 -21.035 20.381 1.00 17.37 161 HIS D O 1
ATOM 9032 N N . GLY D 1 162 ? 43.035 -20.733 21.648 1.00 17.70 162 GLY D N 1
ATOM 9033 C CA . GLY D 1 162 ? 43.091 -22.069 22.199 1.00 16.32 162 GLY D CA 1
ATOM 9034 C C . GLY D 1 162 ? 41.860 -22.382 23.020 1.00 17.65 162 GLY D C 1
ATOM 9035 O O . GLY D 1 162 ? 41.143 -21.482 23.459 1.00 18.43 162 GLY D O 1
ATOM 9036 N N . PHE D 1 163 ? 41.586 -23.661 23.205 1.00 17.45 163 PHE D N 1
ATOM 9037 C CA . PHE D 1 163 ? 40.597 -24.043 24.196 1.00 21.63 163 PHE D CA 1
ATOM 9038 C C . PHE D 1 163 ? 41.021 -25.360 24.815 1.00 22.69 163 PHE D C 1
ATOM 9039 O O . PHE D 1 163 ? 41.814 -26.113 24.243 1.00 18.68 163 PHE D O 1
ATOM 9047 N N . THR D 1 164 ? 40.514 -25.619 26.010 1.00 20.56 164 THR D N 1
ATOM 9048 C CA . THR D 1 164 ? 40.835 -26.838 26.726 1.00 20.23 164 THR D CA 1
ATOM 9049 C C . THR D 1 164 ? 40.018 -28.004 26.167 1.00 23.44 164 THR D C 1
ATOM 9050 O O . THR D 1 164 ? 38.910 -28.263 26.618 1.00 24.35 164 THR D O 1
ATOM 9054 N N . ILE D 1 165 ? 40.567 -28.716 25.186 1.00 19.96 165 ILE D N 1
ATOM 9055 C CA . ILE D 1 165 ? 39.793 -29.742 24.509 1.00 22.02 165 ILE D CA 1
ATOM 9056 C C . ILE D 1 165 ? 39.556 -30.928 25.451 1.00 21.65 165 ILE D C 1
ATOM 9057 O O . ILE D 1 165 ? 40.328 -31.166 26.378 1.00 23.02 165 ILE D O 1
ATOM 9062 N N . GLY D 1 166 ? 38.467 -31.653 25.222 1.00 25.99 166 GLY D N 1
ATOM 9063 C CA . GLY D 1 166 ? 38.034 -32.678 26.158 1.00 26.29 166 GLY D CA 1
ATOM 9064 C C . GLY D 1 166 ? 38.249 -34.125 25.744 1.00 26.17 166 GLY D C 1
ATOM 9065 O O . GLY D 1 166 ? 39.330 -34.687 25.926 1.00 27.92 166 GLY D O 1
ATOM 9066 N N . ASP D 1 167 ? 37.202 -34.732 25.199 1.00 24.72 167 ASP D N 1
ATOM 9067 C CA . ASP D 1 167 ? 37.180 -36.172 24.910 1.00 28.60 167 ASP D CA 1
ATOM 9068 C C . ASP D 1 167 ? 38.283 -36.634 23.945 1.00 25.89 167 ASP D C 1
ATOM 9069 O O . ASP D 1 167 ? 38.301 -36.243 22.779 1.00 26.30 167 ASP D O 1
ATOM 9074 N N . PRO D 1 168 ? 39.192 -37.494 24.426 1.00 28.36 168 PRO D N 1
ATOM 9075 C CA . PRO D 1 168 ? 40.298 -37.983 23.596 1.00 26.89 168 PRO D CA 1
ATOM 9076 C C . PRO D 1 168 ? 39.847 -38.745 22.348 1.00 28.99 168 PRO D C 1
ATOM 9077 O O . PRO D 1 168 ? 40.633 -38.862 21.405 1.00 27.84 168 PRO D O 1
ATOM 9081 N N . LYS D 1 169 ? 38.606 -39.230 22.331 1.00 26.07 169 LYS D N 1
ATOM 9082 C CA . LYS D 1 169 ? 38.125 -40.048 21.218 1.00 27.69 169 LYS D CA 1
ATOM 9083 C C . LYS D 1 169 ? 37.591 -39.257 20.023 1.00 28.86 169 LYS D C 1
ATOM 9084 O O . LYS D 1 169 ? 37.305 -39.837 18.976 1.00 28.35 169 LYS D O 1
ATOM 9090 N N . GLN D 1 170 ? 37.451 -37.943 20.168 1.00 24.04 170 GLN D N 1
ATOM 9091 C CA . GLN D 1 170 ? 36.825 -37.149 19.117 1.00 24.73 170 GLN D CA 1
ATOM 9092 C C . GLN D 1 170 ? 37.751 -36.992 17.921 1.00 20.55 170 GLN D C 1
ATOM 9093 O O . GLN D 1 170 ? 38.966 -37.147 18.046 1.00 21.41 170 GLN D O 1
ATOM 9099 N N . TRP D 1 171 ? 37.177 -36.671 16.768 1.00 23.54 171 TRP D N 1
ATOM 9100 C CA . TRP D 1 171 ? 37.948 -36.700 15.529 1.00 23.15 171 TRP D CA 1
ATOM 9101 C C . TRP D 1 171 ? 39.064 -35.662 15.520 1.00 21.31 171 TRP D C 1
ATOM 9102 O O . TRP D 1 171 ? 40.098 -35.896 14.905 1.00 21.08 171 TRP D O 1
ATOM 9113 N N . ARG D 1 172 ? 38.880 -34.542 16.226 1.00 19.58 172 ARG D N 1
ATOM 9114 C CA . ARG D 1 172 ? 39.923 -33.506 16.284 1.00 20.62 172 ARG D CA 1
ATOM 9115 C C . ARG D 1 172 ? 41.237 -34.020 16.872 1.00 19.23 172 ARG D C 1
ATOM 9116 O O . ARG D 1 172 ? 42.291 -33.425 16.637 1.00 20.62 172 ARG D O 1
ATOM 9124 N N . LEU D 1 173 ? 41.182 -35.111 17.634 1.00 18.67 173 LEU D N 1
ATOM 9125 C CA . LEU D 1 173 ? 42.389 -35.640 18.274 1.00 17.27 173 LEU D CA 1
ATOM 9126 C C . LEU D 1 173 ? 42.881 -36.902 17.575 1.00 18.95 173 LEU D C 1
ATOM 9127 O O . LEU D 1 173 ? 43.752 -37.613 18.077 1.00 21.13 173 LEU D O 1
ATOM 9132 N N . ASN D 1 174 ? 42.318 -37.141 16.396 1.00 19.94 174 ASN D N 1
ATOM 9133 C CA . ASN D 1 174 ? 42.651 -38.285 15.560 1.00 22.37 174 ASN D CA 1
ATOM 9134 C C . ASN D 1 174 ? 43.324 -37.791 14.282 1.00 21.25 174 ASN D C 1
ATOM 9135 O O . ASN D 1 174 ? 42.688 -37.095 13.499 1.00 21.60 174 ASN D O 1
ATOM 9140 N N . ARG D 1 175 ? 44.599 -38.122 14.077 1.00 20.54 175 ARG D N 1
ATOM 9141 C CA . ARG D 1 175 ? 45.346 -37.516 12.972 1.00 22.24 175 ARG D CA 1
ATOM 9142 C C . ARG D 1 175 ? 44.725 -37.838 11.616 1.00 20.17 175 ARG D C 1
ATOM 9143 O O . ARG D 1 175 ? 44.696 -36.993 10.730 1.00 19.59 175 ARG D O 1
ATOM 9151 N N . ALA D 1 176 ? 44.227 -39.060 11.460 1.00 21.12 176 ALA D N 1
ATOM 9152 C CA . ALA D 1 176 ? 43.635 -39.475 10.187 1.00 24.17 176 ALA D CA 1
ATOM 9153 C C . ALA D 1 176 ? 42.454 -38.590 9.762 1.00 22.17 176 ALA D C 1
ATOM 9154 O O . ALA D 1 176 ? 42.252 -38.341 8.569 1.00 23.41 176 ALA D O 1
ATOM 9156 N N . LEU D 1 177 ? 41.683 -38.099 10.727 1.00 21.25 177 LEU D N 1
ATOM 9157 C CA . LEU D 1 177 ? 40.510 -37.282 10.412 1.00 20.06 177 LEU D CA 1
ATOM 9158 C C . LEU D 1 177 ? 40.746 -35.770 10.549 1.00 19.15 177 LEU D C 1
ATOM 9159 O O . LEU D 1 177 ? 40.100 -34.976 9.861 1.00 23.35 177 LEU D O 1
ATOM 9164 N N . ALA D 1 178 ? 41.677 -35.377 11.418 1.00 18.47 178 ALA D N 1
ATOM 9165 C CA . ALA D 1 178 ? 41.906 -33.959 11.731 1.00 18.55 178 ALA D CA 1
ATOM 9166 C C . ALA D 1 178 ? 43.033 -33.330 10.913 1.00 18.70 178 ALA D C 1
ATOM 9167 O O . ALA D 1 178 ? 43.034 -32.117 10.655 1.00 19.58 178 ALA D O 1
ATOM 9169 N N . GLY D 1 179 ? 43.996 -34.156 10.507 1.00 18.57 179 GLY D N 1
ATOM 9170 C CA . GLY D 1 179 ? 45.161 -33.681 9.774 1.00 18.04 179 GLY D CA 1
ATOM 9171 C C . GLY D 1 179 ? 46.228 -32.985 10.605 1.00 22.46 179 GLY D C 1
ATOM 9172 O O . GLY D 1 179 ? 47.280 -32.614 10.093 1.00 25.31 179 GLY D O 1
ATOM 9173 N N . GLY D 1 180 ? 45.963 -32.807 11.894 1.00 19.08 180 GLY D N 1
ATOM 9174 C CA . GLY D 1 180 ? 46.866 -32.077 12.764 1.00 19.07 180 GLY D CA 1
ATOM 9175 C C . GLY D 1 180 ? 46.114 -31.670 14.016 1.00 19.21 180 GLY D C 1
ATOM 9176 O O . GLY D 1 180 ? 44.919 -31.932 14.118 1.00 18.86 180 GLY D O 1
ATOM 9177 N N . GLY D 1 181 ? 46.810 -31.037 14.957 1.00 18.83 181 GLY D N 1
ATOM 9178 C CA . GLY D 1 181 ? 46.235 -30.711 16.252 1.00 18.68 181 GLY D CA 1
ATOM 9179 C C . GLY D 1 181 ? 45.696 -29.297 16.358 1.00 16.58 181 GLY D C 1
ATOM 9180 O O . GLY D 1 181 ? 44.934 -28.860 15.510 1.00 16.95 181 GLY D O 1
ATOM 9181 N N . SER D 1 182 ? 46.083 -28.590 17.413 1.00 15.71 182 SER D N 1
ATOM 9182 C CA . SER D 1 182 ? 45.481 -27.288 17.686 1.00 15.22 182 SER D CA 1
ATOM 9183 C C . SER D 1 182 ? 45.638 -26.312 16.516 1.00 16.32 182 SER D C 1
ATOM 9184 O O . SER D 1 182 ? 44.753 -25.507 16.251 1.00 17.68 182 SER D O 1
ATOM 9187 N N . LEU D 1 183 ? 46.766 -26.381 15.815 1.00 16.32 183 LEU D N 1
ATOM 9188 C CA . LEU D 1 183 ? 47.021 -25.428 14.744 1.00 17.27 183 LEU D CA 1
ATOM 9189 C C . LEU D 1 183 ? 45.976 -25.563 13.641 1.00 18.75 183 LEU D C 1
ATOM 9190 O O . LEU D 1 183 ? 45.552 -24.568 13.063 1.00 18.62 183 LEU D O 1
ATOM 9195 N N . MET D 1 184 ? 45.544 -26.794 13.373 1.00 17.19 184 MET D N 1
ATOM 9196 C CA . MET D 1 184 ? 44.574 -27.020 12.312 1.00 17.79 184 MET D CA 1
ATOM 9197 C C . MET D 1 184 ? 43.196 -26.489 12.699 1.00 22.65 184 MET D C 1
ATOM 9198 O O . MET D 1 184 ? 42.459 -25.981 11.855 1.00 22.25 184 MET D O 1
ATOM 9203 N N . ASP D 1 185 ? 42.867 -26.582 13.983 1.00 18.83 185 ASP D N 1
ATOM 9204 C CA . ASP D 1 185 ? 41.513 -26.305 14.439 1.00 17.92 185 ASP D CA 1
ATOM 9205 C C . ASP D 1 185 ? 41.305 -24.889 14.947 1.00 22.31 185 ASP D C 1
ATOM 9206 O O . ASP D 1 185 ? 40.317 -24.241 14.618 1.00 21.95 185 ASP D O 1
ATOM 9211 N N . ILE D 1 186 ? 42.223 -24.425 15.780 1.00 19.10 186 ILE D N 1
ATOM 9212 C CA . ILE D 1 186 ? 41.973 -23.190 16.507 1.00 18.41 186 ILE D CA 1
ATOM 9213 C C . ILE D 1 186 ? 43.120 -22.202 16.302 1.00 17.14 186 ILE D C 1
ATOM 9214 O O . ILE D 1 186 ? 42.902 -20.989 16.203 1.00 17.91 186 ILE D O 1
ATOM 9219 N N . GLY D 1 187 ? 44.342 -22.712 16.189 1.00 18.05 187 GLY D N 1
ATOM 9220 C CA . GLY D 1 187 ? 45.482 -21.853 15.929 1.00 15.82 187 GLY D CA 1
ATOM 9221 C C . GLY D 1 187 ? 45.382 -21.151 14.581 1.00 16.07 187 GLY D C 1
ATOM 9222 O O . GLY D 1 187 ? 45.927 -20.070 14.386 1.00 15.40 187 GLY D O 1
ATOM 9223 N N . ILE D 1 188 ? 44.658 -21.758 13.649 1.00 16.62 188 ILE D N 1
ATOM 9224 C CA . ILE D 1 188 ? 44.476 -21.146 12.346 1.00 16.71 188 ILE D CA 1
ATOM 9225 C C . ILE D 1 188 ? 43.824 -19.754 12.453 1.00 17.36 188 ILE D C 1
ATOM 9226 O O . ILE D 1 188 ? 44.056 -18.903 11.604 1.00 17.72 188 ILE D O 1
ATOM 9231 N N . TYR D 1 189 ? 43.050 -19.499 13.511 1.00 18.01 189 TYR D N 1
ATOM 9232 C CA . TYR D 1 189 ? 42.485 -18.156 13.703 1.00 15.79 189 TYR D CA 1
ATOM 9233 C C . TYR D 1 189 ? 43.559 -17.115 13.982 1.00 13.87 189 TYR D C 1
ATOM 9234 O O . TYR D 1 189 ? 43.443 -15.963 13.546 1.00 16.80 189 TYR D O 1
ATOM 9243 N N . SER D 1 190 ? 44.578 -17.502 14.744 1.00 16.29 190 SER D N 1
ATOM 9244 C CA . SER D 1 190 ? 45.702 -16.608 14.997 1.00 14.71 190 SER D CA 1
ATOM 9245 C C . SER D 1 190 ? 46.406 -16.272 13.686 1.00 16.57 190 SER D C 1
ATOM 9246 O O . SER D 1 190 ? 46.701 -15.116 13.389 1.00 15.76 190 SER D O 1
ATOM 9249 N N . LEU D 1 191 ? 46.684 -17.311 12.906 1.00 15.39 191 LEU D N 1
ATOM 9250 C CA . LEU D 1 191 ? 47.331 -17.132 11.620 1.00 13.87 191 LEU D CA 1
ATOM 9251 C C . LEU D 1 191 ? 46.490 -16.292 10.664 1.00 16.90 191 LEU D C 1
ATOM 9252 O O . LEU D 1 191 ? 46.975 -15.327 10.066 1.00 16.63 191 LEU D O 1
ATOM 9257 N N . ASN D 1 192 ? 45.223 -16.666 10.517 1.00 16.82 192 ASN D N 1
ATOM 9258 C CA . ASN D 1 192 ? 44.337 -15.960 9.592 1.00 16.44 192 ASN D CA 1
ATOM 9259 C C . ASN D 1 192 ? 44.222 -14.481 9.970 1.00 16.91 192 ASN D C 1
ATOM 9260 O O . ASN D 1 192 ? 44.265 -13.612 9.102 1.00 16.85 192 ASN D O 1
ATOM 9265 N N . ALA D 1 193 ? 44.104 -14.191 11.266 1.00 16.88 193 ALA D N 1
ATOM 9266 C CA . ALA D 1 193 ? 44.054 -12.800 11.725 1.00 17.18 193 ALA D CA 1
ATOM 9267 C C . ALA D 1 193 ? 45.354 -12.047 11.474 1.00 16.74 193 ALA D C 1
ATOM 9268 O O . ALA D 1 193 ? 45.331 -10.893 11.083 1.00 18.60 193 ALA D O 1
ATOM 9270 N N . ALA D 1 194 ? 46.501 -12.688 11.691 1.00 16.59 194 ALA D N 1
ATOM 9271 C CA . ALA D 1 194 ? 47.757 -11.997 11.427 1.00 17.87 194 ALA D CA 1
ATOM 9272 C C . ALA D 1 194 ? 47.791 -11.573 9.956 1.00 17.10 194 ALA D C 1
ATOM 9273 O O . ALA D 1 194 ? 48.235 -10.479 9.625 1.00 17.93 194 ALA D O 1
ATOM 9275 N N . ARG D 1 195 ? 47.273 -12.434 9.087 1.00 17.57 195 ARG D N 1
ATOM 9276 C CA . ARG D 1 195 ? 47.251 -12.141 7.659 1.00 16.90 195 ARG D CA 1
ATOM 9277 C C . ARG D 1 195 ? 46.249 -11.036 7.299 1.00 18.72 195 ARG D C 1
ATOM 9278 O O . ARG D 1 195 ? 46.581 -10.149 6.513 1.00 19.67 195 ARG D O 1
ATOM 9286 N N . TYR D 1 196 ? 45.044 -11.045 7.870 1.00 18.49 196 TYR D N 1
ATOM 9287 C CA . TYR D 1 196 ? 44.105 -9.992 7.466 1.00 18.49 196 TYR D CA 1
ATOM 9288 C C . TYR D 1 196 ? 44.281 -8.673 8.212 1.00 21.83 196 TYR D C 1
ATOM 9289 O O . TYR D 1 196 ? 43.846 -7.635 7.728 1.00 19.44 196 TYR D O 1
ATOM 9298 N N . LEU D 1 197 ? 44.935 -8.689 9.365 1.00 17.67 197 LEU D N 1
ATOM 9299 C CA . LEU D 1 197 ? 45.231 -7.430 10.034 1.00 17.36 197 LEU D CA 1
ATOM 9300 C C . LEU D 1 197 ? 46.408 -6.714 9.371 1.00 19.78 197 LEU D C 1
ATOM 9301 O O . LEU D 1 197 ? 46.415 -5.490 9.278 1.00 22.69 197 LEU D O 1
ATOM 9306 N N . THR D 1 198 ? 47.411 -7.462 8.909 1.00 19.79 198 THR D N 1
ATOM 9307 C CA . THR D 1 198 ? 48.527 -6.835 8.205 1.00 20.03 198 THR D CA 1
ATOM 9308 C C . THR D 1 198 ? 48.196 -6.566 6.737 1.00 19.21 198 THR D C 1
ATOM 9309 O O . THR D 1 198 ? 48.748 -5.650 6.133 1.00 23.47 198 THR D O 1
ATOM 9313 N N . GLY D 1 199 ? 47.314 -7.386 6.175 1.00 20.55 199 GLY D N 1
ATOM 9314 C CA . GLY D 1 199 ? 47.055 -7.394 4.742 1.00 20.52 199 GLY D CA 1
ATOM 9315 C C . GLY D 1 199 ? 48.199 -8.004 3.945 1.00 24.26 199 GLY D C 1
ATOM 9316 O O . GLY D 1 199 ? 48.296 -7.818 2.727 1.00 24.17 199 GLY D O 1
ATOM 9317 N N . GLU D 1 200 ? 49.058 -8.751 4.636 1.00 20.95 200 GLU D N 1
ATOM 9318 C CA . GLU D 1 200 ? 50.277 -9.296 4.037 1.00 20.54 200 GLU D CA 1
ATOM 9319 C C . GLU D 1 200 ? 50.410 -10.805 4.201 1.00 21.37 200 GLU D C 1
ATOM 9320 O O . GLU D 1 200 ? 49.686 -11.432 4.968 1.00 19.40 200 GLU D O 1
ATOM 9326 N N . GLU D 1 201 ? 51.368 -11.371 3.474 1.00 21.19 201 GLU D N 1
ATOM 9327 C CA . GLU D 1 201 ? 51.708 -12.781 3.581 1.00 20.40 201 GLU D CA 1
ATOM 9328 C C . GLU D 1 201 ? 53.100 -12.912 4.187 1.00 20.48 201 GLU D C 1
ATOM 9329 O O . GLU D 1 201 ? 54.007 -12.164 3.824 1.00 20.81 201 GLU D O 1
ATOM 9335 N N . PRO D 1 202 ? 53.278 -13.860 5.117 1.00 19.32 202 PRO D N 1
ATOM 9336 C CA . PRO D 1 202 ? 54.574 -13.882 5.802 1.00 19.84 202 PRO D CA 1
ATOM 9337 C C . PRO D 1 202 ? 55.711 -14.379 4.923 1.00 19.48 202 PRO D C 1
ATOM 9338 O O . PRO D 1 202 ? 55.479 -15.153 3.993 1.00 21.93 202 PRO D O 1
ATOM 9342 N N . VAL D 1 203 ? 56.926 -13.946 5.243 1.00 19.14 203 VAL D N 1
ATOM 9343 C CA . VAL D 1 203 ? 58.113 -14.385 4.516 1.00 21.33 203 VAL D CA 1
ATOM 9344 C C . VAL D 1 203 ? 59.073 -15.193 5.391 1.00 23.09 203 VAL D C 1
ATOM 9345 O O . VAL D 1 203 ? 60.022 -15.789 4.888 1.00 22.40 203 VAL D O 1
ATOM 9349 N N . ALA D 1 204 ? 58.826 -15.216 6.697 1.00 18.20 204 ALA D N 1
ATOM 9350 C CA . ALA D 1 204 ? 59.633 -16.036 7.609 1.00 16.97 204 ALA D CA 1
ATOM 9351 C C . ALA D 1 204 ? 58.783 -16.517 8.777 1.00 17.95 204 ALA D C 1
ATOM 9352 O O . ALA D 1 204 ? 57.873 -15.803 9.233 1.00 17.30 204 ALA D O 1
ATOM 9354 N N . VAL D 1 205 ? 59.084 -17.727 9.241 1.00 15.48 205 VAL D N 1
ATOM 9355 C CA . VAL D 1 205 ? 58.311 -18.401 10.290 1.00 17.54 205 VAL D CA 1
ATOM 9356 C C . VAL D 1 205 ? 59.216 -19.086 11.325 1.00 17.35 205 VAL D C 1
ATOM 9357 O O . VAL D 1 205 ? 60.112 -19.845 10.957 1.00 16.67 205 VAL D O 1
ATOM 9361 N N . ASN D 1 206 ? 58.978 -18.819 12.612 1.00 16.66 206 ASN D N 1
ATOM 9362 C CA . ASN D 1 206 ? 59.544 -19.609 13.713 1.00 15.46 206 ASN D CA 1
ATOM 9363 C C . ASN D 1 206 ? 58.425 -20.342 14.413 1.00 16.16 206 ASN D C 1
ATOM 9364 O O . ASN D 1 206 ? 57.286 -19.863 14.409 1.00 16.13 206 ASN D O 1
ATOM 9369 N N . ALA D 1 207 ? 58.737 -21.462 15.058 1.00 15.35 207 ALA D N 1
ATOM 9370 C CA . ALA D 1 207 ? 57.743 -22.136 15.894 1.00 14.42 207 ALA D CA 1
ATOM 9371 C C . ALA D 1 207 ? 58.377 -22.958 16.999 1.00 18.72 207 ALA D C 1
ATOM 9372 O O . ALA D 1 207 ? 59.517 -23.407 16.879 1.00 17.57 207 ALA D O 1
ATOM 9374 N N . VAL D 1 208 ? 57.623 -23.139 18.083 1.00 16.20 208 VAL D N 1
ATOM 9375 C CA . VAL D 1 208 ? 57.980 -24.078 19.139 1.00 17.86 208 VAL D CA 1
ATOM 9376 C C . VAL D 1 208 ? 56.744 -24.900 19.496 1.00 19.14 208 VAL D C 1
ATOM 9377 O O . VAL D 1 208 ? 55.642 -24.364 19.629 1.00 18.45 208 VAL D O 1
ATOM 9381 N N . GLU D 1 209 ? 56.918 -26.210 19.607 1.00 19.05 209 GLU D N 1
ATOM 9382 C CA . GLU D 1 209 ? 55.829 -27.094 19.994 1.00 20.15 209 GLU D CA 1
ATOM 9383 C C . GLU D 1 209 ? 56.001 -27.569 21.429 1.00 20.34 209 GLU D C 1
ATOM 9384 O O . GLU D 1 209 ? 57.125 -27.775 21.894 1.00 21.53 209 GLU D O 1
ATOM 9390 N N . SER D 1 210 ? 54.891 -27.742 22.135 1.00 18.03 210 SER D N 1
ATOM 9391 C CA . SER D 1 210 ? 54.933 -28.312 23.475 1.00 21.75 210 SER D CA 1
ATOM 9392 C C . SER D 1 210 ? 53.716 -29.196 23.699 1.00 19.31 210 SER D C 1
ATOM 9393 O O . SER D 1 210 ? 52.593 -28.711 23.824 1.00 19.48 210 SER D O 1
ATOM 9396 N N . THR D 1 211 ? 53.946 -30.505 23.739 1.00 16.27 211 THR D N 1
ATOM 9397 C CA . THR D 1 211 ? 52.858 -31.458 23.881 1.00 17.71 211 THR D CA 1
ATOM 9398 C C . THR D 1 211 ? 53.249 -32.579 24.847 1.00 24.07 211 THR D C 1
ATOM 9399 O O . THR D 1 211 ? 54.299 -33.206 24.680 1.00 19.64 211 THR D O 1
ATOM 9403 N N . ASP D 1 212 ? 52.402 -32.824 25.844 1.00 20.73 212 ASP D N 1
ATOM 9404 C CA . ASP D 1 212 ? 52.600 -33.930 26.791 1.00 22.38 212 ASP D CA 1
ATOM 9405 C C . ASP D 1 212 ? 52.001 -35.218 26.234 1.00 21.99 212 ASP D C 1
ATOM 9406 O O . ASP D 1 212 ? 50.783 -35.397 26.246 1.00 21.67 212 ASP D O 1
ATOM 9411 N N . ARG D 1 213 ? 52.856 -36.117 25.755 1.00 22.59 213 ARG D N 1
ATOM 9412 C CA . ARG D 1 213 ? 52.383 -37.325 25.083 1.00 24.36 213 ARG D CA 1
ATOM 9413 C C . ARG D 1 213 ? 51.852 -38.372 26.071 1.00 25.63 213 ARG D C 1
ATOM 9414 O O . ARG D 1 213 ? 51.349 -39.419 25.658 1.00 26.53 213 ARG D O 1
ATOM 9422 N N . SER D 1 214 ? 51.953 -38.085 27.366 1.00 26.51 214 SER D N 1
ATOM 9423 C CA . SER D 1 214 ? 51.365 -38.965 28.379 1.00 26.82 214 SER D CA 1
ATOM 9424 C C . SER D 1 214 ? 49.925 -38.555 28.668 1.00 28.84 214 SER D C 1
ATOM 9425 O O . SER D 1 214 ? 49.193 -39.257 29.368 1.00 28.92 214 SER D O 1
ATOM 9428 N N . ASP D 1 215 ? 49.525 -37.408 28.129 1.00 25.26 215 ASP D N 1
ATOM 9429 C CA . ASP D 1 215 ? 48.140 -36.960 28.201 1.00 23.88 215 ASP D CA 1
ATOM 9430 C C . ASP D 1 215 ? 47.314 -37.785 27.214 1.00 27.90 215 ASP D C 1
ATOM 9431 O O . ASP D 1 215 ? 47.657 -37.851 26.031 1.00 25.50 215 ASP D O 1
ATOM 9436 N N . PRO D 1 216 ? 46.229 -38.423 27.694 1.00 26.08 216 PRO D N 1
ATOM 9437 C CA . PRO D 1 216 ? 45.356 -39.250 26.844 1.00 24.56 216 PRO D CA 1
ATOM 9438 C C . PRO D 1 216 ? 44.824 -38.523 25.602 1.00 23.50 216 PRO D C 1
ATOM 9439 O O . PRO D 1 216 ? 44.470 -39.191 24.625 1.00 25.10 216 PRO D O 1
ATOM 9443 N N . ARG D 1 217 ? 44.768 -37.192 25.639 1.00 22.06 217 ARG D N 1
ATOM 9444 C CA . ARG D 1 217 ? 44.284 -36.415 24.500 1.00 22.68 217 ARG D CA 1
ATOM 9445 C C . ARG D 1 217 ? 45.285 -36.351 23.334 1.00 22.22 217 ARG D C 1
ATOM 9446 O O . ARG D 1 217 ? 44.886 -36.193 22.181 1.00 20.93 217 ARG D O 1
ATOM 9454 N N . PHE D 1 218 ? 46.576 -36.447 23.639 1.00 18.28 218 PHE D N 1
ATOM 9455 C CA . PHE D 1 218 ? 47.601 -36.016 22.695 1.00 19.58 218 PHE D CA 1
ATOM 9456 C C . PHE D 1 218 ? 48.533 -37.130 22.228 1.00 20.20 218 PHE D C 1
ATOM 9457 O O . PHE D 1 218 ? 49.733 -36.925 22.063 1.00 22.25 218 PHE D O 1
ATOM 9465 N N . GLY D 1 219 ? 47.973 -38.310 21.990 1.00 20.52 219 GLY D N 1
ATOM 9466 C CA . GLY D 1 219 ? 48.764 -39.395 21.440 1.00 23.93 219 GLY D CA 1
ATOM 9467 C C . GLY D 1 219 ? 49.116 -39.195 19.974 1.00 22.22 219 GLY D C 1
ATOM 9468 O O . GLY D 1 219 ? 50.119 -39.731 19.500 1.00 21.60 219 GLY D O 1
ATOM 9469 N N . GLU D 1 220 ? 48.301 -38.433 19.246 1.00 20.30 220 GLU D N 1
ATOM 9470 C CA . GLU D 1 220 ? 48.443 -38.377 17.794 1.00 18.31 220 GLU D CA 1
ATOM 9471 C C . GLU D 1 220 ? 48.706 -36.981 17.245 1.00 20.44 220 GLU D C 1
ATOM 9472 O O . GLU D 1 220 ? 49.389 -36.849 16.232 1.00 21.50 220 GLU D O 1
ATOM 9478 N N . VAL D 1 221 ? 48.150 -35.955 17.883 1.00 19.37 221 VAL D N 1
ATOM 9479 C CA . VAL D 1 221 ? 48.270 -34.593 17.355 1.00 18.33 221 VAL D CA 1
ATOM 9480 C C . VAL D 1 221 ? 48.827 -33.633 18.412 1.00 19.20 221 VAL D C 1
ATOM 9481 O O . VAL D 1 221 ? 48.930 -33.990 19.591 1.00 19.81 221 VAL D O 1
ATOM 9485 N N . GLU D 1 222 ? 49.184 -32.416 17.995 1.00 17.48 222 GLU D N 1
ATOM 9486 C CA . GLU D 1 222 ? 49.878 -31.501 18.907 1.00 18.50 222 GLU D CA 1
ATOM 9487 C C . GLU D 1 222 ? 48.925 -30.702 19.800 1.00 17.18 222 GLU D C 1
ATOM 9488 O O . GLU D 1 222 ? 47.771 -30.443 19.446 1.00 17.87 222 GLU D O 1
ATOM 9494 N N . ASP D 1 223 ? 49.430 -30.354 20.977 1.00 16.81 223 ASP D N 1
ATOM 9495 C CA . ASP D 1 223 ? 48.724 -29.484 21.912 1.00 18.26 223 ASP D CA 1
ATOM 9496 C C . ASP D 1 223 ? 49.087 -28.016 21.669 1.00 16.42 223 ASP D C 1
ATOM 9497 O O . ASP D 1 223 ? 48.321 -27.262 21.074 1.00 17.55 223 ASP D O 1
ATOM 9502 N N . ILE D 1 224 ? 50.248 -27.597 22.146 1.00 15.58 224 ILE D N 1
ATOM 9503 C CA . ILE D 1 224 ? 50.667 -26.215 21.927 1.00 16.67 224 ILE D CA 1
ATOM 9504 C C . ILE D 1 224 ? 51.672 -26.115 20.796 1.00 16.64 224 ILE D C 1
ATOM 9505 O O . ILE D 1 224 ? 52.662 -26.839 20.772 1.00 18.60 224 ILE D O 1
ATOM 9510 N N . ILE D 1 225 ? 51.410 -25.234 19.838 1.00 15.46 225 ILE D N 1
ATOM 9511 C CA . ILE D 1 225 ? 52.453 -24.875 18.891 1.00 17.64 225 ILE D CA 1
ATOM 9512 C C . ILE D 1 225 ? 52.355 -23.365 18.656 1.00 18.24 225 ILE D C 1
ATOM 9513 O O . ILE D 1 225 ? 51.394 -22.850 18.085 1.00 19.53 225 ILE D O 1
ATOM 9518 N N . ASN D 1 226 ? 53.336 -22.653 19.184 1.00 15.91 226 ASN D N 1
ATOM 9519 C CA . ASN D 1 226 ? 53.350 -21.201 19.104 1.00 15.64 226 ASN D CA 1
ATOM 9520 C C . ASN D 1 226 ? 54.248 -20.779 17.975 1.00 16.70 226 ASN D C 1
ATOM 9521 O O . ASN D 1 226 ? 55.262 -21.429 17.731 1.00 15.89 226 ASN D O 1
ATOM 9526 N N . PHE D 1 227 ? 53.906 -19.698 17.284 1.00 13.89 227 PHE D N 1
ATOM 9527 C CA . PHE D 1 227 ? 54.721 -19.332 16.125 1.00 16.49 227 PHE D CA 1
ATOM 9528 C C . PHE D 1 227 ? 54.925 -17.840 15.983 1.00 15.91 227 PHE D C 1
ATOM 9529 O O . PHE D 1 227 ? 54.152 -17.038 16.517 1.00 15.96 227 PHE D O 1
ATOM 9537 N N . GLN D 1 228 ? 55.997 -17.477 15.276 1.00 14.90 228 GLN D N 1
ATOM 9538 C CA . GLN D 1 228 ? 56.281 -16.080 14.959 1.00 13.89 228 GLN D CA 1
ATOM 9539 C C . GLN D 1 228 ? 56.237 -15.915 13.457 1.00 17.11 228 GLN D C 1
ATOM 9540 O O . GLN D 1 228 ? 56.665 -16.815 12.729 1.00 16.35 228 GLN D O 1
ATOM 9546 N N . LEU D 1 229 ? 55.719 -14.777 13.008 1.00 15.22 229 LEU D N 1
ATOM 9547 C CA . LEU D 1 229 ? 55.678 -14.443 11.596 1.00 15.51 229 LEU D CA 1
ATOM 9548 C C . LEU D 1 229 ? 56.382 -13.123 11.349 1.00 16.98 229 LEU D C 1
ATOM 9549 O O . LEU D 1 229 ? 56.212 -12.170 12.108 1.00 16.83 229 LEU D O 1
ATOM 9554 N N . LEU D 1 230 ? 57.168 -13.071 10.278 1.00 16.45 230 LEU D N 1
ATOM 9555 C CA . LEU D 1 230 ? 57.685 -11.814 9.746 1.00 17.56 230 LEU D CA 1
ATOM 9556 C C . LEU D 1 230 ? 57.042 -11.529 8.392 1.00 17.75 230 LEU D C 1
ATOM 9557 O O . LEU D 1 230 ? 56.907 -12.437 7.575 1.00 18.24 230 LEU D O 1
ATOM 9562 N N . PHE D 1 231 ? 56.658 -10.271 8.164 1.00 16.74 231 PHE D N 1
ATOM 9563 C CA . PHE D 1 231 ? 56.016 -9.846 6.911 1.00 18.28 231 PHE D CA 1
ATOM 9564 C C . PHE D 1 231 ? 56.934 -8.881 6.137 1.00 19.99 231 PHE D C 1
ATOM 9565 O O . PHE D 1 231 ? 57.814 -8.263 6.730 1.00 20.25 231 PHE D O 1
ATOM 9573 N N . PRO D 1 232 ? 56.717 -8.721 4.814 1.00 21.93 232 PRO D N 1
ATOM 9574 C CA . PRO D 1 232 ? 57.609 -7.866 4.005 1.00 21.65 232 PRO D CA 1
ATOM 9575 C C . PRO D 1 232 ? 57.741 -6.419 4.488 1.00 21.38 232 PRO D C 1
ATOM 9576 O O . PRO D 1 232 ? 58.823 -5.835 4.370 1.00 21.93 232 PRO D O 1
ATOM 9580 N N . SER D 1 233 ? 56.657 -5.853 5.018 1.00 22.01 233 SER D N 1
ATOM 9581 C CA . SER D 1 233 ? 56.654 -4.470 5.500 1.00 20.69 233 SER D CA 1
ATOM 9582 C C . SER D 1 233 ? 57.507 -4.294 6.753 1.00 21.68 233 SER D C 1
ATOM 9583 O O . SER D 1 233 ? 57.846 -3.175 7.137 1.00 21.73 233 SER D O 1
ATOM 9586 N N . GLY D 1 234 ? 57.832 -5.405 7.399 1.00 21.10 234 GLY D N 1
ATOM 9587 C CA . GLY D 1 234 ? 58.514 -5.356 8.679 1.00 21.68 234 GLY D CA 1
ATOM 9588 C C . GLY D 1 234 ? 57.575 -5.698 9.821 1.00 21.86 234 GLY D C 1
ATOM 9589 O O . GLY D 1 234 ? 58.024 -5.888 10.952 1.00 18.32 234 GLY D O 1
ATOM 9590 N N . ALA D 1 235 ? 56.277 -5.784 9.536 1.00 19.14 235 ALA D N 1
ATOM 9591 C CA . ALA D 1 235 ? 55.315 -6.197 10.562 1.00 18.50 235 ALA D CA 1
ATOM 9592 C C . ALA D 1 235 ? 55.670 -7.573 11.121 1.00 20.49 235 ALA D C 1
ATOM 9593 O O . ALA D 1 235 ? 56.197 -8.431 10.411 1.00 16.53 235 ALA D O 1
ATOM 9595 N N . THR D 1 236 ? 55.376 -7.779 12.399 1.00 17.97 236 THR D N 1
ATOM 9596 C CA . THR D 1 236 ? 55.644 -9.065 13.038 1.00 15.40 236 THR D CA 1
ATOM 9597 C C . THR D 1 236 ? 54.395 -9.586 13.708 1.00 17.81 236 THR D C 1
ATOM 9598 O O . THR D 1 236 ? 53.493 -8.806 14.050 1.00 16.70 236 THR D O 1
ATOM 9602 N N . ALA D 1 237 ? 54.349 -10.899 13.923 1.00 15.41 237 ALA D N 1
ATOM 9603 C CA . ALA D 1 237 ? 53.273 -11.484 14.712 1.00 14.74 237 ALA D CA 1
ATOM 9604 C C . ALA D 1 237 ? 53.828 -12.548 15.661 1.00 17.94 237 ALA D C 1
ATOM 9605 O O . ALA D 1 237 ? 54.694 -13.340 15.281 1.00 16.94 237 ALA D O 1
ATOM 9607 N N . ASN D 1 238 ? 53.329 -12.538 16.891 1.00 14.63 238 ASN D N 1
ATOM 9608 C CA . ASN D 1 238 ? 53.539 -13.610 17.869 1.00 14.47 238 ASN D CA 1
ATOM 9609 C C . ASN D 1 238 ? 52.209 -14.303 18.073 1.00 18.36 238 ASN D C 1
ATOM 9610 O O . ASN D 1 238 ? 51.241 -13.655 18.474 1.00 15.26 238 ASN D O 1
ATOM 9615 N N . CYS D 1 239 ? 52.154 -15.608 17.844 1.00 16.23 239 CYS D N 1
ATOM 9616 C CA . CYS D 1 239 ? 50.885 -16.319 17.855 1.00 15.70 239 CYS D CA 1
ATOM 9617 C C . CYS D 1 239 ? 50.891 -17.521 18.776 1.00 15.27 239 CYS D C 1
ATOM 9618 O O . CYS D 1 239 ? 51.873 -18.262 18.819 1.00 16.94 239 CYS D O 1
ATOM 9621 N N . VAL D 1 240 ? 49.789 -17.721 19.499 1.00 14.62 240 VAL D N 1
ATOM 9622 C CA . VAL D 1 240 ? 49.599 -18.938 20.288 1.00 14.77 240 VAL D CA 1
ATOM 9623 C C . VAL D 1 240 ? 48.506 -19.801 19.679 1.00 15.67 240 VAL D C 1
ATOM 9624 O O . VAL D 1 240 ? 47.501 -19.290 19.185 1.00 16.28 240 VAL D O 1
ATOM 9628 N N . SER D 1 241 ? 48.757 -21.108 19.679 1.00 14.12 241 SER D N 1
ATOM 9629 C CA . SER D 1 241 ? 47.789 -22.129 19.301 1.00 16.24 241 SER D CA 1
ATOM 9630 C C . SER D 1 241 ? 47.812 -23.210 20.370 1.00 16.40 241 SER D C 1
ATOM 9631 O O . SER D 1 241 ? 48.870 -23.779 20.639 1.00 17.25 241 SER D O 1
ATOM 9634 N N . ALA D 1 242 ? 46.673 -23.509 20.985 1.00 16.90 242 ALA D N 1
ATOM 9635 C CA . ALA D 1 242 ? 46.704 -24.410 22.133 1.00 15.79 242 ALA D CA 1
ATOM 9636 C C . ALA D 1 242 ? 45.458 -25.255 22.295 1.00 17.67 242 ALA D C 1
ATOM 9637 O O . ALA D 1 242 ? 44.351 -24.817 21.992 1.00 17.44 242 ALA D O 1
ATOM 9639 N N . TYR D 1 243 ? 45.651 -26.470 22.798 1.00 16.70 243 TYR D N 1
ATOM 9640 C CA . TYR D 1 243 ? 44.535 -27.338 23.162 1.00 18.22 243 TYR D CA 1
ATOM 9641 C C . TYR D 1 243 ? 44.470 -27.563 24.679 1.00 18.57 243 TYR D C 1
ATOM 9642 O O . TYR D 1 243 ? 43.665 -28.365 25.156 1.00 19.68 243 TYR D O 1
ATOM 9651 N N . SER D 1 244 ? 45.311 -26.869 25.447 1.00 18.51 244 SER D N 1
ATOM 9652 C CA . SER D 1 244 ? 45.303 -27.093 26.895 1.00 21.01 244 SER D CA 1
ATOM 9653 C C . SER D 1 244 ? 45.090 -25.820 27.711 1.00 20.52 244 SER D C 1
ATOM 9654 O O . SER D 1 244 ? 45.129 -25.875 28.934 1.00 23.71 244 SER D O 1
ATOM 9657 N N . VAL D 1 245 ? 44.892 -24.684 27.037 1.00 19.46 245 VAL D N 1
ATOM 9658 C CA . VAL D 1 245 ? 44.491 -23.444 27.705 1.00 19.73 245 VAL D CA 1
ATOM 9659 C C . VAL D 1 245 ? 43.379 -22.757 26.930 1.00 19.25 245 VAL D C 1
ATOM 9660 O O . VAL D 1 245 ? 43.161 -23.036 25.756 1.00 18.25 245 VAL D O 1
ATOM 9664 N N . ASN D 1 246 ? 42.678 -21.843 27.590 1.00 17.18 246 ASN D N 1
ATOM 9665 C CA . ASN D 1 246 ? 41.646 -21.068 26.911 1.00 17.98 246 ASN D CA 1
ATOM 9666 C C . ASN D 1 246 ? 42.111 -19.661 26.602 1.00 20.10 246 ASN D C 1
ATOM 9667 O O . ASN D 1 246 ? 42.499 -18.921 27.499 1.00 20.98 246 ASN D O 1
ATOM 9672 N N . CYS D 1 247 ? 42.067 -19.298 25.323 1.00 17.72 247 CYS D N 1
ATOM 9673 C CA . CYS D 1 247 ? 42.370 -17.947 24.890 1.00 16.90 247 CYS D CA 1
ATOM 9674 C C . CYS D 1 247 ? 41.720 -17.674 23.543 1.00 18.70 247 CYS D C 1
ATOM 9675 O O . CYS D 1 247 ? 41.588 -18.564 22.697 1.00 17.42 247 CYS D O 1
ATOM 9678 N N . ASN D 1 248 ? 41.289 -16.436 23.356 1.00 15.71 248 ASN D N 1
ATOM 9679 C CA . ASN D 1 248 ? 40.726 -16.028 22.090 1.00 16.12 248 ASN D CA 1
ATOM 9680 C C . ASN D 1 248 ? 40.847 -14.532 22.003 1.00 17.35 248 ASN D C 1
ATOM 9681 O O . ASN D 1 248 ? 39.986 -13.818 22.500 1.00 17.79 248 ASN D O 1
ATOM 9686 N N . ARG D 1 249 ? 41.923 -14.051 21.393 1.00 15.28 249 ARG D N 1
ATOM 9687 C CA . ARG D 1 249 ? 42.163 -12.617 21.362 1.00 14.37 249 ARG D CA 1
ATOM 9688 C C . ARG D 1 249 ? 43.203 -12.206 20.345 1.00 16.66 249 ARG D C 1
ATOM 9689 O O . ARG D 1 249 ? 44.017 -13.014 19.907 1.00 16.72 249 ARG D O 1
ATOM 9697 N N . TYR D 1 250 ? 43.171 -10.936 19.973 1.00 14.44 250 TYR D N 1
ATOM 9698 C CA . TYR D 1 250 ? 44.324 -10.341 19.331 1.00 16.43 250 TYR D CA 1
ATOM 9699 C C . TYR D 1 250 ? 44.435 -8.869 19.654 1.00 16.85 250 TYR D C 1
ATOM 9700 O O . TYR D 1 250 ? 43.437 -8.211 19.941 1.00 16.23 250 TYR D O 1
ATOM 9709 N N . ARG D 1 251 ? 45.673 -8.388 19.643 1.00 15.34 251 ARG D N 1
ATOM 9710 C CA . ARG D 1 251 ? 45.958 -6.957 19.638 1.00 15.75 251 ARG D CA 1
ATOM 9711 C C . ARG D 1 251 ? 46.856 -6.655 18.462 1.00 17.13 251 ARG D C 1
ATOM 9712 O O . ARG D 1 251 ? 47.874 -7.333 18.259 1.00 16.73 251 ARG D O 1
ATOM 9720 N N . VAL D 1 252 ? 46.483 -5.655 17.674 1.00 14.91 252 VAL D N 1
ATOM 9721 C CA . VAL D 1 252 ? 47.354 -5.184 16.609 1.00 15.96 252 VAL D CA 1
ATOM 9722 C C . VAL D 1 252 ? 47.815 -3.769 16.976 1.00 17.53 252 VAL D C 1
ATOM 9723 O O . VAL D 1 252 ? 47.014 -2.932 17.427 1.00 17.72 252 VAL D O 1
ATOM 9727 N N . SER D 1 253 ? 49.118 -3.532 16.850 1.00 16.87 253 SER D N 1
ATOM 9728 C CA . SER D 1 253 ? 49.723 -2.287 17.312 1.00 16.69 253 SER D CA 1
ATOM 9729 C C . SER D 1 253 ? 50.648 -1.655 16.271 1.00 18.08 253 SER D C 1
ATOM 9730 O O . SER D 1 253 ? 51.337 -2.357 15.518 1.00 18.26 253 SER D O 1
ATOM 9733 N N . GLY D 1 254 ? 50.678 -0.323 16.265 1.00 16.20 254 GLY D N 1
ATOM 9734 C CA . GLY D 1 254 ? 51.620 0.456 15.477 1.00 18.74 254 GLY D CA 1
ATOM 9735 C C . GLY D 1 254 ? 52.099 1.648 16.298 1.00 18.54 254 GLY D C 1
ATOM 9736 O O . GLY D 1 254 ? 51.737 1.788 17.463 1.00 18.27 254 GLY D O 1
ATOM 9737 N N . PRO D 1 255 ? 52.926 2.512 15.705 1.00 19.12 255 PRO D N 1
ATOM 9738 C CA . PRO D 1 255 ? 53.504 3.603 16.501 1.00 18.89 255 PRO D CA 1
ATOM 9739 C C . PRO D 1 255 ? 52.463 4.631 16.969 1.00 19.78 255 PRO D C 1
ATOM 9740 O O . PRO D 1 255 ? 52.719 5.340 17.938 1.00 20.75 255 PRO D O 1
ATOM 9744 N N . LYS D 1 256 ? 51.315 4.704 16.304 1.00 19.78 256 LYS D N 1
ATOM 9745 C CA . LYS D 1 256 ? 50.288 5.683 16.685 1.00 20.81 256 LYS D CA 1
ATOM 9746 C C . LYS D 1 256 ? 49.259 5.152 17.687 1.00 23.25 256 LYS D C 1
ATOM 9747 O O . LYS D 1 256 ? 48.475 5.921 18.265 1.00 21.45 256 LYS D O 1
ATOM 9753 N N . GLY D 1 257 ? 49.249 3.841 17.907 1.00 18.47 257 GLY D N 1
ATOM 9754 C CA . GLY D 1 257 ? 48.287 3.271 18.830 1.00 18.04 257 GLY D CA 1
ATOM 9755 C C . GLY D 1 257 ? 48.004 1.799 18.586 1.00 18.96 257 GLY D C 1
ATOM 9756 O O . GLY D 1 257 ? 48.675 1.154 17.777 1.00 19.11 257 GLY D O 1
ATOM 9757 N N . TRP D 1 258 ? 47.002 1.264 19.279 1.00 17.59 258 TRP D N 1
ATOM 9758 C CA . TRP D 1 258 ? 46.664 -0.144 19.103 1.00 18.98 258 TRP D CA 1
ATOM 9759 C C . TRP D 1 258 ? 45.190 -0.417 19.331 1.00 20.36 258 TRP D C 1
ATOM 9760 O O . TRP D 1 258 ? 44.479 0.396 19.919 1.00 18.38 258 TRP D O 1
ATOM 9771 N N . VAL D 1 259 ? 44.729 -1.571 18.851 1.00 18.21 259 VAL D N 1
ATOM 9772 C CA . VAL D 1 259 ? 43.355 -1.993 19.071 1.00 18.11 259 VAL D CA 1
ATOM 9773 C C . VAL D 1 259 ? 43.373 -3.490 19.353 1.00 21.05 259 VAL D C 1
ATOM 9774 O O . VAL D 1 259 ? 44.167 -4.239 18.765 1.00 18.95 259 VAL D O 1
ATOM 9778 N N . GLU D 1 260 ? 42.534 -3.923 20.283 1.00 17.78 260 GLU D N 1
ATOM 9779 C CA . GLU D 1 260 ? 42.465 -5.343 20.604 1.00 17.07 260 GLU D CA 1
ATOM 9780 C C . GLU D 1 260 ? 41.024 -5.802 20.749 1.00 19.36 260 GLU D C 1
ATOM 9781 O O . GLU D 1 260 ? 40.137 -5.000 21.032 1.00 17.68 260 GLU D O 1
ATOM 9787 N N . ILE D 1 261 ? 40.801 -7.096 20.537 1.00 16.43 261 ILE D N 1
ATOM 9788 C CA . ILE D 1 261 ? 39.500 -7.709 20.751 1.00 15.20 261 ILE D CA 1
ATOM 9789 C C . ILE D 1 261 ? 39.701 -8.976 21.566 1.00 19.18 261 ILE D C 1
ATOM 9790 O O . ILE D 1 261 ? 40.616 -9.766 21.286 1.00 17.30 261 ILE D O 1
ATOM 9795 N N . ASP D 1 262 ? 38.857 -9.161 22.575 1.00 17.16 262 ASP D N 1
ATOM 9796 C CA . ASP D 1 262 ? 38.971 -10.293 23.494 1.00 16.90 262 ASP D CA 1
ATOM 9797 C C . ASP D 1 262 ? 37.630 -10.498 24.175 1.00 22.05 262 ASP D C 1
ATOM 9798 O O . ASP D 1 262 ? 37.268 -9.708 25.049 1.00 20.30 262 ASP D O 1
ATOM 9803 N N . PRO D 1 263 ? 36.880 -11.541 23.785 1.00 18.73 263 PRO D N 1
ATOM 9804 C CA . PRO D 1 263 ? 37.205 -12.555 22.769 1.00 18.29 263 PRO D CA 1
ATOM 9805 C C . PRO D 1 263 ? 37.167 -11.977 21.349 1.00 20.58 263 PRO D C 1
ATOM 9806 O O . PRO D 1 263 ? 36.433 -11.020 21.088 1.00 18.08 263 PRO D O 1
ATOM 9810 N N . ALA D 1 264 ? 37.951 -12.545 20.436 1.00 18.84 264 ALA D N 1
ATOM 9811 C CA . ALA D 1 264 ? 38.125 -11.921 19.136 1.00 16.79 264 ALA D CA 1
ATOM 9812 C C . ALA D 1 264 ? 37.314 -12.604 18.047 1.00 18.15 264 ALA D C 1
ATOM 9813 O O . ALA D 1 264 ? 36.725 -11.938 17.205 1.00 19.72 264 ALA D O 1
ATOM 9815 N N . THR D 1 265 ? 37.320 -13.932 18.057 1.00 18.11 265 THR D N 1
ATOM 9816 C CA . THR D 1 265 ? 36.747 -14.706 16.958 1.00 17.88 265 THR D CA 1
ATOM 9817 C C . THR D 1 265 ? 35.732 -15.731 17.463 1.00 20.32 265 THR D C 1
ATOM 9818 O O . THR D 1 265 ? 35.491 -16.753 16.825 1.00 22.25 265 THR D O 1
ATOM 9822 N N . SER D 1 266 ? 35.119 -15.439 18.606 1.00 20.18 266 SER D N 1
ATOM 9823 C CA . SER D 1 266 ? 34.086 -16.302 19.172 1.00 20.51 266 SER D CA 1
ATOM 9824 C C . SER D 1 266 ? 32.793 -16.195 18.373 1.00 18.91 266 SER D C 1
ATOM 9825 O O . SER D 1 266 ? 32.652 -15.302 17.548 1.00 20.08 266 SER D O 1
ATOM 9828 N N . TYR D 1 267 ? 31.845 -17.091 18.638 1.00 20.93 267 TYR D N 1
ATOM 9829 C CA . TYR D 1 267 ? 30.528 -17.022 17.996 1.00 23.33 267 TYR D CA 1
ATOM 9830 C C . TYR D 1 267 ? 29.824 -15.712 18.337 1.00 23.74 267 TYR D C 1
ATOM 9831 O O . TYR D 1 267 ? 29.119 -15.135 17.514 1.00 22.35 267 TYR D O 1
ATOM 9840 N N . GLN D 1 268 ? 30.032 -15.247 19.564 1.00 23.53 268 GLN D N 1
ATOM 9841 C CA . GLN D 1 268 ? 29.491 -13.975 20.011 1.00 24.01 268 GLN D CA 1
ATOM 9842 C C . GLN D 1 268 ? 30.301 -13.475 21.199 1.00 22.74 268 GLN D C 1
ATOM 9843 O O . GLN D 1 268 ? 31.210 -14.162 21.667 1.00 23.22 268 GLN D O 1
ATOM 9849 N N . GLY D 1 269 ? 29.967 -12.290 21.694 1.00 25.67 269 GLY D N 1
ATOM 9850 C CA . GLY D 1 269 ? 30.574 -11.806 22.918 1.00 24.78 269 GLY D CA 1
ATOM 9851 C C . GLY D 1 269 ? 31.800 -10.932 22.743 1.00 23.42 269 GLY D C 1
ATOM 9852 O O . GLY D 1 269 ? 32.383 -10.500 23.753 1.00 21.38 269 GLY D O 1
ATOM 9853 N N . GLN D 1 270 ? 32.183 -10.667 21.488 1.00 19.22 270 GLN D N 1
ATOM 9854 C CA . GLN D 1 270 ? 33.327 -9.792 21.162 1.00 18.64 270 GLN D CA 1
ATOM 9855 C C . GLN D 1 270 ? 33.322 -8.487 21.952 1.00 23.61 270 GLN D C 1
ATOM 9856 O O . GLN D 1 270 ? 32.281 -7.833 22.077 1.00 22.55 270 GLN D O 1
ATOM 9862 N N . ALA D 1 271 ? 34.488 -8.119 22.471 1.00 19.03 271 ALA D N 1
ATOM 9863 C CA . ALA D 1 271 ? 34.664 -6.855 23.177 1.00 20.24 271 ALA D CA 1
ATOM 9864 C C . ALA D 1 271 ? 35.956 -6.230 22.710 1.00 21.47 271 ALA D C 1
ATOM 9865 O O . ALA D 1 271 ? 37.002 -6.892 22.701 1.00 20.28 271 ALA D O 1
ATOM 9867 N N . MET D 1 272 ? 35.887 -4.960 22.317 1.00 20.43 272 MET D N 1
ATOM 9868 C CA . MET D 1 272 ? 37.033 -4.261 21.748 1.00 18.90 272 MET D CA 1
ATOM 9869 C C . MET D 1 272 ? 37.499 -3.116 22.651 1.00 21.03 272 MET D C 1
ATOM 9870 O O . MET D 1 272 ? 36.682 -2.430 23.278 1.00 19.52 272 MET D O 1
ATOM 9875 N N . ARG D 1 273 ? 38.814 -2.939 22.731 1.00 19.62 273 ARG D N 1
ATOM 9876 C CA . ARG D 1 273 ? 39.425 -1.851 23.490 1.00 21.03 273 ARG D CA 1
ATOM 9877 C C . ARG D 1 273 ? 40.518 -1.249 22.610 1.00 20.54 273 ARG D C 1
ATOM 9878 O O . ARG D 1 273 ? 41.194 -1.967 21.881 1.00 20.96 273 ARG D O 1
ATOM 9886 N N . ALA D 1 274 ? 40.675 0.069 22.636 1.00 17.60 274 ALA D N 1
ATOM 9887 C CA . ALA D 1 274 ? 41.676 0.689 21.783 1.00 17.68 274 ALA D CA 1
ATOM 9888 C C . ALA D 1 274 ? 42.419 1.810 22.495 1.00 22.39 274 ALA D C 1
ATOM 9889 O O . ALA D 1 274 ? 41.869 2.481 23.378 1.00 20.79 274 ALA D O 1
ATOM 9891 N N . GLN D 1 275 ? 43.674 1.998 22.099 1.00 16.98 275 GLN D N 1
ATOM 9892 C CA . GLN D 1 275 ? 44.510 3.068 22.629 1.00 20.75 275 GLN D CA 1
ATOM 9893 C C . GLN D 1 275 ? 44.919 3.940 21.459 1.00 22.52 275 GLN D C 1
ATOM 9894 O O . GLN D 1 275 ? 45.767 3.556 20.652 1.00 19.88 275 GLN D O 1
ATOM 9900 N N . LEU D 1 276 ? 44.297 5.109 21.355 1.00 22.90 276 LEU D N 1
ATOM 9901 C CA . LEU D 1 276 ? 44.511 5.992 20.214 1.00 27.42 276 LEU D CA 1
ATOM 9902 C C . LEU D 1 276 ? 44.664 7.419 20.700 1.00 33.42 276 LEU D C 1
ATOM 9903 O O . LEU D 1 276 ? 43.700 8.183 20.700 1.00 38.16 276 LEU D O 1
ATOM 9908 N N . GLY D 1 277 ? 45.867 7.773 21.142 1.00 34.42 277 GLY D N 1
ATOM 9909 C CA . GLY D 1 277 ? 46.123 9.114 21.649 1.00 40.03 277 GLY D CA 1
ATOM 9910 C C . GLY D 1 277 ? 46.032 9.222 23.162 1.00 40.83 277 GLY D C 1
ATOM 9911 O O . GLY D 1 277 ? 46.952 9.723 23.824 1.00 36.79 277 GLY D O 1
ATOM 9912 N N . GLY D 1 278 ? 44.917 8.757 23.718 1.00 36.46 278 GLY D N 1
ATOM 9913 C CA . GLY D 1 278 ? 44.742 8.752 25.155 1.00 31.31 278 GLY D CA 1
ATOM 9914 C C . GLY D 1 278 ? 44.799 7.352 25.719 1.00 34.55 278 GLY D C 1
ATOM 9915 O O . GLY D 1 278 ? 45.156 6.407 25.008 1.00 35.49 278 GLY D O 1
ATOM 9916 N N . PRO D 1 279 ? 44.442 7.211 27.002 1.00 31.28 279 PRO D N 1
ATOM 9917 C CA . PRO D 1 279 ? 44.391 5.908 27.671 1.00 30.79 279 PRO D CA 1
ATOM 9918 C C . PRO D 1 279 ? 43.496 4.931 26.916 1.00 28.22 279 PRO D C 1
ATOM 9919 O O . PRO D 1 279 ? 42.592 5.362 26.191 1.00 24.84 279 PRO D O 1
ATOM 9923 N N . PRO D 1 280 ? 43.754 3.626 27.071 1.00 29.01 280 PRO D N 1
ATOM 9924 C CA . PRO D 1 280 ? 42.886 2.627 26.446 1.00 24.38 280 PRO D CA 1
ATOM 9925 C C . PRO D 1 280 ? 41.424 2.835 26.843 1.00 24.75 280 PRO D C 1
ATOM 9926 O O . PRO D 1 280 ? 41.114 3.176 27.987 1.00 25.08 280 PRO D O 1
ATOM 9930 N N . ALA D 1 281 ? 40.532 2.628 25.890 1.00 21.35 281 ALA D N 1
ATOM 9931 C CA . ALA D 1 281 ? 39.116 2.860 26.108 1.00 24.08 281 ALA D CA 1
ATOM 9932 C C . ALA D 1 281 ? 38.329 1.790 25.387 1.00 22.48 281 ALA D C 1
ATOM 9933 O O . ALA D 1 281 ? 38.728 1.362 24.306 1.00 21.27 281 ALA D O 1
ATOM 9935 N N . PRO D 1 282 ? 37.204 1.368 25.974 1.00 22.95 282 PRO D N 1
ATOM 9936 C CA . PRO D 1 282 ? 36.266 0.509 25.250 1.00 21.57 282 PRO D CA 1
ATOM 9937 C C . PRO D 1 282 ? 35.835 1.188 23.959 1.00 26.72 282 PRO D C 1
ATOM 9938 O O . PRO D 1 282 ? 35.731 2.418 23.912 1.00 24.17 282 PRO D O 1
ATOM 9942 N N . ARG D 1 283 ? 35.600 0.400 22.918 1.00 22.15 283 ARG D N 1
ATOM 9943 C CA . ARG D 1 283 ? 35.174 0.938 21.633 1.00 23.64 283 ARG D CA 1
ATOM 9944 C C . ARG D 1 283 ? 34.085 0.050 21.054 1.00 29.72 283 ARG D C 1
ATOM 9945 O O . ARG D 1 283 ? 34.249 -1.168 20.977 1.00 24.56 283 ARG D O 1
ATOM 9953 N N . GLU D 1 284 ? 32.954 0.648 20.693 1.00 25.44 284 GLU D N 1
ATOM 9954 C CA . GLU D 1 284 ? 31.930 -0.083 19.961 1.00 27.25 284 GLU D CA 1
ATOM 9955 C C . GLU D 1 284 ? 32.229 0.038 18.477 1.00 28.70 284 GLU D C 1
ATOM 9956 O O . GLU D 1 284 ? 32.512 1.133 17.985 1.00 25.98 284 GLU D O 1
ATOM 9962 N N . PRO D 1 285 ? 32.191 -1.092 17.754 1.00 24.56 285 PRO D N 1
ATOM 9963 C CA . PRO D 1 285 ? 32.448 -1.054 16.314 1.00 23.48 285 PRO D CA 1
ATOM 9964 C C . PRO D 1 285 ? 31.250 -0.530 15.536 1.00 23.59 285 PRO D C 1
ATOM 9965 O O . PRO D 1 285 ? 30.135 -0.539 16.057 1.00 26.17 285 PRO D O 1
ATOM 9969 N N . ALA D 1 286 ? 31.472 -0.095 14.304 1.00 24.49 286 ALA D N 1
ATOM 9970 C CA . ALA D 1 286 ? 30.354 0.243 13.434 1.00 26.84 286 ALA D CA 1
ATOM 9971 C C . ALA D 1 286 ? 29.469 -0.987 13.284 1.00 29.83 286 ALA D C 1
ATOM 9972 O O . ALA D 1 286 ? 29.962 -2.108 13.135 1.00 26.40 286 ALA D O 1
ATOM 9974 N N . PRO D 1 287 ? 28.148 -0.793 13.354 1.00 28.53 287 PRO D N 1
ATOM 9975 C CA . PRO D 1 287 ? 27.248 -1.950 13.297 1.00 26.71 287 PRO D CA 1
ATOM 9976 C C . PRO D 1 287 ? 27.202 -2.584 11.906 1.00 28.01 287 PRO D C 1
ATOM 9977 O O . PRO D 1 287 ? 27.411 -1.897 10.908 1.00 29.40 287 PRO D O 1
ATOM 9981 N N . GLN D 1 288 ? 26.939 -3.886 11.855 1.00 28.88 288 GLN D N 1
ATOM 9982 C CA . GLN D 1 288 ? 26.762 -4.594 10.594 1.00 28.07 288 GLN D CA 1
ATOM 9983 C C . GLN D 1 288 ? 25.302 -5.002 10.458 1.00 24.85 288 GLN D C 1
ATOM 9984 O O . GLN D 1 288 ? 24.636 -5.222 11.463 1.00 28.83 288 GLN D O 1
ATOM 9990 N N . PRO D 1 289 ? 24.803 -5.100 9.216 1.00 29.50 289 PRO D N 1
ATOM 9991 C CA . PRO D 1 289 ? 23.396 -5.441 8.955 1.00 30.64 289 PRO D CA 1
ATOM 9992 C C . PRO D 1 289 ? 23.011 -6.815 9.481 1.00 31.34 289 PRO D C 1
ATOM 9993 O O . PRO D 1 289 ? 21.904 -7.013 9.994 1.00 30.08 289 PRO D O 1
ATOM 9997 N N . LYS D 1 290 ? 23.934 -7.763 9.351 1.00 26.52 290 LYS D N 1
ATOM 9998 C CA . LYS D 1 290 ? 23.674 -9.151 9.696 1.00 28.58 290 LYS D CA 1
ATOM 9999 C C . LYS D 1 290 ? 24.802 -9.717 10.545 1.00 25.04 290 LYS D C 1
ATOM 10000 O O . LYS D 1 290 ? 25.935 -9.245 10.468 1.00 24.47 290 LYS D O 1
ATOM 10006 N N . ASN D 1 291 ? 24.473 -10.728 11.342 1.00 23.85 291 ASN D N 1
ATOM 10007 C CA . ASN D 1 291 ? 25.461 -11.455 12.124 1.00 25.16 291 ASN D CA 1
ATOM 10008 C C . ASN D 1 291 ? 26.462 -12.129 11.198 1.00 24.84 291 ASN D C 1
ATOM 10009 O O . ASN D 1 291 ? 26.196 -12.299 10.003 1.00 24.67 291 ASN D O 1
ATOM 10014 N N . GLN D 1 292 ? 27.601 -12.527 11.759 1.00 22.27 292 GLN D N 1
ATOM 10015 C CA . GLN D 1 292 ? 28.718 -13.008 10.950 1.00 21.64 292 GLN D CA 1
ATOM 10016 C C . GLN D 1 292 ? 28.376 -14.278 10.161 1.00 21.66 292 GLN D C 1
ATOM 10017 O O . GLN D 1 292 ? 28.901 -14.494 9.061 1.00 23.18 292 GLN D O 1
ATOM 10023 N N . PHE D 1 293 ? 27.504 -15.117 10.716 1.00 21.44 293 PHE D N 1
ATOM 10024 C CA . PHE D 1 293 ? 27.156 -16.381 10.075 1.00 20.89 293 PHE D CA 1
ATOM 10025 C C . PHE D 1 293 ? 26.263 -16.142 8.869 1.00 23.12 293 PHE D C 1
ATOM 10026 O O . PHE D 1 293 ? 26.535 -16.636 7.777 1.00 20.96 293 PHE D O 1
ATOM 10034 N N . SER D 1 294 ? 25.195 -15.375 9.068 1.00 23.19 294 SER D N 1
ATOM 10035 C CA . SER D 1 294 ? 24.307 -15.025 7.968 1.00 24.42 294 SER D CA 1
ATOM 10036 C C . SER D 1 294 ? 25.044 -14.209 6.916 1.00 23.59 294 SER D C 1
ATOM 10037 O O . SER D 1 294 ? 24.808 -14.372 5.715 1.00 25.27 294 SER D O 1
ATOM 10040 N N . ALA D 1 295 ? 25.948 -13.337 7.358 1.00 22.00 295 ALA D N 1
ATOM 10041 C CA . ALA D 1 295 ? 26.709 -12.516 6.427 1.00 21.55 295 ALA D CA 1
ATOM 10042 C C . ALA D 1 295 ? 27.627 -13.393 5.576 1.00 24.22 295 ALA D C 1
ATOM 10043 O O . ALA D 1 295 ? 27.820 -13.144 4.384 1.00 23.09 295 ALA D O 1
ATOM 10045 N N . GLN D 1 296 ? 28.197 -14.414 6.201 1.00 24.51 296 GLN D N 1
ATOM 10046 C CA . GLN D 1 296 ? 29.092 -15.317 5.481 1.00 23.36 296 GLN D CA 1
ATOM 10047 C C . GLN D 1 296 ? 28.318 -16.087 4.404 1.00 24.34 296 GLN D C 1
ATOM 10048 O O . GLN D 1 296 ? 28.715 -16.105 3.242 1.00 24.84 296 GLN D O 1
ATOM 10054 N N . LEU D 1 297 ? 27.213 -16.707 4.798 1.00 22.31 297 LEU D N 1
ATOM 10055 C CA . LEU D 1 297 ? 26.341 -17.409 3.851 1.00 26.05 297 LEU D CA 1
ATOM 10056 C C . LEU D 1 297 ? 25.921 -16.506 2.685 1.00 28.35 297 LEU D C 1
ATOM 10057 O O . LEU D 1 297 ? 26.054 -16.880 1.513 1.00 26.97 297 LEU D O 1
ATOM 10062 N N . ASP D 1 298 ? 25.436 -15.308 3.001 1.00 25.14 298 ASP D N 1
ATOM 10063 C CA . ASP D 1 298 ? 24.989 -14.386 1.958 1.00 26.02 298 ASP D CA 1
ATOM 10064 C C . ASP D 1 298 ? 26.120 -13.897 1.065 1.00 26.76 298 ASP D C 1
ATOM 10065 O O . ASP D 1 298 ? 25.892 -13.557 -0.091 1.00 27.15 298 ASP D O 1
ATOM 10070 N N . HIS D 1 299 ? 27.339 -13.830 1.596 1.00 24.86 299 HIS D N 1
ATOM 10071 C CA . HIS D 1 299 ? 28.448 -13.336 0.792 1.00 22.77 299 HIS D CA 1
ATOM 10072 C C . HIS D 1 299 ? 28.689 -14.213 -0.434 1.00 25.04 299 HIS D C 1
ATOM 10073 O O . HIS D 1 299 ? 28.863 -13.702 -1.541 1.00 25.42 299 HIS D O 1
ATOM 10080 N N . LEU D 1 300 ? 28.700 -15.526 -0.232 1.00 22.58 300 LEU D N 1
ATOM 10081 C CA . LEU D 1 300 ? 28.886 -16.455 -1.344 1.00 26.38 300 LEU D CA 1
ATOM 10082 C C . LEU D 1 300 ? 27.741 -16.309 -2.338 1.00 25.98 300 LEU D C 1
ATOM 10083 O O . LEU D 1 300 ? 27.964 -16.203 -3.543 1.00 25.78 300 LEU D O 1
ATOM 10088 N N . SER D 1 301 ? 26.519 -16.295 -1.820 1.00 28.59 301 SER D N 1
ATOM 10089 C CA . SER D 1 301 ? 25.339 -16.157 -2.668 1.00 27.92 301 SER D CA 1
ATOM 10090 C C . SER D 1 301 ? 25.418 -14.896 -3.515 1.00 30.14 301 SER D C 1
ATOM 10091 O O . SER D 1 301 ? 25.181 -14.943 -4.722 1.00 31.00 301 SER D O 1
ATOM 10094 N N . GLU D 1 302 ? 25.787 -13.775 -2.893 1.00 26.40 302 GLU D N 1
ATOM 10095 C CA . GLU D 1 302 ? 25.869 -12.507 -3.603 1.00 28.81 302 GLU D CA 1
ATOM 10096 C C . GLU D 1 302 ? 26.990 -12.514 -4.634 1.00 32.05 302 GLU D C 1
ATOM 10097 O O . GLU D 1 302 ? 26.866 -11.908 -5.702 1.00 31.28 302 GLU D O 1
ATOM 10103 N N . CYS D 1 303 ? 28.087 -13.200 -4.324 1.00 27.39 303 CYS D N 1
ATOM 10104 C CA . CYS D 1 303 ? 29.177 -13.324 -5.284 1.00 28.01 303 CYS D CA 1
ATOM 10105 C C . CYS D 1 303 ? 28.722 -14.078 -6.535 1.00 28.86 303 CYS D C 1
ATOM 10106 O O . CYS D 1 303 ? 29.080 -13.716 -7.655 1.00 33.35 303 CYS D O 1
ATOM 10109 N N . ILE D 1 304 ? 27.943 -15.132 -6.330 1.00 27.05 304 ILE D N 1
ATOM 10110 C CA . ILE D 1 304 ? 27.413 -15.916 -7.440 1.00 31.57 304 ILE D CA 1
ATOM 10111 C C . ILE D 1 304 ? 26.445 -15.062 -8.259 1.00 34.43 304 ILE D C 1
ATOM 10112 O O . ILE D 1 304 ? 26.544 -14.998 -9.488 1.00 34.00 304 ILE D O 1
ATOM 10117 N N . LEU D 1 305 ? 25.528 -14.391 -7.567 1.00 31.41 305 LEU D N 1
ATOM 10118 C CA . LEU D 1 305 ? 24.515 -13.560 -8.224 1.00 34.78 305 LEU D CA 1
ATOM 10119 C C . LEU D 1 305 ? 25.120 -12.411 -9.021 1.00 38.15 305 LEU D C 1
ATOM 10120 O O . LEU D 1 305 ? 24.549 -11.985 -10.027 1.00 39.19 305 LEU D O 1
ATOM 10125 N N . THR D 1 306 ? 26.268 -11.904 -8.579 1.00 35.86 306 THR D N 1
ATOM 10126 C CA . THR D 1 306 ? 26.863 -10.734 -9.217 1.00 32.23 306 THR D CA 1
ATOM 10127 C C . THR D 1 306 ? 28.101 -11.065 -10.036 1.00 37.17 306 THR D C 1
ATOM 10128 O O . THR D 1 306 ? 28.676 -10.186 -10.677 1.00 40.07 306 THR D O 1
ATOM 10132 N N . GLY D 1 307 ? 28.507 -12.331 -10.026 1.00 35.66 307 GLY D N 1
ATOM 10133 C CA . GLY D 1 307 ? 29.690 -12.746 -10.755 1.00 36.55 307 GLY D CA 1
ATOM 10134 C C . GLY D 1 307 ? 30.962 -12.128 -10.207 1.00 40.52 307 GLY D C 1
ATOM 10135 O O . GLY D 1 307 ? 31.806 -11.645 -10.965 1.00 45.28 307 GLY D O 1
ATOM 10136 N N . ARG D 1 308 ? 31.097 -12.136 -8.884 1.00 37.64 308 ARG D N 1
ATOM 10137 C CA . ARG D 1 308 ? 32.292 -11.616 -8.231 1.00 36.08 308 ARG D CA 1
ATOM 10138 C C . ARG D 1 308 ? 33.010 -12.706 -7.438 1.00 34.74 308 ARG D C 1
ATOM 10139 O O . ARG D 1 308 ? 32.459 -13.778 -7.196 1.00 32.07 308 ARG D O 1
ATOM 10147 N N . GLU D 1 309 ? 34.244 -12.424 -7.044 1.00 34.58 309 GLU D N 1
ATOM 10148 C CA . GLU D 1 309 ? 35.049 -13.389 -6.305 1.00 36.59 309 GLU D CA 1
ATOM 10149 C C . GLU D 1 309 ? 34.911 -13.185 -4.800 1.00 31.43 309 GLU D C 1
ATOM 10150 O O . GLU D 1 309 ? 35.017 -12.059 -4.321 1.00 30.23 309 GLU D O 1
ATOM 10156 N N . PRO D 1 310 ? 34.672 -14.277 -4.054 1.00 29.96 310 PRO D N 1
ATOM 10157 C CA . PRO D 1 310 ? 34.608 -14.229 -2.584 1.00 25.76 310 PRO D CA 1
ATOM 10158 C C . PRO D 1 310 ? 35.865 -13.606 -1.989 1.00 27.64 310 PRO D C 1
ATOM 10159 O O . PRO D 1 310 ? 36.966 -13.852 -2.493 1.00 29.48 310 PRO D O 1
ATOM 10163 N N . ILE D 1 311 ? 35.714 -12.814 -0.932 1.00 25.66 311 ILE D N 1
ATOM 10164 C CA . ILE D 1 311 ? 36.866 -12.151 -0.337 1.00 25.67 311 ILE D CA 1
ATOM 10165 C C . ILE D 1 311 ? 37.743 -13.158 0.402 1.00 24.57 311 ILE D C 1
ATOM 10166 O O . ILE D 1 311 ? 38.919 -12.893 0.636 1.00 26.53 311 ILE D O 1
ATOM 10171 N N . VAL D 1 312 ? 37.158 -14.301 0.766 1.00 22.37 312 VAL D N 1
ATOM 10172 C CA . VAL D 1 312 ? 37.892 -15.416 1.363 1.00 22.78 312 VAL D CA 1
ATOM 10173 C C . VAL D 1 312 ? 37.716 -16.673 0.493 1.00 23.85 312 VAL D C 1
ATOM 10174 O O . VAL D 1 312 ? 37.056 -17.643 0.879 1.00 24.23 312 VAL D O 1
ATOM 10178 N N . GLY D 1 313 ? 38.320 -16.643 -0.688 1.00 23.97 313 GLY D N 1
ATOM 10179 C CA . GLY D 1 313 ? 38.204 -17.753 -1.614 1.00 24.53 313 GLY D CA 1
ATOM 10180 C C . GLY D 1 313 ? 39.148 -18.894 -1.291 1.00 26.24 313 GLY D C 1
ATOM 10181 O O . GLY D 1 313 ? 39.808 -18.897 -0.254 1.00 22.77 313 GLY D O 1
ATOM 10182 N N . GLY D 1 314 ? 39.207 -19.872 -2.187 1.00 24.47 314 GLY D N 1
ATOM 10183 C CA . GLY D 1 314 ? 40.066 -21.029 -1.990 1.00 23.51 314 GLY D CA 1
ATOM 10184 C C . GLY D 1 314 ? 41.519 -20.624 -1.814 1.00 24.95 314 GLY D C 1
ATOM 10185 O O . GLY D 1 314 ? 42.255 -21.258 -1.062 1.00 24.26 314 GLY D O 1
ATOM 10186 N N . ASP D 1 315 ? 41.930 -19.555 -2.488 1.00 24.52 315 ASP D N 1
ATOM 10187 C CA . ASP D 1 315 ? 43.306 -19.084 -2.374 1.00 24.50 315 ASP D CA 1
ATOM 10188 C C . ASP D 1 315 ? 43.636 -18.645 -0.946 1.00 25.93 315 ASP D C 1
ATOM 10189 O O . ASP D 1 315 ? 44.771 -18.786 -0.505 1.00 21.32 315 ASP D O 1
ATOM 10194 N N . ASP D 1 316 ? 42.651 -18.124 -0.218 1.00 23.98 316 ASP D N 1
ATOM 10195 C CA . ASP D 1 316 ? 42.902 -17.705 1.162 1.00 24.27 316 ASP D CA 1
ATOM 10196 C C . ASP D 1 316 ? 43.147 -18.921 2.051 1.00 20.37 316 ASP D C 1
ATOM 10197 O O . ASP D 1 316 ? 44.049 -18.929 2.893 1.00 21.67 316 ASP D O 1
ATOM 10202 N N . GLY D 1 317 ? 42.338 -19.957 1.862 1.00 18.12 317 GLY D N 1
ATOM 10203 C CA . GLY D 1 317 ? 42.532 -21.198 2.585 1.00 17.29 317 GLY D CA 1
ATOM 10204 C C . GLY D 1 317 ? 43.871 -21.837 2.263 1.00 19.56 317 GLY D C 1
ATOM 10205 O O . GLY D 1 317 ? 44.519 -22.418 3.142 1.00 19.01 317 GLY D O 1
ATOM 10206 N N . LEU D 1 318 ? 44.271 -21.742 0.997 1.00 17.93 318 LEU D N 1
ATOM 10207 C CA . LEU D 1 318 ? 45.566 -22.249 0.546 1.00 21.33 318 LEU D CA 1
ATOM 10208 C C . LEU D 1 318 ? 46.724 -21.487 1.186 1.00 18.91 318 LEU D C 1
ATOM 10209 O O . LEU D 1 318 ? 47.708 -22.083 1.649 1.00 19.50 318 LEU D O 1
ATOM 10214 N N . LYS D 1 319 ? 46.610 -20.167 1.213 1.00 18.32 319 LYS D N 1
ATOM 10215 C CA . LYS D 1 319 ? 47.645 -19.346 1.830 1.00 19.54 319 LYS D CA 1
ATOM 10216 C C . LYS D 1 319 ? 47.832 -19.710 3.302 1.00 19.69 319 LYS D C 1
ATOM 10217 O O . LYS D 1 319 ? 48.961 -19.761 3.780 1.00 17.99 319 LYS D O 1
ATOM 10223 N N . ASP D 1 320 ? 46.744 -19.999 4.013 1.00 18.02 320 ASP D N 1
ATOM 10224 C CA . ASP D 1 320 ? 46.890 -20.464 5.390 1.00 18.14 320 ASP D CA 1
ATOM 10225 C C . ASP D 1 320 ? 47.623 -21.798 5.451 1.00 18.76 320 ASP D C 1
ATOM 10226 O O . ASP D 1 320 ? 48.516 -21.967 6.282 1.00 17.58 320 ASP D O 1
ATOM 10231 N N . LEU D 1 321 ? 47.252 -22.753 4.596 1.00 17.57 321 LEU D N 1
ATOM 10232 C CA . LEU D 1 321 ? 47.895 -24.071 4.661 1.00 16.02 321 LEU D CA 1
ATOM 10233 C C . LEU D 1 321 ? 49.382 -23.990 4.317 1.00 17.57 321 LEU D C 1
ATOM 10234 O O . LEU D 1 321 ? 50.178 -24.751 4.862 1.00 17.81 321 LEU D O 1
ATOM 10239 N N . ARG D 1 322 ? 49.759 -23.073 3.430 1.00 18.10 322 ARG D N 1
ATOM 10240 C CA . ARG D 1 322 ? 51.181 -22.858 3.129 1.00 19.46 322 ARG D CA 1
ATOM 10241 C C . ARG D 1 322 ? 51.946 -22.468 4.388 1.00 19.90 322 ARG D C 1
ATOM 10242 O O . ARG D 1 322 ? 53.023 -22.991 4.658 1.00 18.89 322 ARG D O 1
ATOM 10250 N N . VAL D 1 323 ? 51.400 -21.528 5.156 1.00 17.31 323 VAL D N 1
ATOM 10251 C CA . VAL D 1 323 ? 52.084 -21.111 6.372 1.00 16.42 323 VAL D CA 1
ATOM 10252 C C . VAL D 1 323 ? 52.030 -22.212 7.429 1.00 15.55 323 VAL D C 1
ATOM 10253 O O . VAL D 1 323 ? 53.002 -22.422 8.148 1.00 17.85 323 VAL D O 1
ATOM 10257 N N . ILE D 1 324 ? 50.908 -22.928 7.514 1.00 15.18 324 ILE D N 1
ATOM 10258 C CA . ILE D 1 324 ? 50.794 -24.027 8.478 1.00 16.39 324 ILE D CA 1
ATOM 10259 C C . ILE D 1 324 ? 51.868 -25.086 8.232 1.00 18.34 324 ILE D C 1
ATOM 10260 O O . ILE D 1 324 ? 52.507 -25.566 9.177 1.00 17.13 324 ILE D O 1
ATOM 10265 N N . GLU D 1 325 ? 52.091 -25.434 6.966 1.00 17.24 325 GLU D N 1
ATOM 10266 C CA . GLU D 1 325 ? 53.154 -26.390 6.662 1.00 18.12 325 GLU D CA 1
ATOM 10267 C C . GLU D 1 325 ? 54.502 -25.845 7.131 1.00 16.88 325 GLU D C 1
ATOM 10268 O O . GLU D 1 325 ? 55.331 -26.591 7.664 1.00 17.96 325 GLU D O 1
ATOM 10274 N N . ALA D 1 326 ? 54.715 -24.544 6.956 1.00 17.02 326 ALA D N 1
ATOM 10275 C CA . ALA D 1 326 ? 55.965 -23.925 7.390 1.00 16.97 326 ALA D CA 1
ATOM 10276 C C . ALA D 1 326 ? 56.102 -23.907 8.916 1.00 18.54 326 ALA D C 1
ATOM 10277 O O . ALA D 1 326 ? 57.192 -24.092 9.457 1.00 15.67 326 ALA D O 1
ATOM 10279 N N . ILE D 1 327 ? 54.991 -23.665 9.600 1.00 16.14 327 ILE D N 1
ATOM 10280 C CA . ILE D 1 327 ? 54.983 -23.649 11.060 1.00 16.92 327 ILE D CA 1
ATOM 10281 C C . ILE D 1 327 ? 55.355 -25.024 11.618 1.00 15.14 327 ILE D C 1
ATOM 10282 O O . ILE D 1 327 ? 56.233 -25.141 12.495 1.00 15.58 327 ILE D O 1
ATOM 10287 N N . TYR D 1 328 ? 54.726 -26.071 11.095 1.00 13.59 328 TYR D N 1
ATOM 10288 C CA . TYR D 1 328 ? 55.055 -27.417 11.547 1.00 16.46 328 TYR D CA 1
ATOM 10289 C C . TYR D 1 328 ? 56.530 -27.726 11.260 1.00 16.73 328 TYR D C 1
ATOM 10290 O O . TYR D 1 328 ? 57.223 -28.317 12.089 1.00 16.97 328 TYR D O 1
ATOM 10299 N N . ARG D 1 329 ? 57.007 -27.309 10.094 1.00 15.90 329 ARG D N 1
ATOM 10300 C CA . ARG D 1 329 ? 58.403 -27.558 9.721 1.00 16.34 329 ARG D CA 1
ATOM 10301 C C . ARG D 1 329 ? 59.375 -26.800 10.632 1.00 18.13 329 ARG D C 1
ATOM 10302 O O . ARG D 1 329 ? 60.393 -27.345 11.079 1.00 17.66 329 ARG D O 1
ATOM 10310 N N . ALA D 1 330 ? 59.065 -25.538 10.905 1.00 15.92 330 ALA D N 1
ATOM 10311 C CA . ALA D 1 330 ? 59.921 -24.739 11.778 1.00 15.31 330 ALA D CA 1
ATOM 10312 C C . ALA D 1 330 ? 60.052 -25.359 13.176 1.00 16.81 330 ALA D C 1
ATOM 10313 O O . ALA D 1 330 ? 61.133 -25.350 13.773 1.00 17.10 330 ALA D O 1
ATOM 10315 N N . ALA D 1 331 ? 58.951 -25.871 13.714 1.00 15.54 331 ALA D N 1
ATOM 10316 C CA . ALA D 1 331 ? 58.989 -26.497 15.031 1.00 17.29 331 ALA D CA 1
ATOM 10317 C C . ALA D 1 331 ? 59.762 -27.808 14.987 1.00 20.56 331 ALA D C 1
ATOM 10318 O O . ALA D 1 331 ? 60.474 -28.154 15.927 1.00 21.23 331 ALA D O 1
ATOM 10320 N N . ARG D 1 332 ? 59.629 -28.537 13.884 1.00 17.15 332 ARG D N 1
ATOM 10321 C CA . ARG D 1 332 ? 60.314 -29.824 13.741 1.00 19.18 332 ARG D CA 1
ATOM 10322 C C . ARG D 1 332 ? 61.827 -29.635 13.617 1.00 21.54 332 ARG D C 1
ATOM 10323 O O . ARG D 1 332 ? 62.620 -30.349 14.250 1.00 23.43 332 ARG D O 1
ATOM 10331 N N . GLU D 1 333 ? 62.222 -28.666 12.801 1.00 16.98 333 GLU D N 1
ATOM 10332 C CA . GLU D 1 333 ? 63.622 -28.487 12.440 1.00 19.27 333 GLU D CA 1
ATOM 10333 C C . GLU D 1 333 ? 64.362 -27.484 13.323 1.00 21.82 333 GLU D C 1
ATOM 10334 O O . GLU D 1 333 ? 65.583 -27.371 13.247 1.00 20.43 333 GLU D O 1
ATOM 10340 N N . GLY D 1 334 ? 63.625 -26.772 14.172 1.00 18.32 334 GLY D N 1
ATOM 10341 C CA . GLY D 1 334 ? 64.240 -25.765 15.028 1.00 19.79 334 GLY D CA 1
ATOM 10342 C C . GLY D 1 334 ? 64.975 -24.684 14.260 1.00 21.50 334 GLY D C 1
ATOM 10343 O O . GLY D 1 334 ? 66.104 -24.318 14.593 1.00 20.12 334 GLY D O 1
ATOM 10344 N N . ARG D 1 335 ? 64.341 -24.165 13.215 1.00 19.89 335 ARG D N 1
ATOM 10345 C CA . ARG D 1 335 ? 64.958 -23.112 12.424 1.00 19.51 335 ARG D CA 1
ATOM 10346 C C . ARG D 1 335 ? 63.880 -22.217 11.837 1.00 20.98 335 ARG D C 1
ATOM 10347 O O . ARG D 1 335 ? 62.700 -22.592 11.788 1.00 22.58 335 ARG D O 1
ATOM 10355 N N . THR D 1 336 ? 64.289 -21.026 11.419 1.00 18.96 336 THR D N 1
ATOM 10356 C CA . THR D 1 336 ? 63.401 -20.096 10.738 1.00 18.75 336 THR D CA 1
ATOM 10357 C C . THR D 1 336 ? 63.157 -20.595 9.315 1.00 23.45 336 THR D C 1
ATOM 10358 O O . THR D 1 336 ? 64.104 -20.810 8.552 1.00 25.56 336 THR D O 1
ATOM 10362 N N . VAL D 1 337 ? 61.895 -20.802 8.967 1.00 17.96 337 VAL D N 1
ATOM 10363 C CA . VAL D 1 337 ? 61.543 -21.287 7.641 1.00 18.53 337 VAL D CA 1
ATOM 10364 C C . VAL D 1 337 ? 61.170 -20.091 6.776 1.00 23.05 337 VAL D C 1
ATOM 10365 O O . VAL D 1 337 ? 60.402 -19.221 7.203 1.00 20.83 337 VAL D O 1
ATOM 10369 N N . LYS D 1 338 ? 61.742 -20.027 5.573 1.00 21.57 338 LYS D N 1
ATOM 10370 C CA . LYS D 1 338 ? 61.473 -18.911 4.666 1.00 26.32 338 LYS D CA 1
ATOM 10371 C C . LYS D 1 338 ? 60.333 -19.228 3.714 1.00 28.14 338 LYS D C 1
ATOM 10372 O O . LYS D 1 338 ? 60.176 -20.366 3.263 1.00 29.92 338 LYS D O 1
ATOM 10378 N N . LEU D 1 339 ? 59.549 -18.201 3.411 1.00 26.90 339 LEU D N 1
ATOM 10379 C CA . LEU D 1 339 ? 58.425 -18.299 2.492 1.00 32.06 339 LEU D CA 1
ATOM 10380 C C . LEU D 1 339 ? 58.523 -17.243 1.402 1.00 33.48 339 LEU D C 1
ATOM 10381 O O . LEU D 1 339 ? 59.112 -16.179 1.605 1.00 33.48 339 LEU D O 1
ATOM 10387 N N . ARG E 1 5 ? 32.470 9.958 -19.079 1.00 46.18 5 ARG E N 1
ATOM 10388 C CA . ARG E 1 5 ? 32.322 11.373 -19.407 1.00 46.14 5 ARG E CA 1
ATOM 10389 C C . ARG E 1 5 ? 33.319 12.206 -18.605 1.00 41.03 5 ARG E C 1
ATOM 10390 O O . ARG E 1 5 ? 32.998 12.694 -17.519 1.00 40.17 5 ARG E O 1
ATOM 10398 N N . LYS E 1 6 ? 34.526 12.363 -19.146 1.00 35.58 6 LYS E N 1
ATOM 10399 C CA . LYS E 1 6 ? 35.638 12.918 -18.378 1.00 32.59 6 LYS E CA 1
ATOM 10400 C C . LYS E 1 6 ? 36.283 14.139 -19.026 1.00 37.89 6 LYS E C 1
ATOM 10401 O O . LYS E 1 6 ? 36.605 14.131 -20.218 1.00 38.83 6 LYS E O 1
ATOM 10407 N N . LEU E 1 7 ? 36.489 15.182 -18.228 1.00 28.88 7 LEU E N 1
ATOM 10408 C CA . LEU E 1 7 ? 37.165 16.377 -18.710 1.00 27.48 7 LEU E CA 1
ATOM 10409 C C . LEU E 1 7 ? 38.673 16.227 -18.581 1.00 26.42 7 LEU E C 1
ATOM 10410 O O . LEU E 1 7 ? 39.168 15.617 -17.632 1.00 28.57 7 LEU E O 1
ATOM 10415 N N . GLY E 1 8 ? 39.403 16.789 -19.543 1.00 24.65 8 GLY E N 1
ATOM 10416 C CA . GLY E 1 8 ? 40.846 16.647 -19.593 1.00 23.84 8 GLY E CA 1
ATOM 10417 C C . GLY E 1 8 ? 41.599 17.699 -18.802 1.00 26.62 8 GLY E C 1
ATOM 10418 O O . GLY E 1 8 ? 41.378 18.897 -18.985 1.00 27.56 8 GLY E O 1
ATOM 10419 N N . TYR E 1 9 ? 42.485 17.240 -17.925 1.00 25.97 9 TYR E N 1
ATOM 10420 C CA . TYR E 1 9 ? 43.360 18.112 -17.151 1.00 25.70 9 TYR E CA 1
ATOM 10421 C C . TYR E 1 9 ? 44.738 18.248 -17.764 1.00 25.26 9 TYR E C 1
ATOM 10422 O O . TYR E 1 9 ? 45.373 17.255 -18.120 1.00 27.03 9 TYR E O 1
ATOM 10431 N N . ALA E 1 10 ? 45.211 19.482 -17.860 1.00 25.13 10 ALA E N 1
ATOM 10432 C CA . ALA E 1 10 ? 46.620 19.723 -18.080 1.00 21.43 10 ALA E CA 1
ATOM 10433 C C . ALA E 1 10 ? 47.263 20.083 -16.750 1.00 25.57 10 ALA E C 1
ATOM 10434 O O . ALA E 1 10 ? 46.847 21.043 -16.113 1.00 22.43 10 ALA E O 1
ATOM 10436 N N . ILE E 1 11 ? 48.264 19.319 -16.328 1.00 24.74 11 ILE E N 1
ATOM 10437 C CA . ILE E 1 11 ? 48.968 19.635 -15.090 1.00 24.83 11 ILE E CA 1
ATOM 10438 C C . ILE E 1 11 ? 50.168 20.526 -15.395 1.00 25.72 11 ILE E C 1
ATOM 10439 O O . ILE E 1 11 ? 51.018 20.182 -16.217 1.00 25.14 11 ILE E O 1
ATOM 10444 N N . LEU E 1 12 ? 50.227 21.683 -14.734 1.00 24.41 12 LEU E N 1
ATOM 10445 C CA . LEU E 1 12 ? 51.273 22.665 -14.995 1.00 20.53 12 LEU E CA 1
ATOM 10446 C C . LEU E 1 12 ? 52.169 22.855 -13.770 1.00 26.23 12 LEU E C 1
ATOM 10447 O O . LEU E 1 12 ? 51.714 23.317 -12.721 1.00 23.24 12 LEU E O 1
ATOM 10452 N N . GLY E 1 13 ? 53.447 22.517 -13.914 1.00 22.40 13 GLY E N 1
ATOM 10453 C CA . GLY E 1 13 ? 54.387 22.610 -12.811 1.00 22.66 13 GLY E CA 1
ATOM 10454 C C . GLY E 1 13 ? 54.545 21.240 -12.190 1.00 25.87 13 GLY E C 1
ATOM 10455 O O . GLY E 1 13 ? 53.802 20.862 -11.288 1.00 25.05 13 GLY E O 1
ATOM 10456 N N . LEU E 1 14 ? 55.498 20.469 -12.698 1.00 25.33 14 LEU E N 1
ATOM 10457 C CA . LEU E 1 14 ? 55.582 19.077 -12.302 1.00 24.64 14 LEU E CA 1
ATOM 10458 C C . LEU E 1 14 ? 56.547 18.930 -11.132 1.00 25.00 14 LEU E C 1
ATOM 10459 O O . LEU E 1 14 ? 57.619 18.336 -11.264 1.00 26.99 14 LEU E O 1
ATOM 10464 N N . GLY E 1 15 ? 56.156 19.488 -9.986 1.00 23.74 15 GLY E N 1
ATOM 10465 C CA . GLY E 1 15 ? 56.938 19.375 -8.768 1.00 26.36 15 GLY E CA 1
ATOM 10466 C C . GLY E 1 15 ? 56.368 18.329 -7.829 1.00 26.07 15 GLY E C 1
ATOM 10467 O O . GLY E 1 15 ? 55.699 17.401 -8.278 1.00 24.79 15 GLY E O 1
ATOM 10468 N N . TYR E 1 16 ? 56.627 18.485 -6.530 1.00 23.57 16 TYR E N 1
ATOM 10469 C CA . TYR E 1 16 ? 56.253 17.465 -5.550 1.00 27.45 16 TYR E CA 1
ATOM 10470 C C . TYR E 1 16 ? 54.758 17.224 -5.504 1.00 26.02 16 TYR E C 1
ATOM 10471 O O . TYR E 1 16 ? 54.308 16.088 -5.593 1.00 24.64 16 TYR E O 1
ATOM 10480 N N . TYR E 1 17 ? 53.982 18.290 -5.335 1.00 23.11 17 TYR E N 1
ATOM 10481 C CA . TYR E 1 17 ? 52.552 18.117 -5.159 1.00 21.67 17 TYR E CA 1
ATOM 10482 C C . TYR E 1 17 ? 51.910 17.550 -6.418 1.00 24.77 17 TYR E C 1
ATOM 10483 O O . TYR E 1 17 ? 51.087 16.631 -6.348 1.00 22.57 17 TYR E O 1
ATOM 10492 N N . ALA E 1 18 ? 52.297 18.081 -7.574 1.00 22.88 18 ALA E N 1
ATOM 10493 C CA . ALA E 1 18 ? 51.749 17.591 -8.830 1.00 23.08 18 ALA E CA 1
ATOM 10494 C C . ALA E 1 18 ? 52.049 16.104 -9.035 1.00 21.41 18 ALA E C 1
ATOM 10495 O O . ALA E 1 18 ? 51.154 15.327 -9.376 1.00 24.33 18 ALA E O 1
ATOM 10497 N N . THR E 1 19 ? 53.305 15.719 -8.842 1.00 24.27 19 THR E N 1
ATOM 10498 C CA . THR E 1 19 ? 53.737 14.398 -9.295 1.00 24.97 19 THR E CA 1
ATOM 10499 C C . THR E 1 19 ? 53.530 13.303 -8.254 1.00 28.71 19 THR E C 1
ATOM 10500 O O . THR E 1 19 ? 53.149 12.185 -8.606 1.00 26.92 19 THR E O 1
ATOM 10504 N N . ARG E 1 20 ? 53.777 13.614 -6.985 1.00 26.10 20 ARG E N 1
ATOM 10505 C CA . ARG E 1 20 ? 53.646 12.612 -5.933 1.00 28.28 20 ARG E CA 1
ATOM 10506 C C . ARG E 1 20 ? 52.220 12.526 -5.393 1.00 27.85 20 ARG E C 1
ATOM 10507 O O . ARG E 1 20 ? 51.765 11.460 -4.994 1.00 26.62 20 ARG E O 1
ATOM 10515 N N . ILE E 1 21 ? 51.499 13.640 -5.378 1.00 24.94 21 ILE E N 1
ATOM 10516 C CA . ILE E 1 21 ? 50.195 13.621 -4.734 1.00 23.06 21 ILE E CA 1
ATOM 10517 C C . ILE E 1 21 ? 49.028 13.646 -5.717 1.00 26.22 21 ILE E C 1
ATOM 10518 O O . ILE E 1 21 ? 48.150 12.784 -5.653 1.00 25.70 21 ILE E O 1
ATOM 10523 N N . ILE E 1 22 ? 49.011 14.613 -6.631 1.00 20.57 22 ILE E N 1
ATOM 10524 C CA . ILE E 1 22 ? 47.834 14.823 -7.461 1.00 20.22 22 ILE E CA 1
ATOM 10525 C C . ILE E 1 22 ? 47.713 13.799 -8.600 1.00 23.53 22 ILE E C 1
ATOM 10526 O O . ILE E 1 22 ? 46.675 13.158 -8.765 1.00 23.00 22 ILE E O 1
ATOM 10531 N N . MET E 1 23 ? 48.765 13.657 -9.391 1.00 23.08 23 MET E N 1
ATOM 10532 C CA . MET E 1 23 ? 48.657 12.863 -10.612 1.00 24.57 23 MET E CA 1
ATOM 10533 C C . MET E 1 23 ? 48.264 11.397 -10.348 1.00 23.76 23 MET E C 1
ATOM 10534 O O . MET E 1 23 ? 47.468 10.844 -11.103 1.00 25.81 23 MET E O 1
ATOM 10539 N N . PRO E 1 24 ? 48.764 10.777 -9.257 1.00 25.14 24 PRO E N 1
ATOM 10540 C CA . PRO E 1 24 ? 48.268 9.414 -9.007 1.00 25.94 24 PRO E CA 1
ATOM 10541 C C . PRO E 1 24 ? 46.768 9.324 -8.709 1.00 27.41 24 PRO E C 1
ATOM 10542 O O . PRO E 1 24 ? 46.189 8.238 -8.834 1.00 29.04 24 PRO E O 1
ATOM 10546 N N . ARG E 1 25 ? 46.133 10.437 -8.344 1.00 25.09 25 ARG E N 1
ATOM 10547 C CA . ARG E 1 25 ? 44.750 10.372 -7.885 1.00 24.64 25 ARG E CA 1
ATOM 10548 C C . ARG E 1 25 ? 43.716 10.556 -8.994 1.00 22.38 25 ARG E C 1
ATOM 10549 O O . ARG E 1 25 ? 42.509 10.560 -8.729 1.00 26.13 25 ARG E O 1
ATOM 10557 N N . PHE E 1 26 ? 44.172 10.683 -10.237 1.00 23.91 26 PHE E N 1
ATOM 10558 C CA . PHE E 1 26 ? 43.236 10.639 -11.355 1.00 24.99 26 PHE E CA 1
ATOM 10559 C C . PHE E 1 26 ? 42.631 9.238 -11.453 1.00 24.55 26 PHE E C 1
ATOM 10560 O O . PHE E 1 26 ? 41.530 9.064 -11.973 1.00 24.97 26 PHE E O 1
ATOM 10568 N N . ALA E 1 27 ? 43.338 8.257 -10.901 1.00 26.13 27 ALA E N 1
ATOM 10569 C CA . ALA E 1 27 ? 42.868 6.867 -10.890 1.00 28.14 27 ALA E CA 1
ATOM 10570 C C . ALA E 1 27 ? 41.457 6.701 -10.315 1.00 30.02 27 ALA E C 1
ATOM 10571 O O . ALA E 1 27 ? 40.663 5.916 -10.838 1.00 30.27 27 ALA E O 1
ATOM 10573 N N . GLU E 1 28 ? 41.126 7.439 -9.256 1.00 25.75 28 GLU E N 1
ATOM 10574 C CA . GLU E 1 28 ? 39.815 7.271 -8.630 1.00 26.29 28 GLU E CA 1
ATOM 10575 C C . GLU E 1 28 ? 38.785 8.286 -9.112 1.00 24.94 28 GLU E C 1
ATOM 10576 O O . GLU E 1 28 ? 37.652 8.301 -8.630 1.00 30.84 28 GLU E O 1
ATOM 10582 N N . CYS E 1 29 ? 39.165 9.131 -10.067 1.00 27.56 29 CYS E N 1
ATOM 10583 C CA . CYS E 1 29 ? 38.235 10.116 -10.610 1.00 26.57 29 CYS E CA 1
ATOM 10584 C C . CYS E 1 29 ? 37.170 9.489 -11.499 1.00 32.77 29 CYS E C 1
ATOM 10585 O O . CYS E 1 29 ? 37.435 8.513 -12.206 1.00 31.99 29 CYS E O 1
ATOM 10588 N N . GLU E 1 30 ? 35.976 10.074 -11.471 1.00 29.94 30 GLU E N 1
ATOM 10589 C CA . GLU E 1 30 ? 34.864 9.618 -12.301 1.00 31.80 30 GLU E CA 1
ATOM 10590 C C . GLU E 1 30 ? 34.586 10.550 -13.475 1.00 35.01 30 GLU E C 1
ATOM 10591 O O . GLU E 1 30 ? 33.916 10.165 -14.436 1.00 30.75 30 GLU E O 1
ATOM 10597 N N . HIS E 1 31 ? 35.079 11.782 -13.395 1.00 30.46 31 HIS E N 1
ATOM 10598 C CA . HIS E 1 31 ? 34.748 12.775 -14.410 1.00 28.71 31 HIS E CA 1
ATOM 10599 C C . HIS E 1 31 ? 35.951 13.599 -14.835 1.00 26.30 31 HIS E C 1
ATOM 10600 O O . HIS E 1 31 ? 35.800 14.660 -15.450 1.00 29.81 31 HIS E O 1
ATOM 10607 N N . SER E 1 32 ? 37.140 13.099 -14.514 1.00 26.04 32 SER E N 1
ATOM 10608 C CA . SER E 1 32 ? 38.381 13.791 -14.820 1.00 27.34 32 SER E CA 1
ATOM 10609 C C . SER E 1 32 ? 39.442 12.808 -15.297 1.00 28.66 32 SER E C 1
ATOM 10610 O O . SER E 1 32 ? 39.543 11.686 -14.784 1.00 27.02 32 SER E O 1
ATOM 10613 N N . ARG E 1 33 ? 40.241 13.230 -16.270 1.00 24.84 33 ARG E N 1
ATOM 10614 C CA . ARG E 1 33 ? 41.358 12.421 -16.736 1.00 28.01 33 ARG E CA 1
ATOM 10615 C C . ARG E 1 33 ? 42.580 13.283 -16.978 1.00 27.01 33 ARG E C 1
ATOM 10616 O O . ARG E 1 33 ? 42.460 14.483 -17.257 1.00 29.90 33 ARG E O 1
ATOM 10624 N N . LEU E 1 34 ? 43.758 12.679 -16.873 1.00 25.15 34 LEU E N 1
ATOM 10625 C CA . LEU E 1 34 ? 44.993 13.393 -17.174 1.00 24.25 34 LEU E CA 1
ATOM 10626 C C . LEU E 1 34 ? 45.197 13.460 -18.689 1.00 32.50 34 LEU E C 1
ATOM 10627 O O . LEU E 1 34 ? 45.383 12.427 -19.337 1.00 30.60 34 LEU E O 1
ATOM 10632 N N . ALA E 1 35 ? 45.161 14.668 -19.249 1.00 25.38 35 ALA E N 1
ATOM 10633 C CA . ALA E 1 35 ? 45.250 14.827 -20.703 1.00 27.54 35 ALA E CA 1
ATOM 10634 C C . ALA E 1 35 ? 46.563 15.455 -21.191 1.00 32.51 35 ALA E C 1
ATOM 10635 O O . ALA E 1 35 ? 46.987 15.201 -22.323 1.00 32.69 35 ALA E O 1
ATOM 10637 N N . ALA E 1 36 ? 47.218 16.266 -20.363 1.00 26.41 36 ALA E N 1
ATOM 10638 C CA . ALA E 1 36 ? 48.432 16.943 -20.822 1.00 26.74 36 ALA E CA 1
ATOM 10639 C C . ALA E 1 36 ? 49.389 17.340 -19.695 1.00 28.14 36 ALA E C 1
ATOM 10640 O O . ALA E 1 36 ? 49.020 17.365 -18.519 1.00 28.13 36 ALA E O 1
ATOM 10642 N N . LEU E 1 37 ? 50.625 17.649 -20.074 1.00 25.00 37 LEU E N 1
ATOM 10643 C CA . LEU E 1 37 ? 51.647 18.058 -19.122 1.00 27.11 37 LEU E CA 1
ATOM 10644 C C . LEU E 1 37 ? 52.304 19.357 -19.569 1.00 30.44 37 LEU E C 1
ATOM 10645 O O . LEU E 1 37 ? 52.612 19.529 -20.751 1.00 27.63 37 LEU E O 1
ATOM 10650 N N . VAL E 1 38 ? 52.502 20.273 -18.624 1.00 26.10 38 VAL E N 1
ATOM 10651 C CA . VAL E 1 38 ? 53.188 21.533 -18.899 1.00 27.17 38 VAL E CA 1
ATOM 10652 C C . VAL E 1 38 ? 54.315 21.700 -17.895 1.00 27.62 38 VAL E C 1
ATOM 10653 O O . VAL E 1 38 ? 54.080 21.684 -16.685 1.00 24.17 38 VAL E O 1
ATOM 10657 N N . SER E 1 39 ? 55.535 21.860 -18.395 1.00 26.19 39 SER E N 1
ATOM 10658 C CA . SER E 1 39 ? 56.712 21.837 -17.539 1.00 27.11 39 SER E CA 1
ATOM 10659 C C . SER E 1 39 ? 57.868 22.638 -18.110 1.00 30.86 39 SER E C 1
ATOM 10660 O O . SER E 1 39 ? 58.055 22.688 -19.324 1.00 28.15 39 SER E O 1
ATOM 10663 N N . GLY E 1 40 ? 58.656 23.240 -17.225 1.00 27.03 40 GLY E N 1
ATOM 10664 C CA . GLY E 1 40 ? 59.867 23.939 -17.624 1.00 26.29 40 GLY E CA 1
ATOM 10665 C C . GLY E 1 40 ? 61.091 23.036 -17.602 1.00 31.64 40 GLY E C 1
ATOM 10666 O O . GLY E 1 40 ? 62.222 23.498 -17.732 1.00 33.13 40 GLY E O 1
ATOM 10667 N N . THR E 1 41 ? 60.861 21.740 -17.431 1.00 31.32 41 THR E N 1
ATOM 10668 C CA . THR E 1 41 ? 61.944 20.762 -17.386 1.00 32.49 41 THR E CA 1
ATOM 10669 C C . THR E 1 41 ? 61.699 19.670 -18.423 1.00 33.15 41 THR E C 1
ATOM 10670 O O . THR E 1 41 ? 60.790 18.855 -18.260 1.00 30.58 41 THR E O 1
ATOM 10674 N N . PRO E 1 42 ? 62.495 19.662 -19.507 1.00 32.71 42 PRO E N 1
ATOM 10675 C CA . PRO E 1 42 ? 62.294 18.691 -20.589 1.00 35.43 42 PRO E CA 1
ATOM 10676 C C . PRO E 1 42 ? 62.287 17.239 -20.109 1.00 32.74 42 PRO E C 1
ATOM 10677 O O . PRO E 1 42 ? 61.426 16.468 -20.535 1.00 36.59 42 PRO E O 1
ATOM 10681 N N . GLU E 1 43 ? 63.209 16.882 -19.221 1.00 34.20 43 GLU E N 1
ATOM 10682 C CA . GLU E 1 43 ? 63.302 15.509 -18.723 1.00 37.22 43 GLU E CA 1
ATOM 10683 C C . GLU E 1 43 ? 62.014 15.037 -18.036 1.00 38.91 43 GLU E C 1
ATOM 10684 O O . GLU E 1 43 ? 61.633 13.868 -18.151 1.00 36.31 43 GLU E O 1
ATOM 10690 N N . LYS E 1 44 ? 61.336 15.943 -17.335 1.00 36.24 44 LYS E N 1
ATOM 10691 C CA . LYS E 1 44 ? 60.087 15.592 -16.665 1.00 34.21 44 LYS E CA 1
ATOM 10692 C C . LYS E 1 44 ? 58.963 15.322 -17.663 1.00 31.30 44 LYS E C 1
ATOM 10693 O O . LYS E 1 44 ? 58.120 14.454 -17.441 1.00 33.74 44 LYS E O 1
ATOM 10699 N N . LEU E 1 45 ? 58.935 16.080 -18.754 1.00 31.32 45 LEU E N 1
ATOM 10700 C CA . LEU E 1 45 ? 57.934 15.854 -19.790 1.00 32.64 45 LEU E CA 1
ATOM 10701 C C . LEU E 1 45 ? 58.093 14.451 -20.361 1.00 33.24 45 LEU E C 1
ATOM 10702 O O . LEU E 1 45 ? 57.114 13.748 -20.613 1.00 31.91 45 LEU E O 1
ATOM 10707 N N . LYS E 1 46 ? 59.344 14.046 -20.537 1.00 34.21 46 LYS E N 1
ATOM 10708 C CA . LYS E 1 46 ? 59.645 12.723 -21.063 1.00 36.94 46 LYS E CA 1
ATOM 10709 C C . LYS E 1 46 ? 59.303 11.647 -20.035 1.00 36.52 46 LYS E C 1
ATOM 10710 O O . LYS E 1 46 ? 58.599 10.686 -20.341 1.00 38.97 46 LYS E O 1
ATOM 10716 N N . THR E 1 47 ? 59.784 11.828 -18.809 1.00 37.36 47 THR E N 1
ATOM 10717 C CA . THR E 1 47 ? 59.563 10.857 -17.737 1.00 36.73 47 THR E CA 1
ATOM 10718 C C . THR E 1 47 ? 58.087 10.627 -17.395 1.00 35.34 47 THR E C 1
ATOM 10719 O O . THR E 1 47 ? 57.632 9.485 -17.312 1.00 34.88 47 THR E O 1
ATOM 10723 N N . TYR E 1 48 ? 57.338 11.708 -17.198 1.00 33.38 48 TYR E N 1
ATOM 10724 C CA . TYR E 1 48 ? 55.945 11.587 -16.792 1.00 33.70 48 TYR E CA 1
ATOM 10725 C C . TYR E 1 48 ? 55.035 11.375 -17.991 1.00 33.96 48 TYR E C 1
ATOM 10726 O O . TYR E 1 48 ? 53.974 10.760 -17.872 1.00 33.37 48 TYR E O 1
ATOM 10735 N N . GLY E 1 49 ? 55.461 11.857 -19.156 1.00 34.10 49 GLY E N 1
ATOM 10736 C CA . GLY E 1 49 ? 54.711 11.624 -20.377 1.00 32.96 49 GLY E CA 1
ATOM 10737 C C . GLY E 1 49 ? 54.675 10.146 -20.711 1.00 32.57 49 GLY E C 1
ATOM 10738 O O . GLY E 1 49 ? 53.637 9.603 -21.090 1.00 36.15 49 GLY E O 1
ATOM 10739 N N . GLU E 1 50 ? 55.819 9.493 -20.553 1.00 35.47 50 GLU E N 1
ATOM 10740 C CA . GLU E 1 50 ? 55.917 8.065 -20.815 1.00 38.19 50 GLU E CA 1
ATOM 10741 C C . GLU E 1 50 ? 55.202 7.278 -19.721 1.00 37.01 50 GLU E C 1
ATOM 10742 O O . GLU E 1 50 ? 54.479 6.322 -20.008 1.00 34.60 50 GLU E O 1
ATOM 10748 N N . GLN E 1 51 ? 55.371 7.703 -18.472 1.00 35.76 51 GLN E N 1
ATOM 10749 C CA . GLN E 1 51 ? 54.733 7.017 -17.354 1.00 34.93 51 GLN E CA 1
ATOM 10750 C C . GLN E 1 51 ? 53.210 7.041 -17.458 1.00 36.26 51 GLN E C 1
ATOM 10751 O O . GLN E 1 51 ? 52.549 6.028 -17.220 1.00 36.33 51 GLN E O 1
ATOM 10757 N N . TYR E 1 52 ? 52.648 8.191 -17.814 1.00 32.61 52 TYR E N 1
ATOM 10758 C CA . TYR E 1 52 ? 51.196 8.326 -17.849 1.00 31.73 52 TYR E CA 1
ATOM 10759 C C . TYR E 1 52 ? 50.601 8.205 -19.251 1.00 32.03 52 TYR E C 1
ATOM 10760 O O . TYR E 1 52 ? 49.401 8.391 -19.435 1.00 32.15 52 TYR E O 1
ATOM 10769 N N . GLY E 1 53 ? 51.435 7.875 -20.232 1.00 36.19 53 GLY E N 1
ATOM 10770 C CA . GLY E 1 53 ? 50.949 7.669 -21.585 1.00 34.52 53 GLY E CA 1
ATOM 10771 C C . GLY E 1 53 ? 50.433 8.945 -22.220 1.00 34.59 53 GLY E C 1
ATOM 10772 O O . GLY E 1 53 ? 49.406 8.947 -22.904 1.00 36.49 53 GLY E O 1
ATOM 10773 N N . ILE E 1 54 ? 51.145 10.040 -21.983 1.00 30.89 54 ILE E N 1
ATOM 10774 C CA . ILE E 1 54 ? 50.781 11.320 -22.568 1.00 30.26 54 ILE E CA 1
ATOM 10775 C C . ILE E 1 54 ? 51.646 11.549 -23.805 1.00 30.44 54 ILE E C 1
ATOM 10776 O O . ILE E 1 54 ? 52.867 11.664 -23.694 1.00 32.50 54 ILE E O 1
ATOM 10781 N N . PRO E 1 55 ? 51.017 11.605 -24.989 1.00 32.95 55 PRO E N 1
ATOM 10782 C CA . PRO E 1 55 ? 51.759 11.760 -26.249 1.00 35.99 55 PRO E CA 1
ATOM 10783 C C . PR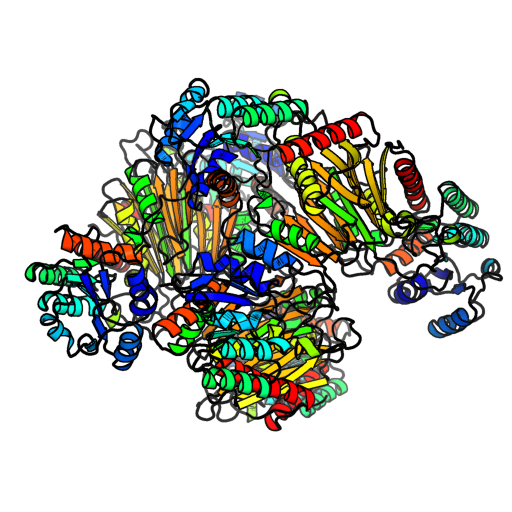O E 1 55 ? 52.468 13.109 -26.354 1.00 38.04 55 PRO E C 1
ATOM 10784 O O . PRO E 1 55 ? 52.013 14.087 -25.750 1.00 36.61 55 PRO E O 1
ATOM 10788 N N . GLU E 1 56 ? 53.560 13.155 -27.116 1.00 37.86 56 GLU E N 1
ATOM 10789 C CA . GLU E 1 56 ? 54.364 14.367 -27.260 1.00 38.88 56 GLU E CA 1
ATOM 10790 C C . GLU E 1 56 ? 53.548 15.563 -27.751 1.00 33.22 56 GLU E C 1
ATOM 10791 O O . GLU E 1 56 ? 53.879 16.711 -27.450 1.00 35.48 56 GLU E O 1
ATOM 10797 N N . THR E 1 57 ? 52.472 15.299 -28.484 1.00 34.05 57 THR E N 1
ATOM 10798 C CA . THR E 1 57 ? 51.576 16.366 -28.912 1.00 34.06 57 THR E CA 1
ATOM 10799 C C . THR E 1 57 ? 50.901 17.051 -27.723 1.00 34.92 57 THR E C 1
ATOM 10800 O O . THR E 1 57 ? 50.409 18.169 -27.845 1.00 33.20 57 THR E O 1
ATOM 10804 N N . HIS E 1 58 ? 50.866 16.366 -26.585 1.00 33.38 58 HIS E N 1
ATOM 10805 C CA . HIS E 1 58 ? 50.190 16.890 -25.399 1.00 31.70 58 HIS E CA 1
ATOM 10806 C C . HIS E 1 58 ? 51.183 17.270 -24.303 1.00 31.12 58 HIS E C 1
ATOM 10807 O O . HIS E 1 58 ? 50.822 17.378 -23.125 1.00 32.98 58 HIS E O 1
ATOM 10814 N N . ARG E 1 59 ? 52.435 17.463 -24.692 1.00 29.15 59 ARG E N 1
ATOM 10815 C CA . ARG E 1 59 ? 53.464 17.919 -23.769 1.00 33.33 59 ARG E CA 1
ATOM 10816 C C . ARG E 1 59 ? 53.864 19.337 -24.136 1.00 35.98 59 ARG E C 1
ATOM 10817 O O . ARG E 1 59 ? 54.136 19.626 -25.305 1.00 34.38 59 ARG E O 1
ATOM 10825 N N . TYR E 1 60 ? 53.882 20.225 -23.145 1.00 29.19 60 TYR E N 1
ATOM 10826 C CA . TYR E 1 60 ? 54.186 21.630 -23.394 1.00 30.86 60 TYR E CA 1
ATOM 10827 C C . TYR E 1 60 ? 55.266 22.154 -22.466 1.00 31.62 60 TYR E C 1
ATOM 10828 O O . TYR E 1 60 ? 55.371 21.739 -21.311 1.00 28.45 60 TYR E O 1
ATOM 10837 N N . SER E 1 61 ? 56.068 23.075 -22.983 1.00 30.48 61 SER E N 1
ATOM 10838 C CA . SER E 1 61 ? 56.987 23.826 -22.148 1.00 28.22 61 SER E CA 1
ATOM 10839 C C . SER E 1 61 ? 56.253 25.082 -21.712 1.00 25.48 61 SER E C 1
ATOM 10840 O O . SER E 1 61 ? 55.147 25.339 -22.182 1.00 26.82 61 SER E O 1
ATOM 10843 N N . TYR E 1 62 ? 56.856 25.873 -20.831 1.00 27.38 62 TYR E N 1
ATOM 10844 C CA . TYR E 1 62 ? 56.255 27.155 -20.481 1.00 27.00 62 TYR E CA 1
ATOM 10845 C C . TYR E 1 62 ? 56.286 28.076 -21.691 1.00 28.14 62 TYR E C 1
ATOM 10846 O O . TYR E 1 62 ? 55.441 28.956 -21.836 1.00 29.73 62 TYR E O 1
ATOM 10855 N N . GLU E 1 63 ? 57.249 27.852 -22.576 1.00 29.21 63 GLU E N 1
ATOM 10856 C CA . GLU E 1 63 ? 57.371 28.667 -23.775 1.00 28.69 63 GLU E CA 1
ATOM 10857 C C . GLU E 1 63 ? 56.330 28.328 -24.851 1.00 27.74 63 GLU E C 1
ATOM 10858 O O . GLU E 1 63 ? 55.924 29.209 -25.606 1.00 34.37 63 GLU E O 1
ATOM 10864 N N . THR E 1 64 ? 55.882 27.074 -24.915 1.00 29.17 64 THR E N 1
ATOM 10865 C CA . THR E 1 64 ? 54.862 26.685 -25.894 1.00 28.58 64 THR E CA 1
ATOM 10866 C C . THR E 1 64 ? 53.461 26.516 -25.293 1.00 28.69 64 THR E C 1
ATOM 10867 O O . THR E 1 64 ? 52.527 26.131 -25.995 1.00 29.71 64 THR E O 1
ATOM 10871 N N . PHE E 1 65 ? 53.308 26.829 -24.006 1.00 29.53 65 PHE E N 1
ATOM 10872 C CA . PHE E 1 65 ? 52.044 26.597 -23.295 1.00 25.02 65 PHE E CA 1
ATOM 10873 C C . PHE E 1 65 ? 50.837 27.271 -23.939 1.00 24.17 65 PHE E C 1
ATOM 10874 O O . PHE E 1 65 ? 49.737 26.717 -23.930 1.00 27.36 65 PHE E O 1
ATOM 10882 N N . ASP E 1 66 ? 51.019 28.464 -24.500 1.00 23.17 66 ASP E N 1
ATOM 10883 C CA . ASP E 1 66 ? 49.873 29.192 -25.047 1.00 24.52 66 ASP E CA 1
ATOM 10884 C C . ASP E 1 66 ? 49.253 28.449 -26.233 1.00 24.95 66 ASP E C 1
ATOM 10885 O O . ASP E 1 66 ? 48.089 28.663 -26.562 1.00 24.36 66 ASP E O 1
ATOM 10890 N N . ARG E 1 67 ? 50.020 27.553 -26.847 1.00 28.25 67 ARG E N 1
ATOM 10891 C CA . ARG E 1 67 ? 49.513 26.742 -27.956 1.00 29.12 67 ARG E CA 1
ATOM 10892 C C . ARG E 1 67 ? 48.433 25.760 -27.514 1.00 32.72 67 ARG E C 1
ATOM 10893 O O . ARG E 1 67 ? 47.751 25.160 -28.347 1.00 30.07 67 ARG E O 1
ATOM 10901 N N . ILE E 1 68 ? 48.274 25.597 -26.202 1.00 27.28 68 ILE E N 1
ATOM 10902 C CA . ILE E 1 68 ? 47.310 24.645 -25.670 1.00 25.56 68 ILE E CA 1
ATOM 10903 C C . ILE E 1 68 ? 45.880 25.031 -26.064 1.00 25.51 68 ILE E C 1
ATOM 10904 O O . ILE E 1 68 ? 44.976 24.200 -26.027 1.00 28.16 68 ILE E O 1
ATOM 10909 N N . ILE E 1 69 ? 45.682 26.281 -26.473 1.00 24.65 69 ILE E N 1
ATOM 10910 C CA . ILE E 1 69 ? 44.390 26.732 -26.976 1.00 24.80 69 ILE E CA 1
ATOM 10911 C C . ILE E 1 69 ? 43.873 25.848 -28.131 1.00 27.54 69 ILE E C 1
ATOM 10912 O O . ILE E 1 69 ? 42.663 25.674 -28.295 1.00 30.72 69 ILE E O 1
ATOM 10917 N N . ASP E 1 70 ? 44.787 25.266 -28.899 1.00 29.20 70 ASP E N 1
ATOM 10918 C CA . ASP E 1 70 ? 44.403 24.434 -30.044 1.00 33.09 70 ASP E CA 1
ATOM 10919 C C . ASP E 1 70 ? 44.287 22.947 -29.693 1.00 35.36 70 ASP E C 1
ATOM 10920 O O . ASP E 1 70 ? 44.233 22.099 -30.584 1.00 35.25 70 ASP E O 1
ATOM 10925 N N . ASN E 1 71 ? 44.252 22.626 -28.403 1.00 31.15 71 ASN E N 1
ATOM 10926 C CA . ASN E 1 71 ? 44.145 21.234 -27.970 1.00 30.30 71 ASN E CA 1
ATOM 10927 C C . ASN E 1 71 ? 42.789 20.991 -27.322 1.00 33.79 71 ASN E C 1
ATOM 10928 O O . ASN E 1 71 ? 42.572 21.378 -26.172 1.00 31.32 71 ASN E O 1
ATOM 10933 N N . PRO E 1 72 ? 41.863 20.348 -28.057 1.00 32.22 72 PRO E N 1
ATOM 10934 C CA . PRO E 1 72 ? 40.497 20.175 -27.554 1.00 32.68 72 PRO E CA 1
ATOM 10935 C C . PRO E 1 72 ? 40.398 19.092 -26.477 1.00 30.53 72 PRO E C 1
ATOM 10936 O O . PRO E 1 72 ? 39.342 18.943 -25.867 1.00 32.84 72 PRO E O 1
ATOM 10940 N N . ASP E 1 73 ? 41.485 18.361 -26.246 1.00 31.10 73 ASP E N 1
ATOM 10941 C CA . ASP E 1 73 ? 41.517 17.337 -25.206 1.00 29.76 73 ASP E CA 1
ATOM 10942 C C . ASP E 1 73 ? 41.696 17.959 -23.828 1.00 33.88 73 ASP E C 1
ATOM 10943 O O . ASP E 1 73 ? 41.427 17.318 -22.808 1.00 30.23 73 ASP E O 1
ATOM 10948 N N . VAL E 1 74 ? 42.157 19.205 -23.808 1.00 31.12 74 VAL E N 1
ATOM 10949 C CA . VAL E 1 74 ? 42.398 19.906 -22.549 1.00 28.63 74 VAL E CA 1
ATOM 10950 C C . VAL E 1 74 ? 41.245 20.843 -22.235 1.00 27.37 74 VAL E C 1
ATOM 10951 O O . VAL E 1 74 ? 40.921 21.734 -23.017 1.00 28.89 74 VAL E O 1
ATOM 10955 N N . ASP E 1 75 ? 40.614 20.615 -21.087 1.00 25.57 75 ASP E N 1
ATOM 10956 C CA . ASP E 1 75 ? 39.489 21.420 -20.638 1.00 23.05 75 ASP E CA 1
ATOM 10957 C C . ASP E 1 75 ? 39.916 22.334 -19.500 1.00 22.89 75 ASP E C 1
ATOM 10958 O O . ASP E 1 75 ? 39.417 23.446 -19.355 1.00 23.98 75 ASP E O 1
ATOM 10963 N N . ILE E 1 76 ? 40.843 21.831 -18.699 1.00 24.65 76 ILE E N 1
ATOM 10964 C CA . ILE E 1 76 ? 41.247 22.468 -17.450 1.00 24.43 76 ILE E CA 1
ATOM 10965 C C . ILE E 1 76 ? 42.765 22.516 -17.333 1.00 22.91 76 ILE E C 1
ATOM 10966 O O . ILE E 1 76 ? 43.445 21.546 -17.658 1.00 24.44 76 ILE E O 1
ATOM 10971 N N . VAL E 1 77 ? 43.307 23.648 -16.888 1.00 19.29 77 VAL E N 1
ATOM 10972 C CA . VAL E 1 77 ? 44.711 23.711 -16.518 1.00 19.97 77 VAL E CA 1
ATOM 10973 C C . VAL E 1 77 ? 44.814 23.822 -14.998 1.00 20.60 77 VAL E C 1
ATOM 10974 O O . VAL E 1 77 ? 44.197 24.701 -14.403 1.00 22.38 77 VAL E O 1
ATOM 10978 N N . TYR E 1 78 ? 45.575 22.916 -14.394 1.00 21.66 78 TYR E N 1
ATOM 10979 C CA . TYR E 1 78 ? 45.802 22.907 -12.944 1.00 21.31 78 TYR E CA 1
ATOM 10980 C C . TYR E 1 78 ? 47.183 23.489 -12.677 1.00 20.70 78 TYR E C 1
ATOM 10981 O O . TYR E 1 78 ? 48.202 22.852 -12.959 1.00 21.95 78 TYR E O 1
ATOM 10990 N N . VAL E 1 79 ? 47.210 24.713 -12.143 1.00 19.74 79 VAL E N 1
ATOM 10991 C CA . VAL E 1 79 ? 48.459 25.430 -11.904 1.00 19.95 79 VAL E CA 1
ATOM 10992 C C . VAL E 1 79 ? 49.045 25.060 -10.545 1.00 22.92 79 VAL E C 1
ATOM 10993 O O . VAL E 1 79 ? 48.443 25.369 -9.511 1.00 20.00 79 VAL E O 1
ATOM 10997 N N . ILE E 1 80 ? 50.207 24.402 -10.553 1.00 19.77 80 ILE E N 1
ATOM 10998 C CA . ILE E 1 80 ? 50.828 23.886 -9.332 1.00 20.02 80 ILE E CA 1
ATOM 10999 C C . ILE E 1 80 ? 52.292 24.349 -9.254 1.00 20.95 80 ILE E C 1
ATOM 11000 O O . ILE E 1 80 ? 53.227 23.555 -9.114 1.00 24.40 80 ILE E O 1
ATOM 11005 N N . THR E 1 81 ? 52.461 25.669 -9.319 1.00 22.85 81 THR E N 1
ATOM 11006 C CA . THR E 1 81 ? 53.762 26.336 -9.338 1.00 20.47 81 THR E CA 1
ATOM 11007 C C . THR E 1 81 ? 54.001 27.085 -8.026 1.00 19.36 81 THR E C 1
ATOM 11008 O O . THR E 1 81 ? 53.093 27.172 -7.195 1.00 20.67 81 THR E O 1
ATOM 11012 N N . PRO E 1 82 ? 55.212 27.640 -7.839 1.00 19.93 82 PRO E N 1
ATOM 11013 C CA . PRO E 1 82 ? 55.375 28.584 -6.727 1.00 21.19 82 PRO E CA 1
ATOM 11014 C C . PRO E 1 82 ? 54.335 29.702 -6.793 1.00 21.59 82 PRO E C 1
ATOM 11015 O O . PRO E 1 82 ? 53.846 30.041 -7.878 1.00 21.23 82 PRO E O 1
ATOM 11019 N N . ASN E 1 83 ? 53.999 30.259 -5.633 1.00 20.00 83 ASN E N 1
ATOM 11020 C CA . ASN E 1 83 ? 52.872 31.169 -5.495 1.00 17.41 83 ASN E CA 1
ATOM 11021 C C . ASN E 1 83 ? 52.900 32.383 -6.431 1.00 17.26 83 ASN E C 1
ATOM 11022 O O . ASN E 1 83 ? 51.862 32.793 -6.938 1.00 19.86 83 ASN E O 1
ATOM 11027 N N . SER E 1 84 ? 54.082 32.946 -6.648 1.00 18.99 84 SER E N 1
ATOM 11028 C CA . SER E 1 84 ? 54.206 34.172 -7.442 1.00 19.36 84 SER E CA 1
ATOM 11029 C C . SER E 1 84 ? 53.906 33.927 -8.918 1.00 23.08 84 SER E C 1
ATOM 11030 O O . SER E 1 84 ? 53.771 34.873 -9.695 1.00 21.78 84 SER E O 1
ATOM 11033 N N . LEU E 1 85 ? 53.816 32.661 -9.306 1.00 20.48 85 LEU E N 1
ATOM 11034 C CA . LEU E 1 85 ? 53.562 32.328 -10.705 1.00 20.58 85 LEU E CA 1
ATOM 11035 C C . LEU E 1 85 ? 52.123 31.882 -10.926 1.00 20.37 85 LEU E C 1
ATOM 11036 O O . LEU E 1 85 ? 51.729 31.570 -12.055 1.00 20.98 85 LEU E O 1
ATOM 11041 N N . HIS E 1 86 ? 51.322 31.856 -9.859 1.00 17.14 86 HIS E N 1
ATOM 11042 C CA . HIS E 1 86 ? 49.925 31.481 -10.013 1.00 18.50 86 HIS E CA 1
ATOM 11043 C C . HIS E 1 86 ? 49.185 32.448 -10.942 1.00 20.85 86 HIS E C 1
ATOM 11044 O O . HIS E 1 86 ? 48.437 32.016 -11.821 1.00 19.58 86 HIS E O 1
ATOM 11051 N N . ARG E 1 87 ? 49.388 33.750 -10.748 1.00 17.32 87 ARG E N 1
ATOM 11052 C CA . ARG E 1 87 ? 48.636 34.716 -11.534 1.00 18.43 87 ARG E CA 1
ATOM 11053 C C . ARG E 1 87 ? 48.969 34.619 -13.040 1.00 19.28 87 ARG E C 1
ATOM 11054 O O . ARG E 1 87 ? 48.048 34.478 -13.840 1.00 18.75 87 ARG E O 1
ATOM 11062 N N . PRO E 1 88 ? 50.261 34.687 -13.429 1.00 19.33 88 PRO E N 1
ATOM 11063 C CA . PRO E 1 88 ? 50.483 34.680 -14.885 1.00 21.11 88 PRO E CA 1
ATOM 11064 C C . PRO E 1 88 ? 50.038 33.400 -15.588 1.00 20.92 88 PRO E C 1
ATOM 11065 O O . PRO E 1 88 ? 49.492 33.478 -16.695 1.00 20.24 88 PRO E O 1
ATOM 11069 N N . PHE E 1 89 ? 50.242 32.242 -14.971 1.00 20.35 89 PHE E N 1
ATOM 11070 C CA . PHE E 1 89 ? 49.825 31.013 -15.639 1.00 19.70 89 PHE E CA 1
ATOM 11071 C C . PHE E 1 89 ? 48.310 30.863 -15.670 1.00 19.14 89 PHE E C 1
ATOM 11072 O O . PHE E 1 89 ? 47.769 30.323 -16.628 1.00 20.89 89 PHE E O 1
ATOM 11080 N N . THR E 1 90 ? 47.619 31.331 -14.630 1.00 16.97 90 THR E N 1
ATOM 11081 C CA . THR E 1 90 ? 46.160 31.320 -14.635 1.00 19.88 90 THR E CA 1
ATOM 11082 C C . THR E 1 90 ? 45.601 32.196 -15.757 1.00 20.35 90 THR E C 1
ATOM 11083 O O . THR E 1 90 ? 44.672 31.802 -16.475 1.00 20.25 90 THR E O 1
ATOM 11087 N N . GLU E 1 91 ? 46.173 33.385 -15.911 1.00 19.73 91 GLU E N 1
ATOM 11088 C CA . GLU E 1 91 ? 45.710 34.301 -16.950 1.00 20.14 91 GLU E CA 1
ATOM 11089 C C . GLU E 1 91 ? 45.987 33.732 -18.345 1.00 21.19 91 GLU E C 1
ATOM 11090 O O . GLU E 1 91 ? 45.133 33.801 -19.233 1.00 22.99 91 GLU E O 1
ATOM 11096 N N . ARG E 1 92 ? 47.172 33.166 -18.529 1.00 21.60 92 ARG E N 1
ATOM 11097 C CA . ARG E 1 92 ? 47.509 32.543 -19.813 1.00 22.99 92 ARG E CA 1
ATOM 11098 C C . ARG E 1 92 ? 46.595 31.361 -20.107 1.00 24.53 92 ARG E C 1
ATOM 11099 O O . ARG E 1 92 ? 46.144 31.189 -21.239 1.00 22.78 92 ARG E O 1
ATOM 11107 N N . ALA E 1 93 ? 46.318 30.548 -19.089 1.00 21.54 93 ALA E N 1
ATOM 11108 C CA . ALA E 1 93 ? 45.360 29.455 -19.240 1.00 21.91 93 ALA E CA 1
ATOM 11109 C C . ALA E 1 93 ? 43.977 29.964 -19.650 1.00 22.69 93 ALA E C 1
ATOM 11110 O O . ALA E 1 93 ? 43.356 29.420 -20.564 1.00 25.27 93 ALA E O 1
ATOM 11112 N N . ALA E 1 94 ? 43.500 31.013 -18.988 1.00 21.71 94 ALA E N 1
ATOM 11113 C CA . ALA E 1 94 ? 42.202 31.591 -19.302 1.00 20.43 94 ALA E CA 1
ATOM 11114 C C . ALA E 1 94 ? 42.148 32.094 -20.745 1.00 23.54 94 ALA E C 1
ATOM 11115 O O . ALA E 1 94 ? 41.153 31.906 -21.441 1.00 24.70 94 ALA E O 1
ATOM 11117 N N . ARG E 1 95 ? 43.213 32.753 -21.178 1.00 24.10 95 ARG E N 1
ATOM 11118 C CA . ARG E 1 95 ? 43.239 33.309 -22.529 1.00 23.53 95 ARG E CA 1
ATOM 11119 C C . ARG E 1 95 ? 43.337 32.196 -23.566 1.00 25.94 95 ARG E C 1
ATOM 11120 O O . ARG E 1 95 ? 42.992 32.400 -24.730 1.00 28.79 95 ARG E O 1
ATOM 11128 N N . ALA E 1 96 ? 43.795 31.022 -23.137 1.00 24.31 96 ALA E N 1
ATOM 11129 C CA . ALA E 1 96 ? 43.825 29.853 -24.009 1.00 26.16 96 ALA E CA 1
ATOM 11130 C C . ALA E 1 96 ? 42.502 29.090 -23.972 1.00 27.16 96 ALA E C 1
ATOM 11131 O O . ALA E 1 96 ? 42.424 27.970 -24.479 1.00 28.49 96 ALA E O 1
ATOM 11133 N N . GLY E 1 97 ? 41.476 29.691 -23.369 1.00 24.06 97 GLY E N 1
ATOM 11134 C CA . GLY E 1 97 ? 40.139 29.122 -23.359 1.00 25.51 97 GLY E CA 1
ATOM 11135 C C . GLY E 1 97 ? 39.958 27.960 -22.395 1.00 27.19 97 GLY E C 1
ATOM 11136 O O . GLY E 1 97 ? 39.026 27.166 -22.533 1.00 27.28 97 GLY E O 1
ATOM 11137 N N . LYS E 1 98 ? 40.834 27.860 -21.401 1.00 23.74 98 LYS E N 1
ATOM 11138 C CA . LYS E 1 98 ? 40.755 26.754 -20.451 1.00 22.76 98 LYS E CA 1
ATOM 11139 C C . LYS E 1 98 ? 40.184 27.190 -19.099 1.00 27.70 98 LYS E C 1
ATOM 11140 O O . LYS E 1 98 ? 40.415 28.316 -18.642 1.00 25.25 98 LYS E O 1
ATOM 11146 N N . HIS E 1 99 ? 39.430 26.291 -18.470 1.00 22.93 99 HIS E N 1
ATOM 11147 C CA . HIS E 1 99 ? 39.046 26.450 -17.070 1.00 23.79 99 HIS E CA 1
ATOM 11148 C C . HIS E 1 99 ? 40.297 26.264 -16.219 1.00 20.08 99 HIS E C 1
ATOM 11149 O O . HIS E 1 99 ? 41.261 25.640 -16.661 1.00 21.68 99 HIS E O 1
ATOM 11156 N N . VAL E 1 100 ? 40.303 26.793 -14.999 1.00 21.17 100 VAL E N 1
ATOM 11157 C CA . VAL E 1 100 ? 41.523 26.749 -14.198 1.00 19.28 100 VAL E CA 1
ATOM 11158 C C . VAL E 1 100 ? 41.285 26.231 -12.784 1.00 18.16 100 VAL E C 1
ATOM 11159 O O . VAL E 1 100 ? 40.373 26.684 -12.097 1.00 20.97 100 VAL E O 1
ATOM 11163 N N . MET E 1 101 ? 42.099 25.254 -12.389 1.00 19.12 101 MET E N 1
ATOM 11164 C CA . MET E 1 101 ? 42.289 24.902 -10.988 1.00 21.11 101 MET E CA 1
ATOM 11165 C C . MET E 1 101 ? 43.610 25.511 -10.552 1.00 20.70 101 MET E C 1
ATOM 11166 O O . MET E 1 101 ? 44.643 25.250 -11.157 1.00 17.79 101 MET E O 1
ATOM 11171 N N . CYS E 1 102 ? 43.589 26.346 -9.524 1.00 19.49 102 CYS E N 1
ATOM 11172 C CA . CYS E 1 102 ? 44.825 26.970 -9.068 1.00 18.34 102 CYS E CA 1
ATOM 11173 C C . CYS E 1 102 ? 45.087 26.590 -7.618 1.00 18.06 102 CYS E C 1
ATOM 11174 O O . CYS E 1 102 ? 44.181 26.646 -6.794 1.00 19.68 102 CYS E O 1
ATOM 11177 N N . GLU E 1 103 ? 46.317 26.190 -7.317 1.00 17.45 103 GLU E N 1
ATOM 11178 C CA . GLU E 1 103 ? 46.676 25.846 -5.946 1.00 17.22 103 GLU E CA 1
ATOM 11179 C C . GLU E 1 103 ? 46.615 27.061 -5.020 1.00 19.02 103 GLU E C 1
ATOM 11180 O O . GLU E 1 103 ? 46.696 28.203 -5.480 1.00 19.01 103 GLU E O 1
ATOM 11186 N N . LYS E 1 104 ? 46.438 26.796 -3.725 1.00 18.27 104 LYS E N 1
ATOM 11187 C CA . LYS E 1 104 ? 46.574 27.816 -2.686 1.00 20.19 104 LYS E CA 1
ATOM 11188 C C . LYS E 1 104 ? 48.053 28.084 -2.398 1.00 18.83 104 LYS E C 1
ATOM 11189 O O . LYS E 1 104 ? 48.912 27.267 -2.737 1.00 20.83 104 LYS E O 1
ATOM 11195 N N . PRO E 1 105 ? 48.372 29.264 -1.837 1.00 19.03 105 PRO E N 1
ATOM 11196 C CA . PRO E 1 105 ? 47.477 30.425 -1.779 1.00 17.28 105 PRO E CA 1
ATOM 11197 C C . PRO E 1 105 ? 47.248 30.931 -3.194 1.00 16.87 105 PRO E C 1
ATOM 11198 O O . PRO E 1 105 ? 48.125 30.732 -4.020 1.00 19.47 105 PRO E O 1
ATOM 11202 N N . MET E 1 106 ? 46.101 31.533 -3.458 1.00 18.31 106 MET E N 1
ATOM 11203 C CA . MET E 1 106 ? 45.712 31.901 -4.815 1.00 19.80 106 MET E CA 1
ATOM 11204 C C . MET E 1 106 ? 46.771 32.745 -5.517 1.00 20.94 106 MET E C 1
ATOM 11205 O O . MET E 1 106 ? 47.164 32.456 -6.644 1.00 20.97 106 MET E O 1
ATOM 11210 N N . ALA E 1 107 ? 47.234 33.784 -4.834 1.00 18.53 107 ALA E N 1
ATOM 11211 C CA . ALA E 1 107 ? 48.257 34.676 -5.372 1.00 20.36 107 ALA E CA 1
ATOM 11212 C C . ALA E 1 107 ? 48.890 35.454 -4.227 1.00 21.20 107 ALA E C 1
ATOM 11213 O O . ALA E 1 107 ? 48.496 35.287 -3.080 1.00 21.03 107 ALA E O 1
ATOM 11215 N N . ASN E 1 108 ? 49.850 36.316 -4.542 1.00 20.15 108 ASN E N 1
ATOM 11216 C CA . ASN E 1 108 ? 50.583 37.065 -3.516 1.00 21.94 108 ASN E CA 1
ATOM 11217 C C . ASN E 1 108 ? 49.761 38.140 -2.807 1.00 21.88 108 ASN E C 1
ATOM 11218 O O . ASN E 1 108 ? 50.018 38.460 -1.646 1.00 22.72 108 ASN E O 1
ATOM 11223 N N . THR E 1 109 ? 48.811 38.730 -3.525 1.00 19.85 109 THR E N 1
ATOM 11224 C CA . THR E 1 109 ? 48.083 39.902 -3.045 1.00 18.52 109 THR E CA 1
ATOM 11225 C C . THR E 1 109 ? 46.616 39.858 -3.444 1.00 18.24 109 THR E C 1
ATOM 11226 O O . THR E 1 109 ? 46.236 39.119 -4.345 1.00 18.53 109 THR E O 1
ATOM 11230 N N . VAL E 1 110 ? 45.807 40.678 -2.781 1.00 18.42 110 VAL E N 1
ATOM 11231 C CA . VAL E 1 110 ? 44.416 40.874 -3.151 1.00 17.31 110 VAL E CA 1
ATOM 11232 C C . VAL E 1 110 ? 44.281 41.310 -4.622 1.00 20.06 110 VAL E C 1
ATOM 11233 O O . VAL E 1 110 ? 43.457 40.781 -5.375 1.00 18.02 110 VAL E O 1
ATOM 11237 N N . ALA E 1 111 ? 45.097 42.284 -5.021 1.00 18.83 111 ALA E N 1
ATOM 11238 C CA . ALA E 1 111 ? 45.059 42.794 -6.394 1.00 21.50 111 ALA E CA 1
ATOM 11239 C C . ALA E 1 111 ? 45.319 41.687 -7.425 1.00 18.70 111 ALA E C 1
ATOM 11240 O O . ALA E 1 111 ? 44.672 41.641 -8.477 1.00 20.39 111 ALA E O 1
ATOM 11242 N N . ASP E 1 112 ? 46.259 40.791 -7.132 1.00 18.41 112 ASP E N 1
ATOM 11243 C CA . ASP E 1 112 ? 46.554 39.700 -8.061 1.00 18.48 112 ASP E CA 1
ATOM 11244 C C . ASP E 1 112 ? 45.382 38.732 -8.157 1.00 18.88 112 ASP E C 1
ATOM 11245 O O . ASP E 1 112 ? 45.054 38.265 -9.248 1.00 18.56 112 ASP E O 1
ATOM 11250 N N . CYS E 1 113 ? 44.744 38.434 -7.024 1.00 17.89 113 CYS E N 1
ATOM 11251 C CA . CYS E 1 113 ? 43.545 37.591 -7.048 1.00 17.72 113 CYS E CA 1
ATOM 11252 C C . CYS E 1 113 ? 42.436 38.237 -7.881 1.00 20.50 113 CYS E C 1
ATOM 11253 O O . CYS E 1 113 ? 41.759 37.560 -8.650 1.00 19.22 113 CYS E O 1
ATOM 11256 N N . GLU E 1 114 ? 42.240 39.545 -7.718 1.00 18.78 114 GLU E N 1
ATOM 11257 C CA . GLU E 1 114 ? 41.211 40.241 -8.477 1.00 17.89 114 GLU E CA 1
ATOM 11258 C C . GLU E 1 114 ? 41.482 40.156 -9.977 1.00 21.03 114 GLU E C 1
ATOM 11259 O O . GLU E 1 114 ? 40.565 39.980 -10.770 1.00 21.01 114 GLU E O 1
ATOM 11265 N N . ALA E 1 115 ? 42.747 40.277 -10.351 1.00 17.86 115 ALA E N 1
ATOM 11266 C CA . ALA E 1 115 ? 43.139 40.183 -11.753 1.00 21.27 115 ALA E CA 1
ATOM 11267 C C . ALA E 1 115 ? 42.838 38.792 -12.311 1.00 23.14 115 ALA E C 1
ATOM 11268 O O . ALA E 1 115 ? 42.362 38.653 -13.441 1.00 21.25 115 ALA E O 1
ATOM 11270 N N . MET E 1 116 ? 43.092 37.761 -11.512 1.00 19.28 116 MET E N 1
ATOM 11271 C CA . MET E 1 116 ? 42.867 36.383 -11.971 1.00 19.03 116 MET E CA 1
ATOM 11272 C C . MET E 1 116 ? 41.384 36.118 -12.171 1.00 21.25 116 MET E C 1
ATOM 11273 O O . MET E 1 116 ? 40.980 35.531 -13.178 1.00 20.32 116 MET E O 1
ATOM 11278 N N . ILE E 1 117 ? 40.580 36.567 -11.212 1.00 18.26 117 ILE E N 1
ATOM 11279 C CA . ILE E 1 117 ? 39.131 36.448 -11.290 1.00 19.46 117 ILE E CA 1
ATOM 11280 C C . ILE E 1 117 ? 38.595 37.147 -12.546 1.00 21.58 117 ILE E C 1
ATOM 11281 O O . ILE E 1 117 ? 37.755 36.598 -13.264 1.00 21.67 117 ILE E O 1
ATOM 11286 N N . ALA E 1 118 ? 39.107 38.342 -12.824 1.00 20.32 118 ALA E N 1
ATOM 11287 C CA . ALA E 1 118 ? 38.642 39.103 -13.981 1.00 21.39 118 ALA E CA 1
ATOM 11288 C C . ALA E 1 118 ? 39.045 38.424 -15.288 1.00 21.70 118 ALA E C 1
ATOM 11289 O O . ALA E 1 118 ? 38.276 38.418 -16.247 1.00 24.27 118 ALA E O 1
ATOM 11291 N N . ALA E 1 119 ? 40.241 37.850 -15.332 1.00 20.33 119 ALA E N 1
ATOM 11292 C CA . ALA E 1 119 ? 40.690 37.147 -16.538 1.00 25.24 119 ALA E CA 1
ATOM 11293 C C . ALA E 1 119 ? 39.813 35.924 -16.838 1.00 25.10 119 ALA E C 1
ATOM 11294 O O . ALA E 1 119 ? 39.421 35.686 -17.986 1.00 22.78 119 ALA E O 1
ATOM 11296 N N . CYS E 1 120 ? 39.490 35.142 -15.812 1.00 23.96 120 CYS E N 1
ATOM 11297 C CA . CYS E 1 120 ? 38.662 33.964 -16.045 1.00 23.09 120 CYS E CA 1
ATOM 11298 C C . CYS E 1 120 ? 37.224 34.374 -16.404 1.00 23.54 120 CYS E C 1
ATOM 11299 O O . CYS E 1 120 ? 36.587 33.756 -17.262 1.00 25.64 120 CYS E O 1
ATOM 11302 N N . LYS E 1 121 ? 36.730 35.439 -15.780 1.00 23.57 121 LYS E N 1
ATOM 11303 C CA . LYS E 1 121 ? 35.395 35.946 -16.084 1.00 25.86 121 LYS E CA 1
ATOM 11304 C C . LYS E 1 121 ? 35.307 36.427 -17.538 1.00 27.73 121 LYS E C 1
ATOM 11305 O O . LYS E 1 121 ? 34.318 36.163 -18.232 1.00 26.80 121 LYS E O 1
ATOM 11311 N N . LYS E 1 122 ? 36.346 37.126 -17.987 1.00 22.69 122 LYS E N 1
ATOM 11312 C CA . LYS E 1 122 ? 36.399 37.630 -19.361 1.00 25.39 122 LYS E CA 1
ATOM 11313 C C . LYS E 1 122 ? 36.395 36.479 -20.357 1.00 27.44 122 LYS E C 1
ATOM 11314 O O . LYS E 1 122 ? 35.799 36.575 -21.435 1.00 27.10 122 LYS E O 1
ATOM 11320 N N . ALA E 1 123 ? 37.046 35.384 -19.977 1.00 24.87 123 ALA E N 1
ATOM 11321 C CA . ALA E 1 123 ? 37.163 34.205 -20.836 1.00 23.29 123 ALA E CA 1
ATOM 11322 C C . ALA E 1 123 ? 35.932 33.315 -20.783 1.00 26.95 123 ALA E C 1
ATOM 11323 O O . ALA E 1 123 ? 35.826 32.361 -21.555 1.00 28.32 123 ALA E O 1
ATOM 11325 N N . GLY E 1 124 ? 35.008 33.617 -19.877 1.00 23.82 124 GLY E N 1
ATOM 11326 C CA . GLY E 1 124 ? 33.846 32.765 -19.675 1.00 25.54 124 GLY E CA 1
ATOM 11327 C C . GLY E 1 124 ? 34.251 31.378 -19.206 1.00 29.58 124 GLY E C 1
ATOM 11328 O O . GLY E 1 124 ? 33.673 30.368 -19.616 1.00 28.75 124 GLY E O 1
ATOM 11329 N N . ARG E 1 125 ? 35.269 31.324 -18.354 1.00 26.70 125 ARG E N 1
ATOM 11330 C CA . ARG E 1 125 ? 35.769 30.052 -17.851 1.00 24.21 125 ARG E CA 1
ATOM 11331 C C . ARG E 1 125 ? 35.753 30.043 -16.325 1.00 27.01 125 ARG E C 1
ATOM 11332 O O . ARG E 1 125 ? 35.842 31.092 -15.679 1.00 27.03 125 ARG E O 1
ATOM 11340 N N . LYS E 1 126 ? 35.620 28.854 -15.755 1.00 25.20 126 LYS E N 1
ATOM 11341 C CA . LYS E 1 126 ? 35.551 28.706 -14.306 1.00 24.27 126 LYS E CA 1
ATOM 11342 C C . LYS E 1 126 ? 36.928 28.694 -13.658 1.00 21.90 126 LYS E C 1
ATOM 11343 O O . LYS E 1 126 ? 37.928 28.288 -14.263 1.00 22.07 126 LYS E O 1
ATOM 11349 N N . LEU E 1 127 ? 36.957 29.147 -12.406 1.00 21.38 127 LEU E N 1
ATOM 11350 C CA . LEU E 1 127 ? 38.172 29.238 -11.621 1.00 21.57 127 LEU E CA 1
ATOM 11351 C C . LEU E 1 127 ? 37.917 28.633 -10.249 1.00 21.36 127 LEU E C 1
ATOM 11352 O O . LEU E 1 127 ? 36.970 29.022 -9.559 1.00 24.11 127 LEU E O 1
ATOM 11357 N N . MET E 1 128 ? 38.751 27.675 -9.875 1.00 20.33 128 MET E N 1
ATOM 11358 C CA . MET E 1 128 ? 38.621 27.010 -8.582 1.00 19.27 128 MET E CA 1
ATOM 11359 C C . MET E 1 128 ? 39.964 26.983 -7.884 1.00 16.99 128 MET E C 1
ATOM 11360 O O . MET E 1 128 ? 40.994 26.786 -8.526 1.00 19.13 128 MET E O 1
ATOM 11365 N N . ILE E 1 129 ? 39.960 27.194 -6.568 1.00 18.77 129 ILE E N 1
ATOM 11366 C CA . ILE E 1 129 ? 41.182 27.113 -5.783 1.00 16.46 129 ILE E CA 1
ATOM 11367 C C . ILE E 1 129 ? 41.280 25.761 -5.081 1.00 18.85 129 ILE E C 1
ATOM 11368 O O . ILE E 1 129 ? 40.269 25.208 -4.644 1.00 19.34 129 ILE E O 1
ATOM 11373 N N . GLY E 1 130 ? 42.500 25.239 -4.975 1.00 18.74 130 GLY E N 1
ATOM 11374 C CA . GLY E 1 130 ? 42.727 23.889 -4.472 1.00 20.33 130 GLY E CA 1
ATOM 11375 C C . GLY E 1 130 ? 42.598 23.696 -2.967 1.00 20.36 130 GLY E C 1
ATOM 11376 O O . GLY E 1 130 ? 43.521 23.202 -2.311 1.00 20.77 130 GLY E O 1
ATOM 11377 N N . TYR E 1 131 ? 41.445 24.063 -2.424 1.00 19.29 131 TYR E N 1
ATOM 11378 C CA . TYR E 1 131 ? 41.182 23.854 -0.999 1.00 18.51 131 TYR E CA 1
ATOM 11379 C C . TYR E 1 131 ? 40.608 22.456 -0.773 1.00 15.91 131 TYR E C 1
ATOM 11380 O O . TYR E 1 131 ? 39.414 22.291 -0.524 1.00 17.36 131 TYR E O 1
ATOM 11389 N N . ARG E 1 132 ? 41.480 21.459 -0.869 1.00 17.87 132 ARG E N 1
ATOM 11390 C CA . ARG E 1 132 ? 41.073 20.054 -0.836 1.00 18.41 132 ARG E CA 1
ATOM 11391 C C . ARG E 1 132 ? 40.363 19.642 0.453 1.00 21.50 132 ARG E C 1
ATOM 11392 O O . ARG E 1 132 ? 39.586 18.694 0.451 1.00 18.46 132 ARG E O 1
ATOM 11400 N N . SER E 1 133 ? 40.603 20.365 1.545 1.00 17.31 133 SER E N 1
ATOM 11401 C CA . SER E 1 133 ? 39.998 19.990 2.824 1.00 16.05 133 SER E CA 1
ATOM 11402 C C . SER E 1 133 ? 38.476 20.045 2.779 1.00 17.90 133 SER E C 1
ATOM 11403 O O . SER E 1 133 ? 37.809 19.361 3.551 1.00 17.61 133 SER E O 1
ATOM 11406 N N . ARG E 1 134 ? 37.920 20.822 1.852 1.00 16.34 134 ARG E N 1
ATOM 11407 C CA . ARG E 1 134 ? 36.479 20.939 1.757 1.00 15.17 134 ARG E CA 1
ATOM 11408 C C . ARG E 1 134 ? 35.855 19.651 1.190 1.00 17.04 134 ARG E C 1
ATOM 11409 O O . ARG E 1 134 ? 34.639 19.507 1.170 1.00 20.50 134 ARG E O 1
ATOM 11417 N N . PHE E 1 135 ? 36.705 18.739 0.735 1.00 18.39 135 PHE E N 1
ATOM 11418 C CA . PHE E 1 135 ? 36.265 17.467 0.173 1.00 18.02 135 PHE E CA 1
ATOM 11419 C C . PHE E 1 135 ? 36.725 16.287 1.019 1.00 20.25 135 PHE E C 1
ATOM 11420 O O . PHE E 1 135 ? 36.587 15.128 0.621 1.00 22.43 135 PHE E O 1
ATOM 11428 N N . GLN E 1 136 ? 37.284 16.595 2.181 1.00 19.16 136 GLN E N 1
ATOM 11429 C CA . GLN E 1 136 ? 37.857 15.583 3.070 1.00 17.64 136 GLN E CA 1
ATOM 11430 C C . GLN E 1 136 ? 36.815 15.180 4.124 1.00 19.14 136 GLN E C 1
ATOM 11431 O O . GLN E 1 136 ? 36.102 16.029 4.653 1.00 17.46 136 GLN E O 1
ATOM 11437 N N . ALA E 1 137 ? 36.713 13.884 4.418 1.00 18.96 137 ALA E N 1
ATOM 11438 C CA . ALA E 1 137 ? 35.562 13.369 5.164 1.00 20.97 137 ALA E CA 1
ATOM 11439 C C . ALA E 1 137 ? 35.377 13.994 6.552 1.00 16.43 137 ALA E C 1
ATOM 11440 O O . ALA E 1 137 ? 34.263 14.370 6.929 1.00 18.20 137 ALA E O 1
ATOM 11442 N N . HIS E 1 138 ? 36.461 14.076 7.312 1.00 16.82 138 HIS E N 1
ATOM 11443 C CA . HIS E 1 138 ? 36.385 14.589 8.678 1.00 17.59 138 HIS E CA 1
ATOM 11444 C C . HIS E 1 138 ? 36.040 16.079 8.679 1.00 17.45 138 HIS E C 1
ATOM 11445 O O . HIS E 1 138 ? 35.294 16.561 9.531 1.00 16.23 138 HIS E O 1
ATOM 11452 N N . ASN E 1 139 ? 36.577 16.806 7.708 1.00 17.89 139 ASN E N 1
ATOM 11453 C CA . ASN E 1 139 ? 36.287 18.230 7.599 1.00 17.08 139 ASN E CA 1
ATOM 11454 C C . ASN E 1 139 ? 34.828 18.462 7.247 1.00 18.48 139 ASN E C 1
ATOM 11455 O O . ASN E 1 139 ? 34.173 19.331 7.810 1.00 17.90 139 ASN E O 1
ATOM 11460 N N . ILE E 1 140 ? 34.300 17.657 6.331 1.00 17.36 140 ILE E N 1
ATOM 11461 C CA . ILE E 1 140 ? 32.898 17.771 5.968 1.00 16.54 140 ILE E CA 1
ATOM 11462 C C . ILE E 1 140 ? 32.007 17.490 7.180 1.00 17.92 140 ILE E C 1
ATOM 11463 O O . ILE E 1 140 ? 30.981 18.150 7.393 1.00 18.04 140 ILE E O 1
ATOM 11468 N N . GLU E 1 141 ? 32.430 16.537 7.996 1.00 18.46 141 GLU E N 1
ATOM 11469 C CA . GLU E 1 141 ? 31.666 16.169 9.183 1.00 19.00 141 GLU E CA 1
ATOM 11470 C C . GLU E 1 141 ? 31.669 17.293 10.221 1.00 19.09 141 GLU E C 1
ATOM 11471 O O . GLU E 1 141 ? 30.653 17.553 10.854 1.00 18.73 141 GLU E O 1
ATOM 11477 N N . ALA E 1 142 ? 32.809 17.956 10.394 1.00 16.85 142 ALA E N 1
ATOM 11478 C CA . ALA E 1 142 ? 32.881 19.065 11.350 1.00 18.82 142 ALA E CA 1
ATOM 11479 C C . ALA E 1 142 ? 31.948 20.198 10.925 1.00 19.05 142 ALA E C 1
ATOM 11480 O O . ALA E 1 142 ? 31.213 20.766 11.743 1.00 18.52 142 ALA E O 1
ATOM 11482 N N . ILE E 1 143 ? 31.955 20.507 9.633 1.00 18.99 143 ILE E N 1
ATOM 11483 C CA . ILE E 1 143 ? 31.080 21.546 9.107 1.00 16.96 143 ILE E CA 1
ATOM 11484 C C . ILE E 1 143 ? 29.609 21.165 9.312 1.00 20.36 143 ILE E C 1
ATOM 11485 O O . ILE E 1 143 ? 28.774 22.009 9.672 1.00 18.92 143 ILE E O 1
ATOM 11490 N N . LYS E 1 144 ? 29.301 19.885 9.098 1.00 20.01 144 LYS E N 1
ATOM 11491 C CA . LYS E 1 144 ? 27.937 19.384 9.257 1.00 19.80 144 LYS E CA 1
ATOM 11492 C C . LYS E 1 144 ? 27.451 19.490 10.712 1.00 19.71 144 LYS E C 1
ATOM 11493 O O . LYS E 1 144 ? 26.322 19.903 10.962 1.00 21.25 144 LYS E O 1
ATOM 11499 N N . LEU E 1 145 ? 28.307 19.131 11.662 1.00 18.38 145 LEU E N 1
ATOM 11500 C CA . LEU E 1 145 ? 27.971 19.260 13.078 1.00 17.59 145 LEU E CA 1
ATOM 11501 C C . LEU E 1 145 ? 27.645 20.707 13.434 1.00 18.48 145 LEU E C 1
ATOM 11502 O O . LEU E 1 145 ? 26.674 20.982 14.133 1.00 19.73 145 LEU E O 1
ATOM 11507 N N . VAL E 1 146 ? 28.443 21.637 12.929 1.00 18.68 146 VAL E N 1
ATOM 11508 C CA . VAL E 1 146 ? 28.171 23.049 13.173 1.00 17.61 146 VAL E CA 1
ATOM 11509 C C . VAL E 1 146 ? 26.830 23.464 12.562 1.00 20.02 146 VAL E C 1
ATOM 11510 O O . VAL E 1 146 ? 25.979 24.046 13.237 1.00 19.88 146 VAL E O 1
ATOM 11514 N N . ARG E 1 147 ? 26.656 23.152 11.280 1.00 23.13 147 ARG E N 1
ATOM 11515 C CA . ARG E 1 147 ? 25.451 23.520 10.534 1.00 23.29 147 ARG E CA 1
ATOM 11516 C C . ARG E 1 147 ? 24.185 22.945 11.168 1.00 23.77 147 ARG E C 1
ATOM 11517 O O . ARG E 1 147 ? 23.152 23.617 11.225 1.00 23.75 147 ARG E O 1
ATOM 11525 N N . ASP E 1 148 ? 24.279 21.706 11.641 1.00 22.50 148 ASP E N 1
ATOM 11526 C CA . ASP E 1 148 ? 23.139 21.001 12.225 1.00 23.89 148 ASP E CA 1
ATOM 11527 C C . ASP E 1 148 ? 22.825 21.453 13.642 1.00 25.03 148 ASP E C 1
ATOM 11528 O O . ASP E 1 148 ? 21.865 20.979 14.247 1.00 25.09 148 ASP E O 1
ATOM 11533 N N . GLY E 1 149 ? 23.638 22.357 14.182 1.00 23.00 149 GLY E N 1
ATOM 11534 C CA . GLY E 1 149 ? 23.386 22.894 15.509 1.00 23.07 149 GLY E CA 1
ATOM 11535 C C . GLY E 1 149 ? 23.892 22.040 16.661 1.00 21.37 149 GLY E C 1
ATOM 11536 O O . GLY E 1 149 ? 23.504 22.255 17.811 1.00 23.42 149 GLY E O 1
ATOM 11537 N N . ALA E 1 150 ? 24.756 21.071 16.370 1.00 20.02 150 ALA E N 1
ATOM 11538 C CA . ALA E 1 150 ? 25.212 20.146 17.401 1.00 19.28 150 ALA E CA 1
ATOM 11539 C C . ALA E 1 150 ? 25.999 20.854 18.500 1.00 21.06 150 ALA E C 1
ATOM 11540 O O . ALA E 1 150 ? 26.053 20.377 19.637 1.00 21.30 150 ALA E O 1
ATOM 11542 N N . LEU E 1 151 ? 26.609 21.986 18.153 1.00 18.94 151 LEU E N 1
ATOM 11543 C CA . LEU E 1 151 ? 27.463 22.714 19.099 1.00 17.60 151 LEU E CA 1
ATOM 11544 C C . LEU E 1 151 ? 26.783 23.946 19.672 1.00 20.19 151 LEU E C 1
ATOM 11545 O O . LEU E 1 151 ? 27.321 24.595 20.566 1.00 18.54 151 LEU E O 1
ATOM 11550 N N . GLY E 1 152 ? 25.621 24.293 19.133 1.00 20.88 152 GLY E N 1
ATOM 11551 C CA . GLY E 1 152 ? 25.064 25.610 19.365 1.00 20.90 152 GLY E CA 1
ATOM 11552 C C . GLY E 1 152 ? 25.853 26.589 18.507 1.00 19.74 152 GLY E C 1
ATOM 11553 O O . GLY E 1 152 ? 26.637 26.175 17.659 1.00 20.42 152 GLY E O 1
ATOM 11554 N N . PRO E 1 153 ? 25.649 27.891 18.716 1.00 19.62 153 PRO E N 1
ATOM 11555 C CA . PRO E 1 153 ? 26.392 28.904 17.950 1.00 18.19 153 PRO E CA 1
ATOM 11556 C C . PRO E 1 153 ? 27.901 28.750 18.126 1.00 19.70 153 PRO E C 1
ATOM 11557 O O . PRO E 1 153 ? 28.345 28.486 19.245 1.00 18.47 153 PRO E O 1
ATOM 11561 N N . VAL E 1 154 ? 28.675 28.892 17.053 1.00 17.29 154 VAL E N 1
ATOM 11562 C CA . VAL E 1 154 ? 30.127 28.787 17.185 1.00 15.59 154 VAL E CA 1
ATOM 11563 C C . VAL E 1 154 ? 30.637 29.943 18.046 1.00 17.09 154 VAL E C 1
ATOM 11564 O O . VAL E 1 154 ? 30.321 31.110 17.787 1.00 17.77 154 VAL E O 1
ATOM 11568 N N . ARG E 1 155 ? 31.423 29.619 19.069 1.00 15.01 155 ARG E N 1
ATOM 11569 C CA . ARG E 1 155 ? 32.001 30.650 19.934 1.00 16.05 155 ARG E CA 1
ATOM 11570 C C . ARG E 1 155 ? 33.504 30.754 19.710 1.00 16.74 155 ARG E C 1
ATOM 11571 O O . ARG E 1 155 ? 34.043 31.850 19.625 1.00 15.94 155 ARG E O 1
ATOM 11579 N N . THR E 1 156 ? 34.188 29.613 19.645 1.00 15.49 156 THR E N 1
ATOM 11580 C CA . THR E 1 156 ? 35.635 29.638 19.433 1.00 14.98 156 THR E CA 1
ATOM 11581 C C . THR E 1 156 ? 36.072 28.642 18.379 1.00 16.36 156 THR E C 1
ATOM 11582 O O . THR E 1 156 ? 35.518 27.546 18.276 1.00 16.16 156 THR E O 1
ATOM 11586 N N . VAL E 1 157 ? 37.073 29.037 17.597 1.00 14.31 157 VAL E N 1
ATOM 11587 C CA . VAL E 1 157 ? 37.819 28.119 16.744 1.00 15.35 157 VAL E CA 1
ATOM 11588 C C . VAL E 1 157 ? 39.281 28.275 17.123 1.00 16.70 157 VAL E C 1
ATOM 11589 O O . VAL E 1 157 ? 39.816 29.381 17.101 1.00 16.99 157 VAL E O 1
ATOM 11593 N N . VAL E 1 158 ? 39.911 27.182 17.527 1.00 13.88 158 VAL E N 1
ATOM 11594 C CA . VAL E 1 158 ? 41.331 27.204 17.858 1.00 13.81 158 VAL E CA 1
ATOM 11595 C C . VAL E 1 158 ? 42.029 26.265 16.896 1.00 16.59 158 VAL E C 1
ATOM 11596 O O . VAL E 1 158 ? 41.765 25.070 16.895 1.00 17.26 158 VAL E O 1
ATOM 11600 N N . THR E 1 159 ? 42.910 26.808 16.065 1.00 13.89 159 THR E N 1
ATOM 11601 C CA . THR E 1 159 ? 43.487 26.020 14.989 1.00 16.40 159 THR E CA 1
ATOM 11602 C C . THR E 1 159 ? 44.955 26.374 14.789 1.00 16.12 159 THR E C 1
ATOM 11603 O O . THR E 1 159 ? 45.329 27.553 14.765 1.00 17.33 159 THR E O 1
ATOM 11607 N N . ASP E 1 160 ? 45.787 25.340 14.670 1.00 13.53 160 ASP E N 1
ATOM 11608 C CA . ASP E 1 160 ? 47.230 25.509 14.546 1.00 14.05 160 ASP E CA 1
ATOM 11609 C C . ASP E 1 160 ? 47.724 24.745 13.324 1.00 15.54 160 ASP E C 1
ATOM 11610 O O . ASP E 1 160 ? 47.469 23.547 13.197 1.00 16.20 160 ASP E O 1
ATOM 11615 N N . HIS E 1 161 ? 48.442 25.427 12.441 1.00 15.38 161 HIS E N 1
ATOM 11616 C CA . HIS E 1 161 ? 49.059 24.757 11.303 1.00 15.66 161 HIS E CA 1
ATOM 11617 C C . HIS E 1 161 ? 50.501 25.197 11.160 1.00 18.17 161 HIS E C 1
ATOM 11618 O O . HIS E 1 161 ? 50.806 26.395 11.095 1.00 17.00 161 HIS E O 1
ATOM 11625 N N . GLY E 1 162 ? 51.393 24.226 11.105 1.00 16.15 162 GLY E N 1
ATOM 11626 C CA . GLY E 1 162 ? 52.797 24.533 10.970 1.00 16.96 162 GLY E CA 1
ATOM 11627 C C . GLY E 1 162 ? 53.586 23.286 10.660 1.00 17.59 162 GLY E C 1
ATOM 11628 O O . GLY E 1 162 ? 53.124 22.173 10.917 1.00 18.17 162 GLY E O 1
ATOM 11629 N N . PHE E 1 163 ? 54.768 23.463 10.084 1.00 18.23 163 PHE E N 1
ATOM 11630 C CA . PHE E 1 163 ? 55.712 22.358 10.013 1.00 19.52 163 PHE E CA 1
ATOM 11631 C C . PHE E 1 163 ? 57.114 22.920 10.077 1.00 20.10 163 PHE E C 1
ATOM 11632 O O . PHE E 1 163 ? 57.337 24.104 9.800 1.00 18.24 163 PHE E O 1
ATOM 11640 N N . THR E 1 164 ? 58.057 22.080 10.483 1.00 18.94 164 THR E N 1
ATOM 11641 C CA . THR E 1 164 ? 59.449 22.486 10.604 1.00 18.22 164 THR E CA 1
ATOM 11642 C C . THR E 1 164 ? 60.098 22.473 9.227 1.00 20.67 164 THR E C 1
ATOM 11643 O O . THR E 1 164 ? 60.567 21.429 8.773 1.00 19.06 164 THR E O 1
ATOM 11647 N N . ILE E 1 165 ? 60.123 23.626 8.563 1.00 19.73 165 ILE E N 1
ATOM 11648 C CA . ILE E 1 165 ? 60.649 23.702 7.202 1.00 20.47 165 ILE E CA 1
ATOM 11649 C C . ILE E 1 165 ? 62.177 23.517 7.213 1.00 20.74 165 ILE E C 1
ATOM 11650 O O . ILE E 1 165 ? 62.850 23.855 8.191 1.00 20.91 165 ILE E O 1
ATOM 11655 N N . GLY E 1 166 ? 62.713 22.959 6.125 1.00 26.15 166 GLY E N 1
ATOM 11656 C CA . GLY E 1 166 ? 64.119 22.582 6.059 1.00 28.25 166 GLY E CA 1
ATOM 11657 C C . GLY E 1 166 ? 65.028 23.466 5.217 1.00 26.28 166 GLY E C 1
ATOM 11658 O O . GLY E 1 166 ? 65.512 24.493 5.688 1.00 27.40 166 GLY E O 1
ATOM 11659 N N . ASP E 1 167 ? 65.258 23.060 3.969 1.00 27.22 167 ASP E N 1
ATOM 11660 C CA . ASP E 1 167 ? 66.246 23.699 3.090 1.00 26.70 167 ASP E CA 1
ATOM 11661 C C . ASP E 1 167 ? 66.007 25.202 2.890 1.00 25.54 167 ASP E C 1
ATOM 11662 O O . ASP E 1 167 ? 65.008 25.596 2.295 1.00 24.36 167 ASP E O 1
ATOM 11667 N N . PRO E 1 168 ? 66.944 26.043 3.354 1.00 28.37 168 PRO E N 1
ATOM 11668 C CA . PRO E 1 168 ? 66.800 27.497 3.207 1.00 26.09 168 PRO E CA 1
ATOM 11669 C C . PRO E 1 168 ? 66.705 27.980 1.754 1.00 28.24 168 PRO E C 1
ATOM 11670 O O . PRO E 1 168 ? 66.183 29.066 1.506 1.00 28.56 168 PRO E O 1
ATOM 11674 N N . LYS E 1 169 ? 67.192 27.186 0.807 1.00 28.06 169 LYS E N 1
ATOM 11675 C CA . LYS E 1 169 ? 67.252 27.632 -0.582 1.00 29.33 169 LYS E CA 1
ATOM 11676 C C . LYS E 1 169 ? 65.964 27.379 -1.374 1.00 28.28 169 LYS E C 1
ATOM 11677 O O . LYS E 1 169 ? 65.871 27.745 -2.548 1.00 28.14 169 LYS E O 1
ATOM 11683 N N . GLN E 1 170 ? 64.969 26.757 -0.747 1.00 24.60 170 GLN E N 1
ATOM 11684 C CA . GLN E 1 170 ? 63.760 26.374 -1.474 1.00 22.90 170 GLN E CA 1
ATOM 11685 C C . GLN E 1 170 ? 62.875 27.587 -1.732 1.00 21.58 170 GLN E C 1
ATOM 11686 O O . GLN E 1 170 ? 62.990 28.597 -1.033 1.00 21.41 170 GLN E O 1
ATOM 11692 N N . TRP E 1 171 ? 61.992 27.500 -2.725 1.00 20.84 171 TRP E N 1
ATOM 11693 C CA . TRP E 1 171 ? 61.239 28.689 -3.129 1.00 20.37 171 TRP E CA 1
ATOM 11694 C C . TRP E 1 171 ? 60.323 29.228 -2.024 1.00 20.65 171 TRP E C 1
ATOM 11695 O O . TRP E 1 171 ? 60.054 30.431 -1.985 1.00 19.44 171 TRP E O 1
ATOM 11706 N N . ARG E 1 172 ? 59.872 28.357 -1.120 1.00 19.33 172 ARG E N 1
ATOM 11707 C CA . ARG E 1 172 ? 58.975 28.793 -0.047 1.00 18.01 172 ARG E CA 1
ATOM 11708 C C . ARG E 1 172 ? 59.633 29.818 0.881 1.00 18.88 172 ARG E C 1
ATOM 11709 O O . ARG E 1 172 ? 58.942 30.597 1.541 1.00 19.95 172 ARG E O 1
ATOM 11717 N N . LEU E 1 173 ? 60.965 29.830 0.929 1.00 19.80 173 LEU E N 1
ATOM 11718 C CA . LEU E 1 173 ? 61.679 30.751 1.805 1.00 20.32 173 LEU E CA 1
ATOM 11719 C C . LEU E 1 173 ? 62.291 31.913 1.020 1.00 20.63 173 LEU E C 1
ATOM 11720 O O . LEU E 1 173 ? 63.138 32.654 1.521 1.00 20.81 173 LEU E O 1
ATOM 11725 N N . ASN E 1 174 ? 61.818 32.068 -0.211 1.00 20.01 174 ASN E N 1
ATOM 11726 C CA . ASN E 1 174 ? 62.241 33.144 -1.105 1.00 20.45 174 ASN E CA 1
ATOM 11727 C C . ASN E 1 174 ? 61.061 34.082 -1.377 1.00 19.14 174 ASN E C 1
ATOM 11728 O O . ASN E 1 174 ? 60.076 33.663 -1.974 1.00 21.04 174 ASN E O 1
ATOM 11733 N N . ARG E 1 175 ? 61.134 35.328 -0.915 1.00 19.55 175 ARG E N 1
ATOM 11734 C CA . ARG E 1 175 ? 59.963 36.209 -0.993 1.00 20.25 175 ARG E CA 1
ATOM 11735 C C . ARG E 1 175 ? 59.475 36.406 -2.434 1.00 22.48 175 ARG E C 1
ATOM 11736 O O . ARG E 1 175 ? 58.268 36.431 -2.692 1.00 20.40 175 ARG E O 1
ATOM 11744 N N . ALA E 1 176 ? 60.409 36.530 -3.374 1.00 20.87 176 ALA E N 1
ATOM 11745 C CA . ALA E 1 176 ? 60.023 36.793 -4.762 1.00 22.92 176 ALA E CA 1
ATOM 11746 C C . ALA E 1 176 ? 59.155 35.677 -5.338 1.00 22.90 176 ALA E C 1
ATOM 11747 O O . ALA E 1 176 ? 58.279 35.934 -6.158 1.00 23.92 176 ALA E O 1
ATOM 11749 N N . LEU E 1 177 ? 59.376 34.439 -4.901 1.00 21.13 177 LEU E N 1
ATOM 11750 C CA . LEU E 1 177 ? 58.605 33.315 -5.428 1.00 17.96 177 LEU E CA 1
ATOM 11751 C C . LEU E 1 177 ? 57.444 32.883 -4.528 1.00 21.59 177 LEU E C 1
ATOM 11752 O O . LEU E 1 177 ? 56.459 32.327 -5.009 1.00 20.51 177 LEU E O 1
ATOM 11757 N N . ALA E 1 178 ? 57.570 33.119 -3.225 1.00 18.82 178 ALA E N 1
ATOM 11758 C CA . ALA E 1 178 ? 56.571 32.638 -2.263 1.00 20.96 178 ALA E CA 1
ATOM 11759 C C . ALA E 1 178 ? 55.524 33.692 -1.877 1.00 21.74 178 ALA E C 1
ATOM 11760 O O . ALA E 1 178 ? 54.386 33.346 -1.544 1.00 19.34 178 ALA E O 1
ATOM 11762 N N . GLY E 1 179 ? 55.906 34.968 -1.903 1.00 19.66 179 GLY E N 1
ATOM 11763 C CA . GLY E 1 179 ? 54.999 36.043 -1.542 1.00 18.27 179 GLY E CA 1
ATOM 11764 C C . GLY E 1 179 ? 54.849 36.263 -0.044 1.00 23.41 179 GLY E C 1
ATOM 11765 O O . GLY E 1 179 ? 54.153 37.170 0.397 1.00 26.28 179 GLY E O 1
ATOM 11766 N N . GLY E 1 180 ? 55.506 35.422 0.742 1.00 20.32 180 GLY E N 1
ATOM 11767 C CA . GLY E 1 180 ? 55.432 35.514 2.187 1.00 19.32 180 GLY E CA 1
ATOM 11768 C C . GLY E 1 180 ? 55.839 34.186 2.786 1.00 17.69 180 GLY E C 1
ATOM 11769 O O . GLY E 1 180 ? 56.175 33.250 2.050 1.00 18.34 180 GLY E O 1
ATOM 11770 N N . GLY E 1 181 ? 55.796 34.098 4.115 1.00 18.00 181 GLY E N 1
ATOM 11771 C CA . GLY E 1 181 ? 56.293 32.926 4.811 1.00 15.87 181 GLY E CA 1
ATOM 11772 C C . GLY E 1 181 ? 55.222 31.933 5.203 1.00 16.72 181 GLY E C 1
ATOM 11773 O O . GLY E 1 181 ? 54.367 31.578 4.389 1.00 16.76 181 GLY E O 1
ATOM 11774 N N . SER E 1 182 ? 55.260 31.489 6.458 1.00 16.36 182 SER E N 1
ATOM 11775 C CA . SER E 1 182 ? 54.375 30.409 6.882 1.00 16.69 182 SER E CA 1
ATOM 11776 C C . SER E 1 182 ? 52.906 30.701 6.610 1.00 15.60 182 SER E C 1
ATOM 11777 O O . SER E 1 182 ? 52.159 29.800 6.276 1.00 17.66 182 SER E O 1
ATOM 11780 N N . LEU E 1 183 ? 52.493 31.960 6.742 1.00 15.84 183 LEU E N 1
ATOM 11781 C CA . LEU E 1 183 ? 51.077 32.281 6.583 1.00 14.23 183 LEU E CA 1
ATOM 11782 C C . LEU E 1 183 ? 50.606 31.992 5.157 1.00 17.90 183 LEU E C 1
ATOM 11783 O O . LEU E 1 183 ? 49.482 31.535 4.953 1.00 18.32 183 LEU E O 1
ATOM 11788 N N . MET E 1 184 ? 51.472 32.222 4.177 1.00 15.56 184 MET E N 1
ATOM 11789 C CA . MET E 1 184 ? 51.084 31.984 2.794 1.00 19.31 184 MET E CA 1
ATOM 11790 C C . MET E 1 184 ? 50.937 30.494 2.524 1.00 19.76 184 MET E C 1
ATOM 11791 O O . MET E 1 184 ? 50.057 30.078 1.772 1.00 21.19 184 MET E O 1
ATOM 11796 N N . ASP E 1 185 ? 51.780 29.689 3.159 1.00 17.07 185 ASP E N 1
ATOM 11797 C CA . ASP E 1 185 ? 51.889 28.286 2.785 1.00 18.44 185 ASP E CA 1
ATOM 11798 C C . ASP E 1 185 ? 51.052 27.336 3.628 1.00 20.06 185 ASP E C 1
ATOM 11799 O O . ASP E 1 185 ? 50.437 26.411 3.100 1.00 20.41 185 ASP E O 1
ATOM 11804 N N . ILE E 1 186 ? 51.059 27.550 4.937 1.00 19.83 186 ILE E N 1
ATOM 11805 C CA . ILE E 1 186 ? 50.476 26.574 5.854 1.00 17.13 186 ILE E CA 1
ATOM 11806 C C . ILE E 1 186 ? 49.500 27.243 6.835 1.00 16.02 186 ILE E C 1
ATOM 11807 O O . ILE E 1 186 ? 48.456 26.679 7.183 1.00 17.26 186 ILE E O 1
ATOM 11812 N N . GLY E 1 187 ? 49.816 28.458 7.271 1.00 16.78 187 GLY E N 1
ATOM 11813 C CA . GLY E 1 187 ? 48.889 29.197 8.103 1.00 17.21 187 GLY E CA 1
ATOM 11814 C C . GLY E 1 187 ? 47.559 29.465 7.427 1.00 16.92 187 GLY E C 1
ATOM 11815 O O . GLY E 1 187 ? 46.536 29.656 8.085 1.00 16.95 187 GLY E O 1
ATOM 11816 N N . ILE E 1 188 ? 47.565 29.461 6.099 1.00 17.30 188 ILE E N 1
ATOM 11817 C CA . ILE E 1 188 ? 46.336 29.673 5.353 1.00 14.44 188 ILE E CA 1
ATOM 11818 C C . ILE E 1 188 ? 45.304 28.570 5.643 1.00 14.28 188 ILE E C 1
ATOM 11819 O O . ILE E 1 188 ? 44.112 28.824 5.566 1.00 14.99 188 ILE E O 1
ATOM 11824 N N . TYR E 1 189 ? 45.743 27.364 6.000 1.00 16.88 189 TYR E N 1
ATOM 11825 C CA . TYR E 1 189 ? 44.783 26.337 6.430 1.00 16.81 189 TYR E CA 1
ATOM 11826 C C . TYR E 1 189 ? 44.054 26.723 7.712 1.00 16.30 189 TYR E C 1
ATOM 11827 O O . TYR E 1 189 ? 42.876 26.392 7.882 1.00 16.38 189 TYR E O 1
ATOM 11836 N N . SER E 1 190 ? 44.747 27.397 8.630 1.00 16.10 190 SER E N 1
ATOM 11837 C CA . SER E 1 190 ? 44.090 27.846 9.857 1.00 14.33 190 SER E CA 1
ATOM 11838 C C . SER E 1 190 ? 43.029 28.882 9.535 1.00 15.43 190 SER E C 1
ATOM 11839 O O . SER E 1 190 ? 41.912 28.839 10.043 1.00 16.13 190 SER E O 1
ATOM 11842 N N . LEU E 1 191 ? 43.410 29.836 8.694 1.00 15.95 191 LEU E N 1
ATOM 11843 C CA . LEU E 1 191 ? 42.493 30.870 8.250 1.00 14.99 191 LEU E CA 1
ATOM 11844 C C . LEU E 1 191 ? 41.297 30.290 7.503 1.00 15.60 191 LEU E C 1
ATOM 11845 O O . LEU E 1 191 ? 40.143 30.617 7.787 1.00 14.64 191 LEU E O 1
ATOM 11850 N N . ASN E 1 192 ? 41.578 29.438 6.528 1.00 15.44 192 ASN E N 1
ATOM 11851 C CA . ASN E 1 192 ? 40.515 28.916 5.683 1.00 14.67 192 ASN E CA 1
ATOM 11852 C C . ASN E 1 192 ? 39.542 28.106 6.543 1.00 16.00 192 ASN E C 1
ATOM 11853 O O . ASN E 1 192 ? 38.326 28.210 6.381 1.00 16.58 192 ASN E O 1
ATOM 11858 N N . ALA E 1 193 ? 40.077 27.333 7.483 1.00 15.51 193 ALA E N 1
ATOM 11859 C CA . ALA E 1 193 ? 39.225 26.544 8.376 1.00 16.13 193 ALA E CA 1
ATOM 11860 C C . ALA E 1 193 ? 38.381 27.436 9.290 1.00 16.01 193 ALA E C 1
ATOM 11861 O O . ALA E 1 193 ? 37.200 27.181 9.493 1.00 14.76 193 ALA E O 1
ATOM 11863 N N . ALA E 1 194 ? 38.972 28.496 9.834 1.00 14.92 194 ALA E N 1
ATOM 11864 C CA . ALA E 1 194 ? 38.185 29.402 10.673 1.00 14.74 194 ALA E CA 1
ATOM 11865 C C . ALA E 1 194 ? 36.985 29.944 9.884 1.00 16.37 194 ALA E C 1
ATOM 11866 O O . ALA E 1 194 ? 35.877 30.070 10.410 1.00 15.36 194 ALA E O 1
ATOM 11868 N N . ARG E 1 195 ? 37.219 30.231 8.609 1.00 15.09 195 ARG E N 1
ATOM 11869 C CA . ARG E 1 195 ? 36.169 30.726 7.734 1.00 14.01 195 ARG E CA 1
ATOM 11870 C C . ARG E 1 195 ? 35.122 29.640 7.397 1.00 16.37 195 ARG E C 1
ATOM 11871 O O . ARG E 1 195 ? 33.922 29.908 7.459 1.00 16.85 195 ARG E O 1
ATOM 11879 N N . TYR E 1 196 ? 35.527 28.418 7.063 1.00 16.76 196 TYR E N 1
ATOM 11880 C CA . TYR E 1 196 ? 34.465 27.471 6.690 1.00 16.90 196 TYR E CA 1
ATOM 11881 C C . TYR E 1 196 ? 33.768 26.809 7.889 1.00 18.60 196 TYR E C 1
ATOM 11882 O O . TYR E 1 196 ? 32.632 26.328 7.761 1.00 18.57 196 TYR E O 1
ATOM 11891 N N . LEU E 1 197 ? 34.406 26.821 9.057 1.00 16.80 197 LEU E N 1
ATOM 11892 C CA . LEU E 1 197 ? 33.756 26.298 10.261 1.00 16.44 197 LEU E CA 1
ATOM 11893 C C . LEU E 1 197 ? 32.719 27.279 10.805 1.00 18.49 197 LEU E C 1
ATOM 11894 O O . LEU E 1 197 ? 31.658 26.876 11.276 1.00 19.44 197 LEU E O 1
ATOM 11899 N N . THR E 1 198 ? 33.024 28.575 10.752 1.00 17.91 198 THR E N 1
ATOM 11900 C CA . THR E 1 198 ? 32.043 29.580 11.140 1.00 15.91 198 THR E CA 1
ATOM 11901 C C . THR E 1 198 ? 31.039 29.847 10.035 1.00 17.98 198 THR E C 1
ATOM 11902 O O . THR E 1 198 ? 29.897 30.215 10.299 1.00 18.99 198 THR E O 1
ATOM 11906 N N . GLY E 1 199 ? 31.480 29.696 8.792 1.00 18.17 199 GLY E N 1
ATOM 11907 C CA . GLY E 1 199 ? 30.673 30.103 7.654 1.00 19.24 199 GLY E CA 1
ATOM 11908 C C . GLY E 1 199 ? 30.595 31.616 7.523 1.00 19.75 199 GLY E C 1
ATOM 11909 O O . GLY E 1 199 ? 29.715 32.141 6.844 1.00 22.00 199 GLY E O 1
ATOM 11910 N N . GLU E 1 200 ? 31.527 32.315 8.176 1.00 17.53 200 GLU E N 1
ATOM 11911 C CA . GLU E 1 200 ? 31.555 33.784 8.208 1.00 20.66 200 GLU E CA 1
ATOM 11912 C C . GLU E 1 200 ? 32.871 34.387 7.733 1.00 18.20 200 GLU E C 1
ATOM 11913 O O . GLU E 1 200 ? 33.874 33.692 7.575 1.00 18.52 200 GLU E O 1
ATOM 11919 N N . GLU E 1 201 ? 32.863 35.706 7.542 1.00 17.58 201 GLU E N 1
ATOM 11920 C CA . GLU E 1 201 ? 34.061 36.446 7.174 1.00 16.79 201 GLU E CA 1
ATOM 11921 C C . GLU E 1 201 ? 34.451 37.360 8.335 1.00 15.56 201 GLU E C 1
ATOM 11922 O O . GLU E 1 201 ? 33.595 37.998 8.918 1.00 17.85 201 GLU E O 1
ATOM 11928 N N . PRO E 1 202 ? 35.746 37.420 8.670 1.00 17.78 202 PRO E N 1
ATOM 11929 C CA . PRO E 1 202 ? 36.117 38.185 9.869 1.00 17.54 202 PRO E CA 1
ATOM 11930 C C . PRO E 1 202 ? 35.945 39.691 9.716 1.00 20.03 202 PRO E C 1
ATOM 11931 O O . PRO E 1 202 ? 36.087 40.219 8.610 1.00 19.72 202 PRO E O 1
ATOM 11935 N N . VAL E 1 203 ? 35.673 40.364 10.833 1.00 16.76 203 VAL E N 1
ATOM 11936 C CA . VAL E 1 203 ? 35.537 41.823 10.835 1.00 17.81 203 VAL E CA 1
ATOM 11937 C C . VAL E 1 203 ? 36.674 42.506 11.596 1.00 19.60 203 VAL E C 1
ATOM 11938 O O . VAL E 1 203 ? 36.845 43.722 11.519 1.00 20.73 203 VAL E O 1
ATOM 11942 N N . ALA E 1 204 ? 37.454 41.735 12.340 1.00 17.21 204 ALA E N 1
ATOM 11943 C CA . ALA E 1 204 ? 38.595 42.307 13.045 1.00 16.73 204 ALA E CA 1
ATOM 11944 C C . ALA E 1 204 ? 39.691 41.279 13.149 1.00 17.14 204 ALA E C 1
ATOM 11945 O O . ALA E 1 204 ? 39.415 40.076 13.228 1.00 16.17 204 ALA E O 1
ATOM 11947 N N . VAL E 1 205 ? 40.929 41.763 13.130 1.00 15.61 205 VAL E N 1
ATOM 11948 C CA . VAL E 1 205 ? 42.110 40.909 13.095 1.00 14.79 205 VAL E CA 1
ATOM 11949 C C . VAL E 1 205 ? 43.201 41.452 14.016 1.00 16.59 205 VAL E C 1
ATOM 11950 O O . VAL E 1 205 ? 43.537 42.632 13.933 1.00 16.60 205 VAL E O 1
ATOM 11954 N N . ASN E 1 206 ? 43.739 40.591 14.885 1.00 14.38 206 ASN E N 1
ATOM 11955 C CA . ASN E 1 206 ? 44.987 40.853 15.621 1.00 13.29 206 ASN E CA 1
ATOM 11956 C C . ASN E 1 206 ? 46.061 39.906 15.141 1.00 14.84 206 ASN E C 1
ATOM 11957 O O . ASN E 1 206 ? 45.735 38.808 14.706 1.00 14.51 206 ASN E O 1
ATOM 11962 N N . ALA E 1 207 ? 47.328 40.285 15.272 1.00 13.82 207 ALA E N 1
ATOM 11963 C CA . ALA E 1 207 ? 48.415 39.353 14.956 1.00 14.65 207 ALA E CA 1
ATOM 11964 C C . ALA E 1 207 ? 49.718 39.687 15.664 1.00 14.97 207 ALA E C 1
ATOM 11965 O O . ALA E 1 207 ? 49.990 40.840 15.995 1.00 15.96 207 ALA E O 1
ATOM 11967 N N . VAL E 1 208 ? 50.500 38.641 15.911 1.00 16.48 208 VAL E N 1
ATOM 11968 C CA . VAL E 1 208 ? 51.823 38.714 16.518 1.00 19.44 208 VAL E CA 1
ATOM 11969 C C . VAL E 1 208 ? 52.771 37.911 15.637 1.00 16.95 208 VAL E C 1
ATOM 11970 O O . VAL E 1 208 ? 52.472 36.764 15.308 1.00 18.03 208 VAL E O 1
ATOM 11974 N N . GLU E 1 209 ? 53.905 38.498 15.256 1.00 16.09 209 GLU E N 1
ATOM 11975 C CA . GLU E 1 209 ? 54.925 37.761 14.528 1.00 17.00 209 GLU E CA 1
ATOM 11976 C C . GLU E 1 209 ? 56.133 37.465 15.400 1.00 19.13 209 GLU E C 1
ATOM 11977 O O . GLU E 1 209 ? 56.517 38.275 16.242 1.00 19.33 209 GLU E O 1
ATOM 11983 N N . SER E 1 210 ? 56.741 36.303 15.193 1.00 17.00 210 SER E N 1
ATOM 11984 C CA . SER E 1 210 ? 57.992 35.991 15.858 1.00 17.77 210 SER E CA 1
ATOM 11985 C C . SER E 1 210 ? 58.895 35.243 14.891 1.00 18.15 210 SER E C 1
ATOM 11986 O O . SER E 1 210 ? 58.599 34.118 14.507 1.00 18.23 210 SER E O 1
ATOM 11989 N N . THR E 1 211 ? 59.996 35.874 14.499 1.00 18.33 211 THR E N 1
ATOM 11990 C CA . THR E 1 211 ? 60.924 35.259 13.559 1.00 17.86 211 THR E CA 1
ATOM 11991 C C . THR E 1 211 ? 62.356 35.574 13.948 1.00 19.25 211 THR E C 1
ATOM 11992 O O . THR E 1 211 ? 62.691 36.736 14.161 1.00 22.02 211 THR E O 1
ATOM 11996 N N . ASP E 1 212 ? 63.188 34.538 14.032 1.00 19.08 212 ASP E N 1
ATOM 11997 C CA . ASP E 1 212 ? 64.606 34.707 14.297 1.00 20.50 212 ASP E CA 1
ATOM 11998 C C . ASP E 1 212 ? 65.334 34.915 12.979 1.00 20.52 212 ASP E C 1
ATOM 11999 O O . ASP E 1 212 ? 65.530 33.968 12.218 1.00 20.48 212 ASP E O 1
ATOM 12004 N N . ARG E 1 213 ? 65.704 36.163 12.706 1.00 22.85 213 ARG E N 1
ATOM 12005 C CA . ARG E 1 213 ? 66.352 36.519 11.447 1.00 24.57 213 ARG E CA 1
ATOM 12006 C C . ARG E 1 213 ? 67.798 36.018 11.367 1.00 28.89 213 ARG E C 1
ATOM 12007 O O . ARG E 1 213 ? 68.432 36.109 10.321 1.00 28.84 213 ARG E O 1
ATOM 12015 N N . SER E 1 214 ? 68.316 35.482 12.469 1.00 27.26 214 SER E N 1
ATOM 12016 C CA . SER E 1 214 ? 69.639 34.865 12.442 1.00 28.43 214 SER E CA 1
ATOM 12017 C C . SER E 1 214 ? 69.561 33.409 11.964 1.00 30.15 214 SER E C 1
ATOM 12018 O O . SER E 1 214 ? 70.581 32.779 11.684 1.00 32.26 214 SER E O 1
ATOM 12021 N N . ASP E 1 215 ? 68.345 32.880 11.865 1.00 24.89 215 ASP E N 1
ATOM 12022 C CA . ASP E 1 215 ? 68.125 31.543 11.323 1.00 23.63 215 ASP E CA 1
ATOM 12023 C C . ASP E 1 215 ? 68.275 31.594 9.797 1.00 27.01 215 ASP E C 1
ATOM 12024 O O . ASP E 1 215 ? 67.639 32.428 9.144 1.00 25.82 215 ASP E O 1
ATOM 12029 N N . PRO E 1 216 ? 69.120 30.710 9.224 1.00 25.64 216 PRO E N 1
ATOM 12030 C CA . PRO E 1 216 ? 69.366 30.663 7.773 1.00 26.16 216 PRO E CA 1
ATOM 12031 C C . PRO E 1 216 ? 68.087 30.561 6.942 1.00 24.65 216 PRO E C 1
ATOM 12032 O O . PRO E 1 216 ? 68.068 30.977 5.785 1.00 26.55 216 PRO E O 1
ATOM 12036 N N . ARG E 1 217 ? 67.033 30.005 7.531 1.00 21.13 217 ARG E N 1
ATOM 12037 C CA . ARG E 1 217 ? 65.776 29.825 6.830 1.00 19.77 217 ARG E CA 1
ATOM 12038 C C . ARG E 1 217 ? 64.999 31.124 6.654 1.00 20.54 217 ARG E C 1
ATOM 12039 O O . ARG E 1 217 ? 64.206 31.246 5.730 1.00 20.22 217 ARG E O 1
ATOM 12047 N N . PHE E 1 218 ? 65.215 32.084 7.545 1.00 20.47 218 PHE E N 1
ATOM 12048 C CA . PHE E 1 218 ? 64.250 33.171 7.684 1.00 19.12 218 PHE E CA 1
ATOM 12049 C C . PHE E 1 218 ? 64.819 34.551 7.399 1.00 21.08 218 PHE E C 1
ATOM 12050 O O . PHE E 1 218 ? 64.446 35.536 8.038 1.00 21.09 218 PHE E O 1
ATOM 12058 N N . GLY E 1 219 ? 65.703 34.624 6.411 1.00 20.18 219 GLY E N 1
ATOM 12059 C CA . GLY E 1 219 ? 66.230 35.909 5.996 1.00 21.73 219 GLY E CA 1
ATOM 12060 C C . GLY E 1 219 ? 65.201 36.772 5.277 1.00 21.47 219 GLY E C 1
ATOM 12061 O O . GLY E 1 219 ? 65.292 37.994 5.310 1.00 24.76 219 GLY E O 1
ATOM 12062 N N . GLU E 1 220 ? 64.221 36.146 4.627 1.00 19.91 220 GLU E N 1
ATOM 12063 C CA . GLU E 1 220 ? 63.305 36.895 3.756 1.00 19.15 220 GLU E CA 1
ATOM 12064 C C . GLU E 1 220 ? 61.827 36.835 4.146 1.00 23.29 220 GLU E C 1
ATOM 12065 O O . GLU E 1 220 ? 61.072 37.774 3.862 1.00 22.89 220 GLU E O 1
ATOM 12071 N N . VAL E 1 221 ? 61.395 35.722 4.737 1.00 20.67 221 VAL E N 1
ATOM 12072 C CA . VAL E 1 221 ? 59.972 35.557 5.044 1.00 18.07 221 VAL E CA 1
ATOM 12073 C C . VAL E 1 221 ? 59.775 35.167 6.503 1.00 20.01 221 VAL E C 1
ATOM 12074 O O . VAL E 1 221 ? 60.736 34.852 7.192 1.00 20.09 221 VAL E O 1
ATOM 12078 N N . GLU E 1 222 ? 58.527 35.190 6.966 1.00 19.91 222 GLU E N 1
ATOM 12079 C CA . GLU E 1 222 ? 58.260 35.022 8.393 1.00 17.61 222 GLU E CA 1
ATOM 12080 C C . GLU E 1 222 ? 58.164 33.552 8.788 1.00 17.17 222 GLU E C 1
ATOM 12081 O O . GLU E 1 222 ? 57.797 32.696 7.980 1.00 17.63 222 GLU E O 1
ATOM 12087 N N . ASP E 1 223 ? 58.534 33.293 10.036 1.00 15.47 223 ASP E N 1
ATOM 12088 C CA . ASP E 1 223 ? 58.411 31.983 10.663 1.00 16.93 223 ASP E CA 1
ATOM 12089 C C . ASP E 1 223 ? 57.040 31.860 11.325 1.00 17.34 223 ASP E C 1
ATOM 12090 O O . ASP E 1 223 ? 56.136 31.231 10.784 1.00 18.49 223 ASP E O 1
ATOM 12095 N N . ILE E 1 224 ? 56.891 32.451 12.503 1.00 14.88 224 ILE E N 1
ATOM 12096 C CA . ILE E 1 224 ? 55.614 32.396 13.206 1.00 15.88 224 ILE E CA 1
ATOM 12097 C C . ILE E 1 224 ? 54.828 33.685 13.048 1.00 14.69 224 ILE E C 1
ATOM 12098 O O . ILE E 1 224 ? 55.349 34.763 13.264 1.00 16.89 224 ILE E O 1
ATOM 12103 N N . ILE E 1 225 ? 53.566 33.572 12.653 1.00 14.62 225 ILE E N 1
ATOM 12104 C CA . ILE E 1 225 ? 52.666 34.705 12.764 1.00 15.61 225 ILE E CA 1
ATOM 12105 C C . ILE E 1 225 ? 51.317 34.162 13.228 1.00 17.83 225 ILE E C 1
ATOM 12106 O O . ILE E 1 225 ? 50.633 33.429 12.507 1.00 19.00 225 ILE E O 1
ATOM 12111 N N . ASN E 1 226 ? 50.980 34.464 14.478 1.00 14.37 226 ASN E N 1
ATOM 12112 C CA . ASN E 1 226 ? 49.748 33.969 15.073 1.00 14.23 226 ASN E CA 1
ATOM 12113 C C . ASN E 1 226 ? 48.707 35.064 15.005 1.00 15.59 226 ASN E C 1
ATOM 12114 O O . ASN E 1 226 ? 49.044 36.241 15.089 1.00 18.14 226 ASN E O 1
ATOM 12119 N N . PHE E 1 227 ? 47.445 34.704 14.824 1.00 14.09 227 PHE E N 1
ATOM 12120 C CA . PHE E 1 227 ? 46.454 35.756 14.640 1.00 14.24 227 PHE E CA 1
ATOM 12121 C C . PHE E 1 227 ? 45.133 35.429 15.299 1.00 17.06 227 PHE E C 1
ATOM 12122 O O . PHE E 1 227 ? 44.822 34.261 15.573 1.00 16.59 227 PHE E O 1
ATOM 12130 N N . GLN E 1 228 ? 44.381 36.487 15.583 1.00 12.35 228 GLN E N 1
ATOM 12131 C CA . GLN E 1 228 ? 43.044 36.377 16.148 1.00 12.82 228 GLN E CA 1
ATOM 12132 C C . GLN E 1 228 ? 42.027 36.941 15.180 1.00 16.30 228 GLN E C 1
ATOM 12133 O O . GLN E 1 228 ? 42.274 37.973 14.561 1.00 15.78 228 GLN E O 1
ATOM 12139 N N . LEU E 1 229 ? 40.877 36.280 15.089 1.00 15.34 229 LEU E N 1
ATOM 12140 C CA . LEU E 1 229 ? 39.778 36.744 14.252 1.00 16.58 229 LEU E CA 1
ATOM 12141 C C . LEU E 1 229 ? 38.504 36.925 15.058 1.00 15.44 229 LEU E C 1
ATOM 12142 O O . LEU E 1 229 ? 38.162 36.081 15.883 1.00 17.10 229 LEU E O 1
ATOM 12147 N N . LEU E 1 230 ? 37.796 38.024 14.804 1.00 15.58 230 LEU E N 1
ATOM 12148 C CA . LEU E 1 230 ? 36.452 38.223 15.337 1.00 14.68 230 LEU E CA 1
ATOM 12149 C C . LEU E 1 230 ? 35.486 38.199 14.164 1.00 16.71 230 LEU E C 1
ATOM 12150 O O . LEU E 1 230 ? 35.775 38.794 13.122 1.00 16.96 230 LEU E O 1
ATOM 12155 N N . PHE E 1 231 ? 34.359 37.505 14.322 1.00 14.09 231 PHE E N 1
ATOM 12156 C CA . PHE E 1 231 ? 33.353 37.398 13.258 1.00 15.87 231 PHE E CA 1
ATOM 12157 C C . PHE E 1 231 ? 32.077 38.139 13.664 1.00 16.40 231 PHE E C 1
ATOM 12158 O O . PHE E 1 231 ? 31.872 38.400 14.850 1.00 18.79 231 PHE E O 1
ATOM 12166 N N . PRO E 1 232 ? 31.204 38.470 12.693 1.00 18.70 232 PRO E N 1
ATOM 12167 C CA . PRO E 1 232 ? 30.010 39.269 13.023 1.00 22.17 232 PRO E CA 1
ATOM 12168 C C . PRO E 1 232 ? 29.058 38.628 14.045 1.00 19.10 232 PRO E C 1
ATOM 12169 O O . PRO E 1 232 ? 28.403 39.348 14.803 1.00 19.44 232 PRO E O 1
ATOM 12173 N N . SER E 1 233 ? 28.984 37.299 14.067 1.00 17.90 233 SER E N 1
ATOM 12174 C CA . SER E 1 233 ? 28.122 36.593 15.013 1.00 18.27 233 SER E CA 1
ATOM 12175 C C . SER E 1 233 ? 28.617 36.672 16.451 1.00 18.75 233 SER E C 1
ATOM 12176 O O . SER E 1 233 ? 27.883 36.329 17.386 1.00 20.35 233 SER E O 1
ATOM 12179 N N . GLY E 1 234 ? 29.871 37.081 16.615 1.00 17.34 234 GLY E N 1
ATOM 12180 C CA . GLY E 1 234 ? 30.531 37.048 17.910 1.00 16.83 234 GLY E CA 1
ATOM 12181 C C . GLY E 1 234 ? 31.505 35.880 18.018 1.00 19.63 234 GLY E C 1
ATOM 12182 O O . GLY E 1 234 ? 32.252 35.772 18.999 1.00 18.48 234 GLY E O 1
ATOM 12183 N N . ALA E 1 235 ? 31.496 34.991 17.026 1.00 17.57 235 ALA E N 1
ATOM 12184 C CA . ALA E 1 235 ? 32.465 33.887 16.998 1.00 16.37 235 ALA E CA 1
ATOM 12185 C C . ALA E 1 235 ? 33.885 34.441 16.960 1.00 17.19 235 ALA E C 1
ATOM 12186 O O . ALA E 1 235 ? 34.128 35.505 16.382 1.00 16.30 235 ALA E O 1
ATOM 12188 N N . THR E 1 236 ? 34.814 33.717 17.585 1.00 15.97 236 THR E N 1
ATOM 12189 C CA . THR E 1 236 ? 36.220 34.118 17.621 1.00 15.91 236 THR E CA 1
ATOM 12190 C C . THR E 1 236 ? 37.104 32.987 17.135 1.00 17.38 236 THR E C 1
ATOM 12191 O O . THR E 1 236 ? 36.724 31.819 17.210 1.00 17.81 236 THR E O 1
ATOM 12195 N N . ALA E 1 237 ? 38.300 33.327 16.670 1.00 15.17 237 ALA E N 1
ATOM 12196 C CA . ALA E 1 237 ? 39.286 32.319 16.311 1.00 14.23 237 ALA E CA 1
ATOM 12197 C C . ALA E 1 237 ? 40.671 32.710 16.808 1.00 16.53 237 ALA E C 1
ATOM 12198 O O . ALA E 1 237 ? 41.067 33.872 16.707 1.00 15.06 237 ALA E O 1
ATOM 12200 N N . ASN E 1 238 ? 41.392 31.741 17.370 1.00 14.09 238 ASN E N 1
ATOM 12201 C CA . ASN E 1 238 ? 42.809 31.896 17.694 1.00 13.68 238 ASN E CA 1
ATOM 12202 C C . ASN E 1 238 ? 43.563 30.973 16.773 1.00 16.02 238 ASN E C 1
ATOM 12203 O O . ASN E 1 238 ? 43.317 29.759 16.800 1.00 14.97 238 ASN E O 1
ATOM 12208 N N . CYS E 1 239 ? 44.486 31.511 15.989 1.00 14.50 239 CYS E N 1
ATOM 12209 C CA . CYS E 1 239 ? 45.163 30.708 14.966 1.00 13.95 239 CYS E CA 1
ATOM 12210 C C . CYS E 1 239 ? 46.679 30.769 15.071 1.00 14.44 239 CYS E C 1
ATOM 12211 O O . CYS E 1 239 ? 47.246 31.840 15.302 1.00 16.25 239 CYS E O 1
ATOM 12214 N N . VAL E 1 240 ? 47.332 29.622 14.879 1.00 13.79 240 VAL E N 1
ATOM 12215 C CA . VAL E 1 240 ? 48.787 29.571 14.737 1.00 14.00 240 VAL E CA 1
ATOM 12216 C C . VAL E 1 240 ? 49.192 29.262 13.292 1.00 15.30 240 VAL E C 1
ATOM 12217 O O . VAL E 1 240 ? 48.564 28.437 12.625 1.00 16.66 240 VAL E O 1
ATOM 12221 N N . SER E 1 241 ? 50.218 29.977 12.822 1.00 14.32 241 SER E N 1
ATOM 12222 C CA . SER E 1 241 ? 50.905 29.722 11.558 1.00 16.04 241 SER E CA 1
ATOM 12223 C C . SER E 1 241 ? 52.398 29.639 11.862 1.00 15.04 241 SER E C 1
ATOM 12224 O O . SER E 1 241 ? 52.961 30.583 12.430 1.00 15.71 241 SER E O 1
ATOM 12227 N N . ALA E 1 242 ? 53.053 28.541 11.491 1.00 15.64 242 ALA E N 1
ATOM 12228 C CA . ALA E 1 242 ? 54.457 28.387 11.880 1.00 17.06 242 ALA E CA 1
ATOM 12229 C C . ALA E 1 242 ? 55.300 27.611 10.875 1.00 17.94 242 ALA E C 1
ATOM 12230 O O . ALA E 1 242 ? 54.821 26.677 10.232 1.00 15.64 242 ALA E O 1
ATOM 12232 N N . TYR E 1 243 ? 56.572 27.989 10.793 1.00 17.60 243 TYR E N 1
ATOM 12233 C CA . TYR E 1 243 ? 57.566 27.249 10.014 1.00 17.24 243 TYR E CA 1
ATOM 12234 C C . TYR E 1 243 ? 58.612 26.589 10.925 1.00 18.22 243 TYR E C 1
ATOM 12235 O O . TYR E 1 243 ? 59.592 26.022 10.433 1.00 19.36 243 TYR E O 1
ATOM 12244 N N . SER E 1 244 ? 58.417 26.660 12.241 1.00 17.78 244 SER E N 1
ATOM 12245 C CA . SER E 1 244 ? 59.419 26.117 13.175 1.00 19.65 244 SER E CA 1
ATOM 12246 C C . SER E 1 244 ? 58.859 25.131 14.209 1.00 22.57 244 SER E C 1
ATOM 12247 O O . SER E 1 244 ? 59.597 24.674 15.085 1.00 23.22 244 SER E O 1
ATOM 12250 N N . VAL E 1 245 ? 57.570 24.813 14.108 1.00 19.93 245 VAL E N 1
ATOM 12251 C CA . VAL E 1 245 ? 56.972 23.739 14.902 1.00 20.09 245 VAL E CA 1
ATOM 12252 C C . VAL E 1 245 ? 56.020 22.930 14.042 1.00 19.44 245 VAL E C 1
ATOM 12253 O O . VAL E 1 245 ? 55.558 23.401 13.000 1.00 17.54 245 VAL E O 1
ATOM 12257 N N . ASN E 1 246 ? 55.711 21.714 14.488 1.00 17.97 246 ASN E N 1
ATOM 12258 C CA . ASN E 1 246 ? 54.748 20.882 13.784 1.00 17.56 246 ASN E CA 1
ATOM 12259 C C . ASN E 1 246 ? 53.400 20.873 14.471 1.00 19.87 246 ASN E C 1
ATOM 12260 O O . ASN E 1 246 ? 53.294 20.478 15.636 1.00 19.97 246 ASN E O 1
ATOM 12265 N N . CYS E 1 247 ? 52.370 21.297 13.741 1.00 16.10 247 CYS E N 1
ATOM 12266 C CA . CYS E 1 247 ? 50.998 21.229 14.214 1.00 17.48 247 CYS E CA 1
ATOM 12267 C C . CYS E 1 247 ? 50.041 21.176 13.040 1.00 18.72 247 CYS E C 1
ATOM 12268 O O . CYS E 1 247 ? 50.311 21.727 11.976 1.00 18.07 247 CYS E O 1
ATOM 12271 N N . ASN E 1 248 ? 48.906 20.525 13.248 1.00 14.76 248 ASN E N 1
ATOM 12272 C CA . ASN E 1 248 ? 47.892 20.451 12.209 1.00 16.93 248 ASN E CA 1
ATOM 12273 C C . ASN E 1 248 ? 46.581 20.045 12.845 1.00 17.65 248 ASN E C 1
ATOM 12274 O O . ASN E 1 248 ? 46.299 18.857 13.006 1.00 16.09 248 ASN E O 1
ATOM 12279 N N . ARG E 1 249 ? 45.782 21.024 13.256 1.00 14.88 249 ARG E N 1
ATOM 12280 C CA . ARG E 1 249 ? 44.612 20.687 14.041 1.00 14.63 249 ARG E CA 1
ATOM 12281 C C . ARG E 1 249 ? 43.651 21.845 14.109 1.00 16.20 249 ARG E C 1
ATOM 12282 O O . ARG E 1 249 ? 44.037 22.998 13.917 1.00 16.41 249 ARG E O 1
ATOM 12290 N N . TYR E 1 250 ? 42.393 21.529 14.378 1.00 15.65 250 TYR E N 1
ATOM 12291 C CA . TYR E 1 250 ? 41.481 22.547 14.862 1.00 15.78 250 TYR E CA 1
ATOM 12292 C C . TYR E 1 250 ? 40.457 21.975 15.809 1.00 16.30 250 TYR E C 1
ATOM 12293 O O . TYR E 1 250 ? 40.126 20.794 15.743 1.00 15.97 250 TYR E O 1
ATOM 12302 N N . ARG E 1 251 ? 39.983 22.825 16.711 1.00 15.15 251 ARG E N 1
ATOM 12303 C CA . ARG E 1 251 ? 38.804 22.512 17.496 1.00 13.61 251 ARG E CA 1
ATOM 12304 C C . ARG E 1 251 ? 37.815 23.641 17.344 1.00 15.13 251 ARG E C 1
ATOM 12305 O O . ARG E 1 251 ? 38.184 24.813 17.464 1.00 16.15 251 ARG E O 1
ATOM 12313 N N . VAL E 1 252 ? 36.558 23.310 17.059 1.00 14.37 252 VAL E N 1
ATOM 12314 C CA . VAL E 1 252 ? 35.512 24.331 17.041 1.00 14.54 252 VAL E CA 1
ATOM 12315 C C . VAL E 1 252 ? 34.539 24.029 18.181 1.00 16.29 252 VAL E C 1
ATOM 12316 O O . VAL E 1 252 ? 34.163 22.867 18.403 1.00 16.05 252 VAL E O 1
ATOM 12320 N N . SER E 1 253 ? 34.190 25.065 18.947 1.00 14.48 253 SER E N 1
ATOM 12321 C CA . SER E 1 253 ? 33.419 24.890 20.184 1.00 15.43 253 SER E CA 1
ATOM 12322 C C . SER E 1 253 ? 32.252 25.853 20.278 1.00 16.29 253 SER E C 1
ATOM 12323 O O . SER E 1 253 ? 32.355 27.019 19.866 1.00 15.37 253 SER E O 1
ATOM 12326 N N . GLY E 1 254 ? 31.146 25.367 20.839 1.00 15.36 254 GLY E N 1
ATOM 12327 C CA . GLY E 1 254 ? 29.973 26.185 21.115 1.00 15.71 254 GLY E CA 1
ATOM 12328 C C . GLY E 1 254 ? 29.435 25.794 22.493 1.00 15.64 254 GLY E C 1
ATOM 12329 O O . GLY E 1 254 ? 30.012 24.939 23.164 1.00 16.21 254 GLY E O 1
ATOM 12330 N N . PRO E 1 255 ? 28.319 26.405 22.916 1.00 15.25 255 PRO E N 1
ATOM 12331 C CA . PRO E 1 255 ? 27.807 26.169 24.271 1.00 16.65 255 PRO E CA 1
ATOM 12332 C C . PRO E 1 255 ? 27.386 24.716 24.518 1.00 18.63 255 PRO E C 1
ATOM 12333 O O . PRO E 1 255 ? 27.324 24.291 25.677 1.00 19.20 255 PRO E O 1
ATOM 12337 N N . LYS E 1 256 ? 27.096 23.972 23.448 1.00 17.31 256 LYS E N 1
ATOM 12338 C CA . LYS E 1 256 ? 26.581 22.610 23.590 1.00 19.97 256 LYS E CA 1
ATOM 12339 C C . LYS E 1 256 ? 27.666 21.545 23.497 1.00 22.02 256 LYS E C 1
ATOM 12340 O O . LYS E 1 256 ? 27.429 20.376 23.819 1.00 21.39 256 LYS E O 1
ATOM 12346 N N . GLY E 1 257 ? 28.861 21.931 23.059 1.00 19.29 257 GLY E N 1
ATOM 12347 C CA . GLY E 1 257 ? 29.928 20.959 22.941 1.00 16.96 257 GLY E CA 1
ATOM 12348 C C . GLY E 1 257 ? 30.941 21.359 21.897 1.00 18.88 257 GLY E C 1
ATOM 12349 O O . GLY E 1 257 ? 30.902 22.483 21.394 1.00 18.37 257 GLY E O 1
ATOM 12350 N N . TRP E 1 258 ? 31.862 20.455 21.588 1.00 17.31 258 TRP E N 1
ATOM 12351 C CA . TRP E 1 258 ? 32.892 20.790 20.625 1.00 17.45 258 TRP E CA 1
ATOM 12352 C C . TRP E 1 258 ? 33.306 19.610 19.773 1.00 17.94 258 TRP E C 1
ATOM 12353 O O . TRP E 1 258 ? 32.978 18.448 20.072 1.00 17.13 258 TRP E O 1
ATOM 12364 N N . VAL E 1 259 ? 34.007 19.914 18.684 1.00 16.16 259 VAL E N 1
ATOM 12365 C CA . VAL E 1 259 ? 34.564 18.846 17.861 1.00 15.87 259 VAL E CA 1
ATOM 12366 C C . VAL E 1 259 ? 35.936 19.275 17.356 1.00 17.45 259 VAL E C 1
ATOM 12367 O O . VAL E 1 259 ? 36.147 20.449 17.032 1.00 15.29 259 VAL E O 1
ATOM 12371 N N . GLU E 1 260 ? 36.875 18.330 17.325 1.00 15.61 260 GLU E N 1
ATOM 12372 C CA . GLU E 1 260 ? 38.232 18.627 16.885 1.00 16.05 260 GLU E CA 1
ATOM 12373 C C . GLU E 1 260 ? 38.763 17.551 15.949 1.00 18.45 260 GLU E C 1
ATOM 12374 O O . GLU E 1 260 ? 38.306 16.402 15.964 1.00 18.69 260 GLU E O 1
ATOM 12380 N N . ILE E 1 261 ? 39.731 17.936 15.126 1.00 16.58 261 ILE E N 1
ATOM 12381 C CA . ILE E 1 261 ? 40.407 16.996 14.231 1.00 15.78 261 ILE E CA 1
ATOM 12382 C C . ILE E 1 261 ? 41.909 17.245 14.347 1.00 17.77 261 ILE E C 1
ATOM 12383 O O . ILE E 1 261 ? 42.360 18.394 14.282 1.00 16.36 261 ILE E O 1
ATOM 12388 N N . ASP E 1 262 ? 42.679 16.176 14.537 1.00 15.28 262 ASP E N 1
ATOM 12389 C CA . ASP E 1 262 ? 44.127 16.275 14.712 1.00 15.56 262 ASP E CA 1
ATOM 12390 C C . ASP E 1 262 ? 44.739 14.922 14.314 1.00 17.99 262 ASP E C 1
ATOM 12391 O O . ASP E 1 262 ? 44.588 13.954 15.046 1.00 19.03 262 ASP E O 1
ATOM 12396 N N . PRO E 1 263 ? 45.408 14.847 13.152 1.00 18.55 263 PRO E N 1
ATOM 12397 C CA . PRO E 1 263 ? 45.632 15.929 12.184 1.00 17.09 263 PRO E CA 1
ATOM 12398 C C . PRO E 1 263 ? 44.363 16.301 11.429 1.00 17.46 263 PRO E C 1
ATOM 12399 O O . PRO E 1 263 ? 43.492 15.461 11.215 1.00 18.21 263 PRO E O 1
ATOM 12403 N N . ALA E 1 264 ? 44.248 17.573 11.054 1.00 17.12 264 ALA E N 1
ATOM 12404 C CA . ALA E 1 264 ? 43.014 18.092 10.475 1.00 15.94 264 ALA E CA 1
ATOM 12405 C C . ALA E 1 264 ? 43.031 18.138 8.951 1.00 17.96 264 ALA E C 1
ATOM 12406 O O . ALA E 1 264 ? 42.048 17.776 8.301 1.00 18.35 264 ALA E O 1
ATOM 12408 N N . THR E 1 265 ? 44.143 18.596 8.382 1.00 19.69 265 THR E N 1
ATOM 12409 C CA . THR E 1 265 ? 44.175 18.910 6.954 1.00 18.70 265 THR E CA 1
ATOM 12410 C C . THR E 1 265 ? 45.369 18.253 6.278 1.00 20.08 265 THR E C 1
ATOM 12411 O O . THR E 1 265 ? 45.867 18.726 5.257 1.00 22.73 265 THR E O 1
ATOM 12415 N N . SER E 1 266 ? 45.808 17.139 6.845 1.00 21.07 266 SER E N 1
ATOM 12416 C CA . SER E 1 266 ? 46.883 16.350 6.258 1.00 21.13 266 SER E CA 1
ATOM 12417 C C . SER E 1 266 ? 46.390 15.589 5.027 1.00 19.85 266 SER E C 1
ATOM 12418 O O . SER E 1 266 ? 45.194 15.551 4.753 1.00 21.03 266 SER E O 1
ATOM 12421 N N . TYR E 1 267 ? 47.321 14.986 4.296 1.00 22.44 267 TYR E N 1
ATOM 12422 C CA . TYR E 1 267 ? 46.977 14.190 3.126 1.00 25.10 267 TYR E CA 1
ATOM 12423 C C . TYR E 1 267 ? 46.128 12.998 3.541 1.00 23.79 267 TYR E C 1
ATOM 12424 O O . TYR E 1 267 ? 45.183 12.620 2.850 1.00 24.29 267 TYR E O 1
ATOM 12433 N N . GLN E 1 268 ? 46.475 12.410 4.681 1.00 22.36 268 GLN E N 1
ATOM 12434 C CA . GLN E 1 268 ? 45.696 11.326 5.254 1.00 24.79 268 GLN E CA 1
ATOM 12435 C C . GLN E 1 268 ? 45.899 11.297 6.764 1.00 20.81 268 GLN E C 1
ATOM 12436 O O . GLN E 1 268 ? 46.649 12.106 7.312 1.00 24.09 268 GLN E O 1
ATOM 12442 N N . GLY E 1 269 ? 45.211 10.380 7.428 1.00 21.64 269 GLY E N 1
ATOM 12443 C CA . GLY E 1 269 ? 45.445 10.123 8.837 1.00 23.76 269 GLY E CA 1
ATOM 12444 C C . GLY E 1 269 ? 44.612 10.939 9.809 1.00 21.73 269 GLY E C 1
ATOM 12445 O O . GLY E 1 269 ? 44.842 10.866 11.020 1.00 22.39 269 GLY E O 1
ATOM 12446 N N . GLN E 1 270 ? 43.654 11.703 9.285 1.00 20.08 270 GLN E N 1
ATOM 12447 C CA . GLN E 1 270 ? 42.729 12.485 10.107 1.00 18.51 270 GLN E CA 1
ATOM 12448 C C . GLN E 1 270 ? 42.091 11.652 11.207 1.00 20.93 270 GLN E C 1
ATOM 12449 O O . GLN E 1 270 ? 41.700 10.508 10.980 1.00 21.83 270 GLN E O 1
ATOM 12455 N N . ALA E 1 271 ? 41.973 12.246 12.390 1.00 19.64 271 ALA E N 1
ATOM 12456 C CA . ALA E 1 271 ? 41.315 11.619 13.528 1.00 17.40 271 ALA E CA 1
ATOM 12457 C C . ALA E 1 271 ? 40.462 12.666 14.225 1.00 18.55 271 ALA E C 1
ATOM 12458 O O . ALA E 1 271 ? 40.957 13.739 14.553 1.00 20.19 271 ALA E O 1
ATOM 12460 N N . MET E 1 272 ? 39.190 12.352 14.447 1.00 18.89 272 MET E N 1
ATOM 12461 C CA . MET E 1 272 ? 38.244 13.292 15.039 1.00 20.05 272 MET E CA 1
ATOM 12462 C C . MET E 1 272 ? 37.809 12.884 16.450 1.00 22.34 272 MET E C 1
ATOM 12463 O O . MET E 1 272 ? 37.570 11.705 16.733 1.00 20.84 272 MET E O 1
ATOM 12468 N N . ARG E 1 273 ? 37.733 13.865 17.342 1.00 16.44 273 ARG E N 1
ATOM 12469 C CA . ARG E 1 273 ? 37.214 13.638 18.686 1.00 17.14 273 ARG E CA 1
ATOM 12470 C C . ARG E 1 273 ? 36.141 14.677 18.956 1.00 20.36 273 ARG E C 1
ATOM 12471 O O . ARG E 1 273 ? 36.283 15.827 18.550 1.00 18.22 273 ARG E O 1
ATOM 12479 N N . ALA E 1 274 ? 35.050 14.287 19.610 1.00 18.78 274 ALA E N 1
ATOM 12480 C CA . ALA E 1 274 ? 33.976 15.247 19.859 1.00 18.79 274 ALA E CA 1
ATOM 12481 C C . ALA E 1 274 ? 33.509 15.155 21.300 1.00 20.73 274 ALA E C 1
ATOM 12482 O O . ALA E 1 274 ? 33.533 14.087 21.897 1.00 20.70 274 ALA E O 1
ATOM 12484 N N . GLN E 1 275 ? 33.093 16.284 21.848 1.00 19.74 275 GLN E N 1
ATOM 12485 C CA . GLN E 1 275 ? 32.537 16.324 23.189 1.00 22.01 275 GLN E CA 1
ATOM 12486 C C . GLN E 1 275 ? 31.112 16.831 23.047 1.00 23.23 275 GLN E C 1
ATOM 12487 O O . GLN E 1 275 ? 30.882 18.027 22.852 1.00 20.67 275 GLN E O 1
ATOM 12493 N N . LEU E 1 276 ? 30.156 15.900 23.081 1.00 22.89 276 LEU E N 1
ATOM 12494 C CA . LEU E 1 276 ? 28.758 16.229 22.845 1.00 23.79 276 LEU E CA 1
ATOM 12495 C C . LEU E 1 276 ? 27.867 15.576 23.893 1.00 31.93 276 LEU E C 1
ATOM 12496 O O . LEU E 1 276 ? 27.446 14.429 23.731 1.00 34.70 276 LEU E O 1
ATOM 12501 N N . GLY E 1 277 ? 27.588 16.298 24.971 1.00 31.05 277 GLY E N 1
ATOM 12502 C CA . GLY E 1 277 ? 26.769 15.755 26.043 1.00 33.11 277 GLY E CA 1
ATOM 12503 C C . GLY E 1 277 ? 27.559 14.997 27.095 1.00 37.71 277 GLY E C 1
ATOM 12504 O O . GLY E 1 277 ? 27.324 15.161 28.291 1.00 46.71 277 GLY E O 1
ATOM 12505 N N . GLY E 1 278 ? 28.491 14.158 26.657 1.00 30.09 278 GLY E N 1
ATOM 12506 C CA . GLY E 1 278 ? 29.314 13.396 27.576 1.00 31.43 278 GLY E CA 1
ATOM 12507 C C . GLY E 1 278 ? 30.788 13.673 27.378 1.00 30.84 278 GLY E C 1
ATOM 12508 O O . GLY E 1 278 ? 31.151 14.629 26.690 1.00 28.98 278 GLY E O 1
ATOM 12509 N N . PRO E 1 279 ? 31.649 12.847 27.989 1.00 26.92 279 PRO E N 1
ATOM 12510 C CA . PRO E 1 279 ? 33.102 12.977 27.848 1.00 26.34 279 PRO E CA 1
ATOM 12511 C C . PRO E 1 279 ? 33.522 12.967 26.383 1.00 26.55 279 PRO E C 1
ATOM 12512 O O . PRO E 1 279 ? 32.782 12.424 25.559 1.00 25.17 279 PRO E O 1
ATOM 12516 N N . PRO E 1 280 ? 34.679 13.576 26.063 1.00 22.86 280 PRO E N 1
ATOM 12517 C CA . PRO E 1 280 ? 35.201 13.511 24.694 1.00 22.43 280 PRO E CA 1
ATOM 12518 C C . PRO E 1 280 ? 35.276 12.064 24.230 1.00 22.47 280 PRO E C 1
ATOM 12519 O O . PRO E 1 280 ? 35.669 11.193 25.013 1.00 22.64 280 PRO E O 1
ATOM 12523 N N . ALA E 1 281 ? 34.884 11.810 22.992 1.00 19.13 281 ALA E N 1
ATOM 12524 C CA . ALA E 1 281 ? 34.927 10.448 22.467 1.00 25.41 281 ALA E CA 1
ATOM 12525 C C . ALA E 1 281 ? 35.279 10.491 20.993 1.00 24.52 281 ALA E C 1
ATOM 12526 O O . ALA E 1 281 ? 35.000 11.481 20.326 1.00 20.48 281 ALA E O 1
ATOM 12528 N N . PRO E 1 282 ? 35.883 9.411 20.475 1.00 23.86 282 PRO E N 1
ATOM 12529 C CA . PRO E 1 282 ? 36.168 9.347 19.036 1.00 24.82 282 PRO E CA 1
ATOM 12530 C C . PRO E 1 282 ? 34.891 9.466 18.217 1.00 24.69 282 PRO E C 1
ATOM 12531 O O . PRO E 1 282 ? 33.812 9.053 18.663 1.00 24.79 282 PRO E O 1
ATOM 12535 N N . ARG E 1 283 ? 35.001 10.058 17.035 1.00 23.42 283 ARG E N 1
ATOM 12536 C CA . ARG E 1 283 ? 33.880 10.096 16.108 1.00 26.09 283 ARG E CA 1
ATOM 12537 C C . ARG E 1 283 ? 34.351 9.746 14.707 1.00 26.98 283 ARG E C 1
ATOM 12538 O O . ARG E 1 283 ? 35.334 10.296 14.210 1.00 23.01 283 ARG E O 1
ATOM 12546 N N . GLU E 1 284 ? 33.676 8.792 14.079 1.00 24.75 284 GLU E N 1
ATOM 12547 C CA A GLU E 1 284 ? 33.955 8.492 12.686 0.48 25.00 284 GLU E CA 1
ATOM 12548 C CA B GLU E 1 284 ? 33.936 8.473 12.682 0.52 25.01 284 GLU E CA 1
ATOM 12549 C C . GLU E 1 284 ? 33.013 9.302 11.795 1.00 23.84 284 GLU E C 1
ATOM 12550 O O . GLU E 1 284 ? 31.801 9.321 12.004 1.00 25.84 284 GLU E O 1
ATOM 12561 N N . PRO E 1 285 ? 33.579 10.013 10.811 1.00 21.10 285 PRO E N 1
ATOM 12562 C CA . PRO E 1 285 ? 32.740 10.841 9.945 1.00 22.07 285 PRO E CA 1
ATOM 12563 C C . PRO E 1 285 ? 31.927 10.001 8.972 1.00 24.05 285 PRO E C 1
ATOM 12564 O O . PRO E 1 285 ? 32.285 8.851 8.714 1.00 23.25 285 PRO E O 1
ATOM 12568 N N . ALA E 1 286 ? 30.855 10.575 8.439 1.00 23.59 286 ALA E N 1
ATOM 12569 C CA . ALA E 1 286 ? 30.141 9.947 7.341 1.00 23.79 286 ALA E CA 1
ATOM 12570 C C . ALA E 1 286 ? 31.129 9.676 6.205 1.00 28.42 286 ALA E C 1
ATOM 12571 O O . ALA E 1 286 ? 31.991 10.505 5.902 1.00 24.27 286 ALA E O 1
ATOM 12573 N N . PRO E 1 287 ? 31.032 8.496 5.586 1.00 24.85 287 PRO E N 1
ATOM 12574 C CA . PRO E 1 287 ? 31.982 8.140 4.528 1.00 27.83 287 PRO E CA 1
ATOM 12575 C C . PRO E 1 287 ? 31.803 8.974 3.260 1.00 25.65 287 PRO E C 1
ATOM 12576 O O . PRO E 1 287 ? 30.699 9.415 2.937 1.00 26.31 287 PRO E O 1
ATOM 12580 N N . GLN E 1 288 ? 32.908 9.199 2.561 1.00 23.97 288 GLN E N 1
ATOM 12581 C CA . GLN E 1 288 ? 32.898 9.883 1.276 1.00 29.15 288 GLN E CA 1
ATOM 12582 C C . GLN E 1 288 ? 33.251 8.883 0.173 1.00 29.30 288 GLN E C 1
ATOM 12583 O O . GLN E 1 288 ? 34.081 8.001 0.390 1.00 30.02 288 GLN E O 1
ATOM 12589 N N . PRO E 1 289 ? 32.625 9.030 -1.006 1.00 31.12 289 PRO E N 1
ATOM 12590 C CA . PRO E 1 289 ? 32.833 8.155 -2.170 1.00 33.38 289 PRO E CA 1
ATOM 12591 C C . PRO E 1 289 ? 34.285 8.128 -2.638 1.00 30.74 289 PRO E C 1
ATOM 12592 O O . PRO E 1 289 ? 34.815 7.069 -2.991 1.00 30.17 289 PRO E O 1
ATOM 12596 N N . LYS E 1 290 ? 34.913 9.300 -2.648 1.00 26.50 290 LYS E N 1
ATOM 12597 C CA . LYS E 1 290 ? 36.271 9.456 -3.148 1.00 27.32 290 LYS E CA 1
ATOM 12598 C C . LYS E 1 290 ? 37.161 10.180 -2.144 1.00 26.68 290 LYS E C 1
ATOM 12599 O O . LYS E 1 290 ? 36.677 10.963 -1.318 1.00 25.77 290 LYS E O 1
ATOM 12605 N N . ASN E 1 291 ? 38.459 9.918 -2.228 1.00 24.82 291 ASN E N 1
ATOM 12606 C CA . ASN E 1 291 ? 39.447 10.631 -1.432 1.00 22.70 291 ASN E CA 1
ATOM 12607 C C . ASN E 1 291 ? 39.427 12.120 -1.781 1.00 23.28 291 ASN E C 1
ATOM 12608 O O . ASN E 1 291 ? 38.917 12.512 -2.835 1.00 19.58 291 ASN E O 1
ATOM 12613 N N . GLN E 1 292 ? 39.991 12.947 -0.908 1.00 21.97 292 GLN E N 1
ATOM 12614 C CA . GLN E 1 292 ? 39.870 14.391 -1.065 1.00 21.66 292 GLN E CA 1
ATOM 12615 C C . GLN E 1 292 ? 40.470 14.942 -2.368 1.00 21.21 292 GLN E C 1
ATOM 12616 O O . GLN E 1 292 ? 39.965 15.937 -2.906 1.00 20.66 292 GLN E O 1
ATOM 12622 N N . PHE E 1 293 ? 41.529 14.316 -2.872 1.00 19.18 293 PHE E N 1
ATOM 12623 C CA . PHE E 1 293 ? 42.187 14.806 -4.088 1.00 21.83 293 PHE E CA 1
ATOM 12624 C C . PHE E 1 293 ? 41.344 14.536 -5.332 1.00 22.55 293 PHE E C 1
ATOM 12625 O O . PHE E 1 293 ? 41.046 15.449 -6.110 1.00 20.76 293 PHE E O 1
ATOM 12633 N N . SER E 1 294 ? 40.934 13.284 -5.506 1.00 23.00 294 SER E N 1
ATOM 12634 C CA . SER E 1 294 ? 40.045 12.928 -6.606 1.00 21.27 294 SER E CA 1
ATOM 12635 C C . SER E 1 294 ? 38.727 13.684 -6.543 1.00 21.76 294 SER E C 1
ATOM 12636 O O . SER E 1 294 ? 38.193 14.109 -7.567 1.00 23.04 294 SER E O 1
ATOM 12639 N N . ALA E 1 295 ? 38.192 13.847 -5.337 1.00 21.73 295 ALA E N 1
ATOM 12640 C CA . ALA E 1 295 ? 36.956 14.596 -5.159 1.00 19.86 295 ALA E CA 1
ATOM 12641 C C . ALA E 1 295 ? 37.137 16.052 -5.585 1.00 19.57 295 ALA E C 1
ATOM 12642 O O . ALA E 1 295 ? 36.248 16.637 -6.203 1.00 21.01 295 ALA E O 1
ATOM 12644 N N . GLN E 1 296 ? 38.286 16.631 -5.241 1.00 21.03 296 GLN E N 1
ATOM 12645 C CA . GLN E 1 296 ? 38.573 18.016 -5.630 1.00 19.28 296 GLN E CA 1
ATOM 12646 C C . GLN E 1 296 ? 38.622 18.137 -7.148 1.00 20.59 296 GLN E C 1
ATOM 12647 O O . GLN E 1 296 ? 37.979 19.013 -7.735 1.00 20.79 296 GLN E O 1
ATOM 12653 N N . LEU E 1 297 ? 39.390 17.249 -7.774 1.00 20.75 297 LEU E N 1
ATOM 12654 C CA . LEU E 1 297 ? 39.494 17.208 -9.235 1.00 21.82 297 LEU E CA 1
ATOM 12655 C C . LEU E 1 297 ? 38.123 17.069 -9.891 1.00 23.87 297 LEU E C 1
ATOM 12656 O O . LEU E 1 297 ? 37.778 17.827 -10.809 1.00 23.79 297 LEU E O 1
ATOM 12661 N N . ASP E 1 298 ? 37.330 16.113 -9.416 1.00 23.50 298 ASP E N 1
ATOM 12662 C CA . ASP E 1 298 ? 36.021 15.874 -10.015 1.00 22.45 298 ASP E CA 1
ATOM 12663 C C . ASP E 1 298 ? 35.062 17.017 -9.763 1.00 24.55 298 ASP E C 1
ATOM 12664 O O . ASP E 1 298 ? 34.142 17.235 -10.548 1.00 25.43 298 ASP E O 1
ATOM 12669 N N . HIS E 1 299 ? 35.257 17.759 -8.674 1.00 22.59 299 HIS E N 1
ATOM 12670 C CA . HIS E 1 299 ? 34.326 18.839 -8.378 1.00 21.23 299 HIS E CA 1
ATOM 12671 C C . HIS E 1 299 ? 34.324 19.910 -9.468 1.00 20.85 299 HIS E C 1
ATOM 12672 O O . HIS E 1 299 ? 33.261 20.381 -9.879 1.00 23.87 299 HIS E O 1
ATOM 12679 N N . LEU E 1 300 ? 35.512 20.293 -9.932 1.00 20.95 300 LEU E N 1
ATOM 12680 C CA . LEU E 1 300 ? 35.613 21.306 -10.976 1.00 22.82 300 LEU E CA 1
ATOM 12681 C C . LEU E 1 300 ? 34.996 20.764 -12.269 1.00 24.49 300 LEU E C 1
ATOM 12682 O O . LEU E 1 300 ? 34.193 21.437 -12.913 1.00 23.86 300 LEU E O 1
ATOM 12687 N N . SER E 1 301 ? 35.357 19.534 -12.618 1.00 23.73 301 SER E N 1
ATOM 12688 C CA . SER E 1 301 ? 34.797 18.889 -13.811 1.00 25.05 301 SER E CA 1
ATOM 12689 C C . SER E 1 301 ? 33.276 18.855 -13.765 1.00 24.97 301 SER E C 1
ATOM 12690 O O . SER E 1 301 ? 32.607 19.213 -14.735 1.00 26.72 301 SER E O 1
ATOM 12693 N N . GLU E 1 302 ? 32.726 18.454 -12.627 1.00 25.12 302 GLU E N 1
ATOM 12694 C CA . GLU E 1 302 ? 31.279 18.375 -12.484 1.00 25.67 302 GLU E CA 1
ATOM 12695 C C . GLU E 1 302 ? 30.608 19.734 -12.579 1.00 29.72 302 GLU E C 1
ATOM 12696 O O . GLU E 1 302 ? 29.542 19.852 -13.184 1.00 31.16 302 GLU E O 1
ATOM 12702 N N . CYS E 1 303 ? 31.230 20.762 -12.000 1.00 26.07 303 CYS E N 1
ATOM 12703 C CA . CYS E 1 303 ? 30.726 22.129 -12.143 1.00 25.69 303 CYS E CA 1
ATOM 12704 C C . CYS E 1 303 ? 30.686 22.571 -13.608 1.00 27.92 303 CYS E C 1
ATOM 12705 O O . CYS E 1 303 ? 29.733 23.215 -14.042 1.00 30.72 303 CYS E O 1
ATOM 12708 N N . ILE E 1 304 ? 31.728 22.240 -14.363 1.00 27.85 304 ILE E N 1
ATOM 12709 C CA . ILE E 1 304 ? 31.761 22.587 -15.778 1.00 28.57 304 ILE E CA 1
ATOM 12710 C C . ILE E 1 304 ? 30.678 21.821 -16.538 1.00 30.58 304 ILE E C 1
ATOM 12711 O O . ILE E 1 304 ? 29.947 22.402 -17.337 1.00 32.32 304 ILE E O 1
ATOM 12716 N N . LEU E 1 305 ? 30.553 20.530 -16.257 1.00 31.04 305 LEU E N 1
ATOM 12717 C CA . LEU E 1 305 ? 29.544 19.706 -16.925 1.00 33.70 305 LEU E CA 1
ATOM 12718 C C . LEU E 1 305 ? 28.111 20.171 -16.644 1.00 36.28 305 LEU E C 1
ATOM 12719 O O . LEU E 1 305 ? 27.248 20.065 -17.516 1.00 37.62 305 LEU E O 1
ATOM 12724 N N . THR E 1 306 ? 27.863 20.703 -15.445 1.00 34.47 306 THR E N 1
ATOM 12725 C CA . THR E 1 306 ? 26.506 21.076 -15.026 1.00 31.36 306 THR E CA 1
ATOM 12726 C C . THR E 1 306 ? 26.211 22.583 -15.010 1.00 34.95 306 THR E C 1
ATOM 12727 O O . THR E 1 306 ? 25.083 22.992 -14.734 1.00 38.46 306 THR E O 1
ATOM 12731 N N . GLY E 1 307 ? 27.214 23.406 -15.284 1.00 31.85 307 GLY E N 1
ATOM 12732 C CA . GLY E 1 307 ? 27.029 24.847 -15.266 1.00 35.42 307 GLY E CA 1
ATOM 12733 C C . GLY E 1 307 ? 26.801 25.399 -13.867 1.00 40.24 307 GLY E C 1
ATOM 12734 O O . GLY E 1 307 ? 25.998 26.311 -13.674 1.00 40.46 307 GLY E O 1
ATOM 12735 N N . ARG E 1 308 ? 27.498 24.836 -12.884 1.00 36.08 308 ARG E N 1
ATOM 12736 C CA . ARG E 1 308 ? 27.393 25.306 -11.505 1.00 36.41 308 ARG E CA 1
ATOM 12737 C C . ARG E 1 308 ? 28.710 25.943 -11.070 1.00 35.18 308 ARG E C 1
ATOM 12738 O O . ARG E 1 308 ? 29.738 25.745 -11.710 1.00 30.89 308 ARG E O 1
ATOM 12746 N N . GLU E 1 309 ? 28.673 26.721 -9.992 1.00 34.39 309 GLU E N 1
ATOM 12747 C CA . GLU E 1 309 ? 29.879 27.387 -9.502 1.00 32.66 309 GLU E CA 1
ATOM 12748 C C . GLU E 1 309 ? 30.581 26.530 -8.458 1.00 28.05 309 GLU E C 1
ATOM 12749 O O . GLU E 1 309 ? 29.921 25.942 -7.605 1.00 29.09 309 GLU E O 1
ATOM 12755 N N . PRO E 1 310 ? 31.920 26.447 -8.527 1.00 28.02 310 PRO E N 1
ATOM 12756 C CA . PRO E 1 310 ? 32.674 25.686 -7.519 1.00 26.17 310 PRO E CA 1
ATOM 12757 C C . PRO E 1 310 ? 32.389 26.193 -6.117 1.00 25.15 310 PRO E C 1
ATOM 12758 O O . PRO E 1 310 ? 32.160 27.392 -5.942 1.00 23.39 310 PRO E O 1
ATOM 12762 N N . ILE E 1 311 ? 32.399 25.302 -5.135 1.00 25.28 311 ILE E N 1
ATOM 12763 C CA . ILE E 1 311 ? 32.162 25.728 -3.762 1.00 26.11 311 ILE E CA 1
ATOM 12764 C C . ILE E 1 311 ? 33.356 26.514 -3.238 1.00 23.84 311 ILE E C 1
ATOM 12765 O O . ILE E 1 311 ? 33.221 27.290 -2.293 1.00 25.01 311 ILE E O 1
ATOM 12770 N N . VAL E 1 312 ? 34.518 26.296 -3.847 1.00 19.90 312 VAL E N 1
ATOM 12771 C CA . VAL E 1 312 ? 35.726 27.053 -3.522 1.00 23.76 312 VAL E CA 1
ATOM 12772 C C . VAL E 1 312 ? 36.263 27.772 -4.769 1.00 23.24 312 VAL E C 1
ATOM 12773 O O . VAL E 1 312 ? 37.328 27.444 -5.294 1.00 21.73 312 VAL E O 1
ATOM 12777 N N . GLY E 1 313 ? 35.518 28.766 -5.228 1.00 22.57 313 GLY E N 1
ATOM 12778 C CA . GLY E 1 313 ? 35.905 29.510 -6.414 1.00 21.65 313 GLY E CA 1
ATOM 12779 C C . GLY E 1 313 ? 36.990 30.526 -6.120 1.00 26.22 313 GLY E C 1
ATOM 12780 O O . GLY E 1 313 ? 37.511 30.599 -4.999 1.00 20.80 313 GLY E O 1
ATOM 12781 N N . GLY E 1 314 ? 37.337 31.315 -7.132 1.00 21.38 314 GLY E N 1
ATOM 12782 C CA . GLY E 1 314 ? 38.339 32.352 -6.969 1.00 21.45 314 GLY E CA 1
ATOM 12783 C C . GLY E 1 314 ? 38.014 33.322 -5.845 1.00 21.53 314 GLY E C 1
ATOM 12784 O O . GLY E 1 314 ? 38.922 33.832 -5.182 1.00 21.31 314 GLY E O 1
ATOM 12785 N N . ASP E 1 315 ? 36.729 33.589 -5.613 1.00 20.00 315 ASP E N 1
ATOM 12786 C CA . ASP E 1 315 ? 36.368 34.513 -4.545 1.00 23.59 315 ASP E CA 1
ATOM 12787 C C . ASP E 1 315 ? 36.727 33.959 -3.159 1.00 24.44 315 ASP E C 1
ATOM 12788 O O . ASP E 1 315 ? 36.968 34.725 -2.228 1.00 22.72 315 ASP E O 1
ATOM 12793 N N . ASP E 1 316 ? 36.779 32.637 -3.014 1.00 21.53 316 ASP E N 1
ATOM 12794 C CA . ASP E 1 316 ? 37.209 32.058 -1.740 1.00 22.52 316 ASP E CA 1
ATOM 12795 C C . ASP E 1 316 ? 38.690 32.343 -1.522 1.00 21.42 316 ASP E C 1
ATOM 12796 O O . ASP E 1 316 ? 39.114 32.687 -0.413 1.00 19.29 316 ASP E O 1
ATOM 12801 N N . GLY E 1 317 ? 39.479 32.190 -2.585 1.00 19.18 317 GLY E N 1
ATOM 12802 C CA . GLY E 1 317 ? 40.901 32.452 -2.520 1.00 17.37 317 GLY E CA 1
ATOM 12803 C C . GLY E 1 317 ? 41.150 33.928 -2.231 1.00 18.68 317 GLY E C 1
ATOM 12804 O O . GLY E 1 317 ? 42.058 34.281 -1.479 1.00 17.92 317 GLY E O 1
ATOM 12805 N N . LEU E 1 318 ? 40.334 34.788 -2.839 1.00 16.95 318 LEU E N 1
ATOM 12806 C CA . LEU E 1 318 ? 40.445 36.232 -2.623 1.00 20.38 318 LEU E CA 1
ATOM 12807 C C . LEU E 1 318 ? 40.118 36.607 -1.178 1.00 18.72 318 LEU E C 1
ATOM 12808 O O . LEU E 1 318 ? 40.810 37.428 -0.562 1.00 17.24 318 LEU E O 1
ATOM 12813 N N . LYS E 1 319 ? 39.066 36.000 -0.636 1.00 17.31 319 LYS E N 1
ATOM 12814 C CA . LYS E 1 319 ? 38.649 36.299 0.729 1.00 20.68 319 LYS E CA 1
ATOM 12815 C C . LYS E 1 319 ? 39.758 35.941 1.712 1.00 19.88 319 LYS E C 1
ATOM 12816 O O . LYS E 1 319 ? 39.973 36.673 2.678 1.00 17.84 319 LYS E O 1
ATOM 12822 N N . ASP E 1 320 ? 40.482 34.851 1.456 1.00 16.26 320 ASP E N 1
ATOM 12823 C CA . ASP E 1 320 ? 41.667 34.535 2.266 1.00 16.01 320 ASP E CA 1
ATOM 12824 C C . ASP E 1 320 ? 42.766 35.594 2.116 1.00 17.43 320 ASP E C 1
ATOM 12825 O O . ASP E 1 320 ? 43.362 36.004 3.110 1.00 15.98 320 ASP E O 1
ATOM 12830 N N . LEU E 1 321 ? 43.052 36.034 0.887 1.00 17.29 321 LEU E N 1
ATOM 12831 C CA . LEU E 1 321 ? 44.139 37.000 0.707 1.00 15.79 321 LEU E CA 1
ATOM 12832 C C . LEU E 1 321 ? 43.785 38.330 1.376 1.00 15.67 321 LEU E C 1
ATOM 12833 O O . LEU E 1 321 ? 44.671 39.000 1.894 1.00 17.20 321 LEU E O 1
ATOM 12838 N N . ARG E 1 322 ? 42.502 38.685 1.400 1.00 15.49 322 ARG E N 1
ATOM 12839 C CA . ARG E 1 322 ? 42.061 39.910 2.086 1.00 16.67 322 ARG E CA 1
ATOM 12840 C C . ARG E 1 322 ? 42.406 39.855 3.574 1.00 16.73 322 ARG E C 1
ATOM 12841 O O . ARG E 1 322 ? 42.906 40.829 4.162 1.00 17.58 322 ARG E O 1
ATOM 12849 N N . VAL E 1 323 ? 42.131 38.710 4.185 1.00 16.93 323 VAL E N 1
ATOM 12850 C CA . VAL E 1 323 ? 42.456 38.553 5.599 1.00 14.98 323 VAL E CA 1
ATOM 12851 C C . VAL E 1 323 ? 43.961 38.431 5.804 1.00 14.96 323 VAL E C 1
ATOM 12852 O O . VAL E 1 323 ? 44.503 38.968 6.774 1.00 15.23 323 VAL E O 1
ATOM 12856 N N . ILE E 1 324 ? 44.654 37.738 4.901 1.00 14.06 324 ILE E N 1
ATOM 12857 C CA . ILE E 1 324 ? 46.108 37.626 5.015 1.00 14.69 324 ILE E CA 1
ATOM 12858 C C . ILE E 1 324 ? 46.763 39.013 4.991 1.00 16.22 324 ILE E C 1
ATOM 12859 O O . ILE E 1 324 ? 47.670 39.290 5.781 1.00 15.41 324 ILE E O 1
ATOM 12864 N N . GLU E 1 325 ? 46.273 39.905 4.134 1.00 16.16 325 GLU E N 1
ATOM 12865 C CA . GLU E 1 325 ? 46.832 41.260 4.107 1.00 17.41 325 GLU E CA 1
ATOM 12866 C C . GLU E 1 325 ? 46.592 41.944 5.445 1.00 14.85 325 GLU E C 1
ATOM 12867 O O . GLU E 1 325 ? 47.458 42.650 5.952 1.00 15.77 325 GLU E O 1
ATOM 12873 N N . ALA E 1 326 ? 45.422 41.717 6.024 1.00 15.01 326 ALA E N 1
ATOM 12874 C CA . ALA E 1 326 ? 45.079 42.321 7.316 1.00 14.04 326 ALA E CA 1
ATOM 12875 C C . ALA E 1 326 ? 45.936 41.760 8.449 1.00 14.32 326 ALA E C 1
ATOM 12876 O O . ALA E 1 326 ? 46.329 42.476 9.378 1.00 14.34 326 ALA E O 1
ATOM 12878 N N . ILE E 1 327 ? 46.200 40.461 8.382 1.00 13.84 327 ILE E N 1
ATOM 12879 C CA . ILE E 1 327 ? 47.024 39.806 9.385 1.00 15.56 327 ILE E CA 1
ATOM 12880 C C . ILE E 1 327 ? 48.447 40.367 9.364 1.00 16.50 327 ILE E C 1
ATOM 12881 O O . ILE E 1 327 ? 49.009 40.720 10.405 1.00 15.22 327 ILE E O 1
ATOM 12886 N N . TYR E 1 328 ? 49.041 40.438 8.174 1.00 13.94 328 TYR E N 1
ATOM 12887 C CA . TYR E 1 328 ? 50.378 41.018 8.063 1.00 16.38 328 TYR E CA 1
ATOM 12888 C C . TYR E 1 328 ? 50.391 42.458 8.572 1.00 16.79 328 TYR E C 1
ATOM 12889 O O . TYR E 1 328 ? 51.328 42.866 9.263 1.00 16.27 328 TYR E O 1
ATOM 12898 N N . ARG E 1 329 ? 49.342 43.214 8.252 1.00 14.32 329 ARG E N 1
ATOM 12899 C CA . ARG E 1 329 ? 49.288 44.620 8.671 1.00 16.72 329 ARG E CA 1
ATOM 12900 C C . ARG E 1 329 ? 49.139 44.734 10.186 1.00 16.44 329 ARG E C 1
ATOM 12901 O O . ARG E 1 329 ? 49.782 45.563 10.818 1.00 15.24 329 ARG E O 1
ATOM 12909 N N . ALA E 1 330 ? 48.288 43.896 10.767 1.00 14.43 330 ALA E N 1
ATOM 12910 C CA . ALA E 1 330 ? 48.082 43.927 12.214 1.00 15.00 330 ALA E CA 1
ATOM 12911 C C . ALA E 1 330 ? 49.365 43.622 12.988 1.00 15.96 330 ALA E C 1
ATOM 12912 O O . ALA E 1 330 ? 49.616 44.209 14.043 1.00 16.26 330 ALA E O 1
ATOM 12914 N N . ALA E 1 331 ? 50.171 42.694 12.483 1.00 16.29 331 ALA E N 1
ATOM 12915 C CA . ALA E 1 331 ? 51.426 42.357 13.145 1.00 16.17 331 ALA E CA 1
ATOM 12916 C C . ALA E 1 331 ? 52.443 43.489 12.988 1.00 18.78 331 ALA E C 1
ATOM 12917 O O . ALA E 1 331 ? 53.230 43.773 13.897 1.00 20.15 331 ALA E O 1
ATOM 12919 N N . ARG E 1 332 ? 52.414 44.135 11.827 1.00 17.40 332 ARG E N 1
ATOM 12920 C CA . ARG E 1 332 ? 53.350 45.209 11.532 1.00 18.83 332 ARG E CA 1
ATOM 12921 C C . ARG E 1 332 ? 53.033 46.449 12.372 1.00 19.67 332 ARG E C 1
ATOM 12922 O O . ARG E 1 332 ? 53.939 47.069 12.931 1.00 21.34 332 ARG E O 1
ATOM 12930 N N . GLU E 1 333 ? 51.751 46.795 12.473 1.00 16.71 333 GLU E N 1
ATOM 12931 C CA . GLU E 1 333 ? 51.334 48.039 13.118 1.00 18.63 333 GLU E CA 1
ATOM 12932 C C . GLU E 1 333 ? 50.977 47.882 14.599 1.00 18.54 333 GLU E C 1
ATOM 12933 O O . GLU E 1 333 ? 50.801 48.879 15.305 1.00 20.22 333 GLU E O 1
ATOM 12939 N N . GLY E 1 334 ? 50.882 46.637 15.063 1.00 18.94 334 GLY E N 1
ATOM 12940 C CA . GLY E 1 334 ? 50.539 46.365 16.452 1.00 18.30 334 GLY E CA 1
ATOM 12941 C C . GLY E 1 334 ? 49.180 46.926 16.831 1.00 17.45 334 GLY E C 1
ATOM 12942 O O . GLY E 1 334 ? 49.019 47.599 17.855 1.00 17.89 334 GLY E O 1
ATOM 12943 N N . ARG E 1 335 ? 48.186 46.662 15.994 1.00 16.73 335 ARG E N 1
ATOM 12944 C CA . ARG E 1 335 ? 46.840 47.154 16.268 1.00 17.76 335 ARG E CA 1
ATOM 12945 C C . ARG E 1 335 ? 45.817 46.202 15.677 1.00 19.15 335 ARG E C 1
ATOM 12946 O O . ARG E 1 335 ? 46.148 45.370 14.831 1.00 22.07 335 ARG E O 1
ATOM 12954 N N . THR E 1 336 ? 44.580 46.324 16.133 1.00 15.29 336 THR E N 1
ATOM 12955 C CA . THR E 1 336 ? 43.487 45.547 15.576 1.00 14.83 336 THR E CA 1
ATOM 12956 C C . THR E 1 336 ? 43.088 46.144 14.245 1.00 19.04 336 THR E C 1
ATOM 12957 O O . THR E 1 336 ? 42.751 47.323 14.164 1.00 19.95 336 THR E O 1
ATOM 12961 N N . VAL E 1 337 ? 43.139 45.336 13.197 1.00 16.25 337 VAL E N 1
ATOM 12962 C CA . VAL E 1 337 ? 42.780 45.808 11.863 1.00 16.31 337 VAL E CA 1
ATOM 12963 C C . VAL E 1 337 ? 41.328 45.455 11.576 1.00 19.36 337 VAL E C 1
ATOM 12964 O O . VAL E 1 337 ? 40.912 44.307 11.756 1.00 18.88 337 VAL E O 1
ATOM 12968 N N . LYS E 1 338 ? 40.547 46.451 11.158 1.00 19.06 338 LYS E N 1
ATOM 12969 C CA . LYS E 1 338 ? 39.135 46.241 10.885 1.00 20.47 338 LYS E CA 1
ATOM 12970 C C . LYS E 1 338 ? 38.903 45.894 9.421 1.00 25.06 338 LYS E C 1
ATOM 12971 O O . LYS E 1 338 ? 39.559 46.450 8.532 1.00 24.63 338 LYS E O 1
ATOM 12977 N N . LEU E 1 339 ? 37.964 44.974 9.189 1.00 23.76 339 LEU E N 1
ATOM 12978 C CA . LEU E 1 339 ? 37.589 44.520 7.848 1.00 29.17 339 LEU E CA 1
ATOM 12979 C C . LEU E 1 339 ? 36.087 44.613 7.619 1.00 32.31 339 LEU E C 1
ATOM 12980 O O . LEU E 1 339 ? 35.644 44.656 6.467 1.00 36.93 339 LEU E O 1
ATOM 12986 N N . ARG F 1 5 ? 52.901 -6.253 77.253 1.00 49.77 5 ARG F N 1
ATOM 12987 C CA . ARG F 1 5 ? 52.637 -5.173 76.308 1.00 44.76 5 ARG F CA 1
ATOM 12988 C C . ARG F 1 5 ? 52.246 -5.724 74.933 1.00 39.80 5 ARG F C 1
ATOM 12989 O O . ARG F 1 5 ? 51.367 -5.168 74.274 1.00 37.33 5 ARG F O 1
ATOM 12997 N N . LYS F 1 6 ? 52.888 -6.810 74.503 1.00 36.62 6 LYS F N 1
ATOM 12998 C CA . LYS F 1 6 ? 52.455 -7.509 73.288 1.00 28.16 6 LYS F CA 1
ATOM 12999 C C . LYS F 1 6 ? 52.071 -8.948 73.606 1.00 31.10 6 LYS F C 1
ATOM 13000 O O . LYS F 1 6 ? 52.861 -9.714 74.167 1.00 32.45 6 LYS F O 1
ATOM 13006 N N . LEU F 1 7 ? 50.848 -9.313 73.241 1.00 27.03 7 LEU F N 1
ATOM 13007 C CA . LEU F 1 7 ? 50.385 -10.681 73.412 1.00 23.71 7 LEU F CA 1
ATOM 13008 C C . LEU F 1 7 ? 50.761 -11.518 72.199 1.00 24.82 7 LEU F C 1
ATOM 13009 O O . LEU F 1 7 ? 50.774 -11.023 71.075 1.00 24.54 7 LEU F O 1
ATOM 13014 N N . GLY F 1 8 ? 51.079 -12.789 72.431 1.00 21.73 8 GLY F N 1
ATOM 13015 C CA . GLY F 1 8 ? 51.581 -13.652 71.382 1.00 22.42 8 GLY F CA 1
ATOM 13016 C C . GLY F 1 8 ? 50.466 -14.437 70.715 1.00 22.14 8 GLY F C 1
ATOM 13017 O O . GLY F 1 8 ? 49.658 -15.077 71.387 1.00 21.99 8 GLY F O 1
ATOM 13018 N N . TYR F 1 9 ? 50.435 -14.370 69.389 1.00 23.20 9 TYR F N 1
ATOM 13019 C CA . TYR F 1 9 ? 49.486 -15.117 68.572 1.00 22.71 9 TYR F CA 1
ATOM 13020 C C . TYR F 1 9 ? 50.082 -16.388 68.000 1.00 21.74 9 TYR F C 1
ATOM 13021 O O . TYR F 1 9 ? 51.197 -16.380 67.474 1.00 23.19 9 TYR F O 1
ATOM 13030 N N . ALA F 1 10 ? 49.320 -17.476 68.059 1.00 19.66 10 ALA F N 1
ATOM 13031 C CA . ALA F 1 10 ? 49.588 -18.627 67.211 1.00 19.64 10 ALA F CA 1
ATOM 13032 C C . ALA F 1 10 ? 48.613 -18.594 66.048 1.00 23.23 10 ALA F C 1
ATOM 13033 O O . ALA F 1 10 ? 47.405 -18.535 66.265 1.00 21.79 10 ALA F O 1
ATOM 13035 N N . ILE F 1 11 ? 49.128 -18.618 64.827 1.00 20.10 11 ILE F N 1
ATOM 13036 C CA . ILE F 1 11 ? 48.269 -18.654 63.656 1.00 21.16 11 ILE F CA 1
ATOM 13037 C C . ILE F 1 11 ? 48.064 -20.096 63.230 1.00 22.58 11 ILE F C 1
ATOM 13038 O O . ILE F 1 11 ? 49.028 -20.820 62.977 1.00 22.63 11 ILE F O 1
ATOM 13043 N N . LEU F 1 12 ? 46.803 -20.508 63.156 1.00 20.55 12 LEU F N 1
ATOM 13044 C CA . LEU F 1 12 ? 46.470 -21.900 62.870 1.00 20.23 12 LEU F CA 1
ATOM 13045 C C . LEU F 1 12 ? 45.738 -22.021 61.547 1.00 21.40 12 LEU F C 1
ATOM 13046 O O . LEU F 1 12 ? 44.640 -21.483 61.383 1.00 19.96 12 LEU F O 1
ATOM 13051 N N . GLY F 1 13 ? 46.344 -22.761 60.618 1.00 21.95 13 GLY F N 1
ATOM 13052 C CA . GLY F 1 13 ? 45.809 -22.927 59.278 1.00 20.42 13 GLY F CA 1
ATOM 13053 C C . GLY F 1 13 ? 46.463 -21.929 58.345 1.00 23.42 13 GLY F C 1
ATOM 13054 O O . GLY F 1 13 ? 46.018 -20.789 58.239 1.00 21.72 13 GLY F O 1
ATOM 13055 N N . LEU F 1 14 ? 47.536 -22.344 57.686 1.00 22.43 14 LEU F N 1
ATOM 13056 C CA . LEU F 1 14 ? 48.347 -21.406 56.920 1.00 24.35 14 LEU F CA 1
ATOM 13057 C C . LEU F 1 14 ? 47.937 -21.391 55.452 1.00 24.50 14 LEU F C 1
ATOM 13058 O O . LEU F 1 14 ? 48.689 -21.812 54.578 1.00 25.81 14 LEU F O 1
ATOM 13063 N N . GLY F 1 15 ? 46.731 -20.896 55.188 1.00 22.99 15 GLY F N 1
ATOM 13064 C CA . GLY F 1 15 ? 46.239 -20.742 53.832 1.00 22.08 15 GLY F CA 1
ATOM 13065 C C . GLY F 1 15 ? 46.333 -19.304 53.341 1.00 21.56 15 GLY F C 1
ATOM 13066 O O . GLY F 1 15 ? 47.176 -18.541 53.811 1.00 22.21 15 GLY F O 1
ATOM 13067 N N . TYR F 1 16 ? 45.471 -18.935 52.399 1.00 20.95 16 TYR F N 1
ATOM 13068 C CA . TYR F 1 16 ? 45.553 -17.620 51.759 1.00 22.00 16 TYR F CA 1
ATOM 13069 C C . TYR F 1 16 ? 45.368 -16.499 52.763 1.00 23.20 16 TYR F C 1
ATOM 13070 O O . TYR F 1 16 ? 46.184 -15.578 52.844 1.00 19.80 16 TYR F O 1
ATOM 13079 N N . TYR F 1 17 ? 44.283 -16.554 53.531 1.00 21.58 17 TYR F N 1
ATOM 13080 C CA . TYR F 1 17 ? 43.989 -15.440 54.421 1.00 20.82 17 TYR F CA 1
ATOM 13081 C C . TYR F 1 17 ? 45.072 -15.301 55.493 1.00 21.88 17 TYR F C 1
ATOM 13082 O O . TYR F 1 17 ? 45.560 -14.190 55.761 1.00 20.56 17 TYR F O 1
ATOM 13091 N N . ALA F 1 18 ? 45.468 -16.427 56.084 1.00 20.46 18 ALA F N 1
ATOM 13092 C CA . ALA F 1 18 ? 46.474 -16.397 57.132 1.00 20.66 18 ALA F CA 1
ATOM 13093 C C . ALA F 1 18 ? 47.793 -15.818 56.627 1.00 21.90 18 ALA F C 1
ATOM 13094 O O . ALA F 1 18 ? 48.357 -14.913 57.249 1.00 20.84 18 ALA F O 1
ATOM 13096 N N . THR F 1 19 ? 48.270 -16.331 55.498 1.00 19.75 19 THR F N 1
ATOM 13097 C CA . THR F 1 19 ? 49.630 -16.012 55.055 1.00 22.83 19 THR F CA 1
ATOM 13098 C C . THR F 1 19 ? 49.710 -14.729 54.234 1.00 22.75 19 THR F C 1
ATOM 13099 O O . THR F 1 19 ? 50.690 -13.997 54.341 1.00 24.39 19 THR F O 1
ATOM 13103 N N . ARG F 1 20 ? 48.697 -14.449 53.417 1.00 20.96 20 ARG F N 1
ATOM 13104 C CA . ARG F 1 20 ? 48.768 -13.286 52.526 1.00 22.13 20 ARG F CA 1
ATOM 13105 C C . ARG F 1 20 ? 48.223 -12.015 53.170 1.00 22.83 20 ARG F C 1
ATOM 13106 O O . ARG F 1 20 ? 48.671 -10.905 52.859 1.00 19.89 20 ARG F O 1
ATOM 13114 N N . ILE F 1 21 ? 47.253 -12.171 54.063 1.00 19.09 21 ILE F N 1
ATOM 13115 C CA . ILE F 1 21 ? 46.535 -11.016 54.593 1.00 18.42 21 ILE F CA 1
ATOM 13116 C C . ILE F 1 21 ? 46.851 -10.753 56.068 1.00 20.88 21 ILE F C 1
ATOM 13117 O O . ILE F 1 21 ? 47.185 -9.628 56.433 1.00 21.53 21 ILE F O 1
ATOM 13122 N N . ILE F 1 22 ? 46.770 -11.776 56.918 1.00 17.82 22 ILE F N 1
ATOM 13123 C CA . ILE F 1 22 ? 46.892 -11.545 58.354 1.00 19.34 22 ILE F CA 1
ATOM 13124 C C . ILE F 1 22 ? 48.346 -11.459 58.840 1.00 21.32 22 ILE F C 1
ATOM 13125 O O . ILE F 1 22 ? 48.716 -10.507 59.517 1.00 21.48 22 ILE F O 1
ATOM 13130 N N . MET F 1 23 ? 49.167 -12.448 58.505 1.00 20.97 23 MET F N 1
ATOM 13131 C CA . MET F 1 23 ? 50.505 -12.509 59.105 1.00 20.18 23 MET F CA 1
ATOM 13132 C C . MET F 1 23 ? 51.382 -11.275 58.787 1.00 22.92 23 MET F C 1
ATOM 13133 O O . MET F 1 23 ? 52.088 -10.794 59.676 1.00 24.73 23 MET F O 1
ATOM 13138 N N . PRO F 1 24 ? 51.313 -10.737 57.555 1.00 21.49 24 PRO F N 1
ATOM 13139 C CA . PRO F 1 24 ? 52.084 -9.505 57.320 1.00 25.72 24 PRO F CA 1
ATOM 13140 C C . PRO F 1 24 ? 51.651 -8.312 58.169 1.00 26.14 24 PRO F C 1
ATOM 13141 O O . PRO F 1 24 ? 52.405 -7.334 58.262 1.00 27.41 24 PRO F O 1
ATOM 13145 N N . ARG F 1 25 ? 50.470 -8.368 58.779 1.00 22.04 25 ARG F N 1
ATOM 13146 C CA . ARG F 1 25 ? 49.949 -7.180 59.461 1.00 22.52 25 ARG F CA 1
ATOM 13147 C C . ARG F 1 25 ? 50.277 -7.126 60.952 1.00 22.14 25 ARG F C 1
ATOM 13148 O O . ARG F 1 25 ? 49.843 -6.210 61.656 1.00 22.10 25 ARG F O 1
ATOM 13156 N N . PHE F 1 26 ? 51.050 -8.085 61.449 1.00 21.96 26 PHE F N 1
ATOM 13157 C CA . PHE F 1 26 ? 51.536 -7.961 62.813 1.00 22.73 26 PHE F CA 1
ATOM 13158 C C . PHE F 1 26 ? 52.537 -6.805 62.905 1.00 25.45 26 PHE F C 1
ATOM 13159 O O . PHE F 1 26 ? 52.736 -6.225 63.974 1.00 25.72 26 PHE F O 1
ATOM 13167 N N . ALA F 1 27 ? 53.130 -6.467 61.764 1.00 25.94 27 ALA F N 1
ATOM 13168 C CA . ALA F 1 27 ? 54.082 -5.361 61.674 1.00 30.31 27 ALA F CA 1
ATOM 13169 C C . ALA F 1 27 ? 53.506 -4.042 62.189 1.00 28.05 27 ALA F C 1
ATOM 13170 O O . ALA F 1 27 ? 54.225 -3.250 62.794 1.00 29.68 27 ALA F O 1
ATOM 13172 N N . GLU F 1 28 ? 52.217 -3.799 61.963 1.00 25.49 28 GLU F N 1
ATOM 13173 C CA . GLU F 1 28 ? 51.628 -2.533 62.383 1.00 21.21 28 GLU F CA 1
ATOM 13174 C C . GLU F 1 28 ? 50.887 -2.607 63.715 1.00 24.81 28 GLU F C 1
ATOM 13175 O O . GLU F 1 28 ? 50.294 -1.624 64.148 1.00 26.09 28 GLU F O 1
ATOM 13181 N N . CYS F 1 29 ? 50.929 -3.766 64.366 1.00 24.08 29 CYS F N 1
ATOM 13182 C CA . CYS F 1 29 ? 50.321 -3.924 65.681 1.00 22.69 29 CYS F CA 1
ATOM 13183 C C . CYS F 1 29 ? 51.150 -3.303 66.794 1.00 25.68 29 CYS F C 1
ATOM 13184 O O . CYS F 1 29 ? 52.382 -3.300 66.736 1.00 27.76 29 CYS F O 1
ATOM 13187 N N . GLU F 1 30 ? 50.458 -2.828 67.824 1.00 26.96 30 GLU F N 1
ATOM 13188 C CA . GLU F 1 30 ? 51.105 -2.245 68.990 1.00 28.29 30 GLU F CA 1
ATOM 13189 C C . GLU F 1 30 ? 51.048 -3.167 70.208 1.00 32.31 30 GLU F C 1
ATOM 13190 O O . GLU F 1 30 ? 51.830 -3.012 71.151 1.00 28.65 30 GLU F O 1
ATOM 13196 N N . HIS F 1 31 ? 50.130 -4.133 70.187 1.00 25.67 31 HIS F N 1
ATOM 13197 C CA . HIS F 1 31 ? 49.914 -4.984 71.355 1.00 25.29 31 HIS F CA 1
ATOM 13198 C C . HIS F 1 31 ? 49.832 -6.465 71.016 1.00 23.43 31 HIS F C 1
ATOM 13199 O O . HIS F 1 31 ? 49.408 -7.278 71.843 1.00 23.69 31 HIS F O 1
ATOM 13206 N N . SER F 1 32 ? 50.262 -6.814 69.813 1.00 23.85 32 SER F N 1
ATOM 13207 C CA . SER F 1 32 ? 50.215 -8.199 69.365 1.00 22.96 32 SER F CA 1
ATOM 13208 C C . SER F 1 32 ? 51.483 -8.555 68.619 1.00 23.23 32 SER F C 1
ATOM 13209 O O . SER F 1 32 ? 52.021 -7.737 67.872 1.00 24.70 32 SER F O 1
ATOM 13212 N N . ARG F 1 33 ? 51.947 -9.784 68.789 1.00 23.66 33 ARG F N 1
ATOM 13213 C CA . ARG F 1 33 ? 53.066 -10.264 67.997 1.00 23.51 33 ARG F CA 1
ATOM 13214 C C . ARG F 1 33 ? 52.813 -11.685 67.535 1.00 24.71 33 ARG F C 1
ATOM 13215 O O . ARG F 1 33 ? 52.059 -12.423 68.165 1.00 24.12 33 ARG F O 1
ATOM 13223 N N . LEU F 1 34 ? 53.442 -12.060 66.429 1.00 24.49 34 LEU F N 1
ATOM 13224 C CA . LEU F 1 34 ? 53.378 -13.432 65.946 1.00 24.49 34 LEU F CA 1
ATOM 13225 C C . LEU F 1 34 ? 54.327 -14.310 66.757 1.00 28.16 34 LEU F C 1
ATOM 13226 O O . LEU F 1 34 ? 55.539 -14.080 66.764 1.00 28.52 34 LEU F O 1
ATOM 13231 N N . ALA F 1 35 ? 53.782 -15.316 67.437 1.00 23.94 35 ALA F N 1
ATOM 13232 C CA . ALA F 1 35 ? 54.580 -16.117 68.366 1.00 27.04 35 ALA F CA 1
ATOM 13233 C C . ALA F 1 35 ? 54.708 -17.577 67.944 1.00 28.84 35 ALA F C 1
ATOM 13234 O O . ALA F 1 35 ? 55.701 -18.234 68.268 1.00 29.60 35 ALA F O 1
ATOM 13236 N N . ALA F 1 36 ? 53.716 -18.092 67.221 1.00 24.88 36 ALA F N 1
ATOM 13237 C CA . ALA F 1 36 ? 53.736 -19.505 66.857 1.00 22.88 36 ALA F CA 1
ATOM 13238 C C . ALA F 1 36 ? 52.937 -19.796 65.589 1.00 22.01 36 ALA F C 1
ATOM 13239 O O . ALA F 1 36 ? 52.103 -18.991 65.166 1.00 22.87 36 ALA F O 1
ATOM 13241 N N . LEU F 1 37 ? 53.206 -20.956 64.996 1.00 23.35 37 LEU F N 1
ATOM 13242 C CA . LEU F 1 37 ? 52.531 -21.409 63.786 1.00 21.68 37 LEU F CA 1
ATOM 13243 C C . LEU F 1 37 ? 51.973 -22.813 63.977 1.00 26.92 37 LEU F C 1
ATOM 13244 O O . LEU F 1 37 ? 52.631 -23.680 64.561 1.00 26.93 37 LEU F O 1
ATOM 13249 N N . VAL F 1 38 ? 50.754 -23.038 63.492 1.00 23.58 38 VAL F N 1
ATOM 13250 C CA . VAL F 1 38 ? 50.143 -24.362 63.570 1.00 22.70 38 VAL F CA 1
ATOM 13251 C C . VAL F 1 38 ? 49.634 -24.752 62.188 1.00 25.63 38 VAL F C 1
ATOM 13252 O O . VAL F 1 38 ? 48.817 -24.038 61.598 1.00 25.28 38 VAL F O 1
ATOM 13256 N N . SER F 1 39 ? 50.108 -25.883 61.668 1.00 23.25 39 SER F N 1
ATOM 13257 C CA . SER F 1 39 ? 49.814 -26.259 60.293 1.00 24.54 39 SER F CA 1
ATOM 13258 C C . SER F 1 39 ? 49.786 -27.764 60.085 1.00 26.08 39 SER F C 1
ATOM 13259 O O . SER F 1 39 ? 50.533 -28.507 60.731 1.00 27.08 39 SER F O 1
ATOM 13262 N N . GLY F 1 40 ? 48.932 -28.204 59.167 1.00 26.37 40 GLY F N 1
ATOM 13263 C CA . GLY F 1 40 ? 48.908 -29.598 58.761 1.00 27.52 40 GLY F CA 1
ATOM 13264 C C . GLY F 1 40 ? 49.895 -29.902 57.642 1.00 30.18 40 GLY F C 1
ATOM 13265 O O . GLY F 1 40 ? 49.970 -31.036 57.159 1.00 32.16 40 GLY F O 1
ATOM 13266 N N . THR F 1 41 ? 50.662 -28.892 57.240 1.00 28.42 41 THR F N 1
ATOM 13267 C CA . THR F 1 41 ? 51.612 -29.027 56.139 1.00 32.02 41 THR F CA 1
ATOM 13268 C C . THR F 1 41 ? 53.030 -28.702 56.614 1.00 31.81 41 THR F C 1
ATOM 13269 O O . THR F 1 41 ? 53.385 -27.527 56.745 1.00 30.30 41 THR F O 1
ATOM 13273 N N . PRO F 1 42 ? 53.839 -29.744 56.886 1.00 31.97 42 PRO F N 1
ATOM 13274 C CA . PRO F 1 42 ? 55.212 -29.582 57.381 1.00 33.57 42 PRO F CA 1
ATOM 13275 C C . PRO F 1 42 ? 56.011 -28.535 56.605 1.00 31.84 42 PRO F C 1
ATOM 13276 O O . PRO F 1 42 ? 56.681 -27.704 57.215 1.00 34.15 42 PRO F O 1
ATOM 13280 N N . GLU F 1 43 ? 55.914 -28.568 55.280 1.00 31.89 43 GLU F N 1
ATOM 13281 C CA . GLU F 1 43 ? 56.645 -27.641 54.429 1.00 33.50 43 GLU F CA 1
ATOM 13282 C C . GLU F 1 43 ? 56.300 -26.190 54.757 1.00 34.99 43 GLU F C 1
ATOM 13283 O O . GLU F 1 43 ? 57.171 -25.320 54.761 1.00 32.86 43 GLU F O 1
ATOM 13289 N N . LYS F 1 44 ? 55.025 -25.927 55.037 1.00 34.08 44 LYS F N 1
ATOM 13290 C CA . LYS F 1 44 ? 54.608 -24.573 55.395 1.00 31.12 44 LYS F CA 1
ATOM 13291 C C . LYS F 1 44 ? 55.217 -24.123 56.722 1.00 28.38 44 LYS F C 1
ATOM 13292 O O . LYS F 1 44 ? 55.606 -22.961 56.868 1.00 29.12 44 LYS F O 1
ATOM 13298 N N . LEU F 1 45 ? 55.293 -25.029 57.690 1.00 28.69 45 LEU F N 1
ATOM 13299 C CA . LEU F 1 45 ? 55.918 -24.704 58.969 1.00 29.22 45 LEU F CA 1
ATOM 13300 C C . LEU F 1 45 ? 57.372 -24.246 58.776 1.00 33.94 45 LEU F C 1
ATOM 13301 O O . LEU F 1 45 ? 57.825 -23.288 59.407 1.00 32.82 45 LEU F O 1
ATOM 13306 N N . LYS F 1 46 ? 58.095 -24.926 57.892 1.00 34.75 46 LYS F N 1
ATOM 13307 C CA . LYS F 1 46 ? 59.485 -24.568 57.612 1.00 35.70 46 LYS F CA 1
ATOM 13308 C C . LYS F 1 46 ? 59.588 -23.234 56.875 1.00 35.16 46 LYS F C 1
ATOM 13309 O O . LYS F 1 46 ? 60.317 -22.337 57.303 1.00 38.63 46 LYS F O 1
ATOM 13315 N N . THR F 1 47 ? 58.858 -23.107 55.769 1.00 32.03 47 THR F N 1
ATOM 13316 C CA . THR F 1 47 ? 58.884 -21.890 54.965 1.00 34.09 47 THR F CA 1
ATOM 13317 C C . THR F 1 47 ? 58.519 -20.641 55.776 1.00 34.68 47 THR F C 1
ATOM 13318 O O . THR F 1 47 ? 59.240 -19.638 55.745 1.00 33.58 47 THR F O 1
ATOM 13322 N N . TYR F 1 48 ? 57.408 -20.700 56.510 1.00 32.11 48 TYR F N 1
ATOM 13323 C CA . TYR F 1 48 ? 56.929 -19.531 57.248 1.00 28.68 48 TYR F CA 1
ATOM 13324 C C . TYR F 1 48 ? 57.626 -19.387 58.590 1.00 29.27 48 TYR F C 1
ATOM 13325 O O . TYR F 1 48 ? 57.764 -18.282 59.113 1.00 31.21 48 TYR F O 1
ATOM 13334 N N . GLY F 1 49 ? 58.077 -20.502 59.148 1.00 28.71 49 GLY F N 1
ATOM 13335 C CA . GLY F 1 49 ? 58.851 -20.447 60.372 1.00 31.47 49 GLY F CA 1
ATOM 13336 C C . GLY F 1 49 ? 60.139 -19.685 60.124 1.00 32.26 49 GLY F C 1
ATOM 13337 O O . GLY F 1 49 ? 60.530 -18.827 60.915 1.00 33.14 49 GLY F O 1
ATOM 13338 N N . GLU F 1 50 ? 60.789 -19.988 59.006 1.00 35.19 50 GLU F N 1
ATOM 13339 C CA . GLU F 1 50 ? 62.046 -19.331 58.662 1.00 37.96 50 GLU F CA 1
ATOM 13340 C C . GLU F 1 50 ? 61.810 -17.885 58.234 1.00 35.43 50 GLU F C 1
ATOM 13341 O O . GLU F 1 50 ? 62.576 -16.990 58.592 1.00 37.84 50 GLU F O 1
ATOM 13347 N N . GLN F 1 51 ? 60.731 -17.653 57.494 1.00 33.91 51 GLN F N 1
ATOM 13348 C CA . GLN F 1 51 ? 60.403 -16.315 57.021 1.00 34.06 51 GLN F CA 1
ATOM 13349 C C . GLN F 1 51 ? 60.114 -15.344 58.168 1.00 34.55 51 GLN F C 1
ATOM 13350 O O . GLN F 1 51 ? 60.516 -14.183 58.126 1.00 35.88 51 GLN F O 1
ATOM 13356 N N . TYR F 1 52 ? 59.434 -15.825 59.206 1.00 31.80 52 TYR F N 1
ATOM 13357 C CA . TYR F 1 52 ? 59.007 -14.951 60.293 1.00 31.05 52 TYR F CA 1
ATOM 13358 C C . TYR F 1 52 ? 59.829 -15.133 61.568 1.00 28.09 52 TYR F C 1
ATOM 13359 O O . TYR F 1 52 ? 59.533 -14.527 62.597 1.00 32.20 52 TYR F O 1
ATOM 13368 N N . GLY F 1 53 ? 60.862 -15.964 61.496 1.00 31.80 53 GLY F N 1
ATOM 13369 C CA . GLY F 1 53 ? 61.749 -16.168 62.628 1.00 30.24 53 GLY F CA 1
ATOM 13370 C C . GLY F 1 53 ? 61.058 -16.839 63.793 1.00 30.99 53 GLY F C 1
ATOM 13371 O O . GLY F 1 53 ? 61.290 -16.490 64.950 1.00 31.29 53 GLY F O 1
ATOM 13372 N N . ILE F 1 54 ? 60.186 -17.795 63.480 1.00 31.14 54 ILE F N 1
ATOM 13373 C CA . ILE F 1 54 ? 59.528 -18.602 64.497 1.00 30.93 54 ILE F CA 1
ATOM 13374 C C . ILE F 1 54 ? 60.337 -19.874 64.721 1.00 30.08 54 ILE F C 1
ATOM 13375 O O . ILE F 1 54 ? 60.475 -20.680 63.808 1.00 31.68 54 ILE F O 1
ATOM 13380 N N . PRO F 1 55 ? 60.877 -20.056 65.940 1.00 32.34 55 PRO F N 1
ATOM 13381 C CA . PRO F 1 55 ? 61.711 -21.231 66.223 1.00 35.13 55 PRO F CA 1
ATOM 13382 C C . PRO F 1 55 ? 60.918 -22.531 66.145 1.00 38.96 55 PRO F C 1
ATOM 13383 O O . PRO F 1 55 ? 59.695 -22.523 66.313 1.00 34.92 55 PRO F O 1
ATOM 13387 N N . GLU F 1 56 ? 61.613 -23.638 65.903 1.00 36.70 56 GLU F N 1
ATOM 13388 C CA . GLU F 1 56 ? 60.957 -24.932 65.762 1.00 36.35 56 GLU F CA 1
ATOM 13389 C C . GLU F 1 56 ? 60.194 -25.350 67.019 1.00 33.73 56 GLU F C 1
ATOM 13390 O O . GLU F 1 56 ? 59.252 -26.140 66.940 1.00 35.36 56 GLU F O 1
ATOM 13396 N N . THR F 1 57 ? 60.573 -24.805 68.171 1.00 32.40 57 THR F N 1
ATOM 13397 C CA . THR F 1 57 ? 59.843 -25.066 69.407 1.00 32.60 57 THR F CA 1
ATOM 13398 C C . THR F 1 57 ? 58.440 -24.461 69.360 1.00 32.79 57 THR F C 1
ATOM 13399 O O . THR F 1 57 ? 57.563 -24.841 70.134 1.00 32.61 57 THR F O 1
ATOM 13403 N N . HIS F 1 58 ? 58.250 -23.505 68.458 1.00 31.98 58 HIS F N 1
ATOM 13404 C CA . HIS F 1 58 ? 56.999 -22.761 68.364 1.00 31.41 58 HIS F CA 1
ATOM 13405 C C . HIS F 1 58 ? 56.248 -23.108 67.076 1.00 30.74 58 HIS F C 1
ATOM 13406 O O . HIS F 1 58 ? 55.402 -22.340 66.602 1.00 28.01 58 HIS F O 1
ATOM 13413 N N . ARG F 1 59 ? 56.572 -24.263 66.511 1.00 28.90 59 ARG F N 1
ATOM 13414 C CA . ARG F 1 59 ? 55.876 -24.763 65.336 1.00 28.15 59 ARG F CA 1
ATOM 13415 C C . ARG F 1 59 ? 55.128 -26.026 65.716 1.00 30.47 59 ARG F C 1
ATOM 13416 O O . ARG F 1 59 ? 55.684 -26.920 66.350 1.00 30.59 59 ARG F O 1
ATOM 13424 N N . TYR F 1 60 ? 53.858 -26.096 65.343 1.00 28.64 60 TYR F N 1
ATOM 13425 C CA . TYR F 1 60 ? 53.032 -27.228 65.721 1.00 28.15 60 TYR F CA 1
ATOM 13426 C C . TYR F 1 60 ? 52.335 -27.805 64.501 1.00 27.47 60 TYR F C 1
ATOM 13427 O O . TYR F 1 60 ? 51.953 -27.073 63.590 1.00 27.91 60 TYR F O 1
ATOM 13436 N N . SER F 1 61 ? 52.187 -29.124 64.474 1.00 26.55 61 SER F N 1
ATOM 13437 C CA . SER F 1 61 ? 51.301 -29.758 63.507 1.00 26.07 61 SER F CA 1
ATOM 13438 C C . SER F 1 61 ? 49.929 -29.828 64.163 1.00 24.47 61 SER F C 1
ATOM 13439 O O . SER F 1 61 ? 49.795 -29.483 65.332 1.00 26.29 61 SER F O 1
ATOM 13442 N N . TYR F 1 62 ? 48.910 -30.281 63.441 1.00 25.29 62 TYR F N 1
ATOM 13443 C CA . TYR F 1 62 ? 47.612 -30.466 64.090 1.00 27.09 62 TYR F CA 1
ATOM 13444 C C . TYR F 1 62 ? 47.688 -31.615 65.093 1.00 28.72 62 TYR F C 1
ATOM 13445 O O . TYR F 1 62 ? 46.940 -31.638 66.071 1.00 28.34 62 TYR F O 1
ATOM 13454 N N . GLU F 1 63 ? 48.601 -32.556 64.843 1.00 29.88 63 GLU F N 1
ATOM 13455 C CA . GLU F 1 63 ? 48.883 -33.656 65.768 1.00 28.86 63 GLU F CA 1
ATOM 13456 C C . GLU F 1 63 ? 49.449 -33.202 67.107 1.00 29.67 63 GLU F C 1
ATOM 13457 O O . GLU F 1 63 ? 49.100 -33.752 68.151 1.00 34.79 63 GLU F O 1
ATOM 13463 N N . THR F 1 64 ? 50.339 -32.217 67.084 1.00 27.77 64 THR F N 1
ATOM 13464 C CA . THR F 1 64 ? 50.996 -31.804 68.314 1.00 27.83 64 THR F CA 1
ATOM 13465 C C . THR F 1 64 ? 50.407 -30.529 68.921 1.00 27.41 64 THR F C 1
ATOM 13466 O O . THR F 1 64 ? 50.871 -30.069 69.960 1.00 26.11 64 THR F O 1
ATOM 13470 N N . PHE F 1 65 ? 49.368 -29.985 68.290 1.00 26.52 65 PHE F N 1
ATOM 13471 C CA . PHE F 1 65 ? 48.799 -28.693 68.691 1.00 23.58 65 PHE F CA 1
ATOM 13472 C C . PHE F 1 65 ? 48.460 -28.569 70.177 1.00 23.73 65 PHE F C 1
ATOM 13473 O O . PHE F 1 65 ? 48.663 -27.516 70.775 1.00 25.26 65 PHE F O 1
ATOM 13481 N N . ASP F 1 66 ? 47.948 -29.634 70.789 1.00 23.25 66 ASP F N 1
ATOM 13482 C CA . ASP F 1 66 ? 47.490 -29.520 72.172 1.00 24.14 66 ASP F CA 1
ATOM 13483 C C . ASP F 1 66 ? 48.644 -29.237 73.140 1.00 22.42 66 ASP F C 1
ATOM 13484 O O . ASP F 1 66 ? 48.423 -28.748 74.247 1.00 24.06 66 ASP F O 1
ATOM 13489 N N . ARG F 1 67 ? 49.867 -29.521 72.702 1.00 26.53 67 ARG F N 1
ATOM 13490 C CA . ARG F 1 67 ? 51.052 -29.275 73.525 1.00 26.84 67 ARG F CA 1
ATOM 13491 C C . ARG F 1 67 ? 51.310 -27.782 73.707 1.00 27.72 67 ARG F C 1
ATOM 13492 O O . ARG F 1 67 ? 52.144 -27.371 74.521 1.00 27.25 67 ARG F O 1
ATOM 13500 N N . ILE F 1 68 ? 50.578 -26.966 72.956 1.00 25.46 68 ILE F N 1
ATOM 13501 C CA . ILE F 1 68 ? 50.739 -25.523 73.037 1.00 23.81 68 ILE F CA 1
ATOM 13502 C C . ILE F 1 68 ? 50.354 -24.991 74.420 1.00 24.55 68 ILE F C 1
ATOM 13503 O O . ILE F 1 68 ? 50.713 -23.870 74.781 1.00 26.19 68 ILE F O 1
ATOM 13508 N N . ILE F 1 69 ? 49.651 -25.805 75.206 1.00 21.54 69 ILE F N 1
ATOM 13509 C CA . ILE F 1 69 ? 49.306 -25.450 76.577 1.00 24.01 69 ILE F CA 1
ATOM 13510 C C . ILE F 1 69 ? 50.569 -25.134 77.388 1.00 25.41 69 ILE F C 1
ATOM 13511 O O . ILE F 1 69 ? 50.538 -24.300 78.286 1.00 27.99 69 ILE F O 1
ATOM 13516 N N . ASP F 1 70 ? 51.680 -25.776 77.031 1.00 27.98 70 ASP F N 1
ATOM 13517 C CA . ASP F 1 70 ? 52.943 -25.604 77.752 1.00 29.79 70 ASP F CA 1
ATOM 13518 C C . ASP F 1 70 ? 53.814 -24.481 77.187 1.00 35.41 70 ASP F C 1
ATOM 13519 O O . ASP F 1 70 ? 54.960 -24.296 77.610 1.00 31.82 70 ASP F O 1
ATOM 13524 N N . ASN F 1 71 ? 53.269 -23.721 76.242 1.00 29.86 71 ASN F N 1
ATOM 13525 C CA . ASN F 1 71 ? 54.006 -22.615 75.643 1.00 28.15 71 ASN F CA 1
ATOM 13526 C C . ASN F 1 71 ? 53.474 -21.276 76.150 1.00 31.34 71 ASN F C 1
ATOM 13527 O O . ASN F 1 71 ? 52.408 -20.829 75.729 1.00 31.85 71 ASN F O 1
ATOM 13532 N N . PRO F 1 72 ? 54.215 -20.627 77.065 1.00 33.29 72 PRO F N 1
ATOM 13533 C CA . PRO F 1 72 ? 53.749 -19.374 77.667 1.00 32.14 72 PRO F CA 1
ATOM 13534 C C . PRO F 1 72 ? 53.882 -18.160 76.737 1.00 28.66 72 PRO F C 1
ATOM 13535 O O . PRO F 1 72 ? 53.339 -17.097 77.047 1.00 31.65 72 PRO F O 1
ATOM 13539 N N . ASP F 1 73 ? 54.582 -18.316 75.618 1.00 26.89 73 ASP F N 1
ATOM 13540 C CA . ASP F 1 73 ? 54.690 -17.239 74.636 1.00 26.35 73 ASP F CA 1
ATOM 13541 C C . ASP F 1 73 ? 53.410 -17.088 73.812 1.00 28.27 73 ASP F C 1
ATOM 13542 O O . ASP F 1 73 ? 53.204 -16.068 73.160 1.00 25.96 73 ASP F O 1
ATOM 13547 N N . VAL F 1 74 ? 52.563 -18.111 73.836 1.00 25.31 74 VAL F N 1
ATOM 13548 C CA . VAL F 1 74 ? 51.303 -18.065 73.099 1.00 27.80 74 VAL F CA 1
ATOM 13549 C C . VAL F 1 74 ? 50.150 -17.695 74.028 1.00 24.63 74 VAL F C 1
ATOM 13550 O O . VAL F 1 74 ? 49.839 -18.430 74.965 1.00 23.94 74 VAL F O 1
ATOM 13554 N N . ASP F 1 75 ? 49.533 -16.543 73.778 1.00 22.82 75 ASP F N 1
ATOM 13555 C CA . ASP F 1 75 ? 48.368 -16.120 74.542 1.00 22.39 75 ASP F CA 1
ATOM 13556 C C . ASP F 1 75 ? 47.071 -16.390 73.786 1.00 20.91 75 ASP F C 1
ATOM 13557 O O . ASP F 1 75 ? 46.023 -16.619 74.394 1.00 22.77 75 ASP F O 1
ATOM 13562 N N . ILE F 1 76 ? 47.160 -16.325 72.466 1.00 20.95 76 ILE F N 1
ATOM 13563 C CA . ILE F 1 76 ? 45.983 -16.357 71.595 1.00 19.31 76 ILE F CA 1
ATOM 13564 C C . ILE F 1 76 ? 46.189 -17.305 70.433 1.00 20.44 76 ILE F C 1
ATOM 13565 O O . ILE F 1 76 ? 47.240 -17.287 69.802 1.00 20.23 76 ILE F O 1
ATOM 13570 N N . VAL F 1 77 ? 45.186 -18.130 70.133 1.00 17.61 77 VAL F N 1
ATOM 13571 C CA . VAL F 1 77 ? 45.202 -18.885 68.889 1.00 15.89 77 VAL F CA 1
ATOM 13572 C C . VAL F 1 77 ? 44.195 -18.282 67.909 1.00 19.06 77 VAL F C 1
ATOM 13573 O O . VAL F 1 77 ? 43.036 -18.074 68.263 1.00 17.31 77 VAL F O 1
ATOM 13577 N N . TYR F 1 78 ? 44.653 -18.004 66.691 1.00 18.50 78 TYR F N 1
ATOM 13578 C CA . TYR F 1 78 ? 43.796 -17.470 65.627 1.00 18.67 78 TYR F CA 1
ATOM 13579 C C . TYR F 1 78 ? 43.494 -18.604 64.655 1.00 18.56 78 TYR F C 1
ATOM 13580 O O . TYR F 1 78 ? 44.379 -19.060 63.918 1.00 18.24 78 TYR F O 1
ATOM 13589 N N . VAL F 1 79 ? 42.240 -19.071 64.672 1.00 16.95 79 VAL F N 1
ATOM 13590 C CA . VAL F 1 79 ? 41.810 -20.191 63.845 1.00 16.72 79 VAL F CA 1
ATOM 13591 C C . VAL F 1 79 ? 41.383 -19.702 62.457 1.00 16.05 79 VAL F C 1
ATOM 13592 O O . VAL F 1 79 ? 40.403 -18.966 62.327 1.00 18.00 79 VAL F O 1
ATOM 13596 N N . ILE F 1 80 ? 42.133 -20.091 61.432 1.00 15.45 80 ILE F N 1
ATOM 13597 C CA . ILE F 1 80 ? 41.870 -19.626 60.068 1.00 15.58 80 ILE F CA 1
ATOM 13598 C C . ILE F 1 80 ? 41.799 -20.820 59.115 1.00 19.70 80 ILE F C 1
ATOM 13599 O O . ILE F 1 80 ? 42.495 -20.890 58.115 1.00 20.72 80 ILE F O 1
ATOM 13604 N N . THR F 1 81 ? 40.914 -21.754 59.452 1.00 19.54 81 THR F N 1
ATOM 13605 C CA . THR F 1 81 ? 40.696 -22.989 58.707 1.00 19.79 81 THR F CA 1
ATOM 13606 C C . THR F 1 81 ? 39.382 -22.943 57.918 1.00 18.41 81 THR F C 1
ATOM 13607 O O . THR F 1 81 ? 38.593 -22.017 58.099 1.00 17.73 81 THR F O 1
ATOM 13611 N N . PRO F 1 82 ? 39.120 -23.966 57.084 1.00 19.29 82 PRO F N 1
ATOM 13612 C CA . PRO F 1 82 ? 37.747 -24.125 56.582 1.00 17.61 82 PRO F CA 1
ATOM 13613 C C . PRO F 1 82 ? 36.719 -24.094 57.716 1.00 17.51 82 PRO F C 1
ATOM 13614 O O . PRO F 1 82 ? 37.044 -24.446 58.850 1.00 17.44 82 PRO F O 1
ATOM 13618 N N . ASN F 1 83 ? 35.495 -23.683 57.397 1.00 16.01 83 ASN F N 1
ATOM 13619 C CA . ASN F 1 83 ? 34.472 -23.402 58.399 1.00 14.49 83 ASN F CA 1
ATOM 13620 C C . ASN F 1 83 ? 34.179 -24.551 59.372 1.00 15.63 83 ASN F C 1
ATOM 13621 O O . ASN F 1 83 ? 34.037 -24.324 60.572 1.00 16.18 83 ASN F O 1
ATOM 13626 N N . SER F 1 84 ? 34.080 -25.773 58.861 1.00 15.39 84 SER F N 1
ATOM 13627 C CA . SER F 1 84 ? 33.711 -26.900 59.724 1.00 17.70 84 SER F CA 1
ATOM 13628 C C . SER F 1 84 ? 34.793 -27.252 60.732 1.00 18.71 84 SER F C 1
ATOM 13629 O O . SER F 1 84 ? 34.533 -28.020 61.663 1.00 20.10 84 SER F O 1
ATOM 13632 N N . LEU F 1 85 ? 35.998 -26.713 60.552 1.00 16.98 85 LEU F N 1
ATOM 13633 C CA . LEU F 1 85 ? 37.083 -26.978 61.499 1.00 16.48 85 LEU F CA 1
ATOM 13634 C C . LEU F 1 85 ? 37.188 -25.895 62.574 1.00 17.06 85 LEU F C 1
ATOM 13635 O O . LEU F 1 85 ? 37.986 -26.019 63.499 1.00 16.60 85 LEU F O 1
ATOM 13640 N N . HIS F 1 86 ? 36.388 -24.836 62.465 1.00 15.27 86 HIS F N 1
ATOM 13641 C CA . HIS F 1 86 ? 36.437 -23.775 63.473 1.00 17.44 86 HIS F CA 1
ATOM 13642 C C . HIS F 1 86 ? 36.118 -24.305 64.865 1.00 18.63 86 HIS F C 1
ATOM 13643 O O . HIS F 1 86 ? 36.823 -23.995 65.819 1.00 16.89 86 HIS F O 1
ATOM 13650 N N . ARG F 1 87 ? 35.057 -25.099 64.991 1.00 14.90 87 ARG F N 1
ATOM 13651 C CA . ARG F 1 87 ? 34.669 -25.573 66.318 1.00 16.14 87 ARG F CA 1
ATOM 13652 C C . ARG F 1 87 ? 35.756 -26.443 66.986 1.00 17.67 87 ARG F C 1
ATOM 13653 O O . ARG F 1 87 ? 36.162 -26.135 68.111 1.00 16.74 87 ARG F O 1
ATOM 13661 N N . PRO F 1 88 ? 36.240 -27.511 66.316 1.00 17.77 88 PRO F N 1
ATOM 13662 C CA . PRO F 1 88 ? 37.175 -28.355 67.078 1.00 18.64 88 PRO F CA 1
ATOM 13663 C C . PRO F 1 88 ? 38.498 -27.655 67.413 1.00 20.19 88 PRO F C 1
ATOM 13664 O O . PRO F 1 88 ? 39.024 -27.857 68.515 1.00 17.68 88 PRO F O 1
ATOM 13668 N N . PHE F 1 89 ? 39.019 -26.825 66.512 1.00 18.46 89 PHE F N 1
ATOM 13669 C CA . PHE F 1 89 ? 40.263 -26.131 66.835 1.00 18.17 89 PHE F CA 1
ATOM 13670 C C . PHE F 1 89 ? 40.056 -25.064 67.914 1.00 17.97 89 PHE F C 1
ATOM 13671 O O . PHE F 1 89 ? 40.934 -24.849 68.765 1.00 18.33 89 PHE F O 1
ATOM 13679 N N . THR F 1 90 ? 38.903 -24.407 67.909 1.00 17.83 90 THR F N 1
ATOM 13680 C CA . THR F 1 90 ? 38.592 -23.454 68.974 1.00 19.15 90 THR F CA 1
ATOM 13681 C C . THR F 1 90 ? 38.518 -24.154 70.339 1.00 20.12 90 THR F C 1
ATOM 13682 O O . THR F 1 90 ? 39.087 -23.683 71.318 1.00 18.18 90 THR F O 1
ATOM 13686 N N . GLU F 1 91 ? 37.847 -25.302 70.389 1.00 19.01 91 GLU F N 1
ATOM 13687 C CA . GLU F 1 91 ? 37.730 -26.045 71.640 1.00 19.58 91 GLU F CA 1
ATOM 13688 C C . GLU F 1 91 ? 39.090 -26.535 72.122 1.00 17.27 91 GLU F C 1
ATOM 13689 O O . GLU F 1 91 ? 39.392 -26.453 73.308 1.00 20.70 91 GLU F O 1
ATOM 13695 N N . ARG F 1 92 ? 39.902 -27.047 71.207 1.00 16.67 92 ARG F N 1
ATOM 13696 C CA . ARG F 1 92 ? 41.239 -27.501 71.573 1.00 18.77 92 ARG F CA 1
ATOM 13697 C C . ARG F 1 92 ? 42.079 -26.322 72.074 1.00 22.17 92 ARG F C 1
ATOM 13698 O O . ARG F 1 92 ? 42.832 -26.455 73.044 1.00 19.55 92 ARG F O 1
ATOM 13706 N N . ALA F 1 93 ? 41.935 -25.159 71.435 1.00 19.40 93 ALA F N 1
ATOM 13707 C CA . ALA F 1 93 ? 42.692 -23.984 71.874 1.00 18.90 93 ALA F CA 1
ATOM 13708 C C . ALA F 1 93 ? 42.278 -23.563 73.282 1.00 18.94 93 ALA F C 1
ATOM 13709 O O . ALA F 1 93 ? 43.133 -23.266 74.127 1.00 20.93 93 ALA F O 1
ATOM 13711 N N . ALA F 1 94 ? 40.972 -23.555 73.539 1.00 19.32 94 ALA F N 1
ATOM 13712 C CA . ALA F 1 94 ? 40.436 -23.200 74.848 1.00 19.58 94 ALA F CA 1
ATOM 13713 C C . ALA F 1 94 ? 40.927 -24.179 75.922 1.00 21.93 94 ALA F C 1
ATOM 13714 O O . ALA F 1 94 ? 41.345 -23.763 77.012 1.00 22.55 94 ALA F O 1
ATOM 13716 N N . ARG F 1 95 ? 40.892 -25.472 75.608 1.00 20.20 95 ARG F N 1
ATOM 13717 C CA . ARG F 1 95 ? 41.359 -26.480 76.563 1.00 21.05 95 ARG F CA 1
ATOM 13718 C C . ARG F 1 95 ? 42.864 -26.372 76.802 1.00 24.79 95 ARG F C 1
ATOM 13719 O O . ARG F 1 95 ? 43.369 -26.814 77.841 1.00 25.10 95 ARG F O 1
ATOM 13727 N N . ALA F 1 96 ? 43.580 -25.780 75.851 1.00 20.62 96 ALA F N 1
ATOM 13728 C CA . ALA F 1 96 ? 45.004 -25.503 76.029 1.00 23.60 96 ALA F CA 1
ATOM 13729 C C . ALA F 1 96 ? 45.242 -24.164 76.741 1.00 22.36 96 ALA F C 1
ATOM 13730 O O . ALA F 1 96 ? 46.370 -23.671 76.781 1.00 24.76 96 ALA F O 1
ATOM 13732 N N . GLY F 1 97 ? 44.182 -23.592 77.303 1.00 21.65 97 GLY F N 1
ATOM 13733 C CA . GLY F 1 97 ? 44.271 -22.367 78.084 1.00 20.51 97 GLY F CA 1
ATOM 13734 C C . GLY F 1 97 ? 44.554 -21.111 77.272 1.00 26.71 97 GLY F C 1
ATOM 13735 O O . GLY F 1 97 ? 45.080 -20.129 77.796 1.00 24.24 97 GLY F O 1
ATOM 13736 N N . LYS F 1 98 ? 44.200 -21.130 75.992 1.00 21.74 98 LYS F N 1
ATOM 13737 C CA . LYS F 1 98 ? 44.441 -19.970 75.133 1.00 21.83 98 LYS F CA 1
ATOM 13738 C C . LYS F 1 98 ? 43.164 -19.192 74.837 1.00 21.83 98 LYS F C 1
ATOM 13739 O O . LYS F 1 98 ? 42.079 -19.769 74.727 1.00 21.03 98 LYS F O 1
ATOM 13745 N N . HIS F 1 99 ? 43.301 -17.873 74.722 1.00 18.74 99 HIS F N 1
ATOM 13746 C CA . HIS F 1 99 ? 42.252 -17.040 74.155 1.00 19.58 99 HIS F CA 1
ATOM 13747 C C . HIS F 1 99 ? 42.137 -17.364 72.675 1.00 16.68 99 HIS F C 1
ATOM 13748 O O . HIS F 1 99 ? 43.076 -17.879 72.077 1.00 18.75 99 HIS F O 1
ATOM 13755 N N . VAL F 1 100 ? 40.991 -17.065 72.071 1.00 18.21 100 VAL F N 1
ATOM 13756 C CA . VAL F 1 100 ? 40.781 -17.467 70.685 1.00 15.78 100 VAL F CA 1
ATOM 13757 C C . VAL F 1 100 ? 40.239 -16.339 69.801 1.00 14.88 100 VAL F C 1
ATOM 13758 O O . VAL F 1 100 ? 39.267 -15.674 70.158 1.00 15.58 100 VAL F O 1
ATOM 13762 N N . MET F 1 101 ? 40.884 -16.151 68.653 1.00 15.72 101 MET F N 1
ATOM 13763 C CA . MET F 1 101 ? 40.312 -15.374 67.561 1.00 17.53 101 MET F CA 1
ATOM 13764 C C . MET F 1 101 ? 39.863 -16.381 66.513 1.00 17.84 101 MET F C 1
ATOM 13765 O O . MET F 1 101 ? 40.642 -17.233 66.106 1.00 17.30 101 MET F O 1
ATOM 13770 N N . CYS F 1 102 ? 38.608 -16.312 66.084 1.00 16.62 102 CYS F N 1
ATOM 13771 C CA . CYS F 1 102 ? 38.142 -17.285 65.110 1.00 18.41 102 CYS F CA 1
ATOM 13772 C C . CYS F 1 102 ? 37.581 -16.563 63.901 1.00 16.52 102 CYS F C 1
ATOM 13773 O O . CYS F 1 102 ? 36.816 -15.615 64.047 1.00 16.02 102 CYS F O 1
ATOM 13776 N N . GLU F 1 103 ? 37.957 -17.013 62.712 1.00 17.19 103 GLU F N 1
ATOM 13777 C CA . GLU F 1 103 ? 37.440 -16.393 61.509 1.00 17.24 103 GLU F CA 1
ATOM 13778 C C . GLU F 1 103 ? 35.948 -16.618 61.366 1.00 18.67 103 GLU F C 1
ATOM 13779 O O . GLU F 1 103 ? 35.384 -17.536 61.966 1.00 17.37 103 GLU F O 1
ATOM 13785 N N . LYS F 1 104 ? 35.315 -15.751 60.585 1.00 18.78 104 LYS F N 1
ATOM 13786 C CA . LYS F 1 104 ? 33.926 -15.934 60.195 1.00 18.00 104 LYS F CA 1
ATOM 13787 C C . LYS F 1 104 ? 33.855 -16.946 59.057 1.00 17.65 104 LYS F C 1
ATOM 13788 O O . LYS F 1 104 ? 34.853 -17.198 58.385 1.00 19.98 104 LYS F O 1
ATOM 13794 N N . PRO F 1 105 ? 32.693 -17.585 58.873 1.00 18.44 105 PRO F N 1
ATOM 13795 C CA . PRO F 1 105 ? 31.564 -17.632 59.809 1.00 18.41 105 PRO F CA 1
ATOM 13796 C C . PRO F 1 105 ? 32.011 -18.414 61.037 1.00 14.63 105 PRO F C 1
ATOM 13797 O O . PRO F 1 105 ? 32.882 -19.262 60.900 1.00 16.29 105 PRO F O 1
ATOM 13801 N N . MET F 1 106 ? 31.445 -18.130 62.199 1.00 16.11 106 MET F N 1
ATOM 13802 C CA . MET F 1 106 ? 31.945 -18.707 63.449 1.00 16.63 106 MET F CA 1
ATOM 13803 C C . MET F 1 106 ? 31.972 -20.235 63.419 1.00 16.51 106 MET F C 1
ATOM 13804 O O . MET F 1 106 ? 32.990 -20.868 63.726 1.00 16.42 106 MET F O 1
ATOM 13809 N N . ALA F 1 107 ? 30.857 -20.825 63.016 1.00 15.73 107 ALA F N 1
ATOM 13810 C CA . ALA F 1 107 ? 30.793 -22.269 62.847 1.00 15.18 107 ALA F CA 1
ATOM 13811 C C . ALA F 1 107 ? 29.639 -22.618 61.915 1.00 19.02 107 ALA F C 1
ATOM 13812 O O . ALA F 1 107 ? 28.967 -21.722 61.415 1.00 18.91 107 ALA F O 1
ATOM 13814 N N . ASN F 1 108 ? 29.404 -23.911 61.693 1.00 17.26 108 ASN F N 1
ATOM 13815 C CA . ASN F 1 108 ? 28.367 -24.341 60.741 1.00 19.09 108 ASN F CA 1
ATOM 13816 C C . ASN F 1 108 ? 26.942 -24.103 61.231 1.00 23.67 108 ASN F C 1
ATOM 13817 O O . ASN F 1 108 ? 26.023 -23.928 60.431 1.00 21.02 108 ASN F O 1
ATOM 13822 N N . THR F 1 109 ? 26.756 -24.146 62.545 1.00 18.69 109 THR F N 1
ATOM 13823 C CA . THR F 1 109 ? 25.423 -24.115 63.147 1.00 17.49 109 THR F CA 1
ATOM 13824 C C . THR F 1 109 ? 25.390 -23.322 64.441 1.00 17.89 109 THR F C 1
ATOM 13825 O O . THR F 1 109 ? 26.428 -23.075 65.068 1.00 17.24 109 THR F O 1
ATOM 13829 N N . VAL F 1 110 ? 24.181 -22.973 64.861 1.00 15.49 110 VAL F N 1
ATOM 13830 C CA . VAL F 1 110 ? 23.950 -22.367 66.162 1.00 15.32 110 VAL F CA 1
ATOM 13831 C C . VAL F 1 110 ? 24.527 -23.232 67.292 1.00 17.76 110 VAL F C 1
ATOM 13832 O O . VAL F 1 110 ? 25.224 -22.729 68.182 1.00 16.33 110 VAL F O 1
ATOM 13836 N N . ALA F 1 111 ? 24.246 -24.533 67.243 1.00 17.37 111 ALA F N 1
ATOM 13837 C CA . ALA F 1 111 ? 24.723 -25.455 68.276 1.00 16.61 111 ALA F CA 1
ATOM 13838 C C . ALA F 1 111 ? 26.239 -25.455 68.371 1.00 17.02 111 ALA F C 1
ATOM 13839 O O . ALA F 1 111 ? 26.793 -25.449 69.472 1.00 17.04 111 ALA F O 1
ATOM 13841 N N . ASP F 1 112 ? 26.909 -25.450 67.224 1.00 15.10 112 ASP F N 1
ATOM 13842 C CA . ASP F 1 112 ? 28.374 -25.436 67.215 1.00 15.58 112 ASP F CA 1
ATOM 13843 C C . ASP F 1 112 ? 28.930 -24.141 67.803 1.00 17.53 112 ASP F C 1
ATOM 13844 O O . ASP F 1 112 ? 29.928 -24.170 68.537 1.00 16.06 112 ASP F O 1
ATOM 13849 N N . CYS F 1 113 ? 28.288 -23.012 67.494 1.00 16.77 113 CYS F N 1
ATOM 13850 C CA . CYS F 1 113 ? 28.664 -21.735 68.108 1.00 15.26 113 CYS F CA 1
ATOM 13851 C C . CYS F 1 113 ? 28.513 -21.787 69.622 1.00 15.76 113 CYS F C 1
ATOM 13852 O O . CYS F 1 113 ? 29.374 -21.310 70.363 1.00 16.68 113 CYS F O 1
ATOM 13855 N N . GLU F 1 114 ? 27.397 -22.348 70.087 1.00 14.42 114 GLU F N 1
ATOM 13856 C CA . GLU F 1 114 ? 27.159 -22.457 71.519 1.00 17.03 114 GLU F CA 1
ATOM 13857 C C . GLU F 1 114 ? 28.235 -23.306 72.200 1.00 16.46 114 GLU F C 1
ATOM 13858 O O . GLU F 1 114 ? 28.683 -22.989 73.311 1.00 17.90 114 GLU F O 1
ATOM 13864 N N . ALA F 1 115 ? 28.650 -24.386 71.542 1.00 16.70 115 ALA F N 1
ATOM 13865 C CA . ALA F 1 115 ? 29.683 -25.252 72.114 1.00 16.81 115 ALA F CA 1
ATOM 13866 C C . ALA F 1 115 ? 31.015 -24.511 72.228 1.00 17.64 115 ALA F C 1
ATOM 13867 O O . ALA F 1 115 ? 31.748 -24.678 73.208 1.00 16.95 115 ALA F O 1
ATOM 13869 N N . MET F 1 116 ? 31.318 -23.681 71.235 1.00 15.11 116 MET F N 1
ATOM 13870 C CA . MET F 1 116 ? 32.547 -22.886 71.257 1.00 16.52 116 MET F CA 1
ATOM 13871 C C . MET F 1 116 ? 32.535 -21.868 72.384 1.00 17.78 116 MET F C 1
ATOM 13872 O O . MET F 1 116 ? 33.527 -21.682 73.092 1.00 18.55 116 MET F O 1
ATOM 13877 N N . ILE F 1 117 ? 31.405 -21.195 72.533 1.00 16.48 117 ILE F N 1
ATOM 13878 C CA . ILE F 1 117 ? 31.231 -20.201 73.585 1.00 17.04 117 ILE F CA 1
ATOM 13879 C C . ILE F 1 117 ? 31.386 -20.873 74.954 1.00 18.91 117 ILE F C 1
ATOM 13880 O O . ILE F 1 117 ? 32.094 -20.373 75.821 1.00 18.21 117 ILE F O 1
ATOM 13885 N N . ALA F 1 118 ? 30.765 -22.039 75.120 1.00 18.16 118 ALA F N 1
ATOM 13886 C CA . ALA F 1 118 ? 30.843 -22.763 76.382 1.00 18.63 118 ALA F CA 1
ATOM 13887 C C . ALA F 1 118 ? 32.277 -23.192 76.731 1.00 19.50 118 ALA F C 1
ATOM 13888 O O . ALA F 1 118 ? 32.682 -23.108 77.890 1.00 22.31 118 ALA F O 1
ATOM 13890 N N . ALA F 1 119 ? 33.034 -23.658 75.740 1.00 18.46 119 ALA F N 1
ATOM 13891 C CA . ALA F 1 119 ? 34.413 -24.081 75.972 1.00 18.30 119 ALA F CA 1
ATOM 13892 C C . ALA F 1 119 ? 35.282 -22.912 76.421 1.00 20.88 119 ALA F C 1
ATOM 13893 O O . ALA F 1 119 ? 36.092 -23.041 77.342 1.00 20.74 119 ALA F O 1
ATOM 13895 N N . CYS F 1 120 ? 35.131 -21.771 75.761 1.00 19.42 120 CYS F N 1
ATOM 13896 C CA . CYS F 1 120 ? 35.960 -20.625 76.117 1.00 18.73 120 CYS F CA 1
ATOM 13897 C C . CYS F 1 120 ? 35.551 -20.099 77.497 1.00 19.07 120 CYS F C 1
ATOM 13898 O O . CYS F 1 120 ? 36.400 -19.693 78.290 1.00 21.91 120 CYS F O 1
ATOM 13901 N N . LYS F 1 121 ? 34.258 -20.145 77.800 1.00 19.96 121 LYS F N 1
ATOM 13902 C CA . LYS F 1 121 ? 33.786 -19.737 79.122 1.00 22.93 121 LYS F CA 1
ATOM 13903 C C . LYS F 1 121 ? 34.354 -20.650 80.216 1.00 24.58 121 LYS F C 1
ATOM 13904 O O . LYS F 1 121 ? 34.812 -20.176 81.266 1.00 23.71 121 LYS F O 1
ATOM 13910 N N . LYS F 1 122 ? 34.330 -21.955 79.961 1.00 20.54 122 LYS F N 1
ATOM 13911 C CA . LYS F 1 122 ? 34.856 -22.930 80.916 1.00 21.92 122 LYS F CA 1
ATOM 13912 C C . LYS F 1 122 ? 36.338 -22.699 81.170 1.00 24.92 122 LYS F C 1
ATOM 13913 O O . LYS F 1 122 ? 36.819 -22.850 82.293 1.00 25.69 122 LYS F O 1
ATOM 13919 N N . ALA F 1 123 ? 37.053 -22.316 80.120 1.00 20.67 123 ALA F N 1
ATOM 13920 C CA . ALA F 1 123 ? 38.484 -22.071 80.205 1.00 21.20 123 ALA F CA 1
ATOM 13921 C C . ALA F 1 123 ? 38.798 -20.706 80.821 1.00 23.44 123 ALA F C 1
ATOM 13922 O O . ALA F 1 123 ? 39.947 -20.435 81.177 1.00 24.98 123 ALA F O 1
ATOM 13924 N N . GLY F 1 124 ? 37.789 -19.852 80.944 1.00 22.63 124 GLY F N 1
ATOM 13925 C CA . GLY F 1 124 ? 38.004 -18.493 81.412 1.00 23.42 124 GLY F CA 1
ATOM 13926 C C . GLY F 1 124 ? 38.873 -17.718 80.431 1.00 25.97 124 GLY F C 1
ATOM 13927 O O . GLY F 1 124 ? 39.739 -16.930 80.823 1.00 25.39 124 GLY F O 1
ATOM 13928 N N . ARG F 1 125 ? 38.651 -17.964 79.145 1.00 22.74 125 ARG F N 1
ATOM 13929 C CA . ARG F 1 125 ? 39.394 -17.287 78.091 1.00 23.47 125 ARG F CA 1
ATOM 13930 C C . ARG F 1 125 ? 38.436 -16.538 77.178 1.00 25.25 125 ARG F C 1
ATOM 13931 O O . ARG F 1 125 ? 37.256 -16.889 77.072 1.00 25.08 125 ARG F O 1
ATOM 13939 N N . LYS F 1 126 ? 38.946 -15.510 76.510 1.00 21.80 126 LYS F N 1
ATOM 13940 C CA . LYS F 1 126 ? 38.102 -14.676 75.666 1.00 19.10 126 LYS F CA 1
ATOM 13941 C C . LYS F 1 126 ? 37.988 -15.265 74.263 1.00 20.28 126 LYS F C 1
ATOM 13942 O O . LYS F 1 126 ? 38.870 -15.982 73.811 1.00 20.64 126 LYS F O 1
ATOM 13948 N N . LEU F 1 127 ? 36.898 -14.937 73.579 1.00 17.91 127 LEU F N 1
ATOM 13949 C CA . LEU F 1 127 ? 36.644 -15.439 72.235 1.00 16.73 127 LEU F CA 1
ATOM 13950 C C . LEU F 1 127 ? 36.217 -14.269 71.368 1.00 15.46 127 LEU F C 1
ATOM 13951 O O . LEU F 1 127 ? 35.328 -13.515 71.751 1.00 20.73 127 LEU F O 1
ATOM 13956 N N . MET F 1 128 ? 36.852 -14.115 70.214 1.00 17.02 128 MET F N 1
ATOM 13957 C CA . MET F 1 128 ? 36.498 -13.016 69.316 1.00 16.98 128 MET F CA 1
ATOM 13958 C C . MET F 1 128 ? 36.365 -13.540 67.903 1.00 17.97 128 MET F C 1
ATOM 13959 O O . MET F 1 128 ? 37.128 -14.413 67.497 1.00 16.73 128 MET F O 1
ATOM 13964 N N . ILE F 1 129 ? 35.381 -13.032 67.163 1.00 16.11 129 ILE F N 1
ATOM 13965 C CA . ILE F 1 129 ? 35.203 -13.435 65.771 1.00 16.66 129 ILE F CA 1
ATOM 13966 C C . ILE F 1 129 ? 35.795 -12.368 64.844 1.00 16.39 129 ILE F C 1
ATOM 13967 O O . ILE F 1 129 ? 35.685 -11.180 65.128 1.00 17.32 129 ILE F O 1
ATOM 13972 N N . GLY F 1 130 ? 36.428 -12.797 63.753 1.00 15.42 130 GLY F N 1
ATOM 13973 C CA . GLY F 1 130 ? 37.147 -11.880 62.869 1.00 17.08 130 GLY F CA 1
ATOM 13974 C C . GLY F 1 130 ? 36.300 -11.007 61.948 1.00 15.78 130 GLY F C 1
ATOM 13975 O O . GLY F 1 130 ? 36.449 -11.057 60.718 1.00 18.93 130 GLY F O 1
ATOM 13976 N N . TYR F 1 131 ? 35.424 -10.195 62.537 1.00 15.70 131 TYR F N 1
ATOM 13977 C CA . TYR F 1 131 ? 34.657 -9.215 61.767 1.00 15.21 131 TYR F CA 1
ATOM 13978 C C . TYR F 1 131 ? 35.457 -7.916 61.633 1.00 14.44 131 TYR F C 1
ATOM 13979 O O . TYR F 1 131 ? 35.156 -6.904 62.280 1.00 16.23 131 TYR F O 1
ATOM 13988 N N . ARG F 1 132 ? 36.476 -7.975 60.785 1.00 16.62 132 ARG F N 1
ATOM 13989 C CA . ARG F 1 132 ? 37.426 -6.867 60.620 1.00 15.20 132 ARG F CA 1
ATOM 13990 C C . ARG F 1 132 ? 36.773 -5.563 60.183 1.00 16.99 132 ARG F C 1
ATOM 13991 O O . ARG F 1 132 ? 37.307 -4.481 60.457 1.00 14.83 132 ARG F O 1
ATOM 13999 N N . SER F 1 133 ? 35.629 -5.647 59.504 1.00 15.26 133 SER F N 1
ATOM 14000 C CA . SER F 1 133 ? 34.984 -4.429 59.004 1.00 14.03 133 SER F CA 1
ATOM 14001 C C . SER F 1 133 ? 34.607 -3.471 60.130 1.00 16.11 133 SER F C 1
ATOM 14002 O O . SER F 1 133 ? 34.490 -2.267 59.899 1.00 15.32 133 SER F O 1
ATOM 14005 N N . ARG F 1 134 ? 34.439 -3.990 61.351 1.00 15.25 134 ARG F N 1
ATOM 14006 C CA . ARG F 1 134 ? 34.132 -3.143 62.503 1.00 14.94 134 ARG F CA 1
ATOM 14007 C C . ARG F 1 134 ? 35.322 -2.271 62.905 1.00 14.92 134 ARG F C 1
ATOM 14008 O O . ARG F 1 134 ? 35.172 -1.388 63.736 1.00 17.15 134 ARG F O 1
ATOM 14016 N N . PHE F 1 135 ? 36.486 -2.523 62.304 1.00 14.68 135 PHE F N 1
ATOM 14017 C CA . PHE F 1 135 ? 37.688 -1.738 62.590 1.00 15.57 135 PHE F CA 1
ATOM 14018 C C . PHE F 1 135 ? 38.133 -0.919 61.381 1.00 17.61 135 PHE F C 1
ATOM 14019 O O . PHE F 1 135 ? 39.187 -0.297 61.400 1.00 20.19 135 PHE F O 1
ATOM 14027 N N . GLN F 1 136 ? 37.317 -0.939 60.333 1.00 15.86 136 GLN F N 1
ATOM 14028 C CA . GLN F 1 136 ? 37.658 -0.298 59.071 1.00 17.37 136 GLN F CA 1
ATOM 14029 C C . GLN F 1 136 ? 37.066 1.112 59.040 1.00 17.13 136 GLN F C 1
ATOM 14030 O O . GLN F 1 136 ? 35.924 1.322 59.438 1.00 15.13 136 GLN F O 1
ATOM 14036 N N . ALA F 1 137 ? 37.840 2.092 58.568 1.00 14.97 137 ALA F N 1
ATOM 14037 C CA . ALA F 1 137 ? 37.474 3.497 58.765 1.00 15.02 137 ALA F CA 1
ATOM 14038 C C . ALA F 1 137 ? 36.124 3.907 58.171 1.00 14.15 137 ALA F C 1
ATOM 14039 O O . ALA F 1 137 ? 35.365 4.633 58.809 1.00 15.22 137 ALA F O 1
ATOM 14041 N N . HIS F 1 138 ? 35.840 3.482 56.947 1.00 14.05 138 HIS F N 1
ATOM 14042 C CA . HIS F 1 138 ? 34.596 3.896 56.309 1.00 13.87 138 HIS F CA 1
ATOM 14043 C C . HIS F 1 138 ? 33.399 3.251 57.004 1.00 15.72 138 HIS F C 1
ATOM 14044 O O . HIS F 1 138 ? 32.369 3.889 57.217 1.00 13.78 138 HIS F O 1
ATOM 14051 N N . ASN F 1 139 ? 33.547 1.984 57.370 1.00 13.68 139 ASN F N 1
ATOM 14052 C CA . ASN F 1 139 ? 32.483 1.314 58.108 1.00 13.47 139 ASN F CA 1
ATOM 14053 C C . ASN F 1 139 ? 32.189 1.990 59.447 1.00 15.14 139 ASN F C 1
ATOM 14054 O O . ASN F 1 139 ? 31.032 2.216 59.807 1.00 14.87 139 ASN F O 1
ATOM 14059 N N . ILE F 1 140 ? 33.238 2.332 60.186 1.00 14.27 140 ILE F N 1
ATOM 14060 C CA . ILE F 1 140 ? 33.082 3.058 61.437 1.00 15.55 140 ILE F CA 1
ATOM 14061 C C . ILE F 1 140 ? 32.350 4.390 61.219 1.00 15.31 140 ILE F C 1
ATOM 14062 O O . ILE F 1 140 ? 31.474 4.770 61.998 1.00 16.26 140 ILE F O 1
ATOM 14067 N N . GLU F 1 141 ? 32.699 5.084 60.147 1.00 14.94 141 GLU F N 1
ATOM 14068 C CA . GLU F 1 141 ? 32.065 6.356 59.831 1.00 15.13 141 GLU F CA 1
ATOM 14069 C C . GLU F 1 141 ? 30.576 6.188 59.494 1.00 15.62 141 GLU F C 1
ATOM 14070 O O . GLU F 1 141 ? 29.748 7.018 59.893 1.00 16.46 141 GLU F O 1
ATOM 14076 N N . ALA F 1 142 ? 30.221 5.124 58.773 1.00 13.39 142 ALA F N 1
ATOM 14077 C CA . ALA F 1 142 ? 28.802 4.878 58.465 1.00 13.04 142 ALA F CA 1
ATOM 14078 C C . ALA F 1 142 ? 28.013 4.623 59.752 1.00 14.79 142 ALA F C 1
ATOM 14079 O O . ALA F 1 142 ? 26.920 5.147 59.940 1.00 15.73 142 ALA F O 1
ATOM 14081 N N . ILE F 1 143 ? 28.567 3.802 60.639 1.00 14.75 143 ILE F N 1
ATOM 14082 C CA . ILE F 1 143 ? 27.920 3.541 61.913 1.00 15.48 143 ILE F CA 1
ATOM 14083 C C . ILE F 1 143 ? 27.756 4.840 62.701 1.00 17.02 143 ILE F C 1
ATOM 14084 O O . ILE F 1 143 ? 26.696 5.095 63.284 1.00 16.27 143 ILE F O 1
ATOM 14089 N N . LYS F 1 144 ? 28.788 5.680 62.678 1.00 15.43 144 LYS F N 1
ATOM 14090 C CA . LYS F 1 144 ? 28.735 6.953 63.406 1.00 16.84 144 LYS F CA 1
ATOM 14091 C C . LYS F 1 144 ? 27.650 7.865 62.839 1.00 15.93 144 LYS F C 1
ATOM 14092 O O . LYS F 1 144 ? 26.911 8.501 63.597 1.00 18.01 144 LYS F O 1
ATOM 14098 N N . LEU F 1 145 ? 27.544 7.928 61.513 1.00 16.36 145 LEU F N 1
ATOM 14099 C CA . LEU F 1 145 ? 26.503 8.747 60.895 1.00 16.65 145 LEU F CA 1
ATOM 14100 C C . LEU F 1 145 ? 25.107 8.292 61.321 1.00 17.89 145 LEU F C 1
ATOM 14101 O O . LEU F 1 145 ? 24.243 9.118 61.617 1.00 16.30 145 LEU F O 1
ATOM 14106 N N . VAL F 1 146 ? 24.886 6.982 61.361 1.00 15.68 146 VAL F N 1
ATOM 14107 C CA . VAL F 1 146 ? 23.607 6.462 61.821 1.00 15.31 146 VAL F CA 1
ATOM 14108 C C . VAL F 1 146 ? 23.376 6.839 63.288 1.00 17.91 146 VAL F C 1
ATOM 14109 O O . VAL F 1 146 ? 22.337 7.398 63.638 1.00 18.26 146 VAL F O 1
ATOM 14113 N N . ARG F 1 147 ? 24.363 6.539 64.126 1.00 17.98 147 ARG F N 1
ATOM 14114 C CA . ARG F 1 147 ? 24.302 6.812 65.568 1.00 19.26 147 ARG F CA 1
ATOM 14115 C C . ARG F 1 147 ? 24.039 8.284 65.899 1.00 21.10 147 ARG F C 1
ATOM 14116 O O . ARG F 1 147 ? 23.288 8.604 66.833 1.00 23.16 147 ARG F O 1
ATOM 14124 N N . ASP F 1 148 ? 24.654 9.177 65.131 1.00 19.58 148 ASP F N 1
ATOM 14125 C CA . ASP F 1 148 ? 24.534 10.609 65.385 1.00 19.69 148 ASP F CA 1
ATOM 14126 C C . ASP F 1 148 ? 23.230 11.188 64.838 1.00 22.82 148 ASP F C 1
ATOM 14127 O O . ASP F 1 148 ? 22.952 12.385 65.000 1.00 21.12 148 ASP F O 1
ATOM 14132 N N . GLY F 1 149 ? 22.428 10.354 64.181 1.00 20.48 149 GLY F N 1
ATOM 14133 C CA . GLY F 1 149 ? 21.137 10.803 63.691 1.00 20.27 149 GLY F CA 1
ATOM 14134 C C . GLY F 1 149 ? 21.162 11.538 62.364 1.00 21.22 149 GLY F C 1
ATOM 14135 O O . GLY F 1 149 ? 20.186 12.185 61.986 1.00 21.96 149 GLY F O 1
ATOM 14136 N N . ALA F 1 150 ? 22.265 11.422 61.631 1.00 19.17 150 ALA F N 1
ATOM 14137 C CA . ALA F 1 150 ? 22.414 12.144 60.379 1.00 18.41 150 ALA F CA 1
ATOM 14138 C C . ALA F 1 150 ? 21.416 11.688 59.331 1.00 19.69 150 ALA F C 1
ATOM 14139 O O . ALA F 1 150 ? 21.085 12.443 58.419 1.00 18.15 150 ALA F O 1
ATOM 14141 N N . LEU F 1 151 ? 20.940 10.452 59.459 1.00 17.94 151 LEU F N 1
ATOM 14142 C CA . LEU F 1 151 ? 20.025 9.895 58.466 1.00 17.46 151 LEU F CA 1
ATOM 14143 C C . LEU F 1 151 ? 18.570 9.966 58.907 1.00 17.97 151 LEU F C 1
ATOM 14144 O O . LEU F 1 151 ? 17.669 9.721 58.111 1.00 17.13 151 LEU F O 1
ATOM 14149 N N . GLY F 1 152 ? 18.353 10.275 60.182 1.00 19.25 152 GLY F N 1
ATOM 14150 C CA . GLY F 1 152 ? 17.070 10.008 60.813 1.00 17.75 152 GLY F CA 1
ATOM 14151 C C . GLY F 1 152 ? 17.029 8.531 61.173 1.00 21.55 152 GLY F C 1
ATOM 14152 O O . GLY F 1 152 ? 18.049 7.845 61.100 1.00 19.89 152 GLY F O 1
ATOM 14153 N N . PRO F 1 153 ? 15.851 8.025 61.554 1.00 19.69 153 PRO F N 1
ATOM 14154 C CA . PRO F 1 153 ? 15.740 6.590 61.851 1.00 19.01 153 PRO F CA 1
ATOM 14155 C C . PRO F 1 153 ? 16.113 5.761 60.620 1.00 17.97 153 PRO F C 1
ATOM 14156 O O . PRO F 1 153 ? 15.751 6.140 59.507 1.00 17.32 153 PRO F O 1
ATOM 14160 N N . VAL F 1 154 ? 16.847 4.667 60.803 1.00 17.93 154 VAL F N 1
ATOM 14161 C CA . VAL F 1 154 ? 17.189 3.838 59.658 1.00 17.03 154 VAL F CA 1
ATOM 14162 C C . VAL F 1 154 ? 15.929 3.215 59.093 1.00 17.63 154 VAL F C 1
ATOM 14163 O O . VAL F 1 154 ? 15.176 2.588 59.834 1.00 17.29 154 VAL F O 1
ATOM 14167 N N . ARG F 1 155 ? 15.716 3.377 57.790 1.00 15.37 155 ARG F N 1
ATOM 14168 C CA . ARG F 1 155 ? 14.557 2.781 57.121 1.00 16.86 155 ARG F CA 1
ATOM 14169 C C . ARG F 1 155 ? 14.947 1.582 56.241 1.00 15.37 155 ARG F C 1
ATOM 14170 O O . ARG F 1 155 ? 14.290 0.542 56.267 1.00 15.44 155 ARG F O 1
ATOM 14178 N N . THR F 1 156 ? 16.013 1.732 55.458 1.00 14.98 156 THR F N 1
ATOM 14179 C CA . THR F 1 156 ? 16.470 0.642 54.590 1.00 13.69 156 THR F CA 1
ATOM 14180 C C . THR F 1 156 ? 17.982 0.448 54.657 1.00 15.88 156 THR F C 1
ATOM 14181 O O . THR F 1 156 ? 18.750 1.415 54.758 1.00 14.84 156 THR F O 1
ATOM 14185 N N . VAL F 1 157 ? 18.395 -0.813 54.605 1.00 14.99 157 VAL F N 1
ATOM 14186 C CA . VAL F 1 157 ? 19.771 -1.166 54.323 1.00 13.90 157 VAL F CA 1
ATOM 14187 C C . VAL F 1 157 ? 19.724 -2.047 53.096 1.00 12.36 157 VAL F C 1
ATOM 14188 O O . VAL F 1 157 ? 19.049 -3.074 53.090 1.00 14.56 157 VAL F O 1
ATOM 14192 N N . VAL F 1 158 ? 20.416 -1.634 52.044 1.00 12.66 158 VAL F N 1
ATOM 14193 C CA . VAL F 1 158 ? 20.498 -2.446 50.843 1.00 12.69 158 VAL F CA 1
ATOM 14194 C C . VAL F 1 158 ? 21.955 -2.836 50.682 1.00 14.77 158 VAL F C 1
ATOM 14195 O O . VAL F 1 158 ? 22.825 -1.976 50.522 1.00 14.02 158 VAL F O 1
ATOM 14199 N N . THR F 1 159 ? 22.233 -4.129 50.770 1.00 13.24 159 THR F N 1
ATOM 14200 C CA . THR F 1 159 ? 23.625 -4.550 50.778 1.00 14.86 159 THR F CA 1
ATOM 14201 C C . THR F 1 159 ? 23.803 -5.830 49.963 1.00 15.04 159 THR F C 1
ATOM 14202 O O . THR F 1 159 ? 23.027 -6.787 50.102 1.00 13.86 159 THR F O 1
ATOM 14206 N N . ASP F 1 160 ? 24.816 -5.822 49.100 1.00 14.05 160 ASP F N 1
ATOM 14207 C CA . ASP F 1 160 ? 25.098 -6.925 48.173 1.00 13.33 160 ASP F CA 1
ATOM 14208 C C . ASP F 1 160 ? 26.527 -7.410 48.357 1.00 15.32 160 ASP F C 1
ATOM 14209 O O . ASP F 1 160 ? 27.460 -6.618 48.271 1.00 13.17 160 ASP F O 1
ATOM 14214 N N . HIS F 1 161 ? 26.707 -8.704 48.608 1.00 12.44 161 HIS F N 1
ATOM 14215 C CA . HIS F 1 161 ? 28.060 -9.260 48.696 1.00 12.04 161 HIS F CA 1
ATOM 14216 C C . HIS F 1 161 ? 28.139 -10.525 47.877 1.00 15.00 161 HIS F C 1
ATOM 14217 O O . HIS F 1 161 ? 27.320 -11.435 48.030 1.00 14.32 161 HIS F O 1
ATOM 14224 N N . GLY F 1 162 ? 29.112 -10.585 46.979 1.00 13.70 162 GLY F N 1
ATOM 14225 C CA . GLY F 1 162 ? 29.246 -11.760 46.143 1.00 15.19 162 GLY F CA 1
ATOM 14226 C C . GLY F 1 162 ? 30.585 -11.757 45.433 1.00 15.26 162 GLY F C 1
ATOM 14227 O O . GLY F 1 162 ? 31.187 -10.707 45.248 1.00 14.50 162 GLY F O 1
ATOM 14228 N N . PHE F 1 163 ? 31.065 -12.931 45.052 1.00 15.75 163 PHE F N 1
ATOM 14229 C CA . PHE F 1 163 ? 32.157 -12.973 44.092 1.00 15.58 163 PHE F CA 1
ATOM 14230 C C . PHE F 1 163 ? 31.998 -14.192 43.204 1.00 16.29 163 PHE F C 1
ATOM 14231 O O . PHE F 1 163 ? 31.308 -15.148 43.559 1.00 16.40 163 PHE F O 1
ATOM 14239 N N . THR F 1 164 ? 32.601 -14.132 42.019 1.00 16.15 164 THR F N 1
ATOM 14240 C CA . THR F 1 164 ? 32.475 -15.213 41.049 1.00 15.87 164 THR F CA 1
ATOM 14241 C C . THR F 1 164 ? 33.479 -16.296 41.421 1.00 19.40 164 THR F C 1
ATOM 14242 O O . THR F 1 164 ? 34.654 -16.214 41.066 1.00 20.82 164 THR F O 1
ATOM 14246 N N . ILE F 1 165 ? 33.024 -17.294 42.166 1.00 17.30 165 ILE F N 1
ATOM 14247 C CA . ILE F 1 165 ? 33.930 -18.307 42.692 1.00 17.30 165 ILE F CA 1
ATOM 14248 C C . ILE F 1 165 ? 34.396 -19.234 41.564 1.00 17.46 165 ILE F C 1
ATOM 14249 O O . ILE F 1 165 ? 33.706 -19.396 40.548 1.00 19.05 165 ILE F O 1
ATOM 14254 N N . GLY F 1 166 ? 35.565 -19.842 41.760 1.00 20.48 166 GLY F N 1
ATOM 14255 C CA . GLY F 1 166 ? 36.248 -20.553 40.695 1.00 23.02 166 GLY F CA 1
ATOM 14256 C C . GLY F 1 166 ? 36.247 -22.064 40.823 1.00 23.63 166 GLY F C 1
ATOM 14257 O O . GLY F 1 166 ? 35.234 -22.710 40.580 1.00 27.79 166 GLY F O 1
ATOM 14258 N N . ASP F 1 167 ? 37.395 -22.613 41.210 1.00 23.43 167 ASP F N 1
ATOM 14259 C CA . ASP F 1 167 ? 37.640 -24.061 41.203 1.00 25.29 167 ASP F CA 1
ATOM 14260 C C . ASP F 1 167 ? 36.584 -24.852 41.973 1.00 22.38 167 ASP F C 1
ATOM 14261 O O . ASP F 1 167 ? 36.431 -24.664 43.174 1.00 21.38 167 ASP F O 1
ATOM 14266 N N . PRO F 1 168 ? 35.865 -25.749 41.282 1.00 22.57 168 PRO F N 1
ATOM 14267 C CA . PRO F 1 168 ? 34.829 -26.551 41.942 1.00 23.67 168 PRO F CA 1
ATOM 14268 C C . PRO F 1 168 ? 35.364 -27.444 43.058 1.00 22.70 168 PRO F C 1
ATOM 14269 O O . PRO F 1 168 ? 34.586 -27.852 43.922 1.00 20.14 168 PRO F O 1
ATOM 14273 N N . LYS F 1 169 ? 36.666 -27.728 43.067 1.00 21.76 169 LYS F N 1
ATOM 14274 C CA . LYS F 1 169 ? 37.214 -28.664 44.056 1.00 23.92 169 LYS F CA 1
ATOM 14275 C C . LYS F 1 169 ? 37.580 -28.023 45.398 1.00 23.32 169 LYS F C 1
ATOM 14276 O O . LYS F 1 169 ? 37.947 -28.721 46.346 1.00 24.64 169 LYS F O 1
ATOM 14282 N N . GLN F 1 170 ? 37.480 -26.702 45.493 1.00 20.78 170 GLN F N 1
ATOM 14283 C CA . GLN F 1 170 ? 37.930 -26.011 46.699 1.00 19.42 170 GLN F CA 1
ATOM 14284 C C . GLN F 1 170 ? 36.968 -26.224 47.863 1.00 16.89 170 GLN F C 1
ATOM 14285 O O . GLN F 1 170 ? 35.793 -26.536 47.644 1.00 18.34 170 GLN F O 1
ATOM 14291 N N . TRP F 1 171 ? 37.459 -26.033 49.089 1.00 17.44 171 TRP F N 1
ATOM 14292 C CA . TRP F 1 171 ? 36.674 -26.418 50.263 1.00 18.70 171 TRP F CA 1
ATOM 14293 C C . TRP F 1 171 ? 35.394 -25.601 50.397 1.00 17.26 171 TRP F C 1
ATOM 14294 O O . TRP F 1 171 ? 34.412 -26.103 50.915 1.00 15.86 171 TRP F O 1
ATOM 14305 N N . ARG F 1 172 ? 35.391 -24.360 49.912 1.00 15.94 172 ARG F N 1
ATOM 14306 C CA . ARG F 1 172 ? 34.186 -23.532 49.994 1.00 15.45 172 ARG F CA 1
ATOM 14307 C C . ARG F 1 172 ? 32.979 -24.127 49.253 1.00 16.75 172 ARG F C 1
ATOM 14308 O O . ARG F 1 172 ? 31.838 -23.769 49.544 1.00 16.48 172 ARG F O 1
ATOM 14316 N N . LEU F 1 173 ? 33.229 -25.029 48.308 1.00 14.57 173 LEU F N 1
ATOM 14317 C CA . LEU F 1 173 ? 32.150 -25.622 47.513 1.00 14.04 173 LEU F CA 1
ATOM 14318 C C . LEU F 1 173 ? 31.897 -27.079 47.919 1.00 16.38 173 LEU F C 1
ATOM 14319 O O . LEU F 1 173 ? 31.205 -27.826 47.221 1.00 16.53 173 LEU F O 1
ATOM 14324 N N . ASN F 1 174 ? 32.458 -27.451 49.064 1.00 16.45 174 ASN F N 1
ATOM 14325 C CA . ASN F 1 174 ? 32.314 -28.785 49.648 1.00 17.93 174 ASN F CA 1
ATOM 14326 C C . ASN F 1 174 ? 31.490 -28.662 50.935 1.00 17.56 174 ASN F C 1
ATOM 14327 O O . ASN F 1 174 ? 31.951 -28.029 51.877 1.00 18.07 174 ASN F O 1
ATOM 14332 N N . ARG F 1 175 ? 30.286 -29.228 50.988 1.00 15.36 175 ARG F N 1
ATOM 14333 C CA . ARG F 1 175 ? 29.433 -28.978 52.157 1.00 14.93 175 ARG F CA 1
ATOM 14334 C C . ARG F 1 175 ? 30.080 -29.443 53.458 1.00 17.98 175 ARG F C 1
ATOM 14335 O O . ARG F 1 175 ? 29.952 -28.783 54.492 1.00 16.15 175 ARG F O 1
ATOM 14343 N N . ALA F 1 176 ? 30.767 -30.580 53.412 1.00 17.71 176 ALA F N 1
ATOM 14344 C CA . ALA F 1 176 ? 31.365 -31.122 54.639 1.00 16.42 176 ALA F CA 1
ATOM 14345 C C . ALA F 1 176 ? 32.352 -30.147 55.278 1.00 19.03 176 ALA F C 1
ATOM 14346 O O . ALA F 1 176 ? 32.473 -30.111 56.502 1.00 18.69 176 ALA F O 1
ATOM 14348 N N . LEU F 1 177 ? 33.049 -29.352 54.461 1.00 15.76 177 LEU F N 1
ATOM 14349 C CA . LEU F 1 177 ? 34.063 -28.443 54.989 1.00 15.12 177 LEU F CA 1
ATOM 14350 C C . LEU F 1 177 ? 33.562 -27.005 55.141 1.00 16.19 177 LEU F C 1
ATOM 14351 O O . LEU F 1 177 ? 34.080 -26.247 55.964 1.00 17.11 177 LEU F O 1
ATOM 14356 N N . ALA F 1 178 ? 32.571 -26.626 54.339 1.00 16.07 178 ALA F N 1
ATOM 14357 C CA . ALA F 1 178 ? 32.141 -25.224 54.275 1.00 15.30 178 ALA F CA 1
ATOM 14358 C C . ALA F 1 178 ? 30.879 -24.956 55.088 1.00 16.91 178 ALA F C 1
ATOM 14359 O O . ALA F 1 178 ? 30.643 -23.826 55.512 1.00 17.77 178 ALA F O 1
ATOM 14361 N N . GLY F 1 179 ? 30.052 -25.982 55.269 1.00 15.19 179 GLY F N 1
ATOM 14362 C CA . GLY F 1 179 ? 28.820 -25.847 56.035 1.00 16.67 179 GLY F CA 1
ATOM 14363 C C . GLY F 1 179 ? 27.673 -25.200 55.276 1.00 19.17 179 GLY F C 1
ATOM 14364 O O . GLY F 1 179 ? 26.559 -25.092 55.777 1.00 20.74 179 GLY F O 1
ATOM 14365 N N . GLY F 1 180 ? 27.951 -24.741 54.066 1.00 15.06 180 GLY F N 1
ATOM 14366 C CA . GLY F 1 180 ? 26.958 -24.063 53.250 1.00 15.37 180 GLY F CA 1
ATOM 14367 C C . GLY F 1 180 ? 27.669 -23.280 52.156 1.00 13.87 180 GLY F C 1
ATOM 14368 O O . GLY F 1 180 ? 28.905 -23.310 52.082 1.00 15.51 180 GLY F O 1
ATOM 14369 N N . GLY F 1 181 ? 26.900 -22.585 51.323 1.00 14.06 181 GLY F N 1
ATOM 14370 C CA . GLY F 1 181 ? 27.451 -21.895 50.163 1.00 13.67 181 GLY F CA 1
ATOM 14371 C C . GLY F 1 181 ? 27.750 -20.421 50.371 1.00 14.46 181 GLY F C 1
ATOM 14372 O O . GLY F 1 181 ? 28.370 -20.034 51.364 1.00 14.99 181 GLY F O 1
ATOM 14373 N N . SER F 1 182 ? 27.304 -19.592 49.431 1.00 14.89 182 SER F N 1
ATOM 14374 C CA . SER F 1 182 ? 27.669 -18.175 49.469 1.00 15.13 182 SER F CA 1
ATOM 14375 C C . SER F 1 182 ? 27.302 -17.494 50.790 1.00 14.40 182 SER F C 1
ATOM 14376 O O . SER F 1 182 ? 28.033 -16.632 51.259 1.00 14.55 182 SER F O 1
ATOM 14379 N N . LEU F 1 183 ? 26.176 -17.879 51.390 1.00 13.54 183 LEU F N 1
ATOM 14380 C CA . LEU F 1 183 ? 25.751 -17.229 52.623 1.00 12.85 183 LEU F CA 1
ATOM 14381 C C . LEU F 1 183 ? 26.772 -17.417 53.745 1.00 13.19 183 LEU F C 1
ATOM 14382 O O . LEU F 1 183 ? 27.023 -16.499 54.517 1.00 14.90 183 LEU F O 1
ATOM 14387 N N . MET F 1 184 ? 27.382 -18.597 53.819 1.00 11.87 184 MET F N 1
ATOM 14388 C CA . MET F 1 184 ? 28.357 -18.863 54.864 1.00 13.42 184 MET F CA 1
ATOM 14389 C C . MET F 1 184 ? 29.623 -18.024 54.659 1.00 18.51 184 MET F C 1
ATOM 14390 O O . MET F 1 184 ? 30.223 -17.535 55.619 1.00 21.80 184 MET F O 1
ATOM 14395 N N . ASP F 1 185 ? 29.987 -17.795 53.409 1.00 13.70 185 ASP F N 1
ATOM 14396 C CA . ASP F 1 185 ? 31.289 -17.215 53.103 1.00 14.71 185 ASP F CA 1
ATOM 14397 C C . ASP F 1 185 ? 31.292 -15.712 52.896 1.00 18.98 185 ASP F C 1
ATOM 14398 O O . ASP F 1 185 ? 32.160 -15.005 53.405 1.00 19.44 185 ASP F O 1
ATOM 14403 N N . ILE F 1 186 ? 30.337 -15.238 52.111 1.00 16.65 186 ILE F N 1
ATOM 14404 C CA . ILE F 1 186 ? 30.373 -13.855 51.638 1.00 14.74 186 ILE F CA 1
ATOM 14405 C C . ILE F 1 186 ? 29.054 -13.150 51.966 1.00 16.06 186 ILE F C 1
ATOM 14406 O O . ILE F 1 186 ? 29.037 -11.977 52.370 1.00 13.93 186 ILE F O 1
ATOM 14411 N N . GLY F 1 187 ? 27.941 -13.869 51.865 1.00 14.43 187 GLY F N 1
ATOM 14412 C CA . GLY F 1 187 ? 26.674 -13.293 52.263 1.00 13.56 187 GLY F CA 1
ATOM 14413 C C . GLY F 1 187 ? 26.629 -12.841 53.711 1.00 13.61 187 GLY F C 1
ATOM 14414 O O . GLY F 1 187 ? 25.896 -11.916 54.060 1.00 14.75 187 GLY F O 1
ATOM 14415 N N . ILE F 1 188 ? 27.424 -13.485 54.562 1.00 14.24 188 ILE F N 1
ATOM 14416 C CA . ILE F 1 188 ? 27.469 -13.127 55.964 1.00 14.99 188 ILE F CA 1
ATOM 14417 C C . ILE F 1 188 ? 27.880 -11.657 56.147 1.00 13.63 188 ILE F C 1
ATOM 14418 O O . ILE F 1 188 ? 27.465 -11.017 57.120 1.00 13.79 188 ILE F O 1
ATOM 14423 N N . TYR F 1 189 ? 28.657 -11.106 55.204 1.00 14.36 189 TYR F N 1
ATOM 14424 C CA . TYR F 1 189 ? 29.009 -9.675 55.286 1.00 13.74 189 TYR F CA 1
ATOM 14425 C C . TYR F 1 189 ? 27.770 -8.800 55.124 1.00 13.31 189 TYR F C 1
ATOM 14426 O O . TYR F 1 189 ? 27.666 -7.765 55.774 1.00 14.52 189 TYR F O 1
ATOM 14435 N N . SER F 1 190 ? 26.837 -9.205 54.261 1.00 13.25 190 SER F N 1
ATOM 14436 C CA . SER F 1 190 ? 25.588 -8.455 54.111 1.00 12.81 190 SER F CA 1
ATOM 14437 C C . SER F 1 190 ? 24.784 -8.492 55.416 1.00 13.60 190 SER F C 1
ATOM 14438 O O . SER F 1 190 ? 24.282 -7.480 55.901 1.00 14.10 190 SER F O 1
ATOM 14441 N N . LEU F 1 191 ? 24.658 -9.686 55.968 1.00 12.86 191 LEU F N 1
ATOM 14442 C CA . LEU F 1 191 ? 23.955 -9.870 57.230 1.00 13.03 191 LEU F CA 1
ATOM 14443 C C . LEU F 1 191 ? 24.601 -9.099 58.379 1.00 13.28 191 LEU F C 1
ATOM 14444 O O . LEU F 1 191 ? 23.919 -8.406 59.127 1.00 14.29 191 LEU F O 1
ATOM 14449 N N . ASN F 1 192 ? 25.915 -9.243 58.527 1.00 12.02 192 ASN F N 1
ATOM 14450 C CA . ASN F 1 192 ? 26.618 -8.617 59.641 1.00 14.31 192 ASN F CA 1
ATOM 14451 C C . ASN F 1 192 ? 26.485 -7.095 59.545 1.00 15.00 192 ASN F C 1
ATOM 14452 O O . ASN F 1 192 ? 26.236 -6.427 60.548 1.00 14.03 192 ASN F O 1
ATOM 14457 N N . ALA F 1 193 ? 26.583 -6.562 58.327 1.00 14.17 193 ALA F N 1
ATOM 14458 C CA . ALA F 1 193 ? 26.431 -5.114 58.122 1.00 13.31 193 ALA F CA 1
ATOM 14459 C C . ALA F 1 193 ? 25.011 -4.634 58.435 1.00 13.96 193 ALA F C 1
ATOM 14460 O O . ALA F 1 193 ? 24.829 -3.595 59.074 1.00 14.48 193 ALA F O 1
ATOM 14462 N N . ALA F 1 194 ? 24.000 -5.375 57.996 1.00 13.63 194 ALA F N 1
ATOM 14463 C CA . ALA F 1 194 ? 22.632 -4.972 58.313 1.00 13.17 194 ALA F CA 1
ATOM 14464 C C . ALA F 1 194 ? 22.463 -4.854 59.830 1.00 14.50 194 ALA F C 1
ATOM 14465 O O . ALA F 1 194 ? 21.796 -3.941 60.323 1.00 14.77 194 ALA F O 1
ATOM 14467 N N . ARG F 1 195 ? 23.088 -5.776 60.560 1.00 13.19 195 ARG F N 1
ATOM 14468 C CA . ARG F 1 195 ? 23.020 -5.779 62.017 1.00 14.09 195 ARG F CA 1
ATOM 14469 C C . ARG F 1 195 ? 23.808 -4.604 62.629 1.00 14.32 195 ARG F C 1
ATOM 14470 O O . ARG F 1 195 ? 23.301 -3.934 63.537 1.00 15.46 195 ARG F O 1
ATOM 14478 N N . TYR F 1 196 ? 25.021 -4.318 62.150 1.00 14.89 196 TYR F N 1
ATOM 14479 C CA . TYR F 1 196 ? 25.763 -3.252 62.831 1.00 15.96 196 TYR F CA 1
ATOM 14480 C C . TYR F 1 196 ? 25.361 -1.856 62.358 1.00 16.55 196 TYR F C 1
ATOM 14481 O O . TYR F 1 196 ? 25.567 -0.870 63.078 1.00 16.43 196 TYR F O 1
ATOM 14490 N N . LEU F 1 197 ? 24.749 -1.753 61.187 1.00 14.05 197 LEU F N 1
ATOM 14491 C CA . LEU F 1 197 ? 24.269 -0.455 60.736 1.00 15.75 197 LEU F CA 1
ATOM 14492 C C . LEU F 1 197 ? 22.968 -0.081 61.442 1.00 17.31 197 LEU F C 1
ATOM 14493 O O . LEU F 1 197 ? 22.765 1.074 61.788 1.00 18.59 197 LEU F O 1
ATOM 14498 N N . THR F 1 198 ? 22.083 -1.049 61.657 1.00 15.80 198 THR F N 1
ATOM 14499 C CA . THR F 1 198 ? 20.864 -0.775 62.415 1.00 17.20 198 THR F CA 1
ATOM 14500 C C . THR F 1 198 ? 21.141 -0.757 63.902 1.00 18.84 198 THR F C 1
ATOM 14501 O O . THR F 1 198 ? 20.465 -0.055 64.668 1.00 19.67 198 THR F O 1
ATOM 14505 N N . GLY F 1 199 ? 22.121 -1.553 64.317 1.00 18.03 199 GLY F N 1
ATOM 14506 C CA . GLY F 1 199 ? 22.346 -1.810 65.728 1.00 19.96 199 GLY F CA 1
ATOM 14507 C C . GLY F 1 199 ? 21.239 -2.666 66.333 1.00 19.57 199 GLY F C 1
ATOM 14508 O O . GLY F 1 199 ? 21.014 -2.650 67.543 1.00 20.64 199 GLY F O 1
ATOM 14509 N N . GLU F 1 200 ? 20.544 -3.414 65.484 1.00 17.69 200 GLU F N 1
ATOM 14510 C CA . GLU F 1 200 ? 19.422 -4.240 65.925 1.00 18.34 200 GLU F CA 1
ATOM 14511 C C . GLU F 1 200 ? 19.557 -5.697 65.499 1.00 17.45 200 GLU F C 1
ATOM 14512 O O . GLU F 1 200 ? 20.407 -6.040 64.679 1.00 17.90 200 GLU F O 1
ATOM 14518 N N . GLU F 1 201 ? 18.691 -6.545 66.055 1.00 16.80 201 GLU F N 1
ATOM 14519 C CA . GLU F 1 201 ? 18.605 -7.947 65.654 1.00 15.74 201 GLU F CA 1
ATOM 14520 C C . GLU F 1 201 ? 17.283 -8.170 64.942 1.00 18.32 201 GLU F C 1
ATOM 14521 O O . GLU F 1 201 ? 16.252 -7.670 65.388 1.00 17.30 201 GLU F O 1
ATOM 14527 N N . PRO F 1 202 ? 17.298 -8.935 63.840 1.00 18.33 202 PRO F N 1
ATOM 14528 C CA . PRO F 1 202 ? 16.062 -9.077 63.057 1.00 17.32 202 PRO F CA 1
ATOM 14529 C C . PRO F 1 202 ? 14.976 -9.893 63.757 1.00 19.40 202 PRO F C 1
ATOM 14530 O O . PRO F 1 202 ? 15.298 -10.795 64.541 1.00 20.52 202 PRO F O 1
ATOM 14534 N N . VAL F 1 203 ? 13.717 -9.577 63.462 1.00 17.47 203 VAL F N 1
ATOM 14535 C CA . VAL F 1 203 ? 12.590 -10.339 63.998 1.00 18.07 203 VAL F CA 1
ATOM 14536 C C . VAL F 1 203 ? 11.838 -11.113 62.915 1.00 19.39 203 VAL F C 1
ATOM 14537 O O . VAL F 1 203 ? 10.997 -11.959 63.220 1.00 18.69 203 VAL F O 1
ATOM 14541 N N . ALA F 1 204 ? 12.137 -10.845 61.650 1.00 17.81 204 ALA F N 1
ATOM 14542 C CA . ALA F 1 204 ? 11.508 -11.602 60.565 1.00 15.04 204 ALA F CA 1
ATOM 14543 C C . ALA F 1 204 ? 12.458 -11.689 59.384 1.00 16.31 204 ALA F C 1
ATOM 14544 O O . ALA F 1 204 ? 13.212 -10.753 59.132 1.00 14.86 204 ALA F O 1
ATOM 14546 N N . VAL F 1 205 ? 12.412 -12.818 58.682 1.00 16.15 205 VAL F N 1
ATOM 14547 C CA . VAL F 1 205 ? 13.343 -13.128 57.601 1.00 12.87 205 VAL F CA 1
ATOM 14548 C C . VAL F 1 205 ? 12.590 -13.742 56.422 1.00 15.17 205 VAL F C 1
ATOM 14549 O O . VAL F 1 205 ? 11.803 -14.676 56.615 1.00 15.50 205 VAL F O 1
ATOM 14553 N N . ASN F 1 206 ? 12.809 -13.200 55.219 1.00 14.49 206 ASN F N 1
ATOM 14554 C CA . ASN F 1 206 ? 12.438 -13.855 53.958 1.00 13.77 206 ASN F CA 1
ATOM 14555 C C . ASN F 1 206 ? 13.686 -14.244 53.190 1.00 13.07 206 ASN F C 1
ATOM 14556 O O . ASN F 1 206 ? 14.712 -13.589 53.328 1.00 12.32 206 ASN F O 1
ATOM 14561 N N . ALA F 1 207 ? 13.587 -15.243 52.321 1.00 13.64 207 ALA F N 1
ATOM 14562 C CA . ALA F 1 207 ? 14.720 -15.541 51.448 1.00 12.86 207 ALA F CA 1
ATOM 14563 C C . ALA F 1 207 ? 14.294 -16.272 50.188 1.00 15.37 207 ALA F C 1
ATOM 14564 O O . ALA F 1 207 ? 13.275 -16.966 50.175 1.00 14.66 207 ALA F O 1
ATOM 14566 N N . VAL F 1 208 ? 15.083 -16.099 49.133 1.00 12.78 208 VAL F N 1
ATOM 14567 C CA . VAL F 1 208 ? 14.914 -16.863 47.906 1.00 15.85 208 VAL F CA 1
ATOM 14568 C C . VAL F 1 208 ? 16.285 -17.356 47.463 1.00 17.15 208 VAL F C 1
ATOM 14569 O O . VAL F 1 208 ? 17.263 -16.608 47.452 1.00 14.57 208 VAL F O 1
ATOM 14573 N N . GLU F 1 209 ? 16.355 -18.632 47.115 1.00 15.93 209 GLU F N 1
ATOM 14574 C CA . GLU F 1 209 ? 17.593 -19.212 46.628 1.00 17.15 209 GLU F CA 1
ATOM 14575 C C . GLU F 1 209 ? 17.511 -19.436 45.120 1.00 18.04 209 GLU F C 1
ATOM 14576 O O . GLU F 1 209 ? 16.441 -19.751 44.591 1.00 19.12 209 GLU F O 1
ATOM 14582 N N . SER F 1 210 ? 18.641 -19.281 44.434 1.00 17.07 210 SER F N 1
ATOM 14583 C CA . SER F 1 210 ? 18.722 -19.592 43.017 1.00 16.80 210 SER F CA 1
ATOM 14584 C C . SER F 1 210 ? 20.084 -20.201 42.698 1.00 16.25 210 SER F C 1
ATOM 14585 O O . SER F 1 210 ? 21.107 -19.517 42.745 1.00 15.55 210 SER F O 1
ATOM 14588 N N . THR F 1 211 ? 20.091 -21.495 42.390 1.00 17.28 211 THR F N 1
ATOM 14589 C CA . THR F 1 211 ? 21.332 -22.198 42.101 1.00 17.16 211 THR F CA 1
ATOM 14590 C C . THR F 1 211 ? 21.167 -23.124 40.892 1.00 17.90 211 THR F C 1
ATOM 14591 O O . THR F 1 211 ? 20.233 -23.917 40.857 1.00 18.08 211 THR F O 1
ATOM 14595 N N . ASP F 1 212 ? 22.061 -23.014 39.912 1.00 18.21 212 ASP F N 1
ATOM 14596 C CA . ASP F 1 212 ? 22.045 -23.913 38.751 1.00 19.16 212 ASP F CA 1
ATOM 14597 C C . ASP F 1 212 ? 22.830 -25.177 39.094 1.00 17.82 212 ASP F C 1
ATOM 14598 O O . ASP F 1 212 ? 24.056 -25.147 39.152 1.00 20.94 212 ASP F O 1
ATOM 14603 N N . ARG F 1 213 ? 22.124 -26.278 39.328 1.00 17.63 213 ARG F N 1
ATOM 14604 C CA . ARG F 1 213 ? 22.772 -27.495 39.798 1.00 19.41 213 ARG F CA 1
ATOM 14605 C C . ARG F 1 213 ? 23.499 -28.226 38.676 1.00 21.89 213 ARG F C 1
ATOM 14606 O O . ARG F 1 213 ? 24.175 -29.225 38.927 1.00 23.20 213 ARG F O 1
ATOM 14614 N N . SER F 1 214 ? 23.378 -27.727 37.451 1.00 21.53 214 SER F N 1
ATOM 14615 C CA . SER F 1 214 ? 24.160 -28.270 36.342 1.00 24.38 214 SER F CA 1
ATOM 14616 C C . SER F 1 214 ? 25.536 -27.601 36.281 1.00 25.60 214 SER F C 1
ATOM 14617 O O . SER F 1 214 ? 26.426 -28.038 35.553 1.00 24.98 214 SER F O 1
ATOM 14620 N N . ASP F 1 215 ? 25.708 -26.529 37.049 1.00 21.06 215 ASP F N 1
ATOM 14621 C CA . ASP F 1 215 ? 26.998 -25.859 37.140 1.00 22.44 215 ASP F CA 1
ATOM 14622 C C . ASP F 1 215 ? 27.931 -26.731 37.968 1.00 23.61 215 ASP F C 1
ATOM 14623 O O . ASP F 1 215 ? 27.584 -27.121 39.075 1.00 21.35 215 ASP F O 1
ATOM 14628 N N . PRO F 1 216 ? 29.122 -27.050 37.435 1.00 21.79 216 PRO F N 1
ATOM 14629 C CA . PRO F 1 216 ? 30.041 -27.922 38.179 1.00 24.12 216 PRO F CA 1
ATOM 14630 C C . PRO F 1 216 ? 30.459 -27.379 39.551 1.00 20.69 216 PRO F C 1
ATOM 14631 O O . PRO F 1 216 ? 30.917 -28.158 40.373 1.00 20.18 216 PRO F O 1
ATOM 14635 N N . ARG F 1 217 ? 30.295 -26.079 39.798 1.00 18.84 217 ARG F N 1
ATOM 14636 C CA . ARG F 1 217 ? 30.624 -25.506 41.106 1.00 17.19 217 ARG F CA 1
ATOM 14637 C C . ARG F 1 217 ? 29.603 -25.836 42.194 1.00 15.82 217 ARG F C 1
ATOM 14638 O O . ARG F 1 217 ? 29.922 -25.822 43.383 1.00 17.22 217 ARG F O 1
ATOM 14646 N N . PHE F 1 218 ? 28.364 -26.074 41.795 1.00 17.38 218 PHE F N 1
ATOM 14647 C CA . PHE F 1 218 ? 27.264 -25.989 42.747 1.00 15.72 218 PHE F CA 1
ATOM 14648 C C . PHE F 1 218 ? 26.499 -27.296 42.914 1.00 17.73 218 PHE F C 1
ATOM 14649 O O . PHE F 1 218 ? 25.270 -27.306 43.007 1.00 19.22 218 PHE F O 1
ATOM 14657 N N . GLY F 1 219 ? 27.226 -28.401 42.969 1.00 15.62 219 GLY F N 1
ATOM 14658 C CA . GLY F 1 219 ? 26.570 -29.669 43.219 1.00 16.93 219 GLY F CA 1
ATOM 14659 C C . GLY F 1 219 ? 26.163 -29.811 44.678 1.00 17.58 219 GLY F C 1
ATOM 14660 O O . GLY F 1 219 ? 25.237 -30.564 44.988 1.00 19.35 219 GLY F O 1
ATOM 14661 N N . GLU F 1 220 ? 26.855 -29.104 45.576 1.00 15.19 220 GLU F N 1
ATOM 14662 C CA . GLU F 1 220 ? 26.661 -29.325 47.012 1.00 16.15 220 GLU F CA 1
ATOM 14663 C C . GLU F 1 220 ? 26.136 -28.125 47.796 1.00 16.88 220 GLU F C 1
ATOM 14664 O O . GLU F 1 220 ? 25.415 -28.307 48.789 1.00 17.11 220 GLU F O 1
ATOM 14670 N N . VAL F 1 221 ? 26.523 -26.915 47.399 1.00 13.78 221 VAL F N 1
ATOM 14671 C CA . VAL F 1 221 ? 26.159 -25.727 48.190 1.00 14.16 221 VAL F CA 1
ATOM 14672 C C . VAL F 1 221 ? 25.510 -24.670 47.294 1.00 16.36 221 VAL F C 1
ATOM 14673 O O . VAL F 1 221 ? 25.539 -24.788 46.064 1.00 15.80 221 VAL F O 1
ATOM 14677 N N . GLU F 1 222 ? 24.912 -23.646 47.903 1.00 15.73 222 GLU F N 1
ATOM 14678 C CA . GLU F 1 222 ? 24.100 -22.709 47.136 1.00 13.70 222 GLU F CA 1
ATOM 14679 C C . GLU F 1 222 ? 24.923 -21.587 46.525 1.00 14.58 222 GLU F C 1
ATOM 14680 O O . GLU F 1 222 ? 25.957 -21.185 47.058 1.00 14.00 222 GLU F O 1
ATOM 14686 N N . ASP F 1 223 ? 24.438 -21.101 45.386 1.00 13.03 223 ASP F N 1
ATOM 14687 C CA . ASP F 1 223 ? 25.036 -19.975 44.684 1.00 13.52 223 ASP F CA 1
ATOM 14688 C C . ASP F 1 223 ? 24.424 -18.679 45.212 1.00 14.56 223 ASP F C 1
ATOM 14689 O O . ASP F 1 223 ? 25.039 -17.975 46.018 1.00 16.20 223 ASP F O 1
ATOM 14694 N N . ILE F 1 224 ? 23.207 -18.369 44.772 1.00 13.13 224 ILE F N 1
ATOM 14695 C CA . ILE F 1 224 ? 22.524 -17.154 45.231 1.00 12.91 224 ILE F CA 1
ATOM 14696 C C . ILE F 1 224 ? 21.519 -17.454 46.324 1.00 14.07 224 ILE F C 1
ATOM 14697 O O . ILE F 1 224 ? 20.663 -18.332 46.171 1.00 15.30 224 ILE F O 1
ATOM 14702 N N . ILE F 1 225 ? 21.611 -16.734 47.434 1.00 14.23 225 ILE F N 1
ATOM 14703 C CA . ILE F 1 225 ? 20.498 -16.763 48.376 1.00 14.51 225 ILE F CA 1
ATOM 14704 C C . ILE F 1 225 ? 20.330 -15.335 48.879 1.00 13.11 225 ILE F C 1
ATOM 14705 O O . ILE F 1 225 ? 21.151 -14.799 49.622 1.00 15.45 225 ILE F O 1
ATOM 14710 N N . ASN F 1 226 ? 19.281 -14.696 48.389 1.00 12.23 226 ASN F N 1
ATOM 14711 C CA . ASN F 1 226 ? 19.012 -13.314 48.748 1.00 12.63 226 ASN F CA 1
ATOM 14712 C C . ASN F 1 226 ? 18.018 -13.278 49.883 1.00 13.91 226 ASN F C 1
ATOM 14713 O O . ASN F 1 226 ? 17.140 -14.130 49.945 1.00 12.78 226 ASN F O 1
ATOM 14718 N N . PHE F 1 227 ? 18.120 -12.297 50.775 1.00 12.12 227 PHE F N 1
ATOM 14719 C CA . PHE F 1 227 ? 17.225 -12.330 51.920 1.00 13.06 227 PHE F CA 1
ATOM 14720 C C . PHE F 1 227 ? 16.761 -10.944 52.354 1.00 14.91 227 PHE F C 1
ATOM 14721 O O . PHE F 1 227 ? 17.383 -9.930 52.032 1.00 14.37 227 PHE F O 1
ATOM 14729 N N . GLN F 1 228 ? 15.625 -10.919 53.047 1.00 12.63 228 GLN F N 1
ATOM 14730 C CA . GLN F 1 228 ? 15.075 -9.682 53.584 1.00 11.94 228 GLN F CA 1
ATOM 14731 C C . GLN F 1 228 ? 15.035 -9.785 55.086 1.00 13.75 228 GLN F C 1
ATOM 14732 O O . GLN F 1 228 ? 14.705 -10.850 55.609 1.00 13.86 228 GLN F O 1
ATOM 14738 N N . LEU F 1 229 ? 15.351 -8.689 55.767 1.00 12.76 229 LEU F N 1
ATOM 14739 C CA . LEU F 1 229 ? 15.247 -8.642 57.221 1.00 12.97 229 LEU F CA 1
ATOM 14740 C C . LEU F 1 229 ? 14.329 -7.525 57.645 1.00 14.48 229 LEU F C 1
ATOM 14741 O O . LEU F 1 229 ? 14.341 -6.445 57.057 1.00 13.66 229 LEU F O 1
ATOM 14746 N N . LEU F 1 230 ? 13.548 -7.789 58.680 1.00 13.54 230 LEU F N 1
ATOM 14747 C CA . LEU F 1 230 ? 12.766 -6.754 59.356 1.00 14.63 230 LEU F CA 1
ATOM 14748 C C . LEU F 1 230 ? 13.262 -6.648 60.799 1.00 13.88 230 LEU F C 1
ATOM 14749 O O . LEU F 1 230 ? 13.484 -7.674 61.434 1.00 14.94 230 LEU F O 1
ATOM 14754 N N . PHE F 1 231 ? 13.412 -5.421 61.306 1.00 14.41 231 PHE F N 1
ATOM 14755 C CA . PHE F 1 231 ? 13.929 -5.165 62.656 1.00 17.10 231 PHE F CA 1
ATOM 14756 C C . PHE F 1 231 ? 12.840 -4.523 63.533 1.00 16.52 231 PHE F C 1
ATOM 14757 O O . PHE F 1 231 ? 11.891 -3.951 62.999 1.00 21.16 231 PHE F O 1
ATOM 14765 N N . PRO F 1 232 ? 12.986 -4.596 64.872 1.00 17.01 232 PRO F N 1
ATOM 14766 C CA . PRO F 1 232 ? 11.941 -4.077 65.773 1.00 19.23 232 PRO F CA 1
ATOM 14767 C C . PRO F 1 232 ? 11.576 -2.612 65.551 1.00 20.16 232 PRO F C 1
ATOM 14768 O O . PRO F 1 232 ? 10.406 -2.266 65.715 1.00 19.25 232 PRO F O 1
ATOM 14772 N N . SER F 1 233 ? 12.550 -1.778 65.184 1.00 18.97 233 SER F N 1
ATOM 14773 C CA . SER F 1 233 ? 12.313 -0.357 64.941 1.00 18.73 233 SER F CA 1
ATOM 14774 C C . SER F 1 233 ? 11.480 -0.082 63.691 1.00 19.43 233 SER F C 1
ATOM 14775 O O . SER F 1 233 ? 10.975 1.031 63.498 1.00 20.67 233 SER F O 1
ATOM 14778 N N . GLY F 1 234 ? 11.370 -1.085 62.824 1.00 17.05 234 GLY F N 1
ATOM 14779 C CA . GLY F 1 234 ? 10.743 -0.910 61.528 1.00 19.99 234 GLY F CA 1
ATOM 14780 C C . GLY F 1 234 ? 11.772 -0.842 60.405 1.00 18.83 234 GLY F C 1
ATOM 14781 O O . GLY F 1 234 ? 11.418 -0.871 59.225 1.00 17.52 234 GLY F O 1
ATOM 14782 N N . ALA F 1 235 ? 13.051 -0.749 60.762 1.00 17.76 235 ALA F N 1
ATOM 14783 C CA . ALA F 1 235 ? 14.103 -0.786 59.747 1.00 15.28 235 ALA F CA 1
ATOM 14784 C C . ALA F 1 235 ? 14.028 -2.092 58.949 1.00 16.01 235 ALA F C 1
ATOM 14785 O O . ALA F 1 235 ? 13.645 -3.146 59.476 1.00 15.54 235 ALA F O 1
ATOM 14787 N N . THR F 1 236 ? 14.387 -2.011 57.673 1.00 13.92 236 THR F N 1
ATOM 14788 C CA . THR F 1 236 ? 14.343 -3.164 56.776 1.00 14.19 236 THR F CA 1
ATOM 14789 C C . THR F 1 236 ? 15.705 -3.332 56.114 1.00 14.08 236 THR F C 1
ATOM 14790 O O . THR F 1 236 ? 16.467 -2.365 56.006 1.00 14.21 236 THR F O 1
ATOM 14794 N N . ALA F 1 237 ? 16.015 -4.549 55.687 1.00 13.26 237 ALA F N 1
ATOM 14795 C CA . ALA F 1 237 ? 17.214 -4.779 54.888 1.00 13.87 237 ALA F CA 1
ATOM 14796 C C . ALA F 1 237 ? 16.888 -5.688 53.717 1.00 13.13 237 ALA F C 1
ATOM 14797 O O . ALA F 1 237 ? 16.163 -6.676 53.877 1.00 14.94 237 ALA F O 1
ATOM 14799 N N . ASN F 1 238 ? 17.437 -5.347 52.557 1.00 12.24 238 ASN F N 1
ATOM 14800 C CA . ASN F 1 238 ? 17.410 -6.194 51.368 1.00 12.22 238 ASN F CA 1
ATOM 14801 C C . ASN F 1 238 ? 18.836 -6.625 51.099 1.00 12.85 238 ASN F C 1
ATOM 14802 O O . ASN F 1 238 ? 19.683 -5.771 50.893 1.00 13.10 238 ASN F O 1
ATOM 14807 N N . CYS F 1 239 ? 19.109 -7.931 51.068 1.00 13.23 239 CYS F N 1
ATOM 14808 C CA . CYS F 1 239 ? 20.493 -8.424 51.021 1.00 14.52 239 CYS F CA 1
ATOM 14809 C C . CYS F 1 239 ? 20.735 -9.422 49.898 1.00 14.49 239 CYS F C 1
ATOM 14810 O O . CYS F 1 239 ? 19.939 -10.328 49.688 1.00 14.41 239 CYS F O 1
ATOM 14813 N N . VAL F 1 240 ? 21.851 -9.259 49.195 1.00 12.11 240 VAL F N 1
ATOM 14814 C CA . VAL F 1 240 ? 22.278 -10.240 48.200 1.00 14.00 240 VAL F CA 1
ATOM 14815 C C . VAL F 1 240 ? 23.456 -11.055 48.725 1.00 13.72 240 VAL F C 1
ATOM 14816 O O . VAL F 1 240 ? 24.371 -10.500 49.340 1.00 12.76 240 VAL F O 1
ATOM 14820 N N . SER F 1 241 ? 23.414 -12.367 48.481 1.00 11.97 241 SER F N 1
ATOM 14821 C CA . SER F 1 241 ? 24.544 -13.262 48.735 1.00 13.07 241 SER F CA 1
ATOM 14822 C C . SER F 1 241 ? 24.742 -14.093 47.478 1.00 12.29 241 SER F C 1
ATOM 14823 O O . SER F 1 241 ? 23.800 -14.738 47.015 1.00 13.34 241 SER F O 1
ATOM 14826 N N . ALA F 1 242 ? 25.940 -14.074 46.899 1.00 13.50 242 ALA F N 1
ATOM 14827 C CA . ALA F 1 242 ? 26.109 -14.725 45.595 1.00 14.14 242 ALA F CA 1
ATOM 14828 C C . ALA F 1 242 ? 27.490 -15.291 45.354 1.00 15.24 242 ALA F C 1
ATOM 14829 O O . ALA F 1 242 ? 28.492 -14.735 45.806 1.00 15.22 242 ALA F O 1
ATOM 14831 N N . TYR F 1 243 ? 27.530 -16.392 44.601 1.00 14.93 243 TYR F N 1
ATOM 14832 C CA . TYR F 1 243 ? 28.792 -16.974 44.161 1.00 15.22 243 TYR F CA 1
ATOM 14833 C C . TYR F 1 243 ? 28.950 -16.852 42.634 1.00 16.29 243 TYR F C 1
ATOM 14834 O O . TYR F 1 243 ? 29.893 -17.405 42.059 1.00 17.76 243 TYR F O 1
ATOM 14843 N N . SER F 1 244 ? 28.036 -16.141 41.975 1.00 17.58 244 SER F N 1
ATOM 14844 C CA . SER F 1 244 ? 28.083 -16.065 40.508 1.00 19.06 244 SER F CA 1
ATOM 14845 C C . SER F 1 244 ? 28.107 -14.644 39.950 1.00 20.44 244 SER F C 1
ATOM 14846 O O . SER F 1 244 ? 28.089 -14.466 38.723 1.00 20.39 244 SER F O 1
ATOM 14849 N N . VAL F 1 245 ? 28.150 -13.650 40.835 1.00 17.77 245 VAL F N 1
ATOM 14850 C CA . VAL F 1 245 ? 28.380 -12.253 40.447 1.00 18.85 245 VAL F CA 1
ATOM 14851 C C . VAL F 1 245 ? 29.338 -11.592 41.423 1.00 17.17 245 VAL F C 1
ATOM 14852 O O . VAL F 1 245 ? 29.526 -12.069 42.546 1.00 16.75 245 VAL F O 1
ATOM 14856 N N . ASN F 1 246 ? 29.930 -10.480 40.999 1.00 15.20 246 ASN F N 1
ATOM 14857 C CA . ASN F 1 246 ? 30.796 -9.701 41.870 1.00 14.92 246 ASN F CA 1
ATOM 14858 C C . ASN F 1 246 ? 30.095 -8.447 42.375 1.00 16.13 246 ASN F C 1
ATOM 14859 O O . ASN F 1 246 ? 29.632 -7.616 41.581 1.00 18.83 246 ASN F O 1
ATOM 14864 N N . CYS F 1 247 ? 30.014 -8.329 43.698 1.00 14.50 247 CYS F N 1
ATOM 14865 C CA . CYS F 1 247 ? 29.458 -7.147 44.347 1.00 15.88 247 CYS F CA 1
ATOM 14866 C C . CYS F 1 247 ? 29.987 -7.026 45.769 1.00 14.06 247 CYS F C 1
ATOM 14867 O O . CYS F 1 247 ? 30.262 -8.023 46.437 1.00 14.89 247 CYS F O 1
ATOM 14870 N N . ASN F 1 248 ? 30.139 -5.796 46.233 1.00 13.77 248 ASN F N 1
ATOM 14871 C CA . ASN F 1 248 ? 30.575 -5.586 47.599 1.00 12.69 248 ASN F CA 1
ATOM 14872 C C . ASN F 1 248 ? 30.190 -4.180 47.998 1.00 15.92 248 ASN F C 1
ATOM 14873 O O . ASN F 1 248 ? 30.929 -3.237 47.722 1.00 16.23 248 ASN F O 1
ATOM 14878 N N . ARG F 1 249 ? 29.022 -4.019 48.617 1.00 11.94 249 ARG F N 1
ATOM 14879 C CA . ARG F 1 249 ? 28.538 -2.667 48.887 1.00 11.64 249 ARG F CA 1
ATOM 14880 C C . ARG F 1 249 ? 27.402 -2.659 49.887 1.00 14.35 249 ARG F C 1
ATOM 14881 O O . ARG F 1 249 ? 26.743 -3.672 50.102 1.00 13.86 249 ARG F O 1
ATOM 14889 N N . TYR F 1 250 ? 27.189 -1.509 50.512 1.00 14.49 250 TYR F N 1
ATOM 14890 C CA . TYR F 1 250 ? 25.914 -1.268 51.165 1.00 13.50 250 TYR F CA 1
ATOM 14891 C C . TYR F 1 250 ? 25.543 0.200 51.114 1.00 15.81 250 TYR F C 1
ATOM 14892 O O . TYR F 1 250 ? 26.411 1.067 51.039 1.00 13.80 250 TYR F O 1
ATOM 14901 N N . ARG F 1 251 ? 24.236 0.458 51.137 1.00 13.63 251 ARG F N 1
ATOM 14902 C CA . ARG F 1 251 ? 23.712 1.801 51.365 1.00 13.14 251 ARG F CA 1
ATOM 14903 C C . ARG F 1 251 ? 22.731 1.746 52.521 1.00 14.79 251 ARG F C 1
ATOM 14904 O O . ARG F 1 251 ? 21.826 0.902 52.522 1.00 16.18 251 ARG F O 1
ATOM 14912 N N . VAL F 1 252 ? 22.888 2.642 53.491 1.00 13.14 252 VAL F N 1
ATOM 14913 C CA . VAL F 1 252 ? 21.898 2.735 54.564 1.00 12.71 252 VAL F CA 1
ATOM 14914 C C . VAL F 1 252 ? 21.205 4.092 54.438 1.00 14.28 252 VAL F C 1
ATOM 14915 O O . VAL F 1 252 ? 21.866 5.133 54.253 1.00 15.40 252 VAL F O 1
ATOM 14919 N N . SER F 1 253 ? 19.873 4.067 54.486 1.00 14.64 253 SER F N 1
ATOM 14920 C CA . SER F 1 253 ? 19.062 5.256 54.210 1.00 15.66 253 SER F CA 1
ATOM 14921 C C . SER F 1 253 ? 18.022 5.517 55.289 1.00 16.62 253 SER F C 1
ATOM 14922 O O . SER F 1 253 ? 17.441 4.584 55.855 1.00 14.80 253 SER F O 1
ATOM 14925 N N . GLY F 1 254 ? 17.780 6.803 55.540 1.00 15.58 254 GLY F N 1
ATOM 14926 C CA . GLY F 1 254 ? 16.693 7.236 56.403 1.00 16.49 254 GLY F CA 1
ATOM 14927 C C . GLY F 1 254 ? 16.052 8.459 55.763 1.00 14.52 254 GLY F C 1
ATOM 14928 O O . GLY F 1 254 ? 16.457 8.874 54.686 1.00 16.46 254 GLY F O 1
ATOM 14929 N N . PRO F 1 255 ? 15.044 9.041 56.425 1.00 14.38 255 PRO F N 1
ATOM 14930 C CA . PRO F 1 255 ? 14.303 10.184 55.866 1.00 16.98 255 PRO F CA 1
ATOM 14931 C C . PRO F 1 255 ? 15.158 11.427 55.641 1.00 18.12 255 PRO F C 1
ATOM 14932 O O . PRO F 1 255 ? 14.751 12.281 54.846 1.00 19.00 255 PRO F O 1
ATOM 14936 N N . LYS F 1 256 ? 16.299 11.540 56.328 1.00 17.87 256 LYS F N 1
ATOM 14937 C CA . LYS F 1 256 ? 17.159 12.722 56.181 1.00 17.57 256 LYS F CA 1
ATOM 14938 C C . LYS F 1 256 ? 18.272 12.555 55.156 1.00 19.69 256 LYS F C 1
ATOM 14939 O O . LYS F 1 256 ? 18.915 13.529 54.766 1.00 20.95 256 LYS F O 1
ATOM 14945 N N . GLY F 1 257 ? 18.509 11.327 54.716 1.00 15.49 257 GLY F N 1
ATOM 14946 C CA . GLY F 1 257 ? 19.542 11.103 53.724 1.00 17.37 257 GLY F CA 1
ATOM 14947 C C . GLY F 1 257 ? 20.100 9.698 53.782 1.00 17.23 257 GLY F C 1
ATOM 14948 O O . GLY F 1 257 ? 19.538 8.822 54.447 1.00 17.08 257 GLY F O 1
ATOM 14949 N N . TRP F 1 258 ? 21.210 9.478 53.089 1.00 18.60 258 TRP F N 1
ATOM 14950 C CA . TRP F 1 258 ? 21.784 8.142 53.035 1.00 14.43 258 TRP F CA 1
ATOM 14951 C C . TRP F 1 258 ? 23.286 8.191 52.881 1.00 18.10 258 TRP F C 1
ATOM 14952 O O . TRP F 1 258 ? 23.854 9.216 52.505 1.00 16.43 258 TRP F O 1
ATOM 14963 N N . VAL F 1 259 ? 23.927 7.070 53.201 1.00 15.47 259 VAL F N 1
ATOM 14964 C CA . VAL F 1 259 ? 25.368 6.925 53.031 1.00 15.49 259 VAL F CA 1
ATOM 14965 C C . VAL F 1 259 ? 25.627 5.531 52.477 1.00 17.30 259 VAL F C 1
ATOM 14966 O O . VAL F 1 259 ? 24.961 4.559 52.863 1.00 15.16 259 VAL F O 1
ATOM 14970 N N . GLU F 1 260 ? 26.573 5.432 51.552 1.00 14.80 260 GLU F N 1
ATOM 14971 C CA . GLU F 1 260 ? 26.895 4.126 50.989 1.00 14.46 260 GLU F CA 1
ATOM 14972 C C . GLU F 1 260 ? 28.394 3.942 50.889 1.00 17.97 260 GLU F C 1
ATOM 14973 O O . GLU F 1 260 ? 29.149 4.912 50.867 1.00 14.67 260 GLU F O 1
ATOM 14979 N N . ILE F 1 261 ? 28.824 2.685 50.858 1.00 13.93 261 ILE F N 1
ATOM 14980 C CA . ILE F 1 261 ? 30.231 2.370 50.647 1.00 13.47 261 ILE F CA 1
ATOM 14981 C C . ILE F 1 261 ? 30.317 1.298 49.582 1.00 14.86 261 ILE F C 1
ATOM 14982 O O . ILE F 1 261 ? 29.609 0.293 49.660 1.00 14.87 261 ILE F O 1
ATOM 14987 N N . ASP F 1 262 ? 31.170 1.514 48.584 1.00 13.06 262 ASP F N 1
ATOM 14988 C CA . ASP F 1 262 ? 31.322 0.584 47.461 1.00 13.96 262 ASP F CA 1
ATOM 14989 C C . ASP F 1 262 ? 32.718 0.784 46.883 1.00 17.98 262 ASP F C 1
ATOM 14990 O O . ASP F 1 262 ? 32.972 1.829 46.273 1.00 16.37 262 ASP F O 1
ATOM 14995 N N . PRO F 1 263 ? 33.632 -0.182 47.087 1.00 17.84 263 PRO F N 1
ATOM 14996 C CA . PRO F 1 263 ? 33.441 -1.432 47.850 1.00 15.23 263 PRO F CA 1
ATOM 14997 C C . PRO F 1 263 ? 33.342 -1.171 49.347 1.00 16.09 263 PRO F C 1
ATOM 14998 O O . PRO F 1 263 ? 33.925 -0.203 49.823 1.00 16.04 263 PRO F O 1
ATOM 15002 N N . ALA F 1 264 ? 32.628 -2.028 50.080 1.00 14.81 264 ALA F N 1
ATOM 15003 C CA . ALA F 1 264 ? 32.339 -1.767 51.489 1.00 13.90 264 ALA F CA 1
ATOM 15004 C C . ALA F 1 264 ? 33.233 -2.528 52.465 1.00 14.95 264 ALA F C 1
ATOM 15005 O O . ALA F 1 264 ? 33.680 -1.982 53.475 1.00 16.59 264 ALA F O 1
ATOM 15007 N N . THR F 1 265 ? 33.482 -3.800 52.178 1.00 16.30 265 THR F N 1
ATOM 15008 C CA . THR F 1 265 ? 34.115 -4.668 53.163 1.00 13.74 265 THR F CA 1
ATOM 15009 C C . THR F 1 265 ? 35.321 -5.382 52.556 1.00 15.73 265 THR F C 1
ATOM 15010 O O . THR F 1 265 ? 35.732 -6.454 53.021 1.00 19.82 265 THR F O 1
ATOM 15014 N N . SER F 1 266 ? 35.878 -4.771 51.515 1.00 16.28 266 SER F N 1
ATOM 15015 C CA . SER F 1 266 ? 37.097 -5.243 50.861 1.00 16.60 266 SER F CA 1
ATOM 15016 C C . SER F 1 266 ? 38.332 -5.076 51.758 1.00 18.12 266 SER F C 1
ATOM 15017 O O . SER F 1 266 ? 38.274 -4.416 52.788 1.00 16.58 266 SER F O 1
ATOM 15020 N N . TYR F 1 267 ? 39.451 -5.681 51.365 1.00 19.95 267 TYR F N 1
ATOM 15021 C CA . TYR F 1 267 ? 40.687 -5.532 52.133 1.00 20.10 267 TYR F CA 1
ATOM 15022 C C . TYR F 1 267 ? 41.177 -4.089 52.101 1.00 18.37 267 TYR F C 1
ATOM 15023 O O . TYR F 1 267 ? 41.772 -3.596 53.067 1.00 18.53 267 TYR F O 1
ATOM 15032 N N . GLN F 1 268 ? 40.928 -3.429 50.976 1.00 19.22 268 GLN F N 1
ATOM 15033 C CA . GLN F 1 268 ? 41.273 -2.015 50.799 1.00 19.39 268 GLN F CA 1
ATOM 15034 C C . GLN F 1 268 ? 40.391 -1.389 49.727 1.00 18.81 268 GLN F C 1
ATOM 15035 O O . GLN F 1 268 ? 39.584 -2.076 49.098 1.00 19.99 268 GLN F O 1
ATOM 15041 N N . GLY F 1 269 ? 40.528 -0.079 49.539 1.00 19.37 269 GLY F N 1
ATOM 15042 C CA . GLY F 1 269 ? 39.880 0.598 48.428 1.00 21.69 269 GLY F CA 1
ATOM 15043 C C . GLY F 1 269 ? 38.467 1.089 48.680 1.00 18.53 269 GLY F C 1
ATOM 15044 O O . GLY F 1 269 ? 37.788 1.504 47.740 1.00 17.89 269 GLY F O 1
ATOM 15045 N N . GLN F 1 270 ? 38.025 1.044 49.936 1.00 17.30 270 GLN F N 1
ATOM 15046 C CA . GLN F 1 270 ? 36.708 1.563 50.289 1.00 17.23 270 GLN F CA 1
ATOM 15047 C C . GLN F 1 270 ? 36.503 2.975 49.772 1.00 20.20 270 GLN F C 1
ATOM 15048 O O . GLN F 1 270 ? 37.417 3.800 49.830 1.00 19.26 270 GLN F O 1
ATOM 15054 N N . ALA F 1 271 ? 35.305 3.233 49.249 1.00 17.69 271 ALA F N 1
ATOM 15055 C CA . ALA F 1 271 ? 34.931 4.563 48.791 1.00 17.33 271 ALA F CA 1
ATOM 15056 C C . ALA F 1 271 ? 33.529 4.862 49.279 1.00 18.73 271 ALA F C 1
ATOM 15057 O O . ALA F 1 271 ? 32.619 4.050 49.079 1.00 16.61 271 ALA F O 1
ATOM 15059 N N . MET F 1 272 ? 33.353 6.007 49.933 1.00 18.16 272 MET F N 1
ATOM 15060 C CA . MET F 1 272 ? 32.064 6.332 50.535 1.00 16.49 272 MET F CA 1
ATOM 15061 C C . MET F 1 272 ? 31.425 7.513 49.817 1.00 18.68 272 MET F C 1
ATOM 15062 O O . MET F 1 272 ? 32.117 8.471 49.449 1.00 17.42 272 MET F O 1
ATOM 15067 N N . ARG F 1 273 ? 30.115 7.429 49.600 1.00 15.62 273 ARG F N 1
ATOM 15068 C CA . ARG F 1 273 ? 29.340 8.527 49.014 1.00 16.94 273 ARG F CA 1
ATOM 15069 C C . ARG F 1 273 ? 28.117 8.769 49.891 1.00 18.33 273 ARG F C 1
ATOM 15070 O O . ARG F 1 273 ? 27.547 7.830 50.439 1.00 17.82 273 ARG F O 1
ATOM 15078 N N . ALA F 1 274 ? 27.707 10.021 50.052 1.00 17.12 274 ALA F N 1
ATOM 15079 C CA . ALA F 1 274 ? 26.590 10.298 50.946 1.00 16.07 274 ALA F CA 1
ATOM 15080 C C . ALA F 1 274 ? 25.696 11.369 50.370 1.00 19.05 274 ALA F C 1
ATOM 15081 O O . ALA F 1 274 ? 26.148 12.246 49.633 1.00 18.15 274 ALA F O 1
ATOM 15083 N N . GLN F 1 275 ? 24.423 11.283 50.714 1.00 17.01 275 GLN F N 1
ATOM 15084 C CA . GLN F 1 275 ? 23.445 12.266 50.274 1.00 19.48 275 GLN F CA 1
ATOM 15085 C C . GLN F 1 275 ? 22.853 12.841 51.539 1.00 20.84 275 GLN F C 1
ATOM 15086 O O . GLN F 1 275 ? 21.987 12.229 52.164 1.00 18.44 275 GLN F O 1
ATOM 15092 N N . LEU F 1 276 ? 23.366 13.997 51.948 1.00 22.88 276 LEU F N 1
ATOM 15093 C CA . LEU F 1 276 ? 23.008 14.571 53.242 1.00 22.50 276 LEU F CA 1
ATOM 15094 C C . LEU F 1 276 ? 22.756 16.069 53.116 1.00 25.86 276 LEU F C 1
ATOM 15095 O O . LEU F 1 276 ? 23.677 16.865 53.268 1.00 30.25 276 LEU F O 1
ATOM 15100 N N . GLY F 1 277 ? 21.517 16.436 52.817 1.00 29.49 277 GLY F N 1
ATOM 15101 C CA . GLY F 1 277 ? 21.149 17.838 52.685 1.00 31.17 277 GLY F CA 1
ATOM 15102 C C . GLY F 1 277 ? 21.424 18.436 51.318 1.00 36.58 277 GLY F C 1
ATOM 15103 O O . GLY F 1 277 ? 21.075 19.588 51.056 1.00 44.17 277 GLY F O 1
ATOM 15104 N N . GLY F 1 278 ? 22.056 17.662 50.446 1.00 30.00 278 GLY F N 1
ATOM 15105 C CA . GLY F 1 278 ? 22.329 18.096 49.090 1.00 31.00 278 GLY F CA 1
ATOM 15106 C C . GLY F 1 278 ? 22.538 16.890 48.205 1.00 33.30 278 GLY F C 1
ATOM 15107 O O . GLY F 1 278 ? 22.303 15.762 48.648 1.00 29.31 278 GLY F O 1
ATOM 15108 N N . PRO F 1 279 ? 22.968 17.116 46.952 1.00 28.16 279 PRO F N 1
ATOM 15109 C CA . PRO F 1 279 ? 23.236 16.026 46.007 1.00 26.16 279 PRO F CA 1
ATOM 15110 C C . PRO F 1 279 ? 24.268 15.044 46.544 1.00 23.36 279 PRO F C 1
ATOM 15111 O O . PRO F 1 279 ? 25.100 15.431 47.372 1.00 22.97 279 PRO F O 1
ATOM 15115 N N . PRO F 1 280 ? 24.211 13.788 46.080 1.00 25.77 280 PRO F N 1
ATOM 15116 C CA . PRO F 1 280 ? 25.222 12.797 46.460 1.00 21.05 280 PRO F CA 1
ATOM 15117 C C . PRO F 1 280 ? 26.633 13.330 46.224 1.00 24.27 280 PRO F C 1
ATOM 15118 O O . PRO F 1 280 ? 26.896 13.951 45.183 1.00 24.14 280 PRO F O 1
ATOM 15122 N N . ALA F 1 281 ? 27.523 13.097 47.184 1.00 21.53 281 ALA F N 1
ATOM 15123 C CA . ALA F 1 281 ? 28.888 13.578 47.093 1.00 22.10 281 ALA F CA 1
ATOM 15124 C C . ALA F 1 281 ? 29.815 12.620 47.830 1.00 20.60 281 ALA F C 1
ATOM 15125 O O . ALA F 1 281 ? 29.384 11.927 48.752 1.00 18.97 281 ALA F O 1
ATOM 15127 N N . PRO F 1 282 ? 31.096 12.584 47.441 1.00 21.65 282 PRO F N 1
ATOM 15128 C CA . PRO F 1 282 ? 32.053 11.787 48.217 1.00 21.13 282 PRO F CA 1
ATOM 15129 C C . PRO F 1 282 ? 32.112 12.233 49.666 1.00 22.53 282 PRO F C 1
ATOM 15130 O O . PRO F 1 282 ? 31.891 13.408 49.964 1.00 20.68 282 PRO F O 1
ATOM 15134 N N . ARG F 1 283 ? 32.389 11.296 50.565 1.00 17.22 283 ARG F N 1
ATOM 15135 C CA . ARG F 1 283 ? 32.651 11.645 51.944 1.00 19.47 283 ARG F CA 1
ATOM 15136 C C . ARG F 1 283 ? 33.862 10.878 52.434 1.00 20.64 283 ARG F C 1
ATOM 15137 O O . ARG F 1 283 ? 33.957 9.663 52.239 1.00 19.80 283 ARG F O 1
ATOM 15145 N N . GLU F 1 284 ? 34.793 11.594 53.059 1.00 18.40 284 GLU F N 1
ATOM 15146 C CA . GLU F 1 284 ? 35.934 10.976 53.718 1.00 16.55 284 GLU F CA 1
ATOM 15147 C C . GLU F 1 284 ? 35.590 10.635 55.159 1.00 19.57 284 GLU F C 1
ATOM 15148 O O . GLU F 1 284 ? 34.951 11.426 55.862 1.00 17.96 284 GLU F O 1
ATOM 15154 N N . PRO F 1 285 ? 36.020 9.452 55.613 1.00 16.35 285 PRO F N 1
ATOM 15155 C CA . PRO F 1 285 ? 35.794 9.064 57.004 1.00 16.21 285 PRO F CA 1
ATOM 15156 C C . PRO F 1 285 ? 36.856 9.650 57.914 1.00 19.53 285 PRO F C 1
ATOM 15157 O O . PRO F 1 285 ? 37.937 9.999 57.435 1.00 19.86 285 PRO F O 1
ATOM 15161 N N . ALA F 1 286 ? 36.560 9.735 59.204 1.00 18.53 286 ALA F N 1
ATOM 15162 C CA . ALA F 1 286 ? 37.585 10.051 60.184 1.00 20.54 286 ALA F CA 1
ATOM 15163 C C . ALA F 1 286 ? 38.723 9.046 60.062 1.00 22.74 286 ALA F C 1
ATOM 15164 O O . ALA F 1 286 ? 38.499 7.847 59.825 1.00 20.25 286 ALA F O 1
ATOM 15166 N N . PRO F 1 287 ? 39.959 9.519 60.221 1.00 20.79 287 PRO F N 1
ATOM 15167 C CA . PRO F 1 287 ? 41.077 8.583 60.088 1.00 22.25 287 PRO F CA 1
ATOM 15168 C C . PRO F 1 287 ? 41.157 7.612 61.266 1.00 21.32 287 PRO F C 1
ATOM 15169 O O . PRO F 1 287 ? 40.755 7.941 62.384 1.00 22.59 287 PRO F O 1
ATOM 15173 N N . GLN F 1 288 ? 41.661 6.414 60.992 1.00 20.41 288 GLN F N 1
ATOM 15174 C CA . GLN F 1 288 ? 41.947 5.441 62.035 1.00 22.15 288 GLN F CA 1
ATOM 15175 C C . GLN F 1 288 ? 43.455 5.295 62.168 1.00 20.69 288 GLN F C 1
ATOM 15176 O O . GLN F 1 288 ? 44.169 5.373 61.176 1.00 25.02 288 GLN F O 1
ATOM 15182 N N . PRO F 1 289 ? 43.940 5.058 63.390 1.00 23.81 289 PRO F N 1
ATOM 15183 C CA . PRO F 1 289 ? 45.390 4.944 63.598 1.00 26.59 289 PRO F CA 1
ATOM 15184 C C . PRO F 1 289 ? 46.015 3.693 62.967 1.00 27.11 289 PRO F C 1
ATOM 15185 O O . PRO F 1 289 ? 47.196 3.720 62.637 1.00 26.78 289 PRO F O 1
ATOM 15189 N N . LYS F 1 290 ? 45.249 2.617 62.799 1.00 22.38 290 LYS F N 1
ATOM 15190 C CA . LYS F 1 290 ? 45.789 1.382 62.237 1.00 23.33 290 LYS F CA 1
ATOM 15191 C C . LYS F 1 290 ? 44.839 0.801 61.195 1.00 20.72 290 LYS F C 1
ATOM 15192 O O . LYS F 1 290 ? 43.626 1.015 61.269 1.00 22.44 290 LYS F O 1
ATOM 15198 N N . ASN F 1 291 ? 45.397 0.058 60.248 1.00 20.99 291 ASN F N 1
ATOM 15199 C CA . ASN F 1 291 ? 44.597 -0.666 59.259 1.00 19.53 291 ASN F CA 1
ATOM 15200 C C . ASN F 1 291 ? 43.665 -1.669 59.956 1.00 19.47 291 ASN F C 1
ATOM 15201 O O . ASN F 1 291 ? 43.902 -2.041 61.105 1.00 19.28 291 ASN F O 1
ATOM 15206 N N . GLN F 1 292 ? 42.632 -2.122 59.251 1.00 18.00 292 GLN F N 1
ATOM 15207 C CA . GLN F 1 292 ? 41.580 -2.924 59.874 1.00 19.15 292 GLN F CA 1
ATOM 15208 C C . GLN F 1 292 ? 42.098 -4.248 60.431 1.00 16.79 292 GLN F C 1
ATOM 15209 O O . GLN F 1 292 ? 41.574 -4.762 61.409 1.00 17.90 292 GLN F O 1
ATOM 15215 N N . PHE F 1 293 ? 43.133 -4.790 59.815 1.00 17.10 293 PHE F N 1
ATOM 15216 C CA . PHE F 1 293 ? 43.625 -6.100 60.221 1.00 19.50 293 PHE F CA 1
ATOM 15217 C C . PHE F 1 293 ? 44.397 -5.992 61.534 1.00 17.68 293 PHE F C 1
ATOM 15218 O O . PHE F 1 293 ? 44.104 -6.694 62.503 1.00 18.57 293 PHE F O 1
ATOM 15226 N N . SER F 1 294 ? 45.365 -5.081 61.572 1.00 20.26 294 SER F N 1
ATOM 15227 C CA . SER F 1 294 ? 46.126 -4.848 62.791 1.00 16.53 294 SER F CA 1
ATOM 15228 C C . SER F 1 294 ? 45.232 -4.384 63.922 1.00 17.61 294 SER F C 1
ATOM 15229 O O . SER F 1 294 ? 45.450 -4.730 65.076 1.00 18.95 294 SER F O 1
ATOM 15232 N N . ALA F 1 295 ? 44.217 -3.593 63.586 1.00 18.73 295 ALA F N 1
ATOM 15233 C CA . ALA F 1 295 ? 43.299 -3.089 64.591 1.00 17.45 295 ALA F CA 1
ATOM 15234 C C . ALA F 1 295 ? 42.497 -4.237 65.208 1.00 19.08 295 ALA F C 1
ATOM 15235 O O . ALA F 1 295 ? 42.259 -4.269 66.419 1.00 19.92 295 ALA F O 1
ATOM 15237 N N . GLN F 1 296 ? 42.065 -5.163 64.362 1.00 18.11 296 GLN F N 1
ATOM 15238 C CA . GLN F 1 296 ? 41.337 -6.348 64.829 1.00 17.75 296 GLN F CA 1
ATOM 15239 C C . GLN F 1 296 ? 42.207 -7.181 65.775 1.00 17.47 296 GLN F C 1
ATOM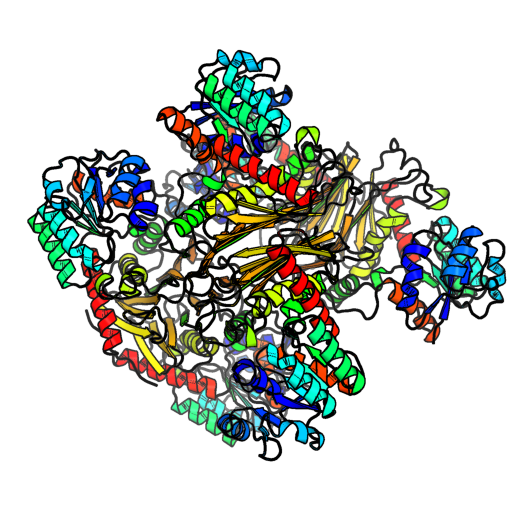 15240 O O . GLN F 1 296 ? 41.775 -7.556 66.867 1.00 18.02 296 GLN F O 1
ATOM 15246 N N . LEU F 1 297 ? 43.425 -7.484 65.335 1.00 17.14 297 LEU F N 1
ATOM 15247 C CA . LEU F 1 297 ? 44.381 -8.226 66.153 1.00 20.00 297 LEU F CA 1
ATOM 15248 C C . LEU F 1 297 ? 44.621 -7.532 67.492 1.00 20.64 297 LEU F C 1
ATOM 15249 O O . LEU F 1 297 ? 44.540 -8.155 68.548 1.00 20.89 297 LEU F O 1
ATOM 15254 N N . ASP F 1 298 ? 44.888 -6.231 67.459 1.00 20.97 298 ASP F N 1
ATOM 15255 C CA . ASP F 1 298 ? 45.144 -5.509 68.702 1.00 19.97 298 ASP F CA 1
ATOM 15256 C C . ASP F 1 298 ? 43.916 -5.395 69.592 1.00 23.10 298 ASP F C 1
ATOM 15257 O O . ASP F 1 298 ? 44.043 -5.283 70.805 1.00 21.63 298 ASP F O 1
ATOM 15262 N N . HIS F 1 299 ? 42.723 -5.401 69.001 1.00 21.59 299 HIS F N 1
ATOM 15263 C CA . HIS F 1 299 ? 41.518 -5.285 69.813 1.00 20.59 299 HIS F CA 1
ATOM 15264 C C . HIS F 1 299 ? 41.405 -6.435 70.814 1.00 20.35 299 HIS F C 1
ATOM 15265 O O . HIS F 1 299 ? 41.106 -6.212 71.988 1.00 21.45 299 HIS F O 1
ATOM 15272 N N . LEU F 1 300 ? 41.636 -7.661 70.353 1.00 19.72 300 LEU F N 1
ATOM 15273 C CA . LEU F 1 300 ? 41.561 -8.816 71.249 1.00 18.21 300 LEU F CA 1
ATOM 15274 C C . LEU F 1 300 ? 42.645 -8.711 72.323 1.00 20.80 300 LEU F C 1
ATOM 15275 O O . LEU F 1 300 ? 42.368 -8.866 73.506 1.00 21.87 300 LEU F O 1
ATOM 15280 N N . SER F 1 301 ? 43.872 -8.443 71.901 1.00 19.85 301 SER F N 1
ATOM 15281 C CA . SER F 1 301 ? 44.973 -8.294 72.850 1.00 22.37 301 SER F CA 1
ATOM 15282 C C . SER F 1 301 ? 44.661 -7.233 73.908 1.00 23.79 301 SER F C 1
ATOM 15283 O O . SER F 1 301 ? 44.913 -7.427 75.092 1.00 22.92 301 SER F O 1
ATOM 15286 N N . GLU F 1 302 ? 44.112 -6.103 73.478 1.00 23.57 302 GLU F N 1
ATOM 15287 C CA . GLU F 1 302 ? 43.822 -5.019 74.405 1.00 24.68 302 GLU F CA 1
ATOM 15288 C C . GLU F 1 302 ? 42.674 -5.389 75.345 1.00 26.70 302 GLU F C 1
ATOM 15289 O O . GLU F 1 302 ? 42.682 -5.022 76.523 1.00 26.71 302 GLU F O 1
ATOM 15295 N N . CYS F 1 303 ? 41.703 -6.150 74.844 1.00 22.87 303 CYS F N 1
ATOM 15296 C CA . CYS F 1 303 ? 40.639 -6.650 75.706 1.00 23.38 303 CYS F CA 1
ATOM 15297 C C . CYS F 1 303 ? 41.198 -7.557 76.797 1.00 24.76 303 CYS F C 1
ATOM 15298 O O . CYS F 1 303 ? 40.760 -7.504 77.944 1.00 26.49 303 CYS F O 1
ATOM 15301 N N . ILE F 1 304 ? 42.160 -8.392 76.438 1.00 23.75 304 ILE F N 1
ATOM 15302 C CA . ILE F 1 304 ? 42.756 -9.292 77.420 1.00 24.68 304 ILE F CA 1
ATOM 15303 C C . ILE F 1 304 ? 43.565 -8.498 78.451 1.00 30.55 304 ILE F C 1
ATOM 15304 O O . ILE F 1 304 ? 43.453 -8.727 79.661 1.00 28.73 304 ILE F O 1
ATOM 15309 N N . LEU F 1 305 ? 44.369 -7.559 77.964 1.00 24.71 305 LEU F N 1
ATOM 15310 C CA . LEU F 1 305 ? 45.190 -6.729 78.842 1.00 29.44 305 LEU F CA 1
ATOM 15311 C C . LEU F 1 305 ? 44.347 -5.890 79.807 1.00 32.96 305 LEU F C 1
ATOM 15312 O O . LEU F 1 305 ? 44.756 -5.653 80.945 1.00 34.22 305 LEU F O 1
ATOM 15317 N N . THR F 1 306 ? 43.168 -5.450 79.371 1.00 30.48 306 THR F N 1
ATOM 15318 C CA . THR F 1 306 ? 42.359 -4.533 80.184 1.00 30.29 306 THR F CA 1
ATOM 15319 C C . THR F 1 306 ? 41.177 -5.206 80.871 1.00 33.39 306 THR F C 1
ATOM 15320 O O . THR F 1 306 ? 40.474 -4.579 81.663 1.00 37.89 306 THR F O 1
ATOM 15324 N N . GLY F 1 307 ? 40.944 -6.475 80.565 1.00 31.70 307 GLY F N 1
ATOM 15325 C CA . GLY F 1 307 ? 39.820 -7.185 81.152 1.00 33.55 307 GLY F CA 1
ATOM 15326 C C . GLY F 1 307 ? 38.490 -6.645 80.665 1.00 37.09 307 GLY F C 1
ATOM 15327 O O . GLY F 1 307 ? 37.587 -6.367 81.457 1.00 42.01 307 GLY F O 1
ATOM 15328 N N . ARG F 1 308 ? 38.377 -6.473 79.354 1.00 33.02 308 ARG F N 1
ATOM 15329 C CA . ARG F 1 308 ? 37.132 -6.028 78.740 1.00 31.19 308 ARG F CA 1
ATOM 15330 C C . ARG F 1 308 ? 36.660 -7.063 77.713 1.00 29.99 308 ARG F C 1
ATOM 15331 O O . ARG F 1 308 ? 37.423 -7.942 77.316 1.00 29.81 308 ARG F O 1
ATOM 15339 N N . GLU F 1 309 ? 35.405 -6.952 77.290 1.00 30.13 309 GLU F N 1
ATOM 15340 C CA . GLU F 1 309 ? 34.855 -7.887 76.310 1.00 32.24 309 GLU F CA 1
ATOM 15341 C C . GLU F 1 309 ? 35.014 -7.347 74.890 1.00 26.23 309 GLU F C 1
ATOM 15342 O O . GLU F 1 309 ? 34.806 -6.161 74.648 1.00 26.92 309 GLU F O 1
ATOM 15348 N N . PRO F 1 310 ? 35.385 -8.222 73.946 1.00 26.64 310 PRO F N 1
ATOM 15349 C CA . PRO F 1 310 ? 35.512 -7.819 72.541 1.00 23.98 310 PRO F CA 1
ATOM 15350 C C . PRO F 1 310 ? 34.204 -7.268 71.990 1.00 24.06 310 PRO F C 1
ATOM 15351 O O . PRO F 1 310 ? 33.134 -7.751 72.363 1.00 22.26 310 PRO F O 1
ATOM 15355 N N . ILE F 1 311 ? 34.278 -6.275 71.111 1.00 22.18 311 ILE F N 1
ATOM 15356 C CA . ILE F 1 311 ? 33.056 -5.716 70.560 1.00 20.76 311 ILE F CA 1
ATOM 15357 C C . ILE F 1 311 ? 32.407 -6.713 69.610 1.00 21.90 311 ILE F C 1
ATOM 15358 O O . ILE F 1 311 ? 31.208 -6.655 69.383 1.00 22.37 311 ILE F O 1
ATOM 15363 N N . VAL F 1 312 ? 33.204 -7.624 69.064 1.00 19.66 312 VAL F N 1
ATOM 15364 C CA . VAL F 1 312 ? 32.672 -8.691 68.220 1.00 20.37 312 VAL F CA 1
ATOM 15365 C C . VAL F 1 312 ? 33.019 -10.050 68.827 1.00 20.95 312 VAL F C 1
ATOM 15366 O O . VAL F 1 312 ? 33.855 -10.784 68.303 1.00 20.88 312 VAL F O 1
ATOM 15370 N N . GLY F 1 313 ? 32.378 -10.369 69.947 1.00 20.41 313 GLY F N 1
ATOM 15371 C CA . GLY F 1 313 ? 32.653 -11.607 70.660 1.00 19.97 313 GLY F CA 1
ATOM 15372 C C . GLY F 1 313 ? 31.919 -12.790 70.059 1.00 22.22 313 GLY F C 1
ATOM 15373 O O . GLY F 1 313 ? 31.251 -12.656 69.033 1.00 19.51 313 GLY F O 1
ATOM 15374 N N . GLY F 1 314 ? 32.050 -13.954 70.691 1.00 21.06 314 GLY F N 1
ATOM 15375 C CA . GLY F 1 314 ? 31.371 -15.149 70.214 1.00 18.12 314 GLY F CA 1
ATOM 15376 C C . GLY F 1 314 ? 29.868 -14.953 70.104 1.00 17.97 314 GLY F C 1
ATOM 15377 O O . GLY F 1 314 ? 29.220 -15.541 69.239 1.00 20.59 314 GLY F O 1
ATOM 15378 N N . ASP F 1 315 ? 29.303 -14.114 70.966 1.00 19.41 315 ASP F N 1
ATOM 15379 C CA . ASP F 1 315 ? 27.873 -13.825 70.885 1.00 20.90 315 ASP F CA 1
ATOM 15380 C C . ASP F 1 315 ? 27.477 -13.151 69.562 1.00 22.83 315 ASP F C 1
ATOM 15381 O O . ASP F 1 315 ? 26.378 -13.370 69.062 1.00 20.15 315 ASP F O 1
ATOM 15386 N N . ASP F 1 316 ? 28.365 -12.336 68.998 1.00 19.78 316 ASP F N 1
ATOM 15387 C CA . ASP F 1 316 ? 28.091 -11.708 67.701 1.00 21.29 316 ASP F CA 1
ATOM 15388 C C . ASP F 1 316 ? 28.055 -12.780 66.601 1.00 19.08 316 ASP F C 1
ATOM 15389 O O . ASP F 1 316 ? 27.181 -12.768 65.731 1.00 19.11 316 ASP F O 1
ATOM 15394 N N . GLY F 1 317 ? 29.012 -13.704 66.636 1.00 15.59 317 GLY F N 1
ATOM 15395 C CA . GLY F 1 317 ? 29.051 -14.773 65.659 1.00 16.05 317 GLY F CA 1
ATOM 15396 C C . GLY F 1 317 ? 27.829 -15.667 65.764 1.00 15.64 317 GLY F C 1
ATOM 15397 O O . GLY F 1 317 ? 27.289 -16.118 64.752 1.00 15.87 317 GLY F O 1
ATOM 15398 N N . LEU F 1 318 ? 27.405 -15.928 66.997 1.00 16.94 318 LEU F N 1
ATOM 15399 C CA . LEU F 1 318 ? 26.219 -16.740 67.257 1.00 17.70 318 LEU F CA 1
ATOM 15400 C C . LEU F 1 318 ? 24.960 -16.061 66.724 1.00 16.56 318 LEU F C 1
ATOM 15401 O O . LEU F 1 318 ? 24.098 -16.713 66.123 1.00 16.73 318 LEU F O 1
ATOM 15406 N N . LYS F 1 319 ? 24.843 -14.751 66.945 1.00 15.23 319 LYS F N 1
ATOM 15407 C CA . LYS F 1 319 ? 23.698 -14.025 66.426 1.00 17.06 319 LYS F CA 1
ATOM 15408 C C . LYS F 1 319 ? 23.618 -14.113 64.902 1.00 17.94 319 LYS F C 1
ATOM 15409 O O . LYS F 1 319 ? 22.524 -14.225 64.343 1.00 15.67 319 LYS F O 1
ATOM 15415 N N . ASP F 1 320 ? 24.763 -14.087 64.220 1.00 14.93 320 ASP F N 1
ATOM 15416 C CA . ASP F 1 320 ? 24.737 -14.263 62.765 1.00 13.81 320 ASP F CA 1
ATOM 15417 C C . ASP F 1 320 ? 24.271 -15.672 62.401 1.00 14.64 320 ASP F C 1
ATOM 15418 O O . ASP F 1 320 ? 23.481 -15.850 61.483 1.00 14.42 320 ASP F O 1
ATOM 15423 N N . LEU F 1 321 ? 24.756 -16.683 63.114 1.00 14.78 321 LEU F N 1
ATOM 15424 C CA . LEU F 1 321 ? 24.378 -18.043 62.749 1.00 12.47 321 LEU F CA 1
ATOM 15425 C C . LEU F 1 321 ? 22.887 -18.265 62.986 1.00 14.66 321 LEU F C 1
ATOM 15426 O O . LEU F 1 321 ? 22.252 -19.009 62.247 1.00 16.41 321 LEU F O 1
ATOM 15431 N N . ARG F 1 322 ? 22.334 -17.629 64.018 1.00 16.21 322 ARG F N 1
ATOM 15432 C CA . ARG F 1 322 ? 20.893 -17.714 64.264 1.00 17.18 322 ARG F CA 1
ATOM 15433 C C . ARG F 1 322 ? 20.109 -17.213 63.064 1.00 16.63 322 ARG F C 1
ATOM 15434 O O . ARG F 1 322 ? 19.136 -17.843 62.644 1.00 16.37 322 ARG F O 1
ATOM 15442 N N . VAL F 1 323 ? 20.531 -16.079 62.514 1.00 14.04 323 VAL F N 1
ATOM 15443 C CA . VAL F 1 323 ? 19.824 -15.548 61.357 1.00 14.69 323 VAL F CA 1
ATOM 15444 C C . VAL F 1 323 ? 20.106 -16.401 60.126 1.00 13.23 323 VAL F C 1
ATOM 15445 O O . VAL F 1 323 ? 19.219 -16.620 59.301 1.00 12.85 323 VAL F O 1
ATOM 15449 N N . ILE F 1 324 ? 21.340 -16.889 59.993 1.00 11.92 324 ILE F N 1
ATOM 15450 C CA . ILE F 1 324 ? 21.676 -17.731 58.849 1.00 13.34 324 ILE F CA 1
ATOM 15451 C C . ILE F 1 324 ? 20.787 -18.975 58.820 1.00 13.53 324 ILE F C 1
ATOM 15452 O O . ILE F 1 324 ? 20.254 -19.328 57.764 1.00 13.63 324 ILE F O 1
ATOM 15457 N N . GLU F 1 325 ? 20.566 -19.601 59.976 1.00 14.34 325 GLU F N 1
ATOM 15458 C CA . GLU F 1 325 ? 19.672 -20.760 60.007 1.00 14.64 325 GLU F CA 1
ATOM 15459 C C . GLU F 1 325 ? 18.266 -20.371 59.564 1.00 14.23 325 GLU F C 1
ATOM 15460 O O . GLU F 1 325 ? 17.600 -21.131 58.851 1.00 16.24 325 GLU F O 1
ATOM 15466 N N . ALA F 1 326 ? 17.821 -19.184 59.965 1.00 13.11 326 ALA F N 1
ATOM 15467 C CA . ALA F 1 326 ? 16.499 -18.695 59.561 1.00 14.63 326 ALA F CA 1
ATOM 15468 C C . ALA F 1 326 ? 16.403 -18.414 58.067 1.00 14.00 326 ALA F C 1
ATOM 15469 O O . ALA F 1 326 ? 15.367 -18.668 57.451 1.00 12.68 326 ALA F O 1
ATOM 15471 N N . ILE F 1 327 ? 17.474 -17.858 57.499 1.00 13.01 327 ILE F N 1
ATOM 15472 C CA . ILE F 1 327 ? 17.516 -17.544 56.075 1.00 12.64 327 ILE F CA 1
ATOM 15473 C C . ILE F 1 327 ? 17.405 -18.824 55.255 1.00 12.15 327 ILE F C 1
ATOM 15474 O O . ILE F 1 327 ? 16.601 -18.915 54.327 1.00 12.69 327 ILE F O 1
ATOM 15479 N N . TYR F 1 328 ? 18.202 -19.827 55.620 1.00 14.90 328 TYR F N 1
ATOM 15480 C CA . TYR F 1 328 ? 18.137 -21.090 54.909 1.00 13.85 328 TYR F CA 1
ATOM 15481 C C . TYR F 1 328 ? 16.741 -21.691 55.040 1.00 15.14 328 TYR F C 1
ATOM 15482 O O . TYR F 1 328 ? 16.200 -22.235 54.079 1.00 14.47 328 TYR F O 1
ATOM 15491 N N . ARG F 1 329 ? 16.158 -21.586 56.228 1.00 12.07 329 ARG F N 1
ATOM 15492 C CA . ARG F 1 329 ? 14.821 -22.156 56.447 1.00 13.29 329 ARG F CA 1
ATOM 15493 C C . ARG F 1 329 ? 13.752 -21.411 55.653 1.00 14.80 329 ARG F C 1
ATOM 15494 O O . ARG F 1 329 ? 12.849 -22.028 55.075 1.00 14.44 329 ARG F O 1
ATOM 15502 N N . ALA F 1 330 ? 13.855 -20.083 55.621 1.00 13.32 330 ALA F N 1
ATOM 15503 C CA . ALA F 1 330 ? 12.892 -19.268 54.882 1.00 13.38 330 ALA F CA 1
ATOM 15504 C C . ALA F 1 330 ? 12.897 -19.601 53.391 1.00 15.65 330 ALA F C 1
ATOM 15505 O O . ALA F 1 330 ? 11.843 -19.635 52.752 1.00 16.15 330 ALA F O 1
ATOM 15507 N N . ALA F 1 331 ? 14.085 -19.832 52.835 1.00 14.32 331 ALA F N 1
ATOM 15508 C CA . ALA F 1 331 ? 14.195 -20.194 51.419 1.00 14.59 331 ALA F CA 1
ATOM 15509 C C . ALA F 1 331 ? 13.683 -21.611 51.181 1.00 17.52 331 ALA F C 1
ATOM 15510 O O . ALA F 1 331 ? 13.042 -21.891 50.169 1.00 18.46 331 ALA F O 1
ATOM 15512 N N . ARG F 1 332 ? 13.950 -22.500 52.129 1.00 13.45 332 ARG F N 1
ATOM 15513 C CA . ARG F 1 332 ? 13.542 -23.902 51.994 1.00 16.79 332 ARG F CA 1
ATOM 15514 C C . ARG F 1 332 ? 12.024 -24.061 52.100 1.00 17.42 332 ARG F C 1
ATOM 15515 O O . ARG F 1 332 ? 11.411 -24.818 51.336 1.00 20.38 332 ARG F O 1
ATOM 15523 N N . GLU F 1 333 ? 11.424 -23.328 53.029 1.00 16.43 333 GLU F N 1
ATOM 15524 C CA . GLU F 1 333 ? 9.997 -23.435 53.291 1.00 16.73 333 GLU F CA 1
ATOM 15525 C C . GLU F 1 333 ? 9.133 -22.424 52.539 1.00 18.17 333 GLU F C 1
ATOM 15526 O O . GLU F 1 333 ? 7.913 -22.548 52.529 1.00 20.18 333 GLU F O 1
ATOM 15532 N N . GLY F 1 334 ? 9.748 -21.435 51.898 1.00 15.37 334 GLY F N 1
ATOM 15533 C CA . GLY F 1 334 ? 8.975 -20.427 51.186 1.00 15.93 334 GLY F CA 1
ATOM 15534 C C . GLY F 1 334 ? 8.031 -19.650 52.082 1.00 17.46 334 GLY F C 1
ATOM 15535 O O . GLY F 1 334 ? 6.856 -19.422 51.748 1.00 17.01 334 GLY F O 1
ATOM 15536 N N . ARG F 1 335 ? 8.539 -19.223 53.234 1.00 17.62 335 ARG F N 1
ATOM 15537 C CA . ARG F 1 335 ? 7.731 -18.427 54.143 1.00 18.01 335 ARG F CA 1
ATOM 15538 C C . ARG F 1 335 ? 8.592 -17.494 54.982 1.00 17.54 335 ARG F C 1
ATOM 15539 O O . ARG F 1 335 ? 9.815 -17.638 55.049 1.00 20.95 335 ARG F O 1
ATOM 15547 N N . THR F 1 336 ? 7.942 -16.527 55.605 1.00 14.40 336 THR F N 1
ATOM 15548 C CA . THR F 1 336 ? 8.628 -15.601 56.489 1.00 16.15 336 THR F CA 1
ATOM 15549 C C . THR F 1 336 ? 8.918 -16.316 57.805 1.00 21.23 336 THR F C 1
ATOM 15550 O O . THR F 1 336 ? 8.013 -16.864 58.432 1.00 22.48 336 THR F O 1
ATOM 15554 N N . VAL F 1 337 ? 10.181 -16.336 58.212 1.00 16.58 337 VAL F N 1
ATOM 15555 C CA . VAL F 1 337 ? 10.550 -16.986 59.462 1.00 15.98 337 VAL F CA 1
ATOM 15556 C C . VAL F 1 337 ? 10.680 -15.937 60.563 1.00 19.68 337 VAL F C 1
ATOM 15557 O O . VAL F 1 337 ? 11.294 -14.885 60.361 1.00 17.79 337 VAL F O 1
ATOM 15561 N N . LYS F 1 338 ? 10.078 -16.206 61.722 1.00 17.01 338 LYS F N 1
ATOM 15562 C CA . LYS F 1 338 ? 10.078 -15.230 62.802 1.00 21.49 338 LYS F CA 1
ATOM 15563 C C . LYS F 1 338 ? 11.170 -15.560 63.807 1.00 21.69 338 LYS F C 1
ATOM 15564 O O . LYS F 1 338 ? 11.396 -16.727 64.126 1.00 23.11 338 LYS F O 1
ATOM 15570 N N . LEU F 1 339 ? 11.845 -14.523 64.286 1.00 22.78 339 LEU F N 1
ATOM 15571 C CA . LEU F 1 339 ? 12.909 -14.651 65.271 1.00 26.87 339 LEU F CA 1
ATOM 15572 C C . LEU F 1 339 ? 12.623 -13.790 66.495 1.00 32.78 339 LEU F C 1
ATOM 15573 O O . LEU F 1 339 ? 11.854 -12.825 66.438 1.00 31.06 339 LEU F O 1
#